Protein 5K18 (pdb70)

B-factor: mean 51.87, std 22.26, range [15.15, 166.13]

Sequence (1777 aa):
YTYAQSLITKKLAKSPLFYHVLQNEIHLKSGQELAIKKNLELLNRYPNDPLTIEKLSDFFSKMEMKESSLVYENAIKKYPVSTETLCLSWFDNSIEKYDFKVFNRIFMYLNKKSRLHTLWYAFSFHLLLQEETDKASLYNSLGKKLMEGLQPFENTQEIYVYTLFLSSKEIEQVLSGVTLPLDLELKLLYMKAMKENASFEALHAYTEKLLFKEKFDDFDTWKLWILSGKEIGKSFEELDQKLTLPTRNISLLKIELDILYSRNIETSVENYYQKFNTKLCCYADLSQYELPTSFIGSEENLITVVNNRKFVNQTDNWDVYERFSTKEGAEYDSNPVNELTLRTIVSDLDSSPQNTIKNIVLLKHLLEQDKYNYKLKLWLMKLYSQLNTNDLIFPIYNGLKIRMTQHETLNYYLTTTNPSKINLDAWVDIYRFYLTSKQEIKESIIQGFDNGVFNKLEGFINFSKRMQNSISLNFTVAKILQISTILGTDGYLNYFIHYLKTNEALIVSDYTDNRDFKSEWNGLEKIDCIDVPVNDVATKLKLLVYSIVFEDQDASRLLKVFNKITSNAKFSVFDNLLYKLYFNLLKITKTKLNPQETQSLYNYLQKNLKTDKLKILIPENLLSGELTQNLTNLVEFIKIVKLLAKRHPSSYMNQLVNLVKPFGKEFKNLKLVQRQHEIIDSMDFEPPISVDISQTKLEIKSSIEDCVVALLNSLTSIKPFQMEDLFELNPVNLDPLTENFNVSFYSQYLIEWPQLFYKSVETPNGQASGYMMAKTEGQLSKKEWHTHITAVTVLDQYRRIGLASKLCLELENLTQVKDTLFIDLFVKVTNTLGRILYEKLGYSVFRRVVGYYGREIQKDRNKIDDSVDAFDMRKLLPRENGEKVYVLPNEIVFFYHVLQNEIHLKSGRELAIKKNLELLNRPNDPLTIEKLSDFFSKMEMEKESSLVYENAIKKYPVSTETLCLSWFDNSIEKYDFKVFNRIFMYLNKGKSRLHTLWYAFSFHLLLQEGETDKASLYNSLGKKLMEGLQPFENTQEIYVYTLFLSSKEIEQVLSGVTLPLDLELKLLYMKAMKENASFEALHAYTEKLLFKEKFDDFDTWKLWILSGKEIGKSFEELDQKLTLPTRNISLLKIELDILYSRNIETSVENYYQKFNTKLCCYADLSQYELPTSFIEENLITVVNNRKFVNQTDNWDVYERFSTKEGAEYDSNPVNELTLRTIVSDLDSSPQNTIKNIVLLKHLLEQDKYNYKLKLWLMKLYSQLNTNDLIFPIYNGLKIRMTQHETLNYYLTTTNPSKINLDAWVDIYRFYLTSKQEIKESIIQGFDNGVFNKLEGFINFSKRMQNSISLNFTVAKILQISTILGTDGYLNYFIHYLKTNEALIVSDYTDNRDFKSEWNGLEKIDCIDVPVNDVATKLKLLVYSIVFEDQDASRLLKVFNKITSNAKFSVFDNLLYKLYFNLLKITKTNPQETQSLYNYLQKNLKTDKLKILIPENLLSGELTQNLTNLVEFIKIVKLLAKRHPSSYMNQLVNLVKPFGKEFKNLKLVQRQHEIIDSMDFEPPISVDISQTKLEIKSSIEDCVVALLNSLTSIKPFQMEDLFELNPVNLDPLTENFNVSFYSQYLIEWPQLFYKSVETPNGQASGYMMAKTEGQLSKKEWHTHITAVTVLDQYRRIGLASKLCLELENLTQVKDTLFIDLFVKVTNTLGRILYEKLGYSVFRRVVGYYGREIKDRNKIDDSVDAFDMRKLLPENGEKVYVLPNEIVFMDSEVAMDSE

Secondary structure (P-SEA, 3-state):
caaaaaaaaaaaaaaccaaaaaaaaaaaaaaccaaaaaaaaaaaacccccaaaaaaaaaaaaaaccaaaaaaaaaaaacccaaaaaaaaaaaaaaaaccccaaaaaaaaaacccaaaaaaaaaaaaaaacccccaaaaaaaaaaaaaaaccccccaaaaaaaaccccaaaaaaaaaaccccccaaaaaaaaaaaaaacaaaaaaaaaaaaacccccccaaaaaaaaaaaaaacccaaaaaaacccccaaaaaaaaaaaaaaccccaaaaaaaaaaccccccccccccccccccccccccccaaaaaaaaaaacccccaaaaaaccccccccccccaaaaaaaaaaaaaccccaaaaaaaaaaaaaaaccccccaaaaaaaaaaaaacccccccaaaaaaaccccccccccccccccccccaaaaaaaaaaaaaaaaaaaaaaaaaaaaaaccccccaaaaaaaaaaacccaaaaaaaaaaaaaaaaccccccaaaaaaaaaacccccccbbbbbcccccccccccccccccccccaaaaaaaaaaaaaaaccccaaaaaaaaaaaaaaccccaaaaaaaaaaaaaaaaccccccaaaaaaaaaaaaacccccccccccccccccaaaaaaaaaaaaaaaaaaaaaaacccaaaaaaaaaacaaaaaaaacaaaaaaaaaaaaccccccccccaaaaaaaaaaaaaaaaaaaaaac/cbbbbbccccccccccccccccbbbbcaaaaaaaaacccccccccccccccccccccccbbbbbcccccbbbbbccccccccccccaaaaaaaaaaaacccccccccccccccccaaaaaaaaaaacccccccccccccccccccccccccccbbbbbbbbcccccccccccccccccc/caaaaaaaaaaaacccaaaaaaaaaaaccccccaaaaaaaaaaaaacccaaaaaaaaaaaacccaaaaaaaaaaaaaaaaccccaaaaaaaaaaccccaaaaaaaaaaaaaaaacccccaaaaaaaaaaaaaaaccccccaaaaaaaaccccaaaaaaaaaaccccccaaaaaaaaaaaaaacaaaaaaaaaaaaacccccccaaaaaaaaaaaaaacccaaaaaaacccccaaaaaaaaaaaaaaccccaaaaaaaaaacccccaaaaaaaccccccccccccaaaaaaaaaaacccccaaaaaaccccccccccccaaaaaaaaaaaaaccccaaaaaaaaaaaaaaacccccaaaaaaaaaaaaaacccccccaaaaaaaccccccccccccccccccccaaaaaaaaaaaaaaaaaaaaaaaaaaaaaaccccccaaaaaaaaaaacccaaaaaaaaaaaaaaaacccaaaaaaaaaaaaacccccccbbbbbcccccccccccccccccccccaaaaaaaaaaaaaaaccccaaaaaaaaaaaaaaccccaaaaaaaaaaaaaaaaccccaaaaaaaaaaaaacccccccccccccccccaaaaaaaaaaaaaaaaaaaaaaacccaaaaaaaaaacaaaaaaaacaaaaaaaaaaaaccccccccccaaaaaaaaaaaaaaaaaaaaaac/cbbbbbccccccccccccccccbbbbcaaaaaaaaaaccccbbbbbcccccccccccccbbbbbcccccccccccbbbbcccccccaaaaaaaaaaaacccccccccccccccccaaaaaaaaaaaccccccccccccccccccccccccccbbbbbbbbccccccccccccccccc/cccc/cccccc

Nearest PDB structures (foldseek):
  5k18-assembly1_A  TM=1.001E+00  e=3.777E-81  Candida albicans WO-1
  5k18-assembly2_C  TM=9.932E-01  e=2.258E-73  Candida albicans WO-1
  5k04-assembly1_A  TM=9.843E-01  e=3.024E-72  Candida albicans WO-1
  8bjq-assembly1_D  TM=8.403E-01  e=3.438E-15  Saccharomyces cerevisiae
  6vp9-assembly1_B  TM=6.766E-01  e=3.696E-13  Homo sapiens

Radius of gyration: 42.28 Å; Cα contacts (8 Å, |Δi|>4): 2439; chains: 6; bounding box: 99×109×106 Å

Structure (mmCIF, N/CA/C/O backbone):
data_5K18
#
_entry.id   5K18
#
_cell.length_a   83.054
_cell.length_b   91.087
_cell.length_c   101.740
_cell.angle_alpha   70.12
_cell.angle_beta   88.91
_cell.angle_gamma   84.05
#
_symmetry.space_group_name_H-M   'P 1'
#
loop_
_entity.id
_entity.type
_entity.pdbx_description
1 polymer 'Uncharacterized protein'
2 polymer 'N-terminal acetyltransferase B complex subunit NAT3'
3 polymer 'Bisubstrate inhibitor'
4 non-polymer 'COENZYME A'
5 water water
#
loop_
_atom_site.group_PDB
_atom_site.id
_atom_site.type_symbol
_atom_site.label_atom_id
_atom_site.label_alt_id
_atom_site.label_comp_id
_atom_site.label_asym_id
_atom_site.label_entity_id
_atom_site.label_seq_id
_atom_site.pdbx_PDB_ins_code
_atom_site.Cartn_x
_atom_site.Cartn_y
_atom_site.Cartn_z
_atom_site.occupancy
_atom_site.B_iso_or_equiv
_atom_site.auth_seq_id
_atom_site.auth_comp_id
_atom_site.auth_asym_id
_atom_site.auth_atom_id
_atom_site.pdbx_PDB_model_num
ATOM 1 N N . TYR A 1 39 ? -17.604 21.503 11.068 1.00 113.26 18 TYR A N 1
ATOM 2 C CA . TYR A 1 39 ? -16.878 20.248 10.917 1.00 119.02 18 TYR A CA 1
ATOM 3 C C . TYR A 1 39 ? -15.813 20.094 11.994 1.00 134.57 18 TYR A C 1
ATOM 4 O O . TYR A 1 39 ? -15.846 19.140 12.781 1.00 133.14 18 TYR A O 1
ATOM 6 N N . THR A 1 40 ? -14.863 21.036 12.026 1.00 145.84 19 THR A N 1
ATOM 7 C CA . THR A 1 40 ? -13.735 20.905 12.947 1.00 147.49 19 THR A CA 1
ATOM 8 C C . THR A 1 40 ? -14.178 21.053 14.401 1.00 149.18 19 THR A C 1
ATOM 9 O O . THR A 1 40 ? -13.560 20.476 15.306 1.00 151.18 19 THR A O 1
ATOM 11 N N . TYR A 1 41 ? -15.243 21.827 14.651 1.00 143.79 20 TYR A N 1
ATOM 12 C CA . TYR A 1 41 ? -15.740 21.963 16.019 1.00 135.19 20 TYR A CA 1
ATOM 13 C C . TYR A 1 41 ? -16.461 20.696 16.464 1.00 129.31 20 TYR A C 1
ATOM 14 O O . TYR A 1 41 ? -16.429 20.338 17.648 1.00 126.72 20 TYR A O 1
ATOM 16 N N . ALA A 1 42 ? -17.141 20.025 15.530 1.00 128.51 21 ALA A N 1
ATOM 17 C CA . ALA A 1 42 ? -17.639 18.678 15.789 1.00 130.06 21 ALA A CA 1
ATOM 18 C C . ALA A 1 42 ? -16.502 17.749 16.219 1.00 142.38 21 ALA A C 1
ATOM 19 O O . ALA A 1 42 ? -16.637 16.998 17.193 1.00 139.92 21 ALA A O 1
ATOM 21 N N . GLN A 1 43 ? -15.353 17.817 15.526 1.00 152.89 22 GLN A N 1
ATOM 22 C CA . GLN A 1 43 ? -14.218 16.943 15.843 1.00 151.90 22 GLN A CA 1
ATOM 23 C C . GLN A 1 43 ? -13.709 17.174 17.265 1.00 149.66 22 GLN A C 1
ATOM 24 O O . GLN A 1 43 ? -13.534 16.221 18.034 1.00 149.63 22 GLN A O 1
ATOM 26 N N . SER A 1 44 ? -13.452 18.435 17.629 1.00 150.13 23 SER A N 1
ATOM 27 C CA . SER A 1 44 ? -13.052 18.745 19.001 1.00 140.88 23 SER A CA 1
ATOM 28 C C . SER A 1 44 ? -14.101 18.279 20.009 1.00 132.98 23 SER A C 1
ATOM 29 O O . SER A 1 44 ? -13.759 17.809 21.101 1.00 129.53 23 SER A O 1
ATOM 31 N N . LEU A 1 45 ? -15.386 18.397 19.657 1.00 127.41 24 LEU A N 1
ATOM 32 C CA . LEU A 1 45 ? -16.451 17.924 20.537 1.00 125.49 24 LEU A CA 1
ATOM 33 C C . LEU A 1 45 ? -16.368 16.416 20.720 1.00 120.95 24 LEU A C 1
ATOM 34 O O . LEU A 1 45 ? -16.537 15.900 21.832 1.00 112.34 24 LEU A O 1
ATOM 36 N N . ILE A 1 46 ? -16.092 15.691 19.632 1.00 125.46 25 ILE A N 1
ATOM 37 C CA . ILE A 1 46 ? -16.016 14.233 19.703 1.00 130.76 25 ILE A CA 1
ATOM 38 C C . ILE A 1 46 ? -14.846 13.769 20.587 1.00 132.89 25 ILE A C 1
ATOM 39 O O . ILE A 1 46 ? -14.996 12.814 21.369 1.00 134.60 25 ILE A O 1
ATOM 41 N N . THR A 1 47 ? -13.670 14.437 20.469 1.00 128.98 26 THR A N 1
ATOM 42 C CA . THR A 1 47 ? -12.493 14.127 21.291 1.00 124.44 26 THR A CA 1
ATOM 43 C C . THR A 1 47 ? -12.775 14.366 22.764 1.00 130.13 26 THR A C 1
ATOM 44 O O . THR A 1 47 ? -12.494 13.512 23.609 1.00 129.75 26 THR A O 1
ATOM 46 N N . LYS A 1 48 ? -13.412 15.493 23.072 1.00 130.13 27 LYS A N 1
ATOM 47 C CA . LYS A 1 48 ? -13.907 15.770 24.417 1.00 122.10 27 LYS A CA 1
ATOM 48 C C . LYS A 1 48 ? -14.695 14.577 24.962 1.00 126.40 27 LYS A C 1
ATOM 49 O O . LYS A 1 48 ? -14.358 14.002 26.008 1.00 127.72 27 LYS A O 1
ATOM 51 N N . LYS A 1 49 ? -15.684 14.125 24.187 1.00 130.34 28 LYS A N 1
ATOM 52 C CA . LYS A 1 49 ? -16.503 12.979 24.568 1.00 131.64 28 LYS A CA 1
ATOM 53 C C . LYS A 1 49 ? -15.661 11.725 24.789 1.00 136.49 28 LYS A C 1
ATOM 54 O O . LYS A 1 49 ? -15.775 11.070 25.832 1.00 133.45 28 LYS A O 1
ATOM 56 N N . LEU A 1 50 ? -14.816 11.370 23.810 1.00 140.51 29 LEU A N 1
ATOM 57 C CA . LEU A 1 50 ? -13.967 10.187 23.945 1.00 140.53 29 LEU A CA 1
ATOM 58 C C . LEU A 1 50 ? -13.071 10.287 25.174 1.00 147.16 29 LEU A C 1
ATOM 59 O O . LEU A 1 50 ? -12.836 9.286 25.862 1.00 149.80 29 LEU A O 1
ATOM 61 N N . ALA A 1 51 ? -12.565 11.492 25.466 1.00 148.24 30 ALA A N 1
ATOM 62 C CA . ALA A 1 51 ? -11.779 11.707 26.678 1.00 148.79 30 ALA A CA 1
ATOM 63 C C . ALA A 1 51 ? -12.608 11.425 27.928 1.00 151.61 30 ALA A C 1
ATOM 64 O O . ALA A 1 51 ? -12.152 10.732 28.847 1.00 142.65 30 ALA A O 1
ATOM 66 N N . LYS A 1 52 ? -13.833 11.962 27.977 1.00 160.83 31 LYS A N 1
ATOM 67 C CA . LYS A 1 52 ? -14.730 11.706 29.101 1.00 162.21 31 LYS A CA 1
ATOM 68 C C . LYS A 1 52 ? -14.988 10.212 29.274 1.00 160.74 31 LYS A C 1
ATOM 69 O O . LYS A 1 52 ? -14.907 9.682 30.389 1.00 166.13 31 LYS A O 1
ATOM 71 N N . SER A 1 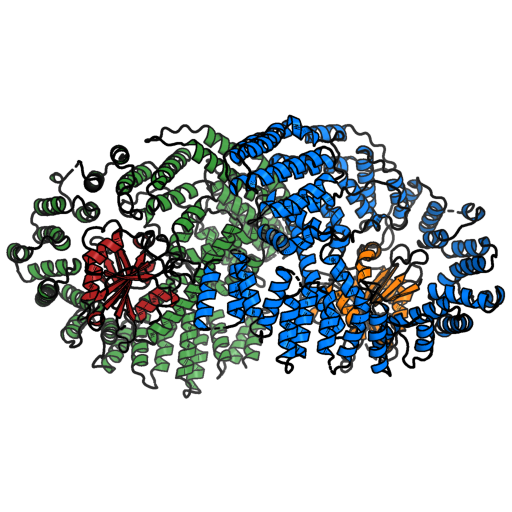53 ? -15.299 9.515 28.172 1.00 151.55 32 SER A N 1
ATOM 72 C CA . SER A 1 53 ? -15.446 8.061 28.222 1.00 139.20 32 SER A CA 1
ATOM 73 C C . SER A 1 53 ? -14.200 7.396 28.801 1.00 141.41 32 SER A C 1
ATOM 74 O O . SER A 1 53 ? -14.304 6.449 29.591 1.00 142.23 32 SER A O 1
ATOM 76 N N . PRO A 1 54 ? -13.016 7.884 28.428 1.00 141.01 33 PRO A N 1
ATOM 77 C CA . PRO A 1 54 ? -11.749 7.426 29.008 1.00 135.19 33 PRO A CA 1
ATOM 78 C C . PRO A 1 54 ? -11.652 7.789 30.490 1.00 130.85 33 PRO A C 1
ATOM 79 O O . PRO A 1 54 ? -11.610 6.911 31.354 1.00 127.99 33 PRO A O 1
ATOM 81 N N . LEU A 1 57 ? -19.817 5.143 25.275 1.00 111.75 36 LEU A N 1
ATOM 82 C CA . LEU A 1 57 ? -18.423 5.291 24.872 1.00 108.05 36 LEU A CA 1
ATOM 83 C C . LEU A 1 57 ? -18.221 4.811 23.440 1.00 106.69 36 LEU A C 1
ATOM 84 O O . LEU A 1 57 ? -17.616 5.508 22.619 1.00 103.55 36 LEU A O 1
ATOM 86 N N . PHE A 1 58 ? -18.750 3.617 23.151 1.00 112.09 37 PHE A N 1
ATOM 87 C CA . PHE A 1 58 ? -18.567 3.012 21.836 1.00 106.11 37 PHE A CA 1
ATOM 88 C C . PHE A 1 58 ? -19.181 3.874 20.737 1.00 111.32 37 PHE A C 1
ATOM 89 O O . PHE A 1 58 ? -18.527 4.162 19.726 1.00 96.96 37 PHE A O 1
ATOM 91 N N . TYR A 1 59 ? -20.438 4.307 20.929 1.00 118.13 38 TYR A N 1
ATOM 92 C CA . TYR A 1 59 ? -21.126 5.120 19.922 1.00 124.79 38 TYR A CA 1
ATOM 93 C C . TYR A 1 59 ? -20.374 6.417 19.625 1.00 133.17 38 TYR A C 1
ATOM 94 O O . TYR A 1 59 ? -20.335 6.866 18.472 1.00 133.75 38 TYR A O 1
ATOM 96 N N . HIS A 1 60 ? -19.773 7.034 20.651 1.00 132.92 39 HIS A N 1
ATOM 97 C CA . HIS A 1 60 ? -18.980 8.246 20.442 1.00 122.50 39 HIS A CA 1
ATOM 98 C C . HIS A 1 60 ? -17.754 7.963 19.573 1.00 116.84 39 HIS A C 1
ATOM 99 O O . HIS A 1 60 ? -17.492 8.680 18.598 1.00 109.81 39 HIS A O 1
ATOM 101 N N . VAL A 1 61 ? -16.993 6.913 19.912 1.00 116.03 40 VAL A N 1
ATOM 102 C CA . VAL A 1 61 ? -15.829 6.523 19.113 1.00 112.67 40 VAL A CA 1
ATOM 103 C C . VAL A 1 61 ? -16.203 6.325 17.646 1.00 108.72 40 VAL A C 1
ATOM 104 O O . VAL A 1 61 ? -15.531 6.845 16.746 1.00 107.54 40 VAL A O 1
ATOM 106 N N . LEU A 1 62 ? -17.279 5.571 17.393 1.00 106.01 41 LEU A N 1
ATOM 107 C CA . LEU A 1 62 ? -17.760 5.374 16.029 1.00 97.11 41 LEU A CA 1
ATOM 108 C C . LEU A 1 62 ? -18.014 6.709 15.336 1.00 110.31 41 LEU A C 1
ATOM 109 O O . LEU A 1 62 ? -17.587 6.921 14.195 1.00 111.96 41 LEU A O 1
ATOM 111 N N . GLN A 1 63 ? -18.704 7.629 16.023 1.00 112.94 42 GLN A N 1
ATOM 112 C CA . GLN A 1 63 ? -18.985 8.942 15.447 1.00 108.55 42 GLN A CA 1
ATOM 113 C C . GLN A 1 63 ? -17.694 9.675 15.100 1.00 119.13 42 GLN A C 1
ATOM 114 O O . GLN A 1 63 ? -17.575 10.266 14.021 1.00 101.35 42 GLN A O 1
ATOM 116 N N . ASN A 1 64 ? -16.708 9.638 16.004 1.00 125.09 43 ASN A N 1
ATOM 117 C CA . ASN A 1 64 ? -15.409 10.245 15.719 1.00 131.02 43 ASN A CA 1
ATOM 118 C C . ASN A 1 64 ? -14.771 9.617 14.485 1.00 128.84 43 ASN A C 1
ATOM 119 O O . ASN A 1 64 ? -14.319 10.327 13.578 1.00 131.07 43 ASN A O 1
ATOM 121 N N . GLU A 1 65 ? -14.725 8.282 14.431 1.00 117.78 44 GLU A N 1
ATOM 122 C CA . GLU A 1 65 ? -14.158 7.618 13.264 1.00 111.62 44 GLU A CA 1
ATOM 123 C C . GLU A 1 65 ? -14.860 8.066 11.985 1.00 122.25 44 GLU A C 1
ATOM 124 O O . GLU A 1 65 ? -14.205 8.289 10.959 1.00 121.82 44 GLU A O 1
ATOM 126 N N . ILE A 1 66 ? -16.190 8.238 12.038 1.00 127.17 45 ILE A N 1
ATOM 127 C CA . ILE A 1 66 ? -16.940 8.677 10.858 1.00 131.70 45 ILE A CA 1
ATOM 128 C C . ILE A 1 66 ? -16.534 10.089 10.447 1.00 142.21 45 ILE A C 1
ATOM 129 O O . ILE A 1 66 ? -16.357 10.375 9.256 1.00 144.34 45 ILE A O 1
ATOM 131 N N . HIS A 1 67 ? -16.380 10.989 11.425 1.00 146.16 46 HIS A N 1
ATOM 132 C CA . HIS A 1 67 ? -15.879 12.329 11.132 1.00 145.22 46 HIS A CA 1
ATOM 133 C C . HIS A 1 67 ? -14.515 12.263 10.452 1.00 144.38 46 HIS A C 1
ATOM 134 O O . HIS A 1 67 ? -14.304 12.875 9.398 1.00 142.93 46 HIS A O 1
ATOM 136 N N . LEU A 1 68 ? -13.583 11.498 11.037 1.00 143.10 47 LEU A N 1
ATOM 137 C CA . LEU A 1 68 ? -12.267 11.314 10.426 1.00 139.12 47 LEU A CA 1
ATOM 138 C C . LEU A 1 68 ? -12.388 10.804 8.993 1.00 139.14 47 LEU A C 1
ATOM 139 O O . LEU A 1 68 ? -11.577 11.162 8.130 1.00 142.71 47 LEU A O 1
ATOM 141 N N . LYS A 1 69 ? -13.407 9.977 8.717 1.00 137.69 48 LYS A N 1
ATOM 142 C CA . LYS A 1 69 ? -13.683 9.541 7.347 1.00 130.62 48 LYS A CA 1
ATOM 143 C C . LYS A 1 69 ? -14.091 10.712 6.471 1.00 129.84 48 LYS A C 1
ATOM 144 O O . LYS A 1 69 ? -13.574 10.887 5.360 1.00 125.34 48 LYS A O 1
ATOM 146 N N . SER A 1 70 ? -15.059 11.500 6.945 1.00 131.24 49 SER A N 1
ATOM 147 C CA . SER A 1 70 ? -15.507 12.676 6.211 1.00 133.09 49 SER A CA 1
ATOM 148 C C . SER A 1 70 ? -14.335 13.600 5.913 1.00 137.12 49 SER A C 1
ATOM 149 O O . SER A 1 70 ? -14.074 13.943 4.754 1.00 138.07 49 SER A O 1
ATOM 151 N N . GLY A 1 71 ? -13.599 13.989 6.961 1.00 135.08 50 GLY A N 1
ATOM 152 C CA . GLY A 1 71 ? -12.441 14.865 6.801 1.00 133.36 50 GLY A CA 1
ATOM 153 C C . GLY A 1 71 ? -11.475 14.329 5.748 1.00 138.07 50 GLY A C 1
ATOM 154 O O . GLY A 1 71 ? -11.055 15.061 4.844 1.00 144.31 50 GLY A O 1
ATOM 155 N N . GLN A 1 72 ? -11.129 13.048 5.838 1.00 133.05 51 GLN A N 1
ATOM 156 C CA . GLN A 1 72 ? -10.140 12.441 4.952 1.00 120.81 51 GLN A CA 1
ATOM 157 C C . GLN A 1 72 ? -10.597 12.384 3.494 1.00 114.95 51 GLN A C 1
ATOM 158 O O . GLN A 1 72 ? -9.783 12.533 2.578 1.00 112.36 51 GLN A O 1
ATOM 160 N N . GLU A 1 74 ? -9.302 8.336 4.374 1.00 101.43 53 GLU A N 1
ATOM 161 C CA . GLU A 1 74 ? -10.443 7.430 4.358 1.00 107.39 53 GLU A CA 1
ATOM 162 C C . GLU A 1 74 ? -10.005 6.090 4.906 1.00 116.25 53 GLU A C 1
ATOM 163 O O . GLU A 1 74 ? -10.718 5.464 5.688 1.00 121.94 53 GLU A O 1
ATOM 165 N N . LEU A 1 75 ? -8.831 5.640 4.451 1.00 119.59 54 LEU A N 1
ATOM 166 C CA . LEU A 1 75 ? -8.277 4.383 4.941 1.00 117.11 54 LEU A CA 1
ATOM 167 C C . LEU A 1 75 ? -8.134 4.407 6.457 1.00 116.88 54 LEU A C 1
ATOM 168 O O . LEU A 1 75 ? -8.351 3.388 7.123 1.00 114.46 54 LEU A O 1
ATOM 170 N N . ALA A 1 76 ? -7.770 5.567 7.018 1.00 119.78 55 ALA A N 1
ATOM 171 C CA . ALA A 1 76 ? -7.708 5.716 8.469 1.00 115.96 55 ALA A CA 1
ATOM 172 C C . ALA A 1 76 ? -9.028 5.310 9.110 1.00 125.51 55 ALA A C 1
ATOM 173 O O . ALA A 1 76 ? -9.057 4.521 10.062 1.00 125.71 55 ALA A O 1
ATOM 175 N N . ILE A 1 77 ? -10.137 5.822 8.571 1.00 128.81 56 ILE A N 1
ATOM 176 C CA . ILE A 1 77 ? -11.448 5.547 9.151 1.00 130.92 56 ILE A CA 1
ATOM 177 C C . ILE A 1 77 ? -11.834 4.080 8.998 1.00 131.59 56 ILE A C 1
ATOM 178 O O . ILE A 1 77 ? -12.318 3.456 9.951 1.00 138.41 56 ILE A O 1
ATOM 180 N N . LYS A 1 78 ? -11.642 3.517 7.796 1.00 118.82 57 LYS A N 1
ATOM 181 C CA . LYS A 1 78 ? -11.931 2.100 7.575 1.00 104.29 57 LYS A CA 1
ATOM 182 C C . LYS A 1 78 ? -11.158 1.217 8.553 1.00 101.53 57 LYS A C 1
ATOM 183 O O . LYS A 1 78 ? -11.695 0.232 9.073 1.00 95.59 57 LYS A O 1
ATOM 185 N N . LYS A 1 79 ? -9.899 1.565 8.831 1.00 101.41 58 LYS A N 1
ATOM 186 C CA . LYS A 1 79 ? -9.134 0.857 9.854 1.00 102.40 58 LYS A CA 1
ATOM 187 C C . LYS A 1 79 ? -9.775 1.014 11.230 1.00 105.80 58 LYS A C 1
ATOM 188 O O . LYS A 1 79 ? -9.933 0.034 11.969 1.00 104.44 58 LYS A O 1
ATOM 190 N N . ASN A 1 80 ? -10.140 2.248 11.594 1.00 109.32 59 ASN A N 1
ATOM 191 C CA . ASN A 1 80 ? -10.793 2.495 12.878 1.00 109.20 59 ASN A CA 1
ATOM 192 C C . ASN A 1 80 ? -12.068 1.675 13.009 1.00 108.15 59 ASN A C 1
ATOM 193 O O . ASN A 1 80 ? -12.296 1.022 14.034 1.00 110.29 59 ASN A O 1
ATOM 195 N N . LEU A 1 81 ? -12.932 1.726 11.991 1.00 108.83 60 LEU A N 1
ATOM 196 C CA . LEU A 1 81 ? -14.164 0.941 12.017 1.00 104.69 60 LEU A CA 1
ATOM 197 C C . LEU A 1 81 ? -13.873 -0.560 12.131 1.00 104.73 60 LEU A C 1
ATOM 198 O O . LEU A 1 81 ? -14.514 -1.264 12.921 1.00 99.70 60 LEU A O 1
ATOM 200 N N . GLU A 1 82 ? -12.917 -1.074 11.341 1.00 104.11 61 GLU A N 1
ATOM 201 C CA . GLU A 1 82 ? -12.556 -2.492 11.439 1.00 98.03 61 GLU A CA 1
ATOM 202 C C . GLU A 1 82 ? -12.038 -2.838 12.832 1.00 98.09 61 GLU A C 1
ATOM 203 O O . GLU A 1 82 ? -12.325 -3.921 13.360 1.00 88.69 61 GLU A O 1
ATOM 205 N N . LEU A 1 83 ? -11.257 -1.930 13.433 1.00 98.14 62 LEU A N 1
ATOM 206 C CA . LEU A 1 83 ? -10.868 -2.071 14.834 1.00 99.61 62 LEU A CA 1
ATOM 207 C C . LEU A 1 83 ? -12.095 -2.122 15.738 1.00 96.32 62 LEU A C 1
ATOM 208 O O . LEU A 1 83 ? -12.208 -2.995 16.609 1.00 93.71 62 LEU A O 1
ATOM 210 N N . LEU A 1 84 ? -13.026 -1.185 15.546 1.00 96.57 63 LEU A N 1
ATOM 211 C CA . LEU A 1 84 ? -14.253 -1.189 16.332 1.00 97.07 63 LEU A CA 1
ATOM 212 C C . LEU A 1 84 ? -15.052 -2.480 16.120 1.00 99.73 63 LEU A C 1
ATOM 213 O O . LEU A 1 84 ? -15.651 -3.003 17.067 1.00 99.04 63 LEU A O 1
ATOM 215 N N . ASN A 1 85 ? -15.063 -3.024 14.893 1.00 98.79 64 ASN A N 1
ATOM 216 C CA . ASN A 1 85 ? -15.797 -4.269 14.662 1.00 94.50 64 ASN A CA 1
ATOM 217 C C . ASN A 1 85 ? -15.142 -5.435 15.389 1.00 99.68 64 ASN A C 1
ATOM 218 O O . ASN A 1 85 ? -15.841 -6.291 15.947 1.00 98.24 64 ASN A O 1
ATOM 220 N N . ARG A 1 86 ? -13.800 -5.485 15.387 1.00 105.79 65 ARG A N 1
ATOM 221 C CA . ARG A 1 86 ? -13.077 -6.554 16.075 1.00 100.65 65 ARG A CA 1
ATOM 222 C C . ARG A 1 86 ? -13.407 -6.563 17.561 1.00 108.32 65 ARG A C 1
ATOM 223 O O . ARG A 1 86 ? -13.615 -7.626 18.155 1.00 105.24 65 ARG A O 1
ATOM 225 N N . TYR A 1 87 ? -13.483 -5.387 18.174 1.00 104.03 66 TYR A N 1
ATOM 226 C CA . TYR A 1 87 ? -14.136 -5.281 19.471 1.00 111.08 66 TYR A CA 1
ATOM 227 C C . TYR A 1 87 ? -15.623 -5.624 19.345 1.00 115.85 66 TYR A C 1
ATOM 228 O O . TYR A 1 87 ? -16.285 -5.247 18.374 1.00 113.76 66 TYR A O 1
ATOM 230 N N . PRO A 1 88 ? -16.144 -6.338 20.348 1.00 114.51 67 PRO A N 1
ATOM 231 C CA . PRO A 1 88 ? -17.507 -6.875 20.367 1.00 105.74 67 PRO A CA 1
ATOM 232 C C . PRO A 1 88 ? -18.554 -5.762 20.443 1.00 98.45 67 PRO A C 1
ATOM 233 O O . PRO A 1 88 ? -18.894 -5.297 21.538 1.00 106.99 67 PRO A O 1
ATOM 235 N N . ASN A 1 89 ? -19.081 -5.326 19.302 1.00 86.56 68 ASN A N 1
ATOM 236 C CA . ASN A 1 89 ? -20.179 -4.375 19.364 1.00 84.40 68 ASN A CA 1
ATOM 237 C C . ASN A 1 89 ? -21.290 -4.940 20.239 1.00 97.72 68 ASN A C 1
ATOM 238 O O . ASN A 1 89 ? -21.660 -6.110 20.108 1.00 108.79 68 ASN A O 1
ATOM 240 N N . ASP A 1 90 ? -21.806 -4.115 21.146 1.00 94.63 69 ASP A N 1
ATOM 241 C CA . ASP A 1 90 ? -22.844 -4.540 22.083 1.00 90.41 69 ASP A CA 1
ATOM 242 C C . ASP A 1 90 ? -24.100 -3.690 22.204 1.00 91.05 69 ASP A C 1
ATOM 243 O O . ASP A 1 90 ? -25.111 -4.166 22.732 1.00 79.85 69 ASP A O 1
ATOM 245 N N . PRO A 1 91 ? -24.064 -2.439 21.741 1.00 99.77 70 PRO A N 1
ATOM 246 C CA . PRO A 1 91 ? -25.186 -1.520 21.884 1.00 92.28 70 PRO A CA 1
ATOM 247 C C . PRO A 1 91 ? -25.939 -1.628 20.572 1.00 95.76 70 PRO A C 1
ATOM 248 O O . PRO A 1 91 ? -25.359 -1.940 19.528 1.00 106.16 70 PRO A O 1
ATOM 250 N N . LEU A 1 92 ? -27.242 -1.352 20.628 1.00 86.79 71 LEU A N 1
ATOM 251 C CA . LEU A 1 92 ? -28.035 -1.350 19.404 1.00 81.33 71 LEU A CA 1
ATOM 252 C C . LEU A 1 92 ? -27.624 -0.214 18.466 1.00 79.33 71 LEU A C 1
ATOM 253 O O . LEU A 1 92 ? -27.257 -0.452 17.305 1.00 77.84 71 LEU A O 1
ATOM 255 N N . THR A 1 93 ? -27.668 1.033 18.956 1.00 75.93 72 THR A N 1
ATOM 256 C CA . THR A 1 93 ? -27.352 2.183 18.105 1.00 68.83 72 THR A CA 1
ATOM 257 C C . THR A 1 93 ? -25.934 2.096 17.572 1.00 78.93 72 THR A C 1
ATOM 258 O O . THR A 1 93 ? -25.686 2.370 16.391 1.00 75.83 72 THR A O 1
ATOM 260 N N . ILE A 1 94 ? -24.983 1.739 18.440 1.00 84.72 73 ILE A N 1
ATOM 261 C CA . ILE A 1 94 ? -23.608 1.557 17.992 1.00 82.71 73 ILE A CA 1
ATOM 262 C C . ILE A 1 94 ? -23.546 0.542 16.850 1.00 82.64 73 ILE A C 1
ATOM 263 O O . ILE A 1 94 ? -23.005 0.835 15.774 1.00 73.81 73 ILE A O 1
ATOM 265 N N . GLU A 1 95 ? -24.145 -0.644 17.051 1.00 81.06 74 GLU A N 1
ATOM 266 C CA . GLU A 1 95 ? -24.100 -1.673 16.017 1.00 74.25 74 GLU A CA 1
ATOM 267 C C . GLU A 1 95 ? -24.794 -1.198 14.745 1.00 76.80 74 GLU A C 1
ATOM 268 O O . GLU A 1 95 ? -24.347 -1.513 13.636 1.00 83.64 74 GLU A O 1
ATOM 270 N N . LYS A 1 96 ? -25.861 -0.402 14.879 1.00 75.22 75 LYS A N 1
ATOM 271 C CA . LYS A 1 96 ? -26.538 0.127 13.694 1.00 70.80 75 LYS A CA 1
ATOM 272 C C . LYS A 1 96 ? -25.627 1.073 12.917 1.00 76.26 75 LYS A C 1
ATOM 273 O O . LYS A 1 96 ? -25.556 1.010 11.682 1.00 78.73 75 LYS A O 1
ATOM 275 N N . LEU A 1 97 ? -24.917 1.957 13.630 1.00 78.29 76 LEU A N 1
ATOM 276 C CA . LEU A 1 97 ? -24.035 2.918 12.969 1.00 76.68 76 LEU A CA 1
ATOM 277 C C . LEU A 1 97 ? -22.877 2.211 12.273 1.00 85.50 76 LEU A C 1
ATOM 278 O O . LEU A 1 97 ? -22.512 2.558 11.141 1.00 84.26 76 LEU A O 1
ATOM 280 N N . SER A 1 98 ? -22.294 1.202 12.933 1.00 83.28 77 SER A N 1
ATOM 281 C CA . SER A 1 98 ? -21.202 0.452 12.320 1.00 75.23 77 SER A CA 1
ATOM 282 C C . SER A 1 98 ? -21.661 -0.273 11.052 1.00 77.67 77 SER A C 1
ATOM 283 O O . SER A 1 98 ? -20.932 -0.294 10.053 1.00 82.34 77 SER A O 1
ATOM 285 N N . ASP A 1 99 ? -22.872 -0.854 11.053 1.00 73.37 78 ASP A N 1
ATOM 286 C CA . ASP A 1 99 ? -23.352 -1.531 9.845 1.00 75.36 78 ASP A CA 1
ATOM 287 C C . ASP A 1 99 ? -23.526 -0.549 8.692 1.00 84.46 78 ASP A C 1
ATOM 288 O O . ASP A 1 99 ? -23.146 -0.845 7.553 1.00 81.03 78 ASP A O 1
ATOM 290 N N . PHE A 1 100 ? -24.092 0.632 8.969 1.00 83.78 79 PHE A N 1
ATOM 291 C CA . PHE A 1 100 ? -24.216 1.654 7.933 1.00 78.40 79 PHE A CA 1
ATOM 292 C C . PHE A 1 100 ? -22.845 2.105 7.425 1.00 78.14 79 PHE A C 1
ATOM 293 O O . PHE A 1 100 ? -22.686 2.404 6.234 1.00 71.81 79 PHE A O 1
ATOM 295 N N . PHE A 1 101 ? -21.841 2.163 8.309 1.00 80.92 80 PHE A N 1
ATOM 296 C CA . PHE A 1 101 ? -20.491 2.528 7.874 1.00 80.01 80 PHE A CA 1
ATOM 297 C C . PHE A 1 101 ? -19.936 1.509 6.884 1.00 84.83 80 PHE A C 1
ATOM 298 O O . PHE A 1 101 ? -19.337 1.876 5.866 1.00 81.77 80 PHE A O 1
ATOM 300 N N . SER A 1 102 ? -20.134 0.217 7.164 1.00 91.05 81 SER A N 1
ATOM 301 C CA . SER A 1 102 ? -19.588 -0.810 6.283 1.00 86.42 81 SER A CA 1
ATOM 302 C C . SER A 1 102 ? -20.381 -0.908 4.983 1.00 84.71 81 SER A C 1
ATOM 303 O O . SER A 1 102 ? -19.807 -1.205 3.928 1.00 80.52 81 SER A O 1
ATOM 305 N N . LYS A 1 103 ? -21.697 -0.654 5.024 1.00 88.18 82 LYS A N 1
ATOM 306 C CA . LYS A 1 103 ? -22.450 -0.570 3.770 1.00 90.67 82 LYS A CA 1
ATOM 307 C C . LYS A 1 103 ? -21.925 0.575 2.900 1.00 93.16 82 LYS A C 1
ATOM 308 O O . LYS A 1 103 ? -21.737 0.408 1.688 1.00 89.02 82 LYS A O 1
ATOM 310 N N . MET A 1 104 ? -21.640 1.731 3.512 1.00 92.32 83 MET A N 1
ATOM 311 C CA . MET A 1 104 ? -21.050 2.848 2.781 1.00 87.15 83 MET A CA 1
ATOM 312 C C . MET A 1 104 ? -19.761 2.426 2.082 1.00 92.46 83 MET A C 1
ATOM 313 O O . MET A 1 104 ? -19.622 2.577 0.864 1.00 93.02 83 MET A O 1
ATOM 315 N N . GLU A 1 105 ? -18.808 1.871 2.840 1.00 94.38 84 GLU A N 1
ATOM 316 C CA . GLU A 1 105 ? -17.531 1.421 2.291 1.00 89.10 84 GLU A CA 1
ATOM 317 C C . GLU A 1 105 ? -17.589 -0.001 1.691 1.00 90.39 84 GLU A C 1
ATOM 318 O O . GLU A 1 105 ? -16.541 -0.651 1.594 1.00 97.77 84 GLU A O 1
ATOM 320 N N . MET A 1 106 ? -18.767 -0.499 1.311 1.00 85.39 85 MET A N 1
ATOM 321 C CA . MET A 1 106 ? -18.914 -1.788 0.593 1.00 85.25 85 MET A CA 1
ATOM 322 C C . MET A 1 106 ? -18.342 -3.047 1.292 1.00 83.26 85 MET A C 1
ATOM 323 O O . MET A 1 106 ? -18.384 -3.206 2.521 1.00 77.32 85 MET A O 1
ATOM 325 N N . LYS A 1 108 ? -18.968 -6.713 3.028 1.00 114.10 87 LYS A N 1
ATOM 326 C CA . LYS A 1 108 ? -19.556 -7.773 3.864 1.00 113.82 87 LYS A CA 1
ATOM 327 C C . LYS A 1 108 ? -19.393 -7.504 5.384 1.00 109.00 87 LYS A C 1
ATOM 328 O O . LYS A 1 108 ? -20.028 -8.122 6.259 1.00 104.87 87 LYS A O 1
ATOM 334 N N . GLU A 1 109 ? -18.544 -6.540 5.704 1.00 109.69 88 GLU A N 1
ATOM 335 C CA . GLU A 1 109 ? -18.411 -6.249 7.112 1.00 106.82 88 GLU A CA 1
ATOM 336 C C . GLU A 1 109 ? -19.679 -5.662 7.737 1.00 99.99 88 GLU A C 1
ATOM 337 O O . GLU A 1 109 ? -19.831 -5.814 8.945 1.00 87.13 88 GLU A O 1
ATOM 343 N N . SER A 1 110 ? -20.667 -5.109 7.011 1.00 105.35 89 SER A N 1
ATOM 344 C CA . SER A 1 110 ? -21.797 -4.603 7.813 1.00 103.87 89 SER A CA 1
ATOM 345 C C . SER A 1 110 ? -22.599 -5.768 8.394 1.00 95.78 89 SER A C 1
ATOM 346 O O . SER A 1 110 ? -23.220 -5.622 9.456 1.00 99.07 89 SER A O 1
ATOM 349 N N . SER A 1 111 ? -22.789 -6.852 7.605 1.00 87.71 90 SER A N 1
ATOM 350 C CA . SER A 1 111 ? -23.544 -8.002 8.101 1.00 82.73 90 SER A CA 1
ATOM 351 C C . SER A 1 111 ? -22.887 -8.545 9.356 1.00 75.92 90 SER A C 1
ATOM 352 O O . SER A 1 111 ? -23.578 -8.935 10.297 1.00 62.95 90 SER A O 1
ATOM 355 N N . LEU A 1 112 ? -21.547 -8.538 9.394 1.00 79.40 91 LEU A N 1
ATOM 356 C CA . LEU A 1 112 ? -20.810 -9.344 10.348 1.00 81.36 91 LEU A CA 1
ATOM 357 C C . LEU A 1 112 ? -20.763 -8.627 11.685 1.00 77.75 91 LEU A C 1
ATOM 358 O O . LEU A 1 112 ? -20.416 -9.232 12.692 1.00 79.73 91 LEU A O 1
ATOM 363 N N . VAL A 1 113 ? -21.149 -7.348 11.696 1.00 78.14 92 VAL A N 1
ATOM 364 C CA . VAL A 1 113 ? -21.372 -6.571 12.924 1.00 76.19 92 VAL A CA 1
ATOM 365 C C . VAL A 1 113 ? -22.547 -7.133 13.717 1.00 73.93 92 VAL A C 1
ATOM 366 O O . VAL A 1 113 ? -22.441 -7.399 14.918 1.00 75.23 92 VAL A O 1
ATOM 370 N N . TYR A 1 114 ? -23.699 -7.304 13.057 1.00 74.66 93 TYR A N 1
ATOM 371 C CA . TYR A 1 114 ? -24.878 -7.829 13.739 1.00 74.14 93 TYR A CA 1
ATOM 372 C C . TYR A 1 114 ? -24.724 -9.307 14.059 1.00 69.02 93 TYR A C 1
ATOM 373 O O . TYR A 1 114 ? -25.061 -9.745 15.165 1.00 69.08 93 TYR A O 1
ATOM 382 N N . GLU A 1 115 ? -24.218 -10.090 13.101 1.00 70.89 94 GLU A N 1
ATOM 383 C CA . GLU A 1 115 ? -24.036 -11.522 13.333 1.00 75.82 94 GLU A CA 1
ATOM 384 C C . GLU A 1 115 ? -23.224 -11.764 14.602 1.00 81.51 94 GLU A C 1
ATOM 385 O O . GLU A 1 115 ? -23.597 -12.587 15.446 1.00 84.16 94 GLU A O 1
ATOM 391 N N . ASN A 1 116 ? -22.117 -11.034 14.763 1.00 83.95 95 ASN A N 1
ATOM 392 C CA . ASN A 1 116 ? -21.319 -11.158 15.980 1.00 85.71 95 ASN A CA 1
ATOM 393 C C . ASN A 1 116 ? -22.150 -10.856 17.216 1.00 80.15 95 ASN A C 1
ATOM 394 O O . ASN A 1 116 ? -22.165 -11.636 18.175 1.00 74.70 95 ASN A O 1
ATOM 399 N N . ALA A 1 117 ? -22.867 -9.730 17.199 1.00 78.47 96 ALA A N 1
ATOM 400 C CA . ALA A 1 117 ? -23.646 -9.327 18.364 1.00 81.10 96 ALA A CA 1
ATOM 401 C C . ALA A 1 117 ? -24.729 -10.343 18.692 1.00 79.46 96 ALA A C 1
ATOM 402 O O . ALA A 1 117 ? -25.008 -10.607 19.870 1.00 72.21 96 ALA A O 1
ATOM 404 N N . ILE A 1 118 ? -25.336 -10.938 17.662 1.00 79.19 97 ILE A N 1
ATOM 405 C CA . ILE A 1 118 ? -26.376 -11.941 17.876 1.00 76.27 97 ILE A CA 1
ATOM 406 C C . ILE A 1 118 ? -25.807 -13.178 18.567 1.00 81.40 97 ILE A C 1
ATOM 407 O O . ILE A 1 118 ? -26.392 -13.713 19.518 1.00 80.06 97 ILE A O 1
ATOM 412 N N . LYS A 1 119 ? -24.656 -13.652 18.105 1.00 82.82 98 LYS A N 1
ATOM 413 C CA . LYS A 1 119 ? -24.120 -14.871 18.689 1.00 84.54 98 LYS A CA 1
ATOM 414 C C . LYS A 1 119 ? -23.617 -14.632 20.107 1.00 85.56 98 LYS A C 1
ATOM 415 O O . LYS A 1 119 ? -23.894 -15.432 21.008 1.00 88.71 98 LYS A O 1
ATOM 421 N N . LYS A 1 120 ? -22.907 -13.522 20.331 1.00 84.92 99 LYS A N 1
ATOM 422 C CA . LYS A 1 120 ? -22.270 -13.286 21.624 1.00 88.91 99 LYS A CA 1
ATOM 423 C C . LYS A 1 120 ? -23.242 -12.835 22.700 1.00 92.25 99 LYS A C 1
ATOM 424 O O . LYS A 1 120 ? -22.942 -12.995 23.888 1.00 100.79 99 LYS A O 1
ATOM 430 N N . TYR A 1 121 ? -24.395 -12.275 22.334 1.00 86.70 100 TYR A N 1
ATOM 431 C CA . TYR A 1 121 ? -25.447 -11.957 23.300 1.00 85.06 100 TYR A CA 1
ATOM 432 C C . TYR A 1 121 ? -26.778 -12.400 22.717 1.00 77.31 100 TYR A C 1
ATOM 433 O O . TYR A 1 121 ? -27.544 -11.579 22.187 1.00 68.14 100 TYR A O 1
ATOM 442 N N . PRO A 1 122 ? -27.094 -13.697 22.800 1.00 80.43 101 PRO A N 1
ATOM 443 C CA . PRO A 1 122 ? -28.406 -14.169 22.318 1.00 80.44 101 PRO A CA 1
ATOM 444 C C . PRO A 1 122 ? -29.574 -13.670 23.151 1.00 81.18 101 PRO A C 1
ATOM 445 O O . PRO A 1 122 ? -30.728 -13.831 22.727 1.00 79.46 101 PRO A O 1
ATOM 449 N N . VAL A 1 123 ? -29.308 -13.087 24.323 1.00 84.11 102 VAL A N 1
ATOM 450 C CA . VAL A 1 123 ? -30.370 -12.507 25.139 1.00 85.04 102 VAL A CA 1
ATOM 451 C C . VAL A 1 123 ? -31.220 -11.548 24.309 1.00 82.38 102 VAL A C 1
ATOM 452 O O . VAL A 1 123 ? -32.455 -11.570 24.378 1.00 81.22 102 VAL A O 1
ATOM 456 N N . SER A 1 124 ? -30.578 -10.730 23.476 1.00 80.60 103 SER A N 1
ATOM 457 C CA . SER A 1 124 ? -31.251 -9.654 22.758 1.00 84.82 103 SER A CA 1
ATOM 458 C C . SER A 1 124 ? -31.470 -9.972 21.280 1.00 78.01 103 SER A C 1
ATOM 459 O O . SER A 1 124 ? -31.848 -9.077 20.508 1.00 68.82 103 SER A O 1
ATOM 462 N N . THR A 1 125 ? -31.263 -11.232 20.879 1.00 73.10 104 THR A N 1
ATOM 463 C CA . THR A 1 125 ? -31.175 -11.582 19.464 1.00 69.94 104 THR A CA 1
ATOM 464 C C . THR A 1 125 ? -32.352 -11.037 18.654 1.00 65.17 104 THR A C 1
ATOM 465 O O . THR A 1 125 ? -32.179 -10.642 17.495 1.00 63.63 104 THR A O 1
ATOM 469 N N . GLU A 1 126 ? -33.547 -10.983 19.243 1.00 56.29 105 GLU A N 1
ATOM 470 C CA . GLU A 1 126 ? -34.698 -10.476 18.505 1.00 43.10 105 GLU A CA 1
ATOM 471 C C . GLU A 1 126 ? -34.605 -8.970 18.284 1.00 50.15 105 GLU A C 1
ATOM 472 O O . GLU A 1 126 ? -34.803 -8.495 17.160 1.00 57.98 105 GLU A O 1
ATOM 478 N N . THR A 1 127 ? -34.297 -8.195 19.333 1.00 45.71 106 THR A N 1
ATOM 479 C CA . THR A 1 127 ? -34.156 -6.753 19.121 1.00 56.32 106 THR A CA 1
ATOM 480 C C . THR A 1 127 ? -33.015 -6.447 18.151 1.00 54.11 106 THR A C 1
ATOM 481 O O . THR A 1 127 ? -33.140 -5.560 17.297 1.00 51.69 106 THR A O 1
ATOM 485 N N . LEU A 1 128 ? -31.901 -7.179 18.260 1.00 46.45 107 LEU A N 1
ATOM 486 C CA . LEU A 1 128 ? -30.813 -7.010 17.302 1.00 50.60 107 LEU A CA 1
ATOM 487 C C . LEU A 1 128 ? -31.282 -7.318 15.881 1.00 55.88 107 LEU A C 1
ATOM 488 O O . LEU A 1 128 ? -30.966 -6.582 14.938 1.00 58.38 107 LEU A O 1
ATOM 493 N N . CYS A 1 129 ? -32.018 -8.424 15.712 1.00 49.57 108 CYS A N 1
ATOM 494 C CA . CYS A 1 129 ? -32.530 -8.804 14.396 1.00 51.72 108 CYS A CA 1
ATOM 495 C C . CYS A 1 129 ? -33.503 -7.759 13.857 1.00 51.64 108 CYS A C 1
ATOM 496 O O . CYS A 1 129 ? -33.409 -7.348 12.696 1.00 52.03 108 CYS A O 1
ATOM 499 N N . LEU A 1 130 ? -34.454 -7.324 14.686 1.00 52.69 109 LEU A N 1
ATOM 500 C CA . LEU A 1 130 ? -35.421 -6.331 14.232 1.00 50.05 109 LEU A CA 1
ATOM 501 C C . LEU A 1 130 ? -34.731 -5.027 13.867 1.00 53.95 109 LEU A C 1
ATOM 502 O O . LEU A 1 130 ? -35.043 -4.420 12.839 1.00 57.61 109 LEU A O 1
ATOM 507 N N . SER A 1 131 ? -33.748 -4.611 14.664 1.00 50.19 110 SER A N 1
ATOM 508 C CA . SER A 1 131 ? -32.915 -3.485 14.277 1.00 48.20 110 SER A CA 1
ATOM 509 C C . SER A 1 131 ? -32.297 -3.702 12.901 1.00 56.36 110 SER A C 1
ATOM 510 O O . SER A 1 131 ? -32.465 -2.884 11.991 1.00 57.55 110 SER A O 1
ATOM 513 N N . TRP A 1 132 ? -31.583 -4.820 12.743 1.00 52.48 111 TRP A N 1
ATOM 514 C CA . TRP A 1 132 ? -30.996 -5.200 11.462 1.00 46.13 111 TRP A CA 1
ATOM 515 C C . TRP A 1 132 ? -32.030 -5.166 10.347 1.00 45.42 111 TRP A C 1
ATOM 516 O O . TRP A 1 132 ? -31.751 -4.684 9.239 1.00 45.25 111 TRP A O 1
ATOM 527 N N . PHE A 1 133 ? -33.240 -5.657 10.626 1.00 38.87 112 PHE A N 1
ATOM 528 C CA . PHE A 1 133 ? -34.273 -5.682 9.596 1.00 49.85 112 PHE A CA 1
ATOM 529 C C . PHE A 1 133 ? -34.644 -4.270 9.161 1.00 55.79 112 PHE A C 1
ATOM 530 O O . PHE A 1 133 ? -34.565 -3.934 7.974 1.00 55.52 112 PHE A O 1
ATOM 538 N N . ASP A 1 134 ? -35.023 -3.419 10.116 1.00 62.00 113 ASP A N 1
ATOM 539 C CA . ASP A 1 134 ? -35.409 -2.052 9.780 1.00 54.94 113 ASP A CA 1
ATOM 540 C C . ASP A 1 134 ? -34.259 -1.325 9.103 1.00 50.32 113 ASP A C 1
ATOM 541 O O . ASP A 1 134 ? -34.462 -0.593 8.122 1.00 46.49 113 ASP A O 1
ATOM 546 N N . ASN A 1 135 ? -33.040 -1.525 9.612 1.00 54.58 114 ASN A N 1
ATOM 547 C CA . ASN A 1 135 ? -31.856 -0.910 9.032 1.00 48.73 114 ASN A CA 1
ATOM 548 C C . ASN A 1 135 ? -31.565 -1.432 7.639 1.00 48.30 114 ASN A C 1
ATOM 549 O O . ASN A 1 135 ? -30.888 -0.752 6.869 1.00 55.64 114 ASN A O 1
ATOM 554 N N . SER A 1 136 ? -32.034 -2.631 7.302 1.00 49.85 115 SER A N 1
ATOM 555 C CA . SER A 1 136 ? -31.770 -3.164 5.970 1.00 51.31 115 SER A CA 1
ATOM 556 C C . SER A 1 136 ? -32.788 -2.670 4.951 1.00 47.49 115 SER A C 1
ATOM 557 O O . SER A 1 136 ? -32.428 -2.403 3.799 1.00 50.58 115 SER A O 1
ATOM 560 N N . ILE A 1 137 ? -34.056 -2.547 5.353 1.00 47.22 116 ILE A N 1
ATOM 561 C CA . ILE A 1 137 ? -35.076 -1.979 4.472 1.00 49.66 116 ILE A CA 1
ATOM 562 C C . ILE A 1 137 ? -34.691 -0.564 4.042 1.00 56.30 116 ILE A C 1
ATOM 563 O O . ILE A 1 137 ? -34.798 -0.200 2.861 1.00 49.77 116 ILE A O 1
ATOM 568 N N . GLU A 1 138 ? -34.248 0.264 4.996 1.00 61.27 117 GLU A N 1
ATOM 569 C CA . GLU A 1 138 ? -33.928 1.646 4.652 1.00 74.64 117 GLU A CA 1
ATOM 570 C C . GLU A 1 138 ? -32.756 1.704 3.671 1.00 81.96 117 GLU A C 1
ATOM 571 O O . GLU A 1 138 ? -32.770 2.506 2.728 1.00 88.69 117 GLU A O 1
ATOM 577 N N . LYS A 1 139 ? -31.735 0.826 3.855 1.00 69.70 118 LYS A N 1
ATOM 578 C CA . LYS A 1 139 ? -30.608 0.696 2.917 1.00 60.51 118 LYS A CA 1
ATOM 579 C C . LYS A 1 139 ? -31.020 0.027 1.519 1.00 56.72 118 LYS A C 1
ATOM 580 O O . LYS A 1 139 ? -30.120 -0.349 0.737 1.00 55.97 118 LYS A O 1
ATOM 586 N N . TYR A 1 140 ? -32.301 -0.138 1.184 1.00 50.08 119 TYR A N 1
ATOM 587 C CA . TYR A 1 140 ? -32.733 -0.884 0.002 1.00 48.97 119 TYR A CA 1
ATOM 588 C C . TYR A 1 140 ? -32.016 -2.243 -0.124 1.00 61.66 119 TYR A C 1
ATOM 589 O O . TYR A 1 140 ? -31.938 -2.828 -1.205 1.00 66.41 119 TYR A O 1
ATOM 598 N N . ASP A 1 141 ? -31.493 -2.780 0.975 1.00 61.42 120 ASP A N 1
ATOM 599 C CA . ASP A 1 141 ? -30.800 -4.069 0.972 1.00 71.72 120 ASP A CA 1
ATOM 600 C C . ASP A 1 141 ? -31.803 -5.189 1.239 1.00 76.11 120 ASP A C 1
ATOM 601 O O . ASP A 1 141 ? -31.917 -5.722 2.347 1.00 84.26 120 ASP A O 1
ATOM 606 N N . PHE A 1 142 ? -32.496 -5.600 0.182 1.00 68.41 121 PHE A N 1
ATOM 607 C CA . PHE A 1 142 ? -33.499 -6.649 0.321 1.00 70.05 121 PHE A CA 1
ATOM 608 C C . PHE A 1 142 ? -32.907 -8.060 0.260 1.00 73.10 121 PHE A C 1
ATOM 609 O O . PHE A 1 142 ? -33.590 -9.025 0.629 1.00 67.40 121 PHE A O 1
ATOM 617 N N . LYS A 1 143 ? -31.660 -8.201 -0.191 1.00 64.62 122 LYS A N 1
ATOM 618 C CA . LYS A 1 143 ? -31.085 -9.524 -0.381 1.00 66.47 122 LYS A CA 1
ATOM 619 C C . LYS A 1 143 ? -30.801 -10.217 0.953 1.00 70.19 122 LYS A C 1
ATOM 620 O O . LYS A 1 143 ? -30.970 -11.442 1.072 1.00 70.38 122 LYS A O 1
ATOM 626 N N . VAL A 1 144 ? -30.420 -9.445 1.978 1.00 70.89 123 VAL A N 1
ATOM 627 C CA . VAL A 1 144 ? -29.970 -9.997 3.261 1.00 64.18 123 VAL A CA 1
ATOM 628 C C . VAL A 1 144 ? -31.106 -10.559 4.106 1.00 55.52 123 VAL A C 1
ATOM 629 O O . VAL A 1 144 ? -30.833 -11.252 5.106 1.00 37.01 123 VAL A O 1
ATOM 633 N N . PHE A 1 145 ? -32.360 -10.272 3.713 1.00 46.96 124 PHE A N 1
ATOM 634 C CA . PHE A 1 145 ? -33.547 -10.604 4.501 1.00 40.56 124 PHE A CA 1
ATOM 635 C C . PHE A 1 145 ? -33.523 -12.036 5.018 1.00 42.23 124 PHE A C 1
ATOM 636 O O . PHE A 1 145 ? -33.762 -12.288 6.207 1.00 44.04 124 PHE A O 1
ATOM 644 N N . ASN A 1 146 ? -33.251 -12.990 4.128 1.00 43.61 125 ASN A N 1
ATOM 645 C CA . ASN A 1 146 ? -33.232 -14.395 4.528 1.00 41.33 125 ASN A CA 1
ATOM 646 C C . ASN A 1 146 ? -32.254 -14.626 5.678 1.00 40.19 125 ASN A C 1
ATOM 647 O O . ASN A 1 146 ? -32.545 -15.383 6.610 1.00 40.78 125 ASN A O 1
ATOM 652 N N . ARG A 1 147 ? -31.071 -14.012 5.608 1.00 41.24 126 ARG A N 1
ATOM 653 C CA . ARG A 1 147 ? -30.083 -14.205 6.661 1.00 46.74 126 ARG A CA 1
ATOM 654 C C . ARG A 1 147 ? -30.582 -13.695 8.007 1.00 44.18 126 ARG A C 1
ATOM 655 O O . ARG A 1 147 ? -30.404 -14.361 9.038 1.00 43.81 126 ARG A O 1
ATOM 663 N N . ILE A 1 148 ? -31.217 -12.526 8.020 1.00 39.01 127 ILE A N 1
ATOM 664 C CA . ILE A 1 148 ? -31.793 -12.010 9.256 1.00 43.92 127 ILE A CA 1
ATOM 665 C C . ILE A 1 148 ? -32.870 -12.951 9.761 1.00 42.34 127 ILE A C 1
ATOM 666 O O . ILE A 1 148 ? -32.865 -13.369 10.927 1.00 43.61 127 ILE A O 1
ATOM 671 N N . PHE A 1 149 ? -33.802 -13.316 8.880 1.00 35.53 128 PHE A N 1
ATOM 672 C CA . PHE A 1 149 ? -34.914 -14.145 9.315 1.00 37.28 128 PHE A CA 1
ATOM 673 C C . PHE A 1 149 ? -34.448 -15.490 9.847 1.00 45.35 128 PHE A C 1
ATOM 674 O O . PHE A 1 149 ? -35.085 -16.047 10.743 1.00 48.46 128 PHE A O 1
ATOM 682 N N . MET A 1 150 ? -33.326 -16.009 9.340 1.00 53.32 129 MET A N 1
ATOM 683 C CA . MET A 1 150 ? -32.802 -17.277 9.838 1.00 50.62 129 MET A CA 1
ATOM 684 C C . MET A 1 150 ? -32.373 -17.179 11.297 1.00 54.92 129 MET A C 1
ATOM 685 O O . MET A 1 150 ? -32.752 -18.022 12.120 1.00 67.89 129 MET A O 1
ATOM 690 N N . TYR A 1 151 ? -31.542 -16.188 11.633 1.00 46.43 130 TYR A N 1
ATOM 691 C CA . TYR A 1 151 ? -31.195 -15.975 13.039 1.00 53.71 130 TYR A CA 1
ATOM 692 C C . TYR A 1 151 ? -32.446 -15.757 13.876 1.00 51.38 130 TYR A C 1
ATOM 693 O O . TYR A 1 151 ? -32.621 -16.361 14.940 1.00 53.62 130 TYR A O 1
ATOM 702 N N . LEU A 1 152 ? -33.324 -14.881 13.405 1.00 47.37 131 LEU A N 1
ATOM 703 C CA . LEU A 1 152 ? -34.495 -14.503 14.172 1.00 44.38 131 LEU A CA 1
ATOM 704 C C . LEU A 1 152 ? -35.447 -15.684 14.401 1.00 53.48 131 LEU A C 1
ATOM 705 O O . LEU A 1 152 ? -36.281 -15.627 15.315 1.00 56.84 131 LEU A O 1
ATOM 710 N N . ASN A 1 153 ? -35.331 -16.757 13.604 1.00 46.87 132 ASN A N 1
ATOM 711 C CA . ASN A 1 153 ? -36.159 -17.951 13.747 1.00 38.97 132 ASN A CA 1
ATOM 712 C C . ASN A 1 153 ? -35.535 -19.003 14.647 1.00 53.70 132 ASN A C 1
ATOM 713 O O . ASN A 1 153 ? -36.258 -19.762 15.298 1.00 66.12 132 ASN A O 1
ATOM 718 N N . LYS A 1 154 ? -34.210 -19.073 14.683 1.00 56.35 133 LYS A N 1
ATOM 719 C CA . LYS A 1 154 ? -33.499 -20.088 15.441 1.00 66.18 133 LYS A CA 1
ATOM 720 C C . LYS A 1 154 ? -33.474 -19.732 16.902 1.00 65.82 133 LYS A C 1
ATOM 721 O O . LYS A 1 154 ? -34.447 -19.948 17.596 1.00 62.47 133 LYS A O 1
ATOM 727 N N . LYS A 1 157 ? -38.671 -19.108 19.078 1.00 50.34 136 LYS A N 1
ATOM 728 C CA . LYS A 1 157 ? -39.642 -19.540 18.070 1.00 67.40 136 LYS A CA 1
ATOM 729 C C . LYS A 1 157 ? -40.958 -18.752 18.087 1.00 74.15 136 LYS A C 1
ATOM 730 O O . LYS A 1 157 ? -41.803 -18.937 18.975 1.00 78.67 136 LYS A O 1
ATOM 736 N N . SER A 1 158 ? -41.110 -17.906 17.070 1.00 66.33 137 SER A N 1
ATOM 737 C CA . SER A 1 158 ? -42.344 -17.203 16.757 1.00 47.14 137 SER A CA 1
ATOM 738 C C . SER A 1 158 ? -42.891 -17.711 15.439 1.00 46.12 137 SER A C 1
ATOM 739 O O . SER A 1 158 ? -42.120 -18.006 14.508 1.00 49.16 137 SER A O 1
ATOM 742 N N . ARG A 1 159 ? -44.225 -17.811 15.362 1.00 42.40 138 ARG A N 1
ATOM 743 C CA . ARG A 1 159 ? -44.852 -18.294 14.129 1.00 29.19 138 ARG A CA 1
ATOM 744 C C . ARG A 1 159 ? -44.801 -17.261 13.023 1.00 43.24 138 ARG A C 1
ATOM 745 O O . ARG A 1 159 ? -44.428 -17.587 11.888 1.00 41.44 138 ARG A O 1
ATOM 753 N N . LEU A 1 160 ? -45.068 -16.004 13.360 1.00 41.92 139 LEU A N 1
ATOM 754 C CA . LEU A 1 160 ? -44.946 -14.944 12.372 1.00 38.54 139 LEU A CA 1
ATOM 755 C C . LEU A 1 160 ? -43.537 -14.888 11.806 1.00 40.43 139 LEU A C 1
ATOM 756 O O . LEU A 1 160 ? -43.335 -14.738 10.591 1.00 39.52 139 LEU A O 1
ATOM 761 N N . HIS A 1 161 ? -42.556 -15.086 12.670 1.00 39.84 140 HIS A N 1
ATOM 762 C CA . HIS A 1 161 ? -41.173 -15.083 12.234 1.00 40.69 140 HIS A CA 1
ATOM 763 C C . HIS A 1 161 ? -40.805 -16.312 11.410 1.00 45.79 140 HIS A C 1
ATOM 764 O O . HIS A 1 161 ? -39.945 -16.229 10.528 1.00 42.42 140 HIS A O 1
ATOM 771 N N . THR A 1 162 ? -41.480 -17.434 11.619 1.00 50.24 141 THR A N 1
ATOM 772 C CA . THR A 1 162 ? -41.337 -18.530 10.672 1.00 43.35 141 THR A CA 1
ATOM 773 C C . THR A 1 162 ? -41.920 -18.145 9.322 1.00 34.00 141 THR A C 1
ATOM 774 O O . THR A 1 162 ? -41.317 -18.406 8.283 1.00 34.04 141 THR A O 1
ATOM 778 N N . LEU A 1 163 ? -43.097 -17.525 9.317 1.00 28.48 142 LEU A N 1
ATOM 779 C CA . LEU A 1 163 ? -43.643 -17.025 8.061 1.00 28.03 142 LEU A CA 1
ATOM 780 C C . LEU A 1 163 ? -42.657 -16.082 7.357 1.00 30.82 142 LEU A C 1
ATOM 781 O O . LEU A 1 163 ? -42.384 -16.230 6.160 1.00 33.08 142 LEU A O 1
ATOM 786 N N . TRP A 1 164 ? -42.065 -15.138 8.103 1.00 29.81 143 TRP A N 1
ATOM 787 C CA . TRP A 1 164 ? -41.058 -14.250 7.521 1.00 28.58 143 TRP A CA 1
ATOM 788 C C . TRP A 1 164 ? -39.946 -15.041 6.860 1.00 31.02 143 TRP A C 1
ATOM 789 O O . TRP A 1 164 ? -39.601 -14.810 5.691 1.00 29.43 143 TRP A O 1
ATOM 800 N N . TYR A 1 165 ? -39.379 -15.993 7.602 1.00 32.24 144 TYR A N 1
ATOM 801 C CA . TYR A 1 165 ? -38.297 -16.804 7.061 1.00 33.59 144 TYR A CA 1
ATOM 802 C C . TYR A 1 165 ? -38.713 -17.492 5.756 1.00 36.32 144 TYR A C 1
ATOM 803 O O . TYR A 1 165 ? -38.046 -17.349 4.720 1.00 41.07 144 TYR A O 1
ATOM 812 N N . ALA A 1 166 ? -39.833 -18.216 5.779 1.00 33.58 145 ALA A N 1
ATOM 813 C CA . ALA A 1 166 ? -40.330 -18.876 4.574 1.00 35.25 145 ALA A CA 1
ATOM 814 C C . ALA A 1 166 ? -40.520 -17.883 3.442 1.00 39.67 145 ALA A C 1
ATOM 815 O O . ALA A 1 166 ? -40.018 -18.084 2.327 1.00 40.27 145 ALA A O 1
ATOM 817 N N . PHE A 1 167 ? -41.266 -16.809 3.712 1.00 35.92 146 PHE A N 1
ATOM 818 C CA . PHE A 1 167 ? -41.507 -15.812 2.681 1.00 34.86 146 PHE A CA 1
ATOM 819 C C . PHE A 1 167 ? -40.196 -15.315 2.080 1.00 34.96 146 PHE A C 1
ATOM 820 O O . PHE A 1 167 ? -40.109 -15.065 0.870 1.00 34.72 146 PHE A O 1
ATOM 828 N N . SER A 1 168 ? -39.160 -15.172 2.905 1.00 29.74 147 SER A N 1
ATOM 829 C CA . SER A 1 168 ? -37.911 -14.668 2.368 1.00 31.13 147 SER A CA 1
ATOM 830 C C . SER A 1 168 ? -37.282 -15.646 1.376 1.00 36.05 147 SER A C 1
ATOM 831 O O . SER A 1 168 ? -36.553 -15.222 0.470 1.00 33.54 147 SER A O 1
ATOM 834 N N . PHE A 1 169 ? -37.525 -16.950 1.529 1.00 32.46 148 PHE A N 1
ATOM 835 C CA . PHE A 1 169 ? -37.006 -17.885 0.533 1.00 32.21 148 PHE A CA 1
ATOM 836 C C . PHE A 1 169 ? -37.676 -17.649 -0.818 1.00 32.73 148 PHE A C 1
ATOM 837 O O . PHE A 1 169 ? -37.028 -17.749 -1.867 1.00 32.47 148 PHE A O 1
ATOM 845 N N . HIS A 1 170 ? -38.958 -17.286 -0.820 1.00 31.28 149 HIS A N 1
ATOM 846 C CA . HIS A 1 170 ? -39.566 -16.887 -2.086 1.00 30.09 149 HIS A CA 1
ATOM 847 C C . HIS A 1 170 ? -38.880 -15.659 -2.661 1.00 41.11 149 HIS A C 1
ATOM 848 O O . HIS A 1 170 ? -38.698 -15.552 -3.883 1.00 40.69 149 HIS A O 1
ATOM 855 N N . LEU A 1 171 ? -38.570 -14.683 -1.802 1.00 43.18 150 LEU A N 1
ATOM 856 C CA . LEU A 1 171 ? -37.997 -13.435 -2.288 1.00 36.04 150 LEU A CA 1
ATOM 857 C C . LEU A 1 171 ? -36.620 -13.670 -2.882 1.00 37.90 150 LEU A C 1
ATOM 858 O O . LEU A 1 171 ? -36.288 -13.111 -3.929 1.00 45.35 150 LEU A O 1
ATOM 863 N N . LEU A 1 172 ? -35.804 -14.495 -2.235 1.00 41.48 151 LEU A N 1
ATOM 864 C CA . LEU A 1 172 ? -34.530 -14.872 -2.835 1.00 47.66 151 LEU A CA 1
ATOM 865 C C . LEU A 1 172 ? -34.752 -15.460 -4.230 1.00 59.76 151 LEU A C 1
ATOM 866 O O . LEU A 1 172 ? -34.146 -15.008 -5.211 1.00 59.92 151 LEU A O 1
ATOM 871 N N . LEU A 1 173 ? -35.643 -16.465 -4.334 1.00 63.24 152 LEU A N 1
ATOM 872 C CA . LEU A 1 173 ? -35.929 -17.166 -5.591 1.00 54.61 152 LEU A CA 1
ATOM 873 C C . LEU A 1 173 ? -36.243 -16.206 -6.724 1.00 57.24 152 LEU A C 1
ATOM 874 O O . LEU A 1 173 ? -36.190 -16.598 -7.891 1.00 60.09 152 LEU A O 1
ATOM 879 N N . GLN A 1 174 ? -36.604 -14.970 -6.403 1.00 67.34 153 GLN A N 1
ATOM 880 C CA . GLN A 1 174 ? -36.918 -13.945 -7.395 1.00 65.13 153 GLN A CA 1
ATOM 881 C C . GLN A 1 174 ? -35.689 -13.087 -7.635 1.00 71.44 153 GLN A C 1
ATOM 882 O O . GLN A 1 174 ? -35.724 -11.859 -7.557 1.00 78.29 153 GLN A O 1
ATOM 888 N N . GLU A 1 175 ? -34.580 -13.768 -7.909 1.00 74.86 154 GLU A N 1
ATOM 889 C CA . GLU A 1 175 ? -33.324 -13.151 -8.314 1.00 75.52 154 GLU A CA 1
ATOM 890 C C . GLU A 1 175 ? -32.557 -14.093 -9.256 1.00 73.71 154 GLU A C 1
ATOM 891 O O . GLU A 1 175 ? -31.338 -14.252 -9.152 1.00 73.27 154 GLU A O 1
ATOM 897 N N . GLU A 1 177 ? -30.279 -16.698 -9.565 1.00 92.30 156 GLU A N 1
ATOM 898 C CA . GLU A 1 177 ? -29.293 -17.721 -9.240 1.00 94.81 156 GLU A CA 1
ATOM 899 C C . GLU A 1 177 ? -29.900 -19.089 -9.357 1.00 90.43 156 GLU A C 1
ATOM 900 O O . GLU A 1 177 ? -30.265 -19.687 -8.350 1.00 86.45 156 GLU A O 1
ATOM 906 N N . THR A 1 178 ? -29.976 -19.606 -10.581 1.00 97.85 157 THR A N 1
ATOM 907 C CA . THR A 1 178 ? -30.734 -20.830 -10.814 1.00 104.11 157 THR A CA 1
ATOM 908 C C . THR A 1 178 ? -30.098 -22.051 -10.148 1.00 107.23 157 THR A C 1
ATOM 909 O O . THR A 1 178 ? -30.793 -23.051 -9.927 1.00 102.61 157 THR A O 1
ATOM 913 N N . ASP A 1 179 ? -28.801 -21.988 -9.809 1.00 110.60 158 ASP A N 1
ATOM 914 C CA . ASP A 1 179 ? -28.141 -23.128 -9.169 1.00 109.12 158 ASP A CA 1
ATOM 915 C C . ASP A 1 179 ? -28.706 -23.462 -7.789 1.00 100.60 158 ASP A C 1
ATOM 916 O O . ASP A 1 179 ? -28.770 -24.644 -7.438 1.00 107.01 158 ASP A O 1
ATOM 921 N N . LYS A 1 180 ? -29.113 -22.473 -6.989 1.00 88.64 159 LYS A N 1
ATOM 922 C CA . LYS A 1 180 ? -29.597 -22.771 -5.646 1.00 72.69 159 LYS A CA 1
ATOM 923 C C . LYS A 1 180 ? -31.115 -22.739 -5.553 1.00 63.75 159 LYS A C 1
ATOM 924 O O . LYS A 1 180 ? -31.652 -22.886 -4.451 1.00 59.45 159 LYS A O 1
ATOM 930 N N . ALA A 1 181 ? -31.812 -22.672 -6.693 1.00 61.09 160 ALA A N 1
ATOM 931 C CA . ALA A 1 181 ? -33.269 -22.560 -6.722 1.00 57.17 160 ALA A CA 1
ATOM 932 C C . ALA A 1 181 ? -33.946 -23.692 -5.961 1.00 53.31 160 ALA A C 1
ATOM 933 O O . ALA A 1 181 ? -34.780 -23.464 -5.078 1.00 59.14 160 ALA A O 1
ATOM 935 N N . SER A 1 182 ? -33.626 -24.924 -6.331 1.00 47.61 161 SER A N 1
ATOM 936 C CA . SER A 1 182 ? -34.258 -26.072 -5.700 1.00 53.58 161 SER A CA 1
ATOM 937 C C . SER A 1 182 ? -34.079 -26.056 -4.182 1.00 52.72 161 SER A C 1
ATOM 938 O O . SER A 1 182 ? -35.015 -26.370 -3.439 1.00 51.26 161 SER A O 1
ATOM 941 N N . LEU A 1 183 ? -32.877 -25.735 -3.698 1.00 48.28 162 LEU A N 1
ATOM 942 C CA . LEU A 1 183 ? -32.650 -25.746 -2.255 1.00 51.68 162 LEU A CA 1
ATOM 943 C C . LEU A 1 183 ? -33.523 -24.703 -1.549 1.00 58.87 162 LEU A C 1
ATOM 944 O O . LEU A 1 183 ? -34.109 -24.981 -0.493 1.00 56.56 162 LEU A O 1
ATOM 949 N N . TYR A 1 184 ? -33.600 -23.482 -2.106 1.00 56.59 163 TYR A N 1
ATOM 950 C CA . TYR A 1 184 ? -34.434 -22.437 -1.503 1.00 56.84 163 TYR A CA 1
ATOM 951 C C . TYR A 1 184 ? -35.896 -22.864 -1.485 1.00 49.90 163 TYR A C 1
ATOM 952 O O . TYR A 1 184 ? -36.578 -22.779 -0.450 1.00 38.66 163 TYR A O 1
ATOM 961 N N . ASN A 1 185 ? -36.388 -23.341 -2.632 1.00 42.76 164 ASN A N 1
ATOM 962 C CA . ASN A 1 185 ? -37.778 -23.762 -2.722 1.00 45.26 164 ASN A CA 1
ATOM 963 C C . ASN A 1 185 ? -38.063 -24.877 -1.729 1.00 47.80 164 ASN A C 1
ATOM 964 O O . ASN A 1 185 ? -39.100 -24.883 -1.056 1.00 47.49 164 ASN A O 1
ATOM 969 N N . SER A 1 186 ? -37.154 -25.834 -1.623 1.00 48.65 165 SER A N 1
ATOM 970 C CA . SER A 1 186 ? -37.398 -26.927 -0.699 1.00 49.51 165 SER A CA 1
ATOM 971 C C . SER A 1 186 ? -37.362 -26.434 0.739 1.00 47.24 165 SER A C 1
ATOM 972 O O . SER A 1 186 ? -38.197 -26.837 1.550 1.00 42.50 165 SER A O 1
ATOM 975 N N . LEU A 1 187 ? -36.450 -25.510 1.054 1.00 51.83 166 LEU A N 1
ATOM 976 C CA . LEU A 1 187 ? -36.367 -24.965 2.408 1.00 47.21 166 LEU A CA 1
ATOM 977 C C . LEU A 1 187 ? -37.656 -24.247 2.819 1.00 46.56 166 LEU A C 1
ATOM 978 O O . LEU A 1 187 ? -38.225 -24.529 3.880 1.00 52.10 166 LEU A O 1
ATOM 983 N N . GLY A 1 188 ? -38.145 -23.322 1.993 1.00 41.21 167 GLY A N 1
ATOM 984 C CA . GLY A 1 188 ? -39.381 -22.639 2.345 1.00 37.62 167 GLY A CA 1
ATOM 985 C C . GLY A 1 188 ? -40.590 -23.554 2.391 1.00 37.21 167 GLY A C 1
ATOM 986 O O . GLY A 1 188 ? -41.505 -23.346 3.194 1.00 37.22 167 GLY A O 1
ATOM 987 N N . LYS A 1 189 ? -40.621 -24.566 1.526 1.00 39.42 168 LYS A N 1
ATOM 988 C CA . LYS A 1 189 ? -41.716 -25.531 1.541 1.00 32.87 168 LYS A CA 1
ATOM 989 C C . LYS A 1 189 ? -41.813 -26.253 2.890 1.00 39.70 168 LYS A C 1
ATOM 990 O O . LYS A 1 189 ? -42.899 -26.357 3.473 1.00 36.07 168 LYS A O 1
ATOM 996 N N . LYS A 1 190 ? -40.686 -26.764 3.413 1.00 29.54 169 LYS A N 1
ATOM 997 C CA . LYS A 1 190 ? -40.769 -27.505 4.675 1.00 40.22 169 LYS A CA 1
ATOM 998 C C . LYS A 1 190 ? -41.030 -26.578 5.854 1.00 35.35 169 LYS A C 1
ATOM 999 O O . LYS A 1 190 ? -41.591 -27.014 6.866 1.00 35.86 169 LYS A O 1
ATOM 1005 N N . LEU A 1 191 ? -40.639 -25.310 5.750 1.00 32.25 170 LEU A N 1
ATOM 1006 C CA . LEU A 1 191 ? -41.015 -24.360 6.785 1.00 28.76 170 LEU A CA 1
ATOM 1007 C C . LEU A 1 191 ? -42.527 -24.245 6.886 1.00 37.52 170 LEU A C 1
ATOM 1008 O O . LEU A 1 191 ? -43.096 -24.322 7.976 1.00 43.75 170 LEU A O 1
ATOM 1013 N N . MET A 1 192 ? -43.202 -24.100 5.753 1.00 49.28 171 MET A N 1
ATOM 1014 C CA . MET A 1 192 ? -44.647 -23.935 5.803 1.00 54.40 171 MET A CA 1
ATOM 1015 C C . MET A 1 192 ? -45.364 -25.209 6.211 1.00 49.70 171 MET A C 1
ATOM 1016 O O . MET A 1 192 ? -46.364 -25.138 6.929 1.00 62.69 171 MET A O 1
ATOM 1021 N N . GLU A 1 193 ? -44.847 -26.383 5.837 1.00 39.36 172 GLU A N 1
ATOM 1022 C CA . GLU A 1 193 ? -45.511 -27.592 6.311 1.00 40.42 172 GLU A CA 1
ATOM 1023 C C . GLU A 1 193 ? -45.398 -27.706 7.809 1.00 39.81 172 GLU A C 1
ATOM 1024 O O . GLU A 1 193 ? -46.314 -28.224 8.462 1.00 42.19 172 GLU A O 1
ATOM 1030 N N . GLY A 1 194 ? -44.320 -27.163 8.365 1.00 37.74 173 GLY A N 1
ATOM 1031 C CA . GLY A 1 194 ? -44.152 -27.149 9.796 1.00 41.83 173 GLY A CA 1
ATOM 1032 C C . GLY A 1 194 ? -45.214 -26.384 10.536 1.00 39.60 173 GLY A C 1
ATOM 1033 O O . GLY A 1 194 ? -45.356 -26.592 11.747 1.00 46.68 173 GLY A O 1
ATOM 1034 N N . LEU A 1 195 ? -46.012 -25.574 9.832 1.00 37.14 174 LEU A N 1
ATOM 1035 C CA . LEU A 1 195 ? -46.990 -24.694 10.453 1.00 34.79 174 LEU A CA 1
ATOM 1036 C C . LEU A 1 195 ? -48.423 -25.162 10.238 1.00 39.49 174 LEU A C 1
ATOM 1037 O O . LEU A 1 195 ? -49.359 -24.432 10.591 1.00 42.74 174 LEU A O 1
ATOM 1042 N N . GLN A 1 196 ? -48.629 -26.369 9.668 1.00 42.81 175 GLN A N 1
ATOM 1043 C CA . GLN A 1 196 ? -50.016 -26.754 9.474 1.00 37.45 175 GLN A CA 1
ATOM 1044 C C . GLN A 1 196 ? -50.637 -27.209 10.794 1.00 38.47 175 GLN A C 1
ATOM 1045 O O . GLN A 1 196 ? -49.924 -27.679 11.690 1.00 43.25 175 GLN A O 1
ATOM 1051 N N . PRO A 1 197 ? -51.968 -27.054 10.955 1.00 41.23 176 PRO A N 1
ATOM 1052 C CA . PRO A 1 197 ? -52.871 -26.518 9.932 1.00 39.58 176 PRO A CA 1
ATOM 1053 C C . PRO A 1 197 ? -52.697 -25.017 9.782 1.00 41.63 176 PRO A C 1
ATOM 1054 O O . PRO A 1 197 ? -52.438 -24.363 10.788 1.00 45.09 176 PRO A O 1
ATOM 1058 N N . PHE A 1 198 ? -52.839 -24.475 8.570 1.00 38.73 177 PHE A N 1
ATOM 1059 C CA . PHE A 1 198 ? -52.723 -23.037 8.395 1.00 33.41 177 PHE A CA 1
ATOM 1060 C C . PHE A 1 198 ? -53.965 -22.387 8.969 1.00 35.93 177 PHE A C 1
ATOM 1061 O O . PHE A 1 198 ? -55.034 -23.007 9.058 1.00 38.75 177 PHE A O 1
ATOM 1069 N N . GLU A 1 199 ? -53.803 -21.144 9.399 1.00 33.79 178 GLU A N 1
ATOM 1070 C CA . GLU A 1 199 ? -54.843 -20.435 10.121 1.00 39.71 178 GLU A CA 1
ATOM 1071 C C . GLU A 1 199 ? -55.547 -19.359 9.303 1.00 41.77 178 GLU A C 1
ATOM 1072 O O . GLU A 1 199 ? -56.583 -18.865 9.746 1.00 42.86 178 GLU A O 1
ATOM 1078 N N . ASN A 1 200 ? -55.016 -18.972 8.141 1.00 40.28 179 ASN A N 1
ATOM 1079 C CA . ASN A 1 200 ? -55.591 -17.884 7.351 1.00 42.02 179 ASN A CA 1
ATOM 1080 C C . ASN A 1 200 ? -55.107 -17.983 5.908 1.00 40.51 179 ASN A C 1
ATOM 1081 O O . ASN A 1 200 ? -54.183 -18.737 5.590 1.00 37.19 179 ASN A O 1
ATOM 1086 N N . THR A 1 201 ? -55.739 -17.195 5.030 1.00 38.68 180 THR A N 1
ATOM 1087 C CA . THR A 1 201 ? -55.391 -17.279 3.612 1.00 39.13 180 THR A CA 1
ATOM 1088 C C . THR A 1 201 ? -54.006 -16.711 3.300 1.00 40.27 180 THR A C 1
ATOM 1089 O O . THR A 1 201 ? -53.458 -17.024 2.236 1.00 45.65 180 THR A O 1
ATOM 1093 N N . GLN A 1 202 ? -53.418 -15.892 4.187 1.00 37.93 181 GLN A N 1
ATOM 1094 C CA . GLN A 1 202 ? -52.064 -15.401 3.923 1.00 30.65 181 GLN A CA 1
ATOM 1095 C C . GLN A 1 202 ? -51.045 -16.513 4.116 1.00 33.47 181 GLN A C 1
ATOM 1096 O O . GLN A 1 202 ? -50.100 -16.643 3.327 1.00 28.22 181 GLN A O 1
ATOM 1102 N N . GLU A 1 203 ? -51.215 -17.323 5.165 1.00 33.09 182 GLU A N 1
ATOM 1103 C CA . GLU A 1 203 ? -50.350 -18.479 5.325 1.00 35.14 182 GLU A CA 1
ATOM 1104 C C . GLU A 1 203 ? -50.453 -19.396 4.114 1.00 41.46 182 GLU A C 1
ATOM 1105 O O . GLU A 1 203 ? -49.439 -19.755 3.501 1.00 45.21 182 GLU A O 1
ATOM 1111 N N . ILE A 1 204 ? -51.682 -19.753 3.731 1.00 34.80 183 ILE A N 1
ATOM 1112 C CA . ILE A 1 204 ? -51.884 -20.601 2.559 1.00 35.97 183 ILE A CA 1
ATOM 1113 C C . ILE A 1 204 ? -51.200 -20.008 1.332 1.00 24.11 183 ILE A C 1
ATOM 1114 O O . ILE A 1 204 ? -50.575 -20.729 0.542 1.00 28.86 183 ILE A O 1
ATOM 1119 N N . TYR A 1 205 ? -51.287 -18.690 1.158 1.00 26.09 184 TYR A N 1
ATOM 1120 C CA . TYR A 1 205 ? -50.649 -18.066 0.001 1.00 33.56 184 TYR A CA 1
ATOM 1121 C C . TYR A 1 205 ? -49.156 -18.382 -0.038 1.00 38.02 184 TYR A C 1
ATOM 1122 O O . TYR A 1 205 ? -48.623 -18.823 -1.062 1.00 40.71 184 TYR A O 1
ATOM 1131 N N . VAL A 1 206 ? -48.466 -18.165 1.079 1.00 27.55 185 VAL A N 1
ATOM 1132 C CA . VAL A 1 206 ? -47.020 -18.338 1.119 1.00 33.01 185 VAL A CA 1
ATOM 1133 C C . VAL A 1 206 ? -46.642 -19.771 0.803 1.00 37.28 185 VAL A C 1
ATOM 1134 O O . VAL A 1 206 ? -45.594 -20.025 0.199 1.00 48.62 185 VAL A O 1
ATOM 1138 N N . TYR A 1 207 ? -47.459 -20.724 1.249 1.00 33.43 186 TYR A N 1
ATOM 1139 C CA . TYR A 1 207 ? -47.223 -22.126 0.922 1.00 37.00 186 TYR A CA 1
ATOM 1140 C C . TYR A 1 207 ? -47.227 -22.346 -0.581 1.00 39.66 186 TYR A C 1
ATOM 1141 O O . TYR A 1 207 ? -46.341 -23.024 -1.125 1.00 36.69 186 TYR A O 1
ATOM 1150 N N . THR A 1 208 ? -48.248 -21.802 -1.259 1.00 38.86 187 THR A N 1
ATOM 1151 C CA . THR A 1 208 ? -48.375 -21.961 -2.706 1.00 34.16 187 THR A CA 1
ATOM 1152 C C . THR A 1 208 ? -47.150 -21.419 -3.434 1.00 36.40 187 THR A C 1
ATOM 1153 O O . THR A 1 208 ? -46.829 -21.885 -4.538 1.00 30.41 187 THR A O 1
ATOM 1157 N N . LEU A 1 209 ? -46.428 -20.467 -2.821 1.00 28.21 188 LEU A N 1
ATOM 1158 C CA . LEU A 1 209 ? -45.249 -19.915 -3.482 1.00 27.08 188 LEU A CA 1
ATOM 1159 C C . LEU A 1 209 ? -44.189 -20.966 -3.798 1.00 26.06 188 LEU A C 1
ATOM 1160 O O . LEU A 1 209 ? -43.300 -20.710 -4.621 1.00 41.52 188 LEU A O 1
ATOM 1165 N N . PHE A 1 210 ? -44.286 -22.144 -3.196 1.00 25.06 189 PHE A N 1
ATOM 1166 C CA . PHE A 1 210 ? -43.301 -23.210 -3.337 1.00 47.53 189 PHE A CA 1
ATOM 1167 C C . PHE A 1 210 ? -43.919 -24.476 -3.908 1.00 40.53 189 PHE A C 1
ATOM 1168 O O . PHE A 1 210 ? -43.338 -25.556 -3.776 1.00 44.23 189 PHE A O 1
ATOM 1176 N N . LEU A 1 211 ? -45.108 -24.376 -4.488 1.00 35.96 190 LEU A N 1
ATOM 1177 C CA . LEU A 1 211 ? -45.846 -25.537 -4.939 1.00 36.56 190 LEU A CA 1
ATOM 1178 C C . LEU A 1 211 ? -45.938 -25.561 -6.452 1.00 44.73 190 LEU A C 1
ATOM 1179 O O . LEU A 1 211 ? -46.038 -24.517 -7.108 1.00 44.60 190 LEU A O 1
ATOM 1184 N N . SER A 1 212 ? -45.934 -26.771 -6.999 1.00 46.74 191 SER A N 1
ATOM 1185 C CA . SER A 1 212 ? -46.220 -26.893 -8.412 1.00 43.09 191 SER A CA 1
ATOM 1186 C C . SER A 1 212 ? -47.703 -26.695 -8.654 1.00 38.67 191 SER A C 1
ATOM 1187 O O . SER A 1 212 ? -48.535 -26.844 -7.757 1.00 42.81 191 SER A O 1
ATOM 1190 N N . SER A 1 213 ? -48.034 -26.438 -9.910 1.00 33.03 192 SER A N 1
ATOM 1191 C CA . SER A 1 213 ? -49.432 -26.280 -10.281 1.00 32.69 192 SER A CA 1
ATOM 1192 C C . SER A 1 213 ? -50.271 -27.468 -9.831 1.00 36.62 192 SER A C 1
ATOM 1193 O O . SER A 1 213 ? -51.425 -27.284 -9.429 1.00 41.56 192 SER A O 1
ATOM 1196 N N . LYS A 1 214 ? -49.705 -28.687 -9.838 1.00 40.35 193 LYS A N 1
ATOM 1197 C CA . LYS A 1 214 ? -50.526 -29.830 -9.459 1.00 36.81 193 LYS A CA 1
ATOM 1198 C C . LYS A 1 214 ? -50.629 -29.982 -7.958 1.00 37.04 193 LYS A C 1
ATOM 1199 O O . LYS A 1 214 ? -51.641 -30.472 -7.452 1.00 47.00 193 LYS A O 1
ATOM 1205 N N . GLU A 1 215 ? -49.595 -29.572 -7.238 1.00 36.20 194 GLU A N 1
ATOM 1206 C CA . GLU A 1 215 ? -49.712 -29.479 -5.783 1.00 36.96 194 GLU A CA 1
ATOM 1207 C C . GLU A 1 215 ? -50.665 -28.374 -5.364 1.00 38.42 194 GLU A C 1
ATOM 1208 O O . GLU A 1 215 ? -51.412 -28.539 -4.393 1.00 35.16 194 GLU A O 1
ATOM 1214 N N . ILE A 1 216 ? -50.650 -27.244 -6.076 1.00 40.19 195 ILE A N 1
ATOM 1215 C CA . ILE A 1 216 ? -51.506 -26.122 -5.694 1.00 41.88 195 ILE A CA 1
ATOM 1216 C C . ILE A 1 216 ? -52.972 -26.534 -5.739 1.00 37.89 195 ILE A C 1
ATOM 1217 O O . ILE A 1 216 ? -53.752 -26.269 -4.809 1.00 35.87 195 ILE A O 1
ATOM 1222 N N . GLU A 1 217 ? -53.369 -27.211 -6.809 1.00 34.43 196 GLU A N 1
ATOM 1223 C CA . GLU A 1 217 ? -54.767 -27.610 -6.897 1.00 42.42 196 GLU A CA 1
ATOM 1224 C C . GLU A 1 217 ? -55.150 -28.600 -5.798 1.00 43.57 196 GLU A C 1
ATOM 1225 O O . GLU A 1 217 ? -56.235 -28.490 -5.205 1.00 44.20 196 GLU A O 1
ATOM 1231 N N . GLN A 1 218 ? -54.261 -29.536 -5.465 1.00 31.87 197 GLN A N 1
ATOM 1232 C CA . GLN A 1 218 ? -54.620 -30.479 -4.410 1.00 39.18 197 GLN A CA 1
ATOM 1233 C C . GLN A 1 218 ? -54.705 -29.793 -3.047 1.00 40.86 197 GLN A C 1
ATOM 1234 O O . GLN A 1 218 ? -55.623 -30.063 -2.261 1.00 45.94 197 GLN A O 1
ATOM 1240 N N . VAL A 1 219 ? -53.768 -28.892 -2.756 1.00 37.43 198 VAL A N 1
ATOM 1241 C CA . VAL A 1 219 ? -53.824 -28.149 -1.501 1.00 39.95 198 VAL A CA 1
ATOM 1242 C C . VAL A 1 219 ? -55.115 -27.341 -1.411 1.00 47.29 198 VAL A C 1
ATOM 1243 O O . VAL A 1 219 ? -55.868 -27.449 -0.433 1.00 44.26 198 VAL A O 1
ATOM 1247 N N . LEU A 1 220 ? -55.395 -26.514 -2.429 1.00 45.22 199 LEU A N 1
ATOM 1248 C CA . LEU A 1 220 ? -56.542 -25.620 -2.301 1.00 38.95 199 LEU A CA 1
ATOM 1249 C C . LEU A 1 220 ? -57.878 -26.354 -2.359 1.00 42.98 199 LEU A C 1
ATOM 1250 O O . LEU A 1 220 ? -58.847 -25.891 -1.752 1.00 49.37 199 LEU A O 1
ATOM 1255 N N . SER A 1 221 ? -57.967 -27.479 -3.069 1.00 42.36 200 SER A N 1
ATOM 1256 C CA . SER A 1 221 ? -59.207 -28.256 -3.025 1.00 40.67 200 SER A CA 1
ATOM 1257 C C . SER A 1 221 ? -59.489 -28.782 -1.627 1.00 40.71 200 SER A C 1
ATOM 1258 O O . SER A 1 221 ? -60.615 -29.202 -1.341 1.00 46.95 200 SER A O 1
ATOM 1261 N N . GLY A 1 222 ? -58.482 -28.782 -0.758 1.00 36.33 201 GLY A N 1
ATOM 1262 C CA . GLY A 1 222 ? -58.603 -29.304 0.589 1.00 43.35 201 GLY A CA 1
ATOM 1263 C C . GLY A 1 222 ? -58.676 -28.258 1.677 1.00 49.76 201 GLY A C 1
ATOM 1264 O O . GLY A 1 222 ? -58.547 -28.598 2.861 1.00 55.80 201 GLY A O 1
ATOM 1265 N N . VAL A 1 223 ? -58.901 -27.006 1.334 1.00 41.89 202 VAL A N 1
ATOM 1266 C CA . VAL A 1 223 ? -58.858 -25.948 2.323 1.00 33.79 202 VAL A CA 1
ATOM 1267 C C . VAL A 1 223 ? -60.208 -25.880 3.016 1.00 42.60 202 VAL A C 1
ATOM 1268 O O . VAL A 1 223 ? -61.259 -25.930 2.364 1.00 51.63 202 VAL A O 1
ATOM 1272 N N . THR A 1 224 ? -60.191 -25.791 4.342 1.00 45.46 203 THR A N 1
ATOM 1273 C CA . THR A 1 224 ? -61.442 -25.624 5.068 1.00 53.18 203 THR A CA 1
ATOM 1274 C C . THR A 1 224 ? -61.822 -24.156 5.173 1.00 49.75 203 THR A C 1
ATOM 1275 O O . THR A 1 224 ? -63.016 -23.821 5.175 1.00 49.97 203 THR A O 1
ATOM 1279 N N . LEU A 1 225 ? -60.823 -23.281 5.199 1.00 41.14 204 LEU A N 1
ATOM 1280 C CA . LEU A 1 225 ? -61.076 -21.856 5.272 1.00 45.24 204 LEU A CA 1
ATOM 1281 C C . LEU A 1 225 ? -61.652 -21.334 3.957 1.00 42.43 204 LEU A C 1
ATOM 1282 O O . LEU A 1 225 ? -61.301 -21.807 2.876 1.00 41.29 204 LEU A O 1
ATOM 1287 N N . PRO A 1 226 ? -62.527 -20.342 4.022 1.00 48.57 205 PRO A N 1
ATOM 1288 C CA . PRO A 1 226 ? -63.021 -19.724 2.787 1.00 45.68 205 PRO A CA 1
ATOM 1289 C C . PRO A 1 226 ? -61.896 -18.992 2.077 1.00 47.40 205 PRO A C 1
ATOM 1290 O O . PRO A 1 226 ? -61.227 -18.145 2.665 1.00 58.21 205 PRO A O 1
ATOM 1294 N N . LEU A 1 227 ? -61.698 -19.317 0.806 1.00 41.18 206 LEU A N 1
ATOM 1295 C CA . LEU A 1 227 ? -60.645 -18.676 0.030 1.00 39.77 206 LEU A CA 1
ATOM 1296 C C . LEU A 1 227 ? -60.938 -17.196 -0.174 1.00 40.81 206 LEU A C 1
ATOM 1297 O O . LEU A 1 227 ? -62.095 -16.777 -0.240 1.00 53.98 206 LEU A O 1
ATOM 1302 N N . ASP A 1 228 ? -59.872 -16.400 -0.270 1.00 36.82 207 ASP A N 1
ATOM 1303 C CA . ASP A 1 228 ? -59.982 -15.013 -0.707 1.00 32.96 207 ASP A CA 1
ATOM 1304 C C . ASP A 1 228 ? -59.919 -14.926 -2.238 1.00 29.38 207 ASP A C 1
ATOM 1305 O O . ASP A 1 228 ? -59.663 -15.909 -2.929 1.00 35.61 207 ASP A O 1
ATOM 1310 N N . LEU A 1 229 ? -60.135 -13.724 -2.782 1.00 37.15 208 LEU A N 1
ATOM 1311 C CA . LEU A 1 229 ? -60.112 -13.612 -4.235 1.00 24.85 208 LEU A CA 1
ATOM 1312 C C . LEU A 1 229 ? -58.757 -14.036 -4.785 1.00 39.53 208 LEU A C 1
ATOM 1313 O O . LEU A 1 229 ? -58.683 -14.803 -5.752 1.00 45.13 208 LEU A O 1
ATOM 1318 N N . GLU A 1 230 ? -57.680 -13.619 -4.123 1.00 42.97 209 GLU A N 1
ATOM 1319 C CA . GLU A 1 230 ? -56.337 -14.004 -4.539 1.00 38.62 209 GLU A CA 1
ATOM 1320 C C . GLU A 1 230 ? -56.251 -15.493 -4.804 1.00 43.50 209 GLU A C 1
ATOM 1321 O O . GLU A 1 230 ? -55.795 -15.920 -5.870 1.00 44.54 209 GLU A O 1
ATOM 1327 N N . LEU A 1 231 ? -56.691 -16.302 -3.838 1.00 40.30 210 LEU A N 1
ATOM 1328 C CA . LEU A 1 231 ? -56.500 -17.742 -3.946 1.00 36.89 210 LEU A CA 1
ATOM 1329 C C . LEU A 1 231 ? -57.479 -18.385 -4.904 1.00 40.00 210 LEU A C 1
ATOM 1330 O O . LEU A 1 231 ? -57.122 -19.373 -5.561 1.00 45.66 210 LEU A O 1
ATOM 1335 N N . LYS A 1 232 ? -58.702 -17.843 -5.006 1.00 36.79 211 LYS A N 1
ATOM 1336 C CA . LYS A 1 232 ? -59.651 -18.362 -5.987 1.00 33.37 211 LYS A CA 1
ATOM 1337 C C . LYS A 1 232 ? -59.049 -18.277 -7.379 1.00 34.36 211 LYS A C 1
ATOM 1338 O O . LYS A 1 232 ? -59.097 -19.244 -8.151 1.00 32.73 211 LYS A O 1
ATOM 1344 N N . LEU A 1 233 ? -58.420 -17.142 -7.691 1.00 25.75 212 LEU A N 1
ATOM 1345 C CA . LEU A 1 233 ? -57.798 -16.972 -8.998 1.00 37.19 212 LEU A CA 1
ATOM 1346 C C . LEU A 1 233 ? -56.670 -17.982 -9.197 1.00 43.63 212 LEU A C 1
ATOM 1347 O O . LEU A 1 233 ? -56.479 -18.519 -10.299 1.00 50.01 212 LEU A O 1
ATOM 1352 N N . LEU A 1 234 ? -55.924 -18.254 -8.131 1.00 30.54 213 LEU A N 1
ATOM 1353 C CA . LEU A 1 234 ? -54.812 -19.182 -8.212 1.00 28.68 213 LEU A CA 1
ATOM 1354 C C . LEU A 1 234 ? -55.315 -20.604 -8.369 1.00 34.56 213 LEU A C 1
ATOM 1355 O O . LEU A 1 234 ? -54.758 -21.395 -9.146 1.00 29.24 213 LEU A O 1
ATOM 1360 N N . TYR A 1 235 ? -56.371 -20.938 -7.631 1.00 38.47 214 TYR A N 1
ATOM 1361 C CA . TYR A 1 235 ? -56.994 -22.248 -7.763 1.00 42.39 214 TYR A CA 1
ATOM 1362 C C . TYR A 1 235 ? -57.427 -22.488 -9.203 1.00 48.28 214 TYR A C 1
ATOM 1363 O O . TYR A 1 235 ? -57.167 -23.552 -9.777 1.00 43.69 214 TYR A O 1
ATOM 1372 N N . MET A 1 236 ? -58.102 -21.502 -9.797 1.00 51.44 215 MET A N 1
ATOM 1373 C CA . MET A 1 236 ? -58.549 -21.634 -11.177 1.00 42.68 215 MET A CA 1
ATOM 1374 C C . MET A 1 236 ? -57.349 -21.709 -12.121 1.00 36.96 215 MET A C 1
ATOM 1375 O O . MET A 1 236 ? -57.365 -22.462 -13.107 1.00 30.13 215 MET A O 1
ATOM 1380 N N . LYS A 1 237 ? -56.310 -20.905 -11.851 1.00 27.95 216 LYS A N 1
ATOM 1381 C CA . LYS A 1 237 ? -55.098 -20.964 -12.661 1.00 27.84 216 LYS A CA 1
ATOM 1382 C C . LYS A 1 237 ? -54.512 -22.358 -12.635 1.00 36.23 216 LYS A C 1
ATOM 1383 O O . LYS A 1 237 ? -54.171 -22.924 -13.682 1.00 30.29 216 LYS A O 1
ATOM 1389 N N . ALA A 1 238 ? -54.447 -22.949 -11.437 1.00 39.89 217 ALA A N 1
ATOM 1390 C CA . ALA A 1 238 ? -53.841 -24.260 -11.280 1.00 40.22 217 ALA A CA 1
ATOM 1391 C C . ALA A 1 238 ? -54.623 -25.306 -12.044 1.00 40.33 217 ALA A C 1
ATOM 1392 O O . ALA A 1 238 ? -54.034 -26.132 -12.755 1.00 42.85 217 ALA A O 1
ATOM 1394 N N . MET A 1 239 ? -55.960 -25.255 -11.954 1.00 44.06 218 MET A N 1
ATOM 1395 C CA . MET A 1 239 ? -56.788 -26.266 -12.615 1.00 42.09 218 MET A CA 1
ATOM 1396 C C . MET A 1 239 ? -56.746 -26.160 -14.122 1.00 48.28 218 MET A C 1
ATOM 1397 O O . MET A 1 239 ? -56.777 -27.186 -14.809 1.00 57.30 218 MET A O 1
ATOM 1402 N N . LYS A 1 240 ? -56.688 -24.935 -14.651 1.00 52.48 219 LYS A N 1
ATOM 1403 C CA . LYS A 1 240 ? -56.507 -24.753 -16.086 1.00 52.30 219 LYS A CA 1
ATOM 1404 C C . LYS A 1 240 ? -55.151 -25.281 -16.553 1.00 42.81 219 LYS A C 1
ATOM 1405 O O . LYS A 1 240 ? -55.060 -26.006 -17.554 1.00 41.31 219 LYS A O 1
ATOM 1411 N N . GLU A 1 241 ? -54.088 -24.946 -15.824 1.00 36.56 220 GLU A N 1
ATOM 1412 C CA . GLU A 1 241 ? -52.764 -25.429 -16.197 1.00 42.64 220 GLU A CA 1
ATOM 1413 C C . GLU A 1 241 ? -52.657 -26.942 -16.088 1.00 51.69 220 GLU A C 1
ATOM 1414 O O . GLU A 1 241 ? -51.913 -27.570 -16.857 1.00 51.29 220 GLU A O 1
ATOM 1420 N N . ASN A 1 242 ? -53.399 -27.546 -15.163 1.00 52.22 221 ASN A N 1
ATOM 1421 C CA . ASN A 1 242 ? -53.363 -28.991 -14.996 1.00 44.81 221 ASN A CA 1
ATOM 1422 C C . ASN A 1 242 ? -54.414 -29.716 -15.808 1.00 47.32 221 ASN A C 1
ATOM 1423 O O . ASN A 1 242 ? -54.527 -30.938 -15.672 1.00 53.58 221 ASN A O 1
ATOM 1428 N N . ALA A 1 243 ? -55.161 -29.010 -16.657 1.00 49.46 222 ALA A N 1
ATOM 1429 C CA . ALA A 1 243 ? -56.209 -29.618 -17.474 1.00 50.49 222 ALA A CA 1
ATOM 1430 C C . ALA A 1 243 ? -57.225 -30.370 -16.610 1.00 52.20 222 ALA A C 1
ATOM 1431 O O . ALA A 1 243 ? -57.877 -31.318 -17.062 1.00 47.59 222 ALA A O 1
ATOM 1433 N N . SER A 1 244 ? -57.376 -29.943 -15.355 1.00 54.86 223 SER A N 1
ATOM 1434 C CA . SER A 1 244 ? -58.362 -30.528 -14.449 1.00 54.57 223 SER A CA 1
ATOM 1435 C C . SER A 1 244 ? -59.757 -29.969 -14.769 1.00 59.83 223 SER A C 1
ATOM 1436 O O . SER A 1 244 ? -60.422 -29.348 -13.937 1.00 63.93 223 SER A O 1
ATOM 1439 N N . PHE A 1 245 ? -60.203 -30.209 -16.013 1.00 53.76 224 PHE A N 1
ATOM 1440 C CA . PHE A 1 245 ? -61.327 -29.437 -16.548 1.00 54.57 224 PHE A CA 1
ATOM 1441 C C . PHE A 1 245 ? -62.646 -29.804 -15.900 1.00 57.22 224 PHE A C 1
ATOM 1442 O O . PHE A 1 245 ? -63.502 -28.928 -15.718 1.00 58.67 224 PHE A O 1
ATOM 1450 N N . GLU A 1 246 ? -62.841 -31.078 -15.564 1.00 57.46 225 GLU A N 1
ATOM 1451 C CA . GLU A 1 246 ? -64.051 -31.449 -14.847 1.00 58.89 225 GLU A CA 1
ATOM 1452 C C . GLU A 1 246 ? -64.147 -30.672 -13.542 1.00 50.03 225 GLU A C 1
ATOM 1453 O O . GLU A 1 246 ? -65.203 -30.123 -13.210 1.00 50.15 225 GLU A O 1
ATOM 1459 N N . ALA A 1 247 ? -63.044 -30.587 -12.802 1.00 50.08 226 ALA A N 1
ATOM 1460 C CA . ALA A 1 247 ? -63.030 -29.766 -11.591 1.00 50.88 226 ALA A CA 1
ATOM 1461 C C . ALA A 1 247 ? -63.243 -28.295 -11.907 1.00 51.57 226 ALA A C 1
ATOM 1462 O O . ALA A 1 247 ? -64.044 -27.614 -11.252 1.00 53.49 226 ALA A O 1
ATOM 1464 N N . LEU A 1 248 ? -62.492 -27.777 -12.878 1.00 49.10 227 LEU A N 1
ATOM 1465 C CA . LEU A 1 248 ? -62.633 -26.384 -13.276 1.00 49.06 227 LEU A CA 1
ATOM 1466 C C . LEU A 1 248 ? -64.080 -26.047 -13.600 1.00 51.76 227 LEU A C 1
ATOM 1467 O O . LEU A 1 248 ? -64.627 -25.064 -13.084 1.00 48.47 227 LEU A O 1
ATOM 1472 N N . HIS A 1 249 ? -64.727 -26.864 -14.442 1.00 51.56 228 HIS A N 1
ATOM 1473 C CA . HIS A 1 249 ? -66.081 -26.528 -14.864 1.00 50.04 228 HIS A CA 1
ATOM 1474 C C . HIS A 1 249 ? -67.030 -26.493 -13.679 1.00 47.99 228 HIS A C 1
ATOM 1475 O O . HIS A 1 249 ? -67.857 -25.580 -13.565 1.00 52.80 228 HIS A O 1
ATOM 1482 N N . ALA A 1 250 ? -66.906 -27.463 -12.769 1.00 47.95 229 ALA A N 1
ATOM 1483 C CA . ALA A 1 250 ? -67.727 -27.460 -11.561 1.00 46.31 229 ALA A CA 1
ATOM 1484 C C . ALA A 1 250 ? -67.497 -26.194 -10.736 1.00 48.28 229 ALA A C 1
ATOM 1485 O O . ALA A 1 250 ? -68.452 -25.516 -10.340 1.00 49.23 229 ALA A O 1
ATOM 1487 N N . TYR A 1 251 ? -66.232 -25.857 -10.473 1.00 43.51 230 TYR A N 1
ATOM 1488 C CA . TYR A 1 251 ? -65.934 -24.702 -9.635 1.00 44.63 230 TYR A CA 1
ATOM 1489 C C . TYR A 1 251 ? -66.495 -23.428 -10.243 1.00 47.63 230 TYR A C 1
ATOM 1490 O O . TYR A 1 251 ? -67.126 -22.619 -9.547 1.00 46.69 230 TYR A O 1
ATOM 1499 N N . THR A 1 252 ? -66.260 -23.228 -11.542 1.00 50.95 231 THR A N 1
ATOM 1500 C CA . THR A 1 252 ? -66.711 -21.997 -12.177 1.00 55.51 231 THR A CA 1
ATOM 1501 C C . THR A 1 252 ? -68.230 -21.907 -12.188 1.00 61.35 231 THR A C 1
ATOM 1502 O O . THR A 1 252 ? -68.788 -20.827 -11.959 1.00 68.21 231 THR A O 1
ATOM 1506 N N . GLU A 1 253 ? -68.917 -23.032 -12.415 1.00 60.26 232 GLU A N 1
ATOM 1507 C CA . GLU A 1 253 ? -70.378 -23.016 -12.427 1.00 62.16 232 GLU A CA 1
ATOM 1508 C C . GLU A 1 253 ? -70.918 -22.443 -11.130 1.00 58.08 232 GLU A C 1
ATOM 1509 O O . GLU A 1 253 ? -71.779 -21.552 -11.133 1.00 57.23 232 GLU A O 1
ATOM 1515 N N . LYS A 1 254 ? -70.395 -22.940 -10.006 1.00 54.33 233 LYS A N 1
ATOM 1516 C CA . LYS A 1 254 ? -70.836 -22.487 -8.693 1.00 61.40 233 LYS A CA 1
ATOM 1517 C C . LYS A 1 254 ? -70.599 -20.989 -8.534 1.00 61.14 233 LYS A C 1
ATOM 1518 O O . LYS A 1 254 ? -71.508 -20.238 -8.157 1.00 61.64 233 LYS A O 1
ATOM 1524 N N . LEU A 1 255 ? -69.386 -20.535 -8.852 1.00 50.62 234 LEU A N 1
ATOM 1525 C CA . LEU A 1 255 ? -69.081 -19.112 -8.809 1.00 57.23 234 LEU A CA 1
ATOM 1526 C C . LEU A 1 255 ? -70.028 -18.303 -9.691 1.00 70.55 234 LEU A C 1
ATOM 1527 O O . LEU A 1 255 ? -70.661 -17.343 -9.233 1.00 78.96 234 LEU A O 1
ATOM 1532 N N . LEU A 1 256 ? -70.107 -18.652 -10.974 1.00 64.73 235 LEU A N 1
ATOM 1533 C CA . LEU A 1 256 ? -70.825 -17.798 -11.909 1.00 55.60 235 LEU A CA 1
ATOM 1534 C C . LEU A 1 256 ? -72.320 -17.819 -11.649 1.00 65.29 235 LEU A C 1
ATOM 1535 O O . LEU A 1 256 ? -72.971 -16.770 -11.671 1.00 71.33 235 LEU A O 1
ATOM 1540 N N . PHE A 1 257 ? -72.885 -18.996 -11.387 1.00 66.51 236 PHE A N 1
ATOM 1541 C CA . PHE A 1 257 ? -74.337 -19.133 -11.353 1.00 72.62 236 PHE A CA 1
ATOM 1542 C C . PHE A 1 257 ? -74.901 -19.001 -9.946 1.00 76.52 236 PHE A C 1
ATOM 1543 O O . PHE A 1 257 ? -75.763 -18.153 -9.708 1.00 86.30 236 PHE A O 1
ATOM 1551 N N . LYS A 1 258 ? -74.442 -19.829 -9.008 1.00 70.25 237 LYS A N 1
ATOM 1552 C CA . LYS A 1 258 ? -75.006 -19.750 -7.667 1.00 67.04 237 LYS A CA 1
ATOM 1553 C C . LYS A 1 258 ? -74.569 -18.476 -6.964 1.00 70.93 237 LYS A C 1
ATOM 1554 O O . LYS A 1 258 ? -75.387 -17.806 -6.324 1.00 75.75 237 LYS A O 1
ATOM 1560 N N . GLU A 1 259 ? -73.299 -18.106 -7.105 1.00 73.16 238 GLU A N 1
ATOM 1561 C CA . GLU A 1 259 ? -72.754 -16.898 -6.500 1.00 66.74 238 GLU A CA 1
ATOM 1562 C C . GLU A 1 259 ? -72.987 -15.644 -7.348 1.00 65.88 238 GLU A C 1
ATOM 1563 O O . GLU A 1 259 ? -72.833 -14.526 -6.838 1.00 60.48 238 GLU A O 1
ATOM 1569 N N . LYS A 1 260 ? -73.373 -15.803 -8.616 1.00 67.87 239 LYS A N 1
ATOM 1570 C CA . LYS A 1 260 ? -73.570 -14.686 -9.546 1.00 69.30 239 LYS A CA 1
ATOM 1571 C C . LYS A 1 260 ? -72.355 -13.755 -9.550 1.00 71.90 239 LYS A C 1
ATOM 1572 O O . LYS A 1 260 ? -72.469 -12.528 -9.512 1.00 65.68 239 LYS A O 1
ATOM 1578 N N . PHE A 1 261 ? -71.170 -14.376 -9.627 1.00 75.19 240 PHE A N 1
ATOM 1579 C CA . PHE A 1 261 ? -69.908 -13.643 -9.559 1.00 69.61 240 PHE A CA 1
ATOM 1580 C C . PHE A 1 261 ? -69.769 -12.647 -10.713 1.00 73.88 240 PHE A C 1
ATOM 1581 O O . PHE A 1 261 ? -69.389 -11.491 -10.500 1.00 82.73 240 PHE A O 1
ATOM 1589 N N . ASP A 1 262 ? -70.074 -13.068 -11.939 1.00 71.10 241 ASP A N 1
ATOM 1590 C CA . ASP A 1 262 ? -70.033 -12.176 -13.103 1.00 60.81 241 ASP A CA 1
ATOM 1591 C C . ASP A 1 262 ? -68.617 -11.669 -13.387 1.00 58.28 241 ASP A C 1
ATOM 1592 O O . ASP A 1 262 ? -68.351 -10.470 -13.445 1.00 60.16 241 ASP A O 1
ATOM 1597 N N . ASP A 1 263 ? -67.708 -12.606 -13.583 1.00 54.08 242 ASP A N 1
ATOM 1598 C CA . ASP A 1 263 ? -66.308 -12.302 -13.826 1.00 49.42 242 ASP A CA 1
ATOM 1599 C C . ASP A 1 263 ? -65.978 -12.819 -15.219 1.00 44.66 242 ASP A C 1
ATOM 1600 O O . ASP A 1 263 ? -66.081 -14.022 -15.472 1.00 51.39 242 ASP A O 1
ATOM 1605 N N . PHE A 1 264 ? -65.593 -11.921 -16.125 1.00 39.64 243 PHE A N 1
ATOM 1606 C CA . PHE A 1 264 ? -65.376 -12.352 -17.503 1.00 43.55 243 PHE A CA 1
ATOM 1607 C C . PHE A 1 264 ? -64.246 -13.371 -17.617 1.00 41.42 243 PHE A C 1
ATOM 1608 O O . PHE A 1 264 ? -64.321 -14.305 -18.428 1.00 38.25 243 PHE A O 1
ATOM 1616 N N . ASP A 1 265 ? -63.172 -13.184 -16.856 1.00 32.04 244 ASP A N 1
ATOM 1617 C CA . ASP A 1 265 ? -62.106 -14.170 -16.887 1.00 30.99 244 ASP A CA 1
ATOM 1618 C C . ASP A 1 265 ? -62.630 -15.537 -16.453 1.00 41.52 244 ASP A C 1
ATOM 1619 O O . ASP A 1 265 ? -62.255 -16.571 -17.029 1.00 31.61 244 ASP A O 1
ATOM 1624 N N . THR A 1 266 ? -63.552 -15.547 -15.478 1.00 50.10 245 THR A N 1
ATOM 1625 C CA . THR A 1 266 ? -64.158 -16.793 -15.010 1.00 51.23 245 THR A CA 1
ATOM 1626 C C . THR A 1 266 ? -65.105 -17.374 -16.052 1.00 49.27 245 THR A C 1
ATOM 1627 O O . THR A 1 266 ? -65.202 -18.599 -16.191 1.00 58.29 245 THR A O 1
ATOM 1631 N N . TRP A 1 267 ? -65.846 -16.513 -16.760 1.00 44.66 246 TRP A N 1
ATOM 1632 C CA . TRP A 1 267 ? -66.714 -16.979 -17.840 1.00 41.23 246 TRP A CA 1
ATOM 1633 C C . TRP A 1 267 ? -65.918 -17.708 -18.915 1.00 47.96 246 TRP A C 1
ATOM 1634 O O . TRP A 1 267 ? -66.400 -18.696 -19.492 1.00 42.87 246 TRP A O 1
ATOM 1645 N N . LYS A 1 268 ? -64.719 -17.197 -19.245 1.00 48.58 247 LYS A N 1
ATOM 1646 C CA . LYS A 1 268 ? -63.927 -17.838 -20.290 1.00 47.76 247 LYS A CA 1
ATOM 1647 C C . LYS A 1 268 ? -63.443 -19.211 -19.860 1.00 52.36 247 LYS A C 1
ATOM 1648 O O . LYS A 1 268 ? -63.357 -20.122 -20.693 1.00 60.98 247 LYS A O 1
ATOM 1654 N N . LEU A 1 269 ? -63.133 -19.386 -18.574 1.00 46.94 248 LEU A N 1
ATOM 1655 C CA . LEU A 1 269 ? -62.739 -20.707 -18.092 1.00 48.11 248 LEU A CA 1
ATOM 1656 C C . LEU A 1 269 ? -63.916 -21.668 -18.052 1.00 52.06 248 LEU A C 1
ATOM 1657 O O . LEU A 1 269 ? -63.730 -22.884 -18.177 1.00 50.67 248 LEU A O 1
ATOM 1662 N N . TRP A 1 270 ? -65.128 -21.139 -17.900 1.00 49.35 249 TRP A N 1
ATOM 1663 C CA . TRP A 1 270 ? -66.307 -21.989 -17.831 1.00 50.95 249 TRP A CA 1
ATOM 1664 C C . TRP A 1 270 ? -66.624 -22.612 -19.189 1.00 52.72 249 TRP A C 1
ATOM 1665 O O . TRP A 1 270 ? -66.926 -23.807 -19.274 1.00 51.10 249 TRP A O 1
ATOM 1676 N N . ILE A 1 271 ? -66.576 -21.819 -20.268 1.00 57.77 250 ILE A N 1
ATOM 1677 C CA . ILE A 1 271 ? -66.855 -22.395 -21.583 1.00 58.57 250 ILE A CA 1
ATOM 1678 C C . ILE A 1 271 ? -65.689 -23.254 -22.064 1.00 61.71 250 ILE A C 1
ATOM 1679 O O . ILE A 1 271 ? -65.895 -24.226 -22.802 1.00 71.31 250 ILE A O 1
ATOM 1684 N N . LEU A 1 272 ? -64.456 -22.919 -21.670 1.00 54.12 251 LEU A N 1
ATOM 1685 C CA . LEU A 1 272 ? -63.323 -23.765 -22.028 1.00 53.66 251 LEU A CA 1
ATOM 1686 C C . LEU A 1 272 ? -63.411 -25.119 -21.328 1.00 53.95 251 LEU A C 1
ATOM 1687 O O . LEU A 1 272 ? -63.366 -26.170 -21.976 1.00 54.50 251 LEU A O 1
ATOM 1692 N N . SER A 1 273 ? -63.554 -25.112 -20.006 1.00 47.68 252 SER A N 1
ATOM 1693 C CA . SER A 1 273 ? -63.758 -26.360 -19.283 1.00 46.46 252 SER A CA 1
ATOM 1694 C C . SER A 1 273 ? -64.946 -27.142 -19.854 1.00 55.70 252 SER A C 1
ATOM 1695 O O . SER A 1 273 ? -64.917 -28.379 -19.891 1.00 61.12 252 SER A O 1
ATOM 1698 N N . GLY A 1 274 ? -66.008 -26.452 -20.292 1.00 52.88 253 GLY A N 1
ATOM 1699 C CA . GLY A 1 274 ? -67.193 -27.156 -20.790 1.00 51.38 253 GLY A CA 1
ATOM 1700 C C . GLY A 1 274 ? -66.925 -27.939 -22.066 1.00 54.59 253 GLY A C 1
ATOM 1701 O O . GLY A 1 274 ? -67.319 -29.104 -22.186 1.00 58.43 253 GLY A O 1
ATOM 1702 N N . LYS A 1 275 ? -66.309 -27.294 -23.065 1.00 55.49 254 LYS A N 1
ATOM 1703 C CA . LYS A 1 275 ? -66.025 -28.007 -24.308 1.00 63.15 254 LYS A CA 1
ATOM 1704 C C . LYS A 1 275 ? -65.104 -29.202 -24.053 1.00 64.78 254 LYS A C 1
ATOM 1705 O O . LYS A 1 275 ? -65.309 -30.285 -24.619 1.00 80.55 254 LYS A O 1
ATOM 1711 N N . GLU A 1 276 ? -64.115 -29.042 -23.163 1.00 49.26 255 GLU A N 1
ATOM 1712 C CA . GLU A 1 276 ? -63.135 -30.103 -22.950 1.00 50.76 255 GLU A CA 1
ATOM 1713 C C . GLU A 1 276 ? -63.754 -31.314 -22.269 1.00 58.05 255 GLU A C 1
ATOM 1714 O O . GLU A 1 276 ? -63.369 -32.450 -22.562 1.00 66.69 255 GLU A O 1
ATOM 1720 N N . ILE A 1 277 ? -64.724 -31.108 -21.380 1.00 54.91 256 ILE A N 1
ATOM 1721 C CA . ILE A 1 277 ? -65.413 -32.235 -20.758 1.00 62.72 256 ILE A CA 1
ATOM 1722 C C . ILE A 1 277 ? -66.623 -32.645 -21.597 1.00 69.24 256 ILE A C 1
ATOM 1723 O O . ILE A 1 277 ? -67.451 -33.455 -21.160 1.00 71.02 256 ILE A O 1
ATOM 1728 N N . GLY A 1 278 ? -66.721 -32.129 -22.820 1.00 69.59 257 GLY A N 1
ATOM 1729 C CA . GLY A 1 278 ? -67.640 -32.674 -23.792 1.00 73.37 257 GLY A CA 1
ATOM 1730 C C . GLY A 1 278 ? -68.928 -31.909 -24.015 1.00 81.46 257 GLY A C 1
ATOM 1731 O O . GLY A 1 278 ? -69.622 -32.205 -24.992 1.00 89.89 257 GLY A O 1
ATOM 1732 N N . LYS A 1 279 ? -69.292 -30.965 -23.145 1.00 81.95 258 LYS A N 1
ATOM 1733 C CA . LYS A 1 279 ? -70.569 -30.275 -23.309 1.00 80.47 258 LYS A CA 1
ATOM 1734 C C . LYS A 1 279 ? -70.635 -29.608 -24.677 1.00 80.34 258 LYS A C 1
ATOM 1735 O O . LYS A 1 279 ? -69.611 -29.270 -25.275 1.00 77.46 258 LYS A O 1
ATOM 1741 N N . SER A 1 280 ? -71.854 -29.434 -25.182 1.00 83.99 259 SER A N 1
ATOM 1742 C CA . SER A 1 280 ? -72.055 -28.899 -26.521 1.00 82.56 259 SER A CA 1
ATOM 1743 C C . SER A 1 280 ? -72.429 -27.422 -26.474 1.00 84.43 259 SER A C 1
ATOM 1744 O O . SER A 1 280 ? -72.795 -26.868 -25.431 1.00 79.53 259 SER A O 1
ATOM 1747 N N . PHE A 1 281 ? -72.354 -26.797 -27.652 1.00 85.86 260 PHE A N 1
ATOM 1748 C CA . PHE A 1 281 ? -72.721 -25.393 -27.803 1.00 78.91 260 PHE A CA 1
ATOM 1749 C C . PHE A 1 281 ? -74.049 -25.102 -27.122 1.00 77.08 260 PHE A C 1
ATOM 1750 O O . PHE A 1 281 ? -74.166 -24.164 -26.324 1.00 72.10 260 PHE A O 1
ATOM 1758 N N . GLU A 1 282 ? -75.048 -25.935 -27.391 1.00 83.05 261 GLU A N 1
ATOM 1759 C CA . GLU A 1 282 ? -76.396 -25.639 -26.930 1.00 87.67 261 GLU A CA 1
ATOM 1760 C C . GLU A 1 282 ? -76.479 -25.691 -25.410 1.00 90.22 261 GLU A C 1
ATOM 1761 O O . GLU A 1 282 ? -76.935 -24.735 -24.779 1.00 96.65 261 GLU A O 1
ATOM 1767 N N . GLU A 1 283 ? -75.955 -26.751 -24.795 1.00 84.43 262 GLU A N 1
ATOM 1768 C CA . GLU A 1 283 ? -76.118 -26.890 -23.352 1.00 81.26 262 GLU A CA 1
ATOM 1769 C C . GLU A 1 283 ? -75.521 -25.699 -22.623 1.00 82.60 262 GLU A C 1
ATOM 1770 O O . GLU A 1 283 ? -76.084 -25.220 -21.630 1.00 88.12 262 GLU A O 1
ATOM 1776 N N . LEU A 1 284 ? -74.401 -25.175 -23.129 1.00 76.83 263 LEU A N 1
ATOM 1777 C CA . LEU A 1 284 ? -73.803 -23.998 -22.510 1.00 71.96 263 LEU A CA 1
ATOM 1778 C C . LEU A 1 284 ? -74.602 -22.751 -22.849 1.00 70.42 263 LEU A C 1
ATOM 1779 O O . LEU A 1 284 ? -74.933 -21.957 -21.963 1.00 72.56 263 LEU A O 1
ATOM 1784 N N . ASP A 1 285 ? -74.915 -22.558 -24.133 1.00 66.54 264 ASP A N 1
ATOM 1785 C CA . ASP A 1 285 ? -75.625 -21.353 -24.550 1.00 67.21 264 ASP A CA 1
ATOM 1786 C C . ASP A 1 285 ? -76.989 -21.244 -23.870 1.00 70.26 264 ASP A C 1
ATOM 1787 O O . ASP A 1 285 ? -77.413 -20.149 -23.487 1.00 77.85 264 ASP A O 1
ATOM 1792 N N . GLN A 1 286 ? -77.695 -22.363 -23.707 1.00 71.51 265 GLN A N 1
ATOM 1793 C CA . GLN A 1 286 ? -79.005 -22.295 -23.068 1.00 77.24 265 GLN A CA 1
ATOM 1794 C C . GLN A 1 286 ? -78.922 -21.853 -21.610 1.00 75.54 265 GLN A C 1
ATOM 1795 O O . GLN A 1 286 ? -79.918 -21.366 -21.069 1.00 83.05 265 GLN A O 1
ATOM 1801 N N . LYS A 1 287 ? -77.772 -22.000 -20.961 1.00 72.19 266 LYS A N 1
ATOM 1802 C CA . LYS A 1 287 ? -77.622 -21.459 -19.615 1.00 75.24 266 LYS A CA 1
ATOM 1803 C C . LYS A 1 287 ? -77.318 -19.953 -19.604 1.00 77.54 266 LYS A C 1
ATOM 1804 O O . LYS A 1 287 ? -77.346 -19.336 -18.531 1.00 84.46 266 LYS A O 1
ATOM 1810 N N . LEU A 1 288 ? -77.016 -19.356 -20.757 1.00 71.31 267 LEU A N 1
ATOM 1811 C CA . LEU A 1 288 ? -76.687 -17.932 -20.891 1.00 66.06 267 LEU A CA 1
ATOM 1812 C C . LEU A 1 288 ? -77.919 -17.137 -21.315 1.00 82.30 267 LEU A C 1
ATOM 1813 O O . LEU A 1 288 ? -78.127 -16.870 -22.502 1.00 86.08 267 LEU A O 1
ATOM 1818 N N . THR A 1 289 ? -78.729 -16.725 -20.346 1.00 88.23 268 THR A N 1
ATOM 1819 C CA . THR A 1 289 ? -79.951 -15.970 -20.657 1.00 92.12 268 THR A CA 1
ATOM 1820 C C . THR A 1 289 ? -79.729 -14.457 -20.604 1.00 89.08 268 THR A C 1
ATOM 1821 O O . THR A 1 289 ? -79.830 -13.773 -21.627 1.00 87.74 268 THR A O 1
ATOM 1825 N N . LEU A 1 290 ? -79.410 -13.903 -19.434 1.00 86.22 269 LEU A N 1
ATOM 1826 C CA . LEU A 1 290 ? -79.352 -12.469 -19.163 1.00 80.88 269 LEU A CA 1
ATOM 1827 C C . LEU A 1 290 ? -78.531 -11.754 -20.209 1.00 76.86 269 LEU A C 1
ATOM 1828 O O . LEU A 1 290 ? -77.517 -12.238 -20.694 1.00 62.37 269 LEU A O 1
ATOM 1833 N N . PRO A 1 291 ? -78.907 -10.506 -20.539 1.00 93.19 270 PRO A N 1
ATOM 1834 C CA . PRO A 1 291 ? -78.132 -9.703 -21.492 1.00 94.36 270 PRO A CA 1
ATOM 1835 C C . PRO A 1 291 ? -77.092 -8.810 -20.814 1.00 84.25 270 PRO A C 1
ATOM 1836 O O . PRO A 1 291 ? -77.023 -7.600 -21.062 1.00 88.35 270 PRO A O 1
ATOM 1840 N N . THR A 1 292 ? -76.272 -9.401 -19.947 1.00 70.48 271 THR A N 1
ATOM 1841 C CA . THR A 1 292 ? -75.196 -8.616 -19.360 1.00 73.37 271 THR A CA 1
ATOM 1842 C C . THR A 1 292 ? -74.068 -8.416 -20.383 1.00 69.29 271 THR A C 1
ATOM 1843 O O . THR A 1 292 ? -73.915 -9.188 -21.338 1.00 66.85 271 THR A O 1
ATOM 1847 N N . ARG A 1 293 ? -73.256 -7.373 -20.158 1.00 55.47 272 ARG A N 1
ATOM 1848 C CA . ARG A 1 293 ? -72.130 -7.105 -21.053 1.00 52.37 272 ARG A CA 1
ATOM 1849 C C . ARG A 1 293 ? -71.218 -8.318 -21.170 1.00 58.44 272 ARG A C 1
ATOM 1850 O O . ARG A 1 293 ? -70.714 -8.622 -22.257 1.00 57.84 272 ARG A O 1
ATOM 1858 N N . ASN A 1 294 ? -70.990 -9.012 -20.051 1.00 56.32 273 ASN A N 1
ATOM 1859 C CA . ASN A 1 294 ? -70.102 -10.171 -20.030 1.00 54.67 273 ASN A CA 1
ATOM 1860 C C . ASN A 1 294 ? -70.637 -11.333 -20.872 1.00 60.43 273 ASN A C 1
ATOM 1861 O O . ASN A 1 294 ? -69.898 -11.935 -21.662 1.00 60.36 273 ASN A O 1
ATOM 1866 N N . ILE A 1 295 ? -71.919 -11.678 -20.708 1.00 57.55 274 ILE A N 1
ATOM 1867 C CA . ILE A 1 295 ? -72.457 -12.812 -21.453 1.00 50.14 274 ILE A CA 1
ATOM 1868 C C . ILE A 1 295 ? -72.531 -12.493 -22.943 1.00 49.59 274 ILE A C 1
ATOM 1869 O O . ILE A 1 295 ? -72.253 -13.355 -23.785 1.00 45.28 274 ILE A O 1
ATOM 1874 N N . SER A 1 296 ? -72.875 -11.251 -23.298 1.00 48.46 275 SER A N 1
ATOM 1875 C CA . SER A 1 296 ? -72.949 -10.885 -24.711 1.00 50.92 275 SER A CA 1
ATOM 1876 C C . SER A 1 296 ? -71.619 -11.124 -25.415 1.00 53.98 275 SER A C 1
ATOM 1877 O O . SER A 1 296 ? -71.578 -11.734 -26.489 1.00 54.26 275 SER A O 1
ATOM 1880 N N . LEU A 1 297 ? -70.514 -10.651 -24.824 1.00 54.63 276 LEU A N 1
ATOM 1881 C CA . LEU A 1 297 ? -69.205 -10.887 -25.429 1.00 54.26 276 LEU A CA 1
ATOM 1882 C C . LEU A 1 297 ? -68.808 -12.356 -25.345 1.00 60.13 276 LEU A C 1
ATOM 1883 O O . LEU A 1 297 ? -68.120 -12.868 -26.235 1.00 62.06 276 LEU A O 1
ATOM 1888 N N . LEU A 1 298 ? -69.224 -13.044 -24.285 1.00 58.51 277 LEU A N 1
ATOM 1889 C CA . LEU A 1 298 ? -68.907 -14.456 -24.178 1.00 61.88 277 LEU A CA 1
ATOM 1890 C C . LEU A 1 298 ? -69.488 -15.243 -25.345 1.00 60.01 277 LEU A C 1
ATOM 1891 O O . LEU A 1 298 ? -68.879 -16.216 -25.807 1.00 63.92 277 LEU A O 1
ATOM 1896 N N . LYS A 1 299 ? -70.653 -14.837 -25.843 1.00 50.78 278 LYS A N 1
ATOM 1897 C CA . LYS A 1 299 ? -71.258 -15.568 -26.952 1.00 58.80 278 LYS A CA 1
ATOM 1898 C C . LYS A 1 299 ? -70.344 -15.539 -28.175 1.00 65.30 278 LYS A C 1
ATOM 1899 O O . LYS A 1 299 ? -70.237 -16.532 -28.906 1.00 68.21 278 LYS A O 1
ATOM 1905 N N . ILE A 1 300 ? -69.661 -14.410 -28.392 1.00 60.31 279 ILE A N 1
ATOM 1906 C CA . ILE A 1 300 ? -68.607 -14.331 -29.404 1.00 53.00 279 ILE A CA 1
ATOM 1907 C C . ILE A 1 300 ? -67.498 -15.329 -29.102 1.00 53.62 279 ILE A C 1
ATOM 1908 O O . ILE A 1 300 ? -67.118 -16.151 -29.945 1.00 55.26 279 ILE A O 1
ATOM 1913 N N . GLU A 1 301 ? -66.970 -15.276 -27.882 1.00 58.17 280 GLU A N 1
ATOM 1914 C CA . GLU A 1 301 ? -65.895 -16.176 -27.492 1.00 61.32 280 GLU A CA 1
ATOM 1915 C C . GLU A 1 301 ? -66.326 -17.635 -27.599 1.00 56.85 280 GLU A C 1
ATOM 1916 O O . GLU A 1 301 ? -65.510 -18.500 -27.944 1.00 55.31 280 GLU A O 1
ATOM 1922 N N . LEU A 1 302 ? -67.605 -17.918 -27.319 1.00 55.54 281 LEU A N 1
ATOM 1923 C CA . LEU A 1 302 ? -68.121 -19.281 -27.390 1.00 58.10 281 LEU A CA 1
ATOM 1924 C C . LEU A 1 302 ? -68.276 -19.727 -28.838 1.00 61.98 281 LEU A C 1
ATOM 1925 O O . LEU A 1 302 ? -68.073 -20.907 -29.160 1.00 57.49 281 LEU A O 1
ATOM 1930 N N . ASP A 1 303 ? -68.671 -18.807 -29.725 1.00 58.64 282 ASP A N 1
ATOM 1931 C CA . ASP A 1 303 ? -68.686 -19.134 -31.146 1.00 67.20 282 ASP A CA 1
ATOM 1932 C C . ASP A 1 303 ? -67.281 -19.440 -31.648 1.00 66.00 282 ASP A C 1
ATOM 1933 O O . ASP A 1 303 ? -67.065 -20.421 -32.371 1.00 65.64 282 ASP A O 1
ATOM 1938 N N . ILE A 1 304 ? -66.310 -18.599 -31.280 1.00 60.72 283 ILE A N 1
ATOM 1939 C CA . ILE A 1 304 ? -64.927 -18.846 -31.678 1.00 54.98 283 ILE A CA 1
ATOM 1940 C C . ILE A 1 304 ? -64.491 -20.244 -31.256 1.00 57.22 283 ILE A C 1
ATOM 1941 O O . ILE A 1 304 ? -63.978 -21.030 -32.066 1.00 59.08 283 ILE A O 1
ATOM 1946 N N . LEU A 1 305 ? -64.776 -20.604 -30.004 1.00 48.46 284 LEU A N 1
ATOM 1947 C CA . LEU A 1 305 ? -64.237 -21.837 -29.450 1.00 53.99 284 LEU A CA 1
ATOM 1948 C C . LEU A 1 305 ? -64.821 -23.063 -30.145 1.00 67.19 284 LEU A C 1
ATOM 1949 O O . LEU A 1 305 ? -64.111 -24.046 -30.376 1.00 75.65 284 LEU A O 1
ATOM 1954 N N . TYR A 1 306 ? -66.103 -23.013 -30.520 1.00 67.89 285 TYR A N 1
ATOM 1955 C CA . TYR A 1 306 ? -66.749 -24.088 -31.261 1.00 73.38 285 TYR A CA 1
ATOM 1956 C C . TYR A 1 306 ? -66.702 -23.850 -32.762 1.00 77.01 285 TYR A C 1
ATOM 1957 O O . TYR A 1 306 ? -67.508 -24.424 -33.503 1.00 77.94 285 TYR A O 1
ATOM 1966 N N . SER A 1 307 ? -65.801 -22.978 -33.216 1.00 77.80 286 SER A N 1
ATOM 1967 C CA . SER A 1 307 ? -65.610 -22.672 -34.639 1.00 79.42 286 SER A CA 1
ATOM 1968 C C . SER A 1 307 ? -66.910 -22.303 -35.360 1.00 77.69 286 SER A C 1
ATOM 1969 O O . SER A 1 307 ? -66.980 -22.377 -36.590 1.00 79.39 286 SER A O 1
ATOM 1972 N N . ARG A 1 308 ? -67.946 -21.907 -34.624 1.00 75.69 287 ARG A N 1
ATOM 1973 C CA . ARG A 1 308 ? -69.149 -21.396 -35.263 1.00 76.46 287 ARG A CA 1
ATOM 1974 C C . ARG A 1 308 ? -68.920 -19.981 -35.809 1.00 73.82 287 ARG A C 1
ATOM 1975 O O . ARG A 1 308 ? -67.930 -19.313 -35.497 1.00 70.61 287 ARG A O 1
ATOM 1983 N N . ASN A 1 309 ? -69.872 -19.516 -36.620 1.00 76.61 288 ASN A N 1
ATOM 1984 C CA . ASN A 1 309 ? -69.720 -18.230 -37.279 1.00 82.24 288 ASN A CA 1
ATOM 1985 C C . ASN A 1 309 ? -70.057 -17.108 -36.314 1.00 84.21 288 ASN A C 1
ATOM 1986 O O . ASN A 1 309 ? -70.973 -17.210 -35.493 1.00 87.65 288 ASN A O 1
ATOM 1991 N N . ILE A 1 310 ? -69.301 -16.030 -36.440 1.00 83.36 289 ILE A N 1
ATOM 1992 C CA . ILE A 1 310 ? -69.236 -14.993 -35.429 1.00 80.75 289 ILE A CA 1
ATOM 1993 C C . ILE A 1 310 ? -70.294 -13.900 -35.637 1.00 82.81 289 ILE A C 1
ATOM 1994 O O . ILE A 1 310 ? -70.728 -13.268 -34.667 1.00 78.35 289 ILE A O 1
ATOM 1999 N N . GLU A 1 311 ? -70.764 -13.712 -36.881 1.00 87.36 290 GLU A N 1
ATOM 2000 C CA . GLU A 1 311 ? -71.479 -12.491 -37.266 1.00 80.87 290 GLU A CA 1
ATOM 2001 C C . GLU A 1 311 ? -72.699 -12.223 -36.394 1.00 72.46 290 GLU A C 1
ATOM 2002 O O . GLU A 1 311 ? -72.953 -11.078 -36.009 1.00 65.77 290 GLU A O 1
ATOM 2008 N N . THR A 1 312 ? -73.504 -13.247 -36.118 1.00 77.24 291 THR A N 1
ATOM 2009 C CA . THR A 1 312 ? -74.726 -12.992 -35.361 1.00 78.17 291 THR A CA 1
ATOM 2010 C C . THR A 1 312 ? -74.404 -12.518 -33.952 1.00 75.03 291 THR A C 1
ATOM 2011 O O . THR A 1 312 ? -75.010 -11.555 -33.466 1.00 71.49 291 THR A O 1
ATOM 2015 N N . SER A 1 313 ? -73.435 -13.162 -33.292 1.00 71.84 292 SER A N 1
ATOM 2016 C CA . SER A 1 313 ? -73.086 -12.758 -31.936 1.00 61.63 292 SER A CA 1
ATOM 2017 C C . SER A 1 313 ? -72.436 -11.388 -31.913 1.00 57.36 292 SER A C 1
ATOM 2018 O O . SER A 1 313 ? -72.542 -10.673 -30.907 1.00 51.48 292 SER A O 1
ATOM 2021 N N . VAL A 1 314 ? -71.745 -11.018 -32.997 1.00 62.14 293 VAL A N 1
ATOM 2022 C CA . VAL A 1 314 ? -71.104 -9.709 -33.052 1.00 63.80 293 VAL A CA 1
ATOM 2023 C C . VAL A 1 314 ? -72.138 -8.623 -33.277 1.00 65.10 293 VAL A C 1
ATOM 2024 O O . VAL A 1 314 ? -72.096 -7.562 -32.643 1.00 69.17 293 VAL A O 1
ATOM 2028 N N . GLU A 1 315 ? -73.112 -8.886 -34.142 1.00 74.53 294 GLU A N 1
ATOM 2029 C CA . GLU A 1 315 ? -74.141 -7.891 -34.397 1.00 80.46 294 GLU A CA 1
ATOM 2030 C C . GLU A 1 315 ? -75.040 -7.720 -33.177 1.00 71.52 294 GLU A C 1
ATOM 2031 O O . GLU A 1 315 ? -75.476 -6.602 -32.878 1.00 64.56 294 GLU A O 1
ATOM 2037 N N . ASN A 1 316 ? -75.290 -8.805 -32.440 1.00 71.80 295 ASN A N 1
ATOM 2038 C CA . ASN A 1 316 ? -76.133 -8.722 -31.253 1.00 72.03 295 ASN A CA 1
ATOM 2039 C C . ASN A 1 316 ? -75.486 -7.852 -30.187 1.00 75.00 295 ASN A C 1
ATOM 2040 O O . ASN A 1 316 ? -76.164 -7.052 -29.526 1.00 73.55 295 ASN A O 1
ATOM 2045 N N . TYR A 1 317 ? -74.171 -7.986 -30.018 1.00 74.69 296 TYR A N 1
ATOM 2046 C CA . TYR A 1 317 ? -73.472 -7.145 -29.060 1.00 62.63 296 TYR A CA 1
ATOM 2047 C C . TYR A 1 317 ? -73.550 -5.684 -29.477 1.00 56.40 296 TYR A C 1
ATOM 2048 O O . TYR A 1 317 ? -73.794 -4.803 -28.646 1.00 61.99 296 TYR A O 1
ATOM 2057 N N . TYR A 1 318 ? -73.322 -5.407 -30.762 1.00 50.87 297 TYR A N 1
ATOM 2058 C CA . TYR A 1 318 ? -73.338 -4.029 -31.230 1.00 50.37 297 TYR A CA 1
ATOM 2059 C C . TYR A 1 318 ? -74.685 -3.376 -30.969 1.00 51.79 297 TYR A C 1
ATOM 2060 O O . TYR A 1 318 ? -74.763 -2.308 -30.353 1.00 58.73 297 TYR A O 1
ATOM 2069 N N . GLN A 1 319 ? -75.764 -4.014 -31.425 1.00 57.09 298 GLN A N 1
ATOM 2070 C CA . GLN A 1 319 ? -77.094 -3.435 -31.245 1.00 63.38 298 GLN A CA 1
ATOM 2071 C C . GLN A 1 319 ? -77.402 -3.198 -29.770 1.00 55.54 298 GLN A C 1
ATOM 2072 O O . GLN A 1 319 ? -78.177 -2.296 -29.436 1.00 56.22 298 GLN A O 1
ATOM 2078 N N . LYS A 1 320 ? -76.787 -3.958 -28.877 1.00 52.87 299 LYS A N 1
ATOM 2079 C CA . LYS A 1 320 ? -77.067 -3.778 -27.460 1.00 57.46 299 LYS A CA 1
ATOM 2080 C C . LYS A 1 320 ? -76.124 -2.795 -26.762 1.00 53.60 299 LYS A C 1
ATOM 2081 O O . LYS A 1 320 ? -76.465 -2.295 -25.678 1.00 49.11 299 LYS A O 1
ATOM 2087 N N . PHE A 1 321 ? -74.971 -2.465 -27.367 1.00 55.42 300 PHE A N 1
ATOM 2088 C CA . PHE A 1 321 ? -73.946 -1.668 -26.693 1.00 57.16 300 PHE A CA 1
ATOM 2089 C C . PHE A 1 321 ? -73.362 -0.545 -27.552 1.00 55.35 300 PHE A C 1
ATOM 2090 O O . PHE A 1 321 ? -72.326 0.012 -27.188 1.00 49.84 300 PHE A O 1
ATOM 2098 N N . ASN A 1 322 ? -73.993 -0.185 -28.672 1.00 59.12 301 ASN A N 1
ATOM 2099 C CA . ASN A 1 322 ? -73.476 0.920 -29.478 1.00 58.51 301 ASN A CA 1
ATOM 2100 C C . ASN A 1 322 ? -73.684 2.268 -28.787 1.00 64.05 301 ASN A C 1
ATOM 2101 O O . ASN A 1 322 ? -73.056 3.265 -29.162 1.00 46.95 301 ASN A O 1
ATOM 2106 N N . THR A 1 323 ? -74.573 2.317 -27.813 1.00 69.68 302 THR A N 1
ATOM 2107 C CA . THR A 1 323 ? -74.840 3.514 -27.045 1.00 66.91 302 THR A CA 1
ATOM 2108 C C . THR A 1 323 ? -73.816 3.692 -25.904 1.00 56.83 302 THR A C 1
ATOM 2109 O O . THR A 1 323 ? -73.854 4.698 -25.189 1.00 53.14 302 THR A O 1
ATOM 2113 N N . LYS A 1 324 ? -72.879 2.758 -25.744 1.00 54.28 303 LYS A N 1
ATOM 2114 C CA . LYS A 1 324 ? -71.857 2.822 -24.702 1.00 52.80 303 LYS A CA 1
ATOM 2115 C C . LYS A 1 324 ? -70.475 3.032 -25.326 1.00 50.47 303 LYS A C 1
ATOM 2116 O O . LYS A 1 324 ? -70.174 2.490 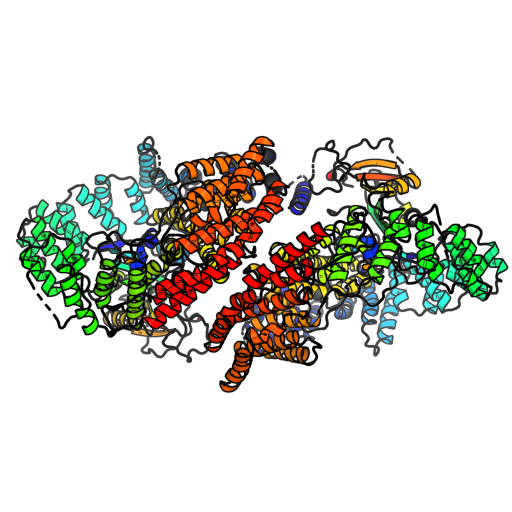-26.398 1.00 42.72 303 LYS A O 1
ATOM 2122 N N . LEU A 1 325 ? -69.621 3.793 -24.636 1.00 46.43 304 LEU A N 1
ATOM 2123 C CA . LEU A 1 325 ? -68.307 4.134 -25.172 1.00 41.48 304 LEU A CA 1
ATOM 2124 C C . LEU A 1 325 ? -67.359 2.932 -25.240 1.00 46.81 304 LEU A C 1
ATOM 2125 O O . LEU A 1 325 ? -66.396 2.952 -26.018 1.00 42.15 304 LEU A O 1
ATOM 2130 N N . CYS A 1 326 ? -67.625 1.877 -24.467 1.00 47.19 305 CYS A N 1
ATOM 2131 C CA . CYS A 1 326 ? -66.785 0.685 -24.449 1.00 42.44 305 CYS A CA 1
ATOM 2132 C C . CYS A 1 326 ? -66.903 -0.152 -25.712 1.00 50.23 305 CYS A C 1
ATOM 2133 O O . CYS A 1 326 ? -66.061 -1.028 -25.936 1.00 44.70 305 CYS A O 1
ATOM 2136 N N . CYS A 1 327 ? -67.922 0.106 -26.532 1.00 53.28 306 CYS A N 1
ATOM 2137 C CA . CYS A 1 327 ? -68.291 -0.788 -27.622 1.00 46.10 306 CYS A CA 1
ATOM 2138 C C . CYS A 1 327 ? -67.108 -1.096 -28.535 1.00 46.43 306 CYS A C 1
ATOM 2139 O O . CYS A 1 327 ? -66.826 -2.262 -28.840 1.00 48.61 306 CYS A O 1
ATOM 2142 N N . TYR A 1 328 ? -66.389 -0.060 -28.969 1.00 45.46 307 TYR A N 1
ATOM 2143 C CA . TYR A 1 328 ? -65.302 -0.268 -29.922 1.00 48.83 307 TYR A CA 1
ATOM 2144 C C . TYR A 1 328 ? -64.164 -1.091 -29.318 1.00 50.88 307 TYR A C 1
ATOM 2145 O O . TYR A 1 328 ? -63.669 -2.030 -29.947 1.00 54.46 307 TYR A O 1
ATOM 2154 N N . ALA A 1 329 ? -63.738 -0.765 -28.095 1.00 44.24 308 ALA A N 1
ATOM 2155 C CA . ALA A 1 329 ? -62.635 -1.513 -27.502 1.00 34.83 308 ALA A CA 1
ATOM 2156 C C . ALA A 1 329 ? -62.976 -2.985 -27.348 1.00 49.78 308 ALA A C 1
ATOM 2157 O O . ALA A 1 329 ? -62.097 -3.847 -27.467 1.00 54.42 308 ALA A O 1
ATOM 2159 N N . ASP A 1 330 ? -64.244 -3.292 -27.093 1.00 46.09 309 ASP A N 1
ATOM 2160 C CA . ASP A 1 330 ? -64.636 -4.678 -26.891 1.00 46.82 309 ASP A CA 1
ATOM 2161 C C . ASP A 1 330 ? -64.592 -5.442 -28.203 1.00 49.45 309 ASP A C 1
ATOM 2162 O O . ASP A 1 330 ? -63.939 -6.487 -28.310 1.00 55.50 309 ASP A O 1
ATOM 2167 N N . LEU A 1 331 ? -65.250 -4.918 -29.230 1.00 55.32 310 LEU A N 1
ATOM 2168 C CA . LEU A 1 331 ? -65.312 -5.677 -30.467 1.00 53.88 310 LEU A CA 1
ATOM 2169 C C . LEU A 1 331 ? -63.989 -5.639 -31.226 1.00 53.23 310 LEU A C 1
ATOM 2170 O O . LEU A 1 331 ? -63.700 -6.567 -31.988 1.00 51.60 310 LEU A O 1
ATOM 2175 N N . SER A 1 332 ? -63.166 -4.601 -31.017 1.00 59.64 311 SER A N 1
ATOM 2176 C CA . SER A 1 332 ? -61.857 -4.530 -31.676 1.00 69.68 311 SER A CA 1
ATOM 2177 C C . SER A 1 332 ? -60.935 -5.679 -31.270 1.00 71.19 311 SER A C 1
ATOM 2178 O O . SER A 1 332 ? -59.974 -5.976 -31.989 1.00 75.96 311 SER A O 1
ATOM 2181 N N . GLN A 1 333 ? -61.234 -6.352 -30.161 1.00 66.34 312 GLN A N 1
ATOM 2182 C CA . GLN A 1 333 ? -60.503 -7.562 -29.804 1.00 68.66 312 GLN A CA 1
ATOM 2183 C C . GLN A 1 333 ? -60.534 -8.637 -30.879 1.00 71.91 312 GLN A C 1
ATOM 2184 O O . GLN A 1 333 ? -59.531 -9.330 -31.103 1.00 69.32 312 GLN A O 1
ATOM 2190 N N . TYR A 1 334 ? -61.659 -8.794 -31.545 1.00 74.30 313 TYR A N 1
ATOM 2191 C CA . TYR A 1 334 ? -61.833 -9.914 -32.447 1.00 62.16 313 TYR A CA 1
ATOM 2192 C C . TYR A 1 334 ? -61.635 -9.508 -33.898 1.00 59.75 313 TYR A C 1
ATOM 2193 O O . TYR A 1 334 ? -61.542 -8.327 -34.250 1.00 59.05 313 TYR A O 1
ATOM 2202 N N . GLU A 1 335 ? -61.552 -10.531 -34.745 1.00 64.33 314 GLU A N 1
ATOM 2203 C CA . GLU A 1 335 ? -61.523 -10.340 -36.189 1.00 78.84 314 GLU A CA 1
ATOM 2204 C C . GLU A 1 335 ? -62.959 -10.132 -36.645 1.00 71.42 314 GLU A C 1
ATOM 2205 O O . GLU A 1 335 ? -63.700 -11.093 -36.870 1.00 67.60 314 GLU A O 1
ATOM 2211 N N . LEU A 1 336 ? -63.352 -8.878 -36.795 1.00 65.93 315 LEU A N 1
ATOM 2212 C CA . LEU A 1 336 ? -64.752 -8.636 -37.095 1.00 68.59 315 LEU A CA 1
ATOM 2213 C C . LEU A 1 336 ? -65.018 -8.897 -38.576 1.00 76.50 315 LEU A C 1
ATOM 2214 O O . LEU A 1 336 ? -64.185 -8.562 -39.422 1.00 75.38 315 LEU A O 1
ATOM 2219 N N . PRO A 1 337 ? -66.179 -9.462 -38.909 1.00 80.92 316 PRO A N 1
ATOM 2220 C CA . PRO A 1 337 ? -66.460 -9.816 -40.304 1.00 81.89 316 PRO A CA 1
ATOM 2221 C C . PRO A 1 337 ? -66.540 -8.615 -41.234 1.00 85.48 316 PRO A C 1
ATOM 2222 O O . PRO A 1 337 ? -66.823 -7.484 -40.821 1.00 83.17 316 PRO A O 1
ATOM 2226 N N . THR A 1 338 ? -66.239 -8.893 -42.509 1.00 88.87 317 THR A N 1
ATOM 2227 C CA . THR A 1 338 ? -66.464 -7.977 -43.623 1.00 83.85 317 THR A CA 1
ATOM 2228 C C . THR A 1 338 ? -67.790 -7.239 -43.486 1.00 78.56 317 THR A C 1
ATOM 2229 O O . THR A 1 338 ? -67.841 -6.001 -43.438 1.00 64.15 317 THR A O 1
ATOM 2233 N N . SER A 1 339 ? -68.867 -8.026 -43.383 1.00 94.93 318 SER A N 1
ATOM 2234 C CA . SER A 1 339 ? -70.226 -7.509 -43.466 1.00 102.31 318 SER A CA 1
ATOM 2235 C C . SER A 1 339 ? -70.552 -6.539 -42.338 1.00 103.73 318 SER A C 1
ATOM 2236 O O . SER A 1 339 ? -71.315 -5.585 -42.548 1.00 105.53 318 SER A O 1
ATOM 2239 N N . PHE A 1 340 ? -69.988 -6.749 -41.146 1.00 99.59 319 PHE A N 1
ATOM 2240 C CA . PHE A 1 340 ? -70.362 -5.903 -40.018 1.00 90.30 319 PHE A CA 1
ATOM 2241 C C . PHE A 1 340 ? -69.888 -4.467 -40.194 1.00 78.39 319 PHE A C 1
ATOM 2242 O O . PHE A 1 340 ? -70.577 -3.526 -39.779 1.00 77.71 319 PHE A O 1
ATOM 2250 N N . ILE A 1 341 ? -68.708 -4.272 -40.786 1.00 70.46 320 ILE A N 1
ATOM 2251 C CA . ILE A 1 341 ? -68.286 -2.911 -41.081 1.00 68.74 320 ILE A CA 1
ATOM 2252 C C . ILE A 1 341 ? -69.201 -2.289 -42.124 1.00 76.28 320 ILE A C 1
ATOM 2253 O O . ILE A 1 341 ? -69.302 -1.059 -42.200 1.00 77.93 320 ILE A O 1
ATOM 2258 N N . GLY A 1 342 ? -69.895 -3.127 -42.911 1.00 80.30 321 GLY A N 1
ATOM 2259 C CA . GLY A 1 342 ? -70.844 -2.627 -43.901 1.00 75.13 321 GLY A CA 1
ATOM 2260 C C . GLY A 1 342 ? -71.851 -1.650 -43.327 1.00 74.18 321 GLY A C 1
ATOM 2261 O O . GLY A 1 342 ? -71.959 -0.510 -43.789 1.00 74.49 321 GLY A O 1
ATOM 2262 N N . SER A 1 343 ? -72.599 -2.080 -42.313 1.00 77.23 322 SER A N 1
ATOM 2263 C CA . SER A 1 343 ? -73.476 -1.185 -41.550 1.00 85.19 322 SER A CA 1
ATOM 2264 C C . SER A 1 343 ? -72.843 0.193 -41.262 1.00 88.30 322 SER A C 1
ATOM 2265 O O . SER A 1 343 ? -71.764 0.296 -40.659 1.00 82.23 322 SER A O 1
ATOM 2268 N N . GLU A 1 350 ? -75.980 10.400 -36.386 1.00 84.29 329 GLU A N 1
ATOM 2269 C CA . GLU A 1 350 ? -77.151 9.810 -35.743 1.00 94.29 329 GLU A CA 1
ATOM 2270 C C . GLU A 1 350 ? -77.565 10.597 -34.507 1.00 102.25 329 GLU A C 1
ATOM 2271 O O . GLU A 1 350 ? -76.887 11.547 -34.100 1.00 94.68 329 GLU A O 1
ATOM 2277 N N . GLU A 1 351 ? -78.692 10.188 -33.915 1.00 112.52 330 GLU A N 1
ATOM 2278 C CA . GLU A 1 351 ? -79.200 10.855 -32.722 1.00 111.94 330 GLU A CA 1
ATOM 2279 C C . GLU A 1 351 ? -78.307 10.637 -31.512 1.00 99.71 330 GLU A C 1
ATOM 2280 O O . GLU A 1 351 ? -78.399 11.401 -30.547 1.00 101.29 330 GLU A O 1
ATOM 2286 N N . ASN A 1 352 ? -77.459 9.617 -31.531 1.00 86.30 331 ASN A N 1
ATOM 2287 C CA . ASN A 1 352 ? -76.598 9.310 -30.400 1.00 76.93 331 ASN A CA 1
ATOM 2288 C C . ASN A 1 352 ? -75.154 9.620 -30.764 1.00 67.50 331 ASN A C 1
ATOM 2289 O O . ASN A 1 352 ? -74.610 9.026 -31.701 1.00 67.53 331 ASN A O 1
ATOM 2294 N N . LEU A 1 353 ? -74.537 10.537 -30.015 1.00 50.78 332 LEU A N 1
ATOM 2295 C CA . LEU A 1 353 ? -73.142 10.884 -30.265 1.00 55.91 332 LEU A CA 1
ATOM 2296 C C . LEU A 1 353 ? -72.232 9.671 -30.086 1.00 62.90 332 LEU A C 1
ATOM 2297 O O . LEU A 1 353 ? -71.335 9.426 -30.902 1.00 66.82 332 LEU A O 1
ATOM 2302 N N . ILE A 1 354 ? -72.444 8.908 -29.009 1.00 56.05 333 ILE A N 1
ATOM 2303 C CA . ILE A 1 354 ? -71.589 7.761 -28.714 1.00 51.91 333 ILE A CA 1
ATOM 2304 C C . ILE A 1 354 ? -71.670 6.726 -29.835 1.00 50.82 333 ILE A C 1
ATOM 2305 O O . ILE A 1 354 ? -70.672 6.082 -30.180 1.00 53.31 333 ILE A O 1
ATOM 2310 N N . THR A 1 355 ? -72.852 6.556 -30.429 1.00 55.13 334 THR A N 1
ATOM 2311 C CA . THR A 1 355 ? -72.960 5.658 -31.576 1.00 63.27 334 THR A CA 1
ATOM 2312 C C . THR A 1 355 ? -72.119 6.162 -32.746 1.00 61.33 334 THR A C 1
ATOM 2313 O O . THR A 1 355 ? -71.356 5.391 -33.344 1.00 58.70 334 THR A O 1
ATOM 2317 N N . VAL A 1 356 ? -72.207 7.465 -33.054 1.00 50.14 335 VAL A N 1
ATOM 2318 C CA . VAL A 1 356 ? -71.360 8.050 -34.100 1.00 50.34 335 VAL A CA 1
ATOM 2319 C C . VAL A 1 356 ? -69.893 7.868 -33.760 1.00 56.29 335 VAL A C 1
ATOM 2320 O O . VAL A 1 356 ? -69.071 7.565 -34.637 1.00 55.43 335 VAL A O 1
ATOM 2324 N N . VAL A 1 357 ? -69.539 8.059 -32.489 1.00 57.69 336 VAL A N 1
ATOM 2325 C CA . VAL A 1 357 ? -68.152 7.873 -32.076 1.00 54.67 336 VAL A CA 1
ATOM 2326 C C . VAL A 1 357 ? -67.691 6.465 -32.424 1.00 48.93 336 VAL A C 1
ATOM 2327 O O . VAL A 1 357 ? -66.756 6.272 -33.213 1.00 47.31 336 VAL A O 1
ATOM 2331 N N . ASN A 1 358 ? -68.388 5.462 -31.881 1.00 46.86 337 ASN A N 1
ATOM 2332 C CA . ASN A 1 358 ? -68.054 4.072 -32.166 1.00 46.11 337 ASN A CA 1
ATOM 2333 C C . ASN A 1 358 ? -67.968 3.823 -33.659 1.00 49.96 337 ASN A C 1
ATOM 2334 O O . ASN A 1 358 ? -66.944 3.349 -34.162 1.00 50.72 337 ASN A O 1
ATOM 2339 N N . ASN A 1 359 ? -69.022 4.179 -34.392 1.00 47.71 338 ASN A N 1
ATOM 2340 C CA . ASN A 1 359 ? -69.056 3.822 -35.802 1.00 53.23 338 ASN A CA 1
ATOM 2341 C C . ASN A 1 359 ? -67.893 4.433 -36.556 1.00 55.39 338 ASN A C 1
ATOM 2342 O O . ASN A 1 359 ? -67.232 3.749 -37.347 1.00 55.64 338 ASN A O 1
ATOM 2347 N N . ARG A 1 360 ? -67.589 5.700 -36.277 1.00 56.23 339 ARG A N 1
ATOM 2348 C CA . ARG A 1 360 ? -66.451 6.331 -36.930 1.00 56.30 339 ARG A CA 1
ATOM 2349 C C . ARG A 1 360 ? -65.156 5.631 -36.553 1.00 56.36 339 ARG A C 1
ATOM 2350 O O . ARG A 1 360 ? -64.264 5.468 -37.391 1.00 63.02 339 ARG A O 1
ATOM 2358 N N . LYS A 1 361 ? -65.046 5.168 -35.309 1.00 53.76 340 LYS A N 1
ATOM 2359 C CA . LYS A 1 361 ? -63.824 4.467 -34.942 1.00 52.91 340 LYS A CA 1
ATOM 2360 C C . LYS A 1 361 ? -63.744 3.114 -35.639 1.00 55.87 340 LYS A C 1
ATOM 2361 O O . LYS A 1 361 ? -62.656 2.693 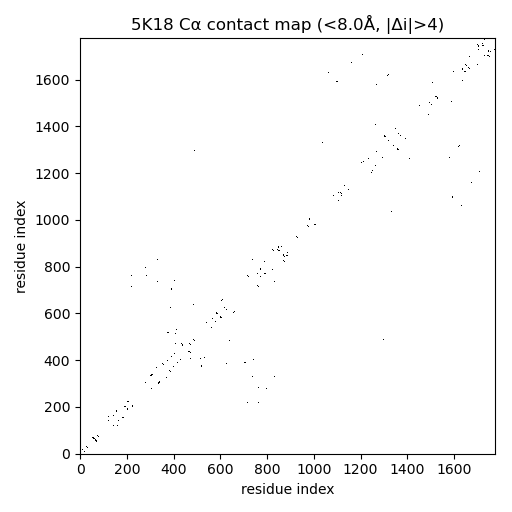-36.039 1.00 55.22 340 LYS A O 1
ATOM 2367 N N . PHE A 1 362 ? -64.883 2.451 -35.859 1.00 57.48 341 PHE A N 1
ATOM 2368 C CA . PHE A 1 362 ? -64.869 1.164 -36.545 1.00 55.95 341 PHE A CA 1
ATOM 2369 C C . PHE A 1 362 ? -64.390 1.323 -37.980 1.00 59.22 341 PHE A C 1
ATOM 2370 O O . PHE A 1 362 ? -63.573 0.529 -38.467 1.00 54.77 341 PHE A O 1
ATOM 2378 N N . VAL A 1 363 ? -64.914 2.333 -38.687 1.00 53.60 342 VAL A N 1
ATOM 2379 C CA . VAL A 1 363 ? -64.490 2.608 -40.060 1.00 58.07 342 VAL A CA 1
ATOM 2380 C C . VAL A 1 363 ? -63.143 3.308 -40.126 1.00 61.18 342 VAL A C 1
ATOM 2381 O O . VAL A 1 363 ? -62.679 3.612 -41.233 1.00 59.37 342 VAL A O 1
ATOM 2385 N N . ASN A 1 364 ? -62.531 3.608 -38.976 1.00 55.84 343 ASN A N 1
ATOM 2386 C CA . ASN A 1 364 ? -61.261 4.337 -38.873 1.00 61.96 343 ASN A CA 1
ATOM 2387 C C . ASN A 1 364 ? -61.275 5.627 -39.712 1.00 63.16 343 ASN A C 1
ATOM 2388 O O . ASN A 1 364 ? -60.422 5.864 -40.573 1.00 57.49 343 ASN A O 1
ATOM 2393 N N . GLN A 1 365 ? -62.235 6.492 -39.384 1.00 60.38 344 GLN A N 1
ATOM 2394 C CA . GLN A 1 365 ? -62.453 7.761 -40.068 1.00 57.34 344 GLN A CA 1
ATOM 2395 C C . GLN A 1 365 ? -61.485 8.826 -39.558 1.00 61.23 344 GLN A C 1
ATOM 2396 O O . GLN A 1 365 ? -61.524 9.187 -38.380 1.00 60.23 344 GLN A O 1
ATOM 2402 N N . THR A 1 366 ? -60.627 9.354 -40.437 1.00 73.24 345 THR A N 1
ATOM 2403 C CA . THR A 1 366 ? -59.616 10.310 -39.975 1.00 72.56 345 THR A CA 1
ATOM 2404 C C . THR A 1 366 ? -60.134 11.744 -39.872 1.00 61.51 345 THR A C 1
ATOM 2405 O O . THR A 1 366 ? -59.701 12.481 -38.984 1.00 59.35 345 THR A O 1
ATOM 2409 N N . ASP A 1 367 ? -61.026 12.171 -40.757 1.00 55.72 346 ASP A N 1
ATOM 2410 C CA . ASP A 1 367 ? -61.610 13.508 -40.674 1.00 60.62 346 ASP A CA 1
ATOM 2411 C C . ASP A 1 367 ? -62.969 13.417 -39.986 1.00 62.36 346 ASP A C 1
ATOM 2412 O O . ASP A 1 367 ? -63.863 12.707 -40.460 1.00 68.59 346 ASP A O 1
ATOM 2417 N N . ASN A 1 368 ? -63.125 14.138 -38.869 1.00 61.13 347 ASN A N 1
ATOM 2418 C CA . ASN A 1 368 ? -64.350 14.081 -38.078 1.00 56.43 347 ASN A CA 1
ATOM 2419 C C . ASN A 1 368 ? -64.913 15.442 -37.682 1.00 58.33 347 ASN A C 1
ATOM 2420 O O . ASN A 1 368 ? -65.791 15.499 -36.811 1.00 58.94 347 ASN A O 1
ATOM 2425 N N . TRP A 1 369 ? -64.452 16.533 -38.291 1.00 58.94 348 TRP A N 1
ATOM 2426 C CA . TRP A 1 369 ? -64.886 17.843 -37.835 1.00 51.21 348 TRP A CA 1
ATOM 2427 C C . TRP A 1 369 ? -66.382 18.074 -38.038 1.00 57.97 348 TRP A C 1
ATOM 2428 O O . TRP A 1 369 ? -66.967 18.914 -37.343 1.00 53.62 348 TRP A O 1
ATOM 2439 N N . ASP A 1 370 ? -67.019 17.336 -38.952 1.00 66.19 349 ASP A N 1
ATOM 2440 C CA . ASP A 1 370 ? -68.471 17.422 -39.107 1.00 67.02 349 ASP A CA 1
ATOM 2441 C C . ASP A 1 370 ? -69.192 17.063 -37.812 1.00 70.50 349 ASP A C 1
ATOM 2442 O O . ASP A 1 370 ? -70.020 17.831 -37.309 1.00 76.41 349 ASP A O 1
ATOM 2447 N N . VAL A 1 371 ? -68.908 15.879 -37.270 1.00 66.64 350 VAL A N 1
ATOM 2448 C CA . VAL A 1 371 ? -69.525 15.455 -36.016 1.00 61.58 350 VAL A CA 1
ATOM 2449 C C . VAL A 1 371 ? -69.323 16.509 -34.930 1.00 59.75 350 VAL A C 1
ATOM 2450 O O . VAL A 1 371 ? -70.241 16.808 -34.156 1.00 59.37 350 VAL A O 1
ATOM 2454 N N . TYR A 1 372 ? -68.122 17.100 -34.869 1.00 51.45 351 TYR A N 1
ATOM 2455 C CA . TYR A 1 372 ? -67.792 18.030 -33.786 1.00 55.48 351 TYR A CA 1
ATOM 2456 C C . TYR A 1 372 ? -68.740 19.221 -33.740 1.00 57.54 351 TYR A C 1
ATOM 2457 O O . TYR A 1 372 ? -69.194 19.612 -32.659 1.00 61.83 351 TYR A O 1
ATOM 2466 N N . GLU A 1 373 ? -69.056 19.818 -34.893 1.00 56.28 352 GLU A N 1
ATOM 2467 C CA . GLU A 1 373 ? -69.944 20.974 -34.817 1.00 59.46 352 GLU A CA 1
ATOM 2468 C C . GLU A 1 373 ? -71.387 20.566 -34.518 1.00 59.20 352 GLU A C 1
ATOM 2469 O O . GLU A 1 373 ? -72.164 21.397 -34.045 1.00 61.82 352 GLU A O 1
ATOM 2475 N N . ARG A 1 374 ? -71.750 19.298 -34.717 1.00 56.44 353 ARG A N 1
ATOM 2476 C CA . ARG A 1 374 ? -73.043 18.836 -34.215 1.00 58.96 353 ARG A CA 1
ATOM 2477 C C . ARG A 1 374 ? -73.056 18.815 -32.691 1.00 60.41 353 ARG A C 1
ATOM 2478 O O . ARG A 1 374 ? -74.045 19.215 -32.072 1.00 63.48 353 ARG A O 1
ATOM 2486 N N . PHE A 1 375 ? -71.961 18.376 -32.065 1.00 62.36 354 PHE A N 1
ATOM 2487 C CA . PHE A 1 375 ? -71.936 18.146 -30.622 1.00 58.09 354 PHE A CA 1
ATOM 2488 C C . PHE A 1 375 ? -70.887 18.990 -29.902 1.00 59.07 354 PHE A C 1
ATOM 2489 O O . PHE A 1 375 ? -70.468 18.627 -28.802 1.00 58.00 354 PHE A O 1
ATOM 2497 N N . SER A 1 376 ? -70.469 20.119 -30.487 1.00 61.55 355 SER A N 1
ATOM 2498 C CA . SER A 1 376 ? -69.426 20.965 -29.892 1.00 53.67 355 SER A CA 1
ATOM 2499 C C . SER A 1 376 ? -69.793 21.506 -28.515 1.00 49.62 355 SER A C 1
ATOM 2500 O O . SER A 1 376 ? -68.911 21.974 -27.785 1.00 47.67 355 SER A O 1
ATOM 2503 N N . THR A 1 377 ? -71.067 21.516 -28.167 1.00 52.55 356 THR A N 1
ATOM 2504 C CA . THR A 1 377 ? -71.506 22.141 -26.935 1.00 61.32 356 THR A CA 1
ATOM 2505 C C . THR A 1 377 ? -71.429 21.117 -25.809 1.00 65.47 356 THR A C 1
ATOM 2506 O O . THR A 1 377 ? -72.017 20.031 -25.905 1.00 51.92 356 THR A O 1
ATOM 2510 N N . LYS A 1 378 ? -70.721 21.469 -24.737 1.00 75.49 357 LYS A N 1
ATOM 2511 C CA . LYS A 1 378 ? -70.549 20.548 -23.622 1.00 69.19 357 LYS A CA 1
ATOM 2512 C C . LYS A 1 378 ? -71.882 20.358 -22.901 1.00 65.26 357 LYS A C 1
ATOM 2513 O O . LYS A 1 378 ? -72.482 21.323 -22.404 1.00 54.24 357 LYS A O 1
ATOM 2519 N N . GLU A 1 379 ? -72.335 19.104 -22.837 1.00 68.25 358 GLU A N 1
ATOM 2520 C CA . GLU A 1 379 ? -73.590 18.732 -22.202 1.00 61.61 358 GLU A CA 1
ATOM 2521 C C . GLU A 1 379 ? -73.369 17.539 -21.287 1.00 63.29 358 GLU A C 1
ATOM 2522 O O . GLU A 1 379 ? -72.419 16.764 -21.442 1.00 69.34 358 GLU A O 1
ATOM 2528 N N . GLY A 1 380 ? -74.267 17.402 -20.333 1.00 56.88 359 GLY A N 1
ATOM 2529 C CA . GLY A 1 380 ? -74.131 16.375 -19.334 1.00 55.14 359 GLY A CA 1
ATOM 2530 C C . GLY A 1 380 ? -73.506 16.954 -18.090 1.00 56.52 359 GLY A C 1
ATOM 2531 O O . GLY A 1 380 ? -73.388 18.172 -17.928 1.00 59.13 359 GLY A O 1
ATOM 2532 N N . ALA A 1 381 ? -73.059 16.042 -17.222 1.00 51.73 360 ALA A N 1
ATOM 2533 C CA . ALA A 1 381 ? -72.415 16.402 -15.964 1.00 49.87 360 ALA A CA 1
ATOM 2534 C C . ALA A 1 381 ? -71.155 17.226 -16.198 1.00 50.92 360 ALA A C 1
ATOM 2535 O O . ALA A 1 381 ? -70.376 16.972 -17.130 1.00 43.87 360 ALA A O 1
ATOM 2537 N N . GLU A 1 382 ? -70.933 18.184 -15.288 1.00 51.66 361 GLU A N 1
ATOM 2538 C CA . GLU A 1 382 ? -69.854 19.153 -15.456 1.00 52.99 361 GLU A CA 1
ATOM 2539 C C . GLU A 1 382 ? -68.499 18.459 -15.515 1.00 49.89 361 GLU A C 1
ATOM 2540 O O . GLU A 1 382 ? -67.688 18.738 -16.404 1.00 51.86 361 GLU A O 1
ATOM 2546 N N . TYR A 1 383 ? -68.258 17.509 -14.616 1.00 47.35 362 TYR A N 1
ATOM 2547 C CA . TYR A 1 383 ? -66.921 16.947 -14.494 1.00 45.22 362 TYR A CA 1
ATOM 2548 C C . TYR A 1 383 ? -66.612 15.883 -15.540 1.00 43.98 362 TYR A C 1
ATOM 2549 O O . TYR A 1 383 ? -65.461 15.419 -15.607 1.00 33.77 362 TYR A O 1
ATOM 2558 N N . ASP A 1 384 ? -67.596 15.496 -16.352 1.00 45.97 363 ASP A N 1
ATOM 2559 C CA . ASP A 1 384 ? -67.356 14.510 -17.389 1.00 51.11 363 ASP A CA 1
ATOM 2560 C C . ASP A 1 384 ? -66.708 15.166 -18.613 1.00 49.88 363 ASP A C 1
ATOM 2561 O O . ASP A 1 384 ? -66.606 16.392 -18.717 1.00 49.25 363 ASP A O 1
ATOM 2566 N N . SER A 1 385 ? -66.273 14.328 -19.554 1.00 43.24 364 SER A N 1
ATOM 2567 C CA . SER A 1 385 ? -65.628 14.762 -20.787 1.00 36.28 364 SER A CA 1
ATOM 2568 C C . SER A 1 385 ? -66.601 14.687 -21.949 1.00 42.15 364 SER A C 1
ATOM 2569 O O . SER A 1 385 ? -67.608 13.993 -21.889 1.00 56.85 364 SER A O 1
ATOM 2572 N N . ASN A 1 386 ? -66.293 15.406 -23.025 1.00 43.57 365 ASN A N 1
ATOM 2573 C CA . ASN A 1 386 ? -67.172 15.379 -24.182 1.00 37.40 365 ASN A CA 1
ATOM 2574 C C . ASN A 1 386 ? -66.707 14.233 -25.064 1.00 35.15 365 ASN A C 1
ATOM 2575 O O . ASN A 1 386 ? -65.582 14.284 -25.585 1.00 38.76 365 ASN A O 1
ATOM 2580 N N . PRO A 1 387 ? -67.506 13.178 -25.229 1.00 35.89 366 PRO A N 1
ATOM 2581 C CA . PRO A 1 387 ? -67.053 12.010 -25.999 1.00 35.68 366 PRO A CA 1
ATOM 2582 C C . PRO A 1 387 ? -66.695 12.332 -27.432 1.00 37.45 366 PRO A C 1
ATOM 2583 O O . PRO A 1 387 ? -65.910 11.598 -28.041 1.00 37.62 366 PRO A O 1
ATOM 2587 N N . VAL A 1 388 ? -67.273 13.394 -28.001 1.00 40.32 367 VAL A N 1
ATOM 2588 C CA . VAL A 1 388 ? -66.913 13.812 -29.352 1.00 46.58 367 VAL A CA 1
ATOM 2589 C C . VAL A 1 388 ? -65.411 14.039 -29.469 1.00 50.48 367 VAL A C 1
ATOM 2590 O O . VAL A 1 388 ? -64.822 13.840 -30.538 1.00 56.80 367 VAL A O 1
ATOM 2594 N N . ASN A 1 389 ? -64.765 14.466 -28.389 1.00 44.62 368 ASN A N 1
ATOM 2595 C CA . ASN A 1 389 ? -63.348 14.771 -28.492 1.00 39.19 368 ASN A CA 1
ATOM 2596 C C . ASN A 1 389 ? -62.488 13.522 -28.521 1.00 40.28 368 ASN A C 1
ATOM 2597 O O . ASN A 1 389 ? -61.271 13.635 -28.702 1.00 45.41 368 ASN A O 1
ATOM 2602 N N . GLU A 1 390 ? -63.079 12.339 -28.335 1.00 33.29 369 GLU A N 1
ATOM 2603 C CA . GLU A 1 390 ? -62.381 11.124 -28.747 1.00 39.63 369 GLU A CA 1
ATOM 2604 C C . GLU A 1 390 ? -62.063 11.173 -30.237 1.00 38.17 369 GLU A C 1
ATOM 2605 O O . GLU A 1 390 ? -60.967 10.795 -30.661 1.00 36.68 369 GLU A O 1
ATOM 2611 N N . LEU A 1 391 ? -63.002 11.671 -31.046 1.00 39.68 370 LEU A N 1
ATOM 2612 C CA . LEU A 1 391 ? -62.770 11.769 -32.482 1.00 41.30 370 LEU A CA 1
ATOM 2613 C C . LEU A 1 391 ? -61.986 13.008 -32.875 1.00 44.03 370 LEU A C 1
ATOM 2614 O O . LEU A 1 391 ? -61.223 12.966 -33.845 1.00 47.07 370 LEU A O 1
ATOM 2619 N N . THR A 1 392 ? -62.206 14.135 -32.200 1.00 43.12 371 THR A N 1
ATOM 2620 C CA . THR A 1 392 ? -61.447 15.318 -32.577 1.00 43.57 371 THR A CA 1
ATOM 2621 C C . THR A 1 392 ? -59.973 15.088 -32.304 1.00 47.41 371 THR A C 1
ATOM 2622 O O . THR A 1 392 ? -59.115 15.403 -33.141 1.00 40.87 371 THR A O 1
ATOM 2626 N N . LEU A 1 393 ? -59.668 14.495 -31.147 1.00 51.90 372 LEU A N 1
ATOM 2627 C CA . LEU A 1 393 ? -58.286 14.178 -30.817 1.00 43.44 372 LEU A CA 1
ATOM 2628 C C . LEU A 1 393 ? -57.688 13.237 -31.859 1.00 40.17 372 LEU A C 1
ATOM 2629 O O . LEU A 1 393 ? -56.530 13.401 -32.258 1.00 42.12 372 LEU A O 1
ATOM 2634 N N . ARG A 1 394 ? -58.473 12.251 -32.317 1.00 32.32 373 ARG A N 1
ATOM 2635 C CA . ARG A 1 394 ? -58.020 11.355 -33.382 1.00 39.51 373 ARG A CA 1
ATOM 2636 C C . ARG A 1 394 ? -57.630 12.131 -34.642 1.00 42.35 373 ARG A C 1
ATOM 2637 O O . ARG A 1 394 ? -56.593 11.846 -35.258 1.00 43.01 373 ARG A O 1
ATOM 2645 N N . THR A 1 395 ? -58.442 13.117 -35.040 1.00 38.80 374 THR A N 1
ATOM 2646 C CA . THR A 1 395 ? -58.137 13.881 -36.244 1.00 42.34 374 THR A CA 1
ATOM 2647 C C . THR A 1 395 ? -56.898 14.735 -36.061 1.00 41.33 374 THR A C 1
ATOM 2648 O O . THR A 1 395 ? -56.082 14.864 -36.979 1.00 53.02 374 THR A O 1
ATOM 2652 N N . ILE A 1 396 ? -56.731 15.311 -34.877 1.00 34.24 375 ILE A N 1
ATOM 2653 C CA . ILE A 1 396 ? -55.566 16.145 -34.628 1.00 39.36 375 ILE A CA 1
ATOM 2654 C C . ILE A 1 396 ? -54.286 15.320 -34.655 1.00 40.58 375 ILE A C 1
ATOM 2655 O O . ILE A 1 396 ? -53.287 15.720 -35.263 1.00 36.83 375 ILE A O 1
ATOM 2660 N N . VAL A 1 397 ? -54.293 14.151 -34.017 1.00 40.59 376 VAL A N 1
ATOM 2661 C CA . VAL A 1 397 ? -53.074 13.356 -33.968 1.00 40.27 376 VAL A CA 1
ATOM 2662 C C . VAL A 1 397 ? -52.694 12.893 -35.371 1.00 44.77 376 VAL A C 1
ATOM 2663 O O . VAL A 1 397 ? -51.514 12.905 -35.752 1.00 46.13 376 VAL A O 1
ATOM 2667 N N . SER A 1 398 ? -53.693 12.547 -36.185 1.00 44.12 377 SER A N 1
ATOM 2668 C CA . SER A 1 398 ? -53.427 12.144 -37.564 1.00 41.53 377 SER A CA 1
ATOM 2669 C C . SER A 1 398 ? -52.928 13.300 -38.433 1.00 46.42 377 SER A C 1
ATOM 2670 O O . SER A 1 398 ? -52.306 13.057 -39.472 1.00 48.57 377 SER A O 1
ATOM 2673 N N . ASP A 1 399 ? -53.213 14.547 -38.056 1.00 47.85 378 ASP A N 1
ATOM 2674 C CA . ASP A 1 399 ? -52.754 15.697 -38.817 1.00 45.39 378 ASP A CA 1
ATOM 2675 C C . ASP A 1 399 ? -51.394 16.205 -38.349 1.00 49.21 378 ASP A C 1
ATOM 2676 O O . ASP A 1 399 ? -50.767 16.986 -39.068 1.00 57.16 378 ASP A O 1
ATOM 2681 N N . LEU A 1 400 ? -50.917 15.779 -37.177 1.00 49.62 379 LEU A N 1
ATOM 2682 C CA . LEU A 1 400 ? -49.630 16.270 -36.694 1.00 44.77 379 LEU A CA 1
ATOM 2683 C C . LEU A 1 400 ? -48.546 15.845 -37.671 1.00 48.21 379 LEU A C 1
ATOM 2684 O O . LEU A 1 400 ? -48.525 14.699 -38.129 1.00 56.77 379 LEU A O 1
ATOM 2689 N N . ASP A 1 401 ? -47.686 16.796 -38.053 1.00 41.11 380 ASP A N 1
ATOM 2690 C CA . ASP A 1 401 ? -46.613 16.474 -38.985 1.00 45.18 380 ASP A CA 1
ATOM 2691 C C . ASP A 1 401 ? -45.300 17.126 -38.580 1.00 47.96 380 ASP A C 1
ATOM 2692 O O . ASP A 1 401 ? -44.400 17.248 -39.420 1.00 51.48 380 ASP A O 1
ATOM 2697 N N . SER A 1 402 ? -45.200 17.609 -37.340 1.00 42.31 381 SER A N 1
ATOM 2698 C CA . SER A 1 402 ? -44.005 18.168 -36.716 1.00 36.06 381 SER A CA 1
ATOM 2699 C C . SER A 1 402 ? -43.517 19.468 -37.356 1.00 47.02 381 SER A C 1
ATOM 2700 O O . SER A 1 402 ? -42.471 19.980 -36.942 1.00 51.49 381 SER A O 1
ATOM 2703 N N . SER A 1 403 ? -44.243 20.037 -38.337 1.00 50.72 382 SER A N 1
ATOM 2704 C CA . SER A 1 403 ? -43.826 21.350 -38.820 1.00 53.95 382 SER A CA 1
ATOM 2705 C C . SER A 1 403 ? -44.418 22.445 -37.920 1.00 53.77 382 SER A C 1
ATOM 2706 O O . SER A 1 403 ? -45.554 22.316 -37.452 1.00 48.30 382 SER A O 1
ATOM 2709 N N . PRO A 1 404 ? -43.655 23.511 -37.636 1.00 47.96 383 PRO A N 1
ATOM 2710 C CA . PRO A 1 404 ? -44.110 24.514 -36.650 1.00 44.41 383 PRO A CA 1
ATOM 2711 C C . PRO A 1 404 ? -45.501 25.071 -36.911 1.00 45.48 383 PRO A C 1
ATOM 2712 O O . PRO A 1 404 ? -46.239 25.359 -35.962 1.00 49.15 383 PRO A O 1
ATOM 2716 N N . GLN A 1 405 ? -45.875 25.269 -38.167 1.00 47.09 384 GLN A N 1
ATOM 2717 C CA . GLN A 1 405 ? -47.207 25.805 -38.435 1.00 54.89 384 GLN A CA 1
ATOM 2718 C C . GLN A 1 405 ? -48.276 24.813 -37.997 1.00 51.49 384 GLN A C 1
ATOM 2719 O O . GLN A 1 405 ? -49.260 25.192 -37.350 1.00 50.66 384 GLN A O 1
ATOM 2725 N N . ASN A 1 406 ? -48.073 23.528 -38.305 1.00 42.92 385 ASN A N 1
ATOM 2726 C CA . ASN A 1 406 ? -49.029 22.500 -37.907 1.00 37.87 385 ASN A CA 1
ATOM 2727 C C . ASN A 1 406 ? -49.117 22.385 -36.379 1.00 43.18 385 ASN A C 1
ATOM 2728 O O . ASN A 1 406 ? -50.218 22.270 -35.819 1.00 41.13 385 ASN A O 1
ATOM 2733 N N . THR A 1 407 ? -47.965 22.405 -35.693 1.00 40.04 386 THR A N 1
ATOM 2734 C CA . THR A 1 407 ? -47.955 22.427 -34.231 1.00 38.77 386 THR A CA 1
ATOM 2735 C C . THR A 1 407 ? -48.816 23.578 -33.703 1.00 43.37 386 THR A C 1
ATOM 2736 O O . THR A 1 407 ? -49.734 23.372 -32.899 1.00 35.90 386 THR A O 1
ATOM 2740 N N . ILE A 1 408 ? -48.534 24.804 -34.168 1.00 39.85 387 ILE A N 1
ATOM 2741 C CA . ILE A 1 408 ? -49.241 25.994 -33.695 1.00 31.19 387 ILE A CA 1
ATOM 2742 C C . ILE A 1 408 ? -50.732 25.914 -34.014 1.00 35.04 387 ILE A C 1
ATOM 2743 O O . ILE A 1 408 ? -51.581 26.226 -33.162 1.00 34.83 387 ILE A O 1
ATOM 2748 N N . LYS A 1 409 ? -51.075 25.504 -35.241 1.00 33.23 388 LYS A N 1
ATOM 2749 C CA . LYS A 1 409 ? -52.473 25.290 -35.601 1.00 38.85 388 LYS A CA 1
ATOM 2750 C C . LYS A 1 409 ? -53.149 24.337 -34.616 1.00 44.65 388 LYS A C 1
ATOM 2751 O O . LYS A 1 409 ? -54.198 24.660 -34.040 1.00 40.42 388 LYS A O 1
ATOM 2757 N N . ASN A 1 410 ? -52.534 23.169 -34.374 1.00 37.04 389 ASN A N 1
ATOM 2758 C CA . ASN A 1 410 ? -53.198 22.184 -33.534 1.00 46.06 389 ASN A CA 1
ATOM 2759 C C . ASN A 1 410 ? -53.215 22.609 -32.075 1.00 46.59 389 ASN A C 1
ATOM 2760 O O . ASN A 1 410 ? -54.056 22.120 -31.304 1.00 41.29 389 ASN A O 1
ATOM 2765 N N . ILE A 1 411 ? -52.335 23.538 -31.693 1.00 43.49 390 ILE A N 1
ATOM 2766 C CA . ILE A 1 411 ? -52.433 24.137 -30.370 1.00 37.84 390 ILE A CA 1
ATOM 2767 C C . ILE A 1 411 ? -53.712 24.962 -30.258 1.00 38.87 390 ILE A C 1
ATOM 2768 O O . ILE A 1 411 ? -54.437 24.869 -29.263 1.00 43.88 390 ILE A O 1
ATOM 2773 N N . VAL A 1 412 ? -54.022 25.759 -31.287 1.00 34.92 391 VAL A N 1
ATOM 2774 C CA . VAL A 1 412 ? -55.255 26.547 -31.272 1.00 42.60 391 VAL A CA 1
ATOM 2775 C C . VAL A 1 412 ? -56.458 25.637 -31.128 1.00 46.22 391 VAL A C 1
ATOM 2776 O O . VAL A 1 412 ? -57.377 25.906 -30.340 1.00 48.11 391 VAL A O 1
ATOM 2780 N N . LEU A 1 413 ? -56.460 24.541 -31.891 1.00 41.84 392 LEU A N 1
ATOM 2781 C CA . LEU A 1 413 ? -57.583 23.619 -31.850 1.00 42.69 392 LEU A CA 1
ATOM 2782 C C . LEU A 1 413 ? -57.712 23.011 -30.471 1.00 43.07 392 LEU A C 1
ATOM 2783 O O . LEU A 1 413 ? -58.805 23.005 -29.885 1.00 41.90 392 LEU A O 1
ATOM 2788 N N . LEU A 1 414 ? -56.601 22.512 -29.922 1.00 40.01 393 LEU A N 1
ATOM 2789 C CA . LEU A 1 414 ? -56.701 21.863 -28.629 1.00 36.09 393 LEU A CA 1
ATOM 2790 C C . LEU A 1 414 ? -57.154 22.861 -27.581 1.00 43.21 393 LEU A C 1
ATOM 2791 O O . LEU A 1 414 ? -58.097 22.600 -26.822 1.00 50.16 393 LEU A O 1
ATOM 2796 N N . LYS A 1 415 ? -56.529 24.040 -27.570 1.00 35.11 394 LYS A N 1
ATOM 2797 C CA . LYS A 1 415 ? -56.968 25.084 -26.657 1.00 32.78 394 LYS A CA 1
ATOM 2798 C C . LYS A 1 415 ? -58.440 25.383 -26.862 1.00 38.55 394 LYS A C 1
ATOM 2799 O O . LYS A 1 415 ? -59.180 25.579 -25.891 1.00 43.49 394 LYS A O 1
ATOM 2805 N N . HIS A 1 416 ? -58.890 25.391 -28.120 1.00 35.47 395 HIS A N 1
ATOM 2806 C CA . HIS A 1 416 ? -60.291 25.679 -28.381 1.00 39.05 395 HIS A CA 1
ATOM 2807 C C . HIS A 1 416 ? -61.200 24.602 -27.807 1.00 44.57 395 HIS A C 1
ATOM 2808 O O . HIS A 1 416 ? -62.241 24.913 -27.212 1.00 49.47 395 HIS A O 1
ATOM 2815 N N . LEU A 1 417 ? -60.840 23.330 -27.987 1.00 42.95 396 LEU A N 1
ATOM 2816 C CA . LEU A 1 417 ? -61.694 22.274 -27.461 1.00 42.86 396 LEU A CA 1
ATOM 2817 C C . LEU A 1 417 ? -61.695 22.256 -25.940 1.00 45.38 396 LEU A C 1
ATOM 2818 O O . LEU A 1 417 ? -62.723 21.930 -25.331 1.00 46.40 396 LEU A O 1
ATOM 2823 N N . LEU A 1 418 ? -60.585 22.651 -25.308 1.00 47.73 397 LEU A N 1
ATOM 2824 C CA . LEU A 1 418 ? -60.530 22.646 -23.850 1.00 43.12 397 LEU A CA 1
ATOM 2825 C C . LEU A 1 418 ? -61.303 23.812 -23.252 1.00 47.77 397 LEU A C 1
ATOM 2826 O O . LEU A 1 418 ? -61.594 23.797 -22.054 1.00 50.88 397 LEU A O 1
ATOM 2831 N N . GLU A 1 419 ? -61.647 24.814 -24.069 1.00 48.48 398 GLU A N 1
ATOM 2832 C CA . GLU A 1 419 ? -62.520 25.891 -23.617 1.00 41.64 398 GLU A CA 1
ATOM 2833 C C . GLU A 1 419 ? -63.853 25.343 -23.121 1.00 44.89 398 GLU A C 1
ATOM 2834 O O . GLU A 1 419 ? -64.400 25.826 -22.123 1.00 44.96 398 GLU A O 1
ATOM 2840 N N . GLN A 1 420 ? -64.392 24.336 -23.806 1.00 50.83 399 GLN A N 1
ATOM 2841 C CA . GLN A 1 420 ? -65.638 23.700 -23.398 1.00 55.76 399 GLN A CA 1
ATOM 2842 C C . GLN A 1 420 ? -65.425 22.416 -22.618 1.00 54.55 399 GLN A C 1
ATOM 2843 O O . GLN A 1 420 ? -66.143 22.158 -21.647 1.00 54.49 399 GLN A O 1
ATOM 2849 N N . ASP A 1 421 ? -64.463 21.593 -23.025 1.00 51.58 400 ASP A N 1
ATOM 2850 C CA . ASP A 1 421 ? -64.173 20.360 -22.302 1.00 47.10 400 ASP A CA 1
ATOM 2851 C C . ASP A 1 421 ? -63.042 20.638 -21.303 1.00 44.71 400 ASP A C 1
ATOM 2852 O O . ASP A 1 421 ? -61.891 20.218 -21.451 1.00 44.24 400 ASP A O 1
ATOM 2857 N N . LYS A 1 422 ? -63.422 21.359 -20.245 1.00 44.22 401 LYS A N 1
ATOM 2858 C CA . LYS A 1 422 ? -62.464 21.919 -19.296 1.00 49.25 401 LYS A CA 1
ATOM 2859 C C . LYS A 1 422 ? -61.573 20.838 -18.667 1.00 43.11 401 LYS A C 1
ATOM 2860 O O . LYS A 1 422 ? -60.401 21.093 -18.366 1.00 52.80 401 LYS A O 1
ATOM 2866 N N . TYR A 1 423 ? -62.089 19.630 -18.466 1.00 32.35 402 TYR A N 1
ATOM 2867 C CA . TYR A 1 423 ? -61.367 18.620 -17.701 1.00 29.75 402 TYR A CA 1
ATOM 2868 C C . TYR A 1 423 ? -60.893 17.451 -18.557 1.00 38.94 402 TYR A C 1
ATOM 2869 O O . TYR A 1 423 ? -60.656 16.368 -18.026 1.00 55.31 402 TYR A O 1
ATOM 2878 N N . ASN A 1 424 ? -60.745 17.632 -19.862 1.00 42.52 403 ASN A N 1
ATOM 2879 C CA . ASN A 1 424 ? -60.361 16.527 -20.739 1.00 41.33 403 ASN A CA 1
ATOM 2880 C C . ASN A 1 424 ? -58.854 16.270 -20.646 1.00 37.60 403 ASN A C 1
ATOM 2881 O O . ASN A 1 424 ? -58.055 16.975 -21.269 1.00 37.54 403 ASN A O 1
ATOM 2886 N N . TYR A 1 425 ? -58.447 15.238 -19.895 1.00 36.57 404 TYR A N 1
ATOM 2887 C CA . TYR A 1 425 ? -57.016 15.086 -19.606 1.00 39.82 404 TYR A CA 1
ATOM 2888 C C . TYR A 1 425 ? -56.209 14.735 -20.857 1.00 36.32 404 TYR A C 1
ATOM 2889 O O . TYR A 1 425 ? -55.026 15.100 -20.957 1.00 39.62 404 TYR A O 1
ATOM 2898 N N . LYS A 1 426 ? -56.803 14.009 -21.806 1.00 28.05 405 LYS A N 1
ATOM 2899 C CA . LYS A 1 426 ? -56.017 13.627 -22.975 1.00 37.04 405 LYS A CA 1
ATOM 2900 C C . LYS A 1 426 ? -55.669 14.850 -23.815 1.00 45.22 405 LYS A C 1
ATOM 2901 O O . LYS A 1 426 ? -54.522 14.992 -24.267 1.00 42.33 405 LYS A O 1
ATOM 2907 N N . LEU A 1 427 ? -56.632 15.765 -23.995 1.00 44.12 406 LEU A N 1
ATOM 2908 C CA . LEU A 1 427 ? -56.330 17.017 -24.680 1.00 37.24 406 LEU A CA 1
ATOM 2909 C C . LEU A 1 427 ? -55.225 17.771 -23.959 1.00 35.82 406 LEU A C 1
ATOM 2910 O O . LEU A 1 427 ? -54.290 18.278 -24.593 1.00 33.14 406 LEU A O 1
ATOM 2915 N N . LYS A 1 428 ? -55.296 17.808 -22.627 1.00 32.86 407 LYS A N 1
ATOM 2916 C CA . LYS A 1 428 ? -54.284 18.502 -21.846 1.00 31.63 407 LYS A CA 1
ATOM 2917 C C . LYS A 1 428 ? -52.915 17.863 -22.045 1.00 33.63 407 LYS A C 1
ATOM 2918 O O . LYS A 1 428 ? -51.916 18.572 -22.219 1.00 31.24 407 LYS A O 1
ATOM 2924 N N . LEU A 1 429 ? -52.840 16.524 -22.044 1.00 33.06 408 LEU A N 1
ATOM 2925 C CA . LEU A 1 429 ? -51.534 15.916 -22.250 1.00 37.82 408 LEU A CA 1
ATOM 2926 C C . LEU A 1 429 ? -51.008 16.215 -23.648 1.00 40.54 408 LEU A C 1
ATOM 2927 O O . LEU A 1 429 ? -49.829 16.557 -23.814 1.00 35.20 408 LEU A O 1
ATOM 2932 N N . TRP A 1 430 ? -51.881 16.142 -24.664 1.00 35.13 409 TRP A N 1
ATOM 2933 C CA . TRP A 1 430 ? -51.433 16.433 -26.022 1.00 28.64 409 TRP A CA 1
ATOM 2934 C C . TRP A 1 430 ? -51.068 17.896 -26.182 1.00 30.73 409 TRP A C 1
ATOM 2935 O O . TRP A 1 430 ? -50.148 18.221 -26.940 1.00 34.46 409 TRP A O 1
ATOM 2946 N N . LEU A 1 431 ? -51.761 18.787 -25.470 1.00 32.87 410 LEU A N 1
ATOM 2947 C CA . LEU A 1 431 ? -51.408 20.201 -25.522 1.00 34.87 410 LEU A CA 1
ATOM 2948 C C . LEU A 1 431 ? -50.020 20.444 -24.938 1.00 34.85 410 LEU A C 1
ATOM 2949 O O . LEU A 1 431 ? -49.213 21.186 -25.506 1.00 34.72 410 LEU A O 1
ATOM 2954 N N . MET A 1 432 ? -49.726 19.828 -23.800 1.00 29.46 411 MET A N 1
ATOM 2955 C CA . MET A 1 432 ? -48.367 19.874 -23.273 1.00 34.94 411 MET A CA 1
ATOM 2956 C C . MET A 1 432 ? -47.366 19.326 -24.293 1.00 36.43 411 MET A C 1
ATOM 2957 O O . MET A 1 432 ? -46.257 19.856 -24.435 1.00 40.38 411 MET A O 1
ATOM 2962 N N . LYS A 1 433 ? -47.727 18.243 -24.993 1.00 32.68 412 LYS A N 1
ATOM 2963 C CA . LYS A 1 433 ? -46.793 17.648 -25.943 1.00 31.47 412 LYS A CA 1
ATOM 2964 C C . LYS A 1 433 ? -46.492 18.617 -27.074 1.00 29.99 412 LYS A C 1
ATOM 2965 O O . LYS A 1 433 ? -45.331 18.782 -27.474 1.00 24.69 412 LYS A O 1
ATOM 2971 N N . LEU A 1 434 ? -47.512 19.320 -27.564 1.00 26.64 413 LEU A N 1
ATOM 2972 C CA . LEU A 1 434 ? -47.212 20.259 -28.630 1.00 26.11 413 LEU A CA 1
ATOM 2973 C C . LEU A 1 434 ? -46.401 21.434 -28.120 1.00 32.49 413 LEU A C 1
ATOM 2974 O O . LEU A 1 434 ? -45.497 21.903 -28.816 1.00 42.32 413 LEU A O 1
ATOM 2979 N N . TYR A 1 435 ? -46.647 21.880 -26.884 1.00 29.46 414 TYR A N 1
ATOM 2980 C CA . TYR A 1 435 ? -45.854 22.990 -26.361 1.00 27.57 414 TYR A CA 1
ATOM 2981 C C . TYR A 1 435 ? -44.397 22.583 -26.173 1.00 28.20 414 TYR A C 1
ATOM 2982 O O . TYR A 1 435 ? -43.498 23.436 -26.205 1.00 30.67 414 TYR A O 1
ATOM 2991 N N . SER A 1 436 ? -44.146 21.298 -25.917 1.00 27.95 415 SER A N 1
ATOM 2992 C CA . SER A 1 436 ? -42.767 20.853 -25.747 1.00 36.09 415 SER A CA 1
ATOM 2993 C C . SER A 1 436 ? -41.998 20.875 -27.059 1.00 39.48 415 SER A C 1
ATOM 2994 O O . SER A 1 436 ? -40.764 20.766 -27.041 1.00 35.68 415 SER A O 1
ATOM 2997 N N . GLN A 1 437 ? -42.703 21.031 -28.185 1.00 35.09 416 GLN A N 1
ATOM 2998 C CA . GLN A 1 437 ? -42.068 21.143 -29.491 1.00 34.92 416 GLN A CA 1
ATOM 2999 C C . GLN A 1 437 ? -41.492 22.526 -29.764 1.00 41.85 416 GLN A C 1
ATOM 3000 O O . GLN A 1 437 ? -40.660 22.654 -30.666 1.00 44.12 416 GLN A O 1
ATOM 3006 N N . LEU A 1 438 ? -41.926 23.560 -29.043 1.00 43.97 417 LEU A N 1
ATOM 3007 C CA . LEU A 1 438 ? -41.512 24.937 -29.298 1.00 39.35 417 LEU A CA 1
ATOM 3008 C C . LEU A 1 438 ? -40.716 25.508 -28.116 1.00 29.93 417 LEU A C 1
ATOM 3009 O O . LEU A 1 438 ? -40.449 24.834 -27.117 1.00 36.06 417 LEU A O 1
ATOM 3014 N N . ASN A 1 439 ? -40.381 26.792 -28.229 1.00 32.72 418 ASN A N 1
ATOM 3015 C CA . ASN A 1 439 ? -39.684 27.529 -27.189 1.00 33.20 418 ASN A CA 1
ATOM 3016 C C . ASN A 1 439 ? -40.656 28.164 -26.211 1.00 33.29 418 ASN A C 1
ATOM 3017 O O . ASN A 1 439 ? -40.285 29.109 -25.505 1.00 39.58 418 ASN A O 1
ATOM 3022 N N . THR A 1 440 ? -41.892 27.681 -26.173 1.00 29.13 419 THR A N 1
ATOM 3023 C CA . THR A 1 440 ? -42.938 28.286 -25.341 1.00 34.86 419 THR A CA 1
ATOM 3024 C C . THR A 1 440 ? -42.932 27.670 -23.931 1.00 33.27 419 THR A C 1
ATOM 3025 O O . THR A 1 440 ? -43.944 27.206 -23.394 1.00 34.92 419 THR A O 1
ATOM 3029 N N . ASN A 1 441 ? -41.766 27.771 -23.292 1.00 22.83 420 ASN A N 1
ATOM 3030 C CA . ASN A 1 441 ? -41.416 26.908 -22.169 1.00 34.42 420 ASN A CA 1
ATOM 3031 C C . ASN A 1 441 ? -42.175 27.215 -20.881 1.00 35.89 420 ASN A C 1
ATOM 3032 O O . ASN A 1 441 ? -42.296 26.315 -20.034 1.00 41.42 420 ASN A O 1
ATOM 3037 N N . ASP A 1 442 ? -42.696 28.439 -20.710 1.00 32.89 421 ASP A N 1
ATOM 3038 C CA . ASP A 1 442 ? -43.454 28.798 -19.508 1.00 31.12 421 ASP A CA 1
ATOM 3039 C C . ASP A 1 442 ? -44.948 28.482 -19.631 1.00 35.23 421 ASP A C 1
ATOM 3040 O O . ASP A 1 442 ? -45.729 28.869 -18.752 1.00 33.86 421 ASP A O 1
ATOM 3045 N N . LEU A 1 443 ? -45.360 27.793 -20.697 1.00 31.42 422 LEU A N 1
ATOM 3046 C CA . LEU A 1 443 ? -46.762 27.456 -20.892 1.00 35.99 422 LEU A CA 1
ATOM 3047 C C . LEU A 1 443 ? -47.112 26.035 -20.472 1.00 44.85 422 LEU A C 1
ATOM 3048 O O . LEU A 1 443 ? -48.298 25.685 -20.481 1.00 47.75 422 LEU A O 1
ATOM 3053 N N . ILE A 1 444 ? -46.129 25.208 -20.124 1.00 40.30 423 ILE A N 1
ATOM 3054 C CA . ILE A 1 444 ? -46.430 23.823 -19.780 1.00 36.85 423 ILE A CA 1
ATOM 3055 C C . ILE A 1 444 ? -46.776 23.664 -18.301 1.00 30.17 423 ILE A C 1
ATOM 3056 O O . ILE A 1 444 ? -47.697 22.922 -17.967 1.00 29.88 423 ILE A O 1
ATOM 3061 N N . PHE A 1 445 ? -46.070 24.333 -17.381 1.00 37.64 424 PHE A N 1
ATOM 3062 C CA . PHE A 1 445 ? -46.389 24.150 -15.961 1.00 36.80 424 PHE A CA 1
ATOM 3063 C C . PHE A 1 445 ? -47.840 24.450 -15.611 1.00 27.89 424 PHE A C 1
ATOM 3064 O O . PHE A 1 445 ? -48.413 23.700 -14.808 1.00 26.35 424 PHE A O 1
ATOM 3072 N N . PRO A 1 446 ? -48.480 25.492 -16.136 1.00 26.72 425 PRO A N 1
ATOM 3073 C CA . PRO A 1 446 ? -49.905 25.684 -15.810 1.00 35.29 425 PRO A CA 1
ATOM 3074 C C . PRO A 1 446 ? -50.794 24.498 -16.159 1.00 35.11 425 PRO A C 1
ATOM 3075 O O . PRO A 1 446 ? -51.676 24.170 -15.357 1.00 35.17 425 PRO A O 1
ATOM 3079 N N . ILE A 1 447 ? -50.593 23.848 -17.322 1.00 24.54 426 ILE A N 1
ATOM 3080 C CA . ILE A 1 447 ? -51.390 22.673 -17.670 1.00 26.57 426 ILE A CA 1
ATOM 3081 C C . ILE A 1 447 ? -51.157 21.549 -16.671 1.00 33.38 426 ILE A C 1
ATOM 3082 O O . ILE A 1 447 ? -52.105 20.894 -16.209 1.00 41.19 426 ILE A O 1
ATOM 3087 N N . TYR A 1 448 ? -49.891 21.316 -16.329 1.00 22.86 427 TYR A N 1
ATOM 3088 C CA . TYR A 1 448 ? -49.519 20.236 -15.427 1.00 34.22 427 TYR A CA 1
ATOM 3089 C C . TYR A 1 448 ? -50.226 20.369 -14.074 1.00 34.56 427 TYR A C 1
ATOM 3090 O O . TYR A 1 448 ? -50.931 19.446 -13.639 1.00 27.05 427 TYR A O 1
ATOM 3099 N N . ASN A 1 449 ? -50.088 21.532 -13.415 1.00 28.89 428 ASN A N 1
ATOM 3100 C CA . ASN A 1 449 ? -50.718 21.725 -12.109 1.00 31.05 428 ASN A CA 1
ATOM 3101 C C . ASN A 1 449 ? -52.234 21.697 -12.203 1.00 30.65 428 ASN A C 1
ATOM 3102 O O . ASN A 1 449 ? -52.899 21.227 -11.274 1.00 35.16 428 ASN A O 1
ATOM 3107 N N . GLY A 1 450 ? -52.803 22.163 -13.320 1.00 29.39 429 GLY A N 1
ATOM 3108 C CA . GLY A 1 450 ? -54.252 22.097 -13.489 1.00 27.66 429 GLY A CA 1
ATOM 3109 C C . GLY A 1 450 ? -54.775 20.671 -13.523 1.00 35.92 429 GLY A C 1
ATOM 3110 O O . GLY A 1 450 ? -55.926 20.411 -13.168 1.00 36.42 429 GLY A O 1
ATOM 3111 N N . LEU A 1 451 ? -53.941 19.728 -13.954 1.00 33.89 430 LEU A N 1
ATOM 3112 C CA . LEU A 1 451 ? -54.272 18.318 -13.849 1.00 23.95 430 LEU A CA 1
ATOM 3113 C C . LEU A 1 451 ? -54.232 17.807 -12.415 1.00 28.65 430 LEU A C 1
ATOM 3114 O O . LEU A 1 451 ? -54.602 16.654 -12.177 1.00 33.11 430 LEU A O 1
ATOM 3119 N N . LYS A 1 452 ? -53.809 18.630 -11.457 1.00 29.28 431 LYS A N 1
ATOM 3120 C CA . LYS A 1 452 ? -53.642 18.189 -10.073 1.00 27.60 431 LYS A CA 1
ATOM 3121 C C . LYS A 1 452 ? -52.746 16.955 -9.999 1.00 25.40 431 LYS A C 1
ATOM 3122 O O . LYS A 1 452 ? -53.015 16.006 -9.255 1.00 26.47 431 LYS A O 1
ATOM 3128 N N . ILE A 1 453 ? -51.683 16.960 -10.805 1.00 24.09 432 ILE A N 1
ATOM 3129 C CA . ILE A 1 453 ? -50.654 15.924 -10.714 1.00 27.78 432 ILE A CA 1
ATOM 3130 C C . ILE A 1 453 ? -50.029 15.982 -9.323 1.00 28.14 432 ILE A C 1
ATOM 3131 O O . ILE A 1 453 ? -49.462 17.006 -8.920 1.00 39.96 432 ILE A O 1
ATOM 3136 N N . ARG A 1 454 ? -50.086 14.877 -8.591 1.00 25.58 433 ARG A N 1
ATOM 3137 C CA . ARG A 1 454 ? -49.500 14.870 -7.255 1.00 29.04 433 ARG A CA 1
ATOM 3138 C C . ARG A 1 454 ? -49.051 13.471 -6.868 1.00 25.65 433 ARG A C 1
ATOM 3139 O O . ARG A 1 454 ? -49.608 12.471 -7.318 1.00 27.70 433 ARG A O 1
ATOM 3147 N N . MET A 1 455 ? -48.019 13.428 -6.032 1.00 35.33 434 MET A N 1
ATOM 3148 C CA . MET A 1 455 ? -47.491 12.194 -5.461 1.00 42.52 434 MET A CA 1
ATOM 3149 C C . MET A 1 455 ? -47.004 11.267 -6.575 1.00 39.92 434 MET A C 1
ATOM 3150 O O . MET A 1 455 ? -46.209 11.684 -7.424 1.00 35.16 434 MET A O 1
ATOM 3155 N N . THR A 1 456 ? -47.451 10.008 -6.582 1.00 30.51 435 THR A N 1
ATOM 3156 C CA . THR A 1 456 ? -46.827 9.044 -7.480 1.00 24.46 435 THR A CA 1
ATOM 3157 C C . THR A 1 456 ? -46.917 9.485 -8.929 1.00 25.60 435 THR A C 1
ATOM 3158 O O . THR A 1 456 ? -46.068 9.126 -9.752 1.00 30.68 435 THR A O 1
ATOM 3162 N N . GLN A 1 457 ? -47.910 10.299 -9.249 1.00 25.10 436 GLN A N 1
ATOM 3163 C CA . GLN A 1 457 ? -48.024 10.788 -10.611 1.00 28.71 436 GLN A CA 1
ATOM 3164 C C . GLN A 1 457 ? -46.773 11.530 -11.057 1.00 37.37 436 GLN A C 1
ATOM 3165 O O . GLN A 1 457 ? -46.405 11.448 -12.239 1.00 45.42 436 GLN A O 1
ATOM 3171 N N . HIS A 1 458 ? -46.090 12.232 -10.138 1.00 26.48 437 HIS A N 1
ATOM 3172 C CA . HIS A 1 458 ? -44.847 12.901 -10.521 1.00 30.43 437 HIS A CA 1
ATOM 3173 C C . HIS A 1 458 ? -43.844 11.900 -11.087 1.00 35.24 437 HIS A C 1
ATOM 3174 O O . HIS A 1 458 ? -43.168 12.174 -12.085 1.00 31.26 437 HIS A O 1
ATOM 3181 N N . GLU A 1 459 ? -43.721 10.739 -10.454 1.00 31.47 438 GLU A N 1
ATOM 3182 C CA . GLU A 1 459 ? -42.767 9.746 -10.934 1.00 31.01 438 GLU A CA 1
ATOM 3183 C C . GLU A 1 459 ? -43.099 9.308 -12.355 1.00 26.74 438 GLU A C 1
ATOM 3184 O O . GLU A 1 459 ? -42.199 9.105 -13.165 1.00 23.05 438 GLU A O 1
ATOM 3190 N N . THR A 1 460 ? -44.382 9.170 -12.679 1.00 16.86 439 THR A N 1
ATOM 3191 C CA . THR A 1 460 ? -44.796 8.703 -13.994 1.00 27.19 439 THR A CA 1
ATOM 3192 C C . THR A 1 460 ? -45.019 9.808 -15.026 1.00 33.39 439 THR A C 1
ATOM 3193 O O . THR A 1 460 ? -44.969 9.516 -16.233 1.00 31.04 439 THR A O 1
ATOM 3197 N N . LEU A 1 461 ? -45.223 11.063 -14.605 1.00 17.26 440 LEU A N 1
ATOM 3198 C CA . LEU A 1 461 ? -45.551 12.133 -15.547 1.00 27.64 440 LEU A CA 1
ATOM 3199 C C . LEU A 1 461 ? -44.673 13.378 -15.507 1.00 32.09 440 LEU A C 1
ATOM 3200 O O . LEU A 1 461 ? -44.926 14.299 -16.304 1.00 21.79 440 LEU A O 1
ATOM 3205 N N . ASN A 1 462 ? -43.673 13.469 -14.619 1.00 31.48 441 ASN A N 1
ATOM 3206 C CA . ASN A 1 462 ? -42.966 14.746 -14.554 1.00 26.08 441 ASN A CA 1
ATOM 3207 C C . ASN A 1 462 ? -42.176 15.038 -15.827 1.00 27.81 441 ASN A C 1
ATOM 3208 O O . ASN A 1 462 ? -41.751 16.182 -16.019 1.00 30.51 441 ASN A O 1
ATOM 3213 N N . TYR A 1 463 ? -41.958 14.035 -16.690 1.00 23.93 442 TYR A N 1
ATOM 3214 C CA . TYR A 1 463 ? -41.210 14.274 -17.914 1.00 17.39 442 TYR A CA 1
ATOM 3215 C C . TYR A 1 463 ? -41.935 15.248 -18.852 1.00 28.03 442 TYR A C 1
ATOM 3216 O O . TYR A 1 463 ? -41.287 15.868 -19.709 1.00 19.97 442 TYR A O 1
ATOM 3225 N N . TYR A 1 464 ? -43.259 15.411 -18.717 1.00 23.30 443 TYR A N 1
ATOM 3226 C CA . TYR A 1 464 ? -43.922 16.456 -19.490 1.00 32.36 443 TYR A CA 1
ATOM 3227 C C . TYR A 1 464 ? -43.295 17.817 -19.232 1.00 25.96 443 TYR A C 1
ATOM 3228 O O . TYR A 1 464 ? -43.378 18.703 -20.090 1.00 25.27 443 TYR A O 1
ATOM 3237 N N . LEU A 1 465 ? -42.606 17.981 -18.109 1.00 22.26 444 LEU A N 1
ATOM 3238 C CA . LEU A 1 465 ? -41.994 19.252 -17.783 1.00 26.86 444 LEU A CA 1
ATOM 3239 C C . LEU A 1 465 ? -40.556 19.342 -18.260 1.00 33.83 444 LEU A C 1
ATOM 3240 O O . LEU A 1 465 ? -39.836 20.271 -17.856 1.00 37.72 444 LEU A O 1
ATOM 3245 N N . THR A 1 466 ? -40.145 18.426 -19.144 1.00 30.85 445 THR A N 1
ATOM 3246 C CA . THR A 1 466 ? -38.763 18.383 -19.619 1.00 29.09 445 THR A CA 1
ATOM 3247 C C . THR A 1 466 ? -38.289 19.732 -20.160 1.00 30.61 445 THR A C 1
ATOM 3248 O O . THR A 1 466 ? -37.183 20.183 -19.840 1.00 21.73 445 THR A O 1
ATOM 3252 N N . THR A 1 467 ? -39.124 20.413 -20.937 1.00 29.91 446 THR A N 1
ATOM 3253 C CA . THR A 1 467 ? -38.699 21.642 -21.594 1.00 27.26 446 THR A CA 1
ATOM 3254 C C . THR A 1 467 ? -39.009 22.925 -20.812 1.00 29.99 446 THR A C 1
ATOM 3255 O O . THR A 1 467 ? -38.750 24.016 -21.332 1.00 26.11 446 THR A O 1
ATOM 3259 N N . THR A 1 468 ? -39.521 22.840 -19.583 1.00 29.27 447 THR A N 1
ATOM 3260 C CA . THR A 1 468 ? -39.901 24.061 -18.879 1.00 26.65 447 THR A CA 1
ATOM 3261 C C . THR A 1 468 ? -38.677 24.953 -18.613 1.00 23.20 447 THR A C 1
ATOM 3262 O O . THR A 1 468 ? -37.536 24.503 -18.568 1.00 29.92 447 THR A O 1
ATOM 3266 N N . ASN A 1 469 ? -38.928 26.243 -18.441 1.00 35.28 448 ASN A N 1
ATOM 3267 C CA . ASN A 1 469 ? -37.856 27.228 -18.319 1.00 38.68 448 ASN A CA 1
ATOM 3268 C C . ASN A 1 469 ? -37.263 27.248 -16.905 1.00 31.90 448 ASN A C 1
ATOM 3269 O O . ASN A 1 469 ? -37.948 26.937 -15.930 1.00 31.14 448 ASN A O 1
ATOM 3274 N N . PRO A 1 470 ? -36.001 27.683 -16.761 1.00 27.24 449 PRO A N 1
ATOM 3275 C CA . PRO A 1 470 ? -35.345 27.794 -15.433 1.00 29.45 449 PRO A CA 1
ATOM 3276 C C . PRO A 1 470 ? -35.755 29.026 -14.621 1.00 33.21 449 PRO A C 1
ATOM 3277 O O . PRO A 1 470 ? -34.947 29.891 -14.292 1.00 40.56 449 PRO A O 1
ATOM 3281 N N . SER A 1 471 ? -37.032 29.132 -14.299 1.00 31.71 450 SER A N 1
ATOM 3282 C CA . SER A 1 471 ? -37.478 30.186 -13.399 1.00 25.94 450 SER A CA 1
ATOM 3283 C C . SER A 1 471 ? -37.437 29.712 -11.947 1.00 33.74 450 SER A C 1
ATOM 3284 O O . SER A 1 471 ? -37.556 28.523 -11.650 1.00 31.15 450 SER A O 1
ATOM 3287 N N . LYS A 1 472 ? -37.327 30.674 -11.034 1.00 36.09 451 LYS A N 1
ATOM 3288 C CA . LYS A 1 472 ? -37.289 30.338 -9.619 1.00 27.19 451 LYS A CA 1
ATOM 3289 C C . LYS A 1 472 ? -38.601 29.697 -9.199 1.00 33.43 451 LYS A C 1
ATOM 3290 O O . LYS A 1 472 ? -38.627 28.828 -8.309 1.00 38.89 451 LYS A O 1
ATOM 3296 N N . ILE A 1 473 ? -39.696 30.121 -9.835 1.00 25.62 452 ILE A N 1
ATOM 3297 C CA . ILE A 1 473 ? -41.002 29.533 -9.572 1.00 32.68 452 ILE A CA 1
ATOM 3298 C C . ILE A 1 473 ? -40.975 28.051 -9.916 1.00 39.79 452 ILE A C 1
ATOM 3299 O O . ILE A 1 473 ? -41.484 27.214 -9.159 1.00 38.66 452 ILE A O 1
ATOM 3304 N N . ASN A 1 474 ? -40.326 27.706 -11.036 1.00 32.63 453 ASN A N 1
ATOM 3305 C CA . ASN A 1 474 ? -40.211 26.312 -11.461 1.00 21.69 453 ASN A CA 1
ATOM 3306 C C . ASN A 1 474 ? -39.233 25.535 -10.595 1.00 28.62 453 ASN A C 1
ATOM 3307 O O . ASN A 1 474 ? -39.496 24.379 -10.248 1.00 39.08 453 ASN A O 1
ATOM 3312 N N . LEU A 1 475 ? -38.060 26.120 -10.311 1.00 31.27 454 LEU A N 1
ATOM 3313 C CA . LEU A 1 475 ? -37.156 25.561 -9.308 1.00 23.21 454 LEU A CA 1
ATOM 3314 C C . LEU A 1 475 ? -37.938 25.126 -8.069 1.00 24.65 454 LEU A C 1
ATOM 3315 O O . LEU A 1 475 ? -37.847 23.976 -7.634 1.00 22.42 454 LEU A O 1
ATOM 3320 N N . ASP A 1 476 ? -38.743 26.034 -7.503 1.00 26.68 455 ASP A N 1
ATOM 3321 C CA . ASP A 1 476 ? -39.502 25.693 -6.305 1.00 27.70 455 ASP A CA 1
ATOM 3322 C C . ASP A 1 476 ? -40.435 24.514 -6.568 1.00 28.48 455 ASP A C 1
ATOM 3323 O O . ASP A 1 476 ? -40.576 23.621 -5.728 1.00 34.09 455 ASP A O 1
ATOM 3328 N N . ALA A 1 477 ? -41.073 24.488 -7.734 1.00 22.70 456 ALA A N 1
ATOM 3329 C CA . ALA A 1 477 ? -41.937 23.363 -8.068 1.00 27.53 456 ALA A CA 1
ATOM 3330 C C . ALA A 1 477 ? -41.136 22.073 -8.123 1.00 31.82 456 ALA A C 1
ATOM 3331 O O . ALA A 1 477 ? -41.611 21.012 -7.688 1.00 32.25 456 ALA A O 1
ATOM 3333 N N . TRP A 1 478 ? -39.918 22.149 -8.661 1.00 21.56 457 TRP A N 1
ATOM 3334 C CA . TRP A 1 478 ? -39.081 20.963 -8.777 1.00 27.60 457 TRP A CA 1
ATOM 3335 C C . TRP A 1 478 ? -38.624 20.473 -7.414 1.00 35.89 457 TRP A C 1
ATOM 3336 O O . TRP A 1 478 ? -38.635 19.264 -7.143 1.00 39.73 457 TRP A O 1
ATOM 3347 N N . VAL A 1 479 ? -38.186 21.394 -6.556 1.00 36.71 458 VAL A N 1
ATOM 3348 C CA . VAL A 1 479 ? -37.833 21.023 -5.194 1.00 31.19 458 VAL A CA 1
ATOM 3349 C C . VAL A 1 479 ? -39.004 20.313 -4.535 1.00 30.80 458 VAL A C 1
ATOM 3350 O O . VAL A 1 479 ? -38.837 19.292 -3.855 1.00 26.25 458 VAL A O 1
ATOM 3354 N N . ASP A 1 480 ? -40.219 20.798 -4.795 1.00 25.67 459 ASP A N 1
ATOM 3355 C CA . ASP A 1 480 ? -41.402 20.238 -4.157 1.00 23.00 459 ASP A CA 1
ATOM 3356 C C . ASP A 1 480 ? -41.686 18.837 -4.678 1.00 32.96 459 ASP A C 1
ATOM 3357 O O . ASP A 1 480 ? -42.143 17.968 -3.925 1.00 39.39 459 ASP A O 1
ATOM 3362 N N . ILE A 1 481 ? -41.431 18.604 -5.970 1.00 30.20 460 ILE A N 1
ATOM 3363 C CA . ILE A 1 481 ? -41.504 17.251 -6.498 1.00 25.89 460 ILE A CA 1
ATOM 3364 C C . ILE A 1 481 ? -40.476 16.374 -5.793 1.00 34.02 460 ILE A C 1
ATOM 3365 O O . ILE A 1 481 ? -40.769 15.233 -5.412 1.00 40.69 460 ILE A O 1
ATOM 3370 N N . TYR A 1 482 ? -39.274 16.907 -5.549 1.00 30.12 461 TYR A N 1
ATOM 3371 C CA . TYR A 1 482 ? -38.300 16.115 -4.806 1.00 34.85 461 TYR A CA 1
ATOM 3372 C C . TYR A 1 482 ? -38.821 15.759 -3.414 1.00 34.47 461 TYR A C 1
ATOM 3373 O O . TYR A 1 482 ? -38.674 14.616 -2.962 1.00 30.03 461 TYR A O 1
ATOM 3382 N N . ARG A 1 483 ? -39.463 16.718 -2.737 1.00 30.54 462 ARG A N 1
ATOM 3383 C CA . ARG A 1 483 ? -40.121 16.423 -1.467 1.00 26.09 462 ARG A CA 1
ATOM 3384 C C . ARG A 1 483 ? -41.006 15.187 -1.569 1.00 30.31 462 ARG A C 1
ATOM 3385 O O . ARG A 1 483 ? -41.037 14.366 -0.643 1.00 28.99 462 ARG A O 1
ATOM 3393 N N . PHE A 1 484 ? -41.714 15.022 -2.691 1.00 22.42 463 PHE A N 1
ATOM 3394 C CA . PHE A 1 484 ? -42.529 13.821 -2.865 1.00 23.24 463 PHE A CA 1
ATOM 3395 C C . PHE A 1 484 ? -41.678 12.567 -2.737 1.00 29.59 463 PHE A C 1
ATOM 3396 O O . PHE A 1 484 ? -42.068 11.592 -2.078 1.00 24.06 463 PHE A O 1
ATOM 3404 N N . TYR A 1 485 ? -40.523 12.569 -3.409 1.00 25.66 464 TYR A N 1
ATOM 3405 C CA . TYR A 1 485 ? -39.643 11.405 -3.415 1.00 20.33 464 TYR A CA 1
ATOM 3406 C C . TYR A 1 485 ? -39.112 11.116 -2.025 1.00 19.87 464 TYR A C 1
ATOM 3407 O O . TYR A 1 485 ? -39.070 9.954 -1.592 1.00 19.66 464 TYR A O 1
ATOM 3416 N N . LEU A 1 486 ? -38.699 12.167 -1.315 1.00 26.06 465 LEU A N 1
ATOM 3417 C CA . LEU A 1 486 ? -38.263 12.010 0.061 1.00 24.94 465 LEU A CA 1
ATOM 3418 C C . LEU A 1 486 ? -39.353 11.377 0.908 1.00 32.31 465 LEU A C 1
ATOM 3419 O O . LEU A 1 486 ? -39.117 10.390 1.606 1.00 35.93 465 LEU A O 1
ATOM 3424 N N . THR A 1 487 ? -40.571 11.916 0.851 1.00 20.13 466 THR A N 1
ATOM 3425 C CA . THR A 1 487 ? -41.625 11.382 1.716 1.00 28.69 466 THR A CA 1
ATOM 3426 C C . THR A 1 487 ? -42.050 9.990 1.303 1.00 37.37 466 THR A C 1
ATOM 3427 O O . THR A 1 487 ? -42.248 9.130 2.159 1.00 46.64 466 THR A O 1
ATOM 3431 N N . SER A 1 488 ? -42.186 9.749 0.019 1.00 29.02 467 SER A N 1
ATOM 3432 C CA . SER A 1 488 ? -42.591 8.425 -0.386 1.00 18.74 467 SER A CA 1
ATOM 3433 C C . SER A 1 488 ? -41.520 7.404 -0.019 1.00 30.10 467 SER A C 1
ATOM 3434 O O . SER A 1 488 ? -41.834 6.256 0.336 1.00 33.85 467 SER A O 1
ATOM 3437 N N . LYS A 1 489 ? -40.256 7.821 -0.035 1.00 26.32 468 LYS A N 1
ATOM 3438 C CA . LYS A 1 489 ? -39.192 6.905 0.355 1.00 30.68 468 LYS A CA 1
ATOM 3439 C C . LYS A 1 489 ? -39.418 6.408 1.775 1.00 34.97 468 LYS A C 1
ATOM 3440 O O . LYS A 1 489 ? -39.399 5.202 2.039 1.00 38.86 468 LYS A O 1
ATOM 3446 N N . GLN A 1 490 ? -39.719 7.332 2.684 1.00 40.98 469 GLN A N 1
ATOM 3447 C CA . GLN A 1 490 ? -39.940 6.973 4.074 1.00 42.50 469 GLN A CA 1
ATOM 3448 C C . GLN A 1 490 ? -41.231 6.177 4.240 1.00 34.21 469 GLN A C 1
ATOM 3449 O O . GLN A 1 490 ? -41.248 5.149 4.940 1.00 34.24 469 GLN A O 1
ATOM 3455 N N . GLU A 1 491 ? -42.312 6.605 3.570 1.00 24.80 470 GLU A N 1
ATOM 3456 C CA . GLU A 1 491 ? -43.588 5.906 3.740 1.00 22.67 470 GLU A CA 1
ATOM 3457 C C . GLU A 1 491 ? -43.523 4.476 3.231 1.00 24.32 470 GLU A C 1
ATOM 3458 O O . GLU A 1 491 ? -44.103 3.585 3.851 1.00 36.32 470 GLU A O 1
ATOM 3464 N N . ILE A 1 492 ? -42.826 4.212 2.123 1.00 25.98 471 ILE A N 1
ATOM 3465 C CA . ILE A 1 492 ? -42.819 2.826 1.666 1.00 25.80 471 ILE A CA 1
ATOM 3466 C C . ILE A 1 492 ? -41.978 1.969 2.598 1.00 26.19 471 ILE A C 1
ATOM 3467 O O . ILE A 1 492 ? -42.294 0.795 2.847 1.00 29.77 471 ILE A O 1
ATOM 3472 N N . LYS A 1 493 ? -40.934 2.555 3.182 1.00 29.58 472 LYS A N 1
ATOM 3473 C CA . LYS A 1 493 ? -40.116 1.797 4.117 1.00 28.40 472 LYS A CA 1
ATOM 3474 C C . LYS A 1 493 ? -40.948 1.401 5.321 1.00 27.05 472 LYS A C 1
ATOM 3475 O O . LYS A 1 493 ? -40.982 0.228 5.712 1.00 33.46 472 LYS A O 1
ATOM 3481 N N . GLU A 1 494 ? -41.682 2.361 5.887 1.00 33.47 473 GLU A N 1
ATOM 3482 C CA . GLU A 1 494 ? -42.550 2.030 7.011 1.00 35.00 473 GLU A CA 1
ATOM 3483 C C . GLU A 1 494 ? -43.669 1.085 6.594 1.00 34.97 473 GLU A C 1
ATOM 3484 O O . GLU A 1 494 ? -44.076 0.223 7.375 1.00 40.92 473 GLU A O 1
ATOM 3490 N N . SER A 1 495 ? -44.121 1.159 5.349 1.00 37.64 474 SER A N 1
ATOM 3491 C CA . SER A 1 495 ? -45.171 0.241 4.945 1.00 39.75 474 SER A CA 1
ATOM 3492 C C . SER A 1 495 ? -44.630 -1.174 4.779 1.00 36.55 474 SER A C 1
ATOM 3493 O O . SER A 1 495 ? -45.364 -2.143 5.015 1.00 25.87 474 SER A O 1
ATOM 3496 N N . ILE A 1 496 ? -43.350 -1.323 4.419 1.00 29.80 475 ILE A N 1
ATOM 3497 C CA . ILE A 1 496 ? -42.796 -2.668 4.328 1.00 28.36 475 ILE A CA 1
ATOM 3498 C C . ILE A 1 496 ? -42.653 -3.264 5.722 1.00 32.94 475 ILE A C 1
ATOM 3499 O O . ILE A 1 496 ? -43.028 -4.416 5.967 1.00 36.90 475 ILE A O 1
ATOM 3504 N N . ILE A 1 497 ? -42.141 -2.474 6.664 1.00 31.09 476 ILE A N 1
ATOM 3505 C CA . ILE A 1 497 ? -42.033 -2.933 8.041 1.00 29.39 476 ILE A CA 1
ATOM 3506 C C . ILE A 1 497 ? -43.390 -3.398 8.543 1.00 36.84 476 ILE A C 1
ATOM 3507 O O . ILE A 1 497 ? -43.534 -4.529 9.037 1.00 35.45 476 ILE A O 1
ATOM 3512 N N . GLN A 1 498 ? -44.419 -2.546 8.379 1.00 31.81 477 GLN A N 1
ATOM 3513 C CA . GLN A 1 498 ? -45.723 -2.865 8.954 1.00 30.06 477 GLN A CA 1
ATOM 3514 C C . GLN A 1 498 ? -46.396 -4.009 8.205 1.00 31.64 477 GLN A C 1
ATOM 3515 O O . GLN A 1 498 ? -47.137 -4.794 8.815 1.00 27.48 477 GLN A O 1
ATOM 3521 N N . GLY A 1 499 ? -46.152 -4.123 6.898 1.00 24.24 478 GLY A N 1
ATOM 3522 C CA . GLY A 1 499 ? -46.670 -5.266 6.169 1.00 31.57 478 GLY A CA 1
ATOM 3523 C C . GLY A 1 499 ? -46.144 -6.585 6.711 1.00 38.78 478 GLY A C 1
ATOM 3524 O O . GLY A 1 499 ? -46.875 -7.577 6.781 1.00 34.19 478 GLY A O 1
ATOM 3525 N N . PHE A 1 500 ? -44.871 -6.608 7.115 1.00 35.01 479 PHE A N 1
ATOM 3526 C CA . PHE A 1 500 ? -44.312 -7.780 7.782 1.00 34.00 479 PHE A CA 1
ATOM 3527 C C . PHE A 1 500 ? -44.851 -7.942 9.198 1.00 36.72 479 PHE A C 1
ATOM 3528 O O . PHE A 1 500 ? -44.991 -9.071 9.682 1.00 45.66 479 PHE A O 1
ATOM 3536 N N . ASP A 1 501 ? -45.078 -6.835 9.916 1.00 40.25 480 ASP A N 1
ATOM 3537 C CA . ASP A 1 501 ? -45.554 -6.978 11.289 1.00 37.62 480 ASP A CA 1
ATOM 3538 C C . ASP A 1 501 ? -46.979 -7.521 11.299 1.00 38.07 480 ASP A C 1
ATOM 3539 O O . ASP A 1 501 ? -47.290 -8.432 12.078 1.00 44.59 480 ASP A O 1
ATOM 3544 N N . ASN A 1 502 ? -47.843 -7.025 10.406 1.00 27.81 481 ASN A N 1
ATOM 3545 C CA . ASN A 1 502 ? -49.065 -7.752 10.090 1.00 43.10 481 ASN A CA 1
ATOM 3546 C C . ASN A 1 502 ? -48.685 -8.929 9.206 1.00 49.76 481 ASN A C 1
ATOM 3547 O O . ASN A 1 502 ? -47.510 -9.157 8.916 1.00 69.36 481 ASN A O 1
ATOM 3552 N N . GLY A 1 503 ? -49.646 -9.681 8.725 1.00 28.58 482 GLY A N 1
ATOM 3553 C CA . GLY A 1 503 ? -49.152 -10.850 8.017 1.00 39.86 482 GLY A CA 1
ATOM 3554 C C . GLY A 1 503 ? -49.383 -10.839 6.525 1.00 40.02 482 GLY A C 1
ATOM 3555 O O . GLY A 1 503 ? -49.689 -11.877 5.938 1.00 45.33 482 GLY A O 1
ATOM 3556 N N . VAL A 1 504 ? -49.210 -9.674 5.907 1.00 39.48 483 VAL A N 1
ATOM 3557 C CA . VAL A 1 504 ? -49.772 -9.398 4.592 1.00 35.05 483 VAL A CA 1
ATOM 3558 C C . VAL A 1 504 ? -48.820 -9.779 3.454 1.00 43.89 483 VAL A C 1
ATOM 3559 O O . VAL A 1 504 ? -48.428 -8.932 2.649 1.00 49.58 483 VAL A O 1
ATOM 3563 N N . PHE A 1 505 ? -48.443 -11.057 3.360 1.00 42.49 484 PHE A N 1
ATOM 3564 C CA . PHE A 1 505 ? -47.498 -11.445 2.317 1.00 40.28 484 PHE A CA 1
ATOM 3565 C C . PHE A 1 505 ? -48.096 -11.279 0.924 1.00 41.54 484 PHE A C 1
ATOM 3566 O O . PHE A 1 505 ? -47.362 -11.039 -0.043 1.00 40.23 484 PHE A O 1
ATOM 3574 N N . ASN A 1 506 ? -49.426 -11.313 0.844 1.00 45.99 485 ASN A N 1
ATOM 3575 C CA . ASN A 1 506 ? -50.179 -11.047 -0.372 1.00 36.62 485 ASN A CA 1
ATOM 3576 C C . ASN A 1 506 ? -49.738 -9.799 -1.097 1.00 38.07 485 ASN A C 1
ATOM 3577 O O . ASN A 1 506 ? -49.921 -9.695 -2.309 1.00 37.51 485 ASN A O 1
ATOM 3582 N N . LYS A 1 507 ? -49.214 -8.821 -0.370 1.00 33.50 486 LYS A N 1
ATOM 3583 C CA . LYS A 1 507 ? -48.949 -7.526 -0.936 1.00 23.38 486 LYS A CA 1
ATOM 3584 C C . LYS A 1 507 ? -47.536 -7.069 -0.679 1.00 27.98 486 LYS A C 1
ATOM 3585 O O . LYS A 1 507 ? -47.150 -5.999 -1.167 1.00 35.92 486 LYS A O 1
ATOM 3591 N N . LEU A 1 508 ? -46.728 -7.889 -0.013 1.00 23.38 487 LEU A N 1
ATOM 3592 C CA . LEU A 1 508 ? -45.387 -7.472 0.362 1.00 23.09 487 LEU A CA 1
ATOM 3593 C C . LEU A 1 508 ? -44.458 -7.392 -0.842 1.00 31.63 487 LEU A C 1
ATOM 3594 O O . LEU A 1 508 ? -43.634 -6.466 -0.940 1.00 24.89 487 LEU A O 1
ATOM 3599 N N . GLU A 1 509 ? -44.591 -8.318 -1.792 1.00 34.95 488 GLU A N 1
ATOM 3600 C CA . GLU A 1 509 ? -43.692 -8.236 -2.933 1.00 32.30 488 GLU A CA 1
ATOM 3601 C C . GLU A 1 509 ? -43.969 -6.981 -3.734 1.00 28.98 488 GLU A C 1
ATOM 3602 O O . GLU A 1 509 ? -43.031 -6.290 -4.152 1.00 27.52 488 GLU A O 1
ATOM 3608 N N . GLY A 1 510 ? -45.245 -6.607 -3.860 1.00 23.58 489 GLY A N 1
ATOM 3609 C CA . GLY A 1 510 ? -45.559 -5.338 -4.498 1.00 24.05 489 GLY A CA 1
ATOM 3610 C C . GLY A 1 510 ? -44.939 -4.159 -3.779 1.00 29.45 489 GLY A C 1
ATOM 3611 O O . GLY A 1 510 ? -44.392 -3.253 -4.412 1.00 31.67 489 GLY A O 1
ATOM 3612 N N . PHE A 1 511 ? -45.021 -4.149 -2.446 1.00 28.11 490 PHE A N 1
ATOM 3613 C CA . PHE A 1 511 ? -44.399 -3.072 -1.691 1.00 20.40 490 PHE A CA 1
ATOM 3614 C C . PHE A 1 511 ? -42.911 -3.030 -1.974 1.00 24.32 490 PHE A C 1
ATOM 3615 O O . PHE A 1 511 ? -42.332 -1.964 -2.231 1.00 19.70 490 PHE A O 1
ATOM 3623 N N . ILE A 1 512 ? -42.274 -4.199 -1.947 1.00 22.62 491 ILE A N 1
ATOM 3624 C CA . ILE A 1 512 ? -40.831 -4.247 -2.120 1.00 28.34 491 ILE A CA 1
ATOM 3625 C C . ILE A 1 512 ? -40.463 -3.728 -3.500 1.00 26.47 491 ILE A C 1
ATOM 3626 O O . ILE A 1 512 ? -39.579 -2.877 -3.648 1.00 30.38 491 ILE A O 1
ATOM 3631 N N . ASN A 1 513 ? -41.159 -4.218 -4.527 1.00 29.53 492 ASN A N 1
ATOM 3632 C CA . ASN A 1 513 ? -40.856 -3.798 -5.891 1.00 30.22 492 ASN A CA 1
ATOM 3633 C C . ASN A 1 513 ? -41.174 -2.335 -6.104 1.00 31.96 492 ASN A C 1
ATOM 3634 O O . ASN A 1 513 ? -40.450 -1.640 -6.835 1.00 32.11 492 ASN A O 1
ATOM 3639 N N . PHE A 1 514 ? -42.263 -1.855 -5.493 1.00 25.10 493 PHE A N 1
ATOM 3640 C CA . PHE A 1 514 ? -42.575 -0.439 -5.585 1.00 27.94 493 PHE A CA 1
ATOM 3641 C C . PHE A 1 514 ? -41.396 0.373 -5.078 1.00 30.88 493 PHE A C 1
ATOM 3642 O O . PHE A 1 514 ? -40.866 1.237 -5.781 1.00 32.47 493 PHE A O 1
ATOM 3650 N N . SER A 1 515 ? -40.918 0.043 -3.886 1.00 28.43 494 SER A N 1
ATOM 3651 C CA . SER A 1 515 ? -39.759 0.737 -3.350 1.00 29.03 494 SER A CA 1
ATOM 3652 C C . SER A 1 515 ? -38.570 0.640 -4.297 1.00 22.93 494 SER A C 1
ATOM 3653 O O . SER A 1 515 ? -37.983 1.659 -4.673 1.00 35.55 494 SER A O 1
ATOM 3656 N N . LYS A 1 516 ? -38.240 -0.572 -4.731 1.00 22.22 495 LYS A N 1
ATOM 3657 C CA . LYS A 1 516 ? -37.127 -0.774 -5.657 1.00 29.34 495 LYS A CA 1
ATOM 3658 C C . LYS A 1 516 ? -37.259 0.110 -6.902 1.00 35.71 495 LYS A C 1
ATOM 3659 O O . LYS A 1 516 ? -36.302 0.780 -7.321 1.00 36.50 495 LYS A O 1
ATOM 3665 N N . ARG A 1 517 ? -38.456 0.151 -7.494 1.00 26.23 496 ARG A N 1
ATOM 3666 C CA . ARG A 1 517 ? -38.625 0.944 -8.711 1.00 31.76 496 ARG A CA 1
ATOM 3667 C C . ARG A 1 517 ? -38.497 2.457 -8.489 1.00 29.02 496 ARG A C 1
ATOM 3668 O O . ARG A 1 517 ? -38.246 3.177 -9.455 1.00 25.68 496 ARG A O 1
ATOM 3676 N N . MET A 1 518 ? -38.626 2.951 -7.251 1.00 24.61 497 MET A N 1
ATOM 3677 C CA . MET A 1 518 ? -38.470 4.369 -6.946 1.00 19.22 497 MET A CA 1
ATOM 3678 C C . MET A 1 518 ? -37.078 4.725 -6.451 1.00 27.45 497 MET A C 1
ATOM 3679 O O . MET A 1 518 ? -36.750 5.910 -6.346 1.00 38.84 497 MET A O 1
ATOM 3684 N N . GLN A 1 519 ? -36.249 3.745 -6.148 1.00 28.58 498 GLN A N 1
ATOM 3685 C CA . GLN A 1 519 ? -34.990 4.075 -5.511 1.00 32.69 498 GLN A CA 1
ATOM 3686 C C . GLN A 1 519 ? -34.077 4.874 -6.455 1.00 34.07 498 GLN A C 1
ATOM 3687 O O . GLN A 1 519 ? -33.401 5.820 -6.019 1.00 31.51 498 GLN A O 1
ATOM 3693 N N . ASN A 1 520 ? -34.071 4.553 -7.752 1.00 29.59 499 ASN A N 1
ATOM 3694 C CA . ASN A 1 520 ? -33.112 5.176 -8.657 1.00 21.41 499 ASN A CA 1
ATOM 3695 C C . ASN A 1 520 ? -33.697 5.285 -10.057 1.00 26.52 499 ASN A C 1
ATOM 3696 O O . ASN A 1 520 ? -33.128 4.796 -11.025 1.00 32.41 499 ASN A O 1
ATOM 3701 N N . SER A 1 521 ? -34.852 5.942 -10.168 1.00 33.14 500 SER A N 1
ATOM 3702 C CA . SER A 1 521 ? -35.579 6.031 -11.430 1.00 26.24 500 SER A CA 1
ATOM 3703 C C . SER A 1 521 ? -35.073 7.202 -12.265 1.00 34.61 500 SER A C 1
ATOM 3704 O O . SER A 1 521 ? -34.511 8.172 -11.739 1.00 32.84 500 SER A O 1
ATOM 3707 N N . ILE A 1 522 ? -35.319 7.131 -13.580 1.00 26.62 501 ILE A N 1
ATOM 3708 C CA . ILE A 1 522 ? -34.913 8.264 -14.398 1.00 22.64 501 ILE A CA 1
ATOM 3709 C C . ILE A 1 522 ? -35.700 9.492 -13.984 1.00 26.26 501 ILE A C 1
ATOM 3710 O O . ILE A 1 522 ? -35.197 10.620 -14.058 1.00 22.86 501 ILE A O 1
ATOM 3715 N N . SER A 1 523 ? -36.923 9.299 -13.493 1.00 22.49 502 SER A N 1
ATOM 3716 C CA . SER A 1 523 ? -37.706 10.452 -13.093 1.00 21.08 502 SER A CA 1
ATOM 3717 C C . SER A 1 523 ? -37.147 11.078 -11.823 1.00 29.08 502 SER A C 1
ATOM 3718 O O . SER A 1 523 ? -37.120 12.314 -11.694 1.00 23.12 502 SER A O 1
ATOM 3721 N N . LEU A 1 524 ? -36.645 10.250 -10.900 1.00 33.92 503 LEU A N 1
ATOM 3722 C CA . LEU A 1 524 ? -35.992 10.796 -9.717 1.00 33.32 503 LEU A CA 1
ATOM 3723 C C . LEU A 1 524 ? -34.725 11.543 -10.128 1.00 31.75 503 LEU A C 1
ATOM 3724 O O . LEU A 1 524 ? -34.480 12.674 -9.692 1.00 28.63 503 LEU A O 1
ATOM 3729 N N . ASN A 1 525 ? -33.911 10.940 -11.009 1.00 33.52 504 ASN A N 1
ATOM 3730 C CA . ASN A 1 525 ? -32.661 11.595 -11.363 1.00 30.01 504 ASN A CA 1
ATOM 3731 C C . ASN A 1 525 ? -32.890 12.833 -12.205 1.00 28.26 504 ASN A C 1
ATOM 3732 O O . ASN A 1 525 ? -32.143 13.807 -12.102 1.00 29.06 504 ASN A O 1
ATOM 3737 N N . PHE A 1 526 ? -33.885 12.803 -13.071 1.00 30.27 505 PHE A N 1
ATOM 3738 C CA . PHE A 1 526 ? -34.177 13.994 -13.840 1.00 27.22 505 PHE A CA 1
ATOM 3739 C C . PHE A 1 526 ? -34.565 15.136 -12.908 1.00 28.13 505 PHE A C 1
ATOM 3740 O O . PHE A 1 526 ? -34.181 16.292 -13.141 1.00 25.09 505 PHE A O 1
ATOM 3748 N N . THR A 1 527 ? -35.325 14.834 -11.841 1.00 19.53 506 THR A N 1
ATOM 3749 C CA . THR A 1 527 ? -35.654 15.869 -10.854 1.00 20.80 506 THR A CA 1
ATOM 3750 C C . THR A 1 527 ? -34.380 16.469 -10.243 1.00 21.16 506 THR A C 1
ATOM 3751 O O . THR A 1 527 ? -34.247 17.697 -10.138 1.00 19.29 506 THR A O 1
ATOM 3755 N N . VAL A 1 528 ? -33.413 15.628 -9.862 1.00 23.67 507 VAL A N 1
ATOM 3756 C CA . VAL A 1 528 ? -32.188 16.179 -9.287 1.00 30.23 507 VAL A CA 1
ATOM 3757 C C . VAL A 1 528 ? -31.404 16.968 -10.339 1.00 33.96 507 VAL A C 1
ATOM 3758 O O . VAL A 1 528 ? -30.892 18.059 -10.050 1.00 28.61 507 VAL A O 1
ATOM 3762 N N . ALA A 1 529 ? -31.268 16.424 -11.562 1.00 29.46 508 ALA A N 1
ATOM 3763 C CA . ALA A 1 529 ? -30.588 17.161 -12.634 1.00 26.00 508 ALA A CA 1
ATOM 3764 C C . ALA A 1 529 ? -31.201 18.545 -12.814 1.00 23.74 508 ALA A C 1
ATOM 3765 O O . ALA A 1 529 ? -30.488 19.551 -12.873 1.00 32.18 508 ALA A O 1
ATOM 3767 N N . LYS A 1 530 ? -32.534 18.610 -12.858 1.00 22.59 509 LYS A N 1
ATOM 3768 C CA . LYS A 1 530 ? -33.221 19.886 -13.047 1.00 33.52 509 LYS A CA 1
ATOM 3769 C C . LYS A 1 530 ? -32.903 20.857 -11.916 1.00 35.11 509 LYS A C 1
ATOM 3770 O O . LYS A 1 530 ? -32.594 22.031 -12.160 1.00 30.49 509 LYS A O 1
ATOM 3776 N N . ILE A 1 531 ? -32.989 20.387 -10.668 1.00 30.39 510 ILE A N 1
ATOM 3777 C CA . ILE A 1 531 ? -32.773 21.275 -9.535 1.00 31.33 510 ILE A CA 1
ATOM 3778 C C . ILE A 1 531 ? -31.362 21.833 -9.577 1.00 37.86 510 ILE A C 1
ATOM 3779 O O . ILE A 1 531 ? -31.154 23.041 -9.398 1.00 34.18 510 ILE A O 1
ATOM 3784 N N . LEU A 1 532 ? -30.371 20.969 -9.862 1.00 34.59 511 LEU A N 1
ATOM 3785 C CA . LEU A 1 532 ? -29.002 21.456 -9.987 1.00 28.86 511 LEU A CA 1
ATOM 3786 C C . LEU A 1 532 ? -28.871 22.432 -11.146 1.00 28.18 511 LEU A C 1
ATOM 3787 O O . LEU A 1 532 ? -28.318 23.523 -10.973 1.00 30.18 511 LEU A O 1
ATOM 3792 N N . GLN A 1 533 ? -29.458 22.112 -12.302 1.00 18.76 512 GLN A N 1
ATOM 3793 C CA . GLN A 1 533 ? -29.362 23.019 -13.447 1.00 21.87 512 GLN A CA 1
ATOM 3794 C C . GLN A 1 533 ? -29.960 24.392 -13.132 1.00 28.61 512 GLN A C 1
ATOM 3795 O O . GLN A 1 533 ? -29.288 25.421 -13.277 1.00 35.44 512 GLN A O 1
ATOM 3801 N N . ILE A 1 534 ? -31.213 24.433 -12.673 1.00 28.68 513 ILE A N 1
ATOM 3802 C CA . ILE A 1 534 ? -31.847 25.730 -12.458 1.00 34.23 513 ILE A CA 1
ATOM 3803 C C . ILE A 1 534 ? -31.179 26.473 -11.314 1.00 33.13 513 ILE A C 1
ATOM 3804 O O . ILE A 1 534 ? -30.967 27.694 -11.387 1.00 28.60 513 ILE A O 1
ATOM 3809 N N . SER A 1 535 ? -30.781 25.750 -10.267 1.00 26.17 514 SER A N 1
ATOM 3810 C CA . SER A 1 535 ? -30.128 26.418 -9.153 1.00 20.79 514 SER A CA 1
ATOM 3811 C C . SER A 1 535 ? -28.875 27.123 -9.630 1.00 26.21 514 SER A C 1
ATOM 3812 O O . SER A 1 535 ? -28.649 28.290 -9.303 1.00 23.98 514 SER A O 1
ATOM 3815 N N . THR A 1 536 ? -28.038 26.435 -10.411 1.00 29.91 515 THR A N 1
ATOM 3816 C CA . THR A 1 536 ? -26.816 27.121 -10.789 1.00 31.63 515 THR A CA 1
ATOM 3817 C C . THR A 1 536 ? -27.072 28.170 -11.859 1.00 34.14 515 THR A C 1
ATOM 3818 O O . THR A 1 536 ? -26.301 29.130 -11.950 1.00 26.15 515 THR A O 1
ATOM 3822 N N . ILE A 1 537 ? -28.162 28.056 -12.627 1.00 35.06 516 ILE A N 1
ATOM 3823 C CA . ILE A 1 537 ? -28.394 29.049 -13.672 1.00 33.44 516 ILE A CA 1
ATOM 3824 C C . ILE A 1 537 ? -28.727 30.404 -13.053 1.00 29.42 516 ILE A C 1
ATOM 3825 O O . ILE A 1 537 ? -28.094 31.412 -13.388 1.00 32.65 516 ILE A O 1
ATOM 3830 N N . LEU A 1 538 ? -29.712 30.443 -12.143 1.00 26.16 517 LEU A N 1
ATOM 3831 C CA . LEU A 1 538 ? -29.999 31.567 -11.234 1.00 35.35 517 LEU A CA 1
ATOM 3832 C C . LEU A 1 538 ? -28.851 31.812 -10.238 1.00 41.26 517 LEU A C 1
ATOM 3833 O O . LEU A 1 538 ? -27.918 31.021 -10.082 1.00 52.36 517 LEU A O 1
ATOM 3838 N N . GLY A 1 539 ? -28.952 32.881 -9.499 1.00 47.19 518 GLY A N 1
ATOM 3839 C CA . GLY A 1 539 ? -27.903 32.893 -8.495 1.00 60.08 518 GLY A CA 1
ATOM 3840 C C . GLY A 1 539 ? -28.142 32.104 -7.211 1.00 56.33 518 GLY A C 1
ATOM 3841 O O . GLY A 1 539 ? -27.318 32.227 -6.305 1.00 68.12 518 GLY A O 1
ATOM 3842 N N . THR A 1 540 ? -29.257 31.388 -7.037 1.00 50.29 519 THR A N 1
ATOM 3843 C CA . THR A 1 540 ? -29.619 30.884 -5.712 1.00 55.89 519 THR A CA 1
ATOM 3844 C C . THR A 1 540 ? -28.997 29.526 -5.408 1.00 47.95 519 THR A C 1
ATOM 3845 O O . THR A 1 540 ? -28.756 28.706 -6.298 1.00 55.21 519 THR A O 1
ATOM 3849 N N . ASP A 1 541 ? -28.764 29.295 -4.110 1.00 38.27 520 ASP A N 1
ATOM 3850 C CA . ASP A 1 541 ? -28.045 28.131 -3.604 1.00 36.34 520 ASP A CA 1
ATOM 3851 C C . ASP A 1 541 ? -28.734 27.543 -2.369 1.00 34.79 520 ASP A C 1
ATOM 3852 O O . ASP A 1 541 ? -28.103 26.787 -1.607 1.00 38.02 520 ASP A O 1
ATOM 3857 N N . GLY A 1 542 ? -30.010 27.887 -2.153 1.00 24.75 521 GLY A N 1
ATOM 3858 C CA . GLY A 1 542 ? -30.723 27.396 -0.991 1.00 33.79 521 GLY A CA 1
ATOM 3859 C C . GLY A 1 542 ? -30.755 25.885 -0.891 1.00 36.86 521 GLY A C 1
ATOM 3860 O O . GLY A 1 542 ? -30.712 25.329 0.211 1.00 37.59 521 GLY A O 1
ATOM 3861 N N . TYR A 1 543 ? -30.824 25.196 -2.023 1.00 37.66 522 TYR A N 1
ATOM 3862 C CA . TYR A 1 543 ? -30.822 23.745 -1.988 1.00 41.08 522 TYR A CA 1
ATOM 3863 C C . TYR A 1 543 ? -29.620 23.116 -2.685 1.00 39.31 522 TYR A C 1
ATOM 3864 O O . TYR A 1 543 ? -29.500 21.884 -2.683 1.00 32.48 522 TYR A O 1
ATOM 3873 N N . LEU A 1 544 ? -28.714 23.921 -3.252 1.00 35.62 523 LEU A N 1
ATOM 3874 C CA . LEU A 1 544 ? -27.647 23.376 -4.079 1.00 40.16 523 LEU A CA 1
ATOM 3875 C C . LEU A 1 544 ? -26.765 22.422 -3.286 1.00 44.94 523 LEU A C 1
ATOM 3876 O O . LEU A 1 544 ? -26.488 21.294 -3.714 1.00 51.81 523 LEU A O 1
ATOM 3881 N N . ASN A 1 545 ? -26.360 22.854 -2.100 1.00 41.30 524 ASN A N 1
ATOM 3882 C CA . ASN A 1 545 ? -25.462 22.077 -1.261 1.00 39.02 524 ASN A CA 1
ATOM 3883 C C . ASN A 1 545 ? -26.103 20.759 -0.849 1.00 42.80 524 ASN A C 1
ATOM 3884 O O . ASN A 1 545 ? -25.424 19.729 -0.742 1.00 44.15 524 ASN A O 1
ATOM 3889 N N . TYR A 1 546 ? -27.415 20.781 -0.599 1.00 42.22 525 TYR A N 1
ATOM 3890 C CA . TYR A 1 546 ? -28.141 19.567 -0.252 1.00 25.56 525 TYR A CA 1
ATOM 3891 C C . TYR A 1 546 ? -28.004 18.525 -1.360 1.00 32.97 525 TYR A C 1
ATOM 3892 O O . TYR A 1 546 ? -27.697 17.358 -1.099 1.00 34.69 525 TYR A O 1
ATOM 3901 N N . PHE A 1 547 ? -28.219 18.938 -2.619 1.00 28.15 526 PHE A N 1
ATOM 3902 C CA . PHE A 1 547 ? -28.217 17.964 -3.702 1.00 31.97 526 PHE A CA 1
ATOM 3903 C C . PHE A 1 547 ? -26.813 17.561 -4.138 1.00 37.69 526 PHE A C 1
ATOM 3904 O O . PHE A 1 547 ? -26.624 16.448 -4.639 1.00 40.59 526 PHE A O 1
ATOM 3912 N N . ILE A 1 548 ? -25.816 18.423 -3.950 1.00 30.97 527 ILE A N 1
ATOM 3913 C CA . ILE A 1 548 ? -24.448 17.970 -4.151 1.00 29.45 527 ILE A CA 1
ATOM 3914 C C . ILE A 1 548 ? -24.159 16.840 -3.177 1.00 42.56 527 ILE A C 1
ATOM 3915 O O . ILE A 1 548 ? -23.489 15.850 -3.509 1.00 43.46 527 ILE A O 1
ATOM 3920 N N . HIS A 1 549 ? -24.689 16.967 -1.960 1.00 41.73 528 HIS A N 1
ATOM 3921 C CA . HIS A 1 549 ? -24.513 15.927 -0.960 1.00 35.05 528 HIS A CA 1
ATOM 3922 C C . HIS A 1 549 ? -25.222 14.644 -1.372 1.00 34.50 528 HIS A C 1
ATOM 3923 O O . HIS A 1 549 ? -24.711 13.545 -1.124 1.00 34.38 528 HIS A O 1
ATOM 3930 N N . TYR A 1 550 ? -26.416 14.760 -1.977 1.00 29.23 529 TYR A N 1
ATOM 3931 C CA . TYR A 1 550 ? -27.085 13.583 -2.533 1.00 21.86 529 TYR A CA 1
ATOM 3932 C C . TYR A 1 550 ? -26.210 12.899 -3.584 1.00 27.11 529 TYR A C 1
ATOM 3933 O O . TYR A 1 550 ? -26.049 11.677 -3.566 1.00 28.35 529 TYR A O 1
ATOM 3942 N N . LEU A 1 551 ? -25.631 13.657 -4.515 1.00 23.38 530 LEU A N 1
ATOM 3943 C CA . LEU A 1 551 ? -24.769 12.994 -5.489 1.00 31.38 530 LEU A CA 1
ATOM 3944 C C . LEU A 1 551 ? -23.589 12.303 -4.801 1.00 29.62 530 LEU A C 1
ATOM 3945 O O . LEU A 1 551 ? -23.337 11.119 -5.040 1.00 38.65 530 LEU A O 1
ATOM 3950 N N . LYS A 1 552 ? -22.889 13.003 -3.897 1.00 31.35 531 LYS A N 1
ATOM 3951 C CA . LYS A 1 552 ? -21.699 12.419 -3.265 1.00 35.08 531 LYS A CA 1
ATOM 3952 C C . LYS A 1 552 ? -22.034 11.183 -2.430 1.00 38.14 531 LYS A C 1
ATOM 3953 O O . LYS A 1 552 ? -21.226 10.254 -2.342 1.00 44.89 531 LYS A O 1
ATOM 3959 N N . THR A 1 553 ? -23.235 11.134 -1.859 1.00 34.71 532 THR A N 1
ATOM 3960 C CA . THR A 1 553 ? -23.699 10.008 -1.056 1.00 27.18 532 THR A CA 1
ATOM 3961 C C . THR A 1 553 ? -24.196 8.823 -1.888 1.00 29.58 532 THR A C 1
ATOM 3962 O O . THR A 1 553 ? -24.258 7.702 -1.373 1.00 34.22 532 THR A O 1
ATOM 3966 N N . ASN A 1 554 ? -24.538 9.026 -3.163 1.00 25.96 533 ASN A N 1
ATOM 3967 C CA . ASN A 1 554 ? -25.211 7.991 -3.937 1.00 27.91 533 ASN A CA 1
ATOM 3968 C C . ASN A 1 554 ? -24.490 7.714 -5.251 1.00 36.36 533 ASN A C 1
ATOM 3969 O O . ASN A 1 554 ? -25.130 7.376 -6.257 1.00 30.71 533 ASN A O 1
ATOM 3974 N N . GLU A 1 555 ? -23.159 7.836 -5.271 1.00 39.30 534 GLU A N 1
ATOM 3975 C CA . GLU A 1 555 ? -22.462 7.697 -6.543 1.00 35.12 534 GLU A CA 1
ATOM 3976 C C . GLU A 1 555 ? -22.730 6.338 -7.178 1.00 36.02 534 GLU A C 1
ATOM 3977 O O . GLU A 1 555 ? -22.903 6.243 -8.400 1.00 38.52 534 GLU A O 1
ATOM 3983 N N . ALA A 1 556 ? -22.873 5.300 -6.356 1.00 37.48 535 ALA A N 1
ATOM 3984 C CA . ALA A 1 556 ? -23.166 3.977 -6.890 1.00 22.36 535 ALA A CA 1
ATOM 3985 C C . ALA A 1 556 ? -24.470 3.978 -7.666 1.00 30.28 535 ALA A C 1
ATOM 3986 O O . ALA A 1 556 ? -24.554 3.411 -8.759 1.00 37.32 535 ALA A O 1
ATOM 3988 N N . LEU A 1 557 ? -25.498 4.623 -7.124 1.00 29.15 536 LEU A N 1
ATOM 3989 C CA . LEU A 1 557 ? -26.743 4.777 -7.865 1.00 30.27 536 LEU A CA 1
ATOM 3990 C C . LEU A 1 557 ? -26.549 5.637 -9.119 1.00 34.90 536 LEU A C 1
ATOM 3991 O O . LEU A 1 557 ? -27.018 5.277 -10.207 1.00 31.03 536 LEU A O 1
ATOM 3996 N N . ILE A 1 558 ? -25.828 6.758 -8.991 1.00 38.62 537 ILE A N 1
ATOM 3997 C CA . ILE A 1 558 ? -25.757 7.745 -10.066 1.00 35.56 537 ILE A CA 1
ATOM 3998 C C . ILE A 1 558 ? -25.188 7.113 -11.328 1.00 40.23 537 ILE A C 1
ATOM 3999 O O . ILE A 1 558 ? -25.640 7.400 -12.442 1.00 40.14 537 ILE A O 1
ATOM 4004 N N . VAL A 1 559 ? -24.214 6.210 -11.170 1.00 38.73 538 VAL A N 1
ATOM 4005 C CA . VAL A 1 559 ? -23.551 5.593 -12.318 1.00 40.77 538 VAL A CA 1
ATOM 4006 C C . VAL A 1 559 ? -24.211 4.296 -12.788 1.00 37.25 538 VAL A C 1
ATOM 4007 O O . VAL A 1 559 ? -23.756 3.726 -13.787 1.00 36.59 538 VAL A O 1
ATOM 4011 N N . SER A 1 560 ? -25.287 3.832 -12.140 1.00 34.43 539 SER A N 1
ATOM 4012 C CA . SER A 1 560 ? -25.977 2.618 -12.583 1.00 37.30 539 SER A CA 1
ATOM 4013 C C . SER A 1 560 ? -27.004 2.924 -13.676 1.00 42.29 539 SER A C 1
ATOM 4014 O O . SER A 1 560 ? -27.126 4.046 -14.170 1.00 39.86 539 SER A O 1
ATOM 4017 N N . ASP A 1 561 ? -27.780 1.907 -14.046 1.00 46.13 540 ASP A N 1
ATOM 4018 C CA . ASP A 1 561 ? -28.891 2.054 -14.976 1.00 33.23 540 ASP A CA 1
ATOM 4019 C C . ASP A 1 561 ? -30.106 2.482 -14.178 1.00 36.47 540 ASP A C 1
ATOM 4020 O O . ASP A 1 561 ? -30.415 1.870 -13.148 1.00 44.23 540 ASP A O 1
ATOM 4025 N N . TYR A 1 562 ? -30.764 3.550 -14.623 1.00 31.58 541 TYR A N 1
ATOM 4026 C CA . TYR A 1 562 ? -31.922 4.049 -13.898 1.00 29.95 541 TYR A CA 1
ATOM 4027 C C . TYR A 1 562 ? -33.183 3.313 -14.347 1.00 24.38 541 TYR A C 1
ATOM 4028 O O . TYR A 1 562 ? -33.309 2.918 -15.503 1.00 29.83 541 TYR A O 1
ATOM 4037 N N . THR A 1 563 ? -34.112 3.101 -13.417 1.00 26.31 542 THR A N 1
ATOM 4038 C CA . THR A 1 563 ? -35.399 2.513 -13.770 1.00 27.83 542 THR A CA 1
ATOM 4039 C C . THR A 1 563 ? -36.305 3.551 -14.410 1.00 26.42 542 THR A C 1
ATOM 4040 O O . THR A 1 563 ? -36.261 4.732 -14.068 1.00 32.71 542 THR A O 1
ATOM 4044 N N . ASP A 1 564 ? -37.087 3.105 -15.374 1.00 18.02 543 ASP A N 1
ATOM 4045 C CA . ASP A 1 564 ? -38.070 3.924 -16.078 1.00 23.79 543 ASP A CA 1
ATOM 4046 C C . ASP A 1 564 ? -39.494 3.482 -15.714 1.00 27.49 543 ASP A C 1
ATOM 4047 O O . ASP A 1 564 ? -39.934 2.404 -16.120 1.00 36.05 543 ASP A O 1
ATOM 4052 N N . ASN A 1 565 ? -40.229 4.328 -14.992 1.00 25.41 544 ASN A N 1
ATOM 4053 C CA . ASN A 1 565 ? -41.655 4.120 -14.787 1.00 22.94 544 ASN A CA 1
ATOM 4054 C C . ASN A 1 565 ? -42.494 5.188 -15.478 1.00 30.09 544 ASN A C 1
ATOM 4055 O O . ASN A 1 565 ? -43.665 5.381 -15.120 1.00 37.98 544 ASN A O 1
ATOM 4060 N N . ARG A 1 566 ? -41.948 5.856 -16.491 1.00 26.60 545 ARG A N 1
ATOM 4061 C CA . ARG A 1 566 ? -42.680 6.965 -17.083 1.00 24.35 545 ARG A CA 1
ATOM 4062 C C . ARG A 1 566 ? -43.879 6.461 -17.891 1.00 31.82 545 ARG A C 1
ATOM 4063 O O . ARG A 1 566 ? -43.872 5.362 -18.461 1.00 30.51 545 ARG A O 1
ATOM 4071 N N . ASP A 1 567 ? -44.911 7.290 -17.946 1.00 31.02 546 ASP A N 1
ATOM 4072 C CA . ASP A 1 567 ? -46.170 6.966 -18.618 1.00 23.02 546 ASP A CA 1
ATOM 4073 C C . ASP A 1 567 ? -46.176 7.612 -20.003 1.00 21.29 546 ASP A C 1
ATOM 4074 O O . ASP A 1 567 ? -46.473 8.796 -20.148 1.00 44.76 546 ASP A O 1
ATOM 4079 N N . PHE A 1 568 ? -45.815 6.845 -21.020 1.00 28.48 547 PHE A N 1
ATOM 4080 C CA . PHE A 1 568 ? -45.976 7.265 -22.403 1.00 23.85 547 PHE A CA 1
ATOM 4081 C C . PHE A 1 568 ? -47.253 6.713 -23.022 1.00 29.76 547 PHE A C 1
ATOM 4082 O O . PHE A 1 568 ? -47.421 6.778 -24.247 1.00 40.12 547 PHE A O 1
ATOM 4090 N N . LYS A 1 569 ? -48.146 6.150 -22.206 1.00 22.33 548 LYS A N 1
ATOM 4091 C CA . LYS A 1 569 ? -49.321 5.439 -22.695 1.00 21.50 548 LYS A CA 1
ATOM 4092 C C . LYS A 1 569 ? -50.635 6.200 -22.543 1.00 25.58 548 LYS A C 1
ATOM 4093 O O . LYS A 1 569 ? -51.531 6.022 -23.369 1.00 32.08 548 LYS A O 1
ATOM 4099 N N . SER A 1 570 ? -50.772 7.050 -21.523 1.00 27.04 549 SER A N 1
ATOM 4100 C CA . SER A 1 570 ? -52.087 7.566 -21.153 1.00 27.02 549 SER A CA 1
ATOM 4101 C C . SER A 1 570 ? -52.703 8.477 -22.209 1.00 28.49 549 SER A C 1
ATOM 4102 O O . SER A 1 570 ? -53.927 8.493 -22.355 1.00 34.30 549 SER A O 1
ATOM 4105 N N . GLU A 1 571 ? -51.904 9.269 -22.923 1.00 22.35 550 GLU A N 1
ATOM 4106 C CA . GLU A 1 571 ? -52.515 10.149 -23.904 1.00 25.78 550 GLU A CA 1
ATOM 4107 C C . GLU A 1 571 ? -53.052 9.376 -25.093 1.00 36.51 550 GLU A C 1
ATOM 4108 O O . GLU A 1 571 ? -53.780 9.954 -25.903 1.00 37.65 550 GLU A O 1
ATOM 4114 N N . TRP A 1 572 ? -52.683 8.105 -25.227 1.00 28.32 551 TRP A N 1
ATOM 4115 C CA . TRP A 1 572 ? -53.069 7.275 -26.354 1.00 32.96 551 TRP A CA 1
ATOM 4116 C C . TRP A 1 572 ? -54.274 6.375 -26.047 1.00 39.59 551 TRP A C 1
ATOM 4117 O O . TRP A 1 572 ? -54.636 5.530 -26.874 1.00 49.00 551 TRP A O 1
ATOM 4128 N N . ASN A 1 573 ? -54.885 6.528 -24.873 1.00 34.97 552 ASN A N 1
ATOM 4129 C CA . ASN A 1 573 ? -55.971 5.660 -24.425 1.00 38.87 552 ASN A CA 1
ATOM 4130 C C . ASN A 1 573 ? -57.185 5.731 -25.359 1.00 53.05 552 ASN A C 1
ATOM 4131 O O . ASN A 1 573 ? -57.862 6.764 -25.445 1.00 51.78 552 ASN A O 1
ATOM 4136 N N . GLY A 1 574 ? -57.499 4.616 -26.020 1.00 59.79 553 GLY A N 1
ATOM 4137 C CA . GLY A 1 574 ? -58.573 4.626 -26.992 1.00 65.93 553 GLY A CA 1
ATOM 4138 C C . GLY A 1 574 ? -58.176 5.177 -28.337 1.00 70.44 553 GLY A C 1
ATOM 4139 O O . GLY A 1 574 ? -59.034 5.643 -29.099 1.00 81.15 553 GLY A O 1
ATOM 4140 N N . LEU A 1 575 ? -56.886 5.134 -28.644 1.00 60.75 554 LEU A N 1
ATOM 4141 C CA . LEU A 1 575 ? -56.346 5.445 -29.953 1.00 54.32 554 LEU A CA 1
ATOM 4142 C C . LEU A 1 575 ? -55.304 4.377 -30.236 1.00 57.99 554 LEU A C 1
ATOM 4143 O O . LEU A 1 575 ? -54.879 3.650 -29.328 1.00 53.74 554 LEU A O 1
ATOM 4148 N N . GLU A 1 576 ? -54.883 4.278 -31.495 1.00 58.14 555 GLU A N 1
ATOM 4149 C CA . GLU A 1 576 ? -53.774 3.406 -31.849 1.00 50.85 555 GLU A CA 1
ATOM 4150 C C . GLU A 1 576 ? -52.516 4.257 -31.866 1.00 53.09 555 GLU A C 1
ATOM 4151 O O . GLU A 1 576 ? -52.500 5.316 -32.506 1.00 63.41 555 GLU A O 1
ATOM 4157 N N . LYS A 1 577 ? -51.477 3.813 -31.149 1.00 46.16 556 LYS A N 1
ATOM 4158 C CA . LYS A 1 577 ? -50.249 4.598 -30.988 1.00 45.91 556 LYS A CA 1
ATOM 4159 C C . LYS A 1 577 ? -49.439 4.511 -32.268 1.00 54.53 556 LYS A C 1
ATOM 4160 O O . LYS A 1 577 ? -48.696 3.563 -32.496 1.00 64.39 556 LYS A O 1
ATOM 4166 N N . ILE A 1 578 ? -49.641 5.483 -33.145 1.00 54.42 557 ILE A N 1
ATOM 4167 C CA . ILE A 1 578 ? -48.733 5.694 -34.263 1.00 49.85 557 ILE A CA 1
ATOM 4168 C C . ILE A 1 578 ? -47.465 6.396 -33.784 1.00 53.01 557 ILE A C 1
ATOM 4169 O O . ILE A 1 578 ? -47.385 6.932 -32.671 1.00 49.05 557 ILE A O 1
ATOM 4174 N N . ASP A 1 579 ? -46.455 6.379 -34.650 1.00 53.66 558 ASP A N 1
ATOM 4175 C CA . ASP A 1 579 ? -45.298 7.242 -34.474 1.00 54.84 558 ASP A CA 1
ATOM 4176 C C . ASP A 1 579 ? -45.731 8.690 -34.662 1.00 49.97 558 ASP A C 1
ATOM 4177 O O . ASP A 1 579 ? -46.628 8.989 -35.458 1.00 45.93 558 ASP A O 1
ATOM 4182 N N . CYS A 1 580 ? -45.126 9.585 -33.898 1.00 48.28 559 CYS A N 1
ATOM 4183 C CA . CYS A 1 580 ? -45.708 10.910 -33.716 1.00 48.11 559 CYS A CA 1
ATOM 4184 C C . CYS A 1 580 ? -44.670 11.813 -33.051 1.00 48.24 559 CYS A C 1
ATOM 4185 O O . CYS A 1 580 ? -43.501 11.435 -32.896 1.00 49.27 559 CYS A O 1
ATOM 4188 N N . ILE A 1 581 ? -45.102 13.005 -32.628 1.00 44.28 560 ILE A N 1
ATOM 4189 C CA . ILE A 1 581 ? -44.202 13.896 -31.907 1.00 43.60 560 ILE A CA 1
ATOM 4190 C C . ILE A 1 581 ? -44.050 13.380 -30.482 1.00 43.74 560 ILE A C 1
ATOM 4191 O O . ILE A 1 581 ? -44.970 12.793 -29.896 1.00 46.89 560 ILE A O 1
ATOM 4196 N N . ASP A 1 582 ? -42.859 13.568 -29.934 1.00 41.44 561 ASP A N 1
ATOM 4197 C CA . ASP A 1 582 ? -42.493 13.042 -28.631 1.00 41.56 561 ASP A CA 1
ATOM 4198 C C . ASP A 1 582 ? -42.079 14.210 -27.751 1.00 42.64 561 ASP A C 1
ATOM 4199 O O . ASP A 1 582 ? -41.571 15.220 -28.248 1.00 43.62 561 ASP A O 1
ATOM 4204 N N . VAL A 1 583 ? -42.298 14.080 -26.445 1.00 33.46 562 VAL A N 1
ATOM 4205 C CA . VAL A 1 583 ? -41.632 15.050 -25.576 1.00 24.24 562 VAL A CA 1
ATOM 4206 C C . VAL A 1 583 ? -40.132 14.820 -25.692 1.00 24.28 562 VAL A C 1
ATOM 4207 O O . VAL A 1 583 ? -39.676 13.661 -25.596 1.00 30.44 562 VAL A O 1
ATOM 4211 N N . PRO A 1 584 ? -39.336 15.854 -25.932 1.00 26.60 563 PRO A N 1
ATOM 4212 C CA . PRO A 1 584 ? -37.898 15.658 -26.190 1.00 24.26 563 PRO A CA 1
ATOM 4213 C C . PRO A 1 584 ? -37.075 15.284 -24.967 1.00 30.82 563 PRO A C 1
ATOM 4214 O O . PRO A 1 584 ? -36.384 16.146 -24.415 1.00 42.29 563 PRO A O 1
ATOM 4218 N N . VAL A 1 585 ? -37.114 14.040 -24.530 1.00 33.75 564 VAL A N 1
ATOM 4219 C CA . VAL A 1 585 ? -36.309 13.639 -23.384 1.00 39.26 564 VAL A CA 1
ATOM 4220 C C . VAL A 1 585 ? -34.915 13.223 -23.855 1.00 34.66 564 VAL A C 1
ATOM 4221 O O . VAL A 1 585 ? -34.688 12.918 -25.025 1.00 43.46 564 VAL A O 1
ATOM 4225 N N . ASN A 1 586 ? -33.951 13.244 -22.924 1.00 33.86 565 ASN A N 1
ATOM 4226 C CA . ASN A 1 586 ? -32.565 12.859 -23.207 1.00 36.04 565 ASN A CA 1
ATOM 4227 C C . ASN A 1 586 ? -31.990 12.189 -21.942 1.00 34.58 565 ASN A C 1
ATOM 4228 O O . ASN A 1 586 ? -31.292 12.789 -21.117 1.00 35.33 565 ASN A O 1
ATOM 4233 N N . ASP A 1 587 ? -32.269 10.893 -21.783 1.00 34.06 566 ASP A N 1
ATOM 4234 C CA . ASP A 1 587 ? -31.942 10.240 -20.513 1.00 35.28 566 ASP A CA 1
ATOM 4235 C C . ASP A 1 587 ? -30.438 10.201 -20.264 1.00 33.50 566 ASP A C 1
ATOM 4236 O O . ASP A 1 587 ? -29.986 10.397 -19.134 1.00 40.15 566 ASP A O 1
ATOM 4241 N N . VAL A 1 588 ? -29.646 9.992 -21.314 1.00 32.89 567 VAL A N 1
ATOM 4242 C CA . VAL A 1 588 ? -28.196 9.895 -21.163 1.00 28.47 567 VAL A CA 1
ATOM 4243 C C . VAL A 1 588 ? -27.614 11.222 -20.710 1.00 31.22 567 VAL A C 1
ATOM 4244 O O . VAL A 1 588 ? -26.754 11.266 -19.819 1.00 32.03 567 VAL A O 1
ATOM 4248 N N . ALA A 1 589 ? -28.062 12.317 -21.319 1.00 28.64 568 ALA A N 1
ATOM 4249 C CA . ALA A 1 589 ? -27.664 13.635 -20.835 1.00 31.61 568 ALA A CA 1
ATOM 4250 C C . ALA A 1 589 ? -27.989 13.820 -19.348 1.00 28.46 568 ALA A C 1
ATOM 4251 O O . ALA A 1 589 ? -27.197 14.406 -18.595 1.00 24.10 568 ALA A O 1
ATOM 4253 N N . THR A 1 590 ? -29.141 13.322 -18.902 1.00 28.12 569 THR A N 1
ATOM 4254 C CA . THR A 1 590 ? -29.465 13.415 -17.482 1.00 29.11 569 THR A CA 1
ATOM 4255 C C . THR A 1 590 ? -28.363 12.784 -16.636 1.00 32.29 569 THR A C 1
ATOM 4256 O O . THR A 1 590 ? -27.857 13.402 -15.687 1.00 35.65 569 THR A O 1
ATOM 4260 N N . LYS A 1 591 ? -27.953 11.564 -16.996 1.00 23.19 570 LYS A N 1
ATOM 4261 C CA . LYS A 1 591 ? -26.833 10.921 -16.318 1.00 25.56 570 LYS A CA 1
ATOM 4262 C C . LYS A 1 591 ? -25.571 11.772 -16.403 1.00 32.28 570 LYS A C 1
ATOM 4263 O O . LYS A 1 591 ? -24.923 12.046 -15.381 1.00 44.20 570 LYS A O 1
ATOM 4269 N N . LEU A 1 592 ? -25.237 12.249 -17.610 1.00 30.11 571 LEU A N 1
ATOM 4270 C CA . LEU A 1 592 ? -24.010 13.030 -17.783 1.00 24.60 571 LEU A CA 1
ATOM 4271 C C . LEU A 1 592 ? -24.016 14.290 -16.933 1.00 26.21 571 LEU A C 1
ATOM 4272 O O . LEU A 1 592 ? -23.013 14.619 -16.287 1.00 31.89 571 LEU A O 1
ATOM 4277 N N . LYS A 1 593 ? -25.138 14.997 -16.907 1.00 19.95 572 LYS A N 1
ATOM 4278 C CA . LYS A 1 593 ? -25.247 16.174 -16.053 1.00 28.88 572 LYS A CA 1
ATOM 4279 C C . LYS A 1 593 ? -24.923 15.844 -14.605 1.00 26.56 572 LYS A C 1
ATOM 4280 O O . LYS A 1 593 ? -24.081 16.502 -13.976 1.00 29.06 572 LYS A O 1
ATOM 4286 N N . LEU A 1 594 ? -25.568 14.805 -14.067 1.00 26.86 573 LEU A N 1
ATOM 4287 C CA . LEU A 1 594 ? -25.309 14.407 -12.690 1.00 26.75 573 LEU A CA 1
ATOM 4288 C C . LEU A 1 594 ? -23.867 13.980 -12.515 1.00 33.77 573 LEU A C 1
ATOM 4289 O O . LEU A 1 594 ? -23.277 14.220 -11.456 1.00 37.60 573 LEU A O 1
ATOM 4294 N N . LEU A 1 595 ? -23.269 13.372 -13.547 1.00 27.75 574 LEU A N 1
ATOM 4295 C CA . LEU A 1 595 ? -21.842 13.090 -13.458 1.00 30.54 574 LEU A CA 1
ATOM 4296 C C . LEU A 1 595 ? -21.028 14.380 -13.445 1.00 30.61 574 LEU A C 1
ATOM 4297 O O . LEU A 1 595 ? -20.064 14.498 -12.686 1.00 31.58 574 LEU A O 1
ATOM 4302 N N . VAL A 1 596 ? -21.420 15.371 -14.250 1.00 27.90 575 VAL A N 1
ATOM 4303 C CA . VAL A 1 596 ? -20.681 16.631 -14.296 1.00 30.31 575 VAL A CA 1
ATOM 4304 C C . VAL A 1 596 ? -20.650 17.266 -12.912 1.00 31.30 575 VAL A C 1
ATOM 4305 O O . VAL A 1 596 ? -19.575 17.553 -12.364 1.00 36.12 575 VAL A O 1
ATOM 4309 N N . TYR A 1 597 ? -21.819 17.456 -12.304 1.00 26.25 576 TYR A N 1
ATOM 4310 C CA . TYR A 1 597 ? -21.834 18.047 -10.964 1.00 27.63 576 TYR A CA 1
ATOM 4311 C C . TYR A 1 597 ? -21.099 17.174 -9.950 1.00 24.88 576 TYR A C 1
ATOM 4312 O O . TYR A 1 597 ? -20.429 17.691 -9.051 1.00 27.97 576 TYR A O 1
ATOM 4321 N N . SER A 1 598 ? -21.225 15.850 -10.064 1.00 27.27 577 SER A N 1
ATOM 4322 C CA . SER A 1 598 ? -20.503 14.965 -9.157 1.00 27.27 577 SER A CA 1
ATOM 4323 C C . SER A 1 598 ? -18.998 15.192 -9.261 1.00 37.84 577 SER A C 1
ATOM 4324 O O . SER A 1 598 ? -18.282 15.156 -8.253 1.00 35.66 577 SER A O 1
ATOM 4327 N N . ILE A 1 599 ? -18.511 15.489 -10.468 1.00 32.79 578 ILE A N 1
ATOM 4328 C CA . ILE A 1 599 ? -17.081 15.684 -10.669 1.00 37.03 578 ILE A CA 1
ATOM 4329 C C . ILE A 1 599 ? -16.649 17.069 -10.198 1.00 46.18 578 ILE A C 1
ATOM 4330 O O . ILE A 1 599 ? -15.558 17.234 -9.631 1.00 43.87 578 ILE A O 1
ATOM 4335 N N . VAL A 1 600 ? -17.471 18.089 -10.473 1.00 44.56 579 VAL A N 1
ATOM 4336 C CA . VAL A 1 600 ? -17.145 19.444 -10.037 1.00 40.98 579 VAL A CA 1
ATOM 4337 C C . VAL A 1 600 ? -16.848 19.450 -8.547 1.00 40.43 579 VAL A C 1
ATOM 4338 O O . VAL A 1 600 ? -15.831 19.993 -8.101 1.00 46.07 579 VAL A O 1
ATOM 4342 N N . PHE A 1 601 ? -17.705 18.802 -7.759 1.00 34.79 580 PHE A N 1
ATOM 4343 C CA . PHE A 1 601 ? -17.548 18.804 -6.306 1.00 41.63 580 PHE A CA 1
ATOM 4344 C C . PHE A 1 601 ? -16.839 17.557 -5.771 1.00 41.23 580 PHE A C 1
ATOM 4345 O O . PHE A 1 601 ? -16.991 17.224 -4.592 1.00 47.81 580 PHE A O 1
ATOM 4353 N N . GLU A 1 602 ? -16.059 16.870 -6.601 1.00 40.01 581 GLU A N 1
ATOM 4354 C CA . GLU A 1 602 ? -15.223 15.789 -6.108 1.00 45.34 581 GLU A CA 1
ATOM 4355 C C . GLU A 1 602 ? -13.978 16.401 -5.494 1.00 52.97 581 GLU A C 1
ATOM 4356 O O . GLU A 1 602 ? -13.319 17.247 -6.107 1.00 57.17 581 GLU A O 1
ATOM 4362 N N . ASP A 1 603 ? -13.677 16.006 -4.267 1.00 54.04 582 ASP A N 1
ATOM 4363 C CA . ASP A 1 603 ? -12.598 16.635 -3.533 1.00 53.31 582 ASP A CA 1
ATOM 4364 C C . ASP A 1 603 ? -11.348 15.781 -3.452 1.00 60.22 582 ASP A C 1
ATOM 4365 O O . ASP A 1 603 ? -10.282 16.312 -3.130 1.00 58.66 582 ASP A O 1
ATOM 4370 N N . GLN A 1 604 ? -11.442 14.482 -3.722 1.00 62.62 583 GLN A N 1
ATOM 4371 C CA . GLN A 1 604 ? -10.297 13.594 -3.573 1.00 70.73 583 GLN A CA 1
ATOM 4372 C C . GLN A 1 604 ? -9.772 13.155 -4.934 1.00 71.65 583 GLN A C 1
ATOM 4373 O O . GLN A 1 604 ? -8.691 13.585 -5.340 1.00 82.00 583 GLN A O 1
ATOM 4379 N N . ASP A 1 605 ? -10.520 12.342 -5.673 1.00 63.99 584 ASP A N 1
ATOM 4380 C CA . ASP A 1 605 ? -10.033 11.807 -6.937 1.00 59.06 584 ASP A CA 1
ATOM 4381 C C . ASP A 1 605 ? -11.164 11.758 -7.953 1.00 64.94 584 ASP A C 1
ATOM 4382 O O . ASP A 1 605 ? -12.127 11.006 -7.777 1.00 68.65 584 ASP A O 1
ATOM 4387 N N . ALA A 1 606 ? -11.038 12.537 -9.024 1.00 64.13 585 ALA A N 1
ATOM 4388 C CA . ALA A 1 606 ? -12.076 12.611 -10.041 1.00 49.62 585 ALA A CA 1
ATOM 4389 C C . ALA A 1 606 ? -11.859 11.652 -11.196 1.00 55.70 585 ALA A C 1
ATOM 4390 O O . ALA A 1 606 ? -12.634 11.693 -12.156 1.00 59.47 585 ALA A O 1
ATOM 4392 N N . SER A 1 607 ? -10.801 10.839 -11.160 1.00 61.87 586 SER A N 1
ATOM 4393 C CA . SER A 1 607 ? -10.493 9.983 -12.303 1.00 52.70 586 SER A CA 1
ATOM 4394 C C . SER A 1 607 ? -11.570 8.920 -12.527 1.00 46.56 586 SER A C 1
ATOM 4395 O O . SER A 1 607 ? -11.978 8.688 -13.666 1.00 44.08 586 SER A O 1
ATOM 4398 N N . ARG A 1 608 ? -12.069 8.295 -11.459 1.00 44.06 587 ARG A N 1
ATOM 4399 C CA . ARG A 1 608 ? -13.071 7.237 -11.606 1.00 53.27 587 ARG A CA 1
ATOM 4400 C C . ARG A 1 608 ? -14.321 7.745 -12.327 1.00 60.73 587 ARG A C 1
ATOM 4401 O O . ARG A 1 608 ? -14.718 7.205 -13.370 1.00 57.30 587 ARG A O 1
ATOM 4409 N N . LEU A 1 609 ? -14.966 8.778 -11.761 1.00 58.94 588 LEU A N 1
ATOM 4410 C CA . LEU A 1 609 ? -16.142 9.383 -12.382 1.00 47.66 588 LEU A CA 1
ATOM 4411 C C . LEU A 1 609 ? -15.859 9.851 -13.810 1.00 46.87 588 LEU A C 1
ATOM 4412 O O . LEU A 1 609 ? -16.756 9.832 -14.660 1.00 43.02 588 LEU A O 1
ATOM 4417 N N . LEU A 1 610 ? -14.629 10.285 -14.095 1.00 43.54 589 LEU A N 1
ATOM 4418 C CA . LEU A 1 610 ? -14.327 10.755 -15.440 1.00 40.45 589 LEU A CA 1
ATOM 4419 C C . LEU A 1 610 ? -14.224 9.607 -16.445 1.00 44.78 589 LEU A C 1
ATOM 4420 O O . LEU A 1 610 ? -14.632 9.758 -17.602 1.00 41.60 589 LEU A O 1
ATOM 4425 N N . LYS A 1 611 ? -13.703 8.446 -16.034 1.00 51.27 590 LYS A N 1
ATOM 4426 C CA . LYS A 1 611 ? -13.758 7.274 -16.909 1.00 41.25 590 LYS A CA 1
ATOM 4427 C C . LYS A 1 611 ? -15.203 6.943 -17.248 1.00 40.93 590 LYS A C 1
ATOM 4428 O O . LYS A 1 611 ? -15.542 6.721 -18.415 1.00 42.09 590 LYS A O 1
ATOM 4434 N N . VAL A 1 612 ? -16.071 6.906 -16.231 1.00 38.97 591 VAL A N 1
ATOM 4435 C CA . VAL A 1 612 ? -17.500 6.705 -16.469 1.00 39.32 591 VAL A CA 1
ATOM 4436 C C . VAL A 1 612 ? -18.014 7.723 -17.473 1.00 39.92 591 VAL A C 1
ATOM 4437 O O . VAL A 1 612 ? -18.750 7.386 -18.412 1.00 34.21 591 VAL A O 1
ATOM 4441 N N . PHE A 1 613 ? -17.668 8.994 -17.256 1.00 41.20 592 PHE A N 1
ATOM 4442 C CA . PHE A 1 613 ? -18.089 10.056 -18.161 1.00 40.09 592 PHE A CA 1
ATOM 4443 C C . PHE A 1 613 ? -17.639 9.757 -19.581 1.00 37.42 592 PHE A C 1
ATOM 4444 O O . PHE A 1 613 ? -18.432 9.814 -20.527 1.00 30.93 592 PHE A O 1
ATOM 4452 N N . ASN A 1 614 ? -16.365 9.411 -19.747 1.00 38.76 593 ASN A N 1
ATOM 4453 C CA . ASN A 1 614 ? -15.861 9.213 -21.094 1.00 51.54 593 ASN A CA 1
ATOM 4454 C C . ASN A 1 614 ? -16.445 7.955 -21.728 1.00 51.12 593 ASN A C 1
ATOM 4455 O O . ASN A 1 614 ? -16.678 7.935 -22.943 1.00 52.18 593 ASN A O 1
ATOM 4460 N N . LYS A 1 615 ? -16.679 6.896 -20.943 1.00 44.65 594 LYS A N 1
ATOM 4461 C CA . LYS A 1 615 ? -17.325 5.723 -21.522 1.00 37.17 594 LYS A CA 1
ATOM 4462 C C . LYS A 1 615 ? -18.713 6.076 -22.045 1.00 36.33 594 LYS A C 1
ATOM 4463 O O . LYS A 1 615 ? -19.092 5.665 -23.150 1.00 42.35 594 LYS A O 1
ATOM 4469 N N . ILE A 1 616 ? -19.473 6.870 -21.289 1.00 30.27 595 ILE A N 1
ATOM 4470 C CA . ILE A 1 616 ? -20.824 7.209 -21.731 1.00 38.30 595 ILE A CA 1
ATOM 4471 C C . ILE A 1 616 ? -20.796 8.082 -22.984 1.00 42.39 595 ILE A C 1
ATOM 4472 O O . ILE A 1 616 ? -21.447 7.766 -23.985 1.00 49.33 595 ILE A O 1
ATOM 4477 N N . THR A 1 617 ? -20.058 9.193 -22.954 1.00 38.61 596 THR A N 1
ATOM 4478 C CA . THR A 1 617 ? -20.048 10.070 -24.120 1.00 40.35 596 THR A CA 1
ATOM 4479 C C . THR A 1 617 ? -19.544 9.336 -25.344 1.00 50.18 596 THR A C 1
ATOM 4480 O O . THR A 1 617 ? -19.955 9.647 -26.467 1.00 62.50 596 THR A O 1
ATOM 4484 N N . SER A 1 618 ? -18.642 8.379 -25.155 1.00 42.80 597 SER A N 1
ATOM 4485 C CA . SER A 1 618 ? -18.086 7.687 -26.305 1.00 48.49 597 SER A CA 1
ATOM 4486 C C . SER A 1 618 ? -19.136 6.868 -27.046 1.00 51.35 597 SER A C 1
ATOM 4487 O O . SER A 1 618 ? -18.917 6.538 -28.221 1.00 53.74 597 SER A O 1
ATOM 4490 N N . ASN A 1 619 ? -20.253 6.512 -26.388 1.00 45.13 598 ASN A N 1
ATOM 4491 C CA . ASN A 1 619 ? -21.335 5.751 -27.011 1.00 38.64 598 ASN A CA 1
ATOM 4492 C C . ASN A 1 619 ? -22.641 6.525 -27.122 1.00 39.28 598 ASN A C 1
ATOM 4493 O O . ASN A 1 619 ? -23.703 5.909 -27.188 1.00 51.26 598 ASN A O 1
ATOM 4498 N N . ALA A 1 620 ? -22.581 7.851 -27.267 1.00 41.97 599 ALA A N 1
ATOM 4499 C CA . ALA A 1 620 ? -23.660 8.705 -26.763 1.00 44.83 599 ALA A CA 1
ATOM 4500 C C . ALA A 1 620 ? -24.882 8.822 -27.685 1.00 49.43 599 ALA A C 1
ATOM 4501 O O . ALA A 1 620 ? -25.997 9.001 -27.177 1.00 58.64 599 ALA A O 1
ATOM 4503 N N . LYS A 1 621 ? -24.722 8.793 -29.008 1.00 34.52 600 LYS A N 1
ATOM 4504 C CA . LYS A 1 621 ? -25.856 9.041 -29.926 1.00 45.27 600 LYS A CA 1
ATOM 4505 C C . LYS A 1 621 ? -26.368 10.481 -29.855 1.00 42.14 600 LYS A C 1
ATOM 4506 O O . LYS A 1 621 ? -27.571 10.725 -29.976 1.00 33.79 600 LYS A O 1
ATOM 4512 N N . PHE A 1 622 ? -25.470 11.441 -29.699 1.00 43.19 601 PHE A N 1
ATOM 4513 C CA . PHE A 1 622 ? -25.941 12.805 -29.527 1.00 48.90 601 PHE A CA 1
ATOM 4514 C C . PHE A 1 622 ? -26.026 13.535 -30.859 1.00 42.36 601 PHE A C 1
ATOM 4515 O O . PHE A 1 622 ? -25.442 13.126 -31.855 1.00 45.70 601 PHE A O 1
ATOM 4523 N N . SER A 1 623 ? -26.772 14.635 -30.854 1.00 33.89 602 SER A N 1
ATOM 4524 C CA . SER A 1 623 ? -26.667 15.620 -31.910 1.00 28.75 602 SER A CA 1
ATOM 4525 C C . SER A 1 623 ? -25.267 16.258 -31.905 1.00 38.50 602 SER A C 1
ATOM 4526 O O . SER A 1 623 ? -24.456 16.073 -30.976 1.00 38.50 602 SER A O 1
ATOM 4529 N N . VAL A 1 624 ? -25.000 17.037 -32.959 1.00 34.06 603 VAL A N 1
ATOM 4530 C CA . VAL A 1 624 ? -23.686 17.654 -33.147 1.00 33.08 603 VAL A CA 1
ATOM 4531 C C . VAL A 1 624 ? -23.347 18.577 -31.977 1.00 36.86 603 VAL A C 1
ATOM 4532 O O . VAL A 1 624 ? -22.235 18.541 -31.435 1.00 41.46 603 VAL A O 1
ATOM 4536 N N . PHE A 1 625 ? -24.295 19.421 -31.573 1.00 30.71 604 PHE A N 1
ATOM 4537 C CA . PHE A 1 625 ? -23.999 20.367 -30.504 1.00 35.00 604 PHE A CA 1
ATOM 4538 C C . PHE A 1 625 ? -23.885 19.673 -29.150 1.00 39.21 604 PHE A C 1
ATOM 4539 O O . PHE A 1 625 ? -23.008 20.012 -28.346 1.00 39.84 604 PHE A O 1
ATOM 4547 N N . ASP A 1 626 ? -24.768 18.716 -28.857 1.00 36.58 605 ASP A N 1
ATOM 4548 C CA . ASP A 1 626 ? -24.603 17.980 -27.608 1.00 37.46 605 ASP A CA 1
ATOM 4549 C C . ASP A 1 626 ? -23.258 17.263 -27.576 1.00 30.01 605 ASP A C 1
ATOM 4550 O O . ASP A 1 626 ? -22.618 17.188 -26.528 1.00 32.21 605 ASP A O 1
ATOM 4555 N N . ASN A 1 627 ? -22.796 16.741 -28.712 1.00 33.49 606 ASN A N 1
ATOM 4556 C CA . ASN A 1 627 ? -21.483 16.113 -28.693 1.00 29.56 606 ASN A CA 1
ATOM 4557 C C . ASN A 1 627 ? -20.413 17.132 -28.357 1.00 30.94 606 ASN A C 1
ATOM 4558 O O . ASN A 1 627 ? -19.556 16.881 -27.504 1.00 29.08 606 ASN A O 1
ATOM 4563 N N . LEU A 1 628 ? -20.468 18.307 -28.992 1.00 38.50 607 LEU A N 1
ATOM 4564 C CA . LEU A 1 628 ? -19.524 19.377 -28.669 1.00 36.29 607 LEU A CA 1
ATOM 4565 C C . LEU A 1 628 ? -19.564 19.709 -27.184 1.00 41.56 607 LEU A C 1
ATOM 4566 O O . LEU A 1 628 ? -18.523 19.882 -26.537 1.00 40.91 607 LEU A O 1
ATOM 4571 N N . LEU A 1 629 ? -20.779 19.810 -26.642 1.00 34.62 608 LEU A N 1
ATOM 4572 C CA . LEU A 1 629 ? -20.991 20.275 -25.281 1.00 30.97 608 LEU A CA 1
ATOM 4573 C C . LEU A 1 629 ? -20.363 19.344 -24.242 1.00 37.06 608 LEU A C 1
ATOM 4574 O O . LEU A 1 629 ? -19.786 19.809 -23.253 1.00 48.78 608 LEU A O 1
ATOM 4579 N N . TYR A 1 630 ? -20.468 18.032 -24.425 1.00 24.96 609 TYR A N 1
ATOM 4580 C CA . TYR A 1 630 ? -19.852 17.164 -23.429 1.00 32.72 609 TYR A CA 1
ATOM 4581 C C . TYR A 1 630 ? -18.353 16.992 -23.652 1.00 35.86 609 TYR A C 1
ATOM 4582 O O . TYR A 1 630 ? -17.634 16.651 -22.705 1.00 36.46 609 TYR A O 1
ATOM 4591 N N . LYS A 1 631 ? -17.851 17.253 -24.860 1.00 26.84 610 LYS A N 1
ATOM 4592 C CA . LYS A 1 631 ? -16.406 17.312 -25.012 1.00 36.91 610 LYS A CA 1
ATOM 4593 C C . LYS A 1 631 ? -15.860 18.535 -24.297 1.00 40.95 610 LYS A C 1
ATOM 4594 O O . LYS A 1 631 ? -14.845 18.453 -23.596 1.00 50.62 610 LYS A O 1
ATOM 4600 N N . LEU A 1 632 ? -16.534 19.676 -24.456 1.00 36.35 611 LEU A N 1
ATOM 4601 C CA . LEU A 1 632 ? -16.195 20.876 -23.701 1.00 39.91 611 LEU A CA 1
ATOM 4602 C C . LEU A 1 632 ? -16.189 20.601 -22.200 1.00 46.07 611 LEU A C 1
ATOM 4603 O O . LEU A 1 632 ? -15.233 20.948 -21.498 1.00 50.67 611 LEU A O 1
ATOM 4608 N N . TYR A 1 633 ? -17.254 19.965 -21.694 1.00 36.22 612 TYR A N 1
ATOM 4609 C CA . TYR A 1 633 ? -17.289 19.587 -20.284 1.00 33.37 612 TYR A CA 1
ATOM 4610 C C . TYR A 1 633 ? -16.124 18.666 -19.940 1.00 40.11 612 TYR A C 1
ATOM 4611 O O . TYR A 1 633 ? -15.485 18.823 -18.895 1.00 44.23 612 TYR A O 1
ATOM 4620 N N . PHE A 1 634 ? -15.835 17.691 -20.802 1.00 42.22 613 PHE A N 1
ATOM 4621 C CA . PHE A 1 634 ? -14.721 16.788 -20.541 1.00 41.70 613 PHE A CA 1
ATOM 4622 C C . PHE A 1 634 ? -13.418 17.572 -20.373 1.00 42.55 613 PHE A C 1
ATOM 4623 O O . PHE A 1 634 ? -12.724 17.452 -19.354 1.00 40.81 613 PHE A O 1
ATOM 4631 N N . ASN A 1 635 ? -13.092 18.414 -21.353 1.00 46.44 614 ASN A N 1
ATOM 4632 C CA . ASN A 1 635 ? -11.832 19.145 -21.311 1.00 46.85 614 ASN A CA 1
ATOM 4633 C C . ASN A 1 635 ? -11.781 20.096 -20.131 1.00 42.25 614 ASN A C 1
ATOM 4634 O O . ASN A 1 635 ? -10.755 20.182 -19.443 1.00 40.45 614 ASN A O 1
ATOM 4639 N N . LEU A 1 636 ? -12.893 20.786 -19.856 1.00 38.48 615 LEU A N 1
ATOM 4640 C CA . LEU A 1 636 ? -12.937 21.740 -18.751 1.00 37.21 615 LEU A CA 1
ATOM 4641 C C . LEU A 1 636 ? -12.792 21.049 -17.404 1.00 43.68 615 LEU A C 1
ATOM 4642 O O . LEU A 1 636 ? -12.088 21.549 -16.522 1.00 44.34 615 LEU A O 1
ATOM 4647 N N . LEU A 1 637 ? -13.457 19.903 -17.220 1.00 48.08 616 LEU A N 1
ATOM 4648 C CA . LEU A 1 637 ? -13.341 19.169 -15.960 1.00 40.60 616 LEU A CA 1
ATOM 4649 C C . LEU A 1 637 ? -11.936 18.616 -15.762 1.00 45.57 616 LEU A C 1
ATOM 4650 O O . LEU A 1 637 ? -11.400 18.638 -14.645 1.00 51.50 616 LEU A O 1
ATOM 4655 N N . LYS A 1 638 ? -11.307 18.119 -16.828 1.00 40.85 617 LYS A N 1
ATOM 4656 C CA . LYS A 1 638 ? -9.997 17.530 -16.603 1.00 43.14 617 LYS A CA 1
ATOM 4657 C C . LYS A 1 638 ? -8.941 18.578 -16.341 1.00 42.35 617 LYS A C 1
ATOM 4658 O O . LYS A 1 638 ? -8.004 18.331 -15.574 1.00 44.60 617 LYS A O 1
ATOM 4664 N N . ILE A 1 639 ? -9.061 19.741 -16.971 1.00 42.87 618 ILE A N 1
ATOM 4665 C CA . ILE A 1 639 ? -8.130 20.818 -16.648 1.00 49.16 618 ILE A CA 1
ATOM 4666 C C . ILE A 1 639 ? -8.214 21.177 -15.172 1.00 42.01 618 ILE A C 1
ATOM 4667 O O . ILE A 1 639 ? -7.197 21.321 -14.484 1.00 45.18 618 ILE A O 1
ATOM 4672 N N . THR A 1 640 ? -9.429 21.300 -14.662 1.00 32.42 619 THR A N 1
ATOM 4673 C CA . THR A 1 640 ? -9.633 21.844 -13.338 1.00 36.77 619 THR A CA 1
ATOM 4674 C C . THR A 1 640 ? -9.574 20.788 -12.238 1.00 43.47 619 THR A C 1
ATOM 4675 O O . THR A 1 640 ? -9.255 21.119 -11.086 1.00 38.70 619 THR A O 1
ATOM 4679 N N . LYS A 1 641 ? -9.823 19.517 -12.558 1.00 40.90 620 LYS A N 1
ATOM 4680 C CA . LYS A 1 641 ? -10.063 18.522 -11.518 1.00 33.57 620 LYS A CA 1
ATOM 4681 C C . LYS A 1 641 ? -9.131 17.327 -11.569 1.00 35.83 620 LYS A C 1
ATOM 4682 O O . LYS A 1 641 ? -9.392 16.343 -10.872 1.00 37.01 620 LYS A O 1
ATOM 4688 N N . THR A 1 642 ? -8.069 17.367 -12.381 1.00 47.15 621 THR A N 1
ATOM 4689 C CA . THR A 1 642 ? -7.081 16.290 -12.443 1.00 50.08 621 THR A CA 1
ATOM 4690 C C . THR A 1 642 ? -5.689 16.887 -12.633 1.00 54.73 621 THR A C 1
ATOM 4691 O O . THR A 1 642 ? -5.524 17.887 -13.343 1.00 50.36 621 THR A O 1
ATOM 4695 N N . LYS A 1 643 ? -4.686 16.250 -12.020 1.00 64.46 622 LYS A N 1
ATOM 4696 C CA . LYS A 1 643 ? -3.283 16.635 -12.191 1.00 61.44 622 LYS A CA 1
ATOM 4697 C C . LYS A 1 643 ? -2.809 16.291 -13.603 1.00 60.54 622 LYS A C 1
ATOM 4698 O O . LYS A 1 643 ? -2.773 15.112 -13.979 1.00 65.44 622 LYS A O 1
ATOM 4704 N N . LEU A 1 644 ? -2.437 17.312 -14.384 1.00 51.20 623 LEU A N 1
ATOM 4705 C CA . LEU A 1 644 ? -1.903 17.125 -15.731 1.00 55.34 623 LEU A CA 1
ATOM 4706 C C . LEU A 1 644 ? -0.665 17.987 -15.916 1.00 72.51 623 LEU A C 1
ATOM 4707 O O . LEU A 1 644 ? -0.469 18.973 -15.200 1.00 83.59 623 LEU A O 1
ATOM 4712 N N . ASN A 1 645 ? 0.193 17.605 -16.911 1.00 70.38 624 ASN A N 1
ATOM 4713 C CA . ASN A 1 645 ? 1.445 18.327 -17.118 1.00 70.34 624 ASN A CA 1
ATOM 4714 C C . ASN A 1 645 ? 1.238 19.522 -18.044 1.00 68.64 624 ASN A C 1
ATOM 4715 O O . ASN A 1 645 ? 0.279 19.547 -18.821 1.00 69.04 624 ASN A O 1
ATOM 4720 N N . PRO A 1 646 ? 2.129 20.531 -17.996 1.00 70.07 625 PRO A N 1
ATOM 4721 C CA . PRO A 1 646 ? 1.868 21.781 -18.741 1.00 75.25 625 PRO A CA 1
ATOM 4722 C C . PRO A 1 646 ? 1.481 21.594 -20.204 1.00 82.30 625 PRO A C 1
ATOM 4723 O O . PRO A 1 646 ? 0.720 22.418 -20.737 1.00 79.09 625 PRO A O 1
ATOM 4727 N N . GLN A 1 647 ? 1.943 20.523 -20.857 1.00 86.93 626 GLN A N 1
ATOM 4728 C CA . GLN A 1 647 ? 1.616 20.303 -22.264 1.00 89.46 626 GLN A CA 1
ATOM 4729 C C . GLN A 1 647 ? 0.190 19.792 -22.453 1.00 83.08 626 GLN A C 1
ATOM 4730 O O . GLN A 1 647 ? -0.555 20.316 -23.290 1.00 81.41 626 GLN A O 1
ATOM 4736 N N . GLU A 1 648 ? -0.199 18.760 -21.701 1.00 79.61 627 GLU A N 1
ATOM 4737 C CA . GLU A 1 648 ? -1.582 18.282 -21.738 1.00 81.92 627 GLU A CA 1
ATOM 4738 C C . GLU A 1 648 ? -2.569 19.417 -21.490 1.00 68.28 627 GLU A C 1
ATOM 4739 O O . GLU A 1 648 ? -3.567 19.563 -22.208 1.00 65.01 627 GLU A O 1
ATOM 4745 N N . THR A 1 649 ? -2.302 20.226 -20.459 1.00 58.68 628 THR A N 1
ATOM 4746 C CA . THR A 1 649 ? -3.174 21.344 -20.115 1.00 51.84 628 THR A CA 1
ATOM 4747 C C . THR A 1 649 ? -3.356 22.295 -21.291 1.00 59.43 628 THR A C 1
ATOM 4748 O O . THR A 1 649 ? -4.483 22.692 -21.610 1.00 65.17 628 THR A O 1
ATOM 4752 N N . GLN A 1 650 ? -2.250 22.717 -21.914 1.00 64.83 629 GLN A N 1
ATOM 4753 C CA . GLN A 1 650 ? -2.360 23.627 -23.051 1.00 63.40 629 GLN A CA 1
ATOM 4754 C C . GLN A 1 650 ? -3.191 23.010 -24.166 1.00 64.10 629 GLN A C 1
ATOM 4755 O O . GLN A 1 650 ? -3.977 23.705 -24.822 1.00 66.05 629 GLN A O 1
ATOM 4761 N N . SER A 1 651 ? -3.062 21.696 -24.367 1.00 59.88 630 SER A N 1
ATOM 4762 C CA . SER A 1 651 ? -3.826 21.032 -25.416 1.00 55.19 630 SER A CA 1
ATOM 4763 C C . SER A 1 651 ? -5.317 21.149 -25.157 1.00 61.76 630 SER A C 1
ATOM 4764 O O . SER A 1 651 ? -6.073 21.619 -26.018 1.00 60.52 630 SER A O 1
ATOM 4767 N N . LEU A 1 652 ? -5.755 20.736 -23.958 1.00 69.11 631 LEU A N 1
ATOM 4768 C CA . LEU A 1 652 ? -7.171 20.822 -23.604 1.00 58.14 631 LEU A CA 1
ATOM 4769 C C . LEU A 1 652 ? -7.638 22.270 -23.569 1.00 54.27 631 LEU A C 1
ATOM 4770 O O . LEU A 1 652 ? -8.754 22.574 -24.012 1.00 57.33 631 LEU A O 1
ATOM 4775 N N . TYR A 1 653 ? -6.807 23.179 -23.041 1.00 51.81 632 TYR A N 1
ATOM 4776 C CA . TYR A 1 653 ? -7.188 24.589 -23.058 1.00 61.30 632 TYR A CA 1
ATOM 4777 C C . TYR A 1 653 ? -7.406 25.084 -24.476 1.00 67.88 632 TYR A C 1
ATOM 4778 O O . TYR A 1 653 ? -8.351 25.836 -24.736 1.00 78.40 632 TYR A O 1
ATOM 4787 N N . ASN A 1 654 ? -6.549 24.682 -25.412 1.00 62.40 633 ASN A N 1
ATOM 4788 C CA . ASN A 1 654 ? -6.692 25.221 -26.759 1.00 67.65 633 ASN A CA 1
ATOM 4789 C C . ASN A 1 654 ? -7.967 24.732 -27.422 1.00 61.24 633 ASN A C 1
ATOM 4790 O O . ASN A 1 654 ? -8.590 25.479 -28.183 1.00 63.76 633 ASN A O 1
ATOM 4795 N N . TYR A 1 655 ? -8.412 23.521 -27.096 1.00 53.56 634 TYR A N 1
ATOM 4796 C CA . TYR A 1 655 ? -9.708 23.084 -27.611 1.00 48.18 634 TYR A CA 1
ATOM 4797 C C . TYR A 1 655 ? -10.829 23.940 -27.049 1.00 51.07 634 TYR A C 1
ATOM 4798 O O . TYR A 1 655 ? -11.691 24.412 -27.798 1.00 49.01 634 TYR A O 1
ATOM 4807 N N . LEU A 1 656 ? -10.831 24.155 -25.725 1.00 56.11 635 LEU A N 1
ATOM 4808 C CA . LEU A 1 656 ? -11.767 25.107 -25.124 1.00 45.10 635 LEU A CA 1
ATOM 4809 C C . LEU A 1 656 ? -11.626 26.479 -25.766 1.00 45.31 635 LEU A C 1
ATOM 4810 O O . LEU A 1 656 ? -12.629 27.127 -26.102 1.00 40.90 635 LEU A O 1
ATOM 4815 N N . GLN A 1 657 ? -10.380 26.922 -25.969 1.00 46.83 636 GLN A N 1
ATOM 4816 C CA . GLN A 1 657 ? -10.136 28.228 -26.569 1.00 55.52 636 GLN A CA 1
ATOM 4817 C C . GLN A 1 657 ? -10.683 28.294 -27.991 1.00 59.51 636 GLN A C 1
ATOM 4818 O O . GLN A 1 657 ? -11.301 29.295 -28.377 1.00 61.91 636 GLN A O 1
ATOM 4824 N N . LYS A 1 658 ? -10.512 27.217 -28.773 1.00 57.96 637 LYS A N 1
ATOM 4825 C CA . LYS A 1 658 ? -10.920 27.269 -30.175 1.00 53.00 637 LYS A CA 1
ATOM 4826 C C . LYS A 1 658 ? -12.430 27.404 -30.314 1.00 54.81 637 LYS A C 1
ATOM 4827 O O . LYS A 1 658 ? -12.909 28.139 -31.187 1.00 58.69 637 LYS A O 1
ATOM 4833 N N . ASN A 1 659 ? -13.199 26.744 -29.439 1.00 51.25 638 ASN A N 1
ATOM 4834 C CA . ASN A 1 659 ? -14.635 26.619 -29.635 1.00 42.88 638 ASN A CA 1
ATOM 4835 C C . ASN A 1 659 ? -15.493 27.459 -28.708 1.00 44.78 638 ASN A C 1
ATOM 4836 O O . ASN A 1 659 ? -16.690 27.595 -28.978 1.00 52.28 638 ASN A O 1
ATOM 4841 N N . LEU A 1 660 ? -14.949 28.046 -27.644 1.00 49.19 639 LEU A N 1
ATOM 4842 C CA . LEU A 1 660 ? -15.781 28.948 -26.850 1.00 47.08 639 LEU A CA 1
ATOM 4843 C C . LEU A 1 660 ? -15.820 30.302 -27.568 1.00 47.22 639 LEU A C 1
ATOM 4844 O O . LEU A 1 660 ? -15.272 31.315 -27.136 1.00 55.15 639 LEU A O 1
ATOM 4849 N N . LYS A 1 661 ? -16.508 30.290 -28.705 1.00 44.60 640 LYS A N 1
ATOM 4850 C CA . LYS A 1 661 ? -16.677 31.420 -29.599 1.00 38.16 640 LYS A CA 1
ATOM 4851 C C . LYS A 1 661 ? -18.063 31.302 -30.205 1.00 48.91 640 LYS A C 1
ATOM 4852 O O . LYS A 1 661 ? -18.507 30.202 -30.539 1.00 56.28 640 LYS A O 1
ATOM 4858 N N . THR A 1 662 ? -18.739 32.433 -30.360 1.00 52.75 641 THR A N 1
ATOM 4859 C CA . THR A 1 662 ? -20.103 32.394 -30.867 1.00 53.94 641 THR A CA 1
ATOM 4860 C C . THR A 1 662 ? -20.150 31.775 -32.262 1.00 64.01 641 THR A C 1
ATOM 4861 O O . THR A 1 662 ? -21.064 30.995 -32.566 1.00 68.08 641 THR A O 1
ATOM 4865 N N . ASP A 1 663 ? -19.168 32.097 -33.125 1.00 63.87 642 ASP A N 1
ATOM 4866 C CA . ASP A 1 663 ? -19.153 31.523 -34.475 1.00 65.39 642 ASP A CA 1
ATOM 4867 C C . ASP A 1 663 ? -19.161 30.006 -34.435 1.00 62.15 642 ASP A C 1
ATOM 4868 O O . ASP A 1 663 ? -19.714 29.364 -35.333 1.00 63.55 642 ASP A O 1
ATOM 4873 N N . LYS A 1 664 ? -18.530 29.411 -33.422 1.00 54.99 643 LYS A N 1
ATOM 4874 C CA . LYS A 1 664 ? -18.601 27.964 -33.280 1.00 47.36 643 LYS A CA 1
ATOM 4875 C C . LYS A 1 664 ? -19.915 27.533 -32.623 1.00 43.88 643 LYS A C 1
ATOM 4876 O O . LYS A 1 664 ? -20.622 26.654 -33.130 1.00 51.59 643 LYS A O 1
ATOM 4882 N N . LEU A 1 665 ? -20.260 28.126 -31.484 1.00 39.75 644 LEU A N 1
ATOM 4883 C CA . LEU A 1 665 ? -21.463 27.689 -30.773 1.00 41.20 644 LEU A CA 1
ATOM 4884 C C . LEU A 1 665 ? -22.759 28.033 -31.516 1.00 38.43 644 LEU A C 1
ATOM 4885 O O . LEU A 1 665 ? -23.825 27.520 -31.154 1.00 28.77 644 LEU A O 1
ATOM 4890 N N . LYS A 1 666 ? -22.693 28.886 -32.541 1.00 34.85 645 LYS A N 1
ATOM 4891 C CA . LYS A 1 666 ? -23.849 29.143 -33.399 1.00 39.60 645 LYS A CA 1
ATOM 4892 C C . LYS A 1 666 ? -24.527 27.848 -33.876 1.00 46.09 645 LYS A C 1
ATOM 4893 O O . LYS A 1 666 ? -25.722 27.856 -34.197 1.00 48.08 645 LYS A O 1
ATOM 4899 N N . ILE A 1 667 ? -23.790 26.729 -33.941 1.00 41.46 646 ILE A N 1
ATOM 4900 C CA . ILE A 1 667 ? -24.395 25.487 -34.412 1.00 37.29 646 ILE A CA 1
ATOM 4901 C C . ILE A 1 667 ? -25.493 25.003 -33.481 1.00 37.28 646 ILE A C 1
ATOM 4902 O O . ILE A 1 667 ? -26.290 24.148 -33.877 1.00 46.96 646 ILE A O 1
ATOM 4907 N N . LEU A 1 668 ? -25.548 25.508 -32.242 1.00 37.05 647 LEU A N 1
ATOM 4908 C CA . LEU A 1 668 ? -26.627 25.131 -31.328 1.00 41.47 647 LEU A CA 1
ATOM 4909 C C . LEU A 1 668 ? -27.990 25.596 -31.821 1.00 40.84 647 LEU A C 1
ATOM 4910 O O . LEU A 1 668 ? -29.007 25.078 -31.350 1.00 41.98 647 LEU A O 1
ATOM 4915 N N . ILE A 1 669 ? -28.027 26.573 -32.722 1.00 33.05 648 ILE A N 1
ATOM 4916 C CA . ILE A 1 669 ? -29.263 27.150 -33.232 1.00 34.43 648 ILE A CA 1
ATOM 4917 C C . ILE A 1 669 ? -29.818 26.250 -34.331 1.00 48.53 648 ILE A C 1
ATOM 4918 O O . ILE A 1 669 ? -29.165 26.058 -35.370 1.00 47.99 648 ILE A O 1
ATOM 4923 N N . PRO A 1 670 ? -31.013 25.693 -34.157 1.00 47.72 649 PRO A N 1
ATOM 4924 C CA . PRO A 1 670 ? -31.581 24.813 -35.183 1.00 38.71 649 PRO A CA 1
ATOM 4925 C C . PRO A 1 670 ? -32.000 25.591 -36.424 1.00 45.62 649 PRO A C 1
ATOM 4926 O O . PRO A 1 670 ? -32.201 26.808 -36.395 1.00 48.19 649 PRO A O 1
ATOM 4930 N N . GLU A 1 671 ? -32.113 24.865 -37.544 1.00 51.23 650 GLU A N 1
ATOM 4931 C CA . GLU A 1 671 ? -32.551 25.496 -38.796 1.00 51.21 650 GLU A CA 1
ATOM 4932 C C . GLU A 1 671 ? -33.989 26.006 -38.689 1.00 45.83 650 GLU A C 1
ATOM 4933 O O . GLU A 1 671 ? -34.301 27.115 -39.144 1.00 43.88 650 GLU A O 1
ATOM 4939 N N . ASN A 1 672 ? -34.876 25.220 -38.077 1.00 36.74 651 ASN A N 1
ATOM 4940 C CA . ASN A 1 672 ? -36.199 25.706 -37.700 1.00 33.59 651 ASN A CA 1
ATOM 4941 C C . ASN A 1 672 ? -36.059 26.468 -36.380 1.00 42.89 651 ASN A C 1
ATOM 4942 O O . ASN A 1 672 ? -35.946 25.865 -35.306 1.00 34.24 651 ASN A O 1
ATOM 4947 N N . LEU A 1 673 ? -36.059 27.808 -36.464 1.00 44.40 652 LEU A N 1
ATOM 4948 C CA . LEU A 1 673 ? -35.874 28.634 -35.276 1.00 40.37 652 LEU A CA 1
ATOM 4949 C C . LEU A 1 673 ? -37.003 28.454 -34.279 1.00 40.27 652 LEU A C 1
ATOM 4950 O O . LEU A 1 673 ? -36.808 28.678 -33.075 1.00 43.64 652 LEU A O 1
ATOM 4955 N N . LEU A 1 674 ? -38.189 28.063 -34.745 1.00 34.20 653 LEU A N 1
ATOM 4956 C CA . LEU A 1 674 ? -39.287 27.902 -33.803 1.00 39.19 653 LEU A CA 1
ATOM 4957 C C . LEU A 1 674 ? -39.207 26.593 -33.027 1.00 46.70 653 LEU A C 1
ATOM 4958 O O . LEU A 1 674 ? -40.056 26.357 -32.162 1.00 59.65 653 LEU A O 1
ATOM 4963 N N . SER A 1 675 ? -38.209 25.759 -33.300 1.00 27.47 654 SER A N 1
ATOM 4964 C CA . SER A 1 675 ? -38.031 24.517 -32.563 1.00 36.57 654 SER A CA 1
ATOM 4965 C C . SER A 1 675 ? -37.545 24.770 -31.137 1.00 39.33 654 SER A C 1
ATOM 4966 O O . SER A 1 675 ? -36.714 25.652 -30.890 1.00 39.58 654 SER A O 1
ATOM 4969 N N . GLY A 1 676 ? -38.088 23.988 -30.194 1.00 31.82 655 GLY A N 1
ATOM 4970 C CA . GLY A 1 676 ? -37.666 24.038 -28.810 1.00 23.75 655 GLY A CA 1
ATOM 4971 C C . GLY A 1 676 ? -36.219 23.648 -28.597 1.00 41.91 655 GLY A C 1
ATOM 4972 O O . GLY A 1 676 ? -35.659 23.932 -27.524 1.00 42.08 655 GLY A O 1
ATOM 4973 N N . GLU A 1 677 ? -35.592 22.997 -29.588 1.00 35.66 656 GLU A N 1
ATOM 4974 C CA . GLU A 1 677 ? -34.170 22.690 -29.464 1.00 38.57 656 GLU A CA 1
ATOM 4975 C C . GLU A 1 677 ? -33.373 23.956 -29.176 1.00 37.47 656 GLU A C 1
ATOM 4976 O O . GLU A 1 677 ? -32.365 23.911 -28.459 1.00 23.67 656 GLU A O 1
ATOM 4982 N N . LEU A 1 678 ? -33.848 25.098 -29.687 1.00 39.64 657 LEU A N 1
ATOM 4983 C CA . LEU A 1 678 ? -33.160 26.366 -29.487 1.00 29.09 657 LEU A CA 1
ATOM 4984 C C . LEU A 1 678 ? -32.947 26.657 -28.009 1.00 32.74 657 LEU A C 1
ATOM 4985 O O . LEU A 1 678 ? -31.805 26.793 -27.548 1.00 24.76 657 LEU A O 1
ATOM 4990 N N . THR A 1 679 ? -34.038 26.795 -27.252 1.00 35.58 658 THR A N 1
ATOM 4991 C CA . THR A 1 679 ? -33.882 27.129 -25.834 1.00 35.29 658 THR A CA 1
ATOM 4992 C C . THR A 1 679 ? -33.252 25.982 -25.040 1.00 36.63 658 THR A C 1
ATOM 4993 O O . THR A 1 679 ? -32.506 26.235 -24.085 1.00 45.25 658 THR A O 1
ATOM 4997 N N . GLN A 1 680 ? -33.535 24.728 -25.405 1.00 30.66 659 GLN A N 1
ATOM 4998 C CA . GLN A 1 680 ? -32.912 23.600 -24.707 1.00 32.60 659 GLN A CA 1
ATOM 4999 C C . GLN A 1 680 ? -31.394 23.641 -24.837 1.00 33.26 659 GLN A C 1
ATOM 5000 O O . GLN A 1 680 ? -30.664 23.354 -23.883 1.00 34.88 659 GLN A O 1
ATOM 5006 N N . ASN A 1 681 ? -30.901 23.958 -26.026 1.00 34.24 660 ASN A N 1
ATOM 5007 C CA . ASN A 1 681 ? -29.470 24.095 -26.214 1.00 29.56 660 ASN A CA 1
ATOM 5008 C C . ASN A 1 681 ? -28.946 25.313 -25.474 1.00 35.43 660 ASN A C 1
ATOM 5009 O O . ASN A 1 681 ? -27.939 25.233 -24.766 1.00 41.33 660 ASN A O 1
ATOM 5014 N N . LEU A 1 682 ? -29.611 26.460 -25.652 1.00 33.70 661 LEU A N 1
ATOM 5015 C CA . LEU A 1 682 ? -29.230 27.672 -24.938 1.00 33.01 661 LEU A CA 1
ATOM 5016 C C . LEU A 1 682 ? -29.105 27.410 -23.451 1.00 32.32 661 LEU A C 1
ATOM 5017 O O . LEU A 1 682 ? -28.092 27.754 -22.828 1.00 39.12 661 LEU A O 1
ATOM 5022 N N . THR A 1 683 ? -30.124 26.772 -22.874 1.00 29.69 662 THR A N 1
ATOM 5023 C CA . THR A 1 683 ? -30.095 26.485 -21.452 1.00 36.96 662 THR A CA 1
ATOM 5024 C C . THR A 1 683 ? -28.827 25.726 -21.107 1.00 37.99 662 THR A C 1
ATOM 5025 O O . THR A 1 683 ? -28.119 26.082 -20.157 1.00 33.06 662 THR A O 1
ATOM 5029 N N . ASN A 1 684 ? -28.496 24.707 -21.913 1.00 33.47 663 ASN A N 1
ATOM 5030 C CA . ASN A 1 684 ? -27.318 23.909 -21.616 1.00 29.03 663 ASN A CA 1
ATOM 5031 C C . ASN A 1 684 ? -26.051 24.734 -21.774 1.00 33.30 663 ASN A C 1
ATOM 5032 O O . ASN A 1 684 ? -25.068 24.505 -21.057 1.00 39.68 663 ASN A O 1
ATOM 5037 N N . LEU A 1 685 ? -26.058 25.702 -22.693 1.00 37.31 664 LEU A N 1
ATOM 5038 C CA . LEU A 1 685 ? -24.895 26.568 -22.849 1.00 34.49 664 LEU A CA 1
ATOM 5039 C C . LEU A 1 685 ? -24.749 27.496 -21.656 1.00 42.67 664 LEU A C 1
ATOM 5040 O O . LEU A 1 685 ? -23.630 27.737 -21.179 1.00 43.60 664 LEU A O 1
ATOM 5045 N N . VAL A 1 686 ? -25.874 28.023 -21.162 1.00 34.38 665 VAL A N 1
ATOM 5046 C CA . VAL A 1 686 ? -25.835 28.875 -19.985 1.00 28.41 665 VAL A CA 1
ATOM 5047 C C . VAL A 1 686 ? -25.263 28.111 -18.805 1.00 31.79 665 VAL A C 1
ATOM 5048 O O . VAL A 1 686 ? -24.342 28.580 -18.118 1.00 41.12 665 VAL A O 1
ATOM 5052 N N . GLU A 1 687 ? -25.809 26.921 -18.547 1.00 28.23 666 GLU A N 1
ATOM 5053 C CA . GLU A 1 687 ? -25.328 26.102 -17.441 1.00 23.93 666 GLU A CA 1
ATOM 5054 C C . GLU A 1 687 ? -23.843 25.809 -17.566 1.00 31.65 666 GLU A C 1
ATOM 5055 O O . GLU A 1 687 ? -23.096 25.915 -16.580 1.00 33.40 666 GLU A O 1
ATOM 5061 N N . PHE A 1 688 ? -23.387 25.512 -18.778 1.00 25.92 667 PHE A N 1
ATOM 5062 C CA . PHE A 1 688 ? -21.960 25.291 -18.978 1.00 25.85 667 PHE A CA 1
ATOM 5063 C C . PHE A 1 688 ? -21.159 26.500 -18.528 1.00 34.28 667 PHE A C 1
ATOM 5064 O O . PHE A 1 688 ? -20.220 26.375 -17.728 1.00 31.56 667 PHE A O 1
ATOM 5072 N N . ILE A 1 689 ? -21.578 27.691 -18.969 1.00 36.01 668 ILE A N 1
ATOM 5073 C CA . ILE A 1 689 ? -20.821 28.895 -18.652 1.00 29.13 668 ILE A CA 1
ATOM 5074 C C . ILE A 1 689 ? -20.785 29.112 -17.146 1.00 29.96 668 ILE A C 1
ATOM 5075 O O . ILE A 1 689 ? -19.731 29.438 -16.578 1.00 33.63 668 ILE A O 1
ATOM 5080 N N . LYS A 1 690 ? -21.927 28.933 -16.469 1.00 25.00 669 LYS A N 1
ATOM 5081 C CA . LYS A 1 690 ? -21.918 29.078 -15.012 1.00 29.22 669 LYS A CA 1
ATOM 5082 C C . LYS A 1 690 ? -20.917 28.115 -14.383 1.00 34.84 669 LYS A C 1
ATOM 5083 O O . LYS A 1 690 ? -20.215 28.470 -13.426 1.00 40.37 669 LYS A O 1
ATOM 5089 N N . ILE A 1 691 ? -20.823 26.894 -14.919 1.00 32.04 670 ILE A N 1
ATOM 5090 C CA . ILE A 1 691 ? -19.895 25.920 -14.351 1.00 34.80 670 ILE A CA 1
ATOM 5091 C C . ILE A 1 691 ? -18.453 26.344 -14.598 1.00 34.11 670 ILE A C 1
ATOM 5092 O O . ILE A 1 691 ? -17.581 26.123 -13.748 1.00 34.96 670 ILE A O 1
ATOM 5097 N N . VAL A 1 692 ? -18.173 26.957 -15.748 1.00 29.20 671 VAL A N 1
ATOM 5098 C CA . VAL A 1 692 ? -16.857 27.550 -15.968 1.00 27.49 671 VAL A CA 1
ATOM 5099 C C . VAL A 1 692 ? -16.530 28.558 -14.867 1.00 43.47 671 VAL A C 1
ATOM 5100 O O . VAL A 1 692 ? -15.435 28.547 -14.289 1.00 49.75 671 VAL A O 1
ATOM 5104 N N . LYS A 1 693 ? -17.469 29.468 -14.580 1.00 36.32 672 LYS A N 1
ATOM 5105 C CA . LYS A 1 693 ? -17.212 30.499 -13.581 1.00 29.24 672 LYS A CA 1
ATOM 5106 C C . LYS A 1 693 ? -17.069 29.907 -12.185 1.00 36.00 672 LYS A C 1
ATOM 5107 O O . LYS A 1 693 ? -16.248 30.384 -11.387 1.00 43.54 672 LYS A O 1
ATOM 5113 N N . LEU A 1 694 ? -17.876 28.889 -11.852 1.00 35.36 673 LEU A N 1
ATOM 5114 C CA . LEU A 1 694 ? -17.738 28.255 -10.541 1.00 27.73 673 LEU A CA 1
ATOM 5115 C C . LEU A 1 694 ? -16.402 27.555 -10.395 1.00 36.96 673 LEU A C 1
ATOM 5116 O O . LEU A 1 694 ? -15.751 27.652 -9.348 1.00 45.71 673 LEU A O 1
ATOM 5121 N N . LEU A 1 695 ? -15.951 26.905 -11.451 1.00 31.64 674 LEU A N 1
ATOM 5122 C CA . LEU A 1 695 ? -14.687 26.212 -11.364 1.00 30.30 674 LEU A CA 1
ATOM 5123 C C . LEU A 1 695 ? -13.520 27.187 -11.290 1.00 34.20 674 LEU A C 1
ATOM 5124 O O . LEU A 1 695 ? -12.547 26.935 -10.569 1.00 41.43 674 LEU A O 1
ATOM 5129 N N . ALA A 1 696 ? -13.612 28.321 -11.980 1.00 36.77 675 ALA A N 1
ATOM 5130 C CA . ALA A 1 696 ? -12.537 29.303 -11.893 1.00 33.74 675 ALA A CA 1
ATOM 5131 C C . ALA A 1 696 ? -12.405 29.863 -10.479 1.00 42.30 675 ALA A C 1
ATOM 5132 O O . ALA A 1 696 ? -11.306 30.257 -10.066 1.00 43.62 675 ALA A O 1
ATOM 5134 N N . LYS A 1 697 ? -13.503 29.894 -9.716 1.00 42.26 676 LYS A N 1
ATOM 5135 C CA . LYS A 1 697 ? -13.398 30.212 -8.292 1.00 38.99 676 LYS A CA 1
ATOM 5136 C C . LYS A 1 697 ? -12.836 29.026 -7.499 1.00 41.12 676 LYS A C 1
ATOM 5137 O O . LYS A 1 697 ? -11.864 29.171 -6.745 1.00 38.43 676 LYS A O 1
ATOM 5143 N N . ARG A 1 698 ? -13.424 27.839 -7.665 1.00 46.30 677 ARG A N 1
ATOM 5144 C CA . ARG A 1 698 ? -12.993 26.693 -6.866 1.00 46.56 677 ARG A CA 1
ATOM 5145 C C . ARG A 1 698 ? -11.537 26.336 -7.139 1.00 48.65 677 ARG A C 1
ATOM 5146 O O . ARG A 1 698 ? -10.776 26.037 -6.210 1.00 54.60 677 ARG A O 1
ATOM 5154 N N . HIS A 1 699 ? -11.144 26.324 -8.407 1.00 40.58 678 HIS A N 1
ATOM 5155 C CA . HIS A 1 699 ? -9.808 25.915 -8.826 1.00 40.58 678 HIS A CA 1
ATOM 5156 C C . HIS A 1 699 ? -9.206 27.028 -9.675 1.00 49.97 678 HIS A C 1
ATOM 5157 O O . HIS A 1 699 ? -9.043 26.897 -10.894 1.00 51.75 678 HIS A O 1
ATOM 5164 N N . PRO A 1 700 ? -8.868 28.153 -9.048 1.00 54.94 679 PRO A N 1
ATOM 5165 C CA . PRO A 1 700 ? -8.368 29.303 -9.812 1.00 54.34 679 PRO A CA 1
ATOM 5166 C C . PRO A 1 700 ? -7.037 29.014 -10.478 1.00 50.22 679 PRO A C 1
ATOM 5167 O O . PRO A 1 700 ? -6.167 28.346 -9.913 1.00 44.62 679 PRO A O 1
ATOM 5171 N N . SER A 1 701 ? -6.887 29.532 -11.692 1.00 54.15 680 SER A N 1
ATOM 5172 C CA . SER A 1 701 ? -5.635 29.444 -12.430 1.00 51.02 680 SER A CA 1
ATOM 5173 C C . SER A 1 701 ? -5.685 30.480 -13.539 1.00 54.67 680 SER A C 1
ATOM 5174 O O . SER A 1 701 ? -6.749 31.010 -13.866 1.00 62.92 680 SER A O 1
ATOM 5177 N N . SER A 1 702 ? -4.520 30.755 -14.129 1.00 55.04 681 SER A N 1
ATOM 5178 C CA . SER A 1 702 ? -4.478 31.693 -15.248 1.00 56.98 681 SER A CA 1
ATOM 5179 C C . SER A 1 702 ? -5.319 31.193 -16.413 1.00 56.83 681 SER A C 1
ATOM 5180 O O . SER A 1 702 ? -6.030 31.974 -17.056 1.00 54.04 681 SER A O 1
ATOM 5183 N N . TYR A 1 703 ? -5.267 29.886 -16.683 1.00 52.49 682 TYR A N 1
ATOM 5184 C CA . TYR A 1 703 ? -6.097 29.305 -17.730 1.00 50.24 682 TYR A CA 1
ATOM 5185 C C . TYR A 1 703 ? -7.571 29.596 -17.481 1.00 49.91 682 TYR A C 1
ATOM 5186 O O . TYR A 1 703 ? -8.270 30.135 -18.351 1.00 44.80 682 TYR A O 1
ATOM 5195 N N . MET A 1 704 ? -8.052 29.271 -16.279 1.00 48.87 683 MET A N 1
ATOM 5196 C CA . MET A 1 704 ? -9.440 29.545 -15.936 1.00 45.80 683 MET A CA 1
ATOM 5197 C C . MET A 1 704 ? -9.763 31.028 -16.096 1.00 46.56 683 MET A C 1
ATOM 5198 O O . MET A 1 704 ? -10.848 31.386 -16.570 1.00 48.51 683 MET A O 1
ATOM 5203 N N . ASN A 1 705 ? -8.816 31.905 -15.739 1.00 45.43 684 ASN A N 1
ATOM 5204 C CA . ASN A 1 705 ? -9.029 33.344 -15.877 1.00 45.30 684 ASN A CA 1
ATOM 5205 C C . ASN A 1 705 ? -9.224 33.728 -17.338 1.00 48.17 684 ASN A C 1
ATOM 5206 O O . ASN A 1 705 ? -10.052 34.591 -17.660 1.00 47.08 684 ASN A O 1
ATOM 5211 N N . GLN A 1 706 ? -8.492 33.070 -18.242 1.00 50.25 685 GLN A N 1
ATOM 5212 C CA . GLN A 1 706 ? -8.653 33.359 -19.662 1.00 51.81 685 GLN A CA 1
ATOM 5213 C C . GLN A 1 706 ? -9.984 32.845 -20.197 1.00 52.57 685 GLN A C 1
ATOM 5214 O O . GLN A 1 706 ? -10.592 33.487 -21.062 1.00 54.59 685 GLN A O 1
ATOM 5220 N N . LEU A 1 707 ? -10.466 31.702 -19.691 1.00 51.88 686 LEU A N 1
ATOM 5221 C CA . LEU A 1 707 ? -11.774 31.214 -20.132 1.00 51.66 686 LEU A CA 1
ATOM 5222 C C . LEU A 1 707 ? -12.901 32.108 -19.632 1.00 55.12 686 LEU A C 1
ATOM 5223 O O . LEU A 1 707 ? -13.855 32.393 -20.372 1.00 55.35 686 LEU A O 1
ATOM 5228 N N . VAL A 1 708 ? -12.815 32.549 -18.378 1.00 44.45 687 VAL A N 1
ATOM 5229 C CA . VAL A 1 708 ? -13.855 33.409 -17.829 1.00 41.84 687 VAL A CA 1
ATOM 5230 C C . VAL A 1 708 ? -13.965 34.698 -18.629 1.00 48.16 687 VAL A C 1
ATOM 5231 O O . VAL A 1 708 ? -15.066 35.228 -18.826 1.00 48.67 687 VAL A O 1
ATOM 5235 N N . ASN A 1 709 ? -12.824 35.235 -19.078 1.00 47.27 688 ASN A N 1
ATOM 5236 C CA . ASN A 1 709 ? -12.850 36.401 -19.952 1.00 45.03 688 ASN A CA 1
ATOM 5237 C C . ASN A 1 709 ? -13.437 36.046 -21.322 1.00 43.50 688 ASN A C 1
ATOM 5238 O O . ASN A 1 709 ? -14.240 36.803 -21.877 1.00 45.26 688 ASN A O 1
ATOM 5243 N N . LEU A 1 710 ? -13.099 34.864 -21.845 1.00 46.00 689 LEU A N 1
ATOM 5244 C CA . LEU A 1 710 ? -13.535 34.448 -23.179 1.00 46.53 689 LEU A CA 1
ATOM 5245 C C . LEU A 1 710 ? -15.047 34.432 -23.317 1.00 48.99 689 LEU A C 1
ATOM 5246 O O . LEU A 1 710 ? -15.566 34.539 -24.432 1.00 60.07 689 LEU A O 1
ATOM 5251 N N . VAL A 1 711 ? -15.776 34.257 -22.214 1.00 46.18 690 VAL A N 1
ATOM 5252 C CA . VAL A 1 711 ? -17.214 34.049 -22.300 1.00 48.11 690 VAL A CA 1
ATOM 5253 C C . VAL A 1 711 ? -18.002 35.318 -22.003 1.00 39.35 690 VAL A C 1
ATOM 5254 O O . VAL A 1 711 ? -19.232 35.310 -22.134 1.00 30.83 690 VAL A O 1
ATOM 5258 N N . LYS A 1 712 ? -17.329 36.409 -21.628 1.00 41.11 691 LYS A N 1
ATOM 5259 C CA . LYS A 1 712 ? -17.994 37.704 -21.462 1.00 45.74 691 LYS A CA 1
ATOM 5260 C C . LYS A 1 712 ? -18.817 38.163 -22.676 1.00 49.16 691 LYS A C 1
ATOM 5261 O O . LYS A 1 712 ? -19.948 38.643 -22.474 1.00 44.75 691 LYS A O 1
ATOM 5267 N N . PRO A 1 713 ? -18.351 38.063 -23.927 1.00 50.01 692 PRO A N 1
ATOM 5268 C CA . PRO A 1 713 ? -19.131 38.657 -25.022 1.00 47.31 692 PRO A CA 1
ATOM 5269 C C . PRO A 1 713 ? -20.322 37.836 -25.495 1.00 44.39 692 PRO A C 1
ATOM 5270 O O . PRO A 1 713 ? -21.106 38.358 -26.300 1.00 47.84 692 PRO A O 1
ATOM 5274 N N . PHE A 1 714 ? -20.513 36.609 -24.995 1.00 45.69 693 PHE A N 1
ATOM 5275 C CA . PHE A 1 714 ? -21.561 35.731 -25.525 1.00 48.37 693 PHE A CA 1
ATOM 5276 C C . PHE A 1 714 ? -22.934 36.384 -25.475 1.00 48.43 693 PHE A C 1
ATOM 5277 O O . PHE A 1 714 ? -23.713 36.275 -26.426 1.00 52.93 693 PHE A O 1
ATOM 5285 N N . GLY A 1 715 ? -23.267 37.023 -24.357 1.00 49.44 694 GLY A N 1
ATOM 5286 C CA . GLY A 1 715 ? -24.594 37.597 -24.222 1.00 52.83 694 GLY A CA 1
ATOM 5287 C C . GLY A 1 715 ? -24.928 38.602 -25.311 1.00 52.83 694 GLY A C 1
ATOM 5288 O O . GLY A 1 715 ? -25.968 38.497 -25.963 1.00 60.40 694 GLY A O 1
ATOM 5289 N N . LYS A 1 716 ? -24.065 39.601 -25.517 1.00 42.74 695 LYS A N 1
ATOM 5290 C CA . LYS A 1 716 ? -24.388 40.595 -26.539 1.00 49.65 695 LYS A CA 1
ATOM 5291 C C . LYS A 1 716 ? -24.379 39.978 -27.935 1.00 50.18 695 LYS A C 1
ATOM 5292 O O . LYS A 1 716 ? -25.181 40.363 -28.794 1.00 60.96 695 LYS A O 1
ATOM 5298 N N . GLU A 1 717 ? -23.473 39.034 -28.189 1.00 38.39 696 GLU A N 1
ATOM 5299 C CA . GLU A 1 717 ? -23.346 38.479 -29.534 1.00 41.12 696 GLU A CA 1
ATOM 5300 C C . GLU A 1 717 ? -24.601 37.710 -29.946 1.00 52.21 696 GLU A C 1
ATOM 5301 O O . GLU A 1 717 ? -25.158 37.952 -31.026 1.00 60.65 696 GLU A O 1
ATOM 5307 N N . PHE A 1 718 ? -25.072 36.792 -29.088 1.00 47.82 697 PHE A N 1
ATOM 5308 C CA . PHE A 1 718 ? -26.300 36.045 -29.370 1.00 42.75 697 PHE A CA 1
ATOM 5309 C C . PHE A 1 718 ? -27.509 36.973 -29.423 1.00 43.60 697 PHE A C 1
ATOM 5310 O O . PHE A 1 718 ? -28.511 36.683 -30.098 1.00 42.23 697 PHE A O 1
ATOM 5318 N N . LYS A 1 719 ? -27.444 38.093 -28.713 1.00 33.33 698 LYS A N 1
ATOM 5319 C CA . LYS A 1 719 ? -28.528 39.046 -28.840 1.00 36.23 698 LYS A CA 1
ATOM 5320 C C . LYS A 1 719 ? -28.557 39.650 -30.235 1.00 39.87 698 LYS A C 1
ATOM 5321 O O . LYS A 1 719 ? -29.633 39.979 -30.745 1.00 50.61 698 LYS A O 1
ATOM 5327 N N . ASN A 1 720 ? -27.403 39.759 -30.886 1.00 33.79 699 ASN A N 1
ATOM 5328 C CA . ASN A 1 720 ? -27.387 40.294 -32.233 1.00 40.08 699 ASN A CA 1
ATOM 5329 C C . ASN A 1 720 ? -27.790 39.274 -33.281 1.00 49.58 699 ASN A C 1
ATOM 5330 O O . ASN A 1 720 ? -27.981 39.652 -34.437 1.00 67.21 699 ASN A O 1
ATOM 5335 N N . LEU A 1 721 ? -27.955 38.006 -32.912 1.00 49.59 700 LEU A N 1
ATOM 5336 C CA . LEU A 1 721 ? -28.493 37.021 -33.840 1.00 45.51 700 LEU A CA 1
ATOM 5337 C C . LEU A 1 721 ? -29.991 37.164 -34.025 1.00 45.81 700 LEU A C 1
ATOM 5338 O O . LEU A 1 721 ? -30.556 36.496 -34.902 1.00 43.94 700 LEU A O 1
ATOM 5343 N N . LYS A 1 722 ? -30.624 38.031 -33.229 1.00 44.43 701 LYS A N 1
ATOM 5344 C CA . LYS A 1 722 ? -32.029 38.392 -33.371 1.00 42.32 701 LYS A CA 1
ATOM 5345 C C . LYS A 1 722 ? -32.919 37.152 -33.428 1.00 39.55 701 LYS A C 1
ATOM 5346 O O . LYS A 1 722 ? -33.745 36.983 -34.323 1.00 38.39 701 LYS A O 1
ATOM 5352 N N . LEU A 1 723 ? -32.767 36.298 -32.410 1.00 42.71 702 LEU A N 1
ATOM 5353 C CA . LEU A 1 723 ? -33.463 35.013 -32.389 1.00 42.15 702 LEU A CA 1
ATOM 5354 C C . LEU A 1 723 ? -34.958 35.173 -32.118 1.00 51.78 702 LEU A C 1
ATOM 5355 O O . LEU A 1 723 ? -35.767 34.370 -32.596 1.00 54.71 702 LEU A O 1
ATOM 5360 N N . VAL A 1 724 ? -35.342 36.152 -31.295 1.00 55.40 703 VAL A N 1
ATOM 5361 C CA . VAL A 1 724 ? -36.762 36.416 -31.059 1.00 50.21 703 VAL A CA 1
ATOM 5362 C C . VAL A 1 724 ? -37.410 37.064 -32.280 1.00 51.16 703 VAL A C 1
ATOM 5363 O O . VAL A 1 724 ? -38.514 36.695 -32.702 1.00 41.93 703 VAL A O 1
ATOM 5367 N N . GLN A 1 725 ? -36.752 38.058 -32.851 1.00 58.63 704 GLN A N 1
ATOM 5368 C CA . GLN A 1 725 ? -37.345 38.751 -33.980 1.00 61.40 704 GLN A CA 1
ATOM 5369 C C . GLN A 1 725 ? -37.614 37.767 -35.111 1.00 56.78 704 GLN A C 1
ATOM 5370 O O . GLN A 1 725 ? -38.736 37.667 -35.622 1.00 52.94 704 GLN A O 1
ATOM 5376 N N . ARG A 1 726 ? -36.613 36.962 -35.445 1.00 50.52 705 ARG A N 1
ATOM 5377 C CA . ARG A 1 726 ? -36.772 35.983 -36.508 1.00 45.78 705 ARG A CA 1
ATOM 5378 C C . ARG A 1 726 ? -37.951 35.049 -36.224 1.00 44.95 705 ARG A C 1
ATOM 5379 O O . ARG A 1 726 ? -38.801 34.830 -37.094 1.00 45.14 705 ARG A O 1
ATOM 5387 N N . GLN A 1 727 ? -38.071 34.555 -34.993 1.00 40.23 706 GLN A N 1
ATOM 5388 C CA . GLN A 1 727 ? -39.211 33.700 -34.679 1.00 38.58 706 GLN A CA 1
ATOM 5389 C C . GLN A 1 727 ? -40.527 34.454 -34.812 1.00 39.83 706 GLN A C 1
ATOM 5390 O O . GLN A 1 727 ? -41.506 33.914 -35.339 1.00 41.25 706 GLN A O 1
ATOM 5396 N N . HIS A 1 728 ? -40.573 35.706 -34.352 1.00 41.23 707 HIS A N 1
ATOM 5397 C CA . HIS A 1 728 ? -41.790 36.490 -34.539 1.00 44.47 707 HIS A CA 1
ATOM 5398 C C . HIS A 1 728 ? -42.124 36.654 -36.022 1.00 53.63 707 HIS A C 1
ATOM 5399 O O . HIS A 1 728 ? -43.291 36.519 -36.422 1.00 49.07 707 HIS A O 1
ATOM 5406 N N . GLU A 1 729 ? -41.107 36.904 -36.858 1.00 50.92 708 GLU A N 1
ATOM 5407 C CA . GLU A 1 729 ? -41.351 37.127 -38.282 1.00 52.51 708 GLU A CA 1
ATOM 5408 C C . GLU A 1 729 ? -41.945 35.888 -38.941 1.00 51.66 708 GLU A C 1
ATOM 5409 O O . GLU A 1 729 ? -42.891 35.988 -39.734 1.00 56.80 708 GLU A O 1
ATOM 5415 N N . ILE A 1 730 ? -41.416 34.711 -38.611 1.00 46.26 709 ILE A N 1
ATOM 5416 C CA . ILE A 1 730 ? -41.955 33.466 -39.154 1.00 47.11 709 ILE A CA 1
ATOM 5417 C C . ILE A 1 730 ? -43.415 33.307 -38.763 1.00 52.27 709 ILE A C 1
ATOM 5418 O O . ILE A 1 730 ? -44.282 33.099 -39.621 1.00 60.56 709 ILE A O 1
ATOM 5423 N N . ILE A 1 731 ? -43.712 33.430 -37.461 1.00 48.23 710 ILE A N 1
ATOM 5424 C CA . ILE A 1 731 ? -45.092 33.306 -36.990 1.00 48.22 710 ILE A CA 1
ATOM 5425 C C . ILE A 1 731 ? -45.994 34.315 -37.687 1.00 52.06 710 ILE A C 1
ATOM 5426 O O . ILE A 1 731 ? -47.082 33.969 -38.172 1.00 54.22 710 ILE A O 1
ATOM 5431 N N . ASP A 1 732 ? -45.533 35.563 -37.809 1.00 47.42 711 ASP A N 1
ATOM 5432 C CA . ASP A 1 732 ? -46.381 36.600 -38.374 1.00 52.35 711 ASP A CA 1
ATOM 5433 C C . ASP A 1 732 ? -46.731 36.309 -39.831 1.00 56.37 711 ASP A C 1
ATOM 5434 O O . ASP A 1 732 ? -47.741 36.817 -40.330 1.00 60.37 711 ASP A O 1
ATOM 5439 N N . SER A 1 733 ? -45.911 35.525 -40.528 1.00 48.44 712 SER A N 1
ATOM 5440 C CA . SER A 1 733 ? -46.118 35.215 -41.935 1.00 49.88 712 SER A CA 1
ATOM 5441 C C . SER A 1 733 ? -46.741 33.835 -42.169 1.00 53.37 712 SER A C 1
ATOM 5442 O O . SER A 1 733 ? -46.666 33.299 -43.279 1.00 53.84 712 SER A O 1
ATOM 5445 N N . MET A 1 734 ? -47.340 33.236 -41.160 1.00 53.94 713 MET A N 1
ATOM 5446 C CA . MET A 1 734 ? -48.013 31.962 -41.350 1.00 55.85 713 MET A CA 1
ATOM 5447 C C . MET A 1 734 ? -49.483 32.200 -41.686 1.00 65.45 713 MET A C 1
ATOM 5448 O O . MET A 1 734 ? -50.123 33.085 -41.113 1.00 73.98 713 MET A O 1
ATOM 5453 N N . ASP A 1 735 ? -50.001 31.450 -42.657 1.00 63.31 714 ASP A N 1
ATOM 5454 C CA . ASP A 1 735 ? -51.413 31.506 -43.026 1.00 69.69 714 ASP A CA 1
ATOM 5455 C C . ASP A 1 735 ? -52.098 30.231 -42.552 1.00 61.54 714 ASP A C 1
ATOM 5456 O O . ASP A 1 735 ? -51.765 29.144 -43.023 1.00 67.58 714 ASP A O 1
ATOM 5461 N N . PHE A 1 736 ? -53.066 30.363 -41.652 1.00 57.70 715 PHE A N 1
ATOM 5462 C CA . PHE A 1 736 ? -53.864 29.231 -41.195 1.00 63.46 715 PHE A CA 1
ATOM 5463 C C . PHE A 1 736 ? -55.231 29.260 -41.860 1.00 76.80 715 PHE A C 1
ATOM 5464 O O . PHE A 1 736 ? -55.930 30.280 -41.794 1.00 85.04 715 PHE A O 1
ATOM 5472 N N . GLU A 1 737 ? -55.623 28.143 -42.479 1.00 73.45 716 GLU A N 1
ATOM 5473 C CA . GLU A 1 737 ? -57.046 27.875 -42.663 1.00 73.19 716 GLU A CA 1
ATOM 5474 C C . GLU A 1 737 ? -57.422 26.751 -41.692 1.00 74.87 716 GLU A C 1
ATOM 5475 O O . GLU A 1 737 ? -57.215 25.563 -42.003 1.00 74.27 716 GLU A O 1
ATOM 5481 N N . PRO A 1 738 ? -57.932 27.076 -40.493 1.00 65.92 717 PRO A N 1
ATOM 5482 C CA . PRO A 1 738 ? -58.296 26.027 -39.544 1.00 57.25 717 PRO A CA 1
ATOM 5483 C C . PRO A 1 738 ? -59.548 25.291 -40.005 1.00 59.70 717 PRO A C 1
ATOM 5484 O O . PRO A 1 738 ? -60.398 25.867 -40.703 1.00 75.34 717 PRO A O 1
ATOM 5488 N N . PRO A 1 739 ? -59.697 24.026 -39.629 1.00 50.29 718 PRO A N 1
ATOM 5489 C CA . PRO A 1 739 ? -60.893 23.276 -40.044 1.00 45.04 718 PRO A CA 1
ATOM 5490 C C . PRO A 1 739 ? -62.177 23.702 -39.340 1.00 48.48 718 PRO A C 1
ATOM 5491 O O . PRO A 1 739 ? -63.249 23.182 -39.689 1.00 49.59 718 PRO A O 1
ATOM 5495 N N . ILE A 1 740 ? -62.106 24.595 -38.346 1.00 50.31 719 ILE A N 1
ATOM 5496 C CA . ILE A 1 740 ? -63.275 25.132 -37.649 1.00 55.94 719 ILE A CA 1
ATOM 5497 C C . ILE A 1 740 ? -63.032 26.614 -37.391 1.00 63.50 719 ILE A C 1
ATOM 5498 O O . ILE A 1 740 ? -61.936 27.136 -37.617 1.00 71.28 719 ILE A O 1
ATOM 5503 N N . SER A 1 741 ? -64.081 27.304 -36.943 1.00 60.08 720 SER A N 1
ATOM 5504 C CA . SER A 1 741 ? -63.969 28.728 -36.643 1.00 55.38 720 SER A CA 1
ATOM 5505 C C . SER A 1 741 ? -63.331 28.882 -35.275 1.00 57.96 720 SER A C 1
ATOM 5506 O O . SER A 1 741 ? -63.905 28.468 -34.261 1.00 58.45 720 SER A O 1
ATOM 5509 N N . VAL A 1 742 ? -62.130 29.456 -35.260 1.00 62.96 721 VAL A N 1
ATOM 5510 C CA . VAL A 1 742 ? -61.343 29.655 -34.053 1.00 63.19 721 VAL A CA 1
ATOM 5511 C C . VAL A 1 742 ? -60.601 30.975 -34.196 1.00 69.65 721 VAL A C 1
ATOM 5512 O O . VAL A 1 742 ? -60.184 31.357 -35.294 1.00 67.32 721 VAL A O 1
ATOM 5516 N N . ASP A 1 743 ? -60.397 31.656 -33.072 1.00 75.15 722 ASP A N 1
ATOM 5517 C CA . ASP A 1 743 ? -59.591 32.870 -33.072 1.00 72.23 722 ASP A CA 1
ATOM 5518 C C . ASP A 1 743 ? -58.118 32.483 -33.031 1.00 62.09 722 ASP A C 1
ATOM 5519 O O . ASP A 1 743 ? -57.636 31.933 -32.038 1.00 62.77 722 ASP A O 1
ATOM 5524 N N . ILE A 1 744 ? -57.404 32.762 -34.118 1.00 63.13 723 ILE A N 1
ATOM 5525 C CA . ILE A 1 744 ? -55.983 32.440 -34.176 1.00 63.98 723 ILE A CA 1
ATOM 5526 C C . ILE A 1 744 ? -55.151 33.471 -33.402 1.00 57.01 723 ILE A C 1
ATOM 5527 O O . ILE A 1 744 ? -54.107 33.128 -32.822 1.00 47.26 723 ILE A O 1
ATOM 5532 N N . SER A 1 745 ? -55.640 34.717 -33.324 1.00 54.08 724 SER A N 1
ATOM 5533 C CA . SER A 1 745 ? -54.796 35.854 -32.962 1.00 60.12 724 SER A CA 1
ATOM 5534 C C . SER A 1 745 ? -54.311 35.781 -31.518 1.00 57.60 724 SER A C 1
ATOM 5535 O O . SER A 1 745 ? -53.153 36.115 -31.239 1.00 52.85 724 SER A O 1
ATOM 5538 N N . GLN A 1 746 ? -55.168 35.342 -30.587 1.00 61.16 725 GLN A N 1
ATOM 5539 C CA . GLN A 1 746 ? -54.754 35.263 -29.183 1.00 57.30 725 GLN A CA 1
ATOM 5540 C C . GLN A 1 746 ? -53.706 34.185 -28.955 1.00 55.28 725 GLN A C 1
ATOM 5541 O O . GLN A 1 746 ? -52.756 34.394 -28.192 1.00 54.19 725 GLN A O 1
ATOM 5547 N N . THR A 1 747 ? -53.846 33.031 -29.604 1.00 53.84 726 THR A N 1
ATOM 5548 C CA . THR A 1 747 ? -52.792 32.028 -29.487 1.00 53.13 726 THR A CA 1
ATOM 5549 C C . THR A 1 747 ? -51.487 32.531 -30.101 1.00 44.06 726 THR A C 1
ATOM 5550 O O . THR A 1 747 ? -50.403 32.315 -29.538 1.00 34.13 726 THR A O 1
ATOM 5554 N N . LYS A 1 748 ? -51.572 33.204 -31.257 1.00 38.92 727 LYS A N 1
ATOM 5555 C CA . LYS A 1 748 ? -50.386 33.824 -31.850 1.00 44.37 727 LYS A CA 1
ATOM 5556 C C . LYS A 1 748 ? -49.741 34.800 -30.870 1.00 45.64 727 LYS A C 1
ATOM 5557 O O . LYS A 1 748 ? -48.522 34.783 -30.667 1.00 43.54 727 LYS A O 1
ATOM 5563 N N . LEU A 1 749 ? -50.556 35.652 -30.237 1.00 46.03 728 LEU A N 1
ATOM 5564 C CA . LEU A 1 749 ? -50.032 36.650 -29.310 1.00 52.53 728 LEU A CA 1
ATOM 5565 C C . LEU A 1 749 ? -49.440 35.986 -28.063 1.00 52.71 728 LEU A C 1
ATOM 5566 O O . LEU A 1 749 ? -48.374 36.389 -27.574 1.00 44.51 728 LEU A O 1
ATOM 5571 N N . GLU A 1 750 ? -50.099 34.936 -27.552 1.00 47.75 729 GLU A N 1
ATOM 5572 C CA . GLU A 1 750 ? -49.571 34.249 -26.381 1.00 41.32 729 GLU A CA 1
ATOM 5573 C C . GLU A 1 750 ? -48.248 33.579 -26.708 1.00 44.05 729 GLU A C 1
ATOM 5574 O O . GLU A 1 750 ? -47.274 33.701 -25.953 1.00 37.87 729 GLU A O 1
ATOM 5580 N N . ILE A 1 751 ? -48.199 32.883 -27.845 1.00 50.38 730 ILE A N 1
ATOM 5581 C CA . ILE A 1 751 ? -46.994 32.149 -28.220 1.00 50.79 730 ILE A CA 1
ATOM 5582 C C . ILE A 1 751 ? -45.839 33.104 -28.461 1.00 40.03 730 ILE A C 1
ATOM 5583 O O . ILE A 1 751 ? -44.715 32.867 -28.001 1.00 30.80 730 ILE A O 1
ATOM 5588 N N . LYS A 1 752 ? -46.096 34.205 -29.168 1.00 38.61 731 LYS A N 1
ATOM 5589 C CA . LYS A 1 752 ? -45.033 35.172 -29.413 1.00 40.84 731 LYS A CA 1
ATOM 5590 C C . LYS A 1 752 ? -44.468 35.684 -28.096 1.00 43.85 731 LYS A C 1
ATOM 5591 O O . LYS A 1 752 ? -43.244 35.676 -27.894 1.00 41.54 731 LYS A O 1
ATOM 5597 N N . SER A 1 753 ? -45.355 36.070 -27.165 1.00 40.78 732 SER A N 1
ATOM 5598 C CA . SER A 1 753 ? -44.921 36.617 -25.882 1.00 30.21 732 SER A CA 1
ATOM 5599 C C . SER A 1 753 ? -44.132 35.584 -25.080 1.00 32.66 732 SER A C 1
ATOM 5600 O O . SER A 1 753 ? -43.078 35.891 -24.516 1.00 28.36 732 SER A O 1
ATOM 5603 N N . SER A 1 754 ? -44.584 34.321 -25.091 1.00 34.42 733 SER A N 1
ATOM 5604 C CA . SER A 1 754 ? -43.901 33.268 -24.343 1.00 29.67 733 SER A CA 1
ATOM 5605 C C . SER A 1 754 ? -42.511 32.982 -24.916 1.00 34.47 733 SER A C 1
ATOM 5606 O O . SER A 1 754 ? -41.563 32.722 -24.158 1.00 27.31 733 SER A O 1
ATOM 5609 N N . ILE A 1 755 ? -42.373 33.019 -26.249 1.00 36.04 734 ILE A N 1
ATOM 5610 C CA . ILE A 1 755 ? -41.070 32.828 -26.882 1.00 36.74 734 ILE A CA 1
ATOM 5611 C C . ILE A 1 755 ? -40.111 33.939 -26.484 1.00 43.14 734 ILE A C 1
ATOM 5612 O O . ILE A 1 755 ? -38.959 33.689 -26.093 1.00 30.31 734 ILE A O 1
ATOM 5617 N N . GLU A 1 756 ? -40.566 35.188 -26.603 1.00 43.00 735 GLU A N 1
ATOM 5618 C CA . GLU A 1 756 ? -39.712 36.314 -26.251 1.00 43.15 735 GLU A CA 1
ATOM 5619 C C . GLU A 1 756 ? -39.255 36.209 -24.803 1.00 36.10 735 GLU A C 1
ATOM 5620 O O . GLU A 1 756 ? -38.061 36.309 -24.508 1.00 39.76 735 GLU A O 1
ATOM 5626 N N . ASP A 1 757 ? -40.187 35.963 -23.883 1.00 28.37 736 ASP A N 1
ATOM 5627 C CA . ASP A 1 757 ? -39.813 35.932 -22.472 1.00 33.25 736 ASP A CA 1
ATOM 5628 C C . ASP A 1 757 ? -38.767 34.853 -22.179 1.00 41.49 736 ASP A C 1
ATOM 5629 O O . ASP A 1 757 ? -37.781 35.109 -21.474 1.00 49.16 736 ASP A O 1
ATOM 5634 N N . CYS A 1 758 ? -38.926 33.663 -22.763 1.00 37.67 737 CYS A N 1
ATOM 5635 C CA . CYS A 1 758 ? -38.020 32.553 -22.471 1.00 34.00 737 CYS A CA 1
ATOM 5636 C C . CYS A 1 758 ? -36.656 32.738 -23.136 1.00 39.64 737 CYS A C 1
ATOM 5637 O O . CYS A 1 758 ? -35.621 32.489 -22.509 1.00 44.49 737 CYS A O 1
ATOM 5640 N N . VAL A 1 759 ? -36.625 33.138 -24.415 1.00 42.40 738 VAL A N 1
ATOM 5641 C CA . VAL A 1 759 ? -35.336 33.368 -25.070 1.00 31.68 738 VAL A CA 1
ATOM 5642 C C . VAL A 1 759 ? -34.584 34.497 -24.378 1.00 32.24 738 VAL A C 1
ATOM 5643 O O . VAL A 1 759 ? -33.408 34.353 -24.019 1.00 31.83 738 VAL A O 1
ATOM 5647 N N . VAL A 1 760 ? -35.269 35.615 -24.115 1.00 31.46 739 VAL A N 1
ATOM 5648 C CA . VAL A 1 760 ? -34.588 36.760 -23.511 1.00 31.12 739 VAL A CA 1
ATOM 5649 C C . VAL A 1 760 ? -34.023 36.396 -22.139 1.00 36.01 739 VAL A C 1
ATOM 5650 O O . VAL A 1 760 ? -32.868 36.722 -21.819 1.00 39.00 739 VAL A O 1
ATOM 5654 N N . ALA A 1 761 ? -34.788 35.663 -21.328 1.00 29.95 740 ALA A N 1
ATOM 5655 C CA . ALA A 1 761 ? -34.254 35.270 -20.021 1.00 31.34 740 ALA A CA 1
ATOM 5656 C C . ALA A 1 761 ? -32.980 34.423 -20.158 1.00 41.43 740 ALA A C 1
ATOM 5657 O O . ALA A 1 761 ? -32.031 34.580 -19.375 1.00 37.08 740 ALA A O 1
ATOM 5659 N N . LEU A 1 762 ? -32.932 33.516 -21.138 1.00 24.20 741 LEU A N 1
ATOM 5660 C CA . LEU A 1 762 ? -31.690 32.789 -21.361 1.00 30.72 741 LEU A CA 1
ATOM 5661 C C . LEU A 1 762 ? -30.590 33.722 -21.864 1.00 36.47 741 LEU A C 1
ATOM 5662 O O . LEU A 1 762 ? -29.441 33.657 -21.393 1.00 33.66 741 LEU A O 1
ATOM 5667 N N . LEU A 1 763 ? -30.922 34.619 -22.797 1.00 32.00 742 LEU A N 1
ATOM 5668 C CA . LEU A 1 763 ? -29.894 35.515 -23.323 1.00 39.60 742 LEU A CA 1
ATOM 5669 C C . LEU A 1 763 ? -29.370 36.469 -22.254 1.00 38.42 742 LEU A C 1
ATOM 5670 O O . LEU A 1 763 ? -28.172 36.779 -22.209 1.00 36.32 742 LEU A O 1
ATOM 5675 N N . ASN A 1 764 ? -30.239 36.923 -21.367 1.00 33.54 743 ASN A N 1
ATOM 5676 C CA . ASN A 1 764 ? -29.733 37.702 -20.255 1.00 30.75 743 ASN A CA 1
ATOM 5677 C C . ASN A 1 764 ? -28.923 36.868 -19.282 1.00 37.81 743 ASN A C 1
ATOM 5678 O O . ASN A 1 764 ? -28.225 37.430 -18.436 1.00 35.91 743 ASN A O 1
ATOM 5683 N N . SER A 1 765 ? -28.972 35.550 -19.379 1.00 41.78 744 SER A N 1
ATOM 5684 C CA . SER A 1 765 ? -28.183 34.773 -18.450 1.00 30.12 744 SER A CA 1
ATOM 5685 C C . SER A 1 765 ? -26.789 34.467 -18.977 1.00 36.89 744 SER A C 1
ATOM 5686 O O . SER A 1 765 ? -25.925 34.081 -18.189 1.00 48.69 744 SER A O 1
ATOM 5689 N N . LEU A 1 766 ? -26.528 34.667 -20.267 1.00 43.14 745 LEU A N 1
ATOM 5690 C CA . LEU A 1 766 ? -25.206 34.366 -20.814 1.00 43.92 745 LEU A CA 1
ATOM 5691 C C . LEU A 1 766 ? -24.156 35.366 -20.333 1.00 59.24 745 LEU A C 1
ATOM 5692 O O . LEU A 1 766 ? -22.952 35.098 -20.406 1.00 66.03 745 LEU A O 1
ATOM 5697 N N . THR B 2 2 ? -65.425 -5.882 -15.588 1.00 42.73 2 THR B N 1
ATOM 5698 C CA . THR B 2 2 ? -65.356 -7.049 -16.486 1.00 53.54 2 THR B CA 1
ATOM 5699 C C . THR B 2 2 ? -64.699 -8.292 -15.856 1.00 47.96 2 THR B C 1
ATOM 5700 O O . 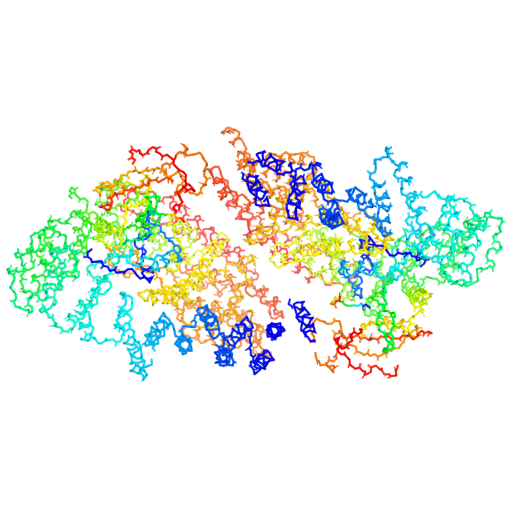THR B 2 2 ? -65.312 -9.355 -15.808 1.00 52.34 2 THR B O 1
ATOM 5704 N N . SER B 2 3 ? -63.466 -8.169 -15.381 1.00 36.21 3 SER B N 1
ATOM 5705 C CA . SER B 2 3 ? -62.921 -9.094 -14.391 1.00 31.80 3 SER B CA 1
ATOM 5706 C C . SER B 2 3 ? -62.350 -8.295 -13.226 1.00 40.38 3 SER B C 1
ATOM 5707 O O . SER B 2 3 ? -61.790 -7.206 -13.416 1.00 46.20 3 SER B O 1
ATOM 5710 N N . ILE B 2 4 ? -62.516 -8.809 -12.014 1.00 34.98 4 ILE B N 1
ATOM 5711 C CA . ILE B 2 4 ? -61.994 -8.148 -10.825 1.00 44.38 4 ILE B CA 1
ATOM 5712 C C . ILE B 2 4 ? -60.790 -8.931 -10.322 1.00 47.56 4 ILE B C 1
ATOM 5713 O O . ILE B 2 4 ? -60.809 -10.169 -10.307 1.00 52.46 4 ILE B O 1
ATOM 5718 N N . LYS B 2 5 ? -59.739 -8.203 -9.948 1.00 38.92 5 LYS B N 1
ATOM 5719 C CA . LYS B 2 5 ? -58.465 -8.720 -9.486 1.00 35.75 5 LYS B CA 1
ATOM 5720 C C . LYS B 2 5 ? -58.036 -7.949 -8.249 1.00 34.00 5 LYS B C 1
ATOM 5721 O O . LYS B 2 5 ? -58.383 -6.778 -8.094 1.00 37.40 5 LYS B O 1
ATOM 5727 N N . PRO B 2 6 ? -57.295 -8.576 -7.351 1.00 28.00 6 PRO B N 1
ATOM 5728 C CA . PRO B 2 6 ? -56.800 -7.837 -6.190 1.00 29.03 6 PRO B CA 1
ATOM 5729 C C . PRO B 2 6 ? -55.901 -6.684 -6.622 1.00 29.26 6 PRO B C 1
ATOM 5730 O O . PRO B 2 6 ? -55.213 -6.746 -7.642 1.00 37.31 6 PRO B O 1
ATOM 5734 N N . PHE B 2 7 ? -55.910 -5.624 -5.826 1.00 25.27 7 PHE B N 1
ATOM 5735 C CA . PHE B 2 7 ? -55.019 -4.488 -6.035 1.00 27.56 7 PHE B CA 1
ATOM 5736 C C . PHE B 2 7 ? -53.617 -4.751 -5.460 1.00 26.44 7 PHE B C 1
ATOM 5737 O O . PHE B 2 7 ? -53.468 -5.226 -4.327 1.00 27.55 7 PHE B O 1
ATOM 5745 N N . GLN B 2 8 ? -52.589 -4.450 -6.244 1.00 24.96 8 GLN B N 1
ATOM 5746 C CA . GLN B 2 8 ? -51.215 -4.512 -5.775 1.00 29.88 8 GLN B CA 1
ATOM 5747 C C . GLN B 2 8 ? -50.566 -3.149 -5.968 1.00 34.97 8 GLN B C 1
ATOM 5748 O O . GLN B 2 8 ? -50.960 -2.386 -6.857 1.00 40.84 8 GLN B O 1
ATOM 5754 N N . MET B 2 9 ? -49.584 -2.838 -5.115 1.00 30.61 9 MET B N 1
ATOM 5755 C CA . MET B 2 9 ? -49.060 -1.475 -5.063 1.00 27.74 9 MET B CA 1
ATOM 5756 C C . MET B 2 9 ? -48.517 -0.998 -6.399 1.00 36.83 9 MET B C 1
ATOM 5757 O O . MET B 2 9 ? -48.542 0.210 -6.680 1.00 33.08 9 MET B O 1
ATOM 5762 N N . GLU B 2 10 ? -47.997 -1.915 -7.218 1.00 32.42 10 GLU B N 1
ATOM 5763 C CA . GLU B 2 10 ? -47.370 -1.488 -8.450 1.00 21.58 10 GLU B CA 1
ATOM 5764 C C . GLU B 2 10 ? -48.383 -0.990 -9.460 1.00 29.14 10 GLU B C 1
ATOM 5765 O O . GLU B 2 10 ? -47.988 -0.401 -10.475 1.00 40.84 10 GLU B O 1
ATOM 5771 N N . ASP B 2 11 ? -49.674 -1.193 -9.190 1.00 30.38 11 ASP B N 1
ATOM 5772 C CA . ASP B 2 11 ? -50.729 -0.729 -10.088 1.00 28.93 11 ASP B CA 1
ATOM 5773 C C . ASP B 2 11 ? -50.782 0.788 -10.161 1.00 29.99 11 ASP B C 1
ATOM 5774 O O . ASP B 2 11 ? -51.211 1.344 -11.182 1.00 26.54 11 ASP B O 1
ATOM 5779 N N . LEU B 2 12 ? -50.329 1.464 -9.098 1.00 28.43 12 LEU B N 1
ATOM 5780 C CA . LEU B 2 12 ? -50.229 2.919 -9.106 1.00 22.95 12 LEU B CA 1
ATOM 5781 C C . LEU B 2 12 ? -49.466 3.425 -10.326 1.00 24.80 12 LEU B C 1
ATOM 5782 O O . LEU B 2 12 ? -49.849 4.431 -10.926 1.00 26.35 12 LEU B O 1
ATOM 5787 N N . PHE B 2 13 ? -48.390 2.735 -10.719 1.00 21.61 13 PHE B N 1
ATOM 5788 C CA . PHE B 2 13 ? -47.601 3.208 -11.847 1.00 25.52 13 PHE B CA 1
ATOM 5789 C C . PHE B 2 13 ? -48.405 3.271 -13.129 1.00 32.89 13 PHE B C 1
ATOM 5790 O O . PHE B 2 13 ? -48.017 3.990 -14.058 1.00 42.70 13 PHE B O 1
ATOM 5798 N N . GLU B 2 14 ? -49.515 2.544 -13.205 1.00 31.16 14 GLU B N 1
ATOM 5799 C CA . GLU B 2 14 ? -50.289 2.464 -14.434 1.00 40.76 14 GLU B CA 1
ATOM 5800 C C . GLU B 2 14 ? -51.734 2.905 -14.235 1.00 38.56 14 GLU B C 1
ATOM 5801 O O . GLU B 2 14 ? -52.610 2.492 -14.995 1.00 38.84 14 GLU B O 1
ATOM 5807 N N . LEU B 2 15 ? -52.001 3.743 -13.238 1.00 33.09 15 LEU B N 1
ATOM 5808 C CA . LEU B 2 15 ? -53.358 4.183 -12.961 1.00 35.65 15 LEU B CA 1
ATOM 5809 C C . LEU B 2 15 ? -53.693 5.550 -13.567 1.00 40.08 15 LEU B C 1
ATOM 5810 O O . LEU B 2 15 ? -54.803 6.058 -13.355 1.00 33.62 15 LEU B O 1
ATOM 5815 N N . ASN B 2 16 ? -52.791 6.142 -14.340 1.00 36.06 16 ASN B N 1
ATOM 5816 C CA . ASN B 2 16 ? -53.030 7.510 -14.786 1.00 36.68 16 ASN B CA 1
ATOM 5817 C C . ASN B 2 16 ? -54.323 7.704 -15.571 1.00 41.95 16 ASN B C 1
ATOM 5818 O O . ASN B 2 16 ? -54.973 8.745 -15.368 1.00 46.46 16 ASN B O 1
ATOM 5823 N N . PRO B 2 17 ? -54.757 6.793 -16.450 1.00 36.60 17 PRO B N 1
ATOM 5824 C CA . PRO B 2 17 ? -55.992 7.071 -17.196 1.00 37.75 17 PRO B CA 1
ATOM 5825 C C . PRO B 2 17 ? -57.198 7.174 -16.305 1.00 33.39 17 PRO B C 1
ATOM 5826 O O . PRO B 2 17 ? -58.139 7.901 -16.628 1.00 35.67 17 PRO B O 1
ATOM 5830 N N . VAL B 2 18 ? -57.180 6.477 -15.176 1.00 33.57 18 VAL B N 1
ATOM 5831 C CA . VAL B 2 18 ? -58.251 6.534 -14.194 1.00 24.79 18 VAL B CA 1
ATOM 5832 C C . VAL B 2 18 ? -58.051 7.684 -13.209 1.00 33.14 18 VAL B C 1
ATOM 5833 O O . VAL B 2 18 ? -59.002 8.384 -12.848 1.00 42.28 18 VAL B O 1
ATOM 5837 N N . ASN B 2 19 ? -56.823 7.920 -12.776 1.00 24.03 19 ASN B N 1
ATOM 5838 C CA . ASN B 2 19 ? -56.580 8.891 -11.721 1.00 31.65 19 ASN B CA 1
ATOM 5839 C C . ASN B 2 19 ? -56.352 10.323 -12.207 1.00 36.93 19 ASN B C 1
ATOM 5840 O O . ASN B 2 19 ? -56.328 11.233 -11.367 1.00 37.36 19 ASN B O 1
ATOM 5845 N N . LEU B 2 20 ? -56.174 10.561 -13.517 1.00 28.10 20 LEU B N 1
ATOM 5846 C CA . LEU B 2 20 ? -56.158 11.937 -14.019 1.00 29.03 20 LEU B CA 1
ATOM 5847 C C . LEU B 2 20 ? -57.553 12.536 -14.106 1.00 30.02 20 LEU B C 1
ATOM 5848 O O . LEU B 2 20 ? -57.688 13.764 -14.203 1.00 29.19 20 LEU B O 1
ATOM 5853 N N . ASP B 2 21 ? -58.583 11.706 -14.039 1.00 26.99 21 ASP B N 1
ATOM 5854 C CA . ASP B 2 21 ? -59.944 12.208 -13.989 1.00 31.30 21 ASP B CA 1
ATOM 5855 C C . ASP B 2 21 ? -60.082 13.230 -12.856 1.00 35.72 21 ASP B C 1
ATOM 5856 O O . ASP B 2 21 ? -59.501 13.045 -11.775 1.00 27.74 21 ASP B O 1
ATOM 5861 N N . PRO B 2 22 ? -60.810 14.333 -13.073 1.00 33.88 22 PRO B N 1
ATOM 5862 C CA . PRO B 2 22 ? -60.780 15.442 -12.103 1.00 33.72 22 PRO B CA 1
ATOM 5863 C C . PRO B 2 22 ? -61.395 15.123 -10.763 1.00 34.94 22 PRO B C 1
ATOM 5864 O O . PRO B 2 22 ? -61.137 15.862 -9.807 1.00 36.81 22 PRO B O 1
ATOM 5868 N N . LEU B 2 23 ? -62.227 14.093 -10.660 1.00 34.49 23 LEU B N 1
ATOM 5869 C CA . LEU B 2 23 ? -62.872 13.756 -9.399 1.00 38.86 23 LEU B CA 1
ATOM 5870 C C . LEU B 2 23 ? -62.160 12.613 -8.693 1.00 39.97 23 LEU B C 1
ATOM 5871 O O . LEU B 2 23 ? -62.649 12.115 -7.673 1.00 38.51 23 LEU B O 1
ATOM 5876 N N . THR B 2 24 ? -61.023 12.183 -9.220 1.00 30.86 24 THR B N 1
ATOM 5877 C CA . THR B 2 24 ? -60.243 11.102 -8.639 1.00 30.39 24 THR B CA 1
ATOM 5878 C C . THR B 2 24 ? -58.973 11.652 -7.999 1.00 34.81 24 THR B C 1
ATOM 5879 O O . THR B 2 24 ? -58.108 12.212 -8.691 1.00 29.28 24 THR B O 1
ATOM 5883 N N . GLU B 2 25 ? -58.875 11.476 -6.681 1.00 35.68 25 GLU B N 1
ATOM 5884 C CA . GLU B 2 25 ? -57.750 11.908 -5.874 1.00 32.62 25 GLU B CA 1
ATOM 5885 C C . GLU B 2 25 ? -56.557 10.957 -6.014 1.00 39.39 25 GLU B C 1
ATOM 5886 O O . GLU B 2 25 ? -56.710 9.749 -6.211 1.00 46.29 25 GLU B O 1
ATOM 5892 N N . ASN B 2 26 ? -55.361 11.519 -5.903 1.00 38.07 26 ASN B N 1
ATOM 5893 C CA . ASN B 2 26 ? -54.121 10.757 -5.876 1.00 34.36 26 ASN B CA 1
ATOM 5894 C C . ASN B 2 26 ? -53.485 10.878 -4.501 1.00 34.36 26 ASN B C 1
ATOM 5895 O O . ASN B 2 26 ? -53.021 11.959 -4.107 1.00 35.78 26 ASN B O 1
ATOM 5900 N N . PHE B 2 27 ? -53.449 9.762 -3.784 1.00 28.53 27 PHE B N 1
ATOM 5901 C CA . PHE B 2 27 ? -53.074 9.808 -2.385 1.00 27.36 27 PHE B CA 1
ATOM 5902 C C . PHE B 2 27 ? -51.583 9.537 -2.208 1.00 28.27 27 PHE B C 1
ATOM 5903 O O . PHE B 2 27 ? -50.870 9.148 -3.135 1.00 38.18 27 PHE B O 1
ATOM 5911 N N . ASN B 2 28 ? -51.123 9.767 -0.983 1.00 27.62 28 ASN B N 1
ATOM 5912 C CA . ASN B 2 28 ? -49.770 9.424 -0.590 1.00 35.47 28 ASN B CA 1
ATOM 5913 C C . ASN B 2 28 ? -49.523 7.935 -0.752 1.00 35.28 28 ASN B C 1
ATOM 5914 O O . ASN B 2 28 ? -50.431 7.111 -0.617 1.00 27.86 28 ASN B O 1
ATOM 5919 N N . VAL B 2 29 ? -48.264 7.594 -1.017 1.00 32.21 29 VAL B N 1
ATOM 5920 C CA . VAL B 2 29 ? -47.866 6.196 -0.994 1.00 27.69 29 VAL B CA 1
ATOM 5921 C C . VAL B 2 29 ? -48.314 5.561 0.317 1.00 28.83 29 VAL B C 1
ATOM 5922 O O . VAL B 2 29 ? -48.955 4.499 0.326 1.00 23.25 29 VAL B O 1
ATOM 5926 N N . SER B 2 30 ? -48.015 6.236 1.437 1.00 32.40 30 SER B N 1
ATOM 5927 C CA . SER B 2 30 ? -48.492 5.858 2.774 1.00 29.28 30 SER B CA 1
ATOM 5928 C C . SER B 2 30 ? -49.917 5.338 2.784 1.00 23.96 30 SER B C 1
ATOM 5929 O O . SER B 2 30 ? -50.207 4.245 3.278 1.00 23.72 30 SER B O 1
ATOM 5932 N N . PHE B 2 31 ? -50.810 6.132 2.213 1.00 23.98 31 PHE B N 1
ATOM 5933 C CA . PHE B 2 31 ? -52.237 5.892 2.286 1.00 23.96 31 PHE B CA 1
ATOM 5934 C C . PHE B 2 31 ? -52.623 4.608 1.545 1.00 33.21 31 PHE B C 1
ATOM 5935 O O . PHE B 2 31 ? -53.239 3.707 2.129 1.00 36.06 31 PHE B O 1
ATOM 5943 N N . TYR B 2 32 ? -52.297 4.518 0.246 1.00 35.13 32 TYR B N 1
ATOM 5944 C CA . TYR B 2 32 ? -52.574 3.304 -0.524 1.00 31.81 32 TYR B CA 1
ATOM 5945 C C . TYR B 2 32 ? -52.005 2.077 0.178 1.00 32.09 32 TYR B C 1
ATOM 5946 O O . TYR B 2 32 ? -52.706 1.078 0.394 1.00 37.25 32 TYR B O 1
ATOM 5955 N N . SER B 2 33 ? -50.732 2.144 0.560 1.00 25.67 33 SER B N 1
ATOM 5956 C CA . SER B 2 33 ? -50.113 0.982 1.184 1.00 32.75 33 SER B CA 1
ATOM 5957 C C . SER B 2 33 ? -50.827 0.609 2.488 1.00 35.88 33 SER B C 1
ATOM 5958 O O . SER B 2 33 ? -51.128 -0.572 2.709 1.00 31.45 33 SER B O 1
ATOM 5961 N N . GLN B 2 34 ? -51.134 1.602 3.345 1.00 31.53 34 GLN B N 1
ATOM 5962 C CA . GLN B 2 34 ? -51.836 1.320 4.600 1.00 31.12 34 GLN B CA 1
ATOM 5963 C C . GLN B 2 34 ? -53.131 0.554 4.353 1.00 30.09 34 GLN B C 1
ATOM 5964 O O . GLN B 2 34 ? -53.453 -0.396 5.080 1.00 31.54 34 GLN B O 1
ATOM 5970 N N . TYR B 2 35 ? -53.887 0.943 3.332 1.00 25.39 35 TYR B N 1
ATOM 5971 C CA . TYR B 2 35 ? -55.092 0.193 3.032 1.00 25.56 35 TYR B CA 1
ATOM 5972 C C . TYR B 2 35 ? -54.735 -1.243 2.673 1.00 26.07 35 TYR B C 1
ATOM 5973 O O . TYR B 2 35 ? -55.279 -2.186 3.248 1.00 27.52 35 TYR B O 1
ATOM 5982 N N . LEU B 2 36 ? -53.780 -1.428 1.758 1.00 28.63 36 LEU B N 1
ATOM 5983 C CA . LEU B 2 36 ? -53.365 -2.780 1.383 1.00 26.21 36 LEU B CA 1
ATOM 5984 C C . LEU B 2 36 ? -52.885 -3.592 2.587 1.00 31.06 36 LEU B C 1
ATOM 5985 O O . LEU B 2 36 ? -53.029 -4.818 2.594 1.00 30.43 36 LEU B O 1
ATOM 5990 N N . ILE B 2 37 ? -52.344 -2.934 3.622 1.00 34.18 37 ILE B N 1
ATOM 5991 C CA . ILE B 2 37 ? -51.854 -3.642 4.809 1.00 37.82 37 ILE B CA 1
ATOM 5992 C C . ILE B 2 37 ? -53.002 -4.080 5.711 1.00 39.39 37 ILE B C 1
ATOM 5993 O O . ILE B 2 37 ? -52.978 -5.175 6.280 1.00 50.26 37 ILE B O 1
ATOM 5998 N N . GLU B 2 38 ? -54.004 -3.222 5.879 1.00 31.98 38 GLU B N 1
ATOM 5999 C CA . GLU B 2 38 ? -54.989 -3.341 6.944 1.00 33.23 38 GLU B CA 1
ATOM 6000 C C . GLU B 2 38 ? -56.345 -3.852 6.484 1.00 27.72 38 GLU B C 1
ATOM 6001 O O . GLU B 2 38 ? -57.117 -4.358 7.306 1.00 29.49 38 GLU B O 1
ATOM 6007 N N . TRP B 2 39 ? -56.664 -3.709 5.208 1.00 32.37 39 TRP B N 1
ATOM 6008 C CA . TRP B 2 39 ? -57.891 -4.263 4.639 1.00 38.23 39 TRP B CA 1
ATOM 6009 C C . TRP B 2 39 ? -57.605 -4.750 3.227 1.00 37.67 39 TRP B C 1
ATOM 6010 O O . TRP B 2 39 ? -58.237 -4.311 2.261 1.00 41.77 39 TRP B O 1
ATOM 6021 N N . PRO B 2 40 ? -56.657 -5.683 3.079 1.00 34.29 40 PRO B N 1
ATOM 6022 C CA . PRO B 2 40 ? -56.202 -6.057 1.728 1.00 39.34 40 PRO B CA 1
ATOM 6023 C C . PRO B 2 40 ? -57.301 -6.656 0.865 1.00 36.50 40 PRO B C 1
ATOM 6024 O O . PRO B 2 40 ? -57.241 -6.567 -0.370 1.00 41.26 40 PRO B O 1
ATOM 6028 N N . GLN B 2 41 ? -58.316 -7.244 1.459 1.00 30.54 41 GLN B N 1
ATOM 6029 C CA . GLN B 2 41 ? -59.375 -7.780 0.634 1.00 29.93 41 GLN B CA 1
ATOM 6030 C C . GLN B 2 41 ? -60.399 -6.730 0.216 1.00 33.99 41 GLN B C 1
ATOM 6031 O O . GLN B 2 41 ? -61.300 -7.048 -0.569 1.00 37.78 41 GLN B O 1
ATOM 6037 N N . LEU B 2 42 ? -60.299 -5.497 0.715 1.00 29.85 42 LEU B N 1
ATOM 6038 C CA . LEU B 2 42 ? -61.249 -4.463 0.329 1.00 35.17 42 LEU B CA 1
ATOM 6039 C C . LEU B 2 42 ? -60.646 -3.458 -0.644 1.00 33.81 42 LEU B C 1
ATOM 6040 O O . LEU B 2 42 ? -61.201 -2.375 -0.843 1.00 35.23 42 LEU B O 1
ATOM 6045 N N . PHE B 2 43 ? -59.552 -3.827 -1.295 1.00 32.32 43 PHE B N 1
ATOM 6046 C CA . PHE B 2 43 ? -58.898 -3.016 -2.314 1.00 31.31 43 PHE B CA 1
ATOM 6047 C C . PHE B 2 43 ? -58.736 -3.897 -3.555 1.00 36.46 43 PHE B C 1
ATOM 6048 O O . PHE B 2 43 ? -57.906 -4.816 -3.574 1.00 44.02 43 PHE B O 1
ATOM 6056 N N . TYR B 2 44 ? -59.532 -3.635 -4.586 1.00 23.39 44 TYR B N 1
ATOM 6057 C CA . TYR B 2 44 ? -59.524 -4.500 -5.756 1.00 28.53 44 TYR B CA 1
ATOM 6058 C C . TYR B 2 44 ? -59.866 -3.667 -6.978 1.00 31.55 44 TYR B C 1
ATOM 6059 O O . TYR B 2 44 ? -60.431 -2.572 -6.861 1.00 28.33 44 TYR B O 1
ATOM 6068 N N . LYS B 2 45 ? -59.524 -4.203 -8.159 1.00 25.78 45 LYS B N 1
ATOM 6069 C CA . LYS B 2 45 ? -59.629 -3.459 -9.408 1.00 27.78 45 LYS B CA 1
ATOM 6070 C C . LYS B 2 45 ? -60.384 -4.252 -10.463 1.00 35.98 45 LYS B C 1
ATOM 6071 O O . LYS B 2 45 ? -60.432 -5.484 -10.430 1.00 37.74 45 LYS B O 1
ATOM 6077 N N . SER B 2 46 ? -60.965 -3.517 -11.411 1.00 34.94 46 SER B N 1
ATOM 6078 C CA . SER B 2 46 ? -61.542 -4.087 -12.622 1.00 30.23 46 SER B CA 1
ATOM 6079 C C . SER B 2 46 ? -60.532 -3.999 -13.765 1.00 32.36 46 SER B C 1
ATOM 6080 O O . SER B 2 46 ? -59.896 -2.964 -13.968 1.00 36.37 46 SER B O 1
ATOM 6083 N N . VAL B 2 47 ? -60.390 -5.092 -14.507 1.00 34.27 47 VAL B N 1
ATOM 6084 C CA . VAL B 2 47 ? -59.460 -5.142 -15.629 1.00 37.21 47 VAL B CA 1
ATOM 6085 C C . VAL B 2 47 ? -60.202 -5.255 -16.956 1.00 37.58 47 VAL B C 1
ATOM 6086 O O . VAL B 2 47 ? -61.361 -5.667 -16.997 1.00 40.69 47 VAL B O 1
ATOM 6090 N N . GLU B 2 48 ? -59.526 -4.887 -18.039 1.00 46.92 48 GLU B N 1
ATOM 6091 C CA . GLU B 2 48 ? -60.120 -4.947 -19.370 1.00 50.91 48 GLU B CA 1
ATOM 6092 C C . GLU B 2 48 ? -60.081 -6.365 -19.928 1.00 59.68 48 GLU B C 1
ATOM 6093 O O . GLU B 2 48 ? -59.429 -7.246 -19.366 1.00 48.44 48 GLU B O 1
ATOM 6099 N N . THR B 2 49 ? -60.783 -6.579 -21.036 1.00 30.00 49 THR B N 1
ATOM 6100 C CA . THR B 2 49 ? -60.831 -7.891 -21.671 1.00 30.00 49 THR B CA 1
ATOM 6101 C C . THR B 2 49 ? -59.545 -8.181 -22.438 1.00 30.00 49 THR B C 1
ATOM 6102 O O . THR B 2 49 ? -58.932 -9.233 -22.255 1.00 30.00 49 THR B O 1
ATOM 6106 N N . PRO B 2 50 ? -59.133 -7.242 -23.302 1.00 30.00 50 PRO B N 1
ATOM 6107 C CA . PRO B 2 50 ? -57.918 -7.379 -24.110 1.00 30.00 50 PRO B CA 1
ATOM 6108 C C . PRO B 2 50 ? -56.581 -7.446 -23.385 1.00 30.00 50 PRO B C 1
ATOM 6109 O O . PRO B 2 50 ? -55.950 -8.471 -23.401 1.00 30.00 50 PRO B O 1
ATOM 6113 N N . ASN B 2 51 ? -56.156 -6.379 -22.739 1.00 82.13 51 ASN B N 1
ATOM 6114 C CA . ASN B 2 51 ? -54.842 -6.382 -22.109 1.00 83.32 51 ASN B CA 1
ATOM 6115 C C . ASN B 2 51 ? -54.708 -6.390 -20.595 1.00 79.84 51 ASN B C 1
ATOM 6116 O O . ASN B 2 51 ? -53.618 -6.485 -20.084 1.00 81.97 51 ASN B O 1
ATOM 6121 N N . GLY B 2 52 ? -55.794 -6.310 -19.864 1.00 74.95 52 GLY B N 1
ATOM 6122 C CA . GLY B 2 52 ? -55.661 -6.273 -18.429 1.00 70.93 52 GLY B CA 1
ATOM 6123 C C . GLY B 2 52 ? -55.391 -4.854 -18.000 1.00 67.37 52 GLY B C 1
ATOM 6124 O O . GLY B 2 52 ? -54.685 -4.611 -17.058 1.00 53.38 52 GLY B O 1
ATOM 6125 N N . GLN B 2 53 ? -55.982 -3.919 -18.724 1.00 73.28 53 GLN B N 1
ATOM 6126 C CA . GLN B 2 53 ? -55.864 -2.514 -18.439 1.00 68.67 53 GLN B CA 1
ATOM 6127 C C . GLN B 2 53 ? -56.825 -2.252 -17.336 1.00 50.82 53 GLN B C 1
ATOM 6128 O O . GLN B 2 53 ? -57.909 -2.750 -17.333 1.00 44.10 53 GLN B O 1
ATOM 6134 N N . ALA B 2 54 ? -56.389 -1.478 -16.374 1.00 39.49 54 ALA B N 1
ATOM 6135 C CA . ALA B 2 54 ? -57.222 -1.183 -15.210 1.00 35.51 54 ALA B CA 1
ATOM 6136 C C . ALA B 2 54 ? -58.397 -0.290 -15.624 1.00 37.17 54 ALA B C 1
ATOM 6137 O O . ALA B 2 54 ? -58.189 0.779 -16.211 1.00 38.68 54 ALA B O 1
ATOM 6139 N N . SER B 2 55 ? -59.627 -0.744 -15.338 1.00 34.59 55 SER B N 1
ATOM 6140 C CA . SER B 2 55 ? -60.871 -0.033 -15.633 1.00 25.26 55 SER B CA 1
ATOM 6141 C C . SER B 2 55 ? -61.365 0.803 -14.482 1.00 34.08 55 SER B C 1
ATOM 6142 O O . SER B 2 55 ? -62.294 1.599 -14.652 1.00 38.00 55 SER B O 1
ATOM 6145 N N . GLY B 2 56 ? -60.774 0.632 -13.320 1.00 36.21 56 GLY B N 1
ATOM 6146 C CA . GLY B 2 56 ? -61.353 1.184 -12.125 1.00 31.96 56 GLY B CA 1
ATOM 6147 C C . GLY B 2 56 ? -60.998 0.336 -10.935 1.00 38.64 56 GLY B C 1
ATOM 6148 O O . GLY B 2 56 ? -60.477 -0.776 -11.055 1.00 45.40 56 GLY B O 1
ATOM 6149 N N . TYR B 2 57 ? -61.292 0.887 -9.765 1.00 38.17 57 TYR B N 1
ATOM 6150 C CA . TYR B 2 57 ? -60.971 0.182 -8.542 1.00 38.66 57 TYR B CA 1
ATOM 6151 C C . TYR B 2 57 ? -61.915 0.620 -7.437 1.00 39.86 57 TYR B C 1
ATOM 6152 O O . TYR B 2 57 ? -62.609 1.643 -7.531 1.00 28.75 57 TYR B O 1
ATOM 6161 N N . MET B 2 58 ? -61.936 -0.206 -6.403 1.00 36.56 58 MET B N 1
ATOM 6162 C CA . MET B 2 58 ? -62.594 0.066 -5.143 1.00 36.86 58 MET B CA 1
ATOM 6163 C C . MET B 2 58 ? -61.529 0.043 -4.055 1.00 47.30 58 MET B C 1
ATOM 6164 O O . MET B 2 58 ? -60.784 -0.938 -3.937 1.00 55.06 58 MET B O 1
ATOM 6169 N N . MET B 2 59 ? -61.451 1.122 -3.271 1.00 39.10 59 MET B N 1
ATOM 6170 C CA . MET B 2 59 ? -60.549 1.226 -2.125 1.00 34.41 59 MET B CA 1
ATOM 6171 C C . MET B 2 59 ? -61.400 1.494 -0.884 1.00 33.33 59 MET B C 1
ATOM 6172 O O . MET B 2 59 ? -62.034 2.556 -0.777 1.00 31.16 59 MET B O 1
ATOM 6177 N N . ALA B 2 60 ? -61.425 0.528 0.044 1.00 26.31 60 ALA B N 1
ATOM 6178 C CA . ALA B 2 60 ? -62.371 0.521 1.159 1.00 33.90 60 ALA B CA 1
ATOM 6179 C C . ALA B 2 60 ? -61.691 0.099 2.455 1.00 36.30 60 ALA B C 1
ATOM 6180 O O . ALA B 2 60 ? -60.656 -0.569 2.447 1.00 48.41 60 ALA B O 1
ATOM 6182 N N . LYS B 2 61 ? -62.310 0.463 3.580 1.00 39.48 61 LYS B N 1
ATOM 6183 C CA . LYS B 2 61 ? -61.799 0.103 4.901 1.00 37.47 61 LYS B CA 1
ATOM 6184 C C . LYS B 2 61 ? -62.960 -0.231 5.832 1.00 42.62 61 LYS B C 1
ATOM 6185 O O . LYS B 2 61 ? -64.132 -0.020 5.498 1.00 31.66 61 LYS B O 1
ATOM 6191 N N . THR B 2 62 ? -62.616 -0.763 7.015 1.00 40.35 62 THR B N 1
ATOM 6192 C CA . THR B 2 62 ? -63.542 -0.934 8.133 1.00 38.27 62 THR B CA 1
ATOM 6193 C C . THR B 2 62 ? -63.057 -0.117 9.323 1.00 39.54 62 THR B C 1
ATOM 6194 O O . THR B 2 62 ? -61.851 -0.025 9.582 1.00 41.14 62 THR B O 1
ATOM 6198 N N . GLU B 2 63 ? -64.004 0.442 10.068 1.00 42.92 63 GLU B N 1
ATOM 6199 C CA . GLU B 2 63 ? -63.708 1.459 11.066 1.00 41.53 63 GLU B CA 1
ATOM 6200 C C . GLU B 2 63 ? -64.889 1.572 12.017 1.00 47.98 63 GLU B C 1
ATOM 6201 O O . GLU B 2 63 ? -66.034 1.297 11.638 1.00 48.68 63 GLU B O 1
ATOM 6207 N N . GLY B 2 64 ? -64.606 1.981 13.246 1.00 52.45 64 GLY B N 1
ATOM 6208 C CA . GLY B 2 64 ? -65.634 2.396 14.180 1.00 55.97 64 GLY B CA 1
ATOM 6209 C C . GLY B 2 64 ? -65.845 1.407 15.321 1.00 59.76 64 GLY B C 1
ATOM 6210 O O . GLY B 2 64 ? -65.423 0.249 15.284 1.00 55.02 64 GLY B O 1
ATOM 6211 N N . GLN B 2 65 ? -66.538 1.906 16.348 1.00 62.66 65 GLN B N 1
ATOM 6212 C CA . GLN B 2 65 ? -66.816 1.168 17.574 1.00 58.99 65 GLN B CA 1
ATOM 6213 C C . GLN B 2 65 ? -68.221 0.576 17.521 1.00 56.36 65 GLN B C 1
ATOM 6214 O O . GLN B 2 65 ? -69.192 1.291 17.264 1.00 51.45 65 GLN B O 1
ATOM 6220 N N . LEU B 2 66 ? -68.330 -0.728 17.778 1.00 61.98 66 LEU B N 1
ATOM 6221 C CA . LEU B 2 66 ? -69.642 -1.364 17.757 1.00 64.49 66 LEU B CA 1
ATOM 6222 C C . LEU B 2 66 ? -70.481 -0.976 18.975 1.00 72.38 66 LEU B C 1
ATOM 6223 O O . LEU B 2 66 ? -71.718 -0.941 18.890 1.00 73.04 66 LEU B O 1
ATOM 6228 N N . SER B 2 67 ? -69.835 -0.680 20.109 1.00 75.72 67 SER B N 1
ATOM 6229 C CA . SER B 2 67 ? -70.573 -0.233 21.290 1.00 80.80 67 SER B CA 1
ATOM 6230 C C . SER B 2 67 ? -71.299 1.080 21.033 1.00 82.39 67 SER B C 1
ATOM 6231 O O . SER B 2 67 ? -72.378 1.319 21.588 1.00 87.62 67 SER B O 1
ATOM 6234 N N . LYS B 2 68 ? -70.712 1.938 20.207 1.00 82.48 68 LYS B N 1
ATOM 6235 C CA . LYS B 2 68 ? -71.263 3.223 19.809 1.00 74.00 68 LYS B CA 1
ATOM 6236 C C . LYS B 2 68 ? -72.134 3.124 18.548 1.00 66.65 68 LYS B C 1
ATOM 6237 O O . LYS B 2 68 ? -72.432 4.152 17.926 1.00 55.21 68 LYS B O 1
ATOM 6243 N N . LYS B 2 69 ? -72.525 1.910 18.151 1.00 65.03 69 LYS B N 1
ATOM 6244 C CA . LYS B 2 69 ? -73.328 1.648 16.954 1.00 62.37 69 LYS B CA 1
ATOM 6245 C C . LYS B 2 69 ? -72.678 2.155 15.664 1.00 56.84 69 LYS B C 1
ATOM 6246 O O . LYS B 2 69 ? -73.360 2.316 14.654 1.00 56.20 69 LYS B O 1
ATOM 6252 N N . GLU B 2 70 ? -71.366 2.377 15.652 1.00 49.73 70 GLU B N 1
ATOM 6253 C CA . GLU B 2 70 ? -70.696 3.040 14.543 1.00 54.68 70 GLU B CA 1
ATOM 6254 C C . GLU B 2 70 ? -69.603 2.169 13.922 1.00 62.85 70 GLU B C 1
ATOM 6255 O O . GLU B 2 70 ? -68.559 2.674 13.492 1.00 65.05 70 GLU B O 1
ATOM 6261 N N . TRP B 2 71 ? -69.832 0.855 13.838 1.00 58.32 71 TRP B N 1
ATOM 6262 C CA . TRP B 2 71 ? -68.876 -0.085 13.250 1.00 52.89 71 TRP B CA 1
ATOM 6263 C C . TRP B 2 71 ? -69.283 -0.369 11.805 1.00 48.64 71 TRP B C 1
ATOM 6264 O O . TRP B 2 71 ? -70.291 -1.037 11.553 1.00 51.06 71 TRP B O 1
ATOM 6275 N N . HIS B 2 72 ? -68.497 0.133 10.859 1.00 42.82 72 HIS B N 1
ATOM 6276 C CA . HIS B 2 72 ? -68.979 0.259 9.491 1.00 47.07 72 HIS B CA 1
ATOM 6277 C C . HIS B 2 72 ? -67.847 0.078 8.489 1.00 43.06 72 HIS B C 1
ATOM 6278 O O . HIS B 2 72 ? -66.656 0.147 8.816 1.00 43.53 72 HIS B O 1
ATOM 6285 N N . THR B 2 73 ? -68.248 -0.125 7.249 1.00 41.40 73 THR B N 1
ATOM 6286 C CA . THR B 2 73 ? -67.330 -0.138 6.127 1.00 46.16 73 THR B CA 1
ATOM 6287 C C . THR B 2 73 ? -67.361 1.240 5.473 1.00 50.65 73 THR B C 1
ATOM 6288 O O . THR B 2 73 ? -68.416 1.884 5.402 1.00 43.38 73 THR B O 1
ATOM 6292 N N . HIS B 2 74 ? -66.193 1.721 5.055 1.00 54.07 74 HIS B N 1
ATOM 6293 C CA . HIS B 2 74 ? -66.069 3.037 4.445 1.00 44.32 74 HIS B CA 1
ATOM 6294 C C . HIS B 2 74 ? -65.470 2.904 3.062 1.00 41.47 74 HIS B C 1
ATOM 6295 O O . HIS B 2 74 ? -64.491 2.167 2.873 1.00 47.30 74 HIS B O 1
ATOM 6302 N N . ILE B 2 75 ? -66.053 3.628 2.113 1.00 31.39 75 ILE B N 1
ATOM 6303 C CA . ILE B 2 75 ? -65.545 3.715 0.754 1.00 31.91 75 ILE B CA 1
ATOM 6304 C C . ILE B 2 75 ? -64.696 4.974 0.662 1.00 39.88 75 ILE B C 1
ATOM 6305 O O . ILE B 2 75 ? -65.218 6.091 0.786 1.00 39.63 75 ILE B O 1
ATOM 6310 N N . THR B 2 76 ? -63.384 4.814 0.439 1.00 39.52 76 THR B N 1
ATOM 6311 C CA . THR B 2 76 ? -62.554 5.996 0.269 1.00 36.24 76 THR B CA 1
ATOM 6312 C C . THR B 2 76 ? -62.266 6.336 -1.178 1.00 34.97 76 THR B C 1
ATOM 6313 O O . THR B 2 76 ? -61.797 7.445 -1.439 1.00 41.83 76 THR B O 1
ATOM 6317 N N . ALA B 2 77 ? -62.530 5.436 -2.122 1.00 40.99 77 ALA B N 1
ATOM 6318 C CA . ALA B 2 77 ? -62.328 5.768 -3.531 1.00 34.49 77 ALA B CA 1
ATOM 6319 C C . ALA B 2 77 ? -62.963 4.712 -4.415 1.00 34.99 77 ALA B C 1
ATOM 6320 O O . ALA B 2 77 ? -62.727 3.512 -4.240 1.00 29.65 77 ALA B O 1
ATOM 6322 N N . VAL B 2 78 ? -63.818 5.158 -5.323 1.00 41.09 78 VAL B N 1
ATOM 6323 C CA . VAL B 2 78 ? -64.268 4.372 -6.463 1.00 42.83 78 VAL B CA 1
ATOM 6324 C C . VAL B 2 78 ? -64.110 5.256 -7.680 1.00 43.35 78 VAL B C 1
ATOM 6325 O O . VAL B 2 78 ? -64.410 6.454 -7.621 1.00 42.71 78 VAL B O 1
ATOM 6329 N N . THR B 2 79 ? -63.663 4.677 -8.784 1.00 42.88 79 THR B N 1
ATOM 6330 C CA . THR B 2 79 ? -63.731 5.441 -10.019 1.00 46.74 79 THR B CA 1
ATOM 6331 C C . THR B 2 79 ? -63.610 4.468 -11.179 1.00 43.05 79 THR B C 1
ATOM 6332 O O . THR B 2 79 ? -63.005 3.404 -11.056 1.00 40.12 79 THR B O 1
ATOM 6336 N N . VAL B 2 80 ? -64.226 4.835 -12.292 1.00 40.81 80 VAL B N 1
ATOM 6337 C CA . VAL B 2 80 ? -64.258 4.012 -13.488 1.00 37.25 80 VAL B CA 1
ATOM 6338 C C . VAL B 2 80 ? -63.624 4.814 -14.608 1.00 44.47 80 VAL B C 1
ATOM 6339 O O . VAL B 2 80 ? -63.912 6.011 -14.766 1.00 43.78 80 VAL B O 1
ATOM 6343 N N . LEU B 2 81 ? -62.762 4.156 -15.383 1.00 41.15 81 LEU B N 1
ATOM 6344 C CA . LEU B 2 81 ? -62.226 4.768 -16.595 1.00 39.65 81 LEU B CA 1
ATOM 6345 C C . LEU B 2 81 ? -63.364 5.239 -17.498 1.00 42.37 81 LEU B C 1
ATOM 6346 O O . LEU B 2 81 ? -64.364 4.533 -17.675 1.00 44.72 81 LEU B O 1
ATOM 6351 N N . ASP B 2 82 ? -63.213 6.451 -18.061 1.00 45.86 82 ASP B N 1
ATOM 6352 C CA . ASP B 2 82 ? -64.298 7.068 -18.842 1.00 44.30 82 ASP B CA 1
ATOM 6353 C C . ASP B 2 82 ? -64.820 6.152 -19.944 1.00 43.70 82 ASP B C 1
ATOM 6354 O O . ASP B 2 82 ? -66.025 6.121 -20.201 1.00 37.31 82 ASP B O 1
ATOM 6359 N N . GLN B 2 83 ? -63.933 5.384 -20.596 1.00 48.97 83 GLN B N 1
ATOM 6360 C CA . GLN B 2 83 ? -64.366 4.471 -21.658 1.00 49.95 83 GLN B CA 1
ATOM 6361 C C . GLN B 2 83 ? -65.326 3.397 -21.163 1.00 46.93 83 GLN B C 1
ATOM 6362 O O . GLN B 2 83 ? -66.053 2.818 -21.973 1.00 47.39 83 GLN B O 1
ATOM 6368 N N . TYR B 2 84 ? -65.343 3.103 -19.862 1.00 42.83 84 TYR B N 1
ATOM 6369 C CA . TYR B 2 84 ? -66.104 1.976 -19.343 1.00 34.26 84 TYR B CA 1
ATOM 6370 C C . TYR B 2 84 ? -67.230 2.428 -18.424 1.00 40.86 84 TYR B C 1
ATOM 6371 O O . TYR B 2 84 ? -67.724 1.663 -17.587 1.00 43.20 84 TYR B O 1
ATOM 6380 N N . ARG B 2 85 ? -67.696 3.651 -18.624 1.00 39.80 85 ARG B N 1
ATOM 6381 C CA . ARG B 2 85 ? -68.784 4.157 -17.813 1.00 41.20 85 ARG B CA 1
ATOM 6382 C C . ARG B 2 85 ? -70.139 3.808 -18.415 1.00 48.48 85 ARG B C 1
ATOM 6383 O O . ARG B 2 85 ? -70.256 3.383 -19.568 1.00 47.49 85 ARG B O 1
ATOM 6391 N N . ARG B 2 86 ? -71.169 3.973 -17.584 1.00 50.23 86 ARG B N 1
ATOM 6392 C CA . ARG B 2 86 ? -72.565 3.759 -17.947 1.00 51.27 86 ARG B CA 1
ATOM 6393 C C . ARG B 2 86 ? -72.863 2.304 -18.316 1.00 50.68 86 ARG B C 1
ATOM 6394 O O . ARG B 2 86 ? -73.868 2.027 -18.973 1.00 53.24 86 ARG B O 1
ATOM 6402 N N . ILE B 2 87 ? -72.043 1.346 -17.880 1.00 52.17 87 ILE B N 1
ATOM 6403 C CA . ILE B 2 87 ? -72.367 -0.048 -18.169 1.00 50.80 87 ILE B CA 1
ATOM 6404 C C . ILE B 2 87 ? -72.367 -0.914 -16.915 1.00 55.67 87 ILE B C 1
ATOM 6405 O O . ILE B 2 87 ? -72.076 -2.109 -16.990 1.00 55.38 87 ILE B O 1
ATOM 6410 N N . GLY B 2 88 ? -72.698 -0.338 -15.760 1.00 59.51 88 GLY B N 1
ATOM 6411 C CA . GLY B 2 88 ? -72.832 -1.125 -14.548 1.00 52.12 88 GLY B CA 1
ATOM 6412 C C . GLY B 2 88 ? -71.565 -1.279 -13.732 1.00 46.04 88 GLY B C 1
ATOM 6413 O O . GLY B 2 88 ? -71.609 -1.893 -12.658 1.00 52.64 88 GLY B O 1
ATOM 6414 N N . LEU B 2 89 ? -70.444 -0.731 -14.192 1.00 36.17 89 LEU B N 1
ATOM 6415 C CA . LEU B 2 89 ? -69.158 -1.115 -13.625 1.00 36.33 89 LEU B CA 1
ATOM 6416 C C . LEU B 2 89 ? -68.998 -0.600 -12.198 1.00 38.22 89 LEU B C 1
ATOM 6417 O O . LEU B 2 89 ? -68.639 -1.361 -11.296 1.00 36.09 89 LEU B O 1
ATOM 6422 N N . ALA B 2 90 ? -69.250 0.692 -11.963 1.00 42.27 90 ALA B N 1
ATOM 6423 C CA . ALA B 2 90 ? -69.135 1.197 -10.595 1.00 43.09 90 ALA B CA 1
ATOM 6424 C C . ALA B 2 90 ? -70.155 0.526 -9.680 1.00 48.44 90 ALA B C 1
ATOM 6425 O O . ALA B 2 90 ? -69.865 0.254 -8.503 1.00 40.87 90 ALA B O 1
ATOM 6427 N N . SER B 2 91 ? -71.351 0.238 -10.210 1.00 49.41 91 SER B N 1
ATOM 6428 C CA . SER B 2 91 ? -72.341 -0.496 -9.431 1.00 51.08 91 SER B CA 1
ATOM 6429 C C . SER B 2 91 ? -71.834 -1.886 -9.089 1.00 50.32 91 SER B C 1
ATOM 6430 O O . SER B 2 91 ? -71.973 -2.343 -7.946 1.00 48.58 91 SER B O 1
ATOM 6433 N N . LYS B 2 92 ? -71.229 -2.568 -10.070 1.00 45.78 92 LYS B N 1
ATOM 6434 C CA . LYS B 2 92 ? -70.633 -3.876 -9.813 1.00 43.23 92 LYS B CA 1
ATOM 6435 C C . LYS B 2 92 ? -69.572 -3.801 -8.721 1.00 43.78 92 LYS B C 1
ATOM 6436 O O . LYS B 2 92 ? -69.497 -4.683 -7.858 1.00 50.02 92 LYS B O 1
ATOM 6442 N N . LEU B 2 93 ? -68.746 -2.753 -8.741 1.00 37.51 93 LEU B N 1
ATOM 6443 C CA . LEU B 2 93 ? -67.701 -2.613 -7.736 1.00 41.26 93 LEU B CA 1
ATOM 6444 C C . LEU B 2 93 ? -68.287 -2.391 -6.349 1.00 47.41 93 LEU B C 1
ATOM 6445 O O . LEU B 2 93 ? -67.838 -2.999 -5.369 1.00 46.39 93 LEU B O 1
ATOM 6450 N N . CYS B 2 94 ? -69.280 -1.500 -6.239 1.00 48.79 94 CYS B N 1
ATOM 6451 C CA . CYS B 2 94 ? -69.858 -1.220 -4.929 1.00 44.58 94 CYS B CA 1
ATOM 6452 C C . CYS B 2 94 ? -70.668 -2.391 -4.405 1.00 45.65 94 CYS B C 1
ATOM 6453 O O . CYS B 2 94 ? -70.728 -2.597 -3.192 1.00 47.63 94 CYS B O 1
ATOM 6456 N N . LEU B 2 95 ? -71.323 -3.145 -5.287 1.00 48.34 95 LEU B N 1
ATOM 6457 C CA . LEU B 2 95 ? -72.128 -4.257 -4.810 1.00 48.83 95 LEU B CA 1
ATOM 6458 C C . LEU B 2 95 ? -71.256 -5.440 -4.434 1.00 54.27 95 LEU B C 1
ATOM 6459 O O . LEU B 2 95 ? -71.578 -6.177 -3.495 1.00 64.13 95 LEU B O 1
ATOM 6464 N N . GLU B 2 96 ? -70.163 -5.650 -5.168 1.00 46.56 96 GLU B N 1
ATOM 6465 C CA . GLU B 2 96 ? -69.253 -6.725 -4.809 1.00 48.99 96 GLU B CA 1
ATOM 6466 C C . GLU B 2 96 ? -68.686 -6.492 -3.422 1.00 53.12 96 GLU B C 1
ATOM 6467 O O . GLU B 2 96 ? -68.360 -7.447 -2.704 1.00 64.57 96 GLU B O 1
ATOM 6473 N N . LEU B 2 97 ? -68.592 -5.227 -3.021 1.00 46.60 97 LEU B N 1
ATOM 6474 C CA . LEU B 2 97 ? -68.140 -4.895 -1.676 1.00 46.09 97 LEU B CA 1
ATOM 6475 C C . LEU B 2 97 ? -69.134 -5.384 -0.627 1.00 52.61 97 LEU B C 1
ATOM 6476 O O . LEU B 2 97 ? -68.750 -5.996 0.379 1.00 52.24 97 LEU B O 1
ATOM 6481 N N . GLU B 2 98 ? -70.427 -5.138 -0.857 1.00 58.03 98 GLU B N 1
ATOM 6482 C CA . GLU B 2 98 ? -71.458 -5.638 0.047 1.00 59.85 98 GLU B CA 1
ATOM 6483 C C . GLU B 2 98 ? -71.424 -7.158 0.178 1.00 60.67 98 GLU B C 1
ATOM 6484 O O . GLU B 2 98 ? -71.915 -7.691 1.179 1.00 64.93 98 GLU B O 1
ATOM 6490 N N . ASN B 2 99 ? -70.837 -7.863 -0.796 1.00 58.51 99 ASN B N 1
ATOM 6491 C CA . ASN B 2 99 ? -70.839 -9.323 -0.810 1.00 57.72 99 ASN B CA 1
ATOM 6492 C C . ASN B 2 99 ? -69.775 -9.919 0.098 1.00 53.64 99 ASN B C 1
ATOM 6493 O O . ASN B 2 99 ? -69.975 -11.011 0.638 1.00 62.60 99 ASN B O 1
ATOM 6498 N N . LEU B 2 100 ? -68.645 -9.243 0.264 1.00 43.39 100 LEU B N 1
ATOM 6499 C CA . LEU B 2 100 ? -67.563 -9.790 1.070 1.00 45.36 100 LEU B CA 1
ATOM 6500 C C . LEU B 2 100 ? -67.995 -10.018 2.515 1.00 49.91 100 LEU B C 1
ATOM 6501 O O . LEU B 2 100 ? -68.695 -9.195 3.115 1.00 48.94 100 LEU B O 1
ATOM 6506 N N . THR B 2 101 ? -67.548 -11.143 3.079 1.00 47.60 101 THR B N 1
ATOM 6507 C CA . THR B 2 101 ? -67.935 -11.487 4.444 1.00 47.12 101 THR B CA 1
ATOM 6508 C C . THR B 2 101 ? -67.517 -10.397 5.428 1.00 46.53 101 THR B C 1
ATOM 6509 O O . THR B 2 101 ? -68.296 -10.014 6.308 1.00 52.23 101 THR B O 1
ATOM 6513 N N . GLN B 2 102 ? -66.306 -9.860 5.264 1.00 48.31 102 GLN B N 1
ATOM 6514 C CA . GLN B 2 102 ? -65.782 -8.828 6.161 1.00 45.83 102 GLN B CA 1
ATOM 6515 C C . GLN B 2 102 ? -66.689 -7.602 6.212 1.00 47.45 102 GLN B C 1
ATOM 6516 O O . GLN B 2 102 ? -66.888 -7.008 7.277 1.00 53.26 102 GLN B O 1
ATOM 6522 N N . VAL B 2 103 ? -67.244 -7.204 5.069 1.00 42.39 103 VAL B N 1
ATOM 6523 C CA . VAL B 2 103 ? -68.176 -6.083 5.047 1.00 40.12 103 VAL B CA 1
ATOM 6524 C C . VAL B 2 103 ? -69.511 -6.490 5.664 1.00 49.65 103 VAL B C 1
ATOM 6525 O O . VAL B 2 103 ? -70.124 -5.724 6.420 1.00 49.24 103 VAL B O 1
ATOM 6529 N N . LYS B 2 104 ? -69.983 -7.702 5.350 1.00 48.92 104 LYS B N 1
ATOM 6530 C CA . LYS B 2 104 ? -71.248 -8.174 5.899 1.00 46.93 104 LYS B CA 1
ATOM 6531 C C . LYS B 2 104 ? -71.253 -8.104 7.417 1.00 52.78 104 LYS B C 1
ATOM 6532 O O . LYS B 2 104 ? -72.318 -7.933 8.025 1.00 54.42 104 LYS B O 1
ATOM 6538 N N . ASP B 2 105 ? -70.070 -8.209 8.037 1.00 52.44 105 ASP B N 1
ATOM 6539 C CA . ASP B 2 105 ? -69.925 -8.145 9.484 1.00 57.48 105 ASP B CA 1
ATOM 6540 C C . ASP B 2 105 ? -70.237 -6.764 10.049 1.00 56.79 105 ASP B C 1
ATOM 6541 O O . ASP B 2 105 ? -70.464 -6.654 11.259 1.00 63.31 105 ASP B O 1
ATOM 6546 N N . THR B 2 106 ? -70.276 -5.724 9.215 1.00 43.22 106 THR B N 1
ATOM 6547 C CA . THR B 2 106 ? -70.482 -4.360 9.676 1.00 42.93 106 THR B CA 1
ATOM 6548 C C . THR B 2 106 ? -71.937 -3.925 9.514 1.00 57.18 106 THR B C 1
ATOM 6549 O O . THR B 2 106 ? -72.760 -4.613 8.905 1.00 70.31 106 THR B O 1
ATOM 6553 N N . LEU B 2 107 ? -72.238 -2.746 10.069 1.00 52.23 107 LEU B N 1
ATOM 6554 C CA . LEU B 2 107 ? -73.597 -2.232 10.187 1.00 51.56 107 LEU B CA 1
ATOM 6555 C C . LEU B 2 107 ? -74.049 -1.438 8.966 1.00 61.96 107 LEU B C 1
ATOM 6556 O O . LEU B 2 107 ? -75.224 -1.515 8.587 1.00 67.03 107 LEU B O 1
ATOM 6561 N N . PHE B 2 108 ? -73.152 -0.675 8.339 1.00 63.53 108 PHE B N 1
ATOM 6562 C CA . PHE B 2 108 ? -73.521 0.148 7.194 1.00 58.48 108 PHE B CA 1
ATOM 6563 C C . PHE B 2 108 ? -72.270 0.508 6.406 1.00 62.93 108 PHE B C 1
ATOM 6564 O O . PHE B 2 108 ? -71.143 0.254 6.840 1.00 61.48 108 PHE B O 1
ATOM 6572 N N . ILE B 2 109 ? -72.485 1.137 5.248 1.00 67.75 109 ILE B N 1
ATOM 6573 C CA . ILE B 2 109 ? -71.404 1.576 4.367 1.00 61.27 109 ILE B CA 1
ATOM 6574 C C . ILE B 2 109 ? -71.414 3.100 4.289 1.00 57.14 109 ILE B C 1
ATOM 6575 O O . ILE B 2 109 ? -72.448 3.713 4.003 1.00 52.77 109 ILE B O 1
ATOM 6580 N N . ASP B 2 110 ? -70.253 3.692 4.546 1.00 61.08 110 ASP B N 1
ATOM 6581 C CA . ASP B 2 110 ? -69.986 5.119 4.662 1.00 47.03 110 ASP B CA 1
ATOM 6582 C C . ASP B 2 110 ? -69.360 5.603 3.359 1.00 45.49 110 ASP B C 1
ATOM 6583 O O . ASP B 2 110 ? -68.726 4.819 2.647 1.00 45.39 110 ASP B O 1
ATOM 6588 N N . LEU B 2 111 ? -69.535 6.890 3.045 1.00 45.98 111 LEU B N 1
ATOM 6589 C CA . LEU B 2 111 ? -68.734 7.513 1.988 1.00 46.86 111 LEU B CA 1
ATOM 6590 C C . LEU B 2 111 ? -68.993 9.017 1.929 1.00 48.12 111 LEU B C 1
ATOM 6591 O O . LEU B 2 111 ? -70.086 9.493 2.255 1.00 42.30 111 LEU B O 1
ATOM 6596 N N . PHE B 2 112 ? -67.983 9.746 1.456 1.00 45.43 112 PHE B N 1
ATOM 6597 C CA . PHE B 2 112 ? -68.094 11.163 1.150 1.00 42.89 112 PHE B CA 1
ATOM 6598 C C . PHE B 2 112 ? -68.198 11.356 -0.357 1.00 48.03 112 PHE B C 1
ATOM 6599 O O . PHE B 2 112 ? -67.510 10.684 -1.126 1.00 45.44 112 PHE B O 1
ATOM 6607 N N . VAL B 2 113 ? -69.031 12.300 -0.775 1.00 50.23 113 VAL B N 1
ATOM 6608 C CA . VAL B 2 113 ? -69.151 12.650 -2.179 1.00 44.18 113 VAL B CA 1
ATOM 6609 C C . VAL B 2 113 ? -69.219 14.163 -2.306 1.00 48.14 113 VAL B C 1
ATOM 6610 O O . VAL B 2 113 ? -69.899 14.838 -1.523 1.00 53.06 113 VAL B O 1
ATOM 6614 N N . LYS B 2 114 ? -68.513 14.694 -3.297 1.00 49.08 114 LYS B N 1
ATOM 6615 C CA . LYS B 2 114 ? -68.634 16.107 -3.605 1.00 52.86 114 LYS B CA 1
ATOM 6616 C C . LYS B 2 114 ? -70.084 16.475 -3.923 1.00 59.13 114 LYS B C 1
ATOM 6617 O O . LYS B 2 114 ? -70.761 15.803 -4.710 1.00 57.20 114 LYS B O 1
ATOM 6623 N N . VAL B 2 115 ? -70.561 17.547 -3.286 1.00 57.01 115 VAL B N 1
ATOM 6624 C CA . VAL B 2 115 ? -71.921 18.016 -3.532 1.00 59.14 115 VAL B CA 1
ATOM 6625 C C . VAL B 2 115 ? -72.125 18.317 -5.012 1.00 54.95 115 VAL B C 1
ATOM 6626 O O . VAL B 2 115 ? -73.186 18.024 -5.583 1.00 60.89 115 VAL B O 1
ATOM 6630 N N . THR B 2 116 ? -71.114 18.896 -5.661 1.00 49.78 116 THR B N 1
ATOM 6631 C CA . THR B 2 116 ? -71.194 19.178 -7.091 1.00 52.84 116 THR B CA 1
ATOM 6632 C C . THR B 2 116 ? -71.046 17.945 -7.978 1.00 49.55 116 THR B C 1
ATOM 6633 O O . THR B 2 116 ? -71.255 18.057 -9.190 1.00 44.44 116 THR B O 1
ATOM 6637 N N . ASN B 2 117 ? -70.691 16.785 -7.428 1.00 53.07 117 ASN B N 1
ATOM 6638 C CA . ASN B 2 117 ? -70.448 15.611 -8.265 1.00 51.60 117 ASN B CA 1
ATOM 6639 C C . ASN B 2 117 ? -71.781 14.938 -8.564 1.00 54.10 117 ASN B C 1
ATOM 6640 O O . ASN B 2 117 ? -72.268 14.108 -7.790 1.00 47.21 117 ASN B O 1
ATOM 6645 N N . THR B 2 118 ? -72.357 15.291 -9.716 1.00 54.65 118 THR B N 1
ATOM 6646 C CA . THR B 2 118 ? -73.685 14.814 -10.083 1.00 49.41 118 THR B CA 1
ATOM 6647 C C . THR B 2 118 ? -73.719 13.292 -10.199 1.00 53.46 118 THR B C 1
ATOM 6648 O O . THR B 2 118 ? -74.623 12.636 -9.660 1.00 57.10 118 THR B O 1
ATOM 6652 N N . LEU B 2 119 ? -72.734 12.708 -10.903 1.00 51.38 119 LEU B N 1
ATOM 6653 C CA . LEU B 2 119 ? -72.815 11.288 -11.231 1.00 52.22 119 LEU B CA 1
ATOM 6654 C C . LEU B 2 119 ? -72.575 10.414 -10.014 1.00 50.93 119 LEU B C 1
ATOM 6655 O O . LEU B 2 119 ? -73.174 9.335 -9.899 1.00 50.16 119 LEU B O 1
ATOM 6660 N N . GLY B 2 120 ? -71.709 10.854 -9.100 1.00 50.28 120 GLY B N 1
ATOM 6661 C CA . GLY B 2 120 ? -71.498 10.087 -7.883 1.00 60.32 120 GLY B CA 1
ATOM 6662 C C . GLY B 2 120 ? -72.752 9.999 -7.034 1.00 64.39 120 GLY B C 1
ATOM 6663 O O . GLY B 2 120 ? -73.071 8.943 -6.474 1.00 64.70 120 GLY B O 1
ATOM 6664 N N . ARG B 2 121 ? -73.487 11.111 -6.935 1.00 61.23 121 ARG B N 1
ATOM 6665 C CA . ARG B 2 121 ? -74.733 11.103 -6.184 1.00 53.62 121 ARG B CA 1
ATOM 6666 C C . ARG B 2 121 ? -75.779 10.221 -6.856 1.00 56.12 121 ARG B C 1
ATOM 6667 O O . ARG B 2 121 ? -76.513 9.496 -6.172 1.00 64.30 121 ARG B O 1
ATOM 6675 N N . ILE B 2 122 ? -75.865 10.264 -8.190 1.00 43.47 122 ILE B N 1
ATOM 6676 C CA . ILE B 2 122 ? -76.802 9.394 -8.898 1.00 47.01 122 ILE B CA 1
ATOM 6677 C C . ILE B 2 122 ? -76.461 7.939 -8.626 1.00 49.09 122 ILE B C 1
ATOM 6678 O O . ILE B 2 122 ? -77.346 7.096 -8.424 1.00 55.65 122 ILE B O 1
ATOM 6683 N N . LEU B 2 123 ? -75.163 7.637 -8.601 1.00 45.93 123 LEU B N 1
ATOM 6684 C CA . LEU B 2 123 ? -74.676 6.286 -8.367 1.00 46.19 123 LEU B CA 1
ATOM 6685 C C . LEU B 2 123 ? -75.149 5.744 -7.025 1.00 54.36 123 LEU B C 1
ATOM 6686 O O . LEU B 2 123 ? -75.735 4.659 -6.948 1.00 57.77 123 LEU B O 1
ATOM 6691 N N . TYR B 2 124 ? -74.888 6.482 -5.947 1.00 57.53 124 TYR B N 1
ATOM 6692 C CA . TYR B 2 124 ? -75.226 5.976 -4.623 1.00 63.90 124 TYR B CA 1
ATOM 6693 C C . TYR B 2 124 ? -76.725 6.035 -4.349 1.00 67.66 124 TYR B C 1
ATOM 6694 O O . TYR B 2 124 ? -77.244 5.221 -3.572 1.00 62.79 124 TYR B O 1
ATOM 6703 N N . GLU B 2 125 ? -77.438 6.960 -4.992 1.00 67.65 125 GLU B N 1
ATOM 6704 C CA . GLU B 2 125 ? -78.892 6.973 -4.886 1.00 68.30 125 GLU B CA 1
ATOM 6705 C C . GLU B 2 125 ? -79.481 5.659 -5.389 1.00 60.48 125 GLU B C 1
ATOM 6706 O O . GLU B 2 125 ? -80.230 4.989 -4.670 1.00 59.96 125 GLU B O 1
ATOM 6712 N N . LYS B 2 126 ? -79.133 5.255 -6.613 1.00 51.64 126 LYS B N 1
ATOM 6713 C CA . LYS B 2 126 ? -79.661 3.988 -7.108 1.00 57.82 126 LYS B CA 1
ATOM 6714 C C . LYS B 2 126 ? -79.218 2.811 -6.238 1.00 58.29 126 LYS B C 1
ATOM 6715 O O . LYS B 2 126 ? -79.961 1.837 -6.082 1.00 56.11 126 LYS B O 1
ATOM 6721 N N . LEU B 2 127 ? -78.037 2.890 -5.633 1.00 61.64 127 LEU B N 1
ATOM 6722 C CA . LEU B 2 127 ? -77.555 1.786 -4.815 1.00 57.31 127 LEU B CA 1
ATOM 6723 C C . LEU B 2 127 ? -78.270 1.681 -3.478 1.00 56.67 127 LEU B C 1
ATOM 6724 O O . LEU B 2 127 ? -78.076 0.687 -2.768 1.00 58.66 127 LEU B O 1
ATOM 6729 N N . GLY B 2 128 ? -79.090 2.664 -3.122 1.00 54.67 128 GLY B N 1
ATOM 6730 C CA . GLY B 2 128 ? -79.784 2.654 -1.857 1.00 51.67 128 GLY B CA 1
ATOM 6731 C C . GLY B 2 128 ? -79.162 3.493 -0.770 1.00 49.14 128 GLY B C 1
ATOM 6732 O O . GLY B 2 128 ? -79.547 3.337 0.394 1.00 49.93 128 GLY B O 1
ATOM 6733 N N . TYR B 2 129 ? -78.224 4.378 -1.107 1.00 47.59 129 TYR B N 1
ATOM 6734 C CA . TYR B 2 129 ? -77.597 5.239 -0.118 1.00 49.08 129 TYR B CA 1
ATOM 6735 C C . TYR B 2 129 ? -78.462 6.467 0.157 1.00 57.41 129 TYR B C 1
ATOM 6736 O O . TYR B 2 129 ? -79.179 6.970 -0.716 1.00 65.79 129 TYR B O 1
ATOM 6745 N N . SER B 2 130 ? -78.394 6.945 1.394 1.00 58.00 130 SER B N 1
ATOM 6746 C CA . SER B 2 130 ? -79.104 8.142 1.808 1.00 60.02 130 SER B CA 1
ATOM 6747 C C . SER B 2 130 ? -78.109 9.144 2.364 1.00 57.10 130 SER B C 1
ATOM 6748 O O . SER B 2 130 ? -77.067 8.766 2.910 1.00 57.85 130 SER B O 1
ATOM 6751 N N . VAL B 2 131 ? -78.431 10.425 2.216 1.00 53.19 131 VAL B N 1
ATOM 6752 C CA . VAL B 2 131 ? -77.583 11.471 2.776 1.00 55.40 131 VAL B CA 1
ATOM 6753 C C . VAL B 2 131 ? -77.758 11.507 4.287 1.00 58.80 131 VAL B C 1
ATOM 6754 O O . VAL B 2 131 ? -78.853 11.761 4.801 1.00 73.25 131 VAL B O 1
ATOM 6758 N N . PHE B 2 132 ? -76.670 11.256 5.001 1.00 64.76 132 PHE B N 1
ATOM 6759 C CA . PHE B 2 132 ? -76.652 11.237 6.454 1.00 67.74 132 PHE B CA 1
ATOM 6760 C C . PHE B 2 132 ? -76.300 12.587 7.052 1.00 65.97 132 PHE B C 1
ATOM 6761 O O . PHE B 2 132 ? -76.825 12.934 8.107 1.00 65.58 132 PHE B O 1
ATOM 6769 N N . ARG B 2 133 ? -75.436 13.357 6.400 1.00 67.52 133 ARG B N 1
ATOM 6770 C CA . ARG B 2 133 ? -75.061 14.678 6.889 1.00 68.81 133 ARG B CA 1
ATOM 6771 C C . ARG B 2 133 ? -74.209 15.344 5.823 1.00 67.87 133 ARG B C 1
ATOM 6772 O O . ARG B 2 133 ? -73.599 14.674 4.988 1.00 63.66 133 ARG B O 1
ATOM 6780 N N . ARG B 2 134 ? -74.186 16.671 5.860 1.00 67.04 134 ARG B N 1
ATOM 6781 C CA . ARG B 2 134 ? -73.361 17.475 4.971 1.00 58.40 134 ARG B CA 1
ATOM 6782 C C . ARG B 2 134 ? -72.092 17.871 5.719 1.00 56.07 134 ARG B C 1
ATOM 6783 O O . ARG B 2 134 ? -72.170 18.479 6.793 1.00 56.46 134 ARG B O 1
ATOM 6791 N N . VAL B 2 135 ? -70.930 17.519 5.173 1.00 54.00 135 VAL B N 1
ATOM 6792 C CA . VAL B 2 135 ? -69.666 17.864 5.821 1.00 54.74 135 VAL B CA 1
ATOM 6793 C C . VAL B 2 135 ? -69.158 19.157 5.201 1.00 62.33 135 VAL B C 1
ATOM 6794 O O . VAL B 2 135 ? -68.912 19.218 3.993 1.00 68.77 135 VAL B O 1
ATOM 6798 N N . VAL B 2 136 ? -69.000 20.188 6.032 1.00 65.92 136 VAL B N 1
ATOM 6799 C CA . VAL B 2 136 ? -68.770 21.553 5.563 1.00 61.47 136 VAL B CA 1
ATOM 6800 C C . VAL B 2 136 ? -67.272 21.809 5.416 1.00 54.50 136 VAL B C 1
ATOM 6801 O O . VAL B 2 136 ? -66.517 21.733 6.394 1.00 50.12 136 VAL B O 1
ATOM 6805 N N . GLY B 2 137 ? -66.849 22.124 4.186 1.00 44.10 137 GLY B N 1
ATOM 6806 C CA . GLY B 2 137 ? -65.449 22.287 3.847 1.00 46.09 137 GLY B CA 1
ATOM 6807 C C . GLY B 2 137 ? -64.663 21.000 3.750 1.00 50.23 137 GLY B C 1
ATOM 6808 O O . GLY B 2 137 ? -63.428 21.048 3.762 1.00 48.50 137 GLY B O 1
ATOM 6809 N N . TYR B 2 138 ? -65.342 19.853 3.646 1.00 46.92 138 TYR B N 1
ATOM 6810 C CA . TYR B 2 138 ? -64.646 18.574 3.660 1.00 47.54 138 TYR B CA 1
ATOM 6811 C C . TYR B 2 138 ? -63.563 18.509 2.589 1.00 41.92 138 TYR B C 1
ATOM 6812 O O . TYR B 2 138 ? -62.453 18.026 2.846 1.00 38.03 138 TYR B O 1
ATOM 6821 N N . TYR B 2 139 ? -63.875 18.982 1.384 1.00 38.61 139 TYR B N 1
ATOM 6822 C CA . TYR B 2 139 ? -62.960 18.966 0.258 1.00 41.87 139 TYR B CA 1
ATOM 6823 C C . TYR B 2 139 ? -62.219 20.280 0.087 1.00 49.69 139 TYR B C 1
ATOM 6824 O O . TYR B 2 139 ? -61.447 20.418 -0.864 1.00 50.63 139 TYR B O 1
ATOM 6833 N N . GLY B 2 140 ? -62.435 21.247 0.973 1.00 52.57 140 GLY B N 1
ATOM 6834 C CA . GLY B 2 140 ? -61.820 22.548 0.849 1.00 54.50 140 GLY B CA 1
ATOM 6835 C C . GLY B 2 140 ? -60.586 22.686 1.716 1.00 60.32 140 GLY B C 1
ATOM 6836 O O . GLY B 2 140 ? -60.391 21.949 2.680 1.00 62.28 140 GLY B O 1
ATOM 6837 N N . ARG B 2 141 ? -59.744 23.655 1.354 1.00 66.96 141 ARG B N 1
ATOM 6838 C CA . ARG B 2 141 ? -58.507 23.876 2.093 1.00 77.90 141 ARG B CA 1
ATOM 6839 C C . ARG B 2 141 ? -58.762 24.631 3.395 1.00 78.21 141 ARG B C 1
ATOM 6840 O O . ARG B 2 141 ? -58.254 24.249 4.456 1.00 79.38 141 ARG B O 1
ATOM 6848 N N . GLU B 2 142 ? -59.541 25.706 3.333 1.00 76.14 142 GLU B N 1
ATOM 6849 C CA . GLU B 2 142 ? -59.750 26.533 4.511 1.00 82.16 142 GLU B CA 1
ATOM 6850 C C . GLU B 2 142 ? -60.605 25.785 5.522 1.00 80.53 142 GLU B C 1
ATOM 6851 O O . GLU B 2 142 ? -61.695 25.304 5.193 1.00 75.95 142 GLU B O 1
ATOM 6857 N N . ILE B 2 143 ? -60.100 25.674 6.748 1.00 85.11 143 ILE B N 1
ATOM 6858 C CA . ILE B 2 143 ? -60.838 25.053 7.841 1.00 84.61 143 ILE B CA 1
ATOM 6859 C C . ILE B 2 143 ? -61.674 26.133 8.509 1.00 94.58 143 ILE B C 1
ATOM 6860 O O . ILE B 2 143 ? -61.142 27.170 8.920 1.00 109.14 143 ILE B O 1
ATOM 6865 N N . GLN B 2 144 ? -62.979 25.884 8.614 1.00 93.21 144 GLN B N 1
ATOM 6866 C CA . GLN B 2 144 ? -63.987 26.894 8.908 1.00 94.32 144 GLN B CA 1
ATOM 6867 C C . GLN B 2 144 ? -64.711 26.488 10.190 1.00 98.57 144 GLN B C 1
ATOM 6868 O O . GLN B 2 144 ? -64.731 25.311 10.550 1.00 102.02 144 GLN B O 1
ATOM 6874 N N . LYS B 2 145 ? -65.282 27.459 10.918 1.00 93.58 145 LYS B N 1
ATOM 6875 C CA . LYS B 2 145 ? -66.021 27.099 12.136 1.00 94.16 145 LYS B CA 1
ATOM 6876 C C . LYS B 2 145 ? -67.547 27.223 12.017 1.00 95.63 145 LYS B C 1
ATOM 6877 O O . LYS B 2 145 ? -68.259 26.500 12.731 1.00 95.00 145 LYS B O 1
ATOM 6883 N N . ASP B 2 146 ? -68.100 28.067 11.137 1.00 89.31 146 ASP B N 1
ATOM 6884 C CA . ASP B 2 146 ? -69.556 28.091 11.031 1.00 88.56 146 ASP B CA 1
ATOM 6885 C C . ASP B 2 146 ? -70.009 27.021 10.045 1.00 82.29 146 ASP B C 1
ATOM 6886 O O . ASP B 2 146 ? -69.790 27.153 8.837 1.00 76.50 146 ASP B O 1
ATOM 6891 N N . ARG B 2 147 ? -70.644 25.965 10.581 1.00 73.44 147 ARG B N 1
ATOM 6892 C CA . ARG B 2 147 ? -71.259 24.895 9.799 1.00 73.85 147 ARG B CA 1
ATOM 6893 C C . ARG B 2 147 ? -72.342 25.392 8.851 1.00 73.53 147 ARG B C 1
ATOM 6894 O O . ARG B 2 147 ? -72.722 24.658 7.932 1.00 70.42 147 ARG B O 1
ATOM 6902 N N . ASN B 2 148 ? -72.872 26.601 9.065 1.00 77.77 148 ASN B N 1
ATOM 6903 C CA . ASN B 2 148 ? -73.931 27.124 8.206 1.00 76.66 148 ASN B CA 1
ATOM 6904 C C . ASN B 2 148 ? -73.395 27.837 6.968 1.00 76.41 148 ASN B C 1
ATOM 6905 O O . ASN B 2 148 ? -74.156 28.064 6.016 1.00 73.66 148 ASN B O 1
ATOM 6910 N N . LYS B 2 149 ? -72.109 28.193 6.956 1.00 71.54 149 LYS B N 1
ATOM 6911 C CA . LYS B 2 149 ? -71.470 28.743 5.764 1.00 69.57 149 LYS B CA 1
ATOM 6912 C C . LYS B 2 149 ? -71.172 27.587 4.805 1.00 62.65 149 LYS B C 1
ATOM 6913 O O . LYS B 2 149 ? -70.030 27.176 4.584 1.00 57.34 149 LYS B O 1
ATOM 6919 N N . ILE B 2 150 ? -72.249 27.034 4.244 1.00 57.39 150 ILE B N 1
ATOM 6920 C CA . ILE B 2 150 ? -72.112 25.944 3.291 1.00 57.44 150 ILE B CA 1
ATOM 6921 C C . ILE B 2 150 ? -71.558 26.485 1.976 1.00 59.26 150 ILE B C 1
ATOM 6922 O O . ILE B 2 150 ? -71.639 27.679 1.680 1.00 52.33 150 ILE B O 1
ATOM 6927 N N . ASP B 2 151 ? -70.954 25.590 1.194 1.00 58.57 151 ASP B N 1
ATOM 6928 C CA . ASP B 2 151 ? -70.322 25.961 -0.071 1.00 56.36 151 ASP B CA 1
ATOM 6929 C C . ASP B 2 151 ? -70.316 24.716 -0.939 1.00 58.72 151 ASP B C 1
ATOM 6930 O O . ASP B 2 151 ? -69.561 23.778 -0.668 1.00 60.25 151 ASP B O 1
ATOM 6935 N N . ASP B 2 152 ? -71.135 24.716 -1.991 1.00 61.60 152 ASP B N 1
ATOM 6936 C CA . ASP B 2 152 ? -71.329 23.500 -2.778 1.00 53.26 152 ASP B CA 1
ATOM 6937 C C . ASP B 2 152 ? -70.048 23.003 -3.433 1.00 47.53 152 ASP B C 1
ATOM 6938 O O . ASP B 2 152 ? -69.936 21.804 -3.706 1.00 58.27 152 ASP B O 1
ATOM 6943 N N . SER B 2 153 ? -69.075 23.882 -3.673 1.00 44.14 153 SER B N 1
ATOM 6944 C CA . SER B 2 153 ? -67.846 23.469 -4.343 1.00 39.27 153 SER B CA 1
ATOM 6945 C C . SER B 2 153 ? -66.876 22.736 -3.430 1.00 40.18 153 SER B C 1
ATOM 6946 O O . SER B 2 153 ? -65.933 22.130 -3.931 1.00 48.12 153 SER B O 1
ATOM 6949 N N . VAL B 2 154 ? -67.048 22.796 -2.111 1.00 41.47 154 VAL B N 1
ATOM 6950 C CA . VAL B 2 154 ? -66.051 22.199 -1.224 1.00 45.22 154 VAL B CA 1
ATOM 6951 C C . VAL B 2 154 ? -66.690 21.292 -0.174 1.00 45.68 154 VAL B C 1
ATOM 6952 O O . VAL B 2 154 ? -65.989 20.527 0.496 1.00 47.42 154 VAL B O 1
ATOM 6956 N N . ASP B 2 155 ? -68.012 21.364 -0.024 1.00 45.93 155 ASP B N 1
ATOM 6957 C CA . ASP B 2 155 ? -68.733 20.543 0.936 1.00 48.75 155 ASP B CA 1
ATOM 6958 C C . ASP B 2 155 ? -68.858 19.105 0.422 1.00 50.62 155 ASP B C 1
ATOM 6959 O O . ASP B 2 155 ? -68.581 18.803 -0.742 1.00 57.65 155 ASP B O 1
ATOM 6964 N N . ALA B 2 156 ? -69.297 18.214 1.313 1.00 53.69 156 ALA B N 1
ATOM 6965 C CA . ALA B 2 156 ? -69.451 16.796 1.026 1.00 36.90 156 ALA B CA 1
ATOM 6966 C C . ALA B 2 156 ? -70.742 16.277 1.649 1.00 50.55 156 ALA B C 1
ATOM 6967 O O . ALA B 2 156 ? -71.178 16.744 2.710 1.00 47.73 156 ALA B O 1
ATOM 6969 N N . PHE B 2 157 ? -71.353 15.306 0.980 1.00 46.91 157 PHE B N 1
ATOM 6970 C CA . PHE B 2 157 ? -72.457 14.544 1.550 1.00 58.22 157 PHE B CA 1
ATOM 6971 C C . PHE B 2 157 ? -71.918 13.227 2.101 1.00 61.26 157 PHE B C 1
ATOM 6972 O O . PHE B 2 157 ? -71.394 12.409 1.338 1.00 72.01 157 PHE B O 1
ATOM 6980 N N . ASP B 2 158 ? -72.045 13.016 3.414 1.00 49.72 158 ASP B N 1
ATOM 6981 C CA . ASP B 2 158 ? -71.756 11.705 3.995 1.00 47.64 158 ASP B CA 1
ATOM 6982 C C . ASP B 2 158 ? -72.953 10.799 3.723 1.00 54.35 158 ASP B C 1
ATOM 6983 O O . ASP B 2 158 ? -74.051 11.038 4.241 1.00 57.71 158 ASP B O 1
ATOM 6988 N N . MET B 2 159 ? -72.748 9.760 2.912 1.00 49.93 159 MET B N 1
ATOM 6989 C CA . MET B 2 159 ? -73.806 8.829 2.549 1.00 51.43 159 MET B CA 1
ATOM 6990 C C . MET B 2 159 ? -73.654 7.511 3.299 1.00 56.83 159 MET B C 1
ATOM 6991 O O . MET B 2 159 ? -72.546 6.978 3.436 1.00 59.85 159 MET B O 1
ATOM 6996 N N . ARG B 2 160 ? -74.780 6.979 3.764 1.00 56.30 160 ARG B N 1
ATOM 6997 C CA . ARG B 2 160 ? -74.815 5.667 4.388 1.00 53.09 160 ARG B CA 1
ATOM 6998 C C . ARG B 2 160 ? -75.824 4.777 3.677 1.00 53.12 160 ARG B C 1
ATOM 6999 O O . ARG B 2 160 ? -76.842 5.248 3.155 1.00 54.27 160 ARG B O 1
ATOM 7007 N N . LYS B 2 161 ? -75.509 3.485 3.641 1.00 50.86 161 LYS B N 1
ATOM 7008 C CA . LYS B 2 161 ? -76.454 2.449 3.248 1.00 48.91 161 LYS B CA 1
ATOM 7009 C C . LYS B 2 161 ? -76.370 1.344 4.284 1.00 54.45 161 LYS B C 1
ATOM 7010 O O . LYS B 2 161 ? -75.300 0.757 4.481 1.00 59.19 161 LYS B O 1
ATOM 7016 N N . LEU B 2 162 ? -77.487 1.082 4.960 1.00 57.15 162 LEU B N 1
ATOM 7017 C CA . LEU B 2 162 ? -77.487 0.138 6.066 1.00 56.89 162 LEU B CA 1
ATOM 7018 C C . LEU B 2 162 ? -77.384 -1.287 5.537 1.00 65.65 162 LEU B C 1
ATOM 7019 O O . LEU B 2 162 ? -77.872 -1.612 4.448 1.00 72.54 162 LEU B O 1
ATOM 7024 N N . LEU B 2 163 ? -76.714 -2.132 6.308 1.00 58.77 163 LEU B N 1
ATOM 7025 C CA . LEU B 2 163 ? -76.481 -3.516 5.958 1.00 56.34 163 LEU B CA 1
ATOM 7026 C C . LEU B 2 163 ? -77.301 -4.447 6.842 1.00 62.12 163 LEU B C 1
ATOM 7027 O O . LEU B 2 163 ? -77.766 -4.054 7.918 1.00 58.76 163 LEU B O 1
ATOM 7032 N N . PRO B 2 164 ? -77.504 -5.697 6.401 1.00 67.42 164 PRO B N 1
ATOM 7033 C CA . PRO B 2 164 ? -78.342 -6.657 7.151 1.00 69.88 164 PRO B CA 1
ATOM 7034 C C . PRO B 2 164 ? -78.116 -6.765 8.663 1.00 74.65 164 PRO B C 1
ATOM 7035 O O . PRO B 2 164 ? -79.091 -6.981 9.400 1.00 74.25 164 PRO B O 1
ATOM 7039 N N . ARG B 2 165 ? -76.885 -6.654 9.152 1.00 75.10 165 ARG B N 1
ATOM 7040 C CA . ARG B 2 165 ? -76.646 -6.795 10.590 1.00 74.97 165 ARG B CA 1
ATOM 7041 C C . ARG B 2 165 ? -77.342 -5.711 11.414 1.00 74.66 165 ARG B C 1
ATOM 7042 O O . ARG B 2 165 ? -77.496 -4.572 10.962 1.00 80.37 165 ARG B O 1
ATOM 7050 N N . GLU B 2 174 ? -81.023 8.800 9.863 1.00 77.98 174 GLU B N 1
ATOM 7051 C CA . GLU B 2 174 ? -81.395 10.206 9.853 1.00 82.07 174 GLU B CA 1
ATOM 7052 C C . GLU B 2 174 ? -82.209 10.448 8.578 1.00 86.94 174 GLU B C 1
ATOM 7053 O O . GLU B 2 174 ? -82.325 9.568 7.728 1.00 80.45 174 GLU B O 1
ATOM 7059 N N . ASN B 2 175 ? -82.797 11.639 8.465 1.00 92.64 175 ASN B N 1
ATOM 7060 C CA . ASN B 2 175 ? -83.606 11.972 7.296 1.00 96.10 175 ASN B CA 1
ATOM 7061 C C . ASN B 2 175 ? -83.345 13.423 6.838 1.00 91.79 175 ASN B C 1
ATOM 7062 O O . ASN B 2 175 ? -84.235 14.097 6.299 1.00 89.71 175 ASN B O 1
ATOM 7067 N N . GLY B 2 176 ? -82.105 13.897 6.992 1.00 93.46 176 GLY B N 1
ATOM 7068 C CA . GLY B 2 176 ? -81.746 15.214 6.512 1.00 80.30 176 GLY B CA 1
ATOM 7069 C C . GLY B 2 176 ? -80.438 15.318 5.737 1.00 81.97 176 GLY B C 1
ATOM 7070 O O . GLY B 2 176 ? -79.360 14.895 6.181 1.00 61.36 176 GLY B O 1
ATOM 7071 N N . GLU B 2 177 ? -80.536 15.897 4.544 1.00 89.58 177 GLU B N 1
ATOM 7072 C CA . GLU B 2 177 ? -79.376 16.499 3.893 1.00 77.38 177 GLU B CA 1
ATOM 7073 C C . GLU B 2 177 ? -78.992 17.835 4.517 1.00 75.23 177 GLU B C 1
ATOM 7074 O O . GLU B 2 177 ? -78.145 18.534 3.958 1.00 63.66 177 GLU B O 1
ATOM 7080 N N . LYS B 2 178 ? -79.635 18.224 5.632 1.00 86.37 178 LYS B N 1
ATOM 7081 C CA . LYS B 2 178 ? -79.483 19.551 6.234 1.00 80.14 178 LYS B CA 1
ATOM 7082 C C . LYS B 2 178 ? -78.682 19.526 7.538 1.00 75.90 178 LYS B C 1
ATOM 7083 O O . LYS B 2 178 ? -78.346 20.588 8.070 1.00 76.42 178 LYS B O 1
ATOM 7089 N N . VAL B 2 179 ? -78.308 18.352 8.040 1.00 75.37 179 VAL B N 1
ATOM 7090 C CA . VAL B 2 179 ? -77.384 18.330 9.170 1.00 62.25 179 VAL B CA 1
ATOM 7091 C C . VAL B 2 179 ? -76.028 18.809 8.670 1.00 62.05 179 VAL B C 1
ATOM 7092 O O . VAL B 2 179 ? -75.359 18.114 7.900 1.00 69.91 179 VAL B O 1
ATOM 7096 N N . TYR B 2 180 ? -75.635 20.010 9.087 1.00 61.53 180 TYR B N 1
ATOM 7097 C CA . TYR B 2 180 ? -74.313 20.548 8.801 1.00 59.56 180 TYR B CA 1
ATOM 7098 C C . TYR B 2 180 ? -73.360 20.173 9.932 1.00 62.86 180 TYR B C 1
ATOM 7099 O O . TYR B 2 180 ? -73.603 20.504 11.098 1.00 62.46 180 TYR B O 1
ATOM 7108 N N . VAL B 2 181 ? -72.273 19.499 9.583 1.00 63.31 181 VAL B N 1
ATOM 7109 C CA . VAL B 2 181 ? -71.252 19.108 10.541 1.00 63.65 181 VAL B CA 1
ATOM 7110 C C . VAL B 2 181 ? -69.898 19.549 10.008 1.00 60.63 181 VAL B C 1
ATOM 7111 O O . VAL B 2 181 ? -69.710 19.732 8.799 1.00 57.96 181 VAL B O 1
ATOM 7115 N N . LEU B 2 182 ? -68.957 19.724 10.917 1.00 58.07 182 LEU B N 1
ATOM 7116 C CA . LEU B 2 182 ? -67.638 20.080 10.424 1.00 53.02 182 LEU B CA 1
ATOM 7117 C C . LEU B 2 182 ? -66.715 18.858 10.420 1.00 58.72 182 LEU B C 1
ATOM 7118 O O . LEU B 2 182 ? -66.964 17.880 11.137 1.00 55.44 182 LEU B O 1
ATOM 7123 N N . PRO B 2 183 ? -65.663 18.872 9.586 1.00 56.81 183 PRO B N 1
ATOM 7124 C CA . PRO B 2 183 ? -64.824 17.670 9.427 1.00 48.24 183 PRO B CA 1
ATOM 7125 C C . PRO B 2 183 ? -64.293 17.074 10.717 1.00 53.94 183 PRO B C 1
ATOM 7126 O O . PRO B 2 183 ? -64.243 15.841 10.849 1.00 55.88 183 PRO B O 1
ATOM 7130 N N . ASN B 2 184 ? -63.895 17.911 11.670 1.00 54.13 184 ASN B N 1
ATOM 7131 C CA . ASN B 2 184 ? -63.220 17.434 12.868 1.00 56.10 184 ASN B CA 1
ATOM 7132 C C . ASN B 2 184 ? -64.169 16.929 13.941 1.00 55.16 184 ASN B C 1
ATOM 7133 O O . ASN B 2 184 ? -63.689 16.515 14.998 1.00 60.04 184 ASN B O 1
ATOM 7138 N N . GLU B 2 185 ? -65.486 16.969 13.722 1.00 60.96 185 GLU B N 1
ATOM 7139 C CA . GLU B 2 185 ? -66.411 16.310 14.635 1.00 65.95 185 GLU B CA 1
ATOM 7140 C C . GLU B 2 185 ? -66.718 14.871 14.219 1.00 80.74 185 GLU B C 1
ATOM 7141 O O . GLU B 2 185 ? -67.324 14.124 15.000 1.00 90.36 185 GLU B O 1
ATOM 7147 N N . ILE B 2 186 ? -66.293 14.459 13.029 1.00 80.73 186 ILE B N 1
ATOM 7148 C CA . ILE B 2 186 ? -66.375 13.067 12.601 1.00 80.03 186 ILE B CA 1
ATOM 7149 C C . ILE B 2 186 ? -65.099 12.369 13.062 1.00 79.27 186 ILE B C 1
ATOM 7150 O O . ILE B 2 186 ? -64.017 12.597 12.511 1.00 77.14 186 ILE B O 1
ATOM 7155 N N . VAL B 2 187 ? -65.218 11.522 14.082 1.00 73.27 187 VAL B N 1
ATOM 7156 C CA . VAL B 2 187 ? -64.026 10.981 14.722 1.00 72.00 187 VAL B CA 1
ATOM 7157 C C . VAL B 2 187 ? -63.927 9.474 14.516 1.00 76.43 187 VAL B C 1
ATOM 7158 O O . VAL B 2 187 ? -62.933 8.981 13.965 1.00 81.25 187 VAL B O 1
ATOM 7162 N N . PHE B 2 188 ? -64.958 8.735 14.928 1.00 68.58 188 PHE B N 1
ATOM 7163 C CA . PHE B 2 188 ? -64.902 7.262 14.978 1.00 63.75 188 PHE B CA 1
ATOM 7164 C C . PHE B 2 188 ? -63.712 6.825 15.837 1.00 61.70 188 PHE B C 1
ATOM 7165 O O . PHE B 2 188 ? -63.706 5.740 16.417 1.00 63.25 188 PHE B O 1
ATOM 7173 N N . PHE C 1 58 ? -53.960 18.036 38.098 1.00 76.90 37 PHE C N 1
ATOM 7174 C CA . PHE C 1 58 ? -54.021 19.494 38.073 1.00 79.29 37 PHE C CA 1
ATOM 7175 C C . PHE C 1 58 ? -53.200 20.049 36.915 1.00 84.69 37 PHE C C 1
ATOM 7176 O O . PHE C 1 58 ? -53.679 20.930 36.189 1.00 81.08 37 PHE C O 1
ATOM 7178 N N . TYR C 1 59 ? -51.972 19.533 36.748 1.00 92.04 38 TYR C N 1
ATOM 7179 C CA . TYR C 1 59 ? -51.103 19.978 35.653 1.00 93.66 38 TYR C CA 1
ATOM 7180 C C . TYR C 1 59 ? -51.794 19.814 34.302 1.00 102.64 38 TYR C C 1
ATOM 7181 O O . TYR C 1 59 ? -51.679 20.678 33.422 1.00 99.05 38 TYR C O 1
ATOM 7183 N N . HIS C 1 60 ? -52.524 18.704 34.127 1.00 107.58 39 HIS C N 1
ATOM 7184 C CA . HIS C 1 60 ? -53.308 18.491 32.913 1.00 97.85 39 HIS C CA 1
ATOM 7185 C C . HIS C 1 60 ? -54.352 19.590 32.737 1.00 98.91 39 HIS C C 1
ATOM 7186 O O . HIS C 1 60 ? -54.493 20.164 31.650 1.00 95.57 39 HIS C O 1
ATOM 7188 N N . VAL C 1 61 ? -55.092 19.898 33.807 1.00 100.90 40 VAL C N 1
ATOM 7189 C CA . VAL C 1 61 ? -56.103 20.948 33.734 1.00 102.13 40 VAL C CA 1
ATOM 7190 C C . VAL C 1 61 ? -55.483 22.275 33.303 1.00 103.03 40 VAL C C 1
ATOM 7191 O O . VAL C 1 61 ? -56.021 22.973 32.433 1.00 103.29 40 VAL C O 1
ATOM 7193 N N . LEU C 1 62 ? -54.334 22.630 33.896 1.00 99.63 41 LEU C N 1
ATOM 7194 C CA . LEU C 1 62 ? -53.617 23.843 33.504 1.00 93.62 41 LEU C CA 1
ATOM 7195 C C . LEU C 1 62 ? -53.275 23.836 32.016 1.00 101.79 41 LEU C C 1
ATOM 7196 O O . LEU C 1 62 ? -53.563 24.802 31.296 1.00 100.43 41 LEU C O 1
ATOM 7198 N N . GLN C 1 63 ? -52.652 22.748 31.541 1.00 103.38 42 GLN C N 1
ATOM 7199 C CA . GLN C 1 63 ? -52.350 22.604 30.117 1.00 92.42 42 GLN C CA 1
ATOM 7200 C C . GLN C 1 63 ? -53.614 22.718 29.268 1.00 96.14 42 GLN C C 1
ATOM 7201 O O . GLN C 1 63 ? -53.616 23.385 28.228 1.00 99.51 42 GLN C O 1
ATOM 7203 N N . ASN C 1 64 ? -54.704 22.074 29.700 1.00 92.82 43 ASN C N 1
ATOM 7204 C CA . ASN C 1 64 ? -55.967 22.186 28.976 1.00 98.17 43 ASN C CA 1
ATOM 7205 C C . ASN C 1 64 ? -56.372 23.647 28.835 1.00 102.71 43 ASN C C 1
ATOM 7206 O O . ASN C 1 64 ? -56.593 24.143 27.721 1.00 103.70 43 ASN C O 1
ATOM 7208 N N . GLU C 1 65 ? -56.455 24.355 29.967 1.00 101.26 44 GLU C N 1
ATOM 7209 C CA . GLU C 1 65 ? -56.732 25.786 29.958 1.00 96.94 44 GLU C CA 1
ATOM 7210 C C . GLU C 1 65 ? -55.848 26.518 28.951 1.00 103.71 44 GLU C C 1
ATOM 7211 O O . GLU C 1 65 ? -56.325 27.366 28.192 1.00 108.26 44 GLU C O 1
ATOM 7213 N N . ILE C 1 66 ? -54.559 26.162 28.896 1.00 105.53 45 ILE C N 1
ATOM 7214 C CA . ILE C 1 66 ? -53.640 26.830 27.973 1.00 106.68 45 ILE C CA 1
ATOM 7215 C C . ILE C 1 66 ? -54.011 26.567 26.512 1.00 105.45 45 ILE C C 1
ATOM 7216 O O . ILE C 1 66 ? -53.931 27.474 25.673 1.00 101.69 45 ILE C O 1
ATOM 7218 N N . HIS C 1 67 ? -54.414 25.333 26.184 1.00 104.81 46 HIS C N 1
ATOM 7219 C CA . HIS C 1 67 ? -54.796 25.022 24.808 1.00 98.10 46 HIS C CA 1
ATOM 7220 C C . HIS C 1 67 ? -56.042 25.797 24.406 1.00 110.68 46 HIS C C 1
ATOM 7221 O O . HIS C 1 67 ? -56.125 26.328 23.291 1.00 115.42 46 HIS C O 1
ATOM 7223 N N . LEU C 1 68 ? -57.029 25.870 25.307 1.00 118.24 47 LEU C N 1
ATOM 7224 C CA . LEU C 1 68 ? -58.181 26.738 25.081 1.00 116.33 47 LEU C CA 1
ATOM 7225 C C . LEU C 1 68 ? -57.731 28.168 24.786 1.00 124.52 47 LEU C C 1
ATOM 7226 O O . LEU C 1 68 ? -58.249 28.812 23.868 1.00 125.36 47 LEU C O 1
ATOM 7228 N N . LYS C 1 69 ? -56.730 28.664 25.529 1.00 126.90 48 LYS C N 1
ATOM 7229 C CA . LYS C 1 69 ? -56.156 29.985 25.261 1.00 129.03 48 LYS C CA 1
ATOM 7230 C C . LYS C 1 69 ? -55.673 30.100 23.824 1.00 131.05 48 LYS C C 1
ATOM 7231 O O . LYS C 1 69 ? -56.118 30.976 23.073 1.00 138.16 48 LYS C O 1
ATOM 7233 N N . SER C 1 70 ? -54.731 29.228 23.441 1.00 126.82 49 SER C N 1
ATOM 7234 C CA . SER C 1 70 ? -54.190 29.250 22.085 1.00 118.96 49 SER C CA 1
ATOM 7235 C C . SER C 1 70 ? -55.303 29.204 21.047 1.00 117.26 49 SER C C 1
ATOM 7236 O O . SER C 1 70 ? -55.261 29.929 20.045 1.00 120.88 49 SER C O 1
ATOM 7238 N N . GLY C 1 71 ? -56.316 28.372 21.281 1.00 108.42 50 GLY C N 1
ATOM 7239 C CA . GLY C 1 71 ? -57.482 28.299 20.407 1.00 102.04 50 GLY C CA 1
ATOM 7240 C C . GLY C 1 71 ? -58.199 29.645 20.366 1.00 102.94 50 GLY C C 1
ATOM 7241 O O . GLY C 1 71 ? -58.669 30.076 19.316 1.00 106.51 50 GLY C O 1
ATOM 7242 N N . ARG C 1 73 ? -59.798 32.530 21.764 1.00 80.27 52 ARG C N 1
ATOM 7243 C CA . ARG C 1 73 ? -60.420 31.853 22.896 1.00 98.92 52 ARG C CA 1
ATOM 7244 C C . ARG C 1 73 ? -59.572 32.082 24.147 1.00 102.06 52 ARG C C 1
ATOM 7245 O O . ARG C 1 73 ? -59.221 31.143 24.875 1.00 95.88 52 ARG C O 1
ATOM 7247 N N . GLU C 1 74 ? -59.258 33.354 24.396 1.00 113.79 53 GLU C N 1
ATOM 7248 C CA . GLU C 1 74 ? -58.320 33.734 25.446 1.00 112.32 53 GLU C CA 1
ATOM 7249 C C . GLU C 1 74 ? -58.996 33.947 26.799 1.00 111.58 53 GLU C C 1
ATOM 7250 O O . GLU C 1 74 ? -58.537 33.397 27.804 1.00 108.05 53 GLU C O 1
ATOM 7252 N N . LEU C 1 75 ? -60.087 34.724 26.839 1.00 112.63 54 LEU C N 1
ATOM 7253 C CA . LEU C 1 75 ? -60.731 35.070 28.107 1.00 103.64 54 LEU C CA 1
ATOM 7254 C C . LEU C 1 75 ? -61.081 33.831 28.926 1.00 105.87 54 LEU C C 1
ATOM 7255 O O . LEU C 1 75 ? -60.838 33.787 30.138 1.00 104.38 54 LEU C O 1
ATOM 7257 N N . ALA C 1 76 ? -61.673 32.819 28.281 1.00 107.07 55 ALA C N 1
ATOM 7258 C CA . ALA C 1 76 ? -62.039 31.592 28.989 1.00 107.46 55 ALA C CA 1
ATOM 7259 C C . ALA C 1 76 ? -60.828 30.943 29.656 1.00 111.46 55 ALA C C 1
ATOM 7260 O O . ALA C 1 76 ? -60.929 30.431 30.778 1.00 113.65 55 ALA C O 1
ATOM 7262 N N . ILE C 1 77 ? -59.669 30.963 28.987 1.00 111.89 56 ILE C N 1
ATOM 7263 C CA . ILE C 1 77 ? -58.489 30.300 29.535 1.00 109.87 56 ILE C CA 1
ATOM 7264 C C . ILE C 1 77 ? -57.918 31.050 30.730 1.00 104.74 56 ILE C C 1
ATOM 7265 O O . ILE C 1 77 ? -57.451 30.425 31.691 1.00 104.02 56 ILE C O 1
ATOM 7267 N N . LYS C 1 78 ? -57.921 32.388 30.679 1.00 99.43 57 LYS C N 1
ATOM 7268 C CA . LYS C 1 78 ? -57.553 33.179 31.853 1.00 92.15 57 LYS C CA 1
ATOM 7269 C C . LYS C 1 78 ? -58.434 32.816 33.043 1.00 88.83 57 LYS C C 1
ATOM 7270 O O . LYS C 1 78 ? -57.942 32.627 34.162 1.00 82.17 57 LYS C O 1
ATOM 7272 N N . LYS C 1 79 ? -59.746 32.696 32.805 1.00 89.25 58 LYS C N 1
ATOM 7273 C CA . LYS C 1 79 ? -60.675 32.246 33.841 1.00 81.52 58 LYS C CA 1
ATOM 7274 C C . LYS C 1 79 ? -60.349 30.832 34.305 1.00 83.29 58 LYS C C 1
ATOM 7275 O O . LYS C 1 79 ? -60.285 30.563 35.511 1.00 80.73 58 LYS C O 1
ATOM 7277 N N . ASN C 1 80 ? -60.159 29.906 33.357 1.00 84.57 59 ASN C N 1
ATOM 7278 C CA . ASN C 1 80 ? -59.749 28.549 33.714 1.00 87.87 59 ASN C CA 1
ATOM 7279 C C . ASN C 1 80 ? -58.444 28.561 34.512 1.00 90.63 59 ASN C C 1
ATOM 7280 O O . ASN C 1 80 ? -58.333 27.889 35.545 1.00 92.01 59 ASN C O 1
ATOM 7282 N N . LEU C 1 81 ? -57.437 29.313 34.046 1.00 85.33 60 LEU C N 1
ATOM 7283 C CA . LEU C 1 81 ? -56.188 29.405 34.800 1.00 74.41 60 LEU C CA 1
ATOM 7284 C C . LEU C 1 81 ? -56.426 29.975 36.204 1.00 73.38 60 LEU C C 1
ATOM 7285 O O . LEU C 1 81 ? -56.054 29.346 37.201 1.00 64.31 60 LEU C O 1
ATOM 7287 N N . GLU C 1 82 ? -57.112 31.130 36.310 1.00 82.33 61 GLU C N 1
ATOM 7288 C CA . GLU C 1 82 ? -57.379 31.730 37.625 1.00 84.54 61 GLU C CA 1
ATOM 7289 C C . GLU C 1 82 ? -58.092 30.745 38.545 1.00 97.45 61 GLU C C 1
ATOM 7290 O O . GLU C 1 82 ? -57.805 30.687 39.746 1.00 93.78 61 GLU C O 1
ATOM 7292 N N . LEU C 1 83 ? -59.049 29.982 38.004 1.00 114.35 62 LEU C N 1
ATOM 7293 C CA . LEU C 1 83 ? -59.695 28.937 38.791 1.00 112.23 62 LEU C CA 1
ATOM 7294 C C . LEU C 1 83 ? -58.660 27.957 39.332 1.00 107.85 62 LEU C C 1
ATOM 7295 O O . LEU C 1 83 ? -58.607 27.699 40.541 1.00 111.97 62 LEU C O 1
ATOM 7297 N N . LEU C 1 84 ? -57.808 27.423 38.448 1.00 100.15 63 LEU C N 1
ATOM 7298 C CA . LEU C 1 84 ? -56.754 26.513 38.881 1.00 90.34 63 LEU C CA 1
ATOM 7299 C C . LEU C 1 84 ? -55.947 27.117 40.032 1.00 93.90 63 LEU C C 1
ATOM 7300 O O . LEU C 1 84 ? -55.698 26.448 41.043 1.00 90.87 63 LEU C O 1
ATOM 7302 N N . ASN C 1 85 ? -55.585 28.404 39.924 1.00 96.64 64 ASN C N 1
ATOM 7303 C CA . ASN C 1 85 ? -54.785 29.048 40.971 1.00 98.03 64 ASN C CA 1
ATOM 7304 C C . ASN C 1 85 ? -55.509 29.015 42.311 1.00 102.87 64 ASN C C 1
ATOM 7305 O O . ASN C 1 85 ? -54.918 28.663 43.338 1.00 107.11 64 ASN C O 1
ATOM 7307 N N . ARG C 1 86 ? -56.794 29.367 42.316 1.00 101.68 65 ARG C N 1
ATOM 7308 C CA . ARG C 1 86 ? -57.585 29.354 43.543 1.00 86.92 65 ARG C CA 1
ATOM 7309 C C . ARG C 1 86 ? -57.769 27.919 44.034 1.00 81.70 65 ARG C C 1
ATOM 7310 O O . ARG C 1 86 ? -57.189 27.522 45.045 1.00 78.33 65 ARG C O 1
ATOM 7312 N N . PRO C 1 88 ? -55.570 25.599 44.899 1.00 70.58 67 PRO C N 1
ATOM 7313 C CA . PRO C 1 88 ? -54.279 26.214 45.237 1.00 77.41 67 PRO C CA 1
ATOM 7314 C C . PRO C 1 88 ? -53.124 25.232 45.101 1.00 75.57 67 PRO C C 1
ATOM 7315 O O . PRO C 1 88 ? -52.763 24.565 46.076 1.00 73.38 67 PRO C O 1
ATOM 7317 N N . ASN C 1 89 ? -52.527 25.195 43.906 1.00 74.70 68 ASN C N 1
ATOM 7318 C CA . ASN C 1 89 ? -51.596 24.140 43.525 1.00 74.94 68 ASN C CA 1
ATOM 7319 C C . ASN C 1 89 ? -50.491 23.958 44.563 1.00 86.52 68 ASN C C 1
ATOM 7320 O O . ASN C 1 89 ? -50.137 24.875 45.309 1.00 90.53 68 ASN C O 1
ATOM 7322 N N . ASP C 1 90 ? -49.949 22.741 44.605 1.00 97.36 69 ASP C N 1
ATOM 7323 C CA . ASP C 1 90 ? -48.971 22.349 45.614 1.00 101.24 69 ASP C CA 1
ATOM 7324 C C . ASP C 1 90 ? -47.792 21.565 45.049 1.00 106.96 69 ASP C C 1
ATOM 7325 O O . ASP C 1 90 ? -46.978 21.020 45.804 1.00 114.99 69 ASP C O 1
ATOM 7327 N N . PRO C 1 91 ? -47.715 21.504 43.718 1.00 102.48 70 PRO C N 1
ATOM 7328 C CA . PRO C 1 91 ? -46.813 20.633 42.993 1.00 99.19 70 PRO C CA 1
ATOM 7329 C C . PRO C 1 91 ? -45.904 21.378 41.996 1.00 109.22 70 PRO C C 1
ATOM 7330 O O . PRO C 1 91 ? -46.185 22.518 41.614 1.00 112.69 70 PRO C O 1
ATOM 7332 N N . LEU C 1 92 ? -44.832 20.711 41.556 1.00 111.03 71 LEU C N 1
ATOM 7333 C CA . LEU C 1 92 ? -43.853 21.400 40.698 1.00 105.99 71 LEU C CA 1
ATOM 7334 C C . LEU C 1 92 ? -44.065 22.022 39.336 1.00 102.12 71 LEU C C 1
ATOM 7335 O O . LEU C 1 92 ? -43.499 23.081 39.038 1.00 95.44 71 LEU C O 1
ATOM 7337 N N . THR C 1 93 ? -44.877 21.376 38.498 1.00 101.29 72 THR C N 1
ATOM 7338 C CA . THR C 1 93 ? -44.999 21.841 37.105 1.00 98.96 72 THR C CA 1
ATOM 7339 C C . THR C 1 93 ? -46.185 22.781 37.197 1.00 94.97 72 THR C C 1
ATOM 7340 O O . THR C 1 93 ? -46.167 23.840 36.557 1.00 93.22 72 THR C O 1
ATOM 7342 N N . ILE C 1 94 ? -47.216 22.431 37.975 1.00 88.50 73 ILE C N 1
ATOM 7343 C CA . ILE C 1 94 ? -48.389 23.292 38.064 1.00 87.31 73 ILE C CA 1
ATOM 7344 C C . ILE C 1 94 ? -47.980 24.715 38.429 1.00 90.41 73 ILE C C 1
ATOM 7345 O O . ILE C 1 94 ? -48.412 25.683 37.788 1.00 93.36 73 ILE C O 1
ATOM 7347 N N . GLU C 1 95 ? -47.093 24.854 39.424 1.00 89.25 74 GLU C N 1
ATOM 7348 C CA . GLU C 1 95 ? -46.649 26.180 39.846 1.00 82.67 74 GLU C CA 1
ATOM 7349 C C . GLU C 1 95 ? -45.968 26.931 38.699 1.00 91.54 74 GLU C C 1
ATOM 7350 O O . GLU C 1 95 ? -46.243 28.119 38.479 1.00 88.05 74 GLU C O 1
ATOM 7352 N N . LYS C 1 96 ? -45.098 26.249 37.940 1.00 95.28 75 LYS C N 1
ATOM 7353 C CA . LYS C 1 96 ? -44.434 26.885 36.801 1.00 92.55 75 LYS C CA 1
ATOM 7354 C C . LYS C 1 96 ? -45.442 27.309 35.736 1.00 90.41 75 LYS C C 1
ATOM 7355 O O . LYS C 1 96 ? -45.342 28.408 35.174 1.00 85.87 75 LYS C O 1
ATOM 7357 N N . LEU C 1 97 ? -46.419 26.442 35.441 1.00 88.46 76 LEU C N 1
ATOM 7358 C CA . LEU C 1 97 ? -47.434 26.764 34.443 1.00 84.99 76 LEU C CA 1
ATOM 7359 C C . LEU C 1 97 ? -48.224 28.007 34.839 1.00 88.07 76 LEU C C 1
ATOM 7360 O O . LEU C 1 97 ? -48.443 28.907 34.017 1.00 93.60 76 LEU C O 1
ATOM 7362 N N . SER C 1 98 ? -48.659 28.072 36.100 1.00 84.27 77 SER C N 1
ATOM 7363 C CA . SER C 1 98 ? -49.413 29.230 36.567 1.00 87.49 77 SER C CA 1
ATOM 7364 C C . SER C 1 98 ? -48.572 30.505 36.496 1.00 86.37 77 SER C C 1
ATOM 7365 O O . SER C 1 98 ? -49.054 31.550 36.032 1.00 83.21 77 SER C O 1
ATOM 7367 N N . ASP C 1 99 ? -47.306 30.436 36.945 1.00 83.33 78 ASP C N 1
ATOM 7368 C CA . ASP C 1 99 ? -46.407 31.586 36.844 1.00 74.56 78 ASP C CA 1
ATOM 7369 C C . ASP C 1 99 ? -46.267 32.046 35.393 1.00 85.57 78 ASP C C 1
ATOM 7370 O O . ASP C 1 99 ? -46.314 33.248 35.107 1.00 83.59 78 ASP C O 1
ATOM 7372 N N . PHE C 1 100 ? -46.128 31.096 34.459 1.00 98.50 79 PHE C N 1
ATOM 7373 C CA . PHE C 1 100 ? -46.109 31.426 33.036 1.00 101.71 79 PHE C CA 1
ATOM 7374 C C . PHE C 1 100 ? -47.360 32.205 32.621 1.00 102.30 79 PHE C C 1
ATOM 7375 O O . PHE C 1 100 ? -47.264 33.253 31.971 1.00 100.60 79 PHE C O 1
ATOM 7377 N N . PHE C 1 101 ? -48.547 31.706 32.997 1.00 100.67 80 PHE C N 1
ATOM 7378 C CA . PHE C 1 101 ? -49.796 32.310 32.532 1.00 97.60 80 PHE C CA 1
ATOM 7379 C C . PHE C 1 101 ? -49.904 33.768 32.959 1.00 96.81 80 PHE C C 1
ATOM 7380 O O . PHE C 1 101 ? -50.243 34.642 32.152 1.00 103.08 80 PHE C O 1
ATOM 7382 N N . SER C 1 102 ? -49.632 34.054 34.230 1.00 94.24 81 SER C N 1
ATOM 7383 C CA . SER C 1 102 ? -49.726 35.438 34.667 1.00 99.29 81 SER C CA 1
ATOM 7384 C C . SER C 1 102 ? -48.659 36.293 33.994 1.00 108.03 81 SER C C 1
ATOM 7385 O O . SER C 1 102 ? -48.937 37.434 33.605 1.00 105.56 81 SER C O 1
ATOM 7387 N N . LYS C 1 103 ? -47.442 35.747 33.819 1.00 113.52 82 LYS C N 1
ATOM 7388 C CA . LYS C 1 103 ? -46.417 36.445 33.042 1.00 115.21 82 LYS C CA 1
ATOM 7389 C C . LYS C 1 103 ? -46.780 36.504 31.563 1.00 117.51 82 LYS C C 1
ATOM 7390 O O . LYS C 1 103 ? -46.340 37.416 30.855 1.00 124.43 82 LYS C O 1
ATOM 7392 N N . MET C 1 104 ? -47.577 35.550 31.076 1.00 110.79 83 MET C N 1
ATOM 7393 C CA . MET C 1 104 ? -48.067 35.655 29.709 1.00 100.46 83 MET C CA 1
ATOM 7394 C C . MET C 1 104 ? -48.995 36.852 29.547 1.00 100.90 83 MET C C 1
ATOM 7395 O O . MET C 1 104 ? -49.012 37.476 28.480 1.00 99.40 83 MET C O 1
ATOM 7397 N N . GLU C 1 105 ? -49.754 37.204 30.595 1.00 101.53 84 GLU C N 1
ATOM 7398 C CA . GLU C 1 105 ? -50.753 38.271 30.538 1.00 98.61 84 GLU C CA 1
ATOM 7399 C C . GLU C 1 105 ? -50.341 39.519 31.322 1.00 101.67 84 GLU C C 1
ATOM 7400 O O . GLU C 1 105 ? -51.193 40.362 31.627 1.00 95.59 84 GLU C O 1
ATOM 7402 N N . MET C 1 106 ? -49.057 39.671 31.630 1.00 109.66 85 MET C N 1
ATOM 7403 C CA . MET C 1 106 ? -48.570 40.769 32.467 1.00 113.06 85 MET C CA 1
ATOM 7404 C C . MET C 1 106 ? -49.490 40.974 33.676 1.00 109.05 85 MET C C 1
ATOM 7405 O O . MET C 1 106 ? -50.081 42.035 33.885 1.00 106.81 85 MET C O 1
ATOM 7407 N N . GLU C 1 107 ? -49.621 39.905 34.460 1.00 105.18 86 GLU C N 1
ATOM 7408 C CA . GLU C 1 107 ? -50.395 39.892 35.688 1.00 95.41 86 GLU C CA 1
ATOM 7409 C C . GLU C 1 107 ? -49.478 39.886 36.911 1.00 105.01 86 GLU C C 1
ATOM 7410 O O . GLU C 1 107 ? -48.290 39.559 36.839 1.00 99.05 86 GLU C O 1
ATOM 7412 N N . LYS C 1 108 ? -50.046 40.267 38.052 1.00 120.79 87 LYS C N 1
ATOM 7413 C CA . LYS C 1 108 ? -49.340 40.170 39.322 1.00 120.10 87 LYS C CA 1
ATOM 7414 C C . LYS C 1 108 ? -49.601 38.854 40.040 1.00 115.66 87 LYS C C 1
ATOM 7415 O O . LYS C 1 108 ? -48.787 38.442 40.869 1.00 117.69 87 LYS C O 1
ATOM 7417 N N . GLU C 1 109 ? -50.701 38.176 39.712 1.00 102.56 88 GLU C N 1
ATOM 7418 C CA . GLU C 1 109 ? -51.031 36.867 40.262 1.00 88.28 88 GLU C CA 1
ATOM 7419 C C . GLU C 1 109 ? -49.909 35.846 40.103 1.00 87.12 88 GLU C C 1
ATOM 7420 O O . GLU C 1 109 ? -49.967 34.787 40.742 1.00 79.44 88 GLU C O 1
ATOM 7426 N N . SER C 1 110 ? -48.897 36.129 39.274 1.00 93.73 89 SER C N 1
ATOM 7427 C CA . SER C 1 110 ? -47.777 35.200 39.101 1.00 86.46 89 SER C CA 1
ATOM 7428 C C . SER C 1 110 ? -47.086 34.889 40.416 1.00 84.56 89 SER C C 1
ATOM 7429 O O . SER C 1 110 ? -46.834 33.721 40.738 1.00 78.90 89 SER C O 1
ATOM 7432 N N . SER C 1 111 ? -46.732 35.927 41.166 1.00 91.83 90 SER C N 1
ATOM 7433 C CA . SER C 1 111 ? -46.051 35.709 42.433 1.00 101.86 90 SER C CA 1
ATOM 7434 C C . SER C 1 111 ? -46.950 34.963 43.412 1.00 104.15 90 SER C C 1
ATOM 7435 O O . SER C 1 111 ? -46.486 34.073 44.142 1.00 101.75 90 SER C O 1
ATOM 7438 N N . LEU C 1 112 ? -48.249 35.262 43.405 1.00 102.67 91 LEU C N 1
ATOM 7439 C CA . LEU C 1 112 ? -49.046 34.734 44.494 1.00 96.44 91 LEU C CA 1
ATOM 7440 C C . LEU C 1 112 ? -49.347 33.266 44.299 1.00 83.55 91 LEU C C 1
ATOM 7441 O O . LEU C 1 112 ? -49.818 32.626 45.241 1.00 92.24 91 LEU C O 1
ATOM 7446 N N . VAL C 1 113 ? -48.991 32.699 43.146 1.00 70.75 92 VAL C N 1
ATOM 7447 C CA . VAL C 1 113 ? -48.961 31.247 43.016 1.00 70.62 92 VAL C CA 1
ATOM 7448 C C . VAL C 1 113 ? -47.905 30.674 43.941 1.00 72.69 92 VAL C C 1
ATOM 7449 O O . VAL C 1 113 ? -48.160 29.756 44.729 1.00 74.55 92 VAL C O 1
ATOM 7453 N N . TYR C 1 114 ? -46.696 31.211 43.856 1.00 75.14 93 TYR C N 1
ATOM 7454 C CA . TYR C 1 114 ? -45.647 30.723 44.725 1.00 70.56 93 TYR C CA 1
ATOM 7455 C C . TYR C 1 114 ? -45.900 31.170 46.158 1.00 76.18 93 TYR C C 1
ATOM 7456 O O . TYR C 1 114 ? -45.706 30.391 47.096 1.00 77.05 93 TYR C O 1
ATOM 7465 N N . GLU C 1 115 ? -46.324 32.427 46.343 1.00 79.77 94 GLU C N 1
ATOM 7466 C CA . GLU C 1 115 ? -46.615 32.938 47.684 1.00 81.19 94 GLU C CA 1
ATOM 7467 C C . GLU C 1 115 ? -47.651 32.067 48.388 1.00 81.82 94 GLU C C 1
ATOM 7468 O O . GLU C 1 115 ? -47.469 31.669 49.546 1.00 84.24 94 GLU C O 1
ATOM 7474 N N . ASN C 1 116 ? -48.754 31.763 47.701 1.00 80.58 95 ASN C N 1
ATOM 7475 C CA . ASN C 1 116 ? -49.763 30.884 48.283 1.00 85.18 95 ASN C CA 1
ATOM 7476 C C . ASN C 1 116 ? -49.159 29.529 48.630 1.00 81.81 95 ASN C C 1
ATOM 7477 O O . ASN C 1 116 ? -49.384 28.994 49.721 1.00 84.10 95 ASN C O 1
ATOM 7482 N N . ALA C 1 117 ? -48.395 28.953 47.702 1.00 79.97 96 ALA C N 1
ATOM 7483 C CA . ALA C 1 117 ? -47.746 27.674 47.972 1.00 80.53 96 ALA C CA 1
ATOM 7484 C C . ALA C 1 117 ? -46.762 27.775 49.136 1.00 84.41 96 ALA C C 1
ATOM 7485 O O . ALA C 1 117 ? -46.605 26.811 49.894 1.00 84.77 96 ALA C O 1
ATOM 7487 N N . ILE C 1 118 ? -46.080 28.919 49.288 1.00 85.29 97 ILE C N 1
ATOM 7488 C CA . ILE C 1 118 ? -45.193 29.100 50.437 1.00 96.82 97 ILE C CA 1
ATOM 7489 C C . ILE C 1 118 ? -46.005 29.086 51.726 1.00 103.64 97 ILE C C 1
ATOM 7490 O O . ILE C 1 118 ? -45.583 28.529 52.748 1.00 103.57 97 ILE C O 1
ATOM 7495 N N . LYS C 1 119 ? -47.179 29.716 51.696 1.00 104.50 98 LYS C N 1
ATOM 7496 C CA . LYS C 1 119 ? -48.014 29.809 52.885 1.00 112.14 98 LYS C CA 1
ATOM 7497 C C . LYS C 1 119 ? -48.506 28.434 53.335 1.00 117.84 98 LYS C C 1
ATOM 7498 O O . LYS C 1 119 ? -48.411 28.089 54.518 1.00 127.35 98 LYS C O 1
ATOM 7504 N N . LYS C 1 120 ? -49.014 27.620 52.406 1.00 108.70 99 LYS C N 1
ATOM 7505 C CA . LYS C 1 120 ? -49.787 26.450 52.818 1.00 103.59 99 LYS C CA 1
ATOM 7506 C C . LYS C 1 120 ? -48.936 25.232 53.172 1.00 106.96 99 LYS C C 1
ATOM 7507 O O . LYS C 1 120 ? -49.389 24.386 53.950 1.00 115.19 99 LYS C O 1
ATOM 7513 N N . TYR C 1 121 ? -47.724 25.108 52.641 1.00 105.24 100 TYR C N 1
ATOM 7514 C CA . TYR C 1 121 ? -46.773 24.090 53.095 1.00 106.05 100 TYR C CA 1
ATOM 7515 C C . TYR C 1 121 ? -45.373 24.672 53.196 1.00 106.04 100 TYR C C 1
ATOM 7516 O O . TYR C 1 121 ? -44.527 24.470 52.317 1.00 100.99 100 TYR C O 1
ATOM 7525 N N . PRO C 1 122 ? -45.079 25.380 54.290 1.00 95.39 101 PRO C N 1
ATOM 7526 C CA . PRO C 1 122 ? -43.715 25.905 54.486 1.00 98.75 101 PRO C CA 1
ATOM 7527 C C . PRO C 1 122 ? -42.669 24.819 54.688 1.00 98.03 101 PRO C C 1
ATOM 7528 O O . PRO C 1 122 ? -41.476 25.141 54.715 1.00 98.02 101 PRO C O 1
ATOM 7532 N N . VAL C 1 123 ? -43.084 23.559 54.856 1.00 98.52 102 VAL C N 1
ATOM 7533 C CA . VAL C 1 123 ? -42.137 22.446 54.915 1.00 93.76 102 VAL C CA 1
ATOM 7534 C C . VAL C 1 123 ? -41.170 22.499 53.740 1.00 90.22 102 VAL C C 1
ATOM 7535 O O . VAL C 1 123 ? -39.970 22.228 53.879 1.00 87.43 102 VAL C O 1
ATOM 7539 N N . SER C 1 124 ? -41.689 22.838 52.565 1.00 86.86 103 SER C N 1
ATOM 7540 C CA . SER C 1 124 ? -40.971 22.781 51.304 1.00 84.77 103 SER C CA 1
ATOM 7541 C C . SER C 1 124 ? -40.500 24.154 50.858 1.00 82.13 103 SER C C 1
ATOM 7542 O O . SER C 1 124 ? -40.061 24.310 49.711 1.00 82.22 103 SER C O 1
ATOM 7545 N N . THR C 1 125 ? -40.603 25.150 51.742 1.00 79.93 104 THR C N 1
ATOM 7546 C CA . THR C 1 125 ? -40.465 26.546 51.342 1.00 79.60 104 THR C CA 1
ATOM 7547 C C . THR C 1 125 ? -39.143 26.823 50.619 1.00 74.96 104 THR C C 1
ATOM 7548 O O . THR C 1 125 ? -39.117 27.592 49.652 1.00 71.05 104 THR C O 1
ATOM 7552 N N . GLU C 1 126 ? -38.046 26.178 51.033 1.00 70.67 105 GLU C N 1
ATOM 7553 C CA . GLU C 1 126 ? -36.753 26.485 50.425 1.00 61.55 105 GLU C CA 1
ATOM 7554 C C . GLU C 1 126 ? -36.663 25.961 48.994 1.00 65.60 105 GLU C C 1
ATOM 7555 O O . GLU C 1 126 ? -36.221 26.679 48.090 1.00 69.04 105 GLU C O 1
ATOM 7561 N N . THR C 1 127 ? -37.046 24.708 48.756 1.00 65.45 106 THR C N 1
ATOM 7562 C CA . THR C 1 127 ? -37.042 24.239 47.374 1.00 66.43 106 THR C CA 1
ATOM 7563 C C . THR C 1 127 ? -38.019 25.034 46.520 1.00 67.60 106 THR C C 1
ATOM 7564 O O . THR C 1 127 ? -37.737 25.325 45.351 1.00 68.96 106 THR C O 1
ATOM 7568 N N . LEU C 1 128 ? -39.178 25.386 47.084 1.00 64.00 107 LEU C N 1
ATOM 7569 C CA . LEU C 1 128 ? -40.154 26.189 46.352 1.00 65.99 107 LEU C CA 1
ATOM 7570 C C . LEU C 1 128 ? -39.557 27.528 45.937 1.00 71.54 107 LEU C C 1
ATOM 7571 O O . LEU C 1 128 ? -39.686 27.952 44.783 1.00 70.68 107 LEU C O 1
ATOM 7576 N N . CYS C 1 129 ? -38.886 28.202 46.875 1.00 71.31 108 CYS C N 1
ATOM 7577 C CA . CYS C 1 129 ? -38.253 29.482 46.581 1.00 66.50 108 CYS C CA 1
ATOM 7578 C C . CYS C 1 129 ? -37.167 29.325 45.521 1.00 68.19 108 CYS C C 1
ATOM 7579 O O . CYS C 1 129 ? -37.080 30.119 44.577 1.00 73.92 108 CYS C O 1
ATOM 7582 N N . LEU C 1 130 ? -36.311 28.315 45.674 1.00 61.95 109 LEU C N 1
ATOM 7583 C CA . LEU C 1 130 ? -35.241 28.118 44.704 1.00 55.70 109 LEU C CA 1
ATOM 7584 C C . LEU C 1 130 ? -35.804 27.797 43.320 1.00 63.02 109 LEU C C 1
ATOM 7585 O O . LEU C 1 130 ? -35.259 28.240 42.304 1.00 60.98 109 LEU C O 1
ATOM 7590 N N . SER C 1 131 ? -36.879 27.010 43.256 1.00 66.92 110 SER C N 1
ATOM 7591 C CA . SER C 1 131 ? -37.597 26.858 41.995 1.00 67.50 110 SER C CA 1
ATOM 7592 C C . SER C 1 131 ? -38.076 28.213 41.472 1.00 66.20 110 SER C C 1
ATOM 7593 O O . SER C 1 131 ? -37.828 28.569 40.310 1.00 56.18 110 SER C O 1
ATOM 7596 N N . TRP C 1 132 ? -38.795 28.967 42.318 1.00 61.83 111 TRP C N 1
ATOM 7597 C CA . TRP C 1 132 ? -39.226 30.321 41.972 1.00 53.86 111 TRP C CA 1
ATOM 7598 C C . TRP C 1 132 ? -38.059 31.178 41.493 1.00 52.68 111 TRP C C 1
ATOM 7599 O O . TRP C 1 132 ? -38.177 31.922 40.507 1.00 42.05 111 TRP C O 1
ATOM 7610 N N . PHE C 1 133 ? -36.911 31.064 42.166 1.00 53.94 112 PHE C N 1
ATOM 7611 C CA . PHE C 1 133 ? -35.756 31.893 41.833 1.00 53.11 112 PHE C CA 1
ATOM 7612 C C . PHE C 1 133 ? -35.264 31.612 40.417 1.00 55.77 112 PHE C C 1
ATOM 7613 O O . PHE C 1 133 ? -35.123 32.537 39.611 1.00 55.55 112 PHE C O 1
ATOM 7621 N N . ASP C 1 134 ? -35.008 30.335 40.094 1.00 66.13 113 ASP C N 1
ATOM 7622 C CA . ASP C 1 134 ? -34.534 29.973 38.756 1.00 63.31 113 ASP C CA 1
ATOM 7623 C C . ASP C 1 134 ? -35.541 30.359 37.689 1.00 55.65 113 ASP C C 1
ATOM 7624 O O . ASP C 1 134 ? -35.166 30.865 36.625 1.00 60.78 113 ASP C O 1
ATOM 7629 N N . ASN C 1 135 ? -36.824 30.117 37.951 1.00 49.75 114 ASN C N 1
ATOM 7630 C CA . ASN C 1 135 ? -37.862 30.486 36.997 1.00 50.91 114 ASN C CA 1
ATOM 7631 C C . ASN C 1 135 ? -37.881 31.987 36.761 1.00 49.91 114 ASN C C 1
ATOM 7632 O O . ASN C 1 135 ? -38.280 32.441 35.681 1.00 57.00 114 ASN C O 1
ATOM 7637 N N . SER C 1 136 ? -37.410 32.769 37.732 1.00 43.56 115 SER C N 1
ATOM 7638 C CA . SER C 1 136 ? -37.418 34.218 37.582 1.00 45.32 115 SER C CA 1
ATOM 7639 C C . SER C 1 136 ? -36.182 34.725 36.851 1.00 45.58 115 SER C C 1
ATOM 7640 O O . SER C 1 136 ? -36.298 35.630 36.013 1.00 47.42 115 SER C O 1
ATOM 7643 N N . ILE C 1 137 ? -35.003 34.152 37.141 1.00 39.20 116 ILE C N 1
ATOM 7644 C CA . ILE C 1 137 ? -33.805 34.471 36.363 1.00 38.56 116 ILE C CA 1
ATOM 7645 C C . ILE C 1 137 ? -34.039 34.176 34.888 1.00 46.26 116 ILE C C 1
ATOM 7646 O O . ILE C 1 137 ? -33.705 34.984 34.018 1.00 54.19 116 ILE C O 1
ATOM 7651 N N . GLU C 1 138 ? -34.640 33.025 34.586 1.00 45.30 117 GLU C N 1
ATOM 7652 C CA . GLU C 1 138 ? -34.888 32.663 33.197 1.00 54.77 117 GLU C CA 1
ATOM 7653 C C . GLU C 1 138 ? -35.794 33.672 32.510 1.00 60.53 117 GLU C C 1
ATOM 7654 O O . GLU C 1 138 ? -35.507 34.120 31.395 1.00 62.15 117 GLU C O 1
ATOM 7660 N N . LYS C 1 139 ? -36.900 34.035 33.153 1.00 58.68 118 LYS C N 1
ATOM 7661 C CA . LYS C 1 139 ? -37.827 34.962 32.520 1.00 67.45 118 LYS C CA 1
ATOM 7662 C C . LYS C 1 139 ? -37.314 36.414 32.537 1.00 63.55 118 LYS C C 1
ATOM 7663 O O . LYS C 1 139 ? -37.958 37.292 31.954 1.00 71.32 118 LYS C O 1
ATOM 7669 N N . TYR C 1 140 ? -36.143 36.677 33.119 1.00 52.97 119 TYR C N 1
ATOM 7670 C CA . TYR C 1 140 ? -35.588 38.022 33.275 1.00 51.51 119 TYR C CA 1
ATOM 7671 C C . TYR C 1 140 ? -36.380 38.848 34.287 1.00 53.35 119 TYR C C 1
ATOM 7672 O O . TYR C 1 140 ? -36.248 40.072 34.360 1.00 46.84 119 TYR C O 1
ATOM 7681 N N . ASP C 1 141 ? -37.125 38.192 35.159 1.00 53.64 120 ASP C N 1
ATOM 7682 C CA . ASP C 1 141 ? -37.889 38.907 36.167 1.00 60.40 120 ASP C CA 1
ATOM 7683 C C . ASP C 1 141 ? -36.973 39.123 37.363 1.00 61.47 120 ASP C C 1
ATOM 7684 O O . ASP C 1 141 ? -37.005 38.384 38.350 1.00 60.42 120 ASP C O 1
ATOM 7689 N N . PHE C 1 142 ? -36.144 40.172 37.275 1.00 63.10 121 PHE C N 1
ATOM 7690 C CA . PHE C 1 142 ? -35.210 40.460 38.365 1.00 61.71 121 PHE C CA 1
ATOM 7691 C C . PHE C 1 142 ? -35.818 41.287 39.492 1.00 53.65 121 PHE C C 1
ATOM 7692 O O . PHE C 1 142 ? -35.249 41.298 40.591 1.00 38.38 121 PHE C O 1
ATOM 7700 N N . LYS C 1 143 ? -36.956 41.962 39.258 1.00 49.72 122 LYS C N 1
ATOM 7701 C CA . LYS C 1 143 ? -37.529 42.807 40.300 1.00 51.47 122 LYS C CA 1
ATOM 7702 C C . LYS C 1 143 ? -38.062 41.958 41.442 1.00 54.26 122 LYS C C 1
ATOM 7703 O O . LYS C 1 143 ? -38.043 42.393 42.604 1.00 62.54 122 LYS C O 1
ATOM 7709 N N . VAL C 1 144 ? -38.527 40.744 41.123 1.00 40.25 123 VAL C N 1
ATOM 7710 C CA . VAL C 1 144 ? -39.183 39.864 42.087 1.00 40.32 123 VAL C CA 1
ATOM 7711 C C . VAL C 1 144 ? -38.206 39.278 43.088 1.00 43.19 123 VAL C C 1
ATOM 7712 O O . VAL C 1 144 ? -38.640 38.721 44.104 1.00 38.22 123 VAL C O 1
ATOM 7716 N N . PHE C 1 145 ? -36.898 39.393 42.810 1.00 42.21 124 PHE C N 1
ATOM 7717 C CA . PHE C 1 145 ? -35.865 38.738 43.613 1.00 40.03 124 PHE C CA 1
ATOM 7718 C C . PHE C 1 145 ? -36.059 38.995 45.099 1.00 39.19 124 PHE C C 1
ATOM 7719 O O . PHE C 1 145 ? -35.987 38.073 45.923 1.00 42.13 124 PHE C O 1
ATOM 7727 N N . ASN C 1 146 ? -36.282 40.258 45.455 1.00 42.57 125 ASN C N 1
ATOM 7728 C CA . ASN C 1 146 ? -36.427 40.632 46.856 1.00 42.77 125 ASN C CA 1
ATOM 7729 C C . ASN C 1 146 ? -37.556 39.862 47.527 1.00 47.53 125 ASN C C 1
ATOM 7730 O O . ASN C 1 146 ? -37.380 39.321 48.626 1.00 47.83 125 ASN C O 1
ATOM 7735 N N . ARG C 1 147 ? -38.718 39.774 46.860 1.00 55.53 126 ARG C N 1
ATOM 7736 C CA . ARG C 1 147 ? -39.888 39.132 47.464 1.00 53.96 126 ARG C CA 1
ATOM 7737 C C . ARG C 1 147 ? -39.614 37.655 47.728 1.00 53.62 126 ARG C C 1
ATOM 7738 O O . ARG C 1 147 ? -39.987 37.123 48.781 1.00 47.70 126 ARG C O 1
ATOM 7746 N N . ILE C 1 148 ? -38.952 36.984 46.776 1.00 55.94 127 ILE C N 1
ATOM 7747 C CA . ILE C 1 148 ? -38.528 35.596 46.957 1.00 54.31 127 ILE C CA 1
ATOM 7748 C C . ILE C 1 148 ? -37.577 35.492 48.137 1.00 52.48 127 ILE C C 1
ATOM 7749 O O . ILE C 1 148 ? -37.754 34.652 49.027 1.00 58.34 127 ILE C O 1
ATOM 7754 N N . PHE C 1 149 ? -36.540 36.336 48.154 1.00 47.02 128 PHE C N 1
ATOM 7755 C CA . PHE C 1 149 ? -35.551 36.227 49.217 1.00 45.74 128 PHE C CA 1
ATOM 7756 C C . PHE C 1 149 ? -36.170 36.470 50.578 1.00 53.33 128 PHE C C 1
ATOM 7757 O O . PHE C 1 149 ? -35.769 35.837 51.560 1.00 52.81 128 PHE C O 1
ATOM 7765 N N . MET C 1 150 ? -37.200 37.313 50.641 1.00 58.92 129 MET C N 1
ATOM 7766 C CA . MET C 1 150 ? -37.840 37.600 51.915 1.00 49.25 129 MET C CA 1
ATOM 7767 C C . MET C 1 150 ? -38.452 36.339 52.504 1.00 51.31 129 MET C C 1
ATOM 7768 O O . MET C 1 150 ? -38.210 36.006 53.670 1.00 61.52 129 MET C O 1
ATOM 7773 N N . TYR C 1 151 ? -39.254 35.622 51.712 1.00 48.91 130 TYR C N 1
ATOM 7774 C CA . TYR C 1 151 ? -39.764 34.331 52.167 1.00 55.96 130 TYR C CA 1
ATOM 7775 C C . TYR C 1 151 ? -38.613 33.411 52.543 1.00 57.04 130 TYR C C 1
ATOM 7776 O O . TYR C 1 151 ? -38.611 32.791 53.613 1.00 63.17 130 TYR C O 1
ATOM 7785 N N . LEU C 1 152 ? -37.606 33.331 51.677 1.00 55.40 131 LEU C N 1
ATOM 7786 C CA . LEU C 1 152 ? -36.503 32.410 51.891 1.00 51.60 131 LEU C CA 1
ATOM 7787 C C . LEU C 1 152 ? -35.738 32.721 53.164 1.00 55.80 131 LEU C C 1
ATOM 7788 O O . LEU C 1 152 ? -35.040 31.846 53.683 1.00 65.97 131 LEU C O 1
ATOM 7793 N N . ASN C 1 153 ? -35.873 33.933 53.697 1.00 52.65 132 ASN C N 1
ATOM 7794 C CA . ASN C 1 153 ? -35.138 34.302 54.895 1.00 51.96 132 ASN C CA 1
ATOM 7795 C C . ASN C 1 153 ? -35.896 33.993 56.185 1.00 68.91 132 ASN C C 1
ATOM 7796 O O . ASN C 1 153 ? -35.249 33.767 57.218 1.00 80.43 132 ASN C O 1
ATOM 7801 N N . LYS C 1 154 ? -37.234 34.014 56.182 1.00 65.92 133 LYS C N 1
ATOM 7802 C CA . LYS C 1 154 ? -37.985 33.748 57.419 1.00 61.40 133 LYS C CA 1
ATOM 7803 C C . LYS C 1 154 ? -38.079 32.236 57.642 1.00 61.87 133 LYS C C 1
ATOM 7804 O O . LYS C 1 154 ? -37.404 31.683 58.510 1.00 64.86 133 LYS C O 1
ATOM 7810 N N . GLY C 1 156 ? -36.411 29.256 57.367 1.00 69.94 135 GLY C N 1
ATOM 7811 C CA . GLY C 1 156 ? -35.149 28.980 58.041 1.00 80.90 135 GLY C CA 1
ATOM 7812 C C . GLY C 1 156 ? -34.246 30.193 58.242 1.00 90.08 135 GLY C C 1
ATOM 7813 O O . GLY C 1 156 ? -34.701 31.323 58.088 1.00 94.22 135 GLY C O 1
ATOM 7814 N N . LYS C 1 157 ? -32.979 29.967 58.609 1.00 87.99 136 LYS C N 1
ATOM 7815 C CA . LYS C 1 157 ? -31.969 31.027 58.665 1.00 83.62 136 LYS C CA 1
ATOM 7816 C C . LYS C 1 157 ? -30.637 30.452 58.202 1.00 79.02 136 LYS C C 1
ATOM 7817 O O . LYS C 1 157 ? -30.003 29.669 58.915 1.00 79.87 136 LYS C O 1
ATOM 7823 N N . SER C 1 158 ? -30.232 30.856 57.004 1.00 69.66 137 SER C N 1
ATOM 7824 C CA . SER C 1 158 ? -28.934 30.592 56.408 1.00 55.65 137 SER C CA 1
ATOM 7825 C C . SER C 1 158 ? -28.203 31.919 56.339 1.00 55.53 137 SER C C 1
ATOM 7826 O O . SER C 1 158 ? -28.834 32.963 56.143 1.00 57.24 137 SER C O 1
ATOM 7829 N N . ARG C 1 159 ? -26.883 31.908 56.517 1.00 46.23 138 ARG C N 1
ATOM 7830 C CA . ARG C 1 159 ? -26.211 33.196 56.444 1.00 33.66 138 ARG C CA 1
ATOM 7831 C C . ARG C 1 159 ? -26.165 33.680 55.007 1.00 37.84 138 ARG C C 1
ATOM 7832 O O . ARG C 1 159 ? -26.415 34.860 54.733 1.00 34.37 138 ARG C O 1
ATOM 7840 N N . LEU C 1 160 ? -25.922 32.768 54.064 1.00 50.11 139 LEU C N 1
ATOM 7841 C CA . LEU C 1 160 ? -25.939 33.156 52.660 1.00 46.31 139 LEU C CA 1
ATOM 7842 C C . LEU C 1 160 ? -27.306 33.712 52.251 1.00 40.13 139 LEU C C 1
ATOM 7843 O O . LEU C 1 160 ? -27.378 34.744 51.572 1.00 33.48 139 LEU C O 1
ATOM 7848 N N . HIS C 1 161 ? -28.413 33.096 52.705 1.00 32.93 140 HIS C N 1
ATOM 7849 C CA . HIS C 1 161 ? -29.706 33.642 52.287 1.00 35.21 140 HIS C CA 1
ATOM 7850 C C . HIS C 1 161 ? -30.005 35.000 52.927 1.00 37.26 140 HIS C C 1
ATOM 7851 O O . HIS C 1 161 ? -30.664 35.836 52.296 1.00 37.95 140 HIS C O 1
ATOM 7858 N N . THR C 1 162 ? -29.488 35.290 54.128 1.00 36.78 141 THR C N 1
ATOM 7859 C CA . THR C 1 162 ? -29.578 36.674 54.582 1.00 39.03 141 THR C CA 1
ATOM 7860 C C . THR C 1 162 ? -28.798 37.603 53.648 1.00 39.81 141 THR C C 1
ATOM 7861 O O . THR C 1 162 ? -29.283 38.687 53.289 1.00 39.00 141 THR C O 1
ATOM 7865 N N . LEU C 1 163 ? -27.596 37.191 53.232 1.00 32.74 142 LEU C N 1
ATOM 7866 C CA . LEU C 1 163 ? -26.837 37.965 52.247 1.00 36.92 142 LEU C CA 1
ATOM 7867 C C . LEU C 1 163 ? -27.639 38.208 50.962 1.00 37.21 142 LEU C C 1
ATOM 7868 O O . LEU C 1 163 ? -27.694 39.340 50.461 1.00 27.29 142 LEU C O 1
ATOM 7873 N N . TRP C 1 164 ? -28.290 37.166 50.425 1.00 32.30 143 TRP C N 1
ATOM 7874 C CA . TRP C 1 164 ? -29.131 37.350 49.241 1.00 35.06 143 TRP C CA 1
ATOM 7875 C C . TRP C 1 164 ? -30.180 38.435 49.470 1.00 38.19 143 TRP C C 1
ATOM 7876 O O . TRP C 1 164 ? -30.294 39.387 48.683 1.00 33.99 143 TRP C O 1
ATOM 7887 N N . TYR C 1 165 ? -30.926 38.328 50.576 1.00 37.99 144 TYR C N 1
ATOM 7888 C CA . TYR C 1 165 ? -31.943 39.328 50.891 1.00 43.23 144 TYR C CA 1
ATOM 7889 C C . TYR C 1 165 ? -31.348 40.741 50.925 1.00 45.40 144 TYR C C 1
ATOM 7890 O O . TYR C 1 165 ? -31.820 41.636 50.209 1.00 45.54 144 TYR C O 1
ATOM 7899 N N . ALA C 1 166 ? -30.279 40.945 51.716 1.00 36.96 145 ALA C N 1
ATOM 7900 C CA . ALA C 1 166 ? -29.644 42.264 51.814 1.00 38.23 145 ALA C CA 1
ATOM 7901 C C . ALA C 1 166 ? -29.261 42.795 50.442 1.00 41.77 145 ALA C C 1
ATOM 7902 O O . ALA C 1 166 ? -29.628 43.914 50.053 1.00 38.17 145 ALA C O 1
ATOM 7904 N N . PHE C 1 167 ? -28.498 41.996 49.704 1.00 36.71 146 PHE C N 1
ATOM 7905 C CA . PHE C 1 167 ? -28.078 42.392 48.375 1.00 33.84 146 PHE C CA 1
ATOM 7906 C C . PHE C 1 167 ? -29.274 42.746 47.499 1.00 33.15 146 PHE C C 1
ATOM 7907 O O . PHE C 1 167 ? -29.213 43.701 46.710 1.00 26.55 146 PHE C O 1
ATOM 7915 N N . SER C 1 168 ? -30.386 42.009 47.636 1.00 27.39 147 SER C N 1
ATOM 7916 C CA . SER C 1 168 ? -31.503 42.300 46.747 1.00 33.62 147 SER C CA 1
ATOM 7917 C C . SER C 1 168 ? -32.072 43.690 47.009 1.00 31.20 147 SER C C 1
ATOM 7918 O O . SER C 1 168 ? -32.609 44.326 46.094 1.00 32.67 147 SER C O 1
ATOM 7921 N N . PHE C 1 169 ? -31.945 44.191 48.236 1.00 35.21 148 PHE C N 1
ATOM 7922 C CA . PHE C 1 169 ? -32.380 45.561 48.502 1.00 41.11 148 PHE C CA 1
ATOM 7923 C C . PHE C 1 169 ? -31.539 46.562 47.715 1.00 38.14 148 PHE C C 1
ATOM 7924 O O . PHE C 1 169 ? -32.045 47.594 47.256 1.00 30.86 148 PHE C O 1
ATOM 7932 N N . HIS C 1 170 ? -30.253 46.278 47.537 1.00 32.39 149 HIS C N 1
ATOM 7933 C CA . HIS C 1 170 ? -29.479 47.131 46.653 1.00 29.41 149 HIS C CA 1
ATOM 7934 C C . HIS C 1 170 ? -30.020 47.057 45.232 1.00 36.90 149 HIS C C 1
ATOM 7935 O O . HIS C 1 170 ? -30.169 48.085 44.560 1.00 37.27 149 HIS C O 1
ATOM 7942 N N . LEU C 1 171 ? -30.340 45.847 44.761 1.00 40.92 150 LEU C N 1
ATOM 7943 C CA . LEU C 1 171 ? -30.755 45.695 43.369 1.00 36.55 150 LEU C CA 1
ATOM 7944 C C . LEU C 1 171 ? -32.041 46.453 43.111 1.00 44.23 150 LEU C C 1
ATOM 7945 O O . LEU C 1 171 ? -32.160 47.168 42.108 1.00 47.34 150 LEU C O 1
ATOM 7950 N N . LEU C 1 172 ? -32.998 46.349 44.033 1.00 47.45 151 LEU C N 1
ATOM 7951 C CA . LEU C 1 172 ? -34.204 47.155 43.930 1.00 49.20 151 LEU C CA 1
ATOM 7952 C C . LEU C 1 172 ? -33.855 48.631 43.809 1.00 55.42 151 LEU C C 1
ATOM 7953 O O . LEU C 1 172 ? -34.317 49.306 42.882 1.00 54.80 151 LEU C O 1
ATOM 7958 N N . LEU C 1 173 ? -32.987 49.133 44.715 1.00 60.09 152 LEU C N 1
ATOM 7959 C CA . LEU C 1 173 ? -32.661 50.561 44.803 1.00 57.59 152 LEU C CA 1
ATOM 7960 C C . LEU C 1 173 ? -32.339 51.172 43.456 1.00 59.48 152 LEU C C 1
ATOM 7961 O O . LEU C 1 173 ? -32.509 52.382 43.280 1.00 62.46 152 LEU C O 1
ATOM 7966 N N . GLN C 1 174 ? -31.902 50.368 42.498 1.00 64.52 153 GLN C N 1
ATOM 7967 C CA . GLN C 1 174 ? -31.639 50.855 41.148 1.00 71.01 153 GLN C CA 1
ATOM 7968 C C . GLN C 1 174 ? -32.773 50.491 40.198 1.00 77.09 153 GLN C C 1
ATOM 7969 O O . GLN C 1 174 ? -32.598 49.788 39.208 1.00 79.60 153 GLN C O 1
ATOM 7975 N N . GLU C 1 175 ? -33.969 50.971 40.566 1.00 82.54 154 GLU C N 1
ATOM 7976 C CA . GLU C 1 175 ? -35.117 50.903 39.668 1.00 87.57 154 GLU C CA 1
ATOM 7977 C C . GLU C 1 175 ? -36.024 52.128 39.831 1.00 96.64 154 GLU C C 1
ATOM 7978 O O . GLU C 1 175 ? -37.186 52.082 39.405 1.00 103.85 154 GLU C O 1
ATOM 7984 N N . GLY C 1 176 ? -35.533 53.210 40.450 1.00 94.08 155 GLY C N 1
ATOM 7985 C CA . GLY C 1 176 ? -36.102 54.540 40.298 1.00 96.28 155 GLY C CA 1
ATOM 7986 C C . GLY C 1 176 ? -37.401 54.835 41.013 1.00 101.26 155 GLY C C 1
ATOM 7987 O O . GLY C 1 176 ? -37.951 55.926 40.836 1.00 104.35 155 GLY C O 1
ATOM 7988 N N . GLU C 1 177 ? -37.927 53.907 41.805 1.00 101.84 156 GLU C N 1
ATOM 7989 C CA . GLU C 1 177 ? -39.067 54.225 42.656 1.00 100.97 156 GLU C CA 1
ATOM 7990 C C . GLU C 1 177 ? -38.486 54.767 43.958 1.00 96.21 156 GLU C C 1
ATOM 7991 O O . GLU C 1 177 ? -38.298 54.064 44.950 1.00 96.38 156 GLU C O 1
ATOM 7997 N N . THR C 1 178 ? -38.163 56.058 43.910 1.00 98.18 157 THR C N 1
ATOM 7998 C CA . THR C 1 178 ? -37.475 56.762 44.975 1.00 104.64 157 THR C CA 1
ATOM 7999 C C . THR C 1 178 ? -38.344 56.886 46.231 1.00 105.04 157 THR C C 1
ATOM 8000 O O . THR C 1 178 ? -37.854 57.351 47.271 1.00 89.88 157 THR C O 1
ATOM 8004 N N . ASP C 1 179 ? -39.633 56.496 46.142 1.00 114.99 158 ASP C N 1
ATOM 8005 C CA . ASP C 1 179 ? -40.604 56.706 47.221 1.00 119.54 158 ASP C CA 1
ATOM 8006 C C . ASP C 1 179 ? -40.195 55.940 48.471 1.00 113.42 158 ASP C C 1
ATOM 8007 O O . ASP C 1 179 ? -40.432 56.410 49.594 1.00 119.82 158 ASP C O 1
ATOM 8012 N N . LYS C 1 180 ? -39.655 54.722 48.273 1.00 96.61 159 LYS C N 1
ATOM 8013 C CA . LYS C 1 180 ? -39.250 53.797 49.328 1.00 73.93 159 LYS C CA 1
ATOM 8014 C C . LYS C 1 180 ? -37.724 53.654 49.401 1.00 58.55 159 LYS C C 1
ATOM 8015 O O . LYS C 1 180 ? -37.225 52.732 50.046 1.00 53.29 159 LYS C O 1
ATOM 8021 N N . ALA C 1 181 ? -36.980 54.560 48.758 1.00 54.17 160 ALA C N 1
ATOM 8022 C CA . ALA C 1 181 ? -35.516 54.490 48.746 1.00 52.08 160 ALA C CA 1
ATOM 8023 C C . ALA C 1 181 ? -34.945 54.367 50.156 1.00 53.23 160 ALA C C 1
ATOM 8024 O O . ALA C 1 181 ? -34.188 53.437 50.467 1.00 52.02 160 ALA C O 1
ATOM 8026 N N . SER C 1 182 ? -35.283 55.321 51.019 1.00 56.24 161 SER C N 1
ATOM 8027 C CA . SER C 1 182 ? -34.761 55.296 52.376 1.00 54.96 161 SER C CA 1
ATOM 8028 C C . SER C 1 182 ? -35.086 53.974 53.055 1.00 51.53 161 SER C C 1
ATOM 8029 O O . SER C 1 182 ? -34.230 53.383 53.722 1.00 47.42 161 SER C O 1
ATOM 8032 N N . LEU C 1 183 ? -36.313 53.481 52.877 1.00 53.96 162 LEU C N 1
ATOM 8033 C CA . LEU C 1 183 ? -36.716 52.246 53.544 1.00 51.95 162 LEU C CA 1
ATOM 8034 C C . LEU C 1 183 ? -35.868 51.064 53.089 1.00 55.11 162 LEU C C 1
ATOM 8035 O O . LEU C 1 183 ? -35.406 50.263 53.914 1.00 47.87 162 LEU C O 1
ATOM 8040 N N . TYR C 1 184 ? -35.650 50.946 51.779 1.00 58.96 163 TYR C N 1
ATOM 8041 C CA . TYR C 1 184 ? -34.844 49.850 51.248 1.00 50.61 163 TYR C CA 1
ATOM 8042 C C . TYR C 1 184 ? -33.427 49.901 51.789 1.00 40.96 163 TYR C C 1
ATOM 8043 O O . TYR C 1 184 ? -32.854 48.872 52.169 1.00 45.89 163 TYR C O 1
ATOM 8052 N N . ASN C 1 185 ? -32.827 51.088 51.794 1.00 36.08 164 ASN C N 1
ATOM 8053 C CA . ASN C 1 185 ? -31.450 51.206 52.263 1.00 42.23 164 ASN C CA 1
ATOM 8054 C C . ASN C 1 185 ? -31.324 50.773 53.717 1.00 46.71 164 ASN C C 1
ATOM 8055 O O . ASN C 1 185 ? -30.445 49.977 54.068 1.00 48.31 164 ASN C O 1
ATOM 8060 N N . SER C 1 186 ? -32.228 51.244 54.572 1.00 50.32 165 SER C N 1
ATOM 8061 C CA . SER C 1 186 ? -32.125 50.875 55.975 1.00 52.88 165 SER C CA 1
ATOM 8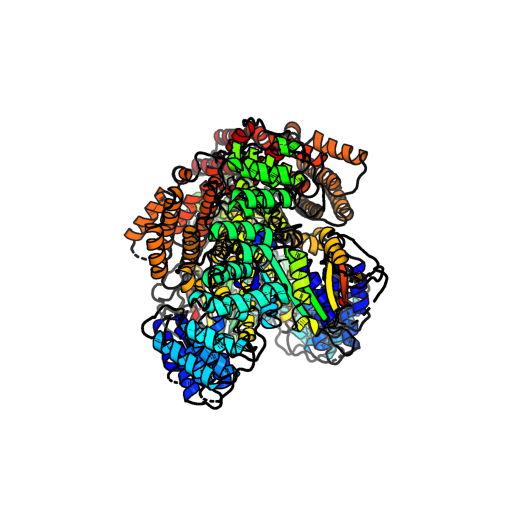062 C C . SER C 1 186 ? -32.391 49.393 56.164 1.00 51.55 165 SER C C 1
ATOM 8063 O O . SER C 1 186 ? -31.725 48.744 56.980 1.00 45.28 165 SER C O 1
ATOM 8066 N N . LEU C 1 187 ? -33.300 48.823 55.368 1.00 50.34 166 LEU C N 1
ATOM 8067 C CA . LEU C 1 187 ? -33.586 47.398 55.485 1.00 43.95 166 LEU C CA 1
ATOM 8068 C C . LEU C 1 187 ? -32.329 46.567 55.246 1.00 40.76 166 LEU C C 1
ATOM 8069 O O . LEU C 1 187 ? -31.919 45.784 56.111 1.00 49.72 166 LEU C O 1
ATOM 8074 N N . GLY C 1 188 ? -31.649 46.786 54.124 1.00 34.06 167 GLY C N 1
ATOM 8075 C CA . GLY C 1 188 ? -30.415 46.052 53.902 1.00 47.90 167 GLY C CA 1
ATOM 8076 C C . GLY C 1 188 ? -29.342 46.361 54.930 1.00 46.25 167 GLY C C 1
ATOM 8077 O O . GLY C 1 188 ? -28.534 45.489 55.269 1.00 41.28 167 GLY C O 1
ATOM 8078 N N . LYS C 1 189 ? -29.298 47.603 55.416 1.00 43.89 168 LYS C N 1
ATOM 8079 C CA . LYS C 1 189 ? -28.300 47.979 56.410 1.00 38.56 168 LYS C CA 1
ATOM 8080 C C . LYS C 1 189 ? -28.444 47.130 57.668 1.00 42.19 168 LYS C C 1
ATOM 8081 O O . LYS C 1 189 ? -27.466 46.525 58.143 1.00 39.11 168 LYS C O 1
ATOM 8087 N N . LYS C 1 190 ? -29.688 47.002 58.164 1.00 33.95 169 LYS C N 1
ATOM 8088 C CA . LYS C 1 190 ? -29.930 46.239 59.384 1.00 52.17 169 LYS C CA 1
ATOM 8089 C C . LYS C 1 190 ? -29.566 44.773 59.185 1.00 45.43 169 LYS C C 1
ATOM 8090 O O . LYS C 1 190 ? -28.982 44.142 60.084 1.00 41.81 169 LYS C O 1
ATOM 8096 N N . LEU C 1 191 ? -29.852 44.243 57.985 1.00 36.67 170 LEU C N 1
ATOM 8097 C CA . LEU C 1 191 ? -29.562 42.854 57.674 1.00 31.66 170 LEU C CA 1
ATOM 8098 C C . LEU C 1 191 ? -28.071 42.577 57.745 1.00 43.21 170 LEU C C 1
ATOM 8099 O O . LEU C 1 191 ? -27.639 41.596 58.361 1.00 52.04 170 LEU C O 1
ATOM 8104 N N . MET C 1 192 ? -27.254 43.429 57.121 1.00 44.59 171 MET C N 1
ATOM 8105 C CA . MET C 1 192 ? -25.816 43.181 57.210 1.00 46.85 171 MET C CA 1
ATOM 8106 C C . MET C 1 192 ? -25.270 43.421 58.608 1.00 45.67 171 MET C C 1
ATOM 8107 O O . MET C 1 192 ? -24.405 42.672 59.065 1.00 52.62 171 MET C O 1
ATOM 8112 N N . GLU C 1 193 ? -25.824 44.377 59.345 1.00 39.34 172 GLU C N 1
ATOM 8113 C CA . GLU C 1 193 ? -25.362 44.531 60.720 1.00 39.33 172 GLU C CA 1
ATOM 8114 C C . GLU C 1 193 ? -25.754 43.341 61.562 1.00 40.84 172 GLU C C 1
ATOM 8115 O O . GLU C 1 193 ? -25.030 42.978 62.488 1.00 51.37 172 GLU C O 1
ATOM 8121 N N . GLY C 1 194 ? -26.875 42.707 61.245 1.00 32.56 173 GLY C N 1
ATOM 8122 C CA . GLY C 1 194 ? -27.236 41.487 61.936 1.00 41.66 173 GLY C CA 1
ATOM 8123 C C . GLY C 1 194 ? -26.257 40.350 61.740 1.00 33.58 173 GLY C C 1
ATOM 8124 O O . GLY C 1 194 ? -26.348 39.345 62.455 1.00 53.01 173 GLY C O 1
ATOM 8125 N N . LEU C 1 195 ? -25.323 40.484 60.804 1.00 32.16 174 LEU C N 1
ATOM 8126 C CA . LEU C 1 195 ? -24.407 39.410 60.468 1.00 36.27 174 LEU C CA 1
ATOM 8127 C C . LEU C 1 195 ? -22.967 39.673 60.879 1.00 42.79 174 LEU C C 1
ATOM 8128 O O . LEU C 1 195 ? -22.088 38.886 60.506 1.00 44.50 174 LEU C O 1
ATOM 8133 N N . GLN C 1 196 ? -22.694 40.728 61.649 1.00 42.11 175 GLN C N 1
ATOM 8134 C CA . GLN C 1 196 ? -21.312 40.990 62.028 1.00 43.27 175 GLN C CA 1
ATOM 8135 C C . GLN C 1 196 ? -20.840 40.006 63.100 1.00 42.50 175 GLN C C 1
ATOM 8136 O O . GLN C 1 196 ? -21.649 39.447 63.844 1.00 38.48 175 GLN C O 1
ATOM 8142 N N . PRO C 1 197 ? -19.521 39.758 63.189 1.00 45.86 176 PRO C N 1
ATOM 8143 C CA . PRO C 1 197 ? -18.465 40.377 62.374 1.00 42.35 176 PRO C CA 1
ATOM 8144 C C . PRO C 1 197 ? -18.454 39.803 60.966 1.00 41.84 176 PRO C C 1
ATOM 8145 O O . PRO C 1 197 ? -18.769 38.625 60.817 1.00 44.62 176 PRO C O 1
ATOM 8149 N N . PHE C 1 198 ? -18.097 40.597 59.960 1.00 44.55 177 PHE C N 1
ATOM 8150 C CA . PHE C 1 198 ? -18.078 40.045 58.617 1.00 40.76 177 PHE C CA 1
ATOM 8151 C C . PHE C 1 198 ? -16.887 39.114 58.456 1.00 44.77 177 PHE C C 1
ATOM 8152 O O . PHE C 1 198 ? -15.843 39.269 59.109 1.00 42.36 177 PHE C O 1
ATOM 8160 N N . GLU C 1 199 ? -17.067 38.130 57.577 1.00 34.33 178 GLU C N 1
ATOM 8161 C CA . GLU C 1 199 ? -16.131 37.034 57.431 1.00 33.45 178 GLU C CA 1
ATOM 8162 C C . GLU C 1 199 ? -15.261 37.127 56.176 1.00 36.32 178 GLU C C 1
ATOM 8163 O O . GLU C 1 199 ? -14.279 36.391 56.079 1.00 46.45 178 GLU C O 1
ATOM 8169 N N . ASN C 1 200 ? -15.587 37.992 55.214 1.00 30.83 179 ASN C N 1
ATOM 8170 C CA . ASN C 1 200 ? -14.807 38.090 53.984 1.00 28.94 179 ASN C CA 1
ATOM 8171 C C . ASN C 1 200 ? -15.117 39.415 53.295 1.00 26.95 179 ASN C C 1
ATOM 8172 O O . ASN C 1 200 ? -16.080 40.106 53.642 1.00 33.40 179 ASN C O 1
ATOM 8177 N N . THR C 1 201 ? -14.307 39.755 52.287 1.00 27.49 180 THR C N 1
ATOM 8178 C CA . THR C 1 201 ? -14.503 41.063 51.654 1.00 32.41 180 THR C CA 1
ATOM 8179 C C . THR C 1 201 ? -15.819 41.166 50.897 1.00 33.74 180 THR C C 1
ATOM 8180 O O . THR C 1 201 ? -16.251 42.287 50.608 1.00 36.17 180 THR C O 1
ATOM 8184 N N . GLN C 1 202 ? -16.471 40.039 50.587 1.00 31.29 181 GLN C N 1
ATOM 8185 C CA . GLN C 1 202 ? -17.744 40.101 49.873 1.00 28.70 181 GLN C CA 1
ATOM 8186 C C . GLN C 1 202 ? -18.866 40.560 50.779 1.00 33.82 181 GLN C C 1
ATOM 8187 O O . GLN C 1 202 ? -19.699 41.374 50.365 1.00 35.36 181 GLN C O 1
ATOM 8193 N N . GLU C 1 203 ? -18.911 40.040 52.009 1.00 31.16 182 GLU C N 1
ATOM 8194 C CA . GLU C 1 203 ? -19.887 40.530 52.973 1.00 32.60 182 GLU C CA 1
ATOM 8195 C C . GLU C 1 203 ? -19.693 42.021 53.204 1.00 37.44 182 GLU C C 1
ATOM 8196 O O . GLU C 1 203 ? -20.649 42.803 53.138 1.00 48.17 182 GLU C O 1
ATOM 8202 N N . ILE C 1 204 ? -18.446 42.431 53.462 1.00 34.80 183 ILE C N 1
ATOM 8203 C CA . ILE C 1 204 ? -18.125 43.845 53.666 1.00 33.99 183 ILE C CA 1
ATOM 8204 C C . ILE C 1 204 ? -18.600 44.678 52.481 1.00 31.55 183 ILE C C 1
ATOM 8205 O O . ILE C 1 204 ? -19.094 45.804 52.648 1.00 27.31 183 ILE C O 1
ATOM 8210 N N . TYR C 1 205 ? -18.431 44.150 51.264 1.00 26.92 184 TYR C N 1
ATOM 8211 C CA . TYR C 1 205 ? -18.878 44.876 50.083 1.00 32.53 184 TYR C CA 1
ATOM 8212 C C . TYR C 1 205 ? -20.370 45.186 50.172 1.00 36.25 184 TYR C C 1
ATOM 8213 O O . TYR C 1 205 ? -20.788 46.348 50.047 1.00 42.99 184 TYR C O 1
ATOM 8222 N N . VAL C 1 206 ? -21.183 44.162 50.444 1.00 23.50 185 VAL C N 1
ATOM 8223 C CA . VAL C 1 206 ? -22.628 44.341 50.408 1.00 30.33 185 VAL C CA 1
ATOM 8224 C C . VAL C 1 206 ? -23.057 45.392 51.422 1.00 34.61 185 VAL C C 1
ATOM 8225 O O . VAL C 1 206 ? -23.960 46.197 51.159 1.00 37.60 185 VAL C O 1
ATOM 8229 N N . TYR C 1 207 ? -22.385 45.429 52.577 1.00 28.98 186 TYR C N 1
ATOM 8230 C CA . TYR C 1 207 ? -22.668 46.437 53.592 1.00 28.87 186 TYR C CA 1
ATOM 8231 C C . TYR C 1 207 ? -22.459 47.836 53.039 1.00 34.10 186 TYR C C 1
ATOM 8232 O O . TYR C 1 207 ? -23.314 48.718 53.219 1.00 33.31 186 TYR C O 1
ATOM 8241 N N . THR C 1 208 ? -21.306 48.063 52.376 1.00 29.71 187 THR C N 1
ATOM 8242 C CA . THR C 1 208 ? -20.993 49.397 51.859 1.00 29.90 187 THR C CA 1
ATOM 8243 C C . THR C 1 208 ? -22.069 49.902 50.914 1.00 32.06 187 THR C C 1
ATOM 8244 O O . THR C 1 208 ? -22.258 51.114 50.789 1.00 33.49 187 THR C O 1
ATOM 8248 N N . LEU C 1 209 ? -22.808 48.992 50.275 1.00 29.98 188 LEU C N 1
ATOM 8249 C CA . LEU C 1 209 ? -23.870 49.382 49.360 1.00 26.63 188 LEU C CA 1
ATOM 8250 C C . LEU C 1 209 ? -24.963 50.195 50.038 1.00 30.74 188 LEU C C 1
ATOM 8251 O O . LEU C 1 209 ? -25.765 50.823 49.336 1.00 47.42 188 LEU C O 1
ATOM 8256 N N . PHE C 1 210 ? -25.005 50.225 51.368 1.00 24.65 189 PHE C N 1
ATOM 8257 C CA . PHE C 1 210 ? -26.050 50.935 52.094 1.00 31.11 189 PHE C CA 1
ATOM 8258 C C . PHE C 1 210 ? -25.484 52.009 53.001 1.00 33.47 189 PHE C C 1
ATOM 8259 O O . PHE C 1 210 ? -26.211 52.556 53.836 1.00 42.70 189 PHE C O 1
ATOM 8267 N N . LEU C 1 211 ? -24.221 52.354 52.824 1.00 32.13 190 LEU C N 1
ATOM 8268 C CA . LEU C 1 211 ? -23.519 53.268 53.701 1.00 35.36 190 LEU C CA 1
ATOM 8269 C C . LEU C 1 211 ? -23.210 54.573 52.979 1.00 44.12 190 LEU C C 1
ATOM 8270 O O . LEU C 1 211 ? -22.973 54.600 51.760 1.00 37.63 190 LEU C O 1
ATOM 8275 N N . SER C 1 212 ? -23.197 55.656 53.754 1.00 43.74 191 SER C N 1
ATOM 8276 C CA . SER C 1 212 ? -22.729 56.931 53.240 1.00 36.03 191 SER C CA 1
ATOM 8277 C C . SER C 1 212 ? -21.210 56.927 53.117 1.00 41.90 191 SER C C 1
ATOM 8278 O O . SER C 1 212 ? -20.506 56.048 53.627 1.00 49.80 191 SER C O 1
ATOM 8281 N N . SER C 1 213 ? -20.704 57.926 52.407 1.00 37.51 192 SER C N 1
ATOM 8282 C CA . SER C 1 213 ? -19.261 58.055 52.253 1.00 35.36 192 SER C CA 1
ATOM 8283 C C . SER C 1 213 ? -18.549 58.143 53.609 1.00 40.18 192 SER C C 1
ATOM 8284 O O . SER C 1 213 ? -17.454 57.587 53.774 1.00 45.37 192 SER C O 1
ATOM 8287 N N . LYS C 1 214 ? -19.159 58.796 54.613 1.00 32.79 193 LYS C N 1
ATOM 8288 C CA . LYS C 1 214 ? -18.426 58.864 55.871 1.00 34.42 193 LYS C CA 1
ATOM 8289 C C . LYS C 1 214 ? -18.549 57.572 56.663 1.00 37.84 193 LYS C C 1
ATOM 8290 O O . LYS C 1 214 ? -17.574 57.139 57.292 1.00 45.22 193 LYS C O 1
ATOM 8296 N N . GLU C 1 215 ? -19.695 56.898 56.583 1.00 28.61 194 GLU C N 1
ATOM 8297 C CA . GLU C 1 215 ? -19.801 55.597 57.228 1.00 33.05 194 GLU C CA 1
ATOM 8298 C C . GLU C 1 215 ? -18.846 54.608 56.571 1.00 30.22 194 GLU C C 1
ATOM 8299 O O . GLU C 1 215 ? -18.213 53.795 57.254 1.00 33.66 194 GLU C O 1
ATOM 8305 N N . ILE C 1 216 ? -18.699 54.697 55.239 1.00 30.18 195 ILE C N 1
ATOM 8306 C CA . ILE C 1 216 ? -17.827 53.772 54.511 1.00 34.55 195 ILE C CA 1
ATOM 8307 C C . ILE C 1 216 ? -16.395 53.892 55.004 1.00 34.94 195 ILE C C 1
ATOM 8308 O O . ILE C 1 216 ? -15.739 52.885 55.308 1.00 32.00 195 ILE C O 1
ATOM 8313 N N . GLU C 1 217 ? -15.901 55.127 55.126 1.00 36.27 196 GLU C N 1
ATOM 8314 C CA . GLU C 1 217 ? -14.534 55.326 55.597 1.00 40.95 196 GLU C CA 1
ATOM 8315 C C . GLU C 1 217 ? -14.374 54.854 57.042 1.00 41.55 196 GLU C C 1
ATOM 8316 O O . GLU C 1 217 ? -13.333 54.300 57.413 1.00 41.36 196 GLU C O 1
ATOM 8322 N N . GLN C 1 218 ? -15.389 55.070 57.883 1.00 29.84 197 GLN C N 1
ATOM 8323 C CA . GLN C 1 218 ? -15.267 54.582 59.247 1.00 40.59 197 GLN C CA 1
ATOM 8324 C C . GLN C 1 218 ? -15.314 53.058 59.290 1.00 40.75 197 GLN C C 1
ATOM 8325 O O . GLN C 1 218 ? -14.512 52.436 60.004 1.00 41.81 197 GLN C O 1
ATOM 8331 N N . VAL C 1 219 ? -16.225 52.439 58.525 1.00 37.69 198 VAL C N 1
ATOM 8332 C CA . VAL C 1 219 ? -16.303 50.981 58.544 1.00 34.82 198 VAL C CA 1
ATOM 8333 C C . VAL C 1 219 ? -14.993 50.360 58.048 1.00 38.55 198 VAL C C 1
ATOM 8334 O O . VAL C 1 219 ? -14.433 49.472 58.696 1.00 39.35 198 VAL C O 1
ATOM 8338 N N . LEU C 1 220 ? -14.471 50.805 56.889 1.00 49.97 199 LEU C N 1
ATOM 8339 C CA . LEU C 1 220 ? -13.280 50.137 56.342 1.00 44.73 199 LEU C CA 1
ATOM 8340 C C . LEU C 1 220 ? -12.022 50.447 57.151 1.00 44.53 199 LEU C C 1
ATOM 8341 O O . LEU C 1 220 ? -11.174 49.571 57.333 1.00 44.64 199 LEU C O 1
ATOM 8346 N N . SER C 1 221 ? -11.902 51.660 57.693 1.00 41.23 200 SER C N 1
ATOM 8347 C CA . SER C 1 221 ? -10.729 51.961 58.501 1.00 41.01 200 SER C CA 1
ATOM 8348 C C . SER C 1 221 ? -10.635 51.053 59.704 1.00 41.84 200 SER C C 1
ATOM 8349 O O . SER C 1 221 ? -9.569 50.968 60.311 1.00 41.42 200 SER C O 1
ATOM 8352 N N . GLY C 1 222 ? -11.723 50.380 60.064 1.00 41.64 201 GLY C N 1
ATOM 8353 C CA . GLY C 1 222 ? -11.735 49.498 61.213 1.00 48.50 201 GLY C CA 1
ATOM 8354 C C . GLY C 1 222 ? -11.734 48.029 60.872 1.00 45.97 201 GLY C C 1
ATOM 8355 O O . GLY C 1 222 ? -11.929 47.199 61.769 1.00 46.28 201 GLY C O 1
ATOM 8356 N N . VAL C 1 223 ? -11.483 47.671 59.629 1.00 45.16 202 VAL C N 1
ATOM 8357 C CA . VAL C 1 223 ? -11.585 46.298 59.165 1.00 39.22 202 VAL C CA 1
ATOM 8358 C C . VAL C 1 223 ? -10.275 45.578 59.448 1.00 42.54 202 VAL C C 1
ATOM 8359 O O . VAL C 1 223 ? -9.191 46.107 59.170 1.00 42.63 202 VAL C O 1
ATOM 8363 N N . THR C 1 224 ? -10.367 44.378 60.014 1.00 52.84 203 THR C N 1
ATOM 8364 C CA . THR C 1 224 ? -9.156 43.605 60.262 1.00 63.97 203 THR C CA 1
ATOM 8365 C C . THR C 1 224 ? -8.788 42.694 59.096 1.00 63.47 203 THR C C 1
ATOM 8366 O O . THR C 1 224 ? -7.609 42.351 58.938 1.00 68.08 203 THR C O 1
ATOM 8370 N N . LEU C 1 225 ? -9.768 42.275 58.292 1.00 56.10 204 LEU C N 1
ATOM 8371 C CA . LEU C 1 225 ? -9.458 41.461 57.123 1.00 49.86 204 LEU C CA 1
ATOM 8372 C C . LEU C 1 225 ? -8.727 42.290 56.070 1.00 48.76 204 LEU C C 1
ATOM 8373 O O . LEU C 1 225 ? -9.090 43.440 55.822 1.00 45.04 204 LEU C O 1
ATOM 8378 N N . PRO C 1 226 ? -7.767 41.701 55.364 1.00 51.08 205 PRO C N 1
ATOM 8379 C CA . PRO C 1 226 ? -7.073 42.439 54.300 1.00 42.33 205 PRO C CA 1
ATOM 8380 C C . PRO C 1 226 ? -8.017 42.735 53.147 1.00 44.83 205 PRO C C 1
ATOM 8381 O O . PRO C 1 226 ? -8.659 41.833 52.603 1.00 53.26 205 PRO C O 1
ATOM 8385 N N . LEU C 1 227 ? -8.097 44.009 52.785 1.00 37.52 206 LEU C N 1
ATOM 8386 C CA . LEU C 1 227 ? -8.999 44.429 51.727 1.00 38.36 206 LEU C CA 1
ATOM 8387 C C . LEU C 1 227 ? -8.571 43.883 50.373 1.00 37.17 206 LEU C C 1
ATOM 8388 O O . LEU C 1 227 ? -7.385 43.709 50.097 1.00 53.19 206 LEU C O 1
ATOM 8393 N N . ASP C 1 228 ? -9.559 43.624 49.520 1.00 31.92 207 ASP C N 1
ATOM 8394 C CA . ASP C 1 228 ? -9.289 43.370 48.113 1.00 26.28 207 ASP C CA 1
ATOM 8395 C C . ASP C 1 228 ? -9.211 44.688 47.341 1.00 25.97 207 ASP C C 1
ATOM 8396 O O . ASP C 1 228 ? -9.466 45.770 47.874 1.00 31.66 207 ASP C O 1
ATOM 8401 N N . LEU C 1 229 ? -8.848 44.590 46.059 1.00 37.47 208 LEU C N 1
ATOM 8402 C CA . LEU C 1 229 ? -8.701 45.798 45.250 1.00 24.06 208 LEU C CA 1
ATOM 8403 C C . LEU C 1 229 ? -10.019 46.539 45.178 1.00 33.40 208 LEU C C 1
ATOM 8404 O O . LEU C 1 229 ? -10.051 47.771 45.149 1.00 32.14 208 LEU C O 1
ATOM 8409 N N . GLU C 1 230 ? -11.117 45.796 45.115 1.00 38.60 209 GLU C N 1
ATOM 8410 C CA . GLU C 1 230 ? -12.444 46.397 45.117 1.00 32.69 209 GLU C CA 1
ATOM 8411 C C . GLU C 1 230 ? -12.620 47.392 46.258 1.00 34.79 209 GLU C C 1
ATOM 8412 O O . GLU C 1 230 ? -13.019 48.550 46.046 1.00 31.42 209 GLU C O 1
ATOM 8418 N N . LEU C 1 231 ? -12.346 46.941 47.486 1.00 26.94 210 LEU C N 1
ATOM 8419 C CA . LEU C 1 231 ? -12.595 47.766 48.662 1.00 31.62 210 LEU C CA 1
ATOM 8420 C C . LEU C 1 231 ? -11.527 48.829 48.854 1.00 33.85 210 LEU C C 1
ATOM 8421 O O . LEU C 1 231 ? -11.818 49.891 49.430 1.00 30.43 210 LEU C O 1
ATOM 8426 N N . LYS C 1 232 ? -10.286 48.539 48.447 1.00 27.27 211 LYS C N 1
ATOM 8427 C CA . LYS C 1 232 ? -9.248 49.557 48.509 1.00 27.69 211 LYS C CA 1
ATOM 8428 C C . LYS C 1 232 ? -9.656 50.765 47.687 1.00 33.23 211 LYS C C 1
ATOM 8429 O O . LYS C 1 232 ? -9.528 51.908 48.139 1.00 39.88 211 LYS C O 1
ATOM 8435 N N . LEU C 1 233 ? -10.164 50.522 46.472 1.00 32.45 212 LEU C N 1
ATOM 8436 C CA . LEU C 1 233 ? -10.602 51.616 45.608 1.00 34.79 212 LEU C CA 1
ATOM 8437 C C . LEU C 1 233 ? -11.776 52.375 46.219 1.00 35.60 212 LEU C C 1
ATOM 8438 O O . LEU C 1 233 ? -11.853 53.611 46.123 1.00 30.44 212 LEU C O 1
ATOM 8443 N N . LEU C 1 234 ? -12.698 51.649 46.853 1.00 29.69 213 LEU C N 1
ATOM 8444 C CA . LEU C 1 234 ? -13.847 52.283 47.489 1.00 32.91 213 LEU C CA 1
ATOM 8445 C C . LEU C 1 234 ? -13.419 53.067 48.719 1.00 42.49 213 LEU C C 1
ATOM 8446 O O . LEU C 1 234 ? -13.947 54.156 48.999 1.00 42.24 213 LEU C O 1
ATOM 8451 N N . TYR C 1 235 ? -12.463 52.515 49.465 1.00 39.77 214 TYR C N 1
ATOM 8452 C CA . TYR C 1 235 ? -11.909 53.204 50.617 1.00 39.85 214 TYR C CA 1
ATOM 8453 C C . TYR C 1 235 ? -11.331 54.556 50.212 1.00 43.11 214 TYR C C 1
ATOM 8454 O O . TYR C 1 235 ? -11.683 55.596 50.782 1.00 25.74 214 TYR C O 1
ATOM 8463 N N . MET C 1 236 ? -10.474 54.559 49.185 1.00 41.34 215 MET C N 1
ATOM 8464 C CA . MET C 1 236 ? -9.839 55.790 48.727 1.00 36.15 215 MET C CA 1
ATOM 8465 C C . MET C 1 236 ? -10.874 56.770 48.190 1.00 37.18 215 MET C C 1
ATOM 8466 O O . MET C 1 236 ? -10.762 57.993 48.394 1.00 32.80 215 MET C O 1
ATOM 8471 N N . LYS C 1 237 ? -11.896 56.251 47.506 1.00 24.94 216 LYS C N 1
ATOM 8472 C CA . LYS C 1 237 ? -12.969 57.107 47.009 1.00 24.98 216 LYS C CA 1
ATOM 8473 C C . LYS C 1 237 ? -13.644 57.866 48.134 1.00 25.63 216 LYS C C 1
ATOM 8474 O O . LYS C 1 237 ? -13.844 59.080 48.046 1.00 36.73 216 LYS C O 1
ATOM 8480 N N . ALA C 1 238 ? -13.984 57.162 49.209 1.00 32.57 217 ALA C N 1
ATOM 8481 C CA . ALA C 1 238 ? -14.710 57.784 50.309 1.00 37.73 217 ALA C CA 1
ATOM 8482 C C . ALA C 1 238 ? -13.867 58.845 50.989 1.00 38.65 217 ALA C C 1
ATOM 8483 O O . ALA C 1 238 ? -14.384 59.902 51.384 1.00 35.21 217 ALA C O 1
ATOM 8485 N N . MET C 1 239 ? -12.563 58.577 51.139 1.00 33.61 218 MET C N 1
ATOM 8486 C CA . MET C 1 239 ? -11.705 59.534 51.824 1.00 38.16 218 MET C CA 1
ATOM 8487 C C . MET C 1 239 ? -11.548 60.815 51.020 1.00 40.76 218 MET C C 1
ATOM 8488 O O . MET C 1 239 ? -11.555 61.911 51.597 1.00 41.27 218 MET C O 1
ATOM 8493 N N . LYS C 1 240 ? -11.454 60.708 49.688 1.00 37.68 219 LYS C N 1
ATOM 8494 C CA . LYS C 1 240 ? -11.445 61.915 48.863 1.00 40.60 219 LYS C CA 1
ATOM 8495 C C . LYS C 1 240 ? -12.755 62.679 48.992 1.00 46.10 219 LYS C C 1
ATOM 8496 O O . LYS C 1 240 ? -12.759 63.905 49.182 1.00 49.60 219 LYS C O 1
ATOM 8502 N N . GLU C 1 241 ? -13.881 61.961 48.912 1.00 37.27 220 GLU C N 1
ATOM 8503 C CA . GLU C 1 241 ? -15.175 62.613 49.016 1.00 33.68 220 GLU C CA 1
ATOM 8504 C C . GLU C 1 241 ? -15.371 63.225 50.398 1.00 33.85 220 GLU C C 1
ATOM 8505 O O . GLU C 1 241 ? -15.991 64.287 50.518 1.00 31.74 220 GLU C O 1
ATOM 8511 N N . ASN C 1 242 ? -14.798 62.620 51.439 1.00 34.57 221 ASN C N 1
ATOM 8512 C CA . ASN C 1 242 ? -14.930 63.169 52.777 1.00 33.04 221 ASN C CA 1
ATOM 8513 C C . ASN C 1 242 ? -13.796 64.104 53.144 1.00 39.54 221 ASN C C 1
ATOM 8514 O O . ASN C 1 242 ? -13.713 64.515 54.302 1.00 42.92 221 ASN C O 1
ATOM 8519 N N . ALA C 1 243 ? -12.932 64.456 52.197 1.00 50.26 222 ALA C N 1
ATOM 8520 C CA . ALA C 1 243 ? -11.802 65.345 52.463 1.00 57.33 222 ALA C CA 1
ATOM 8521 C C . ALA C 1 243 ? -10.890 64.808 53.571 1.00 56.67 222 ALA C C 1
ATOM 8522 O O . ALA C 1 243 ? -10.212 65.574 54.253 1.00 62.45 222 ALA C O 1
ATOM 8524 N N . SER C 1 244 ? -10.844 63.486 53.751 1.00 55.05 223 SER C N 1
ATOM 8525 C CA . SER C 1 244 ? -9.967 62.851 54.738 1.00 54.37 223 SER C CA 1
ATOM 8526 C C . SER C 1 244 ? -8.528 62.816 54.221 1.00 56.49 223 SER C C 1
ATOM 8527 O O . SER C 1 244 ? -7.923 61.758 54.040 1.00 61.83 223 SER C O 1
ATOM 8530 N N . PHE C 1 245 ? -7.980 64.006 53.975 1.00 45.56 224 PHE C N 1
ATOM 8531 C CA . PHE C 1 245 ? -6.760 64.073 53.179 1.00 43.26 224 PHE C CA 1
ATOM 8532 C C . PHE C 1 245 ? -5.550 63.550 53.942 1.00 44.42 224 PHE C C 1
ATOM 8533 O O . PHE C 1 245 ? -4.674 62.907 53.348 1.00 46.28 224 PHE C O 1
ATOM 8541 N N . GLU C 1 246 ? -5.479 63.801 55.253 1.00 43.39 225 GLU C N 1
ATOM 8542 C CA . GLU C 1 246 ? -4.407 63.205 56.040 1.00 42.48 225 GLU C CA 1
ATOM 8543 C C . GLU C 1 246 ? -4.484 61.693 55.962 1.00 41.31 225 GLU C C 1
ATOM 8544 O O . GLU C 1 246 ? -3.502 61.025 55.614 1.00 49.08 225 GLU C O 1
ATOM 8550 N N . ALA C 1 247 ? -5.676 61.140 56.183 1.00 42.36 226 ALA C N 1
ATOM 8551 C CA . ALA C 1 247 ? -5.848 59.698 56.032 1.00 43.44 226 ALA C CA 1
ATOM 8552 C C . ALA C 1 247 ? -5.562 59.268 54.598 1.00 50.60 226 ALA C C 1
ATOM 8553 O O . ALA C 1 247 ? -4.813 58.310 54.358 1.00 48.16 226 ALA C O 1
ATOM 8555 N N . LEU C 1 248 ? -6.167 59.966 53.630 1.00 46.91 227 LEU C N 1
ATOM 8556 C CA . LEU C 1 248 ? -5.924 59.682 52.224 1.00 42.05 227 LEU C CA 1
ATOM 8557 C C . LEU C 1 248 ? -4.434 59.640 51.934 1.00 49.65 227 LEU C C 1
ATOM 8558 O O . LEU C 1 248 ? -3.929 58.698 51.308 1.00 44.72 227 LEU C O 1
ATOM 8563 N N . HIS C 1 249 ? -3.717 60.683 52.360 1.00 52.15 228 HIS C N 1
ATOM 8564 C CA . HIS C 1 249 ? -2.312 60.783 52.005 1.00 45.94 228 HIS C CA 1
ATOM 8565 C C . HIS C 1 249 ? -1.502 59.674 52.655 1.00 44.51 228 HIS C C 1
ATOM 8566 O O . HIS C 1 249 ? -0.638 59.073 52.006 1.00 47.47 228 HIS C O 1
ATOM 8573 N N . ALA C 1 250 ? -1.778 59.369 53.925 1.00 44.14 229 ALA C N 1
ATOM 8574 C CA . ALA C 1 250 ? -1.080 58.263 54.573 1.00 47.06 229 ALA C CA 1
ATOM 8575 C C . ALA C 1 250 ? -1.319 56.949 53.829 1.00 46.11 229 ALA C C 1
ATOM 8576 O O . ALA C 1 250 ? -0.367 56.243 53.486 1.00 42.11 229 ALA C O 1
ATOM 8578 N N . TYR C 1 251 ? -2.586 56.624 53.543 1.00 41.24 230 TYR C N 1
ATOM 8579 C CA . TYR C 1 251 ? -2.907 55.358 52.892 1.00 47.11 230 TYR C CA 1
ATOM 8580 C C . TYR C 1 251 ? -2.234 55.259 51.539 1.00 47.25 230 TYR C C 1
ATOM 8581 O O . TYR C 1 251 ? -1.575 54.258 51.228 1.00 52.89 230 TYR C O 1
ATOM 8590 N N . THR C 1 252 ? -2.387 56.298 50.719 1.00 45.97 231 THR C N 1
ATOM 8591 C CA . THR C 1 252 ? -1.811 56.248 49.385 1.00 55.02 231 THR C CA 1
ATOM 8592 C C . THR C 1 252 ? -0.293 56.181 49.450 1.00 52.24 231 THR C C 1
ATOM 8593 O O . THR C 1 252 ? 0.327 55.450 48.671 1.00 53.23 231 THR C O 1
ATOM 8597 N N . GLU C 1 253 ? 0.325 56.929 50.371 1.00 46.89 232 GLU C N 1
ATOM 8598 C CA . GLU C 1 253 ? 1.779 56.874 50.484 1.00 51.66 232 GLU C CA 1
ATOM 8599 C C . GLU C 1 253 ? 2.251 55.459 50.790 1.00 49.49 232 GLU C C 1
ATOM 8600 O O . GLU C 1 253 ? 3.263 55.006 50.239 1.00 46.07 232 GLU C O 1
ATOM 8606 N N . LYS C 1 254 ? 1.509 54.738 51.641 1.00 47.25 233 LYS C N 1
ATOM 8607 C CA . LYS C 1 254 ? 1.848 53.351 51.956 1.00 43.12 233 LYS C CA 1
ATOM 8608 C C . LYS C 1 254 ? 1.717 52.474 50.717 1.00 49.99 233 LYS C C 1
ATOM 8609 O O . LYS C 1 254 ? 2.632 51.706 50.381 1.00 45.59 233 LYS C O 1
ATOM 8615 N N . LEU C 1 255 ? 0.593 52.603 50.002 1.00 51.44 234 LEU C N 1
ATOM 8616 C CA . LEU C 1 255 ? 0.387 51.818 48.789 1.00 53.91 234 LEU C CA 1
ATOM 8617 C C . LEU C 1 255 ? 1.486 52.090 47.765 1.00 61.27 234 LEU C C 1
ATOM 8618 O O . LEU C 1 255 ? 2.190 51.174 47.324 1.00 68.30 234 LEU C O 1
ATOM 8623 N N . LEU C 1 256 ? 1.669 53.360 47.396 1.00 51.01 235 LEU C N 1
ATOM 8624 C CA . LEU C 1 256 ? 2.547 53.678 46.278 1.00 40.94 235 LEU C CA 1
ATOM 8625 C C . LEU C 1 256 ? 4.005 53.375 46.589 1.00 48.18 235 LEU C C 1
ATOM 8626 O O . LEU C 1 256 ? 4.730 52.886 45.717 1.00 47.62 235 LEU C O 1
ATOM 8631 N N . PHE C 1 257 ? 4.466 53.684 47.807 1.00 55.68 236 PHE C N 1
ATOM 8632 C CA . PHE C 1 257 ? 5.898 53.629 48.109 1.00 61.55 236 PHE C CA 1
ATOM 8633 C C . PHE C 1 257 ? 6.355 52.327 48.766 1.00 71.10 236 PHE C C 1
ATOM 8634 O O . PHE C 1 257 ? 7.364 51.750 48.344 1.00 82.20 236 PHE C O 1
ATOM 8642 N N . LYS C 1 258 ? 5.676 51.867 49.818 1.00 64.63 237 LYS C N 1
ATOM 8643 C CA . LYS C 1 258 ? 6.135 50.609 50.396 1.00 71.72 237 LYS C CA 1
ATOM 8644 C C . LYS C 1 258 ? 5.544 49.405 49.670 1.00 77.50 237 LYS C C 1
ATOM 8645 O O . LYS C 1 258 ? 6.250 48.420 49.432 1.00 86.24 237 LYS C O 1
ATOM 8651 N N . GLU C 1 259 ? 4.272 49.481 49.274 1.00 71.15 238 GLU C N 1
ATOM 8652 C CA . GLU C 1 259 ? 3.643 48.435 48.475 1.00 67.12 238 GLU C CA 1
ATOM 8653 C C . GLU C 1 259 ? 4.021 48.494 46.998 1.00 66.70 238 GLU C C 1
ATOM 8654 O O . GLU C 1 259 ? 3.720 47.542 46.269 1.00 61.73 238 GLU C O 1
ATOM 8660 N N . LYS C 1 260 ? 4.635 49.592 46.545 1.00 70.35 239 LYS C N 1
ATOM 8661 C CA . LYS C 1 260 ? 5.057 49.767 45.148 1.00 68.91 239 LYS C CA 1
ATOM 8662 C C . LYS C 1 260 ? 3.915 49.500 44.167 1.00 64.05 239 LYS C C 1
ATOM 8663 O O . LYS C 1 260 ? 4.099 48.857 43.133 1.00 57.60 239 LYS C O 1
ATOM 8669 N N . PHE C 1 261 ? 2.730 50.035 44.480 1.00 66.33 240 PHE C N 1
ATOM 8670 C CA . PHE C 1 261 ? 1.536 49.738 43.690 1.00 61.33 240 PHE C CA 1
ATOM 8671 C C . PHE C 1 261 ? 1.656 50.276 42.261 1.00 62.06 240 PHE C C 1
ATOM 8672 O O . PHE C 1 261 ? 1.332 49.576 41.296 1.00 70.12 240 PHE C O 1
ATOM 8680 N N . ASP C 1 262 ? 2.102 51.519 42.100 1.00 52.95 241 ASP C N 1
ATOM 8681 C CA . ASP C 1 262 ? 2.293 52.118 40.770 1.00 53.46 241 ASP C CA 1
ATOM 8682 C C . ASP C 1 262 ? 0.983 52.216 39.988 1.00 60.49 241 ASP C C 1
ATOM 8683 O O . ASP C 1 262 ? 0.856 51.722 38.866 1.00 61.31 241 ASP C O 1
ATOM 8688 N N . ASP C 1 263 ? 0.020 52.887 40.602 1.00 57.50 242 ASP C N 1
ATOM 8689 C CA . ASP C 1 263 ? -1.327 53.067 40.077 1.00 47.97 242 ASP C CA 1
ATOM 8690 C C . ASP C 1 263 ? -1.542 54.557 39.871 1.00 43.14 242 ASP C C 1
ATOM 8691 O O . ASP C 1 263 ? -1.565 55.318 40.845 1.00 52.86 242 ASP C O 1
ATOM 8696 N N . PHE C 1 264 ? -1.742 54.971 38.620 1.00 43.02 243 PHE C N 1
ATOM 8697 C CA . PHE C 1 264 ? -1.795 56.404 38.338 1.00 43.07 243 PHE C CA 1
ATOM 8698 C C . PHE C 1 264 ? -2.974 57.072 39.039 1.00 40.52 243 PHE C C 1
ATOM 8699 O O . PHE C 1 264 ? -2.847 58.190 39.550 1.00 38.98 243 PHE C O 1
ATOM 8707 N N . ASP C 1 265 ? -4.126 56.406 39.085 1.00 46.08 244 ASP C N 1
ATOM 8708 C CA . ASP C 1 265 ? -5.249 56.977 39.818 1.00 31.49 244 ASP C CA 1
ATOM 8709 C C . ASP C 1 265 ? -4.858 57.218 41.280 1.00 37.05 244 ASP C C 1
ATOM 8710 O O . ASP C 1 265 ? -5.228 58.239 41.875 1.00 33.21 244 ASP C O 1
ATOM 8715 N N . THR C 1 266 ? -4.052 56.318 41.855 1.00 37.61 245 THR C N 1
ATOM 8716 C CA . THR C 1 266 ? -3.605 56.478 43.238 1.00 42.23 245 THR C CA 1
ATOM 8717 C C . THR C 1 266 ? -2.592 57.604 43.381 1.00 46.81 245 THR C C 1
ATOM 8718 O O . THR C 1 266 ? -2.603 58.346 44.376 1.00 46.13 245 THR C O 1
ATOM 8722 N N . TRP C 1 267 ? -1.687 57.721 42.411 1.00 42.26 246 TRP C N 1
ATOM 8723 C CA . TRP C 1 267 ? -0.732 58.816 42.420 1.00 36.67 246 TRP C CA 1
ATOM 8724 C C . TRP C 1 267 ? -1.458 60.150 42.455 1.00 45.95 246 TRP C C 1
ATOM 8725 O O . TRP C 1 267 ? -1.093 61.053 43.218 1.00 49.62 246 TRP C O 1
ATOM 8736 N N . LYS C 1 268 ? -2.529 60.270 41.669 1.00 43.01 247 LYS C N 1
ATOM 8737 C CA . LYS C 1 268 ? -3.272 61.521 41.599 1.00 47.85 247 LYS C CA 1
ATOM 8738 C C . LYS C 1 268 ? -3.913 61.842 42.944 1.00 48.64 247 LYS C C 1
ATOM 8739 O O . LYS C 1 268 ? -3.993 63.014 43.342 1.00 48.78 247 LYS C O 1
ATOM 8745 N N . LEU C 1 269 ? -4.355 60.811 43.675 1.00 42.98 248 LEU C N 1
ATOM 8746 C CA . LEU C 1 269 ? -4.882 61.052 45.011 1.00 43.53 248 LEU C CA 1
ATOM 8747 C C . LEU C 1 269 ? -3.771 61.387 45.997 1.00 51.54 248 LEU C C 1
ATOM 8748 O O . LEU C 1 269 ? -4.013 62.100 46.977 1.00 47.32 248 LEU C O 1
ATOM 8753 N N . TRP C 1 270 ? -2.551 60.913 45.745 1.00 37.31 249 TRP C N 1
ATOM 8754 C CA . TRP C 1 270 ? -1.458 61.180 46.671 1.00 38.83 249 TRP C CA 1
ATOM 8755 C C . TRP C 1 270 ? -1.023 62.640 46.609 1.00 40.14 249 TRP C C 1
ATOM 8756 O O . TRP C 1 270 ? -0.849 63.292 47.646 1.00 41.19 249 TRP C O 1
ATOM 8767 N N . ILE C 1 271 ? -0.852 63.179 45.397 1.00 46.16 250 ILE C N 1
ATOM 8768 C CA . ILE C 1 271 ? -0.454 64.582 45.276 1.00 49.93 250 ILE C CA 1
ATOM 8769 C C . ILE C 1 271 ? -1.611 65.511 45.621 1.00 52.84 250 ILE C C 1
ATOM 8770 O O . ILE C 1 271 ? -1.392 66.626 46.111 1.00 58.03 250 ILE C O 1
ATOM 8775 N N . LEU C 1 272 ? -2.851 65.091 45.364 1.00 49.99 251 LEU C N 1
ATOM 8776 C CA . LEU C 1 272 ? -3.983 65.923 45.747 1.00 45.69 251 LEU C CA 1
ATOM 8777 C C . LEU C 1 272 ? -4.115 65.973 47.264 1.00 49.94 251 LEU C C 1
ATOM 8778 O O . LEU C 1 272 ? -4.158 67.055 47.862 1.00 46.31 251 LEU C O 1
ATOM 8783 N N . SER C 1 273 ? -4.170 64.800 47.902 1.00 52.24 252 SER C N 1
ATOM 8784 C CA . SER C 1 273 ? -4.138 64.744 49.357 1.00 52.01 252 SER C CA 1
ATOM 8785 C C . SER C 1 273 ? -2.955 65.513 49.917 1.00 56.35 252 SER C C 1
ATOM 8786 O O . SER C 1 273 ? -3.089 66.185 50.948 1.00 55.64 252 SER C O 1
ATOM 8789 N N . GLY C 1 274 ? -1.807 65.443 49.247 1.00 50.48 253 GLY C N 1
ATOM 8790 C CA . GLY C 1 274 ? -0.618 66.063 49.794 1.00 46.60 253 GLY C CA 1
ATOM 8791 C C . GLY C 1 274 ? -0.717 67.576 49.862 1.00 49.24 253 GLY C C 1
ATOM 8792 O O . GLY C 1 274 ? -0.460 68.183 50.908 1.00 53.26 253 GLY C O 1
ATOM 8793 N N . LYS C 1 275 ? -1.104 68.212 48.754 1.00 50.45 254 LYS C N 1
ATOM 8794 C CA . LYS C 1 275 ? -1.226 69.667 48.766 1.00 56.58 254 LYS C CA 1
ATOM 8795 C C . LYS C 1 275 ? -2.241 70.109 49.805 1.00 60.11 254 LYS C C 1
ATOM 8796 O O . LYS C 1 275 ? -2.031 71.101 50.513 1.00 72.71 254 LYS C O 1
ATOM 8802 N N . GLU C 1 276 ? -3.327 69.351 49.941 1.00 51.75 255 GLU C N 1
ATOM 8803 C CA . GLU C 1 276 ? -4.401 69.767 50.821 1.00 47.40 255 GLU C CA 1
ATOM 8804 C C . GLU C 1 276 ? -3.967 69.748 52.273 1.00 50.77 255 GLU C C 1
ATOM 8805 O O . GLU C 1 276 ? -4.398 70.603 53.047 1.00 63.06 255 GLU C O 1
ATOM 8811 N N . ILE C 1 277 ? -3.096 68.819 52.660 1.00 48.05 256 ILE C N 1
ATOM 8812 C CA . ILE C 1 277 ? -2.638 68.791 54.044 1.00 54.09 256 ILE C CA 1
ATOM 8813 C C . ILE C 1 277 ? -1.395 69.663 54.168 1.00 61.78 256 ILE C C 1
ATOM 8814 O O . ILE C 1 277 ? -0.647 69.570 55.150 1.00 68.75 256 ILE C O 1
ATOM 8819 N N . GLY C 1 278 ? -1.176 70.523 53.175 1.00 63.37 257 GLY C N 1
ATOM 8820 C CA . GLY C 1 278 ? -0.244 71.620 53.284 1.00 67.90 257 GLY C CA 1
ATOM 8821 C C . GLY C 1 278 ? 1.079 71.452 52.562 1.00 73.76 257 GLY C C 1
ATOM 8822 O O . GLY C 1 278 ? 1.786 72.449 52.381 1.00 81.51 257 GLY C O 1
ATOM 8823 N N . LYS C 1 279 ? 1.427 70.241 52.131 1.00 74.17 258 LYS C N 1
ATOM 8824 C CA . LYS C 1 279 ? 2.734 70.013 51.525 1.00 71.53 258 LYS C CA 1
ATOM 8825 C C . LYS C 1 279 ? 2.934 70.942 50.328 1.00 73.72 258 LYS C C 1
ATOM 8826 O O . LYS C 1 279 ? 1.980 71.456 49.736 1.00 77.41 258 LYS C O 1
ATOM 8832 N N . SER C 1 280 ? 4.196 71.205 50.013 1.00 75.65 259 SER C N 1
ATOM 8833 C CA . SER C 1 280 ? 4.565 72.106 48.932 1.00 77.44 259 SER C CA 1
ATOM 8834 C C . SER C 1 280 ? 4.954 71.310 47.689 1.00 84.63 259 SER C C 1
ATOM 8835 O O . SER C 1 280 ? 5.149 70.093 47.743 1.00 82.18 259 SER C O 1
ATOM 8838 N N . PHE C 1 281 ? 5.056 72.016 46.554 1.00 85.19 260 PHE C N 1
ATOM 8839 C CA . PHE C 1 281 ? 5.542 71.384 45.328 1.00 78.01 260 PHE C CA 1
ATOM 8840 C C . PHE C 1 281 ? 6.810 70.597 45.599 1.00 71.83 260 PHE C C 1
ATOM 8841 O O . PHE C 1 281 ? 6.951 69.444 45.176 1.00 62.34 260 PHE C O 1
ATOM 8849 N N . GLU C 1 282 ? 7.742 71.212 46.319 1.00 73.13 261 GLU C N 1
ATOM 8850 C CA . GLU C 1 282 ? 9.060 70.622 46.472 1.00 76.01 261 GLU C CA 1
ATOM 8851 C C . GLU C 1 282 ? 8.981 69.301 47.223 1.00 78.94 261 GLU C C 1
ATOM 8852 O O . GLU C 1 282 ? 9.467 68.278 46.734 1.00 85.13 261 GLU C O 1
ATOM 8858 N N . GLU C 1 283 ? 8.289 69.276 48.368 1.00 72.52 262 GLU C N 1
ATOM 8859 C CA . GLU C 1 283 ? 8.301 68.064 49.189 1.00 77.19 262 GLU C CA 1
ATOM 8860 C C . GLU C 1 283 ? 7.736 66.848 48.455 1.00 75.19 262 GLU C C 1
ATOM 8861 O O . GLU C 1 283 ? 8.183 65.717 48.695 1.00 76.13 262 GLU C O 1
ATOM 8867 N N . LEU C 1 284 ? 6.757 67.041 47.572 1.00 65.96 263 LEU C N 1
ATOM 8868 C CA . LEU C 1 284 ? 6.269 65.909 46.798 1.00 60.48 263 LEU C CA 1
ATOM 8869 C C . LEU C 1 284 ? 7.243 65.516 45.689 1.00 71.70 263 LEU C C 1
ATOM 8870 O O . LEU C 1 284 ? 7.566 64.332 45.540 1.00 76.09 263 LEU C O 1
ATOM 8875 N N . ASP C 1 285 ? 7.721 66.492 44.897 1.00 75.38 264 ASP C N 1
ATOM 8876 C CA . ASP C 1 285 ? 8.576 66.175 43.747 1.00 77.91 264 ASP C CA 1
ATOM 8877 C C . ASP C 1 285 ? 9.839 65.426 44.164 1.00 79.14 264 ASP C C 1
ATOM 8878 O O . ASP C 1 285 ? 10.294 64.529 43.445 1.00 85.45 264 ASP C O 1
ATOM 8883 N N . GLN C 1 286 ? 10.412 65.765 45.326 1.00 75.22 265 GLN C N 1
ATOM 8884 C CA . GLN C 1 286 ? 11.641 65.116 45.787 1.00 75.76 265 GLN C CA 1
ATOM 8885 C C . GLN C 1 286 ? 11.482 63.612 45.984 1.00 75.93 265 GLN C C 1
ATOM 8886 O O . GLN C 1 286 ? 12.486 62.889 45.960 1.00 73.97 265 GLN C O 1
ATOM 8892 N N . LYS C 1 287 ? 10.254 63.123 46.190 1.00 75.48 266 LYS C N 1
ATOM 8893 C CA . LYS C 1 287 ? 9.986 61.690 46.281 1.00 75.88 266 LYS C CA 1
ATOM 8894 C C . LYS C 1 287 ? 9.806 61.017 44.917 1.00 72.06 266 LYS C C 1
ATOM 8895 O O . LYS C 1 287 ? 9.820 59.782 44.843 1.00 68.97 266 LYS C O 1
ATOM 8901 N N . LEU C 1 288 ? 9.654 61.790 43.836 1.00 66.77 267 LEU C N 1
ATOM 8902 C CA . LEU C 1 288 ? 9.427 61.223 42.507 1.00 65.26 267 LEU C CA 1
ATOM 8903 C C . LEU C 1 288 ? 10.767 61.092 41.803 1.00 72.60 267 LEU C C 1
ATOM 8904 O O . LEU C 1 288 ? 11.157 61.919 40.973 1.00 71.39 267 LEU C O 1
ATOM 8909 N N . THR C 1 289 ? 11.449 59.993 42.104 1.00 78.64 268 THR C N 1
ATOM 8910 C CA . THR C 1 289 ? 12.781 59.740 41.550 1.00 81.38 268 THR C CA 1
ATOM 8911 C C . THR C 1 289 ? 12.655 58.921 40.266 1.00 82.84 268 THR C C 1
ATOM 8912 O O . THR C 1 289 ? 13.011 59.397 39.185 1.00 91.19 268 THR C O 1
ATOM 8916 N N . LEU C 1 290 ? 12.169 57.693 40.373 1.00 80.88 269 LEU C N 1
ATOM 8917 C CA . LEU C 1 290 ? 12.103 56.762 39.251 1.00 81.45 269 LEU C CA 1
ATOM 8918 C C . LEU C 1 290 ? 11.468 57.414 38.045 1.00 82.92 269 LEU C C 1
ATOM 8919 O O . LEU C 1 290 ? 10.472 58.141 38.176 1.00 84.42 269 LEU C O 1
ATOM 8924 N N . PRO C 1 291 ? 11.942 57.129 36.837 1.00 83.41 270 PRO C N 1
ATOM 8925 C CA . PRO C 1 291 ? 11.320 57.656 35.617 1.00 83.21 270 PRO C CA 1
ATOM 8926 C C . PRO C 1 291 ? 10.293 56.701 35.009 1.00 71.58 270 PRO C C 1
ATOM 8927 O O . PRO C 1 291 ? 10.346 56.367 33.817 1.00 69.92 270 PRO C O 1
ATOM 8931 N N . THR C 1 292 ? 9.340 56.260 35.823 1.00 58.29 271 THR C N 1
ATOM 8932 C CA . THR C 1 292 ? 8.250 55.471 35.284 1.00 53.55 271 THR C CA 1
ATOM 8933 C C . THR C 1 292 ? 7.335 56.356 34.452 1.00 56.51 271 THR C C 1
ATOM 8934 O O . THR C 1 292 ? 7.326 57.585 34.579 1.00 58.41 271 THR C O 1
ATOM 8938 N N . ARG C 1 293 ? 6.582 55.718 33.559 1.00 51.94 272 ARG C N 1
ATOM 8939 C CA . ARG C 1 293 ? 5.607 56.470 32.788 1.00 45.60 272 ARG C CA 1
ATOM 8940 C C . ARG C 1 293 ? 4.632 57.178 33.713 1.00 45.13 272 ARG C C 1
ATOM 8941 O O . ARG C 1 293 ? 4.283 58.341 33.480 1.00 43.06 272 ARG C O 1
ATOM 8949 N N . ASN C 1 294 ? 4.208 56.505 34.791 1.00 44.16 273 ASN C N 1
ATOM 8950 C CA . ASN C 1 294 ? 3.243 57.116 35.706 1.00 38.29 273 ASN C CA 1
ATOM 8951 C C . ASN C 1 294 ? 3.821 58.348 36.372 1.00 47.68 273 ASN C C 1
ATOM 8952 O O . ASN C 1 294 ? 3.145 59.376 36.499 1.00 44.79 273 ASN C O 1
ATOM 8957 N N . ILE C 1 295 ? 5.061 58.253 36.833 1.00 51.75 274 ILE C N 1
ATOM 8958 C CA . ILE C 1 295 ? 5.679 59.382 37.501 1.00 54.14 274 ILE C CA 1
ATOM 8959 C C . ILE C 1 295 ? 5.972 60.508 36.508 1.00 49.18 274 ILE C C 1
ATOM 8960 O O . ILE C 1 295 ? 5.786 61.690 36.819 1.00 53.10 274 ILE C O 1
ATOM 8965 N N . SER C 1 296 ? 6.415 60.171 35.296 1.00 44.92 275 SER C N 1
ATOM 8966 C CA . SER C 1 296 ? 6.697 61.215 34.314 1.00 49.68 275 SER C CA 1
ATOM 8967 C C . SER C 1 296 ? 5.447 62.038 34.015 1.00 48.82 275 SER C C 1
ATOM 8968 O O . SER C 1 296 ? 5.483 63.273 34.055 1.00 55.45 275 SER C O 1
ATOM 8971 N N . LEU C 1 297 ? 4.324 61.369 33.733 1.00 41.66 276 LEU C N 1
ATOM 8972 C CA . LEU C 1 297 ? 3.087 62.106 33.509 1.00 46.14 276 LEU C CA 1
ATOM 8973 C C . LEU C 1 297 ? 2.611 62.757 34.793 1.00 57.89 276 LEU C C 1
ATOM 8974 O O . LEU C 1 297 ? 2.048 63.856 34.765 1.00 60.94 276 LEU C O 1
ATOM 8979 N N . LEU C 1 298 ? 2.858 62.107 35.925 1.00 54.96 277 LEU C N 1
ATOM 8980 C CA . LEU C 1 298 ? 2.487 62.695 37.199 1.00 51.27 277 LEU C CA 1
ATOM 8981 C C . LEU C 1 298 ? 3.112 64.072 37.375 1.00 46.66 277 LEU C C 1
ATOM 8982 O O . LEU C 1 298 ? 2.484 64.960 37.965 1.00 45.81 277 LEU C O 1
ATOM 8987 N N . LYS C 1 299 ? 4.334 64.278 36.855 1.00 45.64 278 LYS C N 1
ATOM 8988 C CA . LYS C 1 299 ? 4.984 65.578 37.013 1.00 56.14 278 LYS C CA 1
ATOM 8989 C C . LYS C 1 299 ? 4.152 66.669 36.345 1.00 57.21 278 LYS C C 1
ATOM 8990 O O . LYS C 1 299 ? 4.020 67.778 36.873 1.00 58.38 278 LYS C O 1
ATOM 8996 N N . ILE C 1 300 ? 3.555 66.354 35.196 1.00 54.99 279 ILE C N 1
ATOM 8997 C CA . ILE C 1 300 ? 2.630 67.266 34.534 1.00 52.01 279 ILE C CA 1
ATOM 8998 C C . ILE C 1 300 ? 1.462 67.595 35.450 1.00 54.52 279 ILE C C 1
ATOM 8999 O O . ILE C 1 300 ? 1.119 68.764 35.644 1.00 58.31 279 ILE C O 1
ATOM 9004 N N . GLU C 1 301 ? 0.818 66.567 36.010 1.00 61.90 280 GLU C N 1
ATOM 9005 C CA . GLU C 1 301 ? -0.290 66.793 36.935 1.00 62.16 280 GLU C CA 1
ATOM 9006 C C . GLU C 1 301 ? 0.154 67.587 38.154 1.00 55.48 280 GLU C C 1
ATOM 9007 O O . GLU C 1 301 ? -0.621 68.386 38.688 1.00 50.72 280 GLU C O 1
ATOM 9013 N N . LEU C 1 302 ? 1.396 67.390 38.604 1.00 53.98 281 LEU C N 1
ATOM 9014 C CA . LEU C 1 302 ? 1.854 68.090 39.797 1.00 56.55 281 LEU C CA 1
ATOM 9015 C C . LEU C 1 302 ? 2.074 69.570 39.513 1.00 59.68 281 LEU C C 1
ATOM 9016 O O . LEU C 1 302 ? 1.771 70.424 40.359 1.00 61.96 281 LEU C O 1
ATOM 9021 N N . ASP C 1 303 ? 2.581 69.895 38.324 1.00 61.71 282 ASP C N 1
ATOM 9022 C CA . ASP C 1 303 ? 2.714 71.297 37.936 1.00 73.36 282 ASP C CA 1
ATOM 9023 C C . ASP C 1 303 ? 1.343 71.961 37.830 1.00 66.69 282 ASP C C 1
ATOM 9024 O O . ASP C 1 303 ? 1.128 73.062 38.354 1.00 61.21 282 ASP C O 1
ATOM 9029 N N . ILE C 1 304 ? 0.398 71.296 37.154 1.00 60.51 283 ILE C N 1
ATOM 9030 C CA . ILE C 1 304 ? -0.963 71.825 37.059 1.00 62.58 283 ILE C CA 1
ATOM 9031 C C . ILE C 1 304 ? -1.513 72.109 38.448 1.00 69.19 283 ILE C C 1
ATOM 9032 O O . ILE C 1 304 ? -2.062 73.187 38.714 1.00 71.08 283 ILE C O 1
ATOM 9037 N N . LEU C 1 305 ? -1.318 71.164 39.372 1.00 67.70 284 LEU C N 1
ATOM 9038 C CA . LEU C 1 305 ? -1.953 71.245 40.680 1.00 61.63 284 LEU C CA 1
ATOM 9039 C C . LEU C 1 305 ? -1.465 72.449 41.464 1.00 64.86 284 LEU C C 1
ATOM 9040 O O . LEU C 1 305 ? -2.232 73.045 42.229 1.00 66.49 284 LEU C O 1
ATOM 9045 N N . TYR C 1 306 ? -0.199 72.809 41.296 1.00 63.13 285 TYR C N 1
ATOM 9046 C CA . TYR C 1 306 ? 0.373 73.972 41.950 1.00 68.62 285 TYR C CA 1
ATOM 9047 C C . TYR C 1 306 ? 0.393 75.199 41.049 1.00 73.00 285 TYR C C 1
ATOM 9048 O O . TYR C 1 306 ? 1.150 76.139 41.316 1.00 77.37 285 TYR C O 1
ATOM 9057 N N . SER C 1 307 ? -0.405 75.200 39.978 1.00 70.79 286 SER C N 1
ATOM 9058 C CA . SER C 1 307 ? -0.467 76.303 39.010 1.00 69.30 286 SER C CA 1
ATOM 9059 C C . SER C 1 307 ? 0.921 76.717 38.493 1.00 72.56 286 SER C C 1
ATOM 9060 O O . SER C 1 307 ? 1.101 77.830 37.984 1.00 72.02 286 SER C O 1
ATOM 9063 N N . ARG C 1 308 ? 1.911 75.834 38.616 1.00 66.58 287 ARG C N 1
ATOM 9064 C CA . ARG C 1 308 ? 3.199 76.016 37.975 1.00 57.66 287 ARG C CA 1
ATOM 9065 C C . ARG C 1 308 ? 3.097 75.797 36.471 1.00 61.21 287 ARG C C 1
ATOM 9066 O O . ARG C 1 308 ? 2.101 75.285 35.942 1.00 56.35 287 ARG C O 1
ATOM 9074 N N . ASN C 1 309 ? 4.180 76.153 35.786 1.00 72.73 288 ASN C N 1
ATOM 9075 C CA . ASN C 1 309 ? 4.213 76.071 34.339 1.00 82.27 288 ASN C CA 1
ATOM 9076 C C . ASN C 1 309 ? 4.529 74.656 33.883 1.00 86.61 288 ASN C C 1
ATOM 9077 O O . ASN C 1 309 ? 5.409 73.981 34.423 1.00 96.14 288 ASN C O 1
ATOM 9082 N N . ILE C 1 310 ? 3.831 74.245 32.836 1.00 80.27 289 ILE C N 1
ATOM 9083 C CA . ILE C 1 310 ? 3.744 72.850 32.438 1.00 75.92 289 ILE C CA 1
ATOM 9084 C C . ILE C 1 310 ? 4.867 72.455 31.478 1.00 80.28 289 ILE C C 1
ATOM 9085 O O . ILE C 1 310 ? 5.234 71.272 31.413 1.00 72.12 289 ILE C O 1
ATOM 9090 N N . GLU C 1 311 ? 5.443 73.428 30.766 1.00 86.41 290 GLU C N 1
ATOM 9091 C CA . GLU C 1 311 ? 6.271 73.187 29.585 1.00 83.46 290 GLU C CA 1
ATOM 9092 C C . GLU C 1 311 ? 7.434 72.246 29.862 1.00 75.85 290 GLU C C 1
ATOM 9093 O O . GLU C 1 311 ? 7.741 71.364 29.052 1.00 73.07 290 GLU C O 1
ATOM 9099 N N . THR C 1 312 ? 8.131 72.457 30.975 1.00 75.94 291 THR C N 1
ATOM 9100 C CA . THR C 1 312 ? 9.320 71.659 31.247 1.00 73.15 291 THR C CA 1
ATOM 9101 C C . THR C 1 312 ? 8.960 70.190 31.444 1.00 69.90 291 THR C C 1
ATOM 9102 O O . THR C 1 312 ? 9.610 69.295 30.889 1.00 65.87 291 THR C O 1
ATOM 9106 N N . SER C 1 313 ? 7.901 69.925 32.212 1.00 64.79 292 SER C N 1
ATOM 9107 C CA . SER C 1 313 ? 7.523 68.551 32.500 1.00 56.00 292 SER C CA 1
ATOM 9108 C C . SER C 1 313 ? 6.997 67.831 31.266 1.00 61.14 292 SER C C 1
ATOM 9109 O O . SER C 1 313 ? 7.059 66.595 31.205 1.00 57.67 292 SER C O 1
ATOM 9112 N N . VAL C 1 314 ? 6.421 68.558 30.303 1.00 60.78 293 VAL C N 1
ATOM 9113 C CA . VAL C 1 314 ? 5.939 67.877 29.104 1.00 62.78 293 VAL C CA 1
ATOM 9114 C C . VAL C 1 314 ? 7.103 67.506 28.200 1.00 66.47 293 VAL C C 1
ATOM 9115 O O . VAL C 1 314 ? 7.112 66.425 27.594 1.00 62.78 293 VAL C O 1
ATOM 9119 N N . GLU C 1 315 ? 8.109 68.379 28.102 1.00 71.18 294 GLU C N 1
ATOM 9120 C CA . GLU C 1 315 ? 9.234 68.053 27.241 1.00 77.93 294 GLU C CA 1
ATOM 9121 C C . GLU C 1 315 ? 10.024 66.892 27.816 1.00 71.30 294 GLU C C 1
ATOM 9122 O O . GLU C 1 315 ? 10.492 66.024 27.071 1.00 71.91 294 GLU C O 1
ATOM 9128 N N . ASN C 1 316 ? 10.142 66.834 29.141 1.00 67.16 295 ASN C N 1
ATOM 9129 C CA . ASN C 1 316 ? 10.861 65.723 29.745 1.00 67.68 295 ASN C CA 1
ATOM 9130 C C . ASN C 1 316 ? 10.132 64.414 29.481 1.00 64.89 295 ASN C C 1
ATOM 9131 O O . ASN C 1 316 ? 10.763 63.382 29.215 1.00 70.04 295 ASN C O 1
ATOM 9136 N N . TYR C 1 317 ? 8.799 64.437 29.534 1.00 63.81 296 TYR C N 1
ATOM 9137 C CA . TYR C 1 317 ? 8.040 63.245 29.179 1.00 59.33 296 TYR C CA 1
ATOM 9138 C C . TYR C 1 317 ? 8.232 62.908 27.708 1.00 52.42 296 TYR C C 1
ATOM 9139 O O . TYR C 1 317 ? 8.453 61.749 27.348 1.00 50.07 296 TYR C O 1
ATOM 9148 N N . TYR C 1 318 ? 8.124 63.911 26.841 1.00 49.90 297 TYR C N 1
ATOM 9149 C CA . TYR C 1 318 ? 8.265 63.671 25.415 1.00 48.68 297 TYR C CA 1
ATOM 9150 C C . TYR C 1 318 ? 9.615 63.044 25.091 1.00 53.32 297 TYR C C 1
ATOM 9151 O O . TYR C 1 318 ? 9.694 62.089 24.313 1.00 62.56 297 TYR C O 1
ATOM 9160 N N . GLN C 1 319 ? 10.695 63.598 25.628 1.00 56.90 298 GLN C N 1
ATOM 9161 C CA . GLN C 1 319 ? 11.999 63.013 25.356 1.00 61.52 298 GLN C CA 1
ATOM 9162 C C . GLN C 1 319 ? 12.055 61.558 25.787 1.00 61.10 298 GLN C C 1
ATOM 9163 O O . GLN C 1 319 ? 12.704 60.731 25.134 1.00 55.96 298 GLN C O 1
ATOM 9169 N N . LYS C 1 320 ? 11.351 61.225 26.863 1.00 56.30 299 LYS C N 1
ATOM 9170 C CA . LYS C 1 320 ? 11.416 59.893 27.426 1.00 55.46 299 LYS C CA 1
ATOM 9171 C C . LYS C 1 320 ? 10.505 58.905 26.689 1.00 58.04 299 LYS C C 1
ATOM 9172 O O . LYS C 1 320 ? 10.765 57.695 26.727 1.00 59.82 299 LYS C O 1
ATOM 9178 N N . PHE C 1 321 ? 9.470 59.384 25.976 1.00 61.66 300 PHE C N 1
ATOM 9179 C CA . PHE C 1 321 ? 8.437 58.474 25.484 1.00 57.79 300 PHE C CA 1
ATOM 9180 C C . PHE C 1 321 ? 8.000 58.742 24.041 1.00 55.67 300 PHE C C 1
ATOM 9181 O O . PHE C 1 321 ? 6.953 58.229 23.619 1.00 50.77 300 PHE C O 1
ATOM 9189 N N . ASN C 1 322 ? 8.770 59.504 23.259 1.00 54.61 301 ASN C N 1
ATOM 9190 C CA . ASN C 1 322 ? 8.350 59.784 21.889 1.00 56.81 301 ASN C CA 1
ATOM 9191 C C . ASN C 1 322 ? 8.427 58.551 20.983 1.00 59.39 301 ASN C C 1
ATOM 9192 O O . ASN C 1 322 ? 7.759 58.520 19.945 1.00 62.63 301 ASN C O 1
ATOM 9197 N N . THR C 1 323 ? 9.235 57.548 21.327 1.00 59.59 302 THR C N 1
ATOM 9198 C CA . THR C 1 323 ? 9.297 56.303 20.559 1.00 56.44 302 THR C CA 1
ATOM 9199 C C . THR C 1 323 ? 8.260 55.268 21.003 1.00 50.94 302 THR C C 1
ATOM 9200 O O . THR C 1 323 ? 8.282 54.139 20.519 1.00 58.91 302 THR C O 1
ATOM 9204 N N . LYS C 1 324 ? 7.395 55.604 21.941 1.00 48.75 303 LYS C N 1
ATOM 9205 C CA . LYS C 1 324 ? 6.315 54.723 22.349 1.00 45.41 303 LYS C CA 1
ATOM 9206 C C . LYS C 1 324 ? 5.010 55.256 21.774 1.00 50.41 303 LYS C C 1
ATOM 9207 O O . LYS C 1 324 ? 4.806 56.475 21.713 1.00 48.92 303 LYS C O 1
ATOM 9213 N N . LEU C 1 325 ? 4.126 54.346 21.346 1.00 43.81 304 LEU C N 1
ATOM 9214 C CA . LEU C 1 325 ? 2.940 54.806 20.639 1.00 46.00 304 LEU C CA 1
ATOM 9215 C C . LEU C 1 325 ? 1.959 55.524 21.557 1.00 48.66 304 LEU C C 1
ATOM 9216 O O . LEU C 1 325 ? 1.128 56.307 21.077 1.00 49.85 304 LEU C O 1
ATOM 9221 N N . CYS C 1 326 ? 2.066 55.314 22.864 1.00 44.84 305 CYS C N 1
ATOM 9222 C CA . CYS C 1 326 ? 1.180 55.980 23.806 1.00 50.95 305 CYS C CA 1
ATOM 9223 C C . CYS C 1 326 ? 1.424 57.481 23.910 1.00 54.22 305 CYS C C 1
ATOM 9224 O O . CYS C 1 326 ? 0.586 58.183 24.489 1.00 49.78 305 CYS C O 1
ATOM 9227 N N . CYS C 1 327 ? 2.543 57.976 23.373 1.00 52.82 306 CYS C N 1
ATOM 9228 C CA . CYS C 1 327 ? 2.978 59.345 23.634 1.00 44.77 306 CYS C CA 1
ATOM 9229 C C . CYS C 1 327 ? 1.904 60.358 23.255 1.00 41.09 306 CYS C C 1
ATOM 9230 O O . CYS C 1 327 ? 1.552 61.233 24.052 1.00 40.66 306 CYS C O 1
ATOM 9233 N N . TYR C 1 328 ? 1.361 60.263 22.042 1.00 48.09 307 TYR C N 1
ATOM 9234 C CA . TYR C 1 328 ? 0.363 61.252 21.643 1.00 50.30 307 TYR C CA 1
ATOM 9235 C C . TYR C 1 328 ? -0.890 61.149 22.498 1.00 54.62 307 TYR C C 1
ATOM 9236 O O . TYR C 1 328 ? -1.442 62.166 22.927 1.00 59.92 307 TYR C O 1
ATOM 9245 N N . ALA C 1 329 ? -1.356 59.933 22.751 1.00 53.62 308 ALA C N 1
ATOM 9246 C CA . ALA C 1 329 ? -2.563 59.780 23.546 1.00 45.43 308 ALA C CA 1
ATOM 9247 C C . ALA C 1 329 ? -2.393 60.376 24.941 1.00 47.47 308 ALA C C 1
ATOM 9248 O O . ALA C 1 329 ? -3.336 60.952 25.498 1.00 52.38 308 ALA C O 1
ATOM 9250 N N . ASP C 1 330 ? -1.191 60.264 25.510 1.00 50.37 309 ASP C N 1
ATOM 9251 C CA . ASP C 1 330 ? -0.944 60.733 26.875 1.00 51.66 309 ASP C CA 1
ATOM 9252 C C . ASP C 1 330 ? -0.860 62.254 26.945 1.00 54.81 309 ASP C C 1
ATOM 9253 O O . ASP C 1 330 ? -1.520 62.881 27.781 1.00 62.77 309 ASP C O 1
ATOM 9258 N N . LEU C 1 331 ? -0.043 62.868 26.087 1.00 47.48 310 LEU C N 1
ATOM 9259 C CA . LEU C 1 331 ? 0.153 64.310 26.188 1.00 48.71 310 LEU C CA 1
ATOM 9260 C C . LEU C 1 331 ? -1.027 65.111 25.629 1.00 57.10 310 LEU C C 1
ATOM 9261 O O . LEU C 1 331 ? -1.261 66.247 26.069 1.00 56.17 310 LEU C O 1
ATOM 9266 N N . SER C 1 332 ? -1.781 64.559 24.668 1.00 54.55 311 SER C N 1
ATOM 9267 C CA . SER C 1 332 ? -2.925 65.294 24.133 1.00 55.98 311 SER C CA 1
ATOM 9268 C C . SER C 1 332 ? -3.979 65.527 25.192 1.00 58.03 311 SER C C 1
ATOM 9269 O O . SER C 1 332 ? -4.861 66.374 25.014 1.00 68.76 311 SER C O 1
ATOM 9272 N N . GLN C 1 333 ? -3.899 64.785 26.289 1.00 52.95 312 GLN C N 1
ATOM 9273 C CA . GLN C 1 333 ? -4.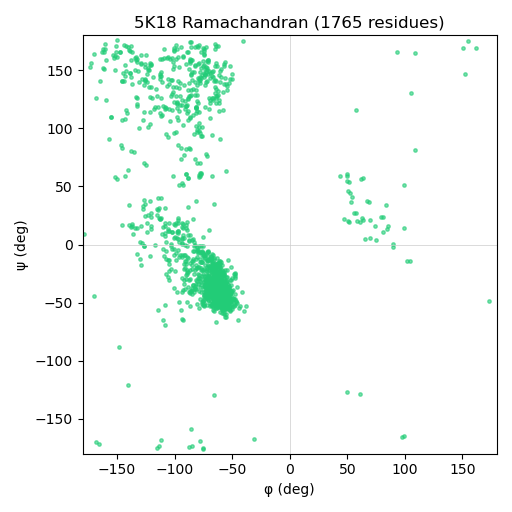807 64.998 27.400 1.00 62.70 312 GLN C CA 1
ATOM 9274 C C . GLN C 1 333 ? -4.679 66.412 27.967 1.00 67.44 312 GLN C C 1
ATOM 9275 O O . GLN C 1 333 ? -5.681 67.013 28.369 1.00 63.88 312 GLN C O 1
ATOM 9281 N N . TYR C 1 334 ? -3.479 66.982 27.959 1.00 68.82 313 TYR C N 1
ATOM 9282 C CA . TYR C 1 334 ? -3.265 68.283 28.571 1.00 61.26 313 TYR C CA 1
ATOM 9283 C C . TYR C 1 334 ? -3.288 69.402 27.537 1.00 64.32 313 TYR C C 1
ATOM 9284 O O . TYR C 1 334 ? -3.241 69.183 26.323 1.00 59.93 313 TYR C O 1
ATOM 9293 N N . GLU C 1 335 ? -3.354 70.626 28.060 1.00 76.88 314 GLU C N 1
ATOM 9294 C CA . GLU C 1 335 ? -3.324 71.857 27.274 1.00 85.86 314 GLU C CA 1
ATOM 9295 C C . GLU C 1 335 ? -1.878 72.136 26.895 1.00 87.70 314 GLU C C 1
ATOM 9296 O O . GLU C 1 335 ? -1.112 72.693 27.686 1.00 91.28 314 GLU C O 1
ATOM 9302 N N . LEU C 1 336 ? -1.497 71.738 25.674 1.00 86.66 315 LEU C N 1
ATOM 9303 C CA . LEU C 1 336 ? -0.094 71.826 25.293 1.00 81.37 315 LEU C CA 1
ATOM 9304 C C . LEU C 1 336 ? 0.289 73.248 24.899 1.00 86.79 315 LEU C C 1
ATOM 9305 O O . LEU C 1 336 ? -0.489 73.945 24.242 1.00 86.08 315 LEU C O 1
ATOM 9310 N N . PRO C 1 337 ? 1.484 73.691 25.288 1.00 93.72 316 PRO C N 1
ATOM 9311 C CA . PRO C 1 337 ? 1.952 75.020 24.883 1.00 96.67 316 PRO C CA 1
ATOM 9312 C C . PRO C 1 337 ? 2.245 75.077 23.392 1.00 96.10 316 PRO C C 1
ATOM 9313 O O . PRO C 1 337 ? 2.653 74.090 22.773 1.00 100.00 316 PRO C O 1
ATOM 9317 N N . THR C 1 338 ? 2.011 76.259 22.821 1.00 94.28 317 THR C N 1
ATOM 9318 C CA . THR C 1 338 ? 2.455 76.577 21.464 1.00 95.22 317 THR C CA 1
ATOM 9319 C C . THR C 1 338 ? 3.905 76.165 21.215 1.00 82.76 317 THR C C 1
ATOM 9320 O O . THR C 1 338 ? 4.218 75.535 20.199 1.00 78.50 317 THR C O 1
ATOM 9324 N N . SER C 1 339 ? 4.814 76.567 22.109 1.00 79.17 318 SER C N 1
ATOM 9325 C CA . SER C 1 339 ? 6.243 76.367 21.874 1.00 86.51 318 SER C CA 1
ATOM 9326 C C . SER C 1 339 ? 6.590 74.890 21.739 1.00 88.92 318 SER C C 1
ATOM 9327 O O . SER C 1 339 ? 7.542 74.536 21.028 1.00 91.75 318 SER C O 1
ATOM 9330 N N . PHE C 1 340 ? 5.830 74.017 22.409 1.00 86.15 319 PHE C N 1
ATOM 9331 C CA . PHE C 1 340 ? 6.134 72.591 22.387 1.00 78.08 319 PHE C CA 1
ATOM 9332 C C . PHE C 1 340 ? 6.022 72.020 20.981 1.00 76.86 319 PHE C C 1
ATOM 9333 O O . PHE C 1 340 ? 6.754 71.088 20.633 1.00 79.22 319 PHE C O 1
ATOM 9341 N N . ILE C 1 341 ? 5.111 72.545 20.168 1.00 76.33 320 ILE C N 1
ATOM 9342 C CA . ILE C 1 341 ? 5.081 72.219 18.741 1.00 84.29 320 ILE C CA 1
ATOM 9343 C C . ILE C 1 341 ? 6.373 72.716 18.038 1.00 96.54 320 ILE C C 1
ATOM 9344 O O . ILE C 1 341 ? 7.093 71.961 17.363 1.00 98.62 320 ILE C O 1
ATOM 9349 N N . GLU C 1 350 ? 13.318 61.367 10.400 1.00 91.92 329 GLU C N 1
ATOM 9350 C CA . GLU C 1 350 ? 13.795 60.761 11.634 1.00 91.92 329 GLU C CA 1
ATOM 9351 C C . GLU C 1 350 ? 13.970 59.258 11.482 1.00 92.72 329 GLU C C 1
ATOM 9352 O O . GLU C 1 350 ? 13.232 58.608 10.742 1.00 84.71 329 GLU C O 1
ATOM 9358 N N . GLU C 1 351 ? 14.961 58.712 12.188 1.00 102.66 330 GLU C N 1
ATOM 9359 C CA . GLU C 1 351 ? 15.269 57.292 12.107 1.00 98.23 330 GLU C CA 1
ATOM 9360 C C . GLU C 1 351 ? 14.270 56.425 12.859 1.00 87.31 330 GLU C C 1
ATOM 9361 O O . GLU C 1 351 ? 14.352 55.196 12.753 1.00 91.41 330 GLU C O 1
ATOM 9367 N N . ASN C 1 352 ? 13.342 57.019 13.612 1.00 72.96 331 ASN C N 1
ATOM 9368 C CA . ASN C 1 352 ? 12.405 56.261 14.434 1.00 66.91 331 ASN C CA 1
ATOM 9369 C C . ASN C 1 352 ? 10.984 56.450 13.922 1.00 62.51 331 ASN C C 1
ATOM 9370 O O . ASN C 1 352 ? 10.436 57.557 13.976 1.00 58.25 331 ASN C O 1
ATOM 9375 N N . LEU C 1 353 ? 10.364 55.349 13.508 1.00 62.69 332 LEU C N 1
ATOM 9376 C CA . LEU C 1 353 ? 9.026 55.423 12.933 1.00 56.96 332 LEU C CA 1
ATOM 9377 C C . LEU C 1 353 ? 7.987 55.925 13.938 1.00 51.70 332 LEU C C 1
ATOM 9378 O O . LEU C 1 353 ? 7.194 56.821 13.623 1.00 46.97 332 LEU C O 1
ATOM 9383 N N . ILE C 1 354 ? 7.962 55.356 15.148 1.00 57.66 333 ILE C N 1
ATOM 9384 C CA . ILE C 1 354 ? 6.953 55.784 16.118 1.00 58.63 333 ILE C CA 1
ATOM 9385 C C . ILE C 1 354 ? 7.110 57.266 16.446 1.00 58.94 333 ILE C C 1
ATOM 9386 O O . ILE C 1 354 ? 6.116 57.971 16.668 1.00 59.57 333 ILE C O 1
ATOM 9391 N N . THR C 1 355 ? 8.341 57.776 16.443 1.00 46.16 334 THR C N 1
ATOM 9392 C CA . THR C 1 355 ? 8.523 59.203 16.673 1.00 53.22 334 THR C CA 1
ATOM 9393 C C . THR C 1 355 ? 7.813 60.018 15.598 1.00 53.23 334 THR C C 1
ATOM 9394 O O . THR C 1 355 ? 7.059 60.953 15.908 1.00 51.33 334 THR C O 1
ATOM 9398 N N . VAL C 1 356 ? 7.991 59.633 14.329 1.00 48.62 335 VAL C N 1
ATOM 9399 C CA . VAL C 1 356 ? 7.325 60.345 13.242 1.00 50.24 335 VAL C CA 1
ATOM 9400 C C . VAL C 1 356 ? 5.809 60.272 13.404 1.00 56.97 335 VAL C C 1
ATOM 9401 O O . VAL C 1 356 ? 5.099 61.270 13.216 1.00 53.83 335 VAL C O 1
ATOM 9405 N N . VAL C 1 357 ? 5.295 59.100 13.787 1.00 56.70 336 VAL C N 1
ATOM 9406 C CA . VAL C 1 357 ? 3.859 58.934 13.998 1.00 49.98 336 VAL C CA 1
ATOM 9407 C C . VAL C 1 357 ? 3.359 59.923 15.042 1.00 50.69 336 VAL C C 1
ATOM 9408 O O . VAL C 1 357 ? 2.418 60.688 14.797 1.00 57.56 336 VAL C O 1
ATOM 9412 N N . ASN C 1 358 ? 3.955 59.891 16.237 1.00 45.09 337 ASN C N 1
ATOM 9413 C CA . ASN C 1 358 ? 3.576 60.836 17.281 1.00 42.99 337 ASN C CA 1
ATOM 9414 C C . ASN C 1 358 ? 3.629 62.271 16.762 1.00 60.70 337 ASN C C 1
ATOM 9415 O O . ASN C 1 358 ? 2.640 63.008 16.846 1.00 55.45 337 ASN C O 1
ATOM 9420 N N . ASN C 1 359 ? 4.766 62.676 16.181 1.00 46.03 338 ASN C N 1
ATOM 9421 C CA . ASN C 1 359 ? 4.909 64.069 15.767 1.00 47.57 338 ASN C CA 1
ATOM 9422 C C . ASN C 1 359 ? 3.873 64.452 14.719 1.00 53.11 338 ASN C C 1
ATOM 9423 O O . ASN C 1 359 ? 3.286 65.540 14.782 1.00 47.97 338 ASN C O 1
ATOM 9428 N N . ARG C 1 360 ? 3.636 63.572 13.743 1.00 51.91 339 ARG C N 1
ATOM 9429 C CA . ARG C 1 360 ? 2.627 63.856 12.727 1.00 52.66 339 ARG C CA 1
ATOM 9430 C C . ARG C 1 360 ? 1.238 63.957 13.333 1.00 51.75 339 ARG C C 1
ATOM 9431 O O . ARG C 1 360 ? 0.409 64.729 12.843 1.00 54.65 339 ARG C O 1
ATOM 9439 N N . LYS C 1 361 ? 0.957 63.165 14.373 1.00 49.93 340 LYS C N 1
ATOM 9440 C CA . LYS C 1 361 ? -0.310 63.292 15.085 1.00 48.86 340 LYS C CA 1
ATOM 9441 C C . LYS C 1 361 ? -0.369 64.598 15.874 1.00 55.38 340 LYS C C 1
ATOM 9442 O O . LYS C 1 361 ? -1.441 65.200 16.006 1.00 61.62 340 LYS C O 1
ATOM 9448 N N . PHE C 1 362 ? 0.764 65.045 16.410 1.00 54.11 341 PHE C N 1
ATOM 9449 C CA . PHE C 1 362 ? 0.762 66.292 17.165 1.00 52.62 341 PHE C CA 1
ATOM 9450 C C . PHE C 1 362 ? 0.438 67.460 16.257 1.00 64.79 341 PHE C C 1
ATOM 9451 O O . PHE C 1 362 ? -0.435 68.281 16.567 1.00 72.26 341 PHE C O 1
ATOM 9459 N N . VAL C 1 363 ? 1.104 67.513 15.103 1.00 63.09 342 VAL C N 1
ATOM 9460 C CA . VAL C 1 363 ? 0.896 68.558 14.111 1.00 62.22 342 VAL C CA 1
ATOM 9461 C C . VAL C 1 363 ? -0.412 68.375 13.352 1.00 61.31 342 VAL C C 1
ATOM 9462 O O . VAL C 1 363 ? -0.863 69.300 12.670 1.00 55.17 342 VAL C O 1
ATOM 9466 N N . ASN C 1 364 ? -1.078 67.239 13.537 1.00 63.43 343 ASN C N 1
ATOM 9467 C CA . ASN C 1 364 ? -2.262 66.863 12.771 1.00 69.61 343 ASN C CA 1
ATOM 9468 C C . ASN C 1 364 ? -2.015 67.025 11.271 1.00 66.50 343 ASN C C 1
ATOM 9469 O O . ASN C 1 364 ? -2.695 67.775 10.579 1.00 64.29 343 ASN C O 1
ATOM 9474 N N . GLN C 1 365 ? -1.023 66.286 10.785 1.00 69.47 344 GLN C N 1
ATOM 9475 C CA . GLN C 1 365 ? -0.662 66.264 9.373 1.00 69.80 344 GLN C CA 1
ATOM 9476 C C . GLN C 1 365 ? -1.639 65.355 8.640 1.00 67.44 344 GLN C C 1
ATOM 9477 O O . GLN C 1 365 ? -1.773 64.185 8.997 1.00 61.76 344 GLN C O 1
ATOM 9483 N N . THR C 1 366 ? -2.352 65.879 7.642 1.00 74.43 345 THR C N 1
ATOM 9484 C CA . THR C 1 366 ? -3.353 65.022 7.012 1.00 75.10 345 THR C CA 1
ATOM 9485 C C . THR C 1 366 ? -2.748 64.093 5.958 1.00 68.06 345 THR C C 1
ATOM 9486 O O . THR C 1 366 ? -3.129 62.920 5.887 1.00 68.62 345 THR C O 1
ATOM 9490 N N . ASP C 1 367 ? -1.772 64.555 5.173 1.00 63.37 346 ASP C N 1
ATOM 9491 C CA . ASP C 1 367 ? -1.151 63.720 4.141 1.00 65.46 346 ASP C CA 1
ATOM 9492 C C . ASP C 1 367 ? 0.152 63.116 4.659 1.00 63.83 346 ASP C C 1
ATOM 9493 O O . ASP C 1 367 ? 1.105 63.845 4.957 1.00 70.52 346 ASP C O 1
ATOM 9498 N N . ASN C 1 368 ? 0.221 61.777 4.674 1.00 59.51 347 ASN C N 1
ATOM 9499 C CA . ASN C 1 368 ? 1.343 61.065 5.276 1.00 54.49 347 ASN C CA 1
ATOM 9500 C C . ASN C 1 368 ? 1.964 60.018 4.351 1.00 62.70 347 ASN C C 1
ATOM 9501 O O . ASN C 1 368 ? 2.716 59.150 4.817 1.00 60.24 347 ASN C O 1
ATOM 9506 N N . TRP C 1 369 ? 1.668 60.071 3.051 1.00 62.37 348 TRP C N 1
ATOM 9507 C CA . TRP C 1 369 ? 2.203 59.072 2.145 1.00 57.30 348 TRP C CA 1
ATOM 9508 C C . TRP C 1 369 ? 3.733 59.168 2.042 1.00 64.69 348 TRP C C 1
ATOM 9509 O O . TRP C 1 369 ? 4.369 58.218 1.598 1.00 59.44 348 TRP C O 1
ATOM 9520 N N . ASP C 1 370 ? 4.347 60.292 2.438 1.00 74.41 349 ASP C N 1
ATOM 9521 C CA . ASP C 1 370 ? 5.811 60.371 2.543 1.00 71.53 349 ASP C CA 1
ATOM 9522 C C . ASP C 1 370 ? 6.318 59.294 3.484 1.00 71.88 349 ASP C C 1
ATOM 9523 O O . ASP C 1 370 ? 7.133 58.439 3.115 1.00 79.91 349 ASP C O 1
ATOM 9528 N N . VAL C 1 371 ? 5.852 59.360 4.739 1.00 72.75 350 VAL C N 1
ATOM 9529 C CA . VAL C 1 371 ? 6.240 58.398 5.763 1.00 63.29 350 VAL C CA 1
ATOM 9530 C C . VAL C 1 371 ? 5.978 56.977 5.266 1.00 59.29 350 VAL C C 1
ATOM 9531 O O . VAL C 1 371 ? 6.811 56.076 5.444 1.00 57.82 350 VAL C O 1
ATOM 9535 N N . TYR C 1 372 ? 4.810 56.751 4.640 1.00 52.76 351 TYR C N 1
ATOM 9536 C CA . TYR C 1 372 ? 4.437 55.400 4.242 1.00 49.72 351 TYR C CA 1
ATOM 9537 C C . TYR C 1 372 ? 5.472 54.786 3.306 1.00 56.69 351 TYR C C 1
ATOM 9538 O O . TYR C 1 372 ? 5.789 53.602 3.434 1.00 57.07 351 TYR C O 1
ATOM 9547 N N . GLU C 1 373 ? 6.024 55.560 2.364 1.00 61.71 352 GLU C N 1
ATOM 9548 C CA . GLU C 1 373 ? 6.963 54.947 1.434 1.00 61.19 352 GLU C CA 1
ATOM 9549 C C . GLU C 1 373 ? 8.288 54.602 2.094 1.00 52.18 352 GLU C C 1
ATOM 9550 O O . GLU C 1 373 ? 8.976 53.699 1.613 1.00 52.77 352 GLU C O 1
ATOM 9556 N N . ARG C 1 374 ? 8.618 55.242 3.220 1.00 53.49 353 ARG C N 1
ATOM 9557 C CA . ARG C 1 374 ? 9.804 54.849 3.982 1.00 64.26 353 ARG C CA 1
ATOM 9558 C C . ARG C 1 374 ? 9.599 53.523 4.716 1.00 62.07 353 ARG C C 1
ATOM 9559 O O . ARG C 1 374 ? 10.518 52.692 4.789 1.00 56.52 353 ARG C O 1
ATOM 9567 N N . PHE C 1 375 ? 8.410 53.318 5.285 1.00 57.93 354 PHE C N 1
ATOM 9568 C CA . PHE C 1 375 ? 8.158 52.203 6.184 1.00 50.52 354 PHE C CA 1
ATOM 9569 C C . PHE C 1 375 ? 7.042 51.299 5.664 1.00 53.97 354 PHE C C 1
ATOM 9570 O O . PHE C 1 375 ? 6.338 50.659 6.449 1.00 57.28 354 PHE C O 1
ATOM 9578 N N . SER C 1 376 ? 6.848 51.266 4.343 1.00 59.84 355 SER C N 1
ATOM 9579 C CA . SER C 1 376 ? 5.799 50.447 3.737 1.00 59.58 355 SER C CA 1
ATOM 9580 C C . SER C 1 376 ? 5.961 48.961 4.016 1.00 46.25 355 SER C C 1
ATOM 9581 O O . SER C 1 376 ? 4.977 48.214 3.943 1.00 45.24 355 SER C O 1
ATOM 9584 N N . THR C 1 377 ? 7.173 48.510 4.313 1.00 51.78 356 THR C N 1
ATOM 9585 C CA . THR C 1 377 ? 7.428 47.088 4.479 1.00 59.41 356 THR C CA 1
ATOM 9586 C C . THR C 1 377 ? 7.164 46.681 5.919 1.00 64.90 356 THR C C 1
ATOM 9587 O O . THR C 1 377 ? 7.698 47.297 6.850 1.00 57.83 356 THR C O 1
ATOM 9591 N N . LYS C 1 378 ? 6.339 45.645 6.089 1.00 64.96 357 LYS C N 1
ATOM 9592 C CA . LYS C 1 378 ? 6.044 45.156 7.421 1.00 61.50 357 LYS C CA 1
ATOM 9593 C C . LYS C 1 378 ? 7.320 44.577 7.996 1.00 57.75 357 LYS C C 1
ATOM 9594 O O . LYS C 1 378 ? 7.996 43.765 7.353 1.00 49.31 357 LYS C O 1
ATOM 9600 N N . GLU C 1 379 ? 7.707 45.086 9.156 1.00 57.33 358 GLU C N 1
ATOM 9601 C CA . GLU C 1 379 ? 8.864 44.600 9.880 1.00 60.12 358 GLU C CA 1
ATOM 9602 C C . GLU C 1 379 ? 8.445 44.454 11.331 1.00 65.71 358 GLU C C 1
ATOM 9603 O O . GLU C 1 379 ? 7.424 44.997 11.756 1.00 69.01 358 GLU C O 1
ATOM 9609 N N . GLY C 1 380 ? 9.199 43.665 12.064 1.00 62.55 359 GLY C N 1
ATOM 9610 C CA . GLY C 1 380 ? 8.843 43.364 13.426 1.00 56.49 359 GLY C CA 1
ATOM 9611 C C . GLY C 1 380 ? 8.156 42.020 13.522 1.00 60.41 359 GLY C C 1
ATOM 9612 O O . GLY C 1 380 ? 8.193 41.196 12.604 1.00 63.99 359 GLY C O 1
ATOM 9613 N N . ALA C 1 381 ? 7.524 41.804 14.674 1.00 57.54 360 ALA C N 1
ATOM 9614 C CA . ALA C 1 381 ? 6.804 40.565 14.920 1.00 52.22 360 ALA C CA 1
ATOM 9615 C C . ALA C 1 381 ? 5.678 40.389 13.910 1.00 61.24 360 ALA C C 1
ATOM 9616 O O . ALA C 1 381 ? 5.049 41.359 13.472 1.00 58.56 360 ALA C O 1
ATOM 9618 N N . GLU C 1 382 ? 5.426 39.124 13.551 1.00 68.33 361 GLU C N 1
ATOM 9619 C CA . GLU C 1 382 ? 4.463 38.807 12.498 1.00 64.01 361 GLU C CA 1
ATOM 9620 C C . GLU C 1 382 ? 3.077 39.322 12.842 1.00 58.51 361 GLU C C 1
ATOM 9621 O O . GLU C 1 382 ? 2.391 39.913 12.000 1.00 58.13 361 GLU C O 1
ATOM 9627 N N . TYR C 1 383 ? 2.644 39.089 14.074 1.00 56.43 362 TYR C N 1
ATOM 9628 C CA . TYR C 1 383 ? 1.280 39.397 14.469 1.00 54.70 362 TYR C CA 1
ATOM 9629 C C . TYR C 1 383 ? 1.090 40.851 14.870 1.00 53.97 362 TYR C C 1
ATOM 9630 O O . TYR C 1 383 ? -0.043 41.269 15.134 1.00 53.35 362 TYR C O 1
ATOM 9639 N N . ASP C 1 384 ? 2.160 41.626 14.928 1.00 52.61 363 ASP C N 1
ATOM 9640 C CA . ASP C 1 384 ? 2.020 43.016 15.298 1.00 48.30 363 ASP C CA 1
ATOM 9641 C C . ASP C 1 384 ? 1.524 43.812 14.088 1.00 54.30 363 ASP C C 1
ATOM 9642 O O . ASP C 1 384 ? 1.417 43.295 12.970 1.00 62.00 363 ASP C O 1
ATOM 9647 N N . SER C 1 385 ? 1.180 45.073 14.318 1.00 50.42 364 SER C N 1
ATOM 9648 C CA . SER C 1 385 ? 0.764 45.965 13.249 1.00 42.32 364 SER C CA 1
ATOM 9649 C C . SER C 1 385 ? 1.895 46.927 12.935 1.00 48.65 364 SER C C 1
ATOM 9650 O O . SER C 1 385 ? 2.831 47.123 13.722 1.00 68.34 364 SER C O 1
ATOM 9653 N N . ASN C 1 386 ? 1.831 47.502 11.753 1.00 42.96 365 ASN C N 1
ATOM 9654 C CA . ASN C 1 386 ? 2.837 48.465 11.376 1.00 48.85 365 ASN C CA 1
ATOM 9655 C C . ASN C 1 386 ? 2.345 49.835 11.802 1.00 50.54 365 ASN C C 1
ATOM 9656 O O . ASN C 1 386 ? 1.307 50.288 11.300 1.00 46.36 365 ASN C O 1
ATOM 9661 N N . PRO C 1 387 ? 3.037 50.508 12.723 1.00 40.43 366 PRO C N 1
ATOM 9662 C CA . PRO C 1 387 ? 2.540 51.781 13.246 1.00 39.28 366 PRO C CA 1
ATOM 9663 C C . PRO C 1 387 ? 2.324 52.828 12.183 1.00 42.37 366 PRO C C 1
ATOM 9664 O O . PRO C 1 387 ? 1.527 53.742 12.42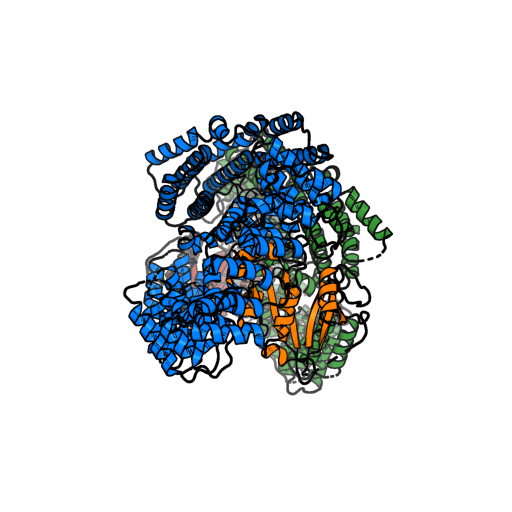0 1.00 45.89 366 PRO C O 1
ATOM 9668 N N . VAL C 1 388 ? 3.000 52.720 11.027 1.00 40.01 367 VAL C N 1
ATOM 9669 C CA . VAL C 1 388 ? 2.779 53.655 9.917 1.00 45.72 367 VAL C CA 1
ATOM 9670 C C . VAL C 1 388 ? 1.307 53.756 9.559 1.00 48.48 367 VAL C C 1
ATOM 9671 O O . VAL C 1 388 ? 0.807 54.830 9.195 1.00 53.47 367 VAL C O 1
ATOM 9675 N N . ASN C 1 389 ? 0.586 52.650 9.661 1.00 44.08 368 ASN C N 1
ATOM 9676 C CA . ASN C 1 389 ? -0.774 52.673 9.161 1.00 40.00 368 ASN C CA 1
ATOM 9677 C C . ASN C 1 389 ? -1.714 53.413 10.094 1.00 41.44 368 ASN C C 1
ATOM 9678 O O . ASN C 1 389 ? -2.864 53.660 9.713 1.00 46.32 368 ASN C O 1
ATOM 9683 N N . GLU C 1 390 ? -1.248 53.776 11.296 1.00 41.36 369 GLU C N 1
ATOM 9684 C CA . GLU C 1 390 ? -1.931 54.800 12.075 1.00 39.74 369 GLU C CA 1
ATOM 9685 C C . GLU C 1 390 ? -1.996 56.097 11.285 1.00 40.26 369 GLU C C 1
ATOM 9686 O O . GLU C 1 390 ? -3.024 56.786 11.278 1.00 38.04 369 GLU C O 1
ATOM 9692 N N . LEU C 1 391 ? -0.917 56.427 10.579 1.00 40.68 370 LEU C N 1
ATOM 9693 C CA . LEU C 1 391 ? -0.940 57.649 9.796 1.00 45.48 370 LEU C CA 1
ATOM 9694 C C . LEU C 1 391 ? -1.654 57.445 8.470 1.00 44.75 370 LEU C C 1
ATOM 9695 O O . LEU C 1 391 ? -2.369 58.340 8.010 1.00 46.19 370 LEU C O 1
ATOM 9700 N N . THR C 1 392 ? -1.470 56.291 7.827 1.00 45.49 371 THR C N 1
ATOM 9701 C CA . THR C 1 392 ? -2.147 56.098 6.549 1.00 43.54 371 THR C CA 1
ATOM 9702 C C . THR C 1 392 ? -3.655 56.036 6.750 1.00 40.62 371 THR C C 1
ATOM 9703 O O . THR C 1 392 ? -4.414 56.660 5.994 1.00 39.43 371 THR C O 1
ATOM 9707 N N . LEU C 1 393 ? -4.102 55.331 7.794 1.00 39.56 372 LEU C N 1
ATOM 9708 C CA . LEU C 1 393 ? -5.533 55.278 8.084 1.00 39.32 372 LEU C CA 1
ATOM 9709 C C . LEU C 1 393 ? -6.095 56.678 8.311 1.00 39.92 372 LEU C C 1
ATOM 9710 O O . LEU C 1 393 ? -7.192 56.999 7.831 1.00 36.70 372 LEU C O 1
ATOM 9715 N N . ARG C 1 394 ? -5.346 57.528 9.022 1.00 30.76 373 ARG C N 1
ATOM 9716 C CA . ARG C 1 394 ? -5.765 58.914 9.215 1.00 41.59 373 ARG C CA 1
ATOM 9717 C C . ARG C 1 394 ? -5.937 59.630 7.878 1.00 43.63 373 ARG C C 1
ATOM 9718 O O . ARG C 1 394 ? -6.979 60.249 7.624 1.00 43.54 373 ARG C O 1
ATOM 9726 N N . THR C 1 395 ? -4.958 59.483 6.973 1.00 41.46 374 THR C N 1
ATOM 9727 C CA . THR C 1 395 ? -5.028 60.145 5.667 1.00 39.41 374 THR C CA 1
ATOM 9728 C C . THR C 1 395 ? -6.169 59.613 4.822 1.00 34.21 374 THR C C 1
ATOM 9729 O O . THR C 1 395 ? -6.799 60.364 4.064 1.00 37.11 374 THR C O 1
ATOM 9733 N N . ILE C 1 396 ? -6.442 58.322 4.919 1.00 32.43 375 ILE C N 1
ATOM 9734 C CA . ILE C 1 396 ? -7.546 57.795 4.143 1.00 33.99 375 ILE C CA 1
ATOM 9735 C C . ILE C 1 396 ? -8.869 58.334 4.662 1.00 39.06 375 ILE C C 1
ATOM 9736 O O . ILE C 1 396 ? -9.727 58.753 3.878 1.00 42.30 375 ILE C O 1
ATOM 9741 N N . VAL C 1 397 ? -9.042 58.371 5.989 1.00 32.48 376 VAL C N 1
ATOM 9742 C CA . VAL C 1 397 ? -10.310 58.832 6.553 1.00 34.40 376 VAL C CA 1
ATOM 9743 C C . VAL C 1 397 ? -10.541 60.297 6.233 1.00 40.56 376 VAL C C 1
ATOM 9744 O O . VAL C 1 397 ? -11.674 60.723 5.961 1.00 47.73 376 VAL C O 1
ATOM 9748 N N . SER C 1 398 ? -9.472 61.089 6.245 1.00 41.68 377 SER C N 1
ATOM 9749 C CA . SER C 1 398 ? -9.592 62.488 5.877 1.00 38.01 377 SER C CA 1
ATOM 9750 C C . SER C 1 398 ? -9.934 62.662 4.412 1.00 41.98 377 SER C C 1
ATOM 9751 O O . SER C 1 398 ? -10.470 63.709 4.038 1.00 53.13 377 SER C O 1
ATOM 9754 N N . ASP C 1 399 ? -9.615 61.676 3.574 1.00 43.33 378 ASP C N 1
ATOM 9755 C CA . ASP C 1 399 ? -9.875 61.786 2.144 1.00 40.08 378 ASP C CA 1
ATOM 9756 C C . ASP C 1 399 ? -11.252 61.263 1.752 1.00 35.20 378 ASP C C 1
ATOM 9757 O O . ASP C 1 399 ? -11.756 61.629 0.691 1.00 40.62 378 ASP C O 1
ATOM 9762 N N . LEU C 1 400 ? -11.904 60.484 2.611 1.00 43.08 379 LEU C N 1
ATOM 9763 C CA . LEU C 1 400 ? -13.210 59.940 2.273 1.00 39.49 379 LEU C CA 1
ATOM 9764 C C . LEU C 1 400 ? -14.220 61.067 2.113 1.00 45.39 379 LEU C C 1
ATOM 9765 O O . LEU C 1 400 ? -14.273 61.997 2.932 1.00 51.44 379 LEU C O 1
ATOM 9770 N N . ASP C 1 401 ? -15.014 60.998 1.030 1.00 42.71 380 ASP C N 1
ATOM 9771 C CA . ASP C 1 401 ? -16.006 62.035 0.756 1.00 45.82 380 ASP C CA 1
ATOM 9772 C C . ASP C 1 401 ? -17.332 61.481 0.247 1.00 51.23 380 ASP C C 1
ATOM 9773 O O . ASP C 1 401 ? -18.123 62.248 -0.322 1.00 49.06 380 ASP C O 1
ATOM 9778 N N . SER C 1 402 ? -17.583 60.180 0.421 1.00 46.84 381 SER C N 1
ATOM 9779 C CA . SER C 1 402 ? -18.818 59.497 0.056 1.00 40.33 381 SER C CA 1
ATOM 9780 C C . SER C 1 402 ? -19.037 59.374 -1.462 1.00 46.66 381 SER C C 1
ATOM 9781 O O . SER C 1 402 ? -20.098 58.880 -1.879 1.00 51.47 381 SER C O 1
ATOM 9784 N N . SER C 1 403 ? -18.066 59.785 -2.314 1.00 47.06 382 SER C N 1
ATOM 9785 C CA . SER C 1 403 ? -18.268 59.558 -3.752 1.00 56.13 382 SER C CA 1
ATOM 9786 C C . SER C 1 403 ? -17.763 58.177 -4.176 1.00 52.40 382 SER C C 1
ATOM 9787 O O . SER C 1 403 ? -16.664 57.768 -3.784 1.00 48.82 382 SER C O 1
ATOM 9790 N N . PRO C 1 404 ? -18.517 57.497 -5.043 1.00 46.72 383 PRO C N 1
ATOM 9791 C CA . PRO C 1 404 ? -18.164 56.113 -5.404 1.00 46.48 383 PRO C CA 1
ATOM 9792 C C . PRO C 1 404 ? -16.721 55.946 -5.843 1.00 51.18 383 PRO C C 1
ATOM 9793 O O . PRO C 1 404 ? -16.074 54.969 -5.449 1.00 57.18 383 PRO C O 1
ATOM 9797 N N . GLN C 1 405 ? -16.181 56.885 -6.624 1.00 47.52 384 GLN C N 1
ATOM 9798 C CA . GLN C 1 405 ? -14.781 56.768 -7.018 1.00 49.29 384 GLN C CA 1
ATOM 9799 C C . GLN C 1 405 ? -13.869 56.862 -5.812 1.00 43.59 384 GLN C C 1
ATOM 9800 O O . GLN C 1 405 ? -12.888 56.116 -5.705 1.00 42.29 384 GLN C O 1
ATOM 9806 N N . ASN C 1 406 ? -14.172 57.786 -4.896 1.00 37.34 385 ASN C N 1
ATOM 9807 C CA . ASN C 1 406 ? -13.344 57.929 -3.712 1.00 32.97 385 ASN C CA 1
ATOM 9808 C C . ASN C 1 406 ? -13.384 56.653 -2.862 1.00 43.36 385 ASN C C 1
ATOM 9809 O O . ASN C 1 406 ? -12.339 56.152 -2.423 1.00 42.12 385 ASN C O 1
ATOM 9814 N N . THR C 1 407 ? -14.576 56.089 -2.657 1.00 33.80 386 THR C N 1
ATOM 9815 C CA . THR C 1 4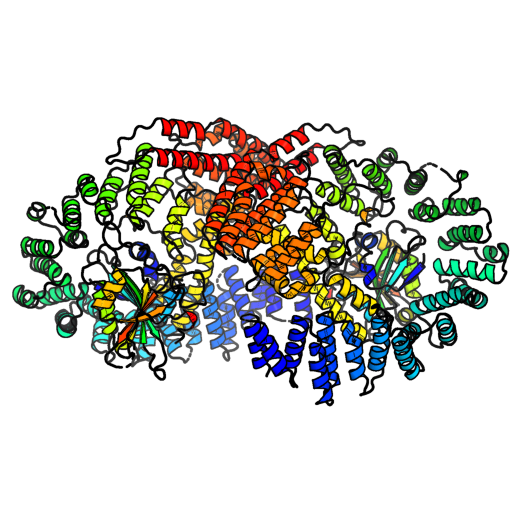07 ? -14.676 54.820 -1.953 1.00 39.52 386 THR C CA 1
ATOM 9816 C C . THR C 1 407 ? -13.801 53.755 -2.607 1.00 47.12 386 THR C C 1
ATOM 9817 O O . THR C 1 407 ? -12.962 53.127 -1.942 1.00 36.88 386 THR C O 1
ATOM 9821 N N . ILE C 1 408 ? -13.975 53.556 -3.919 1.00 43.11 387 ILE C N 1
ATOM 9822 C CA . ILE C 1 408 ? -13.242 52.516 -4.634 1.00 35.91 387 ILE C CA 1
ATOM 9823 C C . ILE C 1 408 ? -11.738 52.773 -4.571 1.00 41.28 387 ILE C C 1
ATOM 9824 O O . ILE C 1 408 ? -10.937 51.844 -4.378 1.00 40.06 387 ILE C O 1
ATOM 9829 N N . LYS C 1 409 ? -11.330 54.033 -4.738 1.00 35.84 388 LYS C N 1
ATOM 9830 C CA . LYS C 1 409 ? -9.923 54.378 -4.576 1.00 39.09 388 LYS C CA 1
ATOM 9831 C C . LYS C 1 409 ? -9.420 53.949 -3.203 1.00 42.37 388 LYS C C 1
ATOM 9832 O O . LYS C 1 409 ? -8.380 53.292 -3.082 1.00 43.29 388 LYS C O 1
ATOM 9838 N N . ASN C 1 410 ? -10.143 54.313 -2.147 1.00 37.65 389 ASN C N 1
ATOM 9839 C CA . ASN C 1 410 ? -9.633 53.989 -0.826 1.00 40.72 389 ASN C CA 1
ATOM 9840 C C . ASN C 1 410 ? -9.783 52.502 -0.504 1.00 36.94 389 ASN C C 1
ATOM 9841 O O . ASN C 1 410 ? -9.032 51.988 0.337 1.00 31.16 389 ASN C O 1
ATOM 9846 N N . ILE C 1 411 ? -10.681 51.782 -1.189 1.00 38.31 390 ILE C N 1
ATOM 9847 C CA . ILE C 1 411 ? -10.709 50.324 -1.047 1.00 43.29 390 ILE C CA 1
ATOM 9848 C C . ILE C 1 411 ? -9.425 49.712 -1.599 1.00 48.56 390 ILE C C 1
ATOM 9849 O O . ILE C 1 411 ? -8.823 48.827 -0.973 1.00 43.04 390 ILE C O 1
ATOM 9854 N N . VAL C 1 412 ? -8.980 50.181 -2.773 1.00 43.50 391 VAL C N 1
ATOM 9855 C CA . VAL C 1 412 ? -7.709 49.721 -3.329 1.00 42.41 391 VAL C CA 1
ATOM 9856 C C . VAL C 1 412 ? -6.580 50.013 -2.357 1.00 37.52 391 VAL C C 1
ATOM 9857 O O . VAL C 1 412 ? -5.697 49.174 -2.129 1.00 42.76 391 VAL C O 1
ATOM 9861 N N . LEU C 1 413 ? -6.600 51.203 -1.763 1.00 32.79 392 LEU C N 1
ATOM 9862 C CA . LEU C 1 413 ? -5.569 51.572 -0.805 1.00 33.18 392 LEU C CA 1
ATOM 9863 C C . LEU C 1 413 ? -5.610 50.670 0.414 1.00 47.30 392 LEU C C 1
ATOM 9864 O O . LEU C 1 413 ? -4.579 50.129 0.836 1.00 45.15 392 LEU C O 1
ATOM 9869 N N . LEU C 1 414 ? -6.799 50.499 1.004 1.00 43.43 393 LEU C N 1
ATOM 9870 C CA . LEU C 1 414 ? -6.867 49.714 2.227 1.00 42.79 393 LEU C CA 1
ATOM 9871 C C . LEU C 1 414 ? -6.495 48.268 1.951 1.00 44.94 393 LEU C C 1
ATOM 9872 O O . LEU C 1 414 ? -5.684 47.680 2.676 1.00 46.08 393 LEU C O 1
ATOM 9877 N N . LYS C 1 415 ? -7.021 47.700 0.864 1.00 46.93 394 LYS C N 1
ATOM 9878 C CA . LYS C 1 415 ? -6.600 46.359 0.463 1.00 41.45 394 LYS C CA 1
ATOM 9879 C C . LYS C 1 415 ? -5.085 46.280 0.289 1.00 40.48 394 LYS C C 1
ATOM 9880 O O . LYS C 1 415 ? -4.452 45.301 0.698 1.00 35.59 394 LYS C O 1
ATOM 9886 N N . HIS C 1 416 ? -4.481 47.319 -0.285 1.00 40.91 395 HIS C N 1
ATOM 9887 C CA . HIS C 1 416 ? -3.042 47.300 -0.508 1.00 47.06 395 HIS C CA 1
ATOM 9888 C C . HIS C 1 416 ? -2.269 47.273 0.805 1.00 47.49 395 HIS C C 1
ATOM 9889 O O . HIS C 1 416 ? -1.309 46.506 0.951 1.00 46.33 395 HIS C O 1
ATOM 9896 N N . LEU C 1 417 ? -2.668 48.105 1.777 1.00 49.86 396 LEU C N 1
ATOM 9897 C CA . LEU C 1 417 ? -1.934 48.140 3.039 1.00 40.85 396 LEU C CA 1
ATOM 9898 C C . LEU C 1 417 ? -2.112 46.862 3.819 1.00 40.63 396 LEU C C 1
ATOM 9899 O O . LEU C 1 417 ? -1.215 46.476 4.578 1.00 45.04 396 LEU C O 1
ATOM 9904 N N . LEU C 1 418 ? -3.254 46.195 3.652 1.00 42.28 397 LEU C N 1
ATOM 9905 C CA . LEU C 1 418 ? -3.459 44.933 4.347 1.00 40.37 397 LEU C CA 1
ATOM 9906 C C . LEU C 1 418 ? -2.701 43.790 3.695 1.00 38.00 397 LEU C C 1
ATOM 9907 O O . LEU C 1 418 ? -2.524 42.750 4.328 1.00 43.11 397 LEU C O 1
ATOM 9912 N N . GLU C 1 419 ? -2.221 43.972 2.461 1.00 39.49 398 GLU C N 1
ATOM 9913 C CA . GLU C 1 419 ? -1.382 42.953 1.839 1.00 37.11 398 GLU C CA 1
ATOM 9914 C C . GLU C 1 419 ? -0.195 42.631 2.725 1.00 44.97 398 GLU C C 1
ATOM 9915 O O . GLU C 1 419 ? 0.153 41.463 2.926 1.00 57.91 398 GLU C O 1
ATOM 9921 N N . GLN C 1 420 ? 0.413 43.657 3.305 1.00 47.83 399 GLN C N 1
ATOM 9922 C CA . GLN C 1 420 ? 1.540 43.451 4.195 1.00 45.69 399 GLN C CA 1
ATOM 9923 C C . GLN C 1 420 ? 1.199 43.517 5.675 1.00 51.25 399 GLN C C 1
ATOM 9924 O O . GLN C 1 420 ? 1.728 42.723 6.458 1.00 61.79 399 GLN C O 1
ATOM 9930 N N . ASP C 1 421 ? 0.305 44.407 6.088 1.00 44.52 400 ASP C N 1
ATOM 9931 C CA . ASP C 1 421 ? -0.104 44.450 7.485 1.00 35.82 400 ASP C CA 1
ATOM 9932 C C . ASP C 1 421 ? -1.331 43.548 7.625 1.00 45.12 400 ASP C C 1
ATOM 9933 O O . ASP C 1 421 ? -2.483 43.994 7.721 1.00 40.79 400 ASP C O 1
ATOM 9938 N N . LYS C 1 422 ? -1.052 42.234 7.640 1.00 46.64 401 LYS C N 1
ATOM 9939 C CA . LYS C 1 422 ? -2.098 41.222 7.494 1.00 47.45 401 LYS C CA 1
ATOM 9940 C C . LYS C 1 422 ? -3.211 41.380 8.529 1.00 46.62 401 LYS C C 1
ATOM 9941 O O . LYS C 1 422 ? -4.392 41.163 8.224 1.00 49.96 401 LYS C O 1
ATOM 9947 N N . TYR C 1 423 ? -2.860 41.774 9.752 1.00 42.49 402 TYR C N 1
ATOM 9948 C CA . TYR C 1 423 ? -3.768 41.663 10.886 1.00 30.11 402 TYR C CA 1
ATOM 9949 C C . TYR C 1 423 ? -4.209 43.005 11.451 1.00 29.03 402 TYR C C 1
ATOM 9950 O O . TYR C 1 423 ? -4.616 43.074 12.612 1.00 37.11 402 TYR C O 1
ATOM 9959 N N . ASN C 1 424 ? -4.150 44.069 10.664 1.00 38.40 403 ASN C N 1
ATOM 9960 C CA . ASN C 1 424 ? -4.474 45.401 11.164 1.00 37.84 403 ASN C CA 1
ATOM 9961 C C . ASN C 1 424 ? -5.991 45.524 11.281 1.00 42.53 403 ASN C C 1
ATOM 9962 O O . ASN C 1 424 ? -6.683 45.765 10.287 1.00 41.55 403 ASN C O 1
ATOM 9967 N N . TYR C 1 425 ? -6.522 45.382 12.509 1.00 40.67 404 TYR C N 1
ATOM 9968 C CA . TYR C 1 425 ? -7.975 45.262 12.640 1.00 39.03 404 TYR C CA 1
ATOM 9969 C C . TYR C 1 425 ? -8.687 46.547 12.220 1.00 36.59 404 TYR C C 1
ATOM 9970 O O . TYR C 1 425 ? -9.779 46.483 11.640 1.00 29.49 404 TYR C O 1
ATOM 9979 N N . LYS C 1 426 ? -8.079 47.715 12.455 1.00 37.67 405 LYS C N 1
ATOM 9980 C CA . LYS C 1 426 ? -8.754 48.957 12.085 1.00 34.34 405 LYS C CA 1
ATOM 9981 C C . LYS C 1 426 ? -8.882 49.072 10.573 1.00 32.82 405 LYS C C 1
ATOM 9982 O O . LYS C 1 426 ? -9.944 49.455 10.057 1.00 27.80 405 LYS C O 1
ATOM 9988 N N . LEU C 1 427 ? -7.823 48.707 9.846 1.00 29.54 406 LEU C N 1
ATOM 9989 C CA . LEU C 1 427 ? -7.904 48.716 8.392 1.00 27.62 406 LEU C CA 1
ATOM 9990 C C . LEU C 1 427 ? -9.008 47.794 7.919 1.00 30.20 406 LEU C C 1
ATOM 9991 O O . LEU C 1 427 ? -9.770 48.149 7.013 1.00 35.52 406 LEU C O 1
ATOM 9996 N N . LYS C 1 428 ? -9.111 46.605 8.532 1.00 33.49 407 LYS C N 1
ATOM 9997 C CA . LYS C 1 428 ? -10.150 45.653 8.154 1.00 35.08 407 LYS C CA 1
ATOM 9998 C C . LYS C 1 428 ? -11.540 46.200 8.459 1.00 34.33 407 LYS C C 1
ATOM 9999 O O . LYS C 1 428 ? -12.443 46.086 7.629 1.00 32.01 407 LYS C O 1
ATOM 10005 N N . LEU C 1 429 ? -11.745 46.804 9.636 1.00 40.08 408 LEU C N 1
ATOM 10006 C CA . LEU C 1 429 ? -13.078 47.342 9.920 1.00 40.80 408 LEU C CA 1
ATOM 10007 C C . LEU C 1 429 ? -13.445 48.455 8.952 1.00 45.60 408 LEU C C 1
ATOM 10008 O O . LEU C 1 429 ? -14.605 48.562 8.525 1.00 41.12 408 LEU C O 1
ATOM 10013 N N . TRP C 1 430 ? -12.474 49.297 8.595 1.00 40.82 409 TRP C N 1
ATOM 10014 C CA . TRP C 1 430 ? -12.759 50.335 7.618 1.00 33.54 409 TRP C CA 1
ATOM 10015 C C . TRP C 1 430 ? -12.997 49.741 6.241 1.00 34.43 409 TRP C C 1
ATOM 10016 O O . TRP C 1 430 ? -13.817 50.260 5.476 1.00 34.92 409 TRP C O 1
ATOM 10027 N N . LEU C 1 431 ? -12.318 48.638 5.918 1.00 38.20 410 LEU C N 1
ATOM 10028 C CA . LEU C 1 431 ? -12.530 48.005 4.618 1.00 35.62 410 LEU C CA 1
ATOM 10029 C C . LEU C 1 431 ? -13.961 47.497 4.485 1.00 32.02 410 LEU C C 1
ATOM 10030 O O . LEU C 1 431 ? -14.604 47.698 3.446 1.00 38.41 410 LEU C O 1
ATOM 10035 N N . MET C 1 432 ? -14.472 46.844 5.531 1.00 32.37 411 MET C N 1
ATOM 10036 C CA . MET C 1 432 ? -15.876 46.451 5.582 1.00 34.02 411 MET C CA 1
ATOM 10037 C C . MET C 1 432 ? -16.790 47.673 5.433 1.00 34.81 411 MET C C 1
ATOM 10038 O O . MET C 1 432 ? -17.846 47.602 4.781 1.00 29.39 411 MET C O 1
ATOM 10043 N N . LYS C 1 433 ? -16.418 48.789 6.078 1.00 31.82 412 LYS C N 1
ATOM 10044 C CA . LYS C 1 433 ? -17.251 49.987 6.055 1.00 29.22 412 LYS C CA 1
ATOM 10045 C C . LYS C 1 433 ? -17.360 50.569 4.644 1.00 29.75 412 LYS C C 1
ATOM 10046 O O . LYS C 1 433 ? -18.451 50.977 4.215 1.00 30.16 412 LYS C O 1
ATOM 10052 N N . LEU C 1 434 ? -16.252 50.599 3.892 1.00 22.91 413 LEU C N 1
ATOM 10053 C CA . LEU C 1 434 ? -16.348 51.084 2.521 1.00 26.97 413 LEU C CA 1
ATOM 10054 C C . LEU C 1 434 ? -17.137 50.126 1.656 1.00 35.01 413 LEU C C 1
ATOM 10055 O O . LEU C 1 434 ? -17.886 50.563 0.776 1.00 38.51 413 LEU C O 1
ATOM 10060 N N . TYR C 1 435 ? -17.003 48.816 1.899 1.00 35.72 414 TYR C N 1
ATOM 10061 C CA . TYR C 1 435 ? -17.768 47.872 1.100 1.00 26.29 414 TYR C CA 1
ATOM 10062 C C . TYR C 1 435 ? -19.256 48.019 1.362 1.00 25.77 414 TYR C C 1
ATOM 10063 O O . TYR C 1 435 ? -20.056 47.806 0.449 1.00 34.39 414 TYR C O 1
ATOM 10072 N N . SER C 1 436 ? -19.651 48.420 2.577 1.00 26.17 415 SER C N 1
ATOM 10073 C CA . SER C 1 436 ? -21.075 48.612 2.850 1.00 31.23 415 SER C CA 1
ATOM 10074 C C . SER C 1 436 ? -21.664 49.811 2.104 1.00 27.19 415 SER C C 1
ATOM 10075 O O . SER C 1 436 ? -22.890 49.926 2.015 1.00 29.51 415 SER C O 1
ATOM 10078 N N . GLN C 1 437 ? -20.833 50.683 1.540 1.00 27.96 416 GLN C N 1
ATOM 10079 C CA . GLN C 1 437 ? -21.338 51.815 0.764 1.00 35.20 416 GLN C CA 1
ATOM 10080 C C . GLN C 1 437 ? -21.798 51.412 -0.625 1.00 43.80 416 GLN C C 1
ATOM 10081 O O . GLN C 1 437 ? -22.574 52.153 -1.240 1.00 50.54 416 GLN C O 1
ATOM 10087 N N . LEU C 1 438 ? -21.338 50.260 -1.128 1.00 36.28 417 LEU C N 1
ATOM 10088 C CA . LEU C 1 438 ? -21.598 49.817 -2.484 1.00 31.74 417 LEU C CA 1
ATOM 10089 C C . LEU C 1 438 ? -22.470 48.567 -2.486 1.00 31.53 417 LEU C C 1
ATOM 10090 O O . LEU C 1 438 ? -22.988 48.131 -1.453 1.00 42.79 417 LEU C O 1
ATOM 10095 N N . ASN C 1 439 ? -22.657 48.006 -3.674 1.00 33.88 418 ASN C N 1
ATOM 10096 C CA . ASN C 1 439 ? -23.433 46.796 -3.886 1.00 33.32 418 ASN C CA 1
ATOM 10097 C C . ASN C 1 439 ? -22.577 45.550 -3.850 1.00 32.52 418 ASN C C 1
ATOM 10098 O O . ASN C 1 439 ? -22.987 44.511 -4.382 1.00 33.44 418 ASN C O 1
ATOM 10103 N N . THR C 1 440 ? -21.374 45.640 -3.298 1.00 23.62 419 THR C N 1
ATOM 10104 C CA . THR C 1 440 ? -20.444 44.512 -3.312 1.00 31.12 419 THR C CA 1
ATOM 10105 C C . THR C 1 440 ? -20.635 43.628 -2.072 1.00 32.56 419 THR C C 1
ATOM 10106 O O . THR C 1 440 ? -19.724 43.427 -1.276 1.00 33.96 419 THR C O 1
ATOM 10110 N N . ASN C 1 441 ? -21.850 43.079 -1.930 1.00 22.12 420 ASN C N 1
ATOM 10111 C CA . ASN C 1 441 ? -22.326 42.561 -0.648 1.00 33.06 420 ASN C CA 1
ATOM 10112 C C . ASN C 1 441 ? -21.675 41.246 -0.210 1.00 36.73 420 ASN C C 1
ATOM 10113 O O . ASN C 1 441 ? -21.677 40.937 0.992 1.00 42.74 420 ASN C O 1
ATOM 10118 N N . ASP C 1 442 ? -21.128 40.468 -1.132 1.00 31.75 421 ASP C N 1
ATOM 10119 C CA . ASP C 1 442 ? -20.509 39.195 -0.792 1.00 36.56 421 ASP C CA 1
ATOM 10120 C C . ASP C 1 442 ? -19.032 39.350 -0.397 1.00 41.52 421 ASP C C 1
ATOM 10121 O O . ASP C 1 442 ? -18.323 38.344 -0.228 1.00 42.88 421 ASP C O 1
ATOM 10126 N N . LEU C 1 443 ? -18.557 40.589 -0.244 1.00 40.33 422 LEU C N 1
ATOM 10127 C CA . LEU C 1 443 ? -17.167 40.851 0.106 1.00 29.78 422 LEU C CA 1
ATOM 10128 C C . LEU C 1 443 ? -16.957 41.178 1.584 1.00 40.18 422 LEU C C 1
ATOM 10129 O O . LEU C 1 443 ? -15.806 41.216 2.024 1.00 45.16 422 LEU C O 1
ATOM 10134 N N . ILE C 1 444 ? -18.019 41.371 2.368 1.00 39.42 423 ILE C N 1
ATOM 10135 C CA . ILE C 1 444 ? -17.840 41.749 3.770 1.00 33.42 423 ILE C CA 1
ATOM 10136 C C . ILE C 1 444 ? -17.672 40.527 4.675 1.00 31.34 423 ILE C C 1
ATOM 10137 O O . ILE C 1 444 ? -16.853 40.538 5.597 1.00 31.47 423 ILE C O 1
ATOM 10142 N N . PHE C 1 445 ? -18.448 39.462 4.476 1.00 33.58 424 PHE C N 1
ATOM 10143 C CA . PHE C 1 445 ? -18.295 38.294 5.344 1.00 31.23 424 PHE C CA 1
ATOM 10144 C C . PHE C 1 445 ? -16.888 37.715 5.370 1.00 24.47 424 PHE C C 1
ATOM 10145 O O . PHE C 1 445 ? -16.411 37.381 6.465 1.00 22.62 424 PHE C O 1
ATOM 10153 N N . PRO C 1 446 ? -16.177 37.569 4.263 1.00 26.98 425 PRO C N 1
ATOM 10154 C CA . PRO C 1 446 ? -14.794 37.083 4.384 1.00 27.03 425 PRO C CA 1
ATOM 10155 C C . PRO C 1 446 ? -13.935 37.914 5.324 1.00 29.04 425 PRO C C 1
ATOM 10156 O O . PRO C 1 446 ? -13.174 37.341 6.114 1.00 22.35 425 PRO C O 1
ATOM 10160 N N . ILE C 1 447 ? -14.053 39.244 5.287 1.00 20.43 426 ILE C N 1
ATOM 10161 C CA . ILE C 1 447 ? -13.275 40.072 6.205 1.00 28.75 426 ILE C CA 1
ATOM 10162 C C . ILE C 1 447 ? -13.677 39.791 7.649 1.00 32.39 426 ILE C C 1
ATOM 10163 O O . ILE C 1 447 ? -12.827 39.534 8.521 1.00 28.46 426 ILE C O 1
ATOM 10168 N N . TYR C 1 448 ? -14.993 39.782 7.893 1.00 18.98 427 TYR C N 1
ATOM 10169 C CA . TYR C 1 448 ? -15.565 39.588 9.221 1.00 29.65 427 TYR C CA 1
ATOM 10170 C C . TYR C 1 448 ? -15.071 38.288 9.874 1.00 32.73 427 TYR C C 1
ATOM 10171 O O . TYR C 1 448 ? -14.570 38.291 11.004 1.00 31.25 427 TYR C O 1
ATOM 10180 N N . ASN C 1 449 ? -15.221 37.164 9.183 1.00 24.54 428 ASN C N 1
ATOM 10181 C CA . ASN C 1 449 ? -14.722 35.908 9.720 1.00 25.89 428 ASN C CA 1
ATOM 10182 C C . ASN C 1 449 ? -13.200 35.907 9.822 1.00 29.72 428 ASN C C 1
ATOM 10183 O O . ASN C 1 449 ? -12.641 35.229 10.690 1.00 35.02 428 ASN C O 1
ATOM 10188 N N . GLY C 1 450 ? -12.508 36.650 8.955 1.00 31.08 429 GLY C N 1
ATOM 10189 C CA . GLY C 1 450 ? -11.057 36.718 9.055 1.00 20.66 429 GLY C CA 1
ATOM 10190 C C . GLY C 1 450 ? -10.579 37.355 10.344 1.00 37.89 429 GLY C C 1
ATOM 10191 O O . GLY C 1 450 ? -9.493 37.035 10.831 1.00 40.57 429 GLY C O 1
ATOM 10192 N N . LEU C 1 451 ? -11.388 38.253 10.920 1.00 22.61 430 LEU C N 1
ATOM 10193 C CA . LEU C 1 451 ? -11.140 38.804 12.242 1.00 19.40 430 LEU C CA 1
ATOM 10194 C C . LEU C 1 451 ? -11.365 37.808 13.376 1.00 27.63 430 LEU C C 1
ATOM 10195 O O . LEU C 1 451 ? -11.059 38.143 14.524 1.00 31.45 430 LEU C O 1
ATOM 10200 N N . LYS C 1 452 ? -11.878 36.610 13.089 1.00 22.31 431 LYS C N 1
ATOM 10201 C CA . LYS C 1 452 ? -12.241 35.624 14.112 1.00 30.02 431 LYS C CA 1
ATOM 10202 C C . LYS C 1 452 ? -13.178 36.223 15.160 1.00 36.86 431 LYS C C 1
ATOM 10203 O O . LYS C 1 452 ? -13.097 35.889 16.345 1.00 35.60 431 LYS C O 1
ATOM 10209 N N . ILE C 1 453 ? -14.085 37.104 14.706 1.00 31.66 432 ILE C N 1
ATOM 10210 C CA . ILE C 1 453 ? -15.160 37.618 15.553 1.00 25.88 432 ILE C CA 1
ATOM 10211 C C . ILE C 1 453 ? -16.052 36.475 16.010 1.00 22.81 432 ILE C C 1
ATOM 10212 O O . ILE C 1 453 ? -16.571 35.713 15.186 1.00 29.71 432 ILE C O 1
ATOM 10217 N N . ARG C 1 454 ? -16.225 36.336 17.326 1.00 23.16 433 ARG C N 1
ATOM 10218 C CA . ARG C 1 454 ? -17.009 35.225 17.855 1.00 27.63 433 ARG C CA 1
ATOM 10219 C C . ARG C 1 454 ? -17.622 35.640 19.180 1.00 28.01 433 ARG C C 1
ATOM 10220 O O . ARG C 1 454 ? -17.215 36.627 19.792 1.00 31.91 433 ARG C O 1
ATOM 10228 N N . MET C 1 455 ? -18.635 34.884 19.594 1.00 39.73 434 MET C N 1
ATOM 10229 C CA . MET C 1 455 ? -19.354 35.026 20.886 1.00 35.09 434 MET C CA 1
ATOM 10230 C C . MET C 1 455 ? -19.740 36.497 21.056 1.00 25.68 434 MET C C 1
ATOM 10231 O O . MET C 1 455 ? -20.355 37.057 20.139 1.00 25.44 434 MET C O 1
ATOM 10236 N N . THR C 1 456 ? -19.393 37.147 22.171 1.00 20.94 435 THR C N 1
ATOM 10237 C CA . THR C 1 456 ? -19.935 38.467 22.479 1.00 15.45 435 THR C CA 1
ATOM 10238 C C . THR C 1 456 ? -19.607 39.481 21.388 1.00 28.88 435 THR C C 1
ATOM 10239 O O . THR C 1 456 ? -20.336 40.471 21.198 1.00 30.10 435 THR C O 1
ATOM 10243 N N . GLN C 1 457 ? -18.521 39.259 20.655 1.00 20.16 436 GLN C N 1
ATOM 10244 C CA . GLN C 1 457 ? -18.195 40.188 19.584 1.00 31.49 436 GLN C CA 1
ATOM 10245 C C . GLN C 1 457 ? -19.315 40.273 18.542 1.00 33.96 436 GLN C C 1
ATOM 10246 O O . GLN C 1 457 ? -19.490 41.327 17.916 1.00 39.23 436 GLN C O 1
ATOM 10252 N N . HIS C 1 458 ? -20.074 39.185 18.329 1.00 16.46 437 HIS C N 1
ATOM 10253 C CA . HIS C 1 458 ? -21.217 39.260 17.419 1.00 18.07 437 HIS C CA 1
ATOM 10254 C C . HIS C 1 458 ? -22.186 40.350 17.859 1.00 26.89 437 HIS C C 1
ATOM 10255 O O . HIS C 1 458 ? -22.656 41.155 17.045 1.00 32.89 437 HIS C O 1
ATOM 10262 N N . GLU C 1 459 ? -22.491 40.388 19.156 1.00 28.40 438 GLU C N 1
ATOM 10263 C CA . GLU C 1 459 ? -23.436 41.376 19.673 1.00 26.70 438 GLU C CA 1
ATOM 10264 C C . GLU C 1 459 ? -22.923 42.782 19.422 1.00 22.39 438 GLU C C 1
ATOM 10265 O O . GLU C 1 459 ? -23.696 43.686 19.100 1.00 26.43 438 GLU C O 1
ATOM 10271 N N . THR C 1 460 ? -21.610 42.981 19.521 1.00 27.08 439 THR C N 1
ATOM 10272 C CA . THR C 1 460 ? -21.058 44.325 19.371 1.00 24.71 439 THR C CA 1
ATOM 10273 C C . THR C 1 460 ? -20.714 44.689 17.926 1.00 34.13 439 THR C C 1
ATOM 10274 O O . THR C 1 460 ? -20.694 45.883 17.590 1.00 32.07 439 THR C O 1
ATOM 10278 N N . LEU C 1 461 ? -20.507 43.700 17.043 1.00 27.02 440 LEU C N 1
ATOM 10279 C CA . LEU C 1 461 ? -20.030 44.001 15.712 1.00 21.84 440 LEU C CA 1
ATOM 10280 C C . LEU C 1 461 ? -20.852 43.439 14.578 1.00 31.94 440 LEU C C 1
ATOM 10281 O O . LEU C 1 461 ? -20.495 43.702 13.430 1.00 32.95 440 LEU C O 1
ATOM 10286 N N . ASN C 1 462 ? -21.930 42.690 14.832 1.00 30.02 441 ASN C N 1
ATOM 10287 C CA . ASN C 1 462 ? -22.537 42.029 13.681 1.00 19.29 441 ASN C CA 1
ATOM 10288 C C . ASN C 1 462 ? -23.150 43.025 12.690 1.00 22.98 441 ASN C C 1
ATOM 10289 O O . ASN C 1 462 ? -23.312 42.688 11.508 1.00 28.67 441 ASN C O 1
ATOM 10294 N N . TYR C 1 463 ? -23.384 44.271 13.113 1.00 17.87 442 TYR C N 1
ATOM 10295 C CA . TYR C 1 463 ? -23.982 45.259 12.228 1.00 15.80 442 TYR C CA 1
ATOM 10296 C C . TYR C 1 463 ? -23.104 45.558 11.019 1.00 34.60 442 TYR C C 1
ATOM 10297 O O . TYR C 1 463 ? -23.614 45.994 9.979 1.00 31.54 442 TYR C O 1
ATOM 10306 N N . TYR C 1 464 ? -21.799 45.299 11.119 1.00 23.85 443 TYR C N 1
ATOM 10307 C CA . TYR C 1 464 ? -20.962 45.382 9.939 1.00 25.46 443 TYR C CA 1
ATOM 10308 C C . TYR C 1 464 ? -21.502 44.512 8.815 1.00 25.46 443 TYR C C 1
ATOM 10309 O O . TYR C 1 464 ? -21.204 44.771 7.644 1.00 29.41 443 TYR C O 1
ATOM 10318 N N . LEU C 1 465 ? -22.317 43.505 9.136 1.00 20.55 444 LEU C N 1
ATOM 10319 C CA . LEU C 1 465 ? -22.845 42.593 8.129 1.00 20.63 444 LEU C CA 1
ATOM 10320 C C . LEU C 1 465 ? -24.203 43.023 7.608 1.00 25.19 444 LEU C C 1
ATOM 10321 O O . LEU C 1 465 ? -24.884 42.225 6.949 1.00 31.49 444 LEU C O 1
ATOM 10326 N N . THR C 1 466 ? -24.593 44.273 7.876 1.00 31.09 445 THR C N 1
ATOM 10327 C CA . THR C 1 466 ? -25.913 44.782 7.500 1.00 25.78 445 THR C CA 1
ATOM 10328 C C . THR C 1 466 ? -26.238 44.576 6.012 1.00 26.97 445 THR C C 1
ATOM 10329 O O . THR C 1 466 ? -27.363 44.204 5.661 1.00 32.05 445 THR C O 1
ATOM 10333 N N . THR C 1 467 ? -25.275 44.809 5.120 1.00 32.06 446 THR C N 1
ATOM 10334 C CA . THR C 1 467 ? -25.558 44.748 3.689 1.00 23.44 446 THR C CA 1
ATOM 10335 C C . THR C 1 467 ? -25.275 43.393 3.069 1.00 28.82 446 THR C C 1
ATOM 10336 O O . THR C 1 467 ? -25.424 43.259 1.848 1.00 25.61 446 THR C O 1
ATOM 10340 N N . THR C 1 468 ? -24.905 42.384 3.857 1.00 23.83 447 THR C N 1
ATOM 10341 C CA . THR C 1 468 ? -24.470 41.143 3.239 1.00 28.08 447 THR C CA 1
ATOM 10342 C C . THR C 1 468 ? -25.610 40.521 2.452 1.00 29.77 447 THR C C 1
ATOM 10343 O O . THR C 1 468 ? -26.790 40.740 2.737 1.00 35.14 447 THR C O 1
ATOM 10347 N N . ASN C 1 469 ? -25.246 39.746 1.451 1.00 28.80 448 ASN C N 1
ATOM 10348 C CA . ASN C 1 469 ? -26.227 39.229 0.514 1.00 26.98 448 ASN C CA 1
ATOM 10349 C C . ASN C 1 469 ? -26.938 37.990 1.046 1.00 33.71 448 ASN C C 1
ATOM 10350 O O . ASN C 1 469 ? -26.368 37.220 1.828 1.00 37.35 448 ASN C O 1
ATOM 10355 N N . PRO C 1 470 ? -28.169 37.748 0.584 1.00 28.57 449 PRO C N 1
ATOM 10356 C CA . PRO C 1 470 ? -28.957 36.595 1.053 1.00 27.54 449 PRO C CA 1
ATOM 10357 C C . PRO C 1 470 ? -28.542 35.273 0.415 1.00 34.17 449 PRO C C 1
ATOM 10358 O O . PRO C 1 470 ? -29.346 34.570 -0.212 1.00 46.69 449 PRO C O 1
ATOM 10362 N N . SER C 1 471 ? -27.285 34.895 0.592 1.00 29.40 450 SER C N 1
ATOM 10363 C CA . SER C 1 471 ? -26.847 33.580 0.144 1.00 26.45 450 SER C CA 1
ATOM 10364 C C . SER C 1 471 ? -27.108 32.556 1.237 1.00 37.74 450 SER C C 1
ATOM 10365 O O . SER C 1 471 ? -27.234 32.888 2.420 1.00 43.49 450 SER C O 1
ATOM 10368 N N . LYS C 1 472 ? -27.197 31.296 0.827 1.00 38.66 451 LYS C N 1
ATOM 10369 C CA . LYS C 1 472 ? -27.410 30.243 1.808 1.00 39.61 451 LYS C CA 1
ATOM 10370 C C . LYS C 1 472 ? -26.236 30.128 2.779 1.00 41.98 451 LYS C C 1
ATOM 10371 O O . LYS C 1 472 ? -26.436 29.865 3.975 1.00 38.54 451 LYS C O 1
ATOM 10377 N N . ILE C 1 473 ? -25.007 30.317 2.293 1.00 36.43 452 ILE C N 1
ATOM 10378 C CA . ILE C 1 473 ? -23.867 30.251 3.199 1.00 35.79 452 ILE C CA 1
ATOM 10379 C C . ILE C 1 473 ? -23.989 31.353 4.243 1.00 35.67 452 ILE C C 1
ATOM 10380 O O . ILE C 1 473 ? -23.704 31.143 5.429 1.00 35.05 452 ILE C O 1
ATOM 10385 N N . ASN C 1 474 ? -24.480 32.522 3.830 1.00 30.00 453 ASN C N 1
ATOM 10386 C CA . ASN C 1 474 ? -24.694 33.592 4.784 1.00 27.41 453 ASN C CA 1
ATOM 10387 C C . ASN C 1 474 ? -25.815 33.256 5.767 1.00 36.05 453 ASN C C 1
ATOM 10388 O O . ASN C 1 474 ? -25.674 33.499 6.973 1.00 36.35 453 ASN C O 1
ATOM 10393 N N . LEU C 1 475 ? -26.941 32.717 5.274 1.00 36.47 454 LEU C N 1
ATOM 10394 C CA . LEU C 1 475 ? -27.992 32.234 6.167 1.00 33.68 454 LEU C CA 1
ATOM 10395 C C . LEU C 1 475 ? -27.406 31.429 7.317 1.00 36.78 454 LEU C C 1
ATOM 10396 O O . LEU C 1 475 ? -27.642 31.730 8.492 1.00 34.62 454 LEU C O 1
ATOM 10401 N N . ASP C 1 476 ? -26.613 30.413 6.979 1.00 29.01 455 ASP C N 1
ATOM 10402 C CA . ASP C 1 476 ? -26.027 29.541 7.983 1.00 28.15 455 ASP C CA 1
ATOM 10403 C C . ASP C 1 476 ? -25.171 30.332 8.962 1.00 25.62 455 ASP C C 1
ATOM 10404 O O . ASP C 1 476 ? -25.173 30.065 10.172 1.00 32.01 455 ASP C O 1
ATOM 10409 N N . ALA C 1 477 ? -24.421 31.300 8.454 1.00 18.08 456 ALA C N 1
ATOM 10410 C CA . ALA C 1 477 ? -23.578 32.105 9.323 1.00 30.96 456 ALA C CA 1
ATOM 10411 C C . ALA C 1 477 ? -24.429 32.882 10.311 1.00 41.79 456 ALA C C 1
ATOM 10412 O O . ALA C 1 477 ? -24.089 32.986 11.498 1.00 42.08 456 ALA C O 1
ATOM 10414 N N . TRP C 1 478 ? -25.565 33.405 9.836 1.00 35.66 457 TRP C N 1
ATOM 10415 C CA . TRP C 1 478 ? -26.458 34.149 10.707 1.00 22.47 457 TRP C CA 1
ATOM 10416 C C . TRP C 1 478 ? -27.090 33.235 11.735 1.00 27.98 457 TRP C C 1
ATOM 10417 O O . TRP C 1 478 ? -27.184 33.598 12.913 1.00 30.66 457 TRP C O 1
ATOM 10428 N N . VAL C 1 479 ? -27.542 32.054 11.302 1.00 30.29 458 VAL C N 1
ATOM 10429 C CA . VAL C 1 479 ? -28.058 31.075 12.249 1.00 25.57 458 VAL C CA 1
ATOM 10430 C C . VAL C 1 479 ? -27.014 30.776 13.312 1.00 29.78 458 VAL C C 1
ATOM 10431 O O . VAL C 1 479 ? -27.341 30.593 14.492 1.00 25.32 458 VAL C O 1
ATOM 10435 N N . ASP C 1 480 ? -25.738 30.721 12.917 1.00 28.39 459 ASP C N 1
ATOM 10436 C CA . ASP C 1 480 ? -24.714 30.417 13.907 1.00 32.20 459 ASP C CA 1
ATOM 10437 C C . ASP C 1 480 ? -24.553 31.553 14.902 1.00 30.87 459 ASP C C 1
ATOM 10438 O O . ASP C 1 480 ? -24.320 31.307 16.090 1.00 34.28 459 ASP C O 1
ATOM 10443 N N . ILE C 1 481 ? -24.694 32.798 14.441 1.00 30.59 460 ILE C N 1
ATOM 10444 C CA . ILE C 1 481 ? -24.730 33.935 15.355 1.00 32.00 460 ILE C CA 1
ATOM 10445 C C . ILE C 1 481 ? -25.948 33.833 16.280 1.00 32.98 460 ILE C C 1
ATOM 10446 O O . ILE C 1 481 ? -25.859 34.120 17.481 1.00 34.81 460 ILE C O 1
ATOM 10451 N N . TYR C 1 482 ? -27.102 33.409 15.750 1.00 30.22 461 TYR C N 1
ATOM 10452 C CA . TYR C 1 482 ? -28.241 33.197 16.639 1.00 31.55 461 TYR C CA 1
ATOM 10453 C C . TYR C 1 482 ? -27.944 32.120 17.680 1.00 30.45 461 TYR C C 1
ATOM 10454 O O . TYR C 1 482 ? -28.363 32.236 18.838 1.00 29.15 461 TYR C O 1
ATOM 10463 N N . ARG C 1 483 ? -27.267 31.046 17.272 1.00 34.25 462 ARG C N 1
ATOM 10464 C CA . ARG C 1 483 ? -26.798 30.048 18.228 1.00 30.95 462 ARG C CA 1
ATOM 10465 C C . ARG C 1 483 ? -26.034 30.712 19.368 1.00 33.15 462 ARG C C 1
ATOM 10466 O O . ARG C 1 483 ? -26.168 30.310 20.529 1.00 29.49 462 ARG C O 1
ATOM 10474 N N . PHE C 1 484 ? -25.220 31.731 19.058 1.00 21.41 463 PHE C N 1
ATOM 10475 C CA . PHE C 1 484 ? -24.493 32.417 20.121 1.00 19.58 463 PHE C CA 1
ATOM 10476 C C . PHE C 1 484 ? -25.456 32.977 21.162 1.00 29.30 463 PHE C C 1
ATOM 10477 O O . PHE C 1 484 ? -25.228 32.848 22.365 1.00 35.90 463 PHE C O 1
ATOM 10485 N N . TYR C 1 485 ? -26.522 33.629 20.705 1.00 23.54 464 TYR C N 1
ATOM 10486 C CA . TYR C 1 485 ? -27.475 34.239 21.614 1.00 20.58 464 TYR C CA 1
ATOM 10487 C C . TYR C 1 485 ? -28.178 33.184 22.461 1.00 21.62 464 TYR C C 1
ATOM 10488 O O . TYR C 1 485 ? -28.320 33.344 23.685 1.00 28.27 464 TYR C O 1
ATOM 10497 N N . LEU C 1 486 ? -28.614 32.091 21.828 1.00 25.33 465 LEU C N 1
ATOM 10498 C CA . LEU C 1 486 ? -29.233 30.989 22.562 1.00 24.58 465 LEU C CA 1
ATOM 10499 C C . LEU C 1 486 ? -28.296 30.463 23.635 1.00 28.52 465 LEU C C 1
ATOM 10500 O O . LEU C 1 486 ? -28.685 30.257 24.789 1.00 28.41 465 LEU C O 1
ATOM 10505 N N . THR C 1 487 ? -27.043 30.256 23.254 1.00 34.01 466 THR C N 1
ATOM 10506 C CA . THR C 1 487 ? -26.037 29.720 24.148 1.00 31.46 466 THR C CA 1
ATOM 10507 C C . THR C 1 487 ? -25.748 30.687 25.285 1.00 32.35 466 THR C C 1
ATOM 10508 O O . THR C 1 487 ? -25.773 30.316 26.461 1.00 34.60 466 THR C O 1
ATOM 10512 N N . SER C 1 488 ? -25.548 31.957 24.952 1.00 32.89 467 SER C N 1
ATOM 10513 C CA . SER C 1 488 ? -25.228 32.958 25.956 1.00 29.89 467 SER C CA 1
ATOM 10514 C C . SER C 1 488 ? -26.397 33.188 26.903 1.00 38.14 467 SER C C 1
ATOM 10515 O O . SER C 1 488 ? -26.190 33.485 28.093 1.00 31.67 467 SER C O 1
ATOM 10518 N N . LYS C 1 489 ? -27.627 33.051 26.393 1.00 25.56 468 LYS C N 1
ATOM 10519 C CA . LYS C 1 489 ? -28.786 33.230 27.252 1.00 21.61 468 LYS C CA 1
ATOM 10520 C C . LYS C 1 489 ? -28.737 32.240 28.406 1.00 34.08 468 LYS C C 1
ATOM 10521 O O . LYS C 1 489 ? -28.877 32.619 29.576 1.00 39.45 468 LYS C O 1
ATOM 10527 N N . GLN C 1 490 ? -28.497 30.965 28.095 1.00 39.56 469 GLN C N 1
ATOM 10528 C CA . GLN C 1 490 ? -28.458 29.965 29.148 1.00 39.85 469 GLN C CA 1
ATOM 10529 C C . GLN C 1 490 ? -27.194 30.110 29.998 1.00 33.78 469 GLN C C 1
ATOM 10530 O O . GLN C 1 490 ? -27.238 29.936 31.220 1.00 32.25 469 GLN C O 1
ATOM 10536 N N . GLU C 1 491 ? -26.047 30.394 29.382 1.00 30.13 470 GLU C N 1
ATOM 10537 C CA . GLU C 1 491 ? -24.821 30.431 30.174 1.00 27.19 470 GLU C CA 1
ATOM 10538 C C . GLU C 1 491 ? -24.840 31.569 31.199 1.00 27.97 470 GLU C C 1
ATOM 10539 O O . GLU C 1 491 ? -24.393 31.384 32.336 1.00 29.86 470 GLU C O 1
ATOM 10545 N N . ILE C 1 492 ? -25.372 32.744 30.842 1.00 24.47 471 ILE C N 1
ATOM 10546 C CA . ILE C 1 492 ? -25.384 33.837 31.813 1.00 26.61 471 ILE C CA 1
ATOM 10547 C C . ILE C 1 492 ? -26.382 33.549 32.927 1.00 38.58 471 ILE C C 1
ATOM 10548 O O . ILE C 1 492 ? -26.169 33.941 34.085 1.00 44.73 471 ILE C O 1
ATOM 10553 N N . LYS C 1 493 ? -27.479 32.868 32.592 1.00 30.13 472 LYS C N 1
ATOM 10554 C CA . LYS C 1 493 ? -28.442 32.473 33.602 1.00 30.92 472 LYS C CA 1
ATOM 10555 C C . LYS C 1 493 ? -27.805 31.512 34.593 1.00 34.30 472 LYS C C 1
ATOM 10556 O O . LYS C 1 493 ? -27.857 31.721 35.815 1.00 34.57 472 LYS C O 1
ATOM 10562 N N . GLU C 1 494 ? -27.139 30.481 34.079 1.00 42.06 473 GLU C N 1
ATOM 10563 C CA . GLU C 1 494 ? -26.467 29.546 34.970 1.00 44.33 473 GLU C CA 1
ATOM 10564 C C . GLU C 1 494 ? -25.367 30.242 35.758 1.00 36.87 473 GLU C C 1
ATOM 10565 O O . GLU C 1 494 ? -25.101 29.870 36.907 1.00 41.13 473 GLU C O 1
ATOM 10571 N N . SER C 1 495 ? -24.765 31.293 35.194 1.00 31.64 474 SER C N 1
ATOM 10572 C CA . SER C 1 495 ? -23.732 32.021 35.930 1.00 34.09 474 SER C CA 1
ATOM 10573 C C . SER C 1 495 ? -24.304 32.914 37.037 1.00 37.41 474 SER C C 1
ATOM 10574 O O . SER C 1 495 ? -23.632 33.125 38.054 1.00 34.33 474 SER C O 1
ATOM 10577 N N . ILE C 1 496 ? -25.533 33.423 36.877 1.00 34.54 475 ILE C N 1
ATOM 10578 C CA . ILE C 1 496 ? -26.156 34.214 37.936 1.00 22.91 475 ILE C CA 1
ATOM 10579 C C . ILE C 1 496 ? -26.503 33.322 39.118 1.00 32.18 475 ILE C C 1
ATOM 10580 O O . ILE C 1 496 ? -26.272 33.678 40.276 1.00 39.17 475 ILE C O 1
ATOM 10585 N N . ILE C 1 497 ? -27.045 32.141 38.841 1.00 35.56 476 ILE C N 1
ATOM 10586 C CA . ILE C 1 497 ? -27.299 31.157 39.883 1.00 37.16 476 ILE C CA 1
ATOM 10587 C C . ILE C 1 497 ? -26.015 30.864 40.648 1.00 40.33 476 ILE C C 1
ATOM 10588 O O . ILE C 1 497 ? -25.990 30.860 41.888 1.00 44.97 476 ILE C O 1
ATOM 10593 N N . GLN C 1 498 ? -24.929 30.581 39.915 1.00 36.96 477 GLN C N 1
ATOM 10594 C CA . GLN C 1 498 ? -23.704 30.166 40.592 1.00 43.64 477 GLN C CA 1
ATOM 10595 C C . GLN C 1 498 ? -23.048 31.335 41.310 1.00 39.30 477 GLN C C 1
ATOM 10596 O O . GLN C 1 498 ? -22.564 31.172 42.436 1.00 35.45 477 GLN C O 1
ATOM 10602 N N . GLY C 1 499 ? -23.125 32.536 40.736 1.00 27.90 478 GLY C N 1
ATOM 10603 C CA . GLY C 1 499 ? -22.610 33.698 41.439 1.00 28.99 478 GLY C CA 1
ATOM 10604 C C . GLY C 1 499 ? -23.291 33.903 42.781 1.00 38.72 478 GLY C C 1
ATOM 10605 O O . GLY C 1 499 ? -22.639 34.241 43.772 1.00 37.06 478 GLY C O 1
ATOM 10606 N N . PHE C 1 500 ? -24.605 33.657 42.837 1.00 35.00 479 PHE C N 1
ATOM 10607 C CA . PHE C 1 500 ? -25.338 33.703 44.100 1.00 30.36 479 PHE C CA 1
ATOM 10608 C C . PHE C 1 500 ? -25.004 32.527 45.007 1.00 36.75 479 PHE C C 1
ATOM 10609 O O . PHE C 1 500 ? -25.019 32.676 46.232 1.00 35.61 479 PHE C O 1
ATOM 10617 N N . ASP C 1 501 ? -24.783 31.327 44.450 1.00 39.81 480 ASP C N 1
ATOM 10618 C CA . ASP C 1 501 ? -24.518 30.196 45.339 1.00 30.01 480 ASP C CA 1
ATOM 10619 C C . ASP C 1 501 ? -23.172 30.360 46.022 1.00 35.44 480 ASP C C 1
ATOM 10620 O O . ASP C 1 501 ? -23.056 30.107 47.230 1.00 43.21 480 ASP C O 1
ATOM 10625 N N . ASN C 1 502 ? -22.158 30.831 45.289 1.00 31.64 481 ASN C N 1
ATOM 10626 C CA . ASN C 1 502 ? -20.968 31.403 45.918 1.00 43.55 481 ASN C CA 1
ATOM 10627 C C . ASN C 1 502 ? -21.305 32.792 46.451 1.00 41.84 481 ASN C C 1
ATOM 10628 O O . ASN C 1 502 ? -22.445 33.254 46.395 1.00 53.72 481 ASN C O 1
ATOM 10633 N N . GLY C 1 503 ? -20.349 33.510 46.967 1.00 31.33 482 GLY C N 1
ATOM 10634 C CA . GLY C 1 503 ? -20.852 34.723 47.576 1.00 36.18 482 GLY C CA 1
ATOM 10635 C C . GLY C 1 503 ? -20.374 35.946 46.860 1.00 41.19 482 GLY C C 1
ATOM 10636 O O . GLY C 1 503 ? -20.008 36.933 47.506 1.00 46.55 482 GLY C O 1
ATOM 10637 N N . VAL C 1 504 ? -20.347 35.873 45.524 1.00 38.52 483 VAL C N 1
ATOM 10638 C CA . VAL C 1 504 ? -19.577 36.794 44.689 1.00 34.56 483 VAL C CA 1
ATOM 10639 C C . VAL C 1 504 ? -20.404 38.027 44.347 1.00 31.87 483 VAL C C 1
ATOM 10640 O O . VAL C 1 504 ? -20.600 38.346 43.169 1.00 42.67 483 VAL C O 1
ATOM 10644 N N . PHE C 1 505 ? -20.882 38.741 45.375 1.00 27.80 484 PHE C N 1
ATOM 10645 C CA . PHE C 1 505 ? -21.707 39.926 45.140 1.00 31.15 484 PHE C CA 1
ATOM 10646 C C . PHE C 1 505 ? -20.929 41.022 44.430 1.00 34.35 484 PHE C C 1
ATOM 10647 O O . PHE C 1 505 ? -21.524 41.837 43.718 1.00 40.16 484 PHE C O 1
ATOM 10655 N N . ASN C 1 506 ? -19.602 40.983 44.559 1.00 45.29 485 ASN C N 1
ATOM 10656 C CA . ASN C 1 506 ? -18.662 41.803 43.804 1.00 40.50 485 ASN C CA 1
ATOM 10657 C C . ASN C 1 506 ? -18.945 41.830 42.313 1.00 40.15 485 ASN C C 1
ATOM 10658 O O . ASN C 1 506 ? -18.514 42.755 41.616 1.00 36.48 485 ASN C O 1
ATOM 10663 N N . LYS C 1 507 ? -19.561 40.772 41.780 1.00 32.24 486 LYS C N 1
ATOM 10664 C CA . LYS C 1 507 ? -19.717 40.642 40.347 1.00 22.73 486 LYS C CA 1
ATOM 10665 C C . LYS C 1 507 ? -21.144 40.311 39.903 1.00 22.42 486 LYS C C 1
ATOM 10666 O O . LYS C 1 507 ? -21.395 40.222 38.694 1.00 28.57 486 LYS C O 1
ATOM 10672 N N . LEU C 1 508 ? -22.106 40.217 40.822 1.00 23.80 487 LEU C N 1
ATOM 10673 C CA . LEU C 1 508 ? -23.455 39.798 40.426 1.00 23.03 487 LEU C CA 1
ATOM 10674 C C . LEU C 1 508 ? -24.192 40.874 39.639 1.00 27.51 487 LEU C C 1
ATOM 10675 O O . LEU C 1 508 ? -24.955 40.567 38.710 1.00 25.72 487 LEU C O 1
ATOM 10680 N N . GLU C 1 509 ? -24.015 42.141 40.007 1.00 35.70 488 GLU C N 1
ATOM 10681 C CA . GLU C 1 509 ? -24.724 43.167 39.259 1.00 22.27 488 GLU C CA 1
ATOM 10682 C C . GLU C 1 509 ? -24.206 43.228 37.833 1.00 32.23 488 GLU C C 1
ATOM 10683 O O . GLU C 1 509 ? -24.980 43.473 36.893 1.00 31.52 488 GLU C O 1
ATOM 10689 N N . GLY C 1 510 ? -22.912 42.954 37.658 1.00 27.86 489 GLY C N 1
ATOM 10690 C CA . GLY C 1 510 ? -22.375 42.803 36.319 1.00 20.10 489 GLY C CA 1
ATOM 10691 C C . GLY C 1 510 ? -23.035 41.680 35.540 1.00 26.10 489 GLY C C 1
ATOM 10692 O O . GLY C 1 510 ? -23.388 41.848 34.369 1.00 34.55 489 GLY C O 1
ATOM 10693 N N . PHE C 1 511 ? -23.206 40.515 36.173 1.00 24.56 490 PHE C N 1
ATOM 10694 C CA . PHE C 1 511 ? -23.871 39.409 35.493 1.00 25.79 490 PHE C CA 1
ATOM 10695 C C . PHE C 1 511 ? -25.305 39.783 35.125 1.00 31.71 490 PHE C C 1
ATOM 10696 O O . PHE C 1 511 ? -25.762 39.523 34.003 1.00 26.24 490 PHE C O 1
ATOM 10704 N N . ILE C 1 512 ? -26.034 40.395 36.070 1.00 30.32 491 ILE C N 1
ATOM 10705 C CA . ILE C 1 512 ? -27.444 40.719 35.839 1.00 36.19 491 ILE C CA 1
ATOM 10706 C C . ILE C 1 512 ? -27.576 41.734 34.709 1.00 31.09 491 ILE C C 1
ATOM 10707 O O . ILE C 1 512 ? -28.349 41.549 33.766 1.00 34.20 491 ILE C O 1
ATOM 10712 N N . ASN C 1 513 ? -26.792 42.806 34.767 1.00 29.21 492 ASN C N 1
ATOM 10713 C CA . ASN C 1 513 ? -26.877 43.820 33.725 1.00 26.96 492 ASN C CA 1
ATOM 10714 C C . ASN C 1 513 ? -26.455 43.255 32.377 1.00 33.94 492 ASN C C 1
ATOM 10715 O O . ASN C 1 513 ? -27.044 43.594 31.342 1.00 37.15 492 ASN C O 1
ATOM 10720 N N . PHE C 1 514 ? -25.430 42.399 32.369 1.00 24.21 493 PHE C N 1
ATOM 10721 C CA . PHE C 1 514 ? -25.025 41.759 31.128 1.00 22.25 493 PHE C CA 1
ATOM 10722 C C . PHE C 1 514 ? -26.187 41.003 30.517 1.00 24.40 493 PHE C C 1
ATOM 10723 O O . PHE C 1 514 ? -26.520 41.184 29.341 1.00 29.07 493 PHE C O 1
ATOM 10731 N N . SER C 1 515 ? -26.825 40.156 31.314 1.00 25.07 494 SER C N 1
ATOM 10732 C CA . SER C 1 515 ? -27.991 39.433 30.837 1.00 26.71 494 SER C CA 1
ATOM 10733 C C . SER C 1 515 ? -29.058 40.407 30.344 1.00 29.04 494 SER C C 1
ATOM 10734 O O . SER C 1 515 ? -29.515 40.319 29.198 1.00 30.39 494 SER C O 1
ATOM 10737 N N . LYS C 1 516 ? -29.405 41.400 31.170 1.00 31.21 495 LYS C N 1
ATOM 10738 C CA . LYS C 1 516 ? -30.424 42.375 30.781 1.00 35.04 495 LYS C CA 1
ATOM 10739 C C . LYS C 1 516 ? -30.115 43.022 29.427 1.00 28.96 495 LYS C C 1
ATOM 10740 O O . LYS C 1 516 ? -30.988 43.121 28.561 1.00 27.85 495 LYS C O 1
ATOM 10746 N N . ARG C 1 517 ? -28.878 43.474 29.227 1.00 17.83 496 ARG C N 1
ATOM 10747 C CA . ARG C 1 517 ? -28.532 44.122 27.965 1.00 22.58 496 ARG C CA 1
ATOM 10748 C C . ARG C 1 517 ? -28.558 43.163 26.776 1.00 24.25 496 ARG C C 1
ATOM 10749 O O . ARG C 1 517 ? -28.599 43.635 25.640 1.00 28.88 496 ARG C O 1
ATOM 10757 N N . MET C 1 518 ? -28.546 41.837 26.991 1.00 22.88 497 MET C N 1
ATOM 10758 C CA . MET C 1 518 ? -28.639 40.857 25.904 1.00 18.87 497 MET C CA 1
ATOM 10759 C C . MET C 1 518 ? -30.057 40.354 25.650 1.00 31.66 497 MET C C 1
ATOM 10760 O O . MET C 1 518 ? -30.276 39.621 24.677 1.00 41.06 497 MET C O 1
ATOM 10765 N N . GLN C 1 519 ? -31.009 40.681 26.515 1.00 30.44 498 GLN C N 1
ATOM 10766 C CA . GLN C 1 519 ? -32.322 40.051 26.418 1.00 32.72 498 GLN C CA 1
ATOM 10767 C C . GLN C 1 519 ? -33.095 40.482 25.170 1.00 36.67 498 GLN C C 1
ATOM 10768 O O . GLN C 1 519 ? -33.822 39.673 24.578 1.00 32.77 498 GLN C O 1
ATOM 10774 N N . ASN C 1 520 ? -32.962 41.739 24.757 1.00 33.25 499 ASN C N 1
ATOM 10775 C CA . ASN C 1 520 ? -33.733 42.273 23.636 1.00 26.02 499 ASN C CA 1
ATOM 10776 C C . ASN C 1 520 ? -32.960 43.398 22.954 1.00 24.55 499 ASN C C 1
ATOM 10777 O O . ASN C 1 520 ? -33.406 44.532 22.874 1.00 32.18 499 ASN C O 1
ATOM 10782 N N . SER C 1 521 ? -31.762 43.099 22.476 1.00 26.46 500 SER C N 1
ATOM 10783 C CA . SER C 1 521 ? -30.878 44.093 21.883 1.00 22.87 500 SER C CA 1
ATOM 10784 C C . SER C 1 521 ? -31.196 44.301 20.407 1.00 25.25 500 SER C C 1
ATOM 10785 O O . SER C 1 521 ? -31.780 43.440 19.747 1.00 34.02 500 SER C O 1
ATOM 10788 N N . ILE C 1 522 ? -30.782 45.458 19.882 1.00 24.23 501 ILE C N 1
ATOM 10789 C CA . ILE C 1 522 ? -30.938 45.705 18.453 1.00 26.55 501 ILE C CA 1
ATOM 10790 C C . ILE C 1 522 ? -30.136 44.693 17.662 1.00 24.23 501 ILE C C 1
ATOM 10791 O O . ILE C 1 522 ? -30.524 44.309 16.547 1.00 20.01 501 ILE C O 1
ATOM 10796 N N . SER C 1 523 ? -29.025 44.218 18.235 1.00 16.79 502 SER C N 1
ATOM 10797 C CA . SER C 1 523 ? -28.229 43.218 17.542 1.00 23.85 502 SER C CA 1
ATOM 10798 C C . SER C 1 523 ? -28.912 41.866 17.537 1.00 31.14 502 SER C C 1
ATOM 10799 O O . SER C 1 523 ? -28.881 41.162 16.522 1.00 27.64 502 SER C O 1
ATOM 10802 N N . LEU C 1 524 ? -29.579 41.498 18.626 1.00 35.60 503 LEU C N 1
ATOM 10803 C CA . LEU C 1 524 ? -30.309 40.239 18.572 1.00 30.04 503 LEU C CA 1
ATOM 10804 C C . LEU C 1 524 ? -31.466 40.309 17.590 1.00 29.82 503 LEU C C 1
ATOM 10805 O O . LEU C 1 524 ? -31.629 39.426 16.750 1.00 32.57 503 LEU C O 1
ATOM 10810 N N . ASN C 1 525 ? -32.240 41.374 17.646 1.00 33.96 504 ASN C N 1
ATOM 10811 C CA . ASN C 1 525 ? -33.401 41.460 16.776 1.00 28.69 504 ASN C CA 1
ATOM 10812 C C . ASN C 1 525 ? -33.010 41.672 15.314 1.00 29.13 504 ASN C C 1
ATOM 10813 O O . ASN C 1 525 ? -33.711 41.205 14.400 1.00 27.31 504 ASN C O 1
ATOM 10818 N N . PHE C 1 526 ? -31.916 42.376 15.054 1.00 27.33 505 PHE C N 1
ATOM 10819 C CA . PHE C 1 526 ? -31.443 42.401 13.676 1.00 28.41 505 PHE C CA 1
ATOM 10820 C C . PHE C 1 526 ? -31.067 40.991 13.212 1.00 29.43 505 PHE C C 1
ATOM 10821 O O . PHE C 1 526 ? -31.363 40.594 12.080 1.00 28.62 505 PHE C O 1
ATOM 10829 N N . THR C 1 527 ? -30.448 40.203 14.091 1.00 24.16 506 THR C N 1
ATOM 10830 C CA . THR C 1 527 ? -30.107 38.836 13.714 1.00 24.63 506 THR C CA 1
ATOM 10831 C C . THR C 1 527 ? -31.345 38.060 13.307 1.00 24.44 506 THR C C 1
ATOM 10832 O O . THR C 1 527 ? -31.332 37.377 12.278 1.00 26.34 506 THR C O 1
ATOM 10836 N N . VAL C 1 528 ? -32.439 38.182 14.068 1.00 25.41 507 VAL C N 1
ATOM 10837 C CA . VAL C 1 528 ? -33.670 37.483 13.693 1.00 27.87 507 VAL C CA 1
ATOM 10838 C C . VAL C 1 528 ? -34.234 38.042 12.387 1.00 25.54 507 VAL C C 1
ATOM 10839 O O . VAL C 1 528 ? -34.640 37.279 11.503 1.00 27.78 507 VAL C O 1
ATOM 10843 N N . ALA C 1 529 ? -34.265 39.375 12.236 1.00 17.84 508 ALA C N 1
ATOM 10844 C CA . ALA C 1 529 ? -34.733 39.976 10.981 1.00 18.21 508 ALA C CA 1
ATOM 10845 C C . ALA C 1 529 ? -33.965 39.437 9.776 1.00 22.59 508 ALA C C 1
ATOM 10846 O O . ALA C 1 529 ? -34.566 39.130 8.740 1.00 36.77 508 ALA C O 1
ATOM 10848 N N . LYS C 1 530 ? -32.630 39.344 9.876 1.00 27.57 509 LYS C N 1
ATOM 10849 C CA . LYS C 1 530 ? -31.835 38.837 8.750 1.00 32.85 509 LYS C CA 1
ATOM 10850 C C . LYS C 1 530 ? -32.210 37.403 8.399 1.00 36.21 509 LYS C C 1
ATOM 10851 O O . LYS C 1 530 ? -32.428 37.069 7.224 1.00 31.70 509 LYS C O 1
ATOM 10857 N N . ILE C 1 531 ? -32.291 36.542 9.413 1.00 27.56 510 ILE C N 1
ATOM 10858 C CA . ILE C 1 531 ? -32.587 35.144 9.164 1.00 22.64 510 ILE C CA 1
ATOM 10859 C C . ILE C 1 531 ? -33.928 35.008 8.472 1.00 29.79 510 ILE C C 1
ATOM 10860 O O . ILE C 1 531 ? -34.060 34.254 7.504 1.00 37.30 510 ILE C O 1
ATOM 10865 N N . LEU C 1 532 ? -34.940 35.750 8.938 1.00 26.69 511 LEU C N 1
ATOM 10866 C CA . LEU C 1 532 ? -36.244 35.689 8.287 1.00 25.41 511 LEU C CA 1
ATOM 10867 C C . LEU C 1 532 ? -36.169 36.204 6.856 1.00 28.98 511 LEU C C 1
ATOM 10868 O O . LEU C 1 532 ? -36.677 35.561 5.927 1.00 32.09 511 LEU C O 1
ATOM 10873 N N . GLN C 1 533 ? -35.461 37.314 6.648 1.00 22.53 512 GLN C N 1
ATOM 10874 C CA . GLN C 1 533 ? -35.359 37.895 5.310 1.00 35.31 512 GLN C CA 1
ATOM 10875 C C . GLN C 1 533 ? -34.712 36.923 4.316 1.00 35.40 512 GLN C C 1
ATOM 10876 O O . GLN C 1 533 ? -35.242 36.691 3.231 1.00 36.83 512 GLN C O 1
ATOM 10882 N N . ILE C 1 534 ? -33.549 36.359 4.665 1.00 28.57 513 ILE C N 1
ATOM 10883 C CA . ILE C 1 534 ? -32.831 35.437 3.778 1.00 25.85 513 ILE C CA 1
ATOM 10884 C C . ILE C 1 534 ? -33.600 34.146 3.572 1.00 29.78 513 ILE C C 1
ATOM 10885 O O . ILE C 1 534 ? -33.601 33.577 2.465 1.00 31.39 513 ILE C O 1
ATOM 10890 N N . SER C 1 535 ? -34.262 33.669 4.619 1.00 30.81 514 SER C N 1
ATOM 10891 C CA . SER C 1 535 ? -35.021 32.437 4.488 1.00 37.21 514 SER C CA 1
ATOM 10892 C C . SER C 1 535 ? -36.130 32.591 3.468 1.00 41.68 514 SER C C 1
ATOM 10893 O O . SER C 1 535 ? -36.338 31.706 2.629 1.00 38.66 514 SER C O 1
ATOM 10896 N N . THR C 1 536 ? -36.880 33.693 3.552 1.00 32.89 515 THR C N 1
ATOM 10897 C CA . THR C 1 536 ? -37.991 33.818 2.635 1.00 35.41 515 THR C CA 1
ATOM 10898 C C . THR C 1 536 ? -37.513 34.200 1.235 1.00 36.73 515 THR C C 1
ATOM 10899 O O . THR C 1 536 ? -38.243 33.959 0.263 1.00 36.15 515 THR C O 1
ATOM 10903 N N . ILE C 1 537 ? -36.317 34.793 1.095 1.00 31.62 516 ILE C N 1
ATOM 10904 C CA . ILE C 1 537 ? -35.830 35.127 -0.247 1.00 40.22 516 ILE C CA 1
ATOM 10905 C C . ILE C 1 537 ? -35.373 33.864 -0.982 1.00 43.18 516 ILE C C 1
ATOM 10906 O O . ILE C 1 537 ? -35.801 33.603 -2.110 1.00 51.91 516 ILE C O 1
ATOM 10911 N N . LEU C 1 538 ? -34.491 33.072 -0.365 1.00 36.13 517 LEU C N 1
ATOM 10912 C CA . LEU C 1 538 ? -34.298 31.698 -0.797 1.00 28.29 517 LEU C CA 1
ATOM 10913 C C . LEU C 1 538 ? -35.609 30.939 -0.604 1.00 49.04 517 LEU C C 1
ATOM 10914 O O . LEU C 1 538 ? -36.550 31.419 0.013 1.00 69.63 517 LEU C O 1
ATOM 10919 N N . GLY C 1 539 ? -35.673 29.738 -1.106 1.00 54.12 518 GLY C N 1
ATOM 10920 C CA . GLY C 1 539 ? -36.930 29.086 -0.777 1.00 57.42 518 GLY C CA 1
ATOM 10921 C C . GLY C 1 539 ? -37.003 28.382 0.560 1.00 60.55 518 GLY C C 1
ATOM 10922 O O . GLY C 1 539 ? -38.028 27.766 0.852 1.00 77.37 518 GLY C O 1
ATOM 10923 N N . THR C 1 540 ? -35.969 28.465 1.389 1.00 55.95 519 THR C N 1
ATOM 10924 C CA . THR C 1 540 ? -35.737 27.496 2.459 1.00 54.12 519 THR C CA 1
ATOM 10925 C C . THR C 1 540 ? -36.626 27.769 3.667 1.00 56.65 519 THR C C 1
ATOM 10926 O O . THR C 1 540 ? -36.336 28.662 4.469 1.00 59.64 519 THR C O 1
ATOM 10930 N N . ASP C 1 541 ? -37.665 26.960 3.850 1.00 60.30 520 ASP C N 1
ATOM 10931 C CA . ASP C 1 541 ? -38.682 27.256 4.851 1.00 68.38 520 ASP C CA 1
ATOM 10932 C C . ASP C 1 541 ? -38.466 26.531 6.171 1.00 58.87 520 ASP C C 1
ATOM 10933 O O . ASP C 1 541 ? -39.212 26.780 7.124 1.00 62.55 520 ASP C O 1
ATOM 10938 N N . GLY C 1 542 ? -37.463 25.658 6.261 1.00 48.58 521 GLY C N 1
ATOM 10939 C CA . GLY C 1 542 ? -37.193 25.009 7.527 1.00 45.73 521 GLY C CA 1
ATOM 10940 C C . GLY C 1 542 ? -36.843 25.993 8.625 1.00 56.11 521 GLY C C 1
ATOM 10941 O O . GLY C 1 542 ? -37.076 25.729 9.810 1.00 57.05 521 GLY C O 1
ATOM 10942 N N . TYR C 1 543 ? -36.279 27.139 8.250 1.00 63.66 522 TYR C N 1
ATOM 10943 C CA . TYR C 1 543 ? -35.867 28.151 9.219 1.00 61.72 522 TYR C CA 1
ATOM 10944 C C . TYR C 1 543 ? -37.048 29.019 9.647 1.00 64.43 522 TYR C C 1
ATOM 10945 O O . TYR C 1 543 ? -37.146 29.395 10.828 1.00 58.08 522 TYR C O 1
ATOM 10954 N N . LEU C 1 544 ? -37.948 29.327 8.698 1.00 66.56 523 LEU C N 1
ATOM 10955 C CA . LEU C 1 544 ? -39.147 30.099 9.010 1.00 66.15 523 LEU C CA 1
ATOM 10956 C C . LEU C 1 544 ? -39.912 29.592 10.214 1.00 61.66 523 LEU C C 1
ATOM 10957 O O . LEU C 1 544 ? -40.234 30.375 11.110 1.00 57.99 523 LEU C O 1
ATOM 10962 N N . ASN C 1 545 ? -40.140 28.296 10.313 1.00 62.19 524 ASN C N 1
ATOM 10963 C CA . ASN C 1 545 ? -41.034 27.826 11.365 1.00 61.25 524 ASN C CA 1
ATOM 10964 C C . ASN C 1 545 ? -40.479 28.125 12.753 1.00 57.21 524 ASN C C 1
ATOM 10965 O O . ASN C 1 545 ? -41.212 28.580 13.635 1.00 56.60 524 ASN C O 1
ATOM 10970 N N . TYR C 1 546 ? -39.170 27.940 12.945 1.00 61.73 525 TYR C N 1
ATOM 10971 C CA . TYR C 1 546 ? -38.557 28.184 14.250 1.00 49.35 525 TYR C CA 1
ATOM 10972 C C . TYR C 1 546 ? -38.663 29.644 14.673 1.00 46.50 525 TYR C C 1
ATOM 10973 O O . TYR C 1 546 ? -39.067 29.948 15.801 1.00 50.87 525 TYR C O 1
ATOM 10982 N N . PHE C 1 547 ? -38.300 30.565 13.780 1.00 39.08 526 PHE C N 1
ATOM 10983 C CA . PHE C 1 547 ? -38.215 31.965 14.169 1.00 32.07 526 PHE C CA 1
ATOM 10984 C C . PHE C 1 547 ? -39.578 32.661 14.212 1.00 34.05 526 PHE C C 1
ATOM 10985 O O . PHE C 1 547 ? -39.751 33.642 14.951 1.00 30.09 526 PHE C O 1
ATOM 10993 N N . ILE C 1 548 ? -40.568 32.188 13.460 1.00 31.05 527 ILE C N 1
ATOM 10994 C CA . ILE C 1 548 ? -41.898 32.721 13.698 1.00 32.69 527 ILE C CA 1
ATOM 10995 C C . ILE C 1 548 ? -42.311 32.432 15.128 1.00 43.14 527 ILE C C 1
ATOM 10996 O O . ILE C 1 548 ? -42.861 33.298 15.825 1.00 34.54 527 ILE C O 1
ATOM 11001 N N . HIS C 1 549 ? -41.954 31.244 15.618 1.00 50.23 528 HIS C N 1
ATOM 11002 C CA . HIS C 1 549 ? -42.289 30.867 16.982 1.00 47.28 528 HIS C CA 1
ATOM 11003 C C . HIS C 1 549 ? -41.622 31.786 17.992 1.00 43.85 528 HIS C C 1
ATOM 11004 O O . HIS C 1 549 ? -42.220 32.116 19.025 1.00 52.85 528 HIS C O 1
ATOM 11011 N N . TYR C 1 550 ? -40.376 32.192 17.730 1.00 36.32 529 TYR C N 1
ATOM 11012 C CA . TYR C 1 550 ? -39.734 33.182 18.593 1.00 35.46 529 TYR C CA 1
ATOM 11013 C C . TYR C 1 550 ? -40.550 34.467 18.651 1.00 42.52 529 TYR C C 1
ATOM 11014 O O . TYR C 1 550 ? -40.772 35.029 19.733 1.00 39.30 529 TYR C O 1
ATOM 11023 N N . LEU C 1 551 ? -40.988 34.967 17.487 1.00 39.77 530 LEU C N 1
ATOM 11024 C CA . LEU C 1 551 ? -41.749 36.211 17.493 1.00 40.15 530 LEU C CA 1
ATOM 11025 C C . LEU C 1 551 ? -43.051 36.044 18.251 1.00 30.90 530 LEU C C 1
ATOM 11026 O O . LEU C 1 551 ? -43.394 36.870 19.102 1.00 37.02 530 LEU C O 1
ATOM 11031 N N . LYS C 1 552 ? -43.782 34.972 17.962 1.00 35.36 531 LYS C N 1
ATOM 11032 C CA . LYS C 1 552 ? -45.077 34.765 18.599 1.00 43.37 531 LYS C CA 1
ATOM 11033 C C . LYS C 1 552 ? -44.931 34.591 20.106 1.00 48.58 531 LYS C C 1
ATOM 11034 O O . LYS C 1 552 ? -45.828 34.977 20.864 1.00 46.91 531 LYS C O 1
ATOM 11040 N N . THR C 1 553 ? -43.795 34.046 20.560 1.00 48.59 532 THR C N 1
ATOM 11041 C CA . THR C 1 553 ? -43.539 33.875 21.986 1.00 48.88 532 THR C CA 1
ATOM 11042 C C . THR C 1 553 ? -43.024 35.154 22.653 1.00 45.64 532 THR C C 1
ATOM 11043 O O . THR C 1 553 ? -43.107 35.282 23.879 1.00 46.00 532 THR C O 1
ATOM 11047 N N . ASN C 1 554 ? -42.538 36.126 21.880 1.00 41.41 533 ASN C N 1
ATOM 11048 C CA . ASN C 1 554 ? -41.865 37.291 22.443 1.00 37.59 533 ASN C CA 1
ATOM 11049 C C . ASN C 1 554 ? -42.483 38.607 21.982 1.00 41.01 533 ASN C C 1
ATOM 11050 O O . ASN C 1 554 ? -41.778 39.606 21.814 1.00 40.96 533 ASN C O 1
ATOM 11055 N N . GLU C 1 555 ? -43.799 38.643 21.787 1.00 40.04 534 GLU C N 1
ATOM 11056 C CA . GLU C 1 555 ? -44.375 39.867 21.252 1.00 34.03 534 GLU C CA 1
ATOM 11057 C C . GLU C 1 555 ? -44.069 41.067 22.142 1.00 36.19 534 GLU C C 1
ATOM 11058 O O . GLU C 1 555 ? -43.735 42.147 21.638 1.00 46.10 534 GLU C O 1
ATOM 11064 N N . ALA C 1 556 ? -44.070 40.874 23.462 1.00 35.59 535 ALA C N 1
ATOM 11065 C CA . ALA C 1 556 ? -43.806 41.995 24.361 1.00 39.35 535 ALA C CA 1
ATOM 11066 C C . ALA C 1 556 ? -42.424 42.581 24.118 1.00 43.69 535 ALA C C 1
ATOM 11067 O O . ALA C 1 556 ? -42.257 43.803 24.084 1.00 52.16 535 ALA C O 1
ATOM 11069 N N . LEU C 1 557 ? -41.423 41.724 23.937 1.00 39.64 536 LEU C N 1
ATOM 11070 C CA . LEU C 1 557 ? -40.096 42.210 23.584 1.00 38.38 536 LEU C CA 1
ATOM 11071 C C . LEU C 1 557 ? -40.105 42.885 22.218 1.00 37.55 536 LEU C C 1
ATOM 11072 O O . LEU C 1 557 ? -39.589 44.000 22.064 1.00 39.27 536 LEU C O 1
ATOM 11077 N N . ILE C 1 558 ? -40.735 42.248 21.221 1.00 38.70 537 ILE C N 1
ATOM 11078 C CA . ILE C 1 558 ? -40.652 42.763 19.853 1.00 35.55 537 ILE C CA 1
ATOM 11079 C C . ILE C 1 558 ? -41.192 44.185 19.777 1.00 35.06 537 ILE C C 1
ATOM 11080 O O . ILE C 1 558 ? -40.637 45.034 19.070 1.00 41.31 537 ILE C O 1
ATOM 11085 N N . VAL C 1 559 ? -42.236 44.493 20.551 1.00 33.07 538 VAL C N 1
ATOM 11086 C CA . VAL C 1 559 ? -42.827 45.828 20.498 1.00 38.02 538 VAL C CA 1
ATOM 11087 C C . VAL C 1 559 ? -42.193 46.808 21.478 1.00 37.03 538 VAL C C 1
ATOM 11088 O O . VAL C 1 559 ? -42.592 47.979 21.496 1.00 45.94 538 VAL C O 1
ATOM 11092 N N . SER C 1 560 ? -41.221 46.384 22.286 1.00 31.41 539 SER C N 1
ATOM 11093 C CA . SER C 1 560 ? -40.561 47.315 23.197 1.00 35.17 539 SER C CA 1
ATOM 11094 C C . SER C 1 560 ? -39.384 48.020 22.527 1.00 39.75 539 SER C C 1
ATOM 11095 O O . SER C 1 560 ? -39.110 47.856 21.338 1.00 49.59 539 SER C O 1
ATOM 11098 N N . ASP C 1 561 ? -38.654 48.791 23.320 1.00 31.27 540 ASP C N 1
ATOM 11099 C CA . ASP C 1 561 ? -37.442 49.457 22.884 1.00 31.84 540 ASP C CA 1
ATOM 11100 C C . ASP C 1 561 ? -36.251 48.526 23.058 1.00 33.97 540 ASP C C 1
ATOM 11101 O O . ASP C 1 561 ? -36.034 47.980 24.146 1.00 37.02 540 ASP C O 1
ATOM 11106 N N . TYR C 1 562 ? -35.483 48.351 21.991 1.00 30.45 541 TYR C N 1
ATOM 11107 C CA . TYR C 1 562 ? -34.348 47.443 22.019 1.00 26.61 541 TYR C CA 1
ATOM 11108 C C . TYR C 1 562 ? -33.105 48.140 22.563 1.00 22.37 541 TYR C C 1
ATOM 11109 O O . TYR C 1 562 ? -32.908 49.341 22.375 1.00 23.66 541 TYR C O 1
ATOM 11118 N N . THR C 1 563 ? -32.271 47.366 23.256 1.00 23.37 542 THR C N 1
ATOM 11119 C CA . THR C 1 563 ? -30.986 47.838 23.756 1.00 22.51 542 THR C CA 1
ATOM 11120 C C . THR C 1 563 ? -29.941 47.911 22.651 1.00 24.52 542 THR C C 1
ATOM 11121 O O . THR C 1 563 ? -29.918 47.079 21.748 1.00 44.09 542 THR C O 1
ATOM 11125 N N . ASP C 1 564 ? -29.081 48.919 22.717 1.00 20.38 543 ASP C N 1
ATOM 11126 C CA . ASP C 1 564 ? -27.974 49.063 21.777 1.00 29.22 543 ASP C CA 1
ATOM 11127 C C . ASP C 1 564 ? -26.649 48.843 22.508 1.00 21.43 543 ASP C C 1
ATOM 11128 O O . ASP C 1 564 ? -26.218 49.694 23.280 1.00 29.26 543 ASP C O 1
ATOM 11133 N N . ASN C 1 565 ? -25.964 47.740 22.218 1.00 29.69 544 ASN C N 1
ATOM 11134 C CA . ASN C 1 565 ? -24.587 47.559 22.675 1.00 26.18 544 ASN C CA 1
ATOM 11135 C C . ASN C 1 565 ? -23.592 47.550 21.523 1.00 25.59 544 ASN C C 1
ATOM 11136 O O . ASN C 1 565 ? -22.451 47.088 21.701 1.00 28.37 544 ASN C O 1
ATOM 11141 N N . ARG C 1 566 ? -23.970 48.127 20.374 1.00 15.84 545 ARG C N 1
ATOM 11142 C CA . ARG C 1 566 ? -23.131 48.051 19.184 1.00 19.61 545 ARG C CA 1
ATOM 11143 C C . ARG C 1 566 ? -21.871 48.893 19.328 1.00 20.61 545 ARG C C 1
ATOM 11144 O O . ARG C 1 566 ? -21.867 49.945 19.971 1.00 18.89 545 ARG C O 1
ATOM 11152 N N . ASP C 1 567 ? -20.803 48.442 18.671 1.00 23.12 546 ASP C N 1
ATOM 11153 C CA . ASP C 1 567 ? -19.481 49.072 18.761 1.00 19.50 546 ASP C CA 1
ATOM 11154 C C . ASP C 1 567 ? -19.216 49.963 17.541 1.00 23.58 546 ASP C C 1
ATOM 11155 O O . ASP C 1 567 ? -18.736 49.491 16.502 1.00 36.70 546 ASP C O 1
ATOM 11160 N N . PHE C 1 568 ? -19.490 51.260 17.684 1.00 23.97 547 PHE C N 1
ATOM 11161 C CA . PHE C 1 568 ? -19.124 52.260 16.682 1.00 26.44 547 PHE C CA 1
ATOM 11162 C C . PHE C 1 568 ? -17.821 52.990 17.021 1.00 26.26 547 PHE C C 1
ATOM 11163 O O . PHE C 1 568 ? -17.516 54.004 16.393 1.00 33.55 547 PHE C O 1
ATOM 11171 N N . LYS C 1 569 ? -17.067 52.515 18.018 1.00 22.22 548 LYS C N 1
ATOM 11172 C CA . LYS C 1 569 ? -15.891 53.212 18.519 1.00 22.72 548 LYS C CA 1
ATOM 11173 C C . LYS C 1 569 ? -14.566 52.577 18.092 1.00 30.08 548 LYS C C 1
ATOM 11174 O O . LYS C 1 569 ? -13.557 53.286 17.997 1.00 27.54 548 LYS C O 1
ATOM 11180 N N . SER C 1 570 ? -14.529 51.259 17.850 1.00 31.95 549 SER C N 1
ATOM 11181 C CA . SER C 1 570 ? -13.252 50.552 17.724 1.00 33.31 549 SER C CA 1
ATOM 11182 C C . SER C 1 570 ? -12.456 50.990 16.502 1.00 33.20 549 SER C C 1
ATOM 11183 O O . SER C 1 570 ? -11.225 51.048 16.541 1.00 37.05 549 SER C O 1
ATOM 11186 N N . GLU C 1 571 ? -13.143 51.301 15.422 1.00 36.86 550 GLU C N 1
ATOM 11187 C CA . GLU C 1 571 ? -12.525 51.729 14.179 1.00 32.44 550 GLU C CA 1
ATOM 11188 C C . GLU C 1 571 ? -11.841 53.078 14.323 1.00 36.30 550 GLU C C 1
ATOM 11189 O O . GLU C 1 571 ? -11.006 53.430 13.483 1.00 31.04 550 GLU C O 1
ATOM 11195 N N . TRP C 1 572 ? -12.192 53.844 15.362 1.00 24.16 551 TRP C N 1
ATOM 11196 C CA . TRP C 1 572 ? -11.673 55.187 15.556 1.00 26.82 551 TRP C CA 1
ATOM 11197 C C . TRP C 1 572 ? -10.548 55.246 16.586 1.00 33.15 551 TRP C C 1
ATOM 11198 O O . TRP C 1 572 ? -10.054 56.338 16.892 1.00 40.36 551 TRP C O 1
ATOM 11209 N N . ASN C 1 573 ? -10.111 54.090 17.086 1.00 23.67 552 ASN C N 1
ATOM 11210 C CA . ASN C 1 573 ? -9.144 54.003 18.166 1.00 27.15 552 ASN C CA 1
ATOM 11211 C C . ASN C 1 573 ? -7.842 54.717 17.807 1.00 43.10 552 ASN C C 1
ATOM 11212 O O . ASN C 1 573 ? -7.129 54.309 16.878 1.00 39.18 552 ASN C O 1
ATOM 11217 N N . GLY C 1 574 ? -7.533 55.782 18.555 1.00 42.76 553 GLY C N 1
ATOM 11218 C CA . GLY C 1 574 ? -6.372 56.596 18.262 1.00 56.02 553 GLY C CA 1
ATOM 11219 C C . GLY C 1 574 ? -6.557 57.590 17.140 1.00 61.37 553 GLY C C 1
ATOM 11220 O O . GLY C 1 574 ? -5.573 57.998 16.507 1.00 75.90 553 GLY C O 1
ATOM 11221 N N . LEU C 1 575 ? -7.795 57.974 16.859 1.00 49.28 554 LEU C N 1
ATOM 11222 C CA . LEU C 1 575 ? -8.099 59.043 15.929 1.00 46.88 554 LEU C CA 1
ATOM 11223 C C . LEU C 1 575 ? -9.222 59.860 16.530 1.00 57.29 554 LEU C C 1
ATOM 11224 O O . LEU C 1 575 ? -9.903 59.423 17.466 1.00 54.53 554 LEU C O 1
ATOM 11229 N N . GLU C 1 576 ? -9.439 61.038 15.953 1.00 54.05 555 GLU C N 1
ATOM 11230 C CA . GLU C 1 576 ? -10.564 61.879 16.320 1.00 48.18 555 GLU C CA 1
ATOM 11231 C C . GLU C 1 576 ? -11.715 61.579 15.370 1.00 52.25 555 GLU C C 1
ATOM 11232 O O . GLU C 1 576 ? -11.560 61.686 14.144 1.00 57.16 555 GLU C O 1
ATOM 11238 N N . LYS C 1 577 ? -12.866 61.210 15.946 1.00 43.77 556 LYS C N 1
ATOM 11239 C CA . LYS C 1 577 ? -14.045 60.766 15.199 1.00 47.99 556 LYS C CA 1
ATOM 11240 C C . LYS C 1 577 ? -14.758 61.967 14.594 1.00 60.79 556 LYS C C 1
ATOM 11241 O O . LYS C 1 577 ? -15.595 62.602 15.237 1.00 66.60 556 LYS C O 1
ATOM 11247 N N . ILE C 1 578 ? -14.419 62.280 13.339 1.00 59.92 557 ILE C N 1
ATOM 11248 C CA . ILE C 1 578 ? -15.183 63.217 12.518 1.00 50.19 557 ILE C CA 1
ATOM 11249 C C . ILE C 1 578 ? -16.471 62.562 12.036 1.00 52.23 557 ILE C C 1
ATOM 11250 O O . ILE C 1 578 ? -16.607 61.334 12.062 1.00 55.90 557 ILE C O 1
ATOM 11255 N N . ASP C 1 579 ? -17.411 63.371 11.559 1.00 56.60 558 ASP C N 1
ATOM 11256 C CA . ASP C 1 579 ? -18.531 62.837 10.799 1.00 55.47 558 ASP C CA 1
ATOM 11257 C C . ASP C 1 579 ? -18.009 62.283 9.484 1.00 48.24 558 ASP C C 1
ATOM 11258 O O . ASP C 1 579 ? -17.069 62.833 8.903 1.00 40.81 558 ASP C O 1
ATOM 11263 N N . CYS C 1 580 ? -18.617 61.188 9.023 1.00 46.76 559 CYS C N 1
ATOM 11264 C CA . CYS C 1 580 ? -18.004 60.355 7.996 1.00 41.26 559 CYS C CA 1
ATOM 11265 C C . CYS C 1 580 ? -19.044 59.404 7.412 1.00 46.12 559 CYS C C 1
ATOM 11266 O O . CYS C 1 580 ? -20.239 59.484 7.732 1.00 46.95 559 CYS C O 1
ATOM 11269 N N . ILE C 1 581 ? -18.566 58.460 6.578 1.00 42.82 560 ILE C N 1
ATOM 11270 C CA . ILE C 1 581 ? -19.421 57.425 6.004 1.00 48.41 560 ILE C CA 1
ATOM 11271 C C . ILE C 1 581 ? -19.739 56.396 7.082 1.00 47.01 560 ILE C C 1
ATOM 11272 O O . ILE C 1 581 ? -18.919 56.105 7.959 1.00 53.94 560 ILE C O 1
ATOM 11277 N N . ASP C 1 582 ? -20.962 55.877 7.036 1.00 33.55 561 ASP C N 1
ATOM 11278 C CA . ASP C 1 582 ? -21.482 54.977 8.049 1.00 31.13 561 ASP C CA 1
ATOM 11279 C C . ASP C 1 582 ? -21.989 53.690 7.414 1.00 37.29 561 ASP C C 1
ATOM 11280 O O . ASP C 1 582 ? -22.414 53.667 6.255 1.00 41.84 561 ASP C O 1
ATOM 11285 N N . VAL C 1 583 ? -21.954 52.621 8.199 1.00 29.90 562 VAL C N 1
ATOM 11286 C CA . VAL C 1 583 ? -22.641 51.406 7.774 1.00 22.40 562 VAL C CA 1
ATOM 11287 C C . VAL C 1 583 ? -24.132 51.690 7.704 1.00 29.20 562 VAL C C 1
ATOM 11288 O O . VAL C 1 583 ? -24.717 52.158 8.696 1.00 34.91 562 VAL C O 1
ATOM 11292 N N . PRO C 1 584 ? -24.801 51.396 6.593 1.00 33.13 563 PRO C N 1
ATOM 11293 C CA . PRO C 1 584 ? -26.205 51.805 6.453 1.00 23.12 563 PRO C CA 1
ATOM 11294 C C . PRO C 1 584 ? -27.156 50.996 7.326 1.00 32.01 563 PRO C C 1
ATOM 11295 O O . PRO C 1 584 ? -27.857 50.125 6.806 1.00 47.95 563 PRO C O 1
ATOM 11299 N N . VAL C 1 585 ? -27.206 51.253 8.627 1.00 33.13 564 VAL C N 1
ATOM 11300 C CA . VAL C 1 585 ? -28.168 50.580 9.492 1.00 32.60 564 VAL C CA 1
ATOM 11301 C C . VAL C 1 585 ? -29.484 51.358 9.488 1.00 32.66 564 VAL C C 1
ATOM 11302 O O . VAL C 1 585 ? -29.521 52.557 9.210 1.00 44.03 564 VAL C O 1
ATOM 11306 N N . ASN C 1 586 ? -30.581 50.654 9.807 1.00 24.06 565 ASN C N 1
ATOM 11307 C CA . ASN C 1 586 ? -31.944 51.200 9.881 1.00 22.11 565 ASN C CA 1
ATOM 11308 C C . ASN C 1 586 ? -32.692 50.457 11.001 1.00 32.05 565 ASN C C 1
ATOM 11309 O O . ASN C 1 586 ? -33.406 49.478 10.758 1.00 28.60 565 ASN C O 1
ATOM 11314 N N . ASP C 1 587 ? -32.529 50.936 12.235 1.00 41.48 566 ASP C N 1
ATOM 11315 C CA . ASP C 1 587 ? -33.069 50.186 13.370 1.00 35.18 566 ASP C CA 1
ATOM 11316 C C . ASP C 1 587 ? -34.593 50.116 13.365 1.00 35.79 566 ASP C C 1
ATOM 11317 O O . ASP C 1 587 ? -35.155 49.103 13.794 1.00 42.68 566 ASP C O 1
ATOM 11322 N N . VAL C 1 588 ? -35.277 51.167 12.903 1.00 42.01 567 VAL C N 1
ATOM 11323 C CA . VAL C 1 588 ? -36.737 51.155 12.931 1.00 32.96 567 VAL C CA 1
ATOM 11324 C C . VAL C 1 588 ? -37.273 50.123 11.931 1.00 33.07 567 VAL C C 1
ATOM 11325 O O . VAL C 1 588 ? -38.211 49.366 12.230 1.00 29.09 567 VAL C O 1
ATOM 11329 N N . ALA C 1 589 ? -36.674 50.056 10.734 1.00 32.70 568 ALA C N 1
ATOM 11330 C CA . ALA C 1 589 ? -37.036 49.002 9.782 1.00 24.01 568 ALA C CA 1
ATOM 11331 C C . ALA C 1 589 ? -36.889 47.621 10.407 1.00 31.88 568 ALA C C 1
ATOM 11332 O O . ALA C 1 589 ? -37.722 46.736 10.173 1.00 28.55 568 ALA C O 1
ATOM 11334 N N . THR C 1 590 ? -35.844 47.415 11.215 1.00 28.37 569 THR C N 1
ATOM 11335 C CA . THR C 1 590 ? -35.705 46.119 11.866 1.00 27.94 569 THR C CA 1
ATOM 11336 C C . THR C 1 590 ? -36.958 45.779 12.667 1.00 31.69 569 THR C C 1
ATOM 11337 O O . THR C 1 590 ? -37.536 44.696 12.497 1.00 33.27 569 THR C O 1
ATOM 11341 N N . LYS C 1 591 ? -37.421 46.715 13.509 1.00 24.58 570 LYS C N 1
ATOM 11342 C CA . LYS C 1 591 ? -38.649 46.501 14.280 1.00 27.91 570 LYS C CA 1
ATOM 11343 C C . LYS C 1 591 ? -39.843 46.234 13.365 1.00 34.94 570 LYS C C 1
ATOM 11344 O O . LYS C 1 591 ? -40.641 45.318 13.608 1.00 31.35 570 LYS C O 1
ATOM 11350 N N . LEU C 1 592 ? -39.998 47.044 12.316 1.00 31.66 571 LEU C N 1
ATOM 11351 C CA . LEU C 1 592 ? -41.154 46.886 11.441 1.00 28.87 571 LEU C CA 1
ATOM 11352 C C . LEU C 1 592 ? -41.140 45.522 10.763 1.00 30.32 571 LEU C C 1
ATOM 11353 O O . LEU C 1 592 ? -42.176 44.854 10.678 1.00 39.76 571 LEU C O 1
ATOM 11358 N N . LYS C 1 593 ? -39.966 45.087 10.289 1.00 29.39 572 LYS C N 1
ATOM 11359 C CA . LYS C 1 593 ? -39.828 43.754 9.704 1.00 33.73 572 LYS C CA 1
ATOM 11360 C C . LYS C 1 593 ? -40.312 42.679 10.668 1.00 38.72 572 LYS C C 1
ATOM 11361 O O . LYS C 1 593 ? -41.109 41.806 10.298 1.00 39.20 572 LYS C O 1
ATOM 11367 N N . LEU C 1 594 ? -39.832 42.725 11.916 1.00 29.01 573 LEU C N 1
ATOM 11368 C CA . LEU C 1 594 ? -40.284 41.743 12.890 1.00 32.27 573 LEU C CA 1
ATOM 11369 C C . LEU C 1 594 ? -41.780 41.852 13.120 1.00 29.43 573 LEU C C 1
ATOM 11370 O O . LEU C 1 594 ? -42.445 40.835 13.358 1.00 30.14 573 LEU C O 1
ATOM 11375 N N . LEU C 1 595 ? -42.328 43.068 13.040 1.00 23.24 574 LEU C N 1
ATOM 11376 C CA . LEU C 1 595 ? -43.771 43.223 13.159 1.00 32.87 574 LEU C CA 1
ATOM 11377 C C . LEU C 1 595 ? -44.489 42.633 11.945 1.00 38.46 574 LEU C C 1
ATOM 11378 O O . LEU C 1 595 ? -45.547 42.003 12.096 1.00 40.63 574 LEU C O 1
ATOM 11383 N N . VAL C 1 596 ? -43.923 42.793 10.739 1.00 29.82 575 VAL C N 1
ATOM 11384 C CA . VAL C 1 596 ? -44.572 42.219 9.560 1.00 36.42 575 VAL C CA 1
ATOM 11385 C C . VAL C 1 596 ? -44.731 40.707 9.721 1.00 32.32 575 VAL C C 1
ATOM 11386 O O . VAL C 1 596 ? -45.843 40.178 9.657 1.00 40.15 575 VAL C O 1
ATOM 11390 N N . TYR C 1 597 ? -43.636 39.996 9.992 1.00 35.79 576 TYR C N 1
ATOM 11391 C CA . TYR C 1 597 ? -43.740 38.544 10.147 1.00 36.76 576 TYR C CA 1
ATOM 11392 C C . TYR C 1 597 ? -44.645 38.172 11.315 1.00 37.45 576 TYR C C 1
ATOM 11393 O O . TYR C 1 597 ? -45.407 37.200 11.228 1.00 40.87 576 TYR C O 1
ATOM 11402 N N . SER C 1 598 ? -44.587 38.943 12.407 1.00 25.10 577 SER C N 1
ATOM 11403 C CA . SER C 1 598 ? -45.498 38.720 13.530 1.00 33.14 577 SER C CA 1
ATOM 11404 C C . SER C 1 598 ? -46.961 38.808 13.093 1.00 38.53 577 SER C C 1
ATOM 11405 O O . SER C 1 598 ? -47.820 38.107 13.639 1.00 35.01 577 SER C O 1
ATOM 11408 N N . ILE C 1 599 ? -47.270 39.691 12.137 1.00 34.10 578 ILE C N 1
ATOM 11409 C CA . ILE C 1 599 ? -48.655 39.884 11.712 1.00 37.63 578 ILE C CA 1
ATOM 11410 C C . ILE C 1 599 ? -49.072 38.831 10.690 1.00 39.57 578 ILE C C 1
ATOM 11411 O O . ILE C 1 599 ? -50.208 38.336 10.714 1.00 43.17 578 ILE C O 1
ATOM 11416 N N . VAL C 1 600 ? -48.178 38.516 9.752 1.00 30.23 579 VAL C N 1
ATOM 11417 C CA . VAL C 1 600 ? -48.446 37.483 8.755 1.00 33.91 579 VAL C CA 1
ATOM 11418 C C . VAL C 1 600 ? -48.868 36.189 9.423 1.00 39.50 579 VAL C C 1
ATOM 11419 O O . VAL C 1 600 ? -49.817 35.530 8.991 1.00 42.48 579 VAL C O 1
ATOM 11423 N N . PHE C 1 601 ? -48.149 35.781 10.468 1.00 47.25 580 PHE C N 1
ATOM 11424 C CA . PHE C 1 601 ? -48.453 34.527 11.147 1.00 51.29 580 PHE C CA 1
ATOM 11425 C C . PHE C 1 601 ? -49.314 34.722 12.387 1.00 49.06 580 PHE C C 1
ATOM 11426 O O . PHE C 1 601 ? -49.339 33.856 13.264 1.00 54.66 580 PHE C O 1
ATOM 11434 N N . GLU C 1 602 ? -50.029 35.835 12.475 1.00 48.99 581 GLU C N 1
ATOM 11435 C CA . GLU C 1 602 ? -50.998 36.012 13.538 1.00 54.46 581 GLU C CA 1
ATOM 11436 C C . GLU C 1 602 ? -52.289 35.315 13.141 1.00 65.39 581 GLU C C 1
ATOM 11437 O O . GLU C 1 602 ? -52.811 35.529 12.042 1.00 63.06 581 GLU C O 1
ATOM 11443 N N . ASP C 1 603 ? -52.801 34.472 14.033 1.00 72.72 582 ASP C N 1
ATOM 11444 C CA . ASP C 1 603 ? -53.941 33.642 13.689 1.00 73.48 582 ASP C CA 1
ATOM 11445 C C . ASP C 1 603 ? -55.254 34.144 14.267 1.00 78.00 582 ASP C C 1
ATOM 11446 O O . ASP C 1 603 ? -56.309 33.808 13.721 1.00 93.34 582 ASP C O 1
ATOM 11451 N N . GLN C 1 604 ? -55.231 34.959 15.324 1.00 67.16 583 GLN C N 1
ATOM 11452 C CA . GLN C 1 604 ? -56.461 35.380 15.985 1.00 63.39 583 GLN C CA 1
ATOM 11453 C C . GLN C 1 604 ? -56.792 36.854 15.772 1.00 70.47 583 GLN C C 1
ATOM 11454 O O . GLN C 1 604 ? -57.818 37.163 15.164 1.00 82.32 583 GLN C O 1
ATOM 11460 N N . ASP C 1 605 ? -55.992 37.786 16.271 1.00 68.43 584 ASP C N 1
ATOM 11461 C CA . ASP C 1 605 ? -56.336 39.201 16.149 1.00 71.13 584 ASP C CA 1
ATOM 11462 C C . ASP C 1 605 ? -55.061 39.976 15.865 1.00 68.23 584 ASP C C 1
ATOM 11463 O O . ASP C 1 605 ? -54.190 40.085 16.732 1.00 63.28 584 ASP C O 1
ATOM 11468 N N . ALA C 1 606 ? -54.977 40.546 14.667 1.00 67.28 585 ALA C N 1
ATOM 11469 C CA . ALA C 1 606 ? -53.803 41.280 14.231 1.00 58.66 585 ALA C CA 1
ATOM 11470 C C . ALA C 1 606 ? -53.916 42.770 14.514 1.00 71.15 585 ALA C C 1
ATOM 11471 O O . ALA C 1 606 ? -52.973 43.516 14.223 1.00 74.31 585 ALA C O 1
ATOM 11473 N N . SER C 1 607 ? -55.029 43.212 15.112 1.00 74.24 586 SER C N 1
ATOM 11474 C CA . SER C 1 607 ? -55.247 44.638 15.327 1.00 66.38 586 SER C CA 1
ATOM 11475 C C . SER C 1 607 ? -54.166 45.226 16.220 1.00 64.13 586 SER C C 1
ATOM 11476 O O . SER C 1 607 ? -53.550 46.240 15.880 1.00 68.61 586 SER C O 1
ATOM 11479 N N . ARG C 1 608 ? -53.922 44.595 17.369 1.00 59.14 587 ARG C N 1
ATOM 11480 C CA . ARG C 1 608 ? -52.911 45.080 18.300 1.00 60.48 587 ARG C CA 1
ATOM 11481 C C . ARG C 1 608 ? -51.575 45.340 17.599 1.00 61.73 587 ARG C C 1
ATOM 11482 O O . ARG C 1 608 ? -51.031 46.450 17.662 1.00 60.29 587 ARG C O 1
ATOM 11490 N N . LEU C 1 609 ? -51.035 44.316 16.919 1.00 57.05 588 LEU C N 1
ATOM 11491 C CA . LEU C 1 609 ? -49.745 44.458 16.244 1.00 39.80 588 LEU C CA 1
ATOM 11492 C C . LEU C 1 609 ? -49.811 45.494 15.129 1.00 46.04 588 LEU C C 1
ATOM 11493 O O . LEU C 1 609 ? -48.830 46.202 14.869 1.00 46.05 588 LEU C O 1
ATOM 11498 N N . LEU C 1 610 ? -50.958 45.591 14.452 1.00 48.60 589 LEU C N 1
ATOM 11499 C CA . LEU C 1 610 ? -51.107 46.580 13.391 1.00 47.03 589 LEU C CA 1
ATOM 11500 C C . LEU C 1 610 ? -51.227 47.989 13.958 1.00 52.18 589 LEU C C 1
ATOM 11501 O O . LEU C 1 610 ? -50.791 48.950 13.313 1.00 45.98 589 LEU C O 1
ATOM 11506 N N . LYS C 1 611 ? -51.823 48.127 15.149 1.00 61.66 590 LYS C N 1
ATOM 11507 C CA . LYS C 1 611 ? -51.783 49.394 15.874 1.00 63.14 590 LYS C CA 1
ATOM 11508 C C . LYS C 1 611 ? -50.345 49.838 16.100 1.00 56.70 590 LYS C C 1
ATOM 11509 O O . LYS C 1 611 ? -49.969 50.972 15.765 1.00 60.63 590 LYS C O 1
ATOM 11515 N N . VAL C 1 612 ? -49.530 48.949 16.677 1.00 44.17 591 VAL C N 1
ATOM 11516 C CA . VAL C 1 612 ? -48.114 49.241 16.872 1.00 44.87 591 VAL C CA 1
ATOM 11517 C C . VAL C 1 612 ? -47.464 49.619 15.545 1.00 48.68 591 VAL C C 1
ATOM 11518 O O . VAL C 1 612 ? -46.740 50.620 15.439 1.00 40.55 591 VAL C O 1
ATOM 11522 N N . PHE C 1 613 ? -47.726 48.816 14.509 1.00 47.29 592 PHE C N 1
ATOM 11523 C CA . PHE C 1 613 ? -47.114 49.022 13.204 1.00 40.83 592 PHE C CA 1
ATOM 11524 C C . PHE C 1 613 ? -47.348 50.440 12.720 1.00 42.81 592 PHE C C 1
ATOM 11525 O O . PHE C 1 613 ? -46.405 51.132 12.320 1.00 36.79 592 PHE C O 1
ATOM 11533 N N . ASN C 1 614 ? -48.605 50.899 12.791 1.00 48.46 593 ASN C N 1
ATOM 11534 C CA . ASN C 1 614 ? -48.975 52.204 12.247 1.00 51.55 593 ASN C CA 1
ATOM 11535 C C . ASN C 1 614 ? -48.368 53.346 13.056 1.00 49.90 593 ASN C C 1
ATOM 11536 O O . ASN C 1 614 ? -47.926 54.350 12.488 1.00 51.49 593 ASN C O 1
ATOM 11541 N N . LYS C 1 615 ? -48.304 53.203 14.379 1.00 47.56 594 LYS C N 1
ATOM 11542 C CA . LYS C 1 615 ? -47.652 54.232 15.175 1.00 42.10 594 LYS C CA 1
ATOM 11543 C C . LYS C 1 615 ? -46.198 54.389 14.753 1.00 37.56 594 LYS C C 1
ATOM 11544 O O . LYS C 1 615 ? -45.721 55.512 14.544 1.00 39.20 594 LYS C O 1
ATOM 11550 N N . ILE C 1 616 ? -45.505 53.271 14.534 1.00 34.32 595 ILE C N 1
ATOM 11551 C CA . ILE C 1 616 ? -44.095 53.339 14.168 1.00 30.22 595 ILE C CA 1
ATOM 11552 C C . ILE C 1 616 ? -43.929 54.037 12.827 1.00 40.32 595 ILE C C 1
ATOM 11553 O O . ILE C 1 616 ? -43.214 55.039 12.714 1.00 49.57 595 ILE C O 1
ATOM 11558 N N . THR C 1 617 ? -44.628 53.543 11.802 1.00 40.96 596 THR C N 1
ATOM 11559 C CA . THR C 1 617 ? -44.480 54.108 10.465 1.00 45.79 596 THR C CA 1
ATOM 11560 C C . THR C 1 617 ? -44.836 55.586 10.454 1.00 53.74 596 THR C C 1
ATOM 11561 O O . THR C 1 617 ? -44.197 56.380 9.759 1.00 58.80 596 THR C O 1
ATOM 11565 N N . SER C 1 618 ? -45.825 55.988 11.245 1.00 53.10 597 SER C N 1
ATOM 11566 C CA . SER C 1 618 ? -46.238 57.383 11.201 1.00 49.16 597 SER C CA 1
ATOM 11567 C C . SER C 1 618 ? -45.160 58.317 11.723 1.00 47.93 597 SER C C 1
ATOM 11568 O O . SER C 1 618 ? -45.180 59.502 11.371 1.00 48.55 597 SER C O 1
ATOM 11571 N N . ASN C 1 619 ? -44.223 57.817 12.544 1.00 43.61 598 ASN C N 1
ATOM 11572 C CA . ASN C 1 619 ? -43.138 58.625 13.099 1.00 43.53 598 ASN C CA 1
ATOM 11573 C C . ASN C 1 619 ? -41.765 58.205 12.574 1.00 44.29 598 ASN C C 1
ATOM 11574 O O . ASN C 1 619 ? -40.767 58.349 13.274 1.00 48.88 598 ASN C O 1
ATOM 11579 N N . ALA C 1 620 ? -41.693 57.721 11.336 1.00 42.01 599 ALA C N 1
ATOM 11580 C CA . ALA C 1 620 ? -40.636 56.785 10.967 1.00 41.32 599 ALA C CA 1
ATOM 11581 C C . ALA C 1 620 ? -39.311 57.446 10.575 1.00 55.97 599 ALA C C 1
ATOM 11582 O O . ALA C 1 620 ? -38.250 56.846 10.801 1.00 74.60 599 ALA C O 1
ATOM 11584 N N . LYS C 1 621 ? -39.329 58.620 9.927 1.00 38.24 600 LYS C N 1
ATOM 11585 C CA . LYS C 1 621 ? -38.091 59.265 9.422 1.00 44.23 600 LYS C CA 1
ATOM 11586 C C . LYS C 1 621 ? -37.445 58.498 8.261 1.00 39.77 600 LYS C C 1
ATOM 11587 O O . LYS C 1 621 ? -36.222 58.489 8.096 1.00 27.23 600 LYS C O 1
ATOM 11593 N N . PHE C 1 622 ? -38.270 57.924 7.402 1.00 45.45 601 PHE C N 1
ATOM 11594 C CA . PHE C 1 622 ? -37.777 57.076 6.330 1.00 46.56 601 PHE C CA 1
ATOM 11595 C C . PHE C 1 622 ? -37.531 57.841 5.027 1.00 37.68 601 PHE C C 1
ATOM 11596 O O . PHE C 1 622 ? -38.072 58.921 4.790 1.00 32.14 601 PHE C O 1
ATOM 11604 N N . SER C 1 623 ? -36.733 57.225 4.156 1.00 45.53 602 SER C N 1
ATOM 11605 C CA . SER C 1 623 ? -36.601 57.645 2.768 1.00 39.76 602 SER C CA 1
ATOM 11606 C C . SER C 1 623 ? -37.921 57.456 2.012 1.00 47.76 602 SER C C 1
ATOM 11607 O O . SER C 1 623 ? -38.840 56.764 2.472 1.00 45.29 602 SER C O 1
ATOM 11610 N N . VAL C 1 624 ? -37.986 58.042 0.807 1.00 45.97 603 VAL C N 1
ATOM 11611 C CA . VAL C 1 624 ? -39.226 58.006 0.027 1.00 34.03 603 VAL C CA 1
ATOM 11612 C C . VAL C 1 624 ? -39.625 56.574 -0.265 1.00 32.58 603 VAL C C 1
ATOM 11613 O O . VAL C 1 624 ? -40.801 56.201 -0.151 1.00 36.11 603 VAL C O 1
ATOM 11617 N N . PHE C 1 625 ? -38.664 55.758 -0.691 1.00 28.45 604 PHE C N 1
ATOM 11618 C CA . PHE C 1 625 ? -39.014 54.384 -1.015 1.00 36.21 604 PHE C CA 1
ATOM 11619 C C . PHE C 1 625 ? -39.324 53.587 0.249 1.00 31.58 604 PHE C C 1
ATOM 11620 O O . PHE C 1 625 ? -40.256 52.776 0.270 1.00 38.13 604 PHE C O 1
ATOM 11628 N N . ASP C 1 626 ? -38.559 53.796 1.315 1.00 27.21 605 ASP C N 1
ATOM 11629 C CA . ASP C 1 626 ? -38.884 53.091 2.549 1.00 45.82 605 ASP C CA 1
ATOM 11630 C C . ASP C 1 626 ? -40.301 53.430 3.009 1.00 45.96 605 ASP C C 1
ATOM 11631 O O . ASP C 1 626 ? -41.043 52.547 3.461 1.00 40.68 605 ASP C O 1
ATOM 11636 N N . ASN C 1 627 ? -40.717 54.691 2.861 1.00 40.92 606 ASN C N 1
ATOM 11637 C CA . ASN C 1 627 ? -42.069 55.031 3.282 1.00 37.79 606 ASN C CA 1
ATOM 11638 C C . ASN C 1 627 ? -43.076 54.282 2.433 1.00 34.15 606 ASN C C 1
ATOM 11639 O O . ASN C 1 627 ? -44.039 53.713 2.959 1.00 35.38 606 ASN C O 1
ATOM 11644 N N . LEU C 1 628 ? -42.855 54.254 1.115 1.00 34.98 607 LEU C N 1
ATOM 11645 C CA . LEU C 1 628 ? -43.739 53.512 0.224 1.00 35.14 607 LEU C CA 1
ATOM 11646 C C . LEU C 1 628 ? -43.837 52.051 0.653 1.00 43.36 607 LEU C C 1
ATOM 11647 O O . LEU C 1 628 ? -44.938 51.498 0.800 1.00 46.44 607 LEU C O 1
ATOM 11652 N N . LEU C 1 629 ? -42.684 51.433 0.925 1.00 33.22 608 LEU C N 1
ATOM 11653 C CA . LEU C 1 629 ? -42.639 50.000 1.159 1.00 31.07 608 LEU C CA 1
ATOM 11654 C C . LEU C 1 629 ? -43.487 49.594 2.359 1.00 36.96 608 LEU C C 1
ATOM 11655 O O . LEU C 1 629 ? -44.235 48.611 2.285 1.00 40.70 608 LEU C O 1
ATOM 11660 N N . TYR C 1 630 ? -43.435 50.359 3.454 1.00 27.33 609 TYR C N 1
ATOM 11661 C CA . TYR C 1 630 ? -44.228 49.983 4.616 1.00 27.44 609 TYR C CA 1
ATOM 11662 C C . TYR C 1 630 ? -45.678 50.398 4.485 1.00 35.34 609 TYR C C 1
ATOM 11663 O O . TYR C 1 630 ? -46.536 49.815 5.158 1.00 42.63 609 TYR C O 1
ATOM 11672 N N . LYS C 1 631 ? -45.989 51.358 3.610 1.00 31.51 610 LYS C N 1
ATOM 11673 C CA . LYS C 1 631 ? -47.398 51.612 3.352 1.00 37.48 610 LYS C CA 1
ATOM 11674 C C . LYS C 1 631 ? -47.995 50.436 2.598 1.00 44.49 610 LYS C C 1
ATOM 11675 O O . LYS C 1 631 ? -49.062 49.929 2.961 1.00 43.29 610 LYS C O 1
ATOM 11681 N N . LEU C 1 632 ? -47.274 49.953 1.578 1.00 48.83 611 LEU C N 1
ATOM 11682 C CA . LEU C 1 632 ? -47.643 48.718 0.892 1.00 35.79 611 LEU C CA 1
ATOM 11683 C C . LEU C 1 632 ? -47.783 47.562 1.874 1.00 35.50 611 LEU C C 1
ATOM 11684 O O . LEU C 1 632 ? -48.781 46.830 1.849 1.00 38.81 611 LEU C O 1
ATOM 11689 N N . TYR C 1 633 ? -46.802 47.384 2.764 1.00 33.45 612 TYR C N 1
ATOM 11690 C CA . TYR C 1 633 ? -46.946 46.326 3.764 1.00 37.53 612 TYR C CA 1
ATOM 11691 C C . TYR C 1 633 ? -48.207 46.542 4.584 1.00 42.39 612 TYR C C 1
ATOM 11692 O O . TYR C 1 633 ? -48.977 45.602 4.821 1.00 35.89 612 TYR C O 1
ATOM 11701 N N . PHE C 1 634 ? -48.456 47.789 4.986 1.00 43.67 613 PHE C N 1
ATOM 11702 C CA . PHE C 1 634 ? -49.636 48.075 5.789 1.00 43.99 613 PHE C CA 1
ATOM 11703 C C . PHE C 1 634 ? -50.912 47.646 5.069 1.00 47.76 613 PHE C C 1
ATOM 11704 O O . PHE C 1 634 ? -51.680 46.826 5.587 1.00 48.12 613 PHE C O 1
ATOM 11712 N N . ASN C 1 635 ? -51.125 48.143 3.846 1.00 51.16 614 ASN C N 1
ATOM 11713 C CA . ASN C 1 635 ? -52.366 47.842 3.137 1.00 48.70 614 ASN C CA 1
ATOM 11714 C C . ASN C 1 635 ? -52.487 46.349 2.842 1.00 48.37 614 ASN C C 1
ATOM 11715 O O . ASN C 1 635 ? -53.575 45.771 2.950 1.00 51.42 614 ASN C O 1
ATOM 11720 N N . LEU C 1 636 ? -51.380 45.709 2.467 1.00 45.51 615 LEU C N 1
ATOM 11721 C CA . LEU C 1 636 ? -51.423 44.279 2.183 1.00 45.11 615 LEU C CA 1
ATOM 11722 C C . LEU C 1 636 ? -51.751 43.476 3.435 1.00 45.49 615 LEU C C 1
ATOM 11723 O O . LEU C 1 636 ? -52.576 42.556 3.391 1.00 48.51 615 LEU C O 1
ATOM 11728 N N . LEU C 1 637 ? -51.141 43.831 4.571 1.00 37.52 616 LEU C N 1
ATOM 11729 C CA . LEU C 1 637 ? -51.446 43.120 5.809 1.00 42.18 616 LEU C CA 1
ATOM 11730 C C . LEU C 1 637 ? -52.893 43.325 6.237 1.00 52.47 616 LEU C C 1
ATOM 11731 O O . LEU C 1 637 ? -53.512 42.414 6.796 1.00 55.49 616 LEU C O 1
ATOM 11736 N N . LYS C 1 638 ? -53.447 44.517 6.012 1.00 52.75 617 LYS C N 1
ATOM 11737 C CA . LYS C 1 638 ? -54.818 44.747 6.459 1.00 56.22 617 LYS C CA 1
ATOM 11738 C C . LYS C 1 638 ? -55.839 44.034 5.570 1.00 55.27 617 LYS C C 1
ATOM 11739 O O . LYS C 1 638 ? -56.848 43.535 6.073 1.00 66.14 617 LYS C O 1
ATOM 11745 N N . ILE C 1 639 ? -55.601 43.949 4.254 1.00 55.83 618 ILE C N 1
ATOM 11746 C CA . ILE C 1 639 ? -56.519 43.192 3.403 1.00 57.01 618 ILE C CA 1
ATOM 11747 C C . ILE C 1 639 ? -56.601 41.744 3.864 1.00 52.38 618 ILE C C 1
ATOM 11748 O O . ILE C 1 639 ? -57.687 41.160 3.966 1.00 53.40 618 ILE C O 1
ATOM 11753 N N . THR C 1 640 ? -55.452 41.154 4.162 1.00 42.31 619 THR C N 1
ATOM 11754 C CA . THR C 1 640 ? -55.333 39.727 4.376 1.00 47.88 619 THR C CA 1
ATOM 11755 C C . THR C 1 640 ? -55.628 39.287 5.806 1.00 56.48 619 THR C C 1
ATOM 11756 O O . THR C 1 640 ? -55.918 38.101 6.021 1.00 58.89 619 THR C O 1
ATOM 11760 N N . LYS C 1 641 ? -55.518 40.189 6.784 1.00 51.31 620 LYS C N 1
ATOM 11761 C CA . LYS C 1 641 ? -55.502 39.805 8.188 1.00 46.42 620 LYS C CA 1
ATOM 11762 C C . LYS C 1 641 ? -56.594 40.513 8.970 1.00 55.80 620 LYS C C 1
ATOM 11763 O O . LYS C 1 641 ? -56.507 40.594 10.193 1.00 62.39 620 LYS C O 1
ATOM 11769 N N . THR C 1 642 ? -57.608 41.047 8.288 1.00 62.25 621 THR C N 1
ATOM 11770 C CA . THR C 1 642 ? -58.711 41.759 8.952 1.00 66.23 621 THR C CA 1
ATOM 11771 C C . THR C 1 642 ? -60.041 41.425 8.287 1.00 61.40 621 THR C C 1
ATOM 11772 O O . THR C 1 642 ? -60.160 41.533 7.064 1.00 60.75 621 THR C O 1
ATOM 11776 N N . ASN C 1 645 ? -64.714 45.731 5.203 1.00 78.07 624 ASN C N 1
ATOM 11777 C CA . ASN C 1 645 ? -65.913 45.593 4.368 1.00 89.14 624 ASN C CA 1
ATOM 11778 C C . ASN C 1 645 ? -65.561 45.760 2.886 1.00 94.67 624 ASN C C 1
ATOM 11779 O O . ASN C 1 645 ? -64.495 46.284 2.569 1.00 95.60 624 ASN C O 1
ATOM 11784 N N . PRO C 1 646 ? -66.437 45.286 1.989 1.00 99.05 625 PRO C N 1
ATOM 11785 C CA . PRO C 1 646 ? -66.091 45.264 0.555 1.00 96.95 625 PRO C CA 1
ATOM 11786 C C . PRO C 1 646 ? -65.573 46.573 -0.020 1.00 90.65 625 PRO C C 1
ATOM 11787 O O . PRO C 1 646 ? -64.772 46.532 -0.963 1.00 92.29 625 PRO C O 1
ATOM 11791 N N . GLN C 1 647 ? -65.992 47.728 0.491 1.00 87.97 626 GLN C N 1
ATOM 11792 C CA . GLN C 1 647 ? -65.455 48.970 -0.051 1.00 90.96 626 GLN C CA 1
ATOM 11793 C C . GLN C 1 647 ? -64.160 49.402 0.630 1.00 89.57 626 GLN C C 1
ATOM 11794 O O . GLN C 1 647 ? -63.318 50.031 -0.019 1.00 92.90 626 GLN C O 1
ATOM 11800 N N . GLU C 1 648 ? -63.970 49.086 1.915 1.00 82.06 627 GLU C N 1
ATOM 11801 C CA . GLU C 1 648 ? -62.652 49.268 2.521 1.00 73.54 627 GLU C CA 1
ATOM 11802 C C . GLU C 1 648 ? -61.616 48.397 1.828 1.00 70.81 627 GLU C C 1
ATOM 11803 O O . GLU C 1 648 ? -60.496 48.844 1.553 1.00 66.74 627 GLU C O 1
ATOM 11809 N N . THR C 1 649 ? -61.967 47.127 1.585 1.00 78.37 628 THR C N 1
ATOM 11810 C CA . THR C 1 649 ? -61.074 46.193 0.897 1.00 74.73 628 THR C CA 1
ATOM 11811 C C . THR C 1 649 ? -60.660 46.734 -0.464 1.00 77.83 628 THR C C 1
ATOM 11812 O O . THR C 1 649 ? -59.466 46.840 -0.770 1.00 73.12 628 THR C O 1
ATOM 11816 N N . GLN C 1 650 ? -61.642 47.104 -1.289 1.00 86.12 629 GLN C N 1
ATOM 11817 C CA . GLN C 1 650 ? -61.342 47.634 -2.612 1.00 87.91 629 GLN C CA 1
ATOM 11818 C C . GLN C 1 650 ? -60.481 48.886 -2.522 1.00 85.81 629 GLN C C 1
ATOM 11819 O O . GLN C 1 650 ? -59.616 49.109 -3.376 1.00 89.07 629 GLN C O 1
ATOM 11825 N N . SER C 1 651 ? -60.691 49.695 -1.483 1.00 83.43 630 SER C N 1
ATOM 11826 C CA . SER C 1 651 ? -59.930 50.929 -1.309 1.00 75.11 630 SER C CA 1
ATOM 11827 C C . SER C 1 651 ? -58.437 50.645 -1.168 1.00 68.50 630 SER C C 1
ATOM 11828 O O . SER C 1 651 ? -57.615 51.209 -1.904 1.00 61.40 630 SER C O 1
ATOM 11831 N N . LEU C 1 652 ? -58.071 49.767 -0.220 1.00 62.12 631 LEU C N 1
ATOM 11832 C CA . LEU C 1 652 ? -56.671 49.416 -0.002 1.00 52.68 631 LEU C CA 1
ATOM 11833 C C . LEU C 1 652 ? -56.078 48.679 -1.192 1.00 52.83 631 LEU C C 1
ATOM 11834 O O . LEU C 1 652 ? -54.924 48.921 -1.561 1.00 61.14 631 LEU C O 1
ATOM 11839 N N . TYR C 1 653 ? -56.833 47.756 -1.786 1.00 46.23 632 TYR C N 1
ATOM 11840 C CA . TYR C 1 653 ? -56.310 47.046 -2.944 1.00 53.72 632 TYR C CA 1
ATOM 11841 C C . TYR C 1 653 ? -55.911 48.012 -4.041 1.00 61.06 632 TYR C C 1
ATOM 11842 O O . TYR C 1 653 ? -54.868 47.841 -4.683 1.00 65.52 632 TYR C O 1
ATOM 11851 N N . ASN C 1 654 ? -56.717 49.047 -4.258 1.00 66.46 633 ASN C N 1
ATOM 11852 C CA . ASN C 1 654 ? -56.439 49.928 -5.381 1.00 73.98 633 ASN C CA 1
ATOM 11853 C C . ASN C 1 654 ? -55.150 50.699 -5.157 1.00 64.59 633 ASN C C 1
ATOM 11854 O O . ASN C 1 654 ? -54.437 50.995 -6.123 1.00 62.02 633 ASN C O 1
ATOM 11859 N N . TYR C 1 655 ? -54.805 50.972 -3.893 1.00 56.97 634 TYR C N 1
ATOM 11860 C CA . TYR C 1 655 ? -53.498 51.546 -3.598 1.00 43.35 634 TYR C CA 1
ATOM 11861 C C . TYR C 1 655 ? -52.391 50.588 -4.003 1.00 43.65 634 TYR C C 1
ATOM 11862 O O . TYR C 1 655 ? -51.471 50.959 -4.744 1.00 45.36 634 TYR C O 1
ATOM 11871 N N . LEU C 1 656 ? -52.491 49.333 -3.557 1.00 46.44 635 LEU C N 1
ATOM 11872 C CA . LEU C 1 656 ? -51.574 48.294 -4.017 1.00 45.43 635 LEU C CA 1
ATOM 11873 C C . LEU C 1 656 ? -51.593 48.183 -5.537 1.00 48.65 635 LEU C C 1
ATOM 11874 O O . LEU C 1 656 ? -50.541 48.072 -6.177 1.00 44.61 635 LEU C O 1
ATOM 11879 N N . GLN C 1 657 ? -52.782 48.217 -6.131 1.00 55.07 636 GLN C N 1
ATOM 11880 C CA . GLN C 1 657 ? -52.882 48.114 -7.577 1.00 62.25 636 GLN C CA 1
ATOM 11881 C C . GLN C 1 657 ? -52.151 49.267 -8.250 1.00 58.58 636 GLN C C 1
ATOM 11882 O O . GLN C 1 657 ? -51.502 49.087 -9.287 1.00 53.92 636 GLN C O 1
ATOM 11888 N N . LYS C 1 658 ? -52.249 50.461 -7.668 1.00 59.07 637 LYS C N 1
ATOM 11889 C CA . LYS C 1 658 ? -51.680 51.656 -8.285 1.00 59.49 637 LYS C CA 1
ATOM 11890 C C . LYS C 1 658 ? -50.151 51.669 -8.239 1.00 58.46 637 LYS C C 1
ATOM 11891 O O . LYS C 1 658 ? -49.513 52.149 -9.178 1.00 64.30 637 LYS C O 1
ATOM 11897 N N . ASN C 1 659 ? -49.534 51.169 -7.165 1.00 52.44 638 ASN C N 1
ATOM 11898 C CA . ASN C 1 659 ? -48.096 51.348 -6.969 1.00 52.45 638 ASN C CA 1
ATOM 11899 C C . ASN C 1 659 ? -47.249 50.097 -7.131 1.00 55.27 638 ASN C C 1
ATOM 11900 O O . ASN C 1 659 ? -46.016 50.211 -7.134 1.00 57.47 638 ASN C O 1
ATOM 11905 N N . LEU C 1 660 ? -47.848 48.914 -7.230 1.00 52.77 639 LEU C N 1
ATOM 11906 C CA . LEU C 1 660 ? -47.069 47.731 -7.574 1.00 42.06 639 LEU C CA 1
ATOM 11907 C C . LEU C 1 660 ? -46.903 47.717 -9.089 1.00 49.31 639 LEU C C 1
ATOM 11908 O O . LEU C 1 660 ? -47.540 46.962 -9.832 1.00 53.75 639 LEU C O 1
ATOM 11913 N N . LYS C 1 661 ? -46.035 48.624 -9.528 1.00 52.01 640 LYS C N 1
ATOM 11914 C CA . LYS C 1 661 ? -45.696 48.832 -10.924 1.00 54.18 640 LYS C CA 1
ATOM 11915 C C . LYS C 1 661 ? -44.224 49.186 -11.007 1.00 50.21 640 LYS C C 1
ATOM 11916 O O . LYS C 1 661 ? -43.710 49.900 -10.144 1.00 45.72 640 LYS C O 1
ATOM 11922 N N . THR C 1 662 ? -43.538 48.668 -12.024 1.00 52.12 641 THR C N 1
ATOM 11923 C CA . THR C 1 662 ? -42.122 48.975 -12.123 1.00 52.91 641 THR C CA 1
ATOM 11924 C C . THR C 1 662 ? -41.912 50.467 -12.298 1.00 54.92 641 THR C C 1
ATOM 11925 O O . THR C 1 662 ? -41.041 51.051 -11.645 1.00 58.57 641 THR C O 1
ATOM 11929 N N . ASP C 1 663 ? -42.727 51.111 -13.140 1.00 57.11 642 ASP C N 1
ATOM 11930 C CA . ASP C 1 663 ? -42.569 52.546 -13.349 1.00 59.87 642 ASP C CA 1
ATOM 11931 C C . ASP C 1 663 ? -42.646 53.299 -12.030 1.00 60.29 642 ASP C C 1
ATOM 11932 O O . ASP C 1 663 ? -41.936 54.296 -11.847 1.00 64.66 642 ASP C O 1
ATOM 11937 N N . LYS C 1 664 ? -43.461 52.817 -11.085 1.00 56.91 643 LYS C N 1
ATOM 11938 C CA . LYS C 1 664 ? -43.490 53.433 -9.763 1.00 44.39 643 LYS C CA 1
ATOM 11939 C C . LYS C 1 664 ? -42.307 52.984 -8.919 1.00 39.01 643 LYS C C 1
ATOM 11940 O O . LYS C 1 664 ? -41.538 53.812 -8.423 1.00 41.76 643 LYS C O 1
ATOM 11946 N N . LEU C 1 665 ? -42.119 51.676 -8.765 1.00 44.76 644 LEU C N 1
ATOM 11947 C CA . LEU C 1 665 ? -41.080 51.222 -7.843 1.00 47.78 644 LEU C CA 1
ATOM 11948 C C . LEU C 1 665 ? -39.675 51.585 -8.302 1.00 45.97 644 LEU C C 1
ATOM 11949 O O . LEU C 1 665 ? -38.743 51.472 -7.505 1.00 44.11 644 LEU C O 1
ATOM 11954 N N . LYS C 1 666 ? -39.508 52.040 -9.546 1.00 42.28 645 LYS C N 1
ATOM 11955 C CA . LYS C 1 666 ? -38.217 52.542 -9.993 1.00 37.19 645 LYS C CA 1
ATOM 11956 C C . LYS C 1 666 ? -37.605 53.514 -8.991 1.00 41.09 645 LYS C C 1
ATOM 11957 O O . LYS C 1 666 ? -36.378 53.649 -8.936 1.00 42.75 645 LYS C O 1
ATOM 11963 N N . ILE C 1 667 ? -38.427 54.183 -8.172 1.00 41.97 646 ILE C N 1
ATOM 11964 C CA . ILE C 1 667 ? -37.869 55.165 -7.246 1.00 44.36 646 ILE C CA 1
ATOM 11965 C C . ILE C 1 667 ? -36.930 54.511 -6.256 1.00 37.74 646 ILE C C 1
ATOM 11966 O O . ILE C 1 667 ? -36.165 55.205 -5.588 1.00 48.97 646 ILE C O 1
ATOM 11971 N N . LEU C 1 668 ? -36.975 53.187 -6.133 1.00 40.48 647 LEU C N 1
ATOM 11972 C CA . LEU C 1 668 ? -36.036 52.479 -5.268 1.00 40.84 647 LEU C CA 1
ATOM 11973 C C . LEU C 1 668 ? -34.602 52.577 -5.764 1.00 36.80 647 LEU C C 1
ATOM 11974 O O . LEU C 1 668 ? -33.684 52.313 -4.987 1.00 39.81 647 LEU C O 1
ATOM 11979 N N . ILE C 1 669 ? -34.398 52.909 -7.037 1.00 33.09 648 ILE C N 1
ATOM 11980 C CA . ILE C 1 669 ? -33.080 52.977 -7.665 1.00 34.71 648 ILE C CA 1
ATOM 11981 C C . ILE C 1 669 ? -32.410 54.308 -7.341 1.00 48.05 648 ILE C C 1
ATOM 11982 O O . ILE C 1 669 ? -32.913 55.359 -7.758 1.00 50.15 648 ILE C O 1
ATOM 11987 N N . PRO C 1 670 ? -31.268 54.321 -6.650 1.00 49.54 649 PRO C N 1
ATOM 11988 C CA . PRO C 1 670 ? -30.646 55.598 -6.280 1.00 37.21 649 PRO C CA 1
ATOM 11989 C C . PRO C 1 670 ? -30.064 56.288 -7.496 1.00 39.16 649 PRO C C 1
ATOM 11990 O O . PRO C 1 670 ? -29.736 55.653 -8.497 1.00 42.85 649 PRO C O 1
ATOM 11994 N N . GLU C 1 671 ? -29.906 57.610 -7.386 1.00 43.42 650 GLU C N 1
ATOM 11995 C CA . GLU C 1 671 ? -29.297 58.351 -8.488 1.00 42.04 650 GLU C CA 1
ATOM 11996 C C . GLU C 1 671 ? -27.863 57.889 -8.705 1.00 41.94 650 GLU C C 1
ATOM 11997 O O . GLU C 1 671 ? -27.415 57.723 -9.849 1.00 37.95 650 GLU C O 1
ATOM 12003 N N . ASN C 1 672 ? -27.136 57.662 -7.611 1.00 39.74 651 ASN C N 1
ATOM 12004 C CA . ASN C 1 672 ? -25.838 56.998 -7.661 1.00 40.43 651 ASN C CA 1
ATOM 12005 C C . ASN C 1 672 ? -26.069 55.488 -7.758 1.00 47.78 651 ASN C C 1
ATOM 12006 O O . ASN C 1 672 ? -26.277 54.813 -6.745 1.00 43.31 651 ASN C O 1
ATOM 12011 N N . LEU C 1 673 ? -25.986 54.943 -8.980 1.00 44.97 652 LEU C N 1
ATOM 12012 C CA . LEU C 1 673 ? -26.203 53.509 -9.166 1.00 47.10 652 LEU C CA 1
ATOM 12013 C C . LEU C 1 673 ? -25.187 52.666 -8.421 1.00 45.45 652 LEU C C 1
ATOM 12014 O O . LEU C 1 673 ? -25.464 51.500 -8.112 1.00 45.86 652 LEU C O 1
ATOM 12019 N N . LEU C 1 674 ? -24.004 53.208 -8.149 1.00 43.64 653 LEU C N 1
ATOM 12020 C CA . LEU C 1 674 ? -23.013 52.410 -7.445 1.00 44.57 653 LEU C CA 1
ATOM 12021 C C . LEU C 1 674 ? -23.260 52.357 -5.942 1.00 48.21 653 LEU C C 1
ATOM 12022 O O . LEU C 1 674 ? -22.573 51.593 -5.250 1.00 58.37 653 LEU C O 1
ATOM 12027 N N . SER C 1 675 ? -24.260 53.089 -5.437 1.00 34.51 654 SER C N 1
ATOM 12028 C CA . SER C 1 675 ? -24.558 53.059 -4.014 1.00 35.50 654 SER C CA 1
ATOM 12029 C C . SER C 1 675 ? -25.207 51.742 -3.630 1.00 44.54 654 SER C C 1
ATOM 12030 O O . SER C 1 675 ? -26.074 51.225 -4.339 1.00 45.96 654 SER C O 1
ATOM 12033 N N . GLY C 1 676 ? -24.800 51.217 -2.474 1.00 37.93 655 GLY C N 1
ATOM 12034 C CA . GLY C 1 676 ? -25.401 50.009 -1.963 1.00 27.83 655 GLY C CA 1
ATOM 12035 C C . GLY C 1 676 ? -26.877 50.118 -1.668 1.00 25.12 655 GLY C C 1
ATOM 12036 O O . GLY C 1 676 ? -27.533 49.088 -1.494 1.00 32.41 655 GLY C O 1
ATOM 12037 N N . GLU C 1 677 ? -27.417 51.339 -1.587 1.00 33.50 656 GLU C N 1
ATOM 12038 C CA . GLU C 1 677 ? -28.854 51.484 -1.371 1.00 35.31 656 GLU C CA 1
ATOM 12039 C C . GLU C 1 677 ? -29.655 50.725 -2.433 1.00 41.98 656 GLU C C 1
ATOM 12040 O O . GLU C 1 677 ? -30.775 50.258 -2.159 1.00 26.22 656 GLU C O 1
ATOM 12046 N N . LEU C 1 678 ? -29.070 50.560 -3.631 1.00 44.54 657 LEU C N 1
ATOM 12047 C CA . LEU C 1 678 ? -29.698 49.811 -4.715 1.00 29.66 657 LEU C CA 1
ATOM 12048 C C . LEU C 1 678 ? -30.053 48.390 -4.276 1.00 31.29 657 LEU C C 1
ATOM 12049 O O . LEU C 1 678 ? -31.232 48.004 -4.267 1.00 36.37 657 LEU C O 1
ATOM 12054 N N . THR C 1 679 ? -29.042 47.574 -3.915 1.00 32.32 658 THR C N 1
ATOM 12055 C CA . THR C 1 679 ? -29.356 46.190 -3.537 1.00 32.60 658 THR C CA 1
ATOM 12056 C C . THR C 1 679 ? -30.198 46.139 -2.264 1.00 30.04 658 THR C C 1
ATOM 12057 O O . THR C 1 679 ? -31.046 45.251 -2.121 1.00 31.71 658 THR C O 1
ATOM 12061 N N . GLN C 1 680 ? -29.957 47.054 -1.308 1.00 31.47 659 GLN C N 1
ATOM 12062 C CA . GLN C 1 680 ? -30.738 47.055 -0.068 1.00 33.04 659 GLN C CA 1
ATOM 12063 C C . GLN C 1 680 ? -32.220 47.290 -0.352 1.00 34.80 659 GLN C C 1
ATOM 12064 O O . GLN C 1 680 ? -33.082 46.588 0.186 1.00 36.19 659 GLN C O 1
ATOM 12070 N N . ASN C 1 681 ? -32.538 48.237 -1.231 1.00 30.63 660 ASN C N 1
ATOM 12071 C CA . ASN C 1 681 ? -33.931 48.408 -1.612 1.00 31.99 660 ASN C CA 1
ATOM 12072 C C . ASN C 1 681 ? -34.428 47.211 -2.407 1.00 34.65 660 ASN C C 1
ATOM 12073 O O . ASN C 1 681 ? -35.451 46.608 -2.062 1.00 41.25 660 ASN C O 1
ATOM 12078 N N . LEU C 1 682 ? -33.683 46.827 -3.448 1.00 30.48 661 LEU C N 1
ATOM 12079 C CA . LEU C 1 682 ? -34.024 45.664 -4.260 1.00 32.22 661 LEU C CA 1
ATOM 12080 C C . LEU C 1 682 ? -34.325 44.444 -3.391 1.00 37.29 661 LEU C C 1
ATOM 12081 O O . LEU C 1 682 ? -35.306 43.721 -3.615 1.00 32.35 661 LEU C O 1
ATOM 12086 N N . THR C 1 683 ? -33.449 44.193 -2.412 1.00 35.37 662 THR C N 1
ATOM 12087 C CA . THR C 1 683 ? -33.626 43.107 -1.459 1.00 31.18 662 THR C CA 1
ATOM 12088 C C . THR C 1 683 ? -34.970 43.211 -0.759 1.00 30.70 662 THR C C 1
ATOM 12089 O O . THR C 1 683 ? -35.699 42.216 -0.645 1.00 31.50 662 THR C O 1
ATOM 12093 N N . ASN C 1 684 ? -35.313 44.419 -0.277 1.00 22.77 663 ASN C N 1
ATOM 12094 C CA . ASN C 1 684 ? -36.589 44.600 0.409 1.00 25.51 663 ASN C CA 1
ATOM 12095 C C . ASN C 1 684 ? -37.767 44.412 -0.552 1.00 36.97 663 ASN C C 1
ATOM 12096 O O . ASN C 1 684 ? -38.829 43.921 -0.146 1.00 48.87 663 ASN C O 1
ATOM 12101 N N . LEU C 1 685 ? -37.605 44.771 -1.828 1.00 32.32 664 LEU C N 1
ATOM 12102 C CA . LEU C 1 685 ? -38.695 44.540 -2.763 1.00 40.04 664 LEU C CA 1
ATOM 12103 C C . LEU C 1 685 ? -38.894 43.046 -2.985 1.00 43.80 664 LEU C C 1
ATOM 12104 O O . LEU C 1 685 ? -40.036 42.574 -3.095 1.00 45.82 664 LEU C O 1
ATOM 12109 N N . VAL C 1 686 ? -37.796 42.289 -3.061 1.00 37.72 665 VAL C N 1
ATOM 12110 C CA . VAL C 1 686 ? -37.909 40.838 -3.194 1.00 40.47 665 VAL C CA 1
ATOM 12111 C C . VAL C 1 686 ? -38.639 40.251 -1.996 1.00 37.02 665 VAL C C 1
ATOM 12112 O O . VAL C 1 686 ? -39.546 39.424 -2.144 1.00 30.22 665 VAL C O 1
ATOM 12116 N N . GLU C 1 687 ? -38.209 40.628 -0.788 1.00 35.43 666 GLU C N 1
ATOM 12117 C CA . GLU C 1 687 ? -38.821 40.087 0.424 1.00 28.89 666 GLU C CA 1
ATOM 12118 C C . GLU C 1 687 ? -40.307 40.379 0.425 1.00 29.31 666 GLU C C 1
ATOM 12119 O O . GLU C 1 687 ? -41.113 39.492 0.703 1.00 31.78 666 GLU C O 1
ATOM 12125 N N . PHE C 1 688 ? -40.686 41.600 0.019 1.00 31.81 667 PHE C N 1
ATOM 12126 C CA . PHE C 1 688 ? -42.087 41.989 -0.072 1.00 28.14 667 PHE C CA 1
ATOM 12127 C C . PHE C 1 688 ? -42.867 41.076 -1.025 1.00 35.46 667 PHE C C 1
ATOM 12128 O O . PHE C 1 688 ? -43.994 40.657 -0.727 1.00 30.69 667 PHE C O 1
ATOM 12136 N N . ILE C 1 689 ? -42.324 40.832 -2.220 1.00 38.08 668 ILE C N 1
ATOM 12137 C CA . ILE C 1 689 ? -43.029 40.003 -3.192 1.00 37.36 668 ILE C CA 1
ATOM 12138 C C . ILE C 1 689 ? -43.198 38.589 -2.666 1.00 37.83 668 ILE C C 1
ATOM 12139 O O . ILE C 1 689 ? -44.275 37.983 -2.798 1.00 34.05 668 ILE C O 1
ATOM 12144 N N . LYS C 1 690 ? -42.134 38.033 -2.073 1.00 34.86 669 LYS C N 1
ATOM 12145 C CA . LYS C 1 690 ? -42.243 36.702 -1.496 1.00 31.16 669 LYS C CA 1
ATOM 12146 C C . LYS C 1 690 ? -43.358 36.664 -0.468 1.00 34.86 669 LYS C C 1
ATOM 12147 O O . LYS C 1 690 ? -44.115 35.688 -0.403 1.00 51.24 669 LYS C O 1
ATOM 12153 N N . ILE C 1 691 ? -43.496 37.732 0.320 1.00 27.59 670 ILE C N 1
ATOM 12154 C CA . ILE C 1 691 ? -44.526 37.755 1.357 1.00 39.77 670 ILE C CA 1
ATOM 12155 C C . ILE C 1 691 ? -45.924 37.840 0.732 1.00 46.94 670 ILE C C 1
ATOM 12156 O O . ILE C 1 691 ? -46.871 37.189 1.201 1.00 49.98 670 ILE C O 1
ATOM 12161 N N . VAL C 1 692 ? -46.075 38.639 -0.336 1.00 34.47 671 VAL C N 1
ATOM 12162 C CA . VAL C 1 692 ? -47.340 38.682 -1.070 1.00 38.84 671 VAL C CA 1
ATOM 12163 C C . VAL C 1 692 ? -47.756 37.284 -1.474 1.00 40.21 671 VAL C C 1
ATOM 12164 O O . VAL C 1 692 ? -48.915 36.886 -1.318 1.00 46.53 671 VAL C O 1
ATOM 12168 N N . LYS C 1 693 ? -46.818 36.533 -2.044 1.00 35.87 672 LYS C N 1
ATOM 12169 C CA . LYS C 1 693 ? -47.149 35.196 -2.507 1.00 37.02 672 LYS C CA 1
ATOM 12170 C C . LYS C 1 693 ? -47.462 34.287 -1.329 1.00 43.33 672 LYS C C 1
ATOM 12171 O O . LYS C 1 693 ? -48.354 33.433 -1.414 1.00 49.80 672 LYS C O 1
ATOM 12177 N N . LEU C 1 694 ? -46.741 34.466 -0.214 1.00 42.17 673 LEU C N 1
ATOM 12178 C CA . LEU C 1 694 ? -46.979 33.644 0.969 1.00 38.52 673 LEU C CA 1
ATOM 12179 C C . LEU C 1 694 ? -48.371 33.916 1.526 1.00 44.42 673 LEU C C 1
ATOM 12180 O O . LEU C 1 694 ? -49.051 33.005 2.013 1.00 50.98 673 LEU C O 1
ATOM 12185 N N . LEU C 1 695 ? -48.814 35.171 1.471 1.00 47.24 674 LEU C N 1
ATOM 12186 C CA . LEU C 1 695 ? -50.144 35.480 1.976 1.00 48.92 674 LEU C CA 1
ATOM 12187 C C . LEU C 1 695 ? -51.225 34.932 1.050 1.00 54.38 674 LEU C C 1
ATOM 12188 O O . LEU C 1 695 ? -52.278 34.494 1.523 1.00 60.77 674 LEU C O 1
ATOM 12193 N N . ALA C 1 696 ? -50.973 34.917 -0.258 1.00 49.99 675 ALA C N 1
ATOM 12194 C CA . ALA C 1 696 ? -51.958 34.393 -1.196 1.00 52.10 675 ALA C CA 1
ATOM 12195 C C . ALA C 1 696 ? -52.210 32.905 -0.995 1.00 59.93 675 ALA C C 1
ATOM 12196 O O . ALA C 1 696 ? -53.301 32.420 -1.315 1.00 63.66 675 ALA C O 1
ATOM 12198 N N . LYS C 1 697 ? -51.221 32.162 -0.486 1.00 60.21 676 LYS C N 1
ATOM 12199 C CA . LYS C 1 697 ? -51.471 30.777 -0.089 1.00 59.56 676 LYS C CA 1
ATOM 12200 C C . LYS C 1 697 ? -52.258 30.719 1.219 1.00 59.77 676 LYS C C 1
ATOM 12201 O O . LYS C 1 697 ? -53.307 30.070 1.298 1.00 71.20 676 LYS C O 1
ATOM 12207 N N . ARG C 1 698 ? -51.783 31.417 2.251 1.00 54.53 677 ARG C N 1
ATOM 12208 C CA . ARG C 1 698 ? -52.424 31.344 3.563 1.00 59.59 677 ARG C CA 1
ATOM 12209 C C . ARG C 1 698 ? -53.856 31.875 3.535 1.00 65.94 677 ARG C C 1
ATOM 12210 O O . ARG C 1 698 ? -54.768 31.248 4.086 1.00 66.72 677 ARG C O 1
ATOM 12218 N N . HIS C 1 699 ? -54.076 33.035 2.910 1.00 67.88 678 HIS C N 1
ATOM 12219 C CA . HIS C 1 699 ? -55.376 33.705 2.914 1.00 70.65 678 HIS C CA 1
ATOM 12220 C C . HIS C 1 699 ? -55.813 33.957 1.475 1.00 72.44 678 HIS C C 1
ATOM 12221 O O . HIS C 1 699 ? -55.881 35.110 1.021 1.00 74.30 678 HIS C O 1
ATOM 12228 N N . PRO C 1 700 ? -56.134 32.896 0.732 1.00 68.48 679 PRO C N 1
ATOM 12229 C CA . PRO C 1 700 ? -56.477 33.070 -0.684 1.00 67.57 679 PRO C CA 1
ATOM 12230 C C . PRO C 1 700 ? -57.769 33.853 -0.869 1.00 74.36 679 PRO C C 1
ATOM 12231 O O . PRO C 1 700 ? -58.745 33.674 -0.136 1.00 79.75 679 PRO C O 1
ATOM 12235 N N . SER C 1 701 ? -57.763 34.715 -1.881 1.00 68.48 680 SER C N 1
ATOM 12236 C CA . SER C 1 701 ? -58.931 35.495 -2.261 1.00 67.20 680 SER C CA 1
ATOM 12237 C C . SER C 1 701 ? -58.707 35.990 -3.682 1.00 69.28 680 SER C C 1
ATOM 12238 O O . SER C 1 701 ? -57.600 35.909 -4.218 1.00 64.66 680 SER C O 1
ATOM 12241 N N . SER C 1 702 ? -59.783 36.471 -4.308 1.00 78.66 681 SER C N 1
ATOM 12242 C CA . SER C 1 702 ? -59.642 37.002 -5.661 1.00 83.23 681 SER C CA 1
ATOM 12243 C C . SER C 1 702 ? -58.703 38.198 -5.670 1.00 76.85 681 SER C C 1
ATOM 12244 O O . SER C 1 702 ? -57.920 38.381 -6.612 1.00 77.10 681 SER C O 1
ATOM 12247 N N . TYR C 1 703 ? -58.775 39.025 -4.627 1.00 69.15 682 TYR C N 1
ATOM 12248 C CA . TYR C 1 703 ? -57.861 40.152 -4.506 1.00 65.38 682 TYR C CA 1
ATOM 12249 C C . TYR C 1 703 ? -56.417 39.680 -4.499 1.00 72.45 682 TYR C C 1
ATOM 12250 O O . TYR C 1 703 ? -55.585 40.172 -5.272 1.00 79.44 682 TYR C O 1
ATOM 12259 N N . MET C 1 704 ? -56.099 38.719 -3.628 1.00 69.36 683 MET C N 1
ATOM 12260 C CA . MET C 1 704 ? -54.728 38.230 -3.550 1.00 64.41 683 MET C CA 1
ATOM 12261 C C . MET C 1 704 ? -54.259 37.704 -4.893 1.00 60.30 683 MET C C 1
ATOM 12262 O O . MET C 1 704 ? -53.112 37.941 -5.292 1.00 58.78 683 MET C O 1
ATOM 12267 N N . ASN C 1 705 ? -55.148 37.032 -5.626 1.00 57.41 684 ASN C N 1
ATOM 12268 C CA . ASN C 1 705 ? -54.767 36.477 -6.918 1.00 62.05 684 ASN C CA 1
ATOM 12269 C C . ASN C 1 705 ? -54.390 37.569 -7.903 1.00 61.90 684 ASN C C 1
ATOM 12270 O O . ASN C 1 705 ? -53.448 37.406 -8.688 1.00 58.55 684 ASN C O 1
ATOM 12275 N N . GLN C 1 706 ? -55.090 38.702 -7.856 1.00 65.61 685 GLN C N 1
ATOM 12276 C CA . GLN C 1 706 ? -54.771 39.794 -8.768 1.00 69.62 685 GLN C CA 1
ATOM 12277 C C . GLN C 1 706 ? -53.440 40.449 -8.415 1.00 62.05 685 GLN C C 1
ATOM 12278 O O . GLN C 1 706 ? -52.697 40.862 -9.314 1.00 64.00 685 GLN C O 1
ATOM 12284 N N . LEU C 1 707 ? -53.104 40.527 -7.126 1.00 61.16 686 LEU C N 1
ATOM 12285 C CA . LEU C 1 707 ? -51.803 41.061 -6.741 1.00 64.03 686 LEU C CA 1
ATOM 12286 C C . LEU C 1 707 ? -50.681 40.121 -7.154 1.00 70.08 686 LEU C C 1
ATOM 12287 O O . LEU C 1 707 ? -49.618 40.566 -7.612 1.00 73.48 686 LEU C O 1
ATOM 12292 N N . VAL C 1 708 ? -50.898 38.815 -6.985 1.00 63.68 687 VAL C N 1
ATOM 12293 C CA . VAL C 1 708 ? -49.902 37.832 -7.391 1.00 55.17 687 VAL C CA 1
ATOM 12294 C C . VAL C 1 708 ? -49.626 37.941 -8.882 1.00 59.86 687 VAL C C 1
ATOM 12295 O O . VAL C 1 708 ? -48.471 37.857 -9.325 1.00 65.05 687 VAL C O 1
ATOM 12299 N N . ASN C 1 709 ? -50.675 38.168 -9.676 1.00 51.03 688 ASN C N 1
ATOM 12300 C CA . ASN C 1 709 ? -50.466 38.424 -11.094 1.00 52.73 688 ASN C CA 1
ATOM 12301 C C . ASN C 1 709 ? -49.767 39.759 -11.319 1.00 59.00 688 ASN C C 1
ATOM 12302 O O . ASN C 1 709 ? -48.889 39.860 -12.183 1.00 64.50 688 ASN C O 1
ATOM 12307 N N . LEU C 1 710 ? -50.096 40.777 -10.512 1.00 59.12 689 LEU C N 1
ATOM 12308 C CA . LEU C 1 710 ? -49.554 42.121 -10.725 1.00 57.01 689 LEU C CA 1
ATOM 12309 C C . LEU C 1 710 ? -48.035 42.143 -10.713 1.00 51.62 689 LEU C C 1
ATOM 12310 O O . LEU C 1 710 ? -47.414 42.965 -11.398 1.00 50.53 689 LEU C O 1
ATOM 12315 N N . VAL C 1 711 ? -47.414 41.231 -9.975 1.00 46.11 690 VAL C N 1
ATOM 12316 C CA . VAL C 1 711 ? -45.988 41.321 -9.749 1.00 49.03 690 VAL C CA 1
ATOM 12317 C C . VAL C 1 711 ? -45.201 40.351 -10.602 1.00 54.94 690 VAL C C 1
ATOM 12318 O O . VAL C 1 711 ? -43.964 40.346 -10.531 1.00 53.52 690 VAL C O 1
ATOM 12322 N N . LYS C 1 712 ? -45.878 39.539 -11.420 1.00 56.76 691 LYS C N 1
ATOM 12323 C CA . LYS C 1 712 ? -45.194 38.654 -12.364 1.00 48.02 691 LYS C CA 1
ATOM 12324 C C . LYS C 1 712 ? -44.128 39.359 -13.198 1.00 45.08 691 LYS C C 1
ATOM 12325 O O . LYS C 1 712 ? -43.011 38.826 -13.310 1.00 52.71 691 LYS C O 1
ATOM 12331 N N . PRO C 1 713 ? -44.374 40.532 -13.787 1.00 38.11 692 PRO C N 1
ATOM 12332 C CA . PRO C 1 713 ? -43.390 41.090 -14.719 1.00 45.31 692 PRO C CA 1
ATOM 12333 C C . PRO C 1 713 ? -42.218 41.795 -14.059 1.00 43.21 692 PRO C C 1
ATOM 12334 O O . PRO C 1 713 ? -41.320 42.248 -14.777 1.00 51.58 692 PRO C O 1
ATOM 12338 N N . PHE C 1 714 ? -42.191 41.896 -12.728 1.00 35.57 693 PHE C N 1
ATOM 12339 C CA . PHE C 1 714 ? -41.138 42.673 -12.078 1.00 44.64 693 PHE C CA 1
ATOM 12340 C C . PHE C 1 714 ? -39.757 42.191 -12.483 1.00 44.58 693 PHE C C 1
ATOM 12341 O O . PHE C 1 714 ? -38.883 43.002 -12.818 1.00 39.91 693 PHE C O 1
ATOM 12349 N N . GLY C 1 715 ? -39.515 40.877 -12.424 1.00 43.91 694 GLY C N 1
ATOM 12350 C CA . GLY C 1 715 ? -38.175 40.411 -12.748 1.00 38.88 694 GLY C CA 1
ATOM 12351 C C . GLY C 1 715 ? -37.775 40.864 -14.137 1.00 44.35 694 GLY C C 1
ATOM 12352 O O . GLY C 1 715 ? -36.853 41.657 -14.299 1.00 41.08 694 GLY C O 1
ATOM 12353 N N . LYS C 1 716 ? -38.594 40.522 -15.128 1.00 48.52 695 LYS C N 1
ATOM 12354 C CA . LYS C 1 716 ? -38.301 40.867 -16.512 1.00 45.86 695 LYS C CA 1
ATOM 12355 C C . LYS C 1 716 ? -38.153 42.375 -16.694 1.00 45.60 695 LYS C C 1
ATOM 12356 O O . LYS C 1 716 ? -37.198 42.845 -17.325 1.00 43.26 695 LYS C O 1
ATOM 12362 N N . GLU C 1 717 ? -39.036 43.148 -16.076 1.00 43.73 696 GLU C N 1
ATOM 12363 C CA . GLU C 1 717 ? -38.999 44.597 -16.255 1.00 48.80 696 GLU C CA 1
ATOM 12364 C C . GLU C 1 717 ? -37.733 45.210 -15.652 1.00 50.80 696 GLU C C 1
ATOM 12365 O O . GLU C 1 717 ? -37.083 46.055 -16.290 1.00 50.05 696 GLU C O 1
ATOM 12371 N N . PHE C 1 718 ? -37.385 44.822 -14.410 1.00 42.83 697 PHE C N 1
ATOM 12372 C CA . PHE C 1 718 ? -36.176 45.340 -13.758 1.00 39.82 697 PHE C CA 1
ATOM 12373 C C . PHE C 1 718 ? -34.887 44.888 -14.443 1.00 44.88 697 PHE C C 1
ATOM 12374 O O . PHE C 1 718 ? -33.870 45.594 -14.368 1.00 47.76 697 PHE C O 1
ATOM 12382 N N . LYS C 1 719 ? -34.883 43.709 -15.085 1.00 49.50 698 LYS C N 1
ATOM 12383 C CA . LYS C 1 719 ? -33.690 43.315 -15.834 1.00 46.96 698 LYS C CA 1
ATOM 12384 C C . LYS C 1 719 ? -33.521 44.165 -17.079 1.00 44.56 698 LYS C C 1
ATOM 12385 O O . LYS C 1 719 ? -32.395 44.359 -17.551 1.00 51.64 698 LYS C O 1
ATOM 12391 N N . ASN C 1 720 ? -34.603 44.721 -17.603 1.00 44.34 699 ASN C N 1
ATOM 12392 C CA . ASN C 1 720 ? -34.379 45.592 -18.743 1.00 44.82 699 ASN C CA 1
ATOM 12393 C C . ASN C 1 720 ? -33.914 46.983 -18.344 1.00 38.45 699 ASN C C 1
ATOM 12394 O O . ASN C 1 720 ? -33.611 47.790 -19.223 1.00 45.19 699 ASN C O 1
ATOM 12399 N N . LEU C 1 721 ? -33.837 47.285 -17.056 1.00 43.91 700 LEU C N 1
ATOM 12400 C CA . LEU C 1 721 ? -33.242 48.548 -16.642 1.00 46.26 700 LEU C CA 1
ATOM 12401 C C . LEU C 1 721 ? -31.724 48.545 -16.723 1.00 49.49 700 LEU C C 1
ATOM 12402 O O . LEU C 1 721 ? -31.114 49.588 -16.479 1.00 50.23 700 LEU C O 1
ATOM 12407 N N . LYS C 1 722 ? -31.111 47.400 -17.018 1.00 55.69 701 LYS C N 1
ATOM 12408 C CA . LYS C 1 722 ? -29.664 47.273 -17.194 1.00 53.97 701 LYS C CA 1
ATOM 12409 C C . LYS C 1 722 ? -28.887 47.916 -16.035 1.00 45.87 701 LYS C C 1
ATOM 12410 O O . LYS C 1 722 ? -28.009 48.766 -16.214 1.00 42.64 701 LYS C O 1
ATOM 12416 N N . LEU C 1 723 ? -29.226 47.471 -14.822 1.00 45.84 702 LEU C N 1
ATOM 12417 C CA . LEU C 1 723 ? -28.662 48.040 -13.602 1.00 45.26 702 LEU C CA 1
ATOM 12418 C C . LEU C 1 723 ? -27.215 47.621 -13.396 1.00 48.78 702 LEU C C 1
ATOM 12419 O O . LEU C 1 723 ? -26.412 48.385 -12.852 1.00 52.08 702 LEU C O 1
ATOM 12424 N N . VAL C 1 724 ? -26.882 46.389 -13.764 1.00 50.46 703 VAL C N 1
ATOM 12425 C CA . VAL C 1 724 ? -25.499 45.935 -13.681 1.00 48.24 703 VAL C CA 1
ATOM 12426 C C . VAL C 1 724 ? -24.655 46.629 -14.738 1.00 48.81 703 VAL C C 1
ATOM 12427 O O . VAL C 1 724 ? -23.555 47.128 -14.466 1.00 43.76 703 VAL C O 1
ATOM 12431 N N . GLN C 1 725 ? -25.174 46.679 -15.959 1.00 53.95 704 GLN C N 1
ATOM 12432 C CA . GLN C 1 725 ? -24.436 47.263 -17.067 1.00 57.66 704 GLN C CA 1
ATOM 12433 C C . GLN C 1 725 ? -24.090 48.713 -16.770 1.00 50.62 704 GLN C C 1
ATOM 12434 O O . GLN C 1 725 ? -22.931 49.126 -16.885 1.00 52.61 704 GLN C O 1
ATOM 12440 N N . ARG C 1 726 ? -25.075 49.496 -16.339 1.00 40.83 705 ARG C N 1
ATOM 12441 C CA . ARG C 1 726 ? -24.777 50.892 -16.077 1.00 45.54 705 ARG C CA 1
ATOM 12442 C C . ARG C 1 726 ? -23.665 51.036 -15.036 1.00 48.83 705 ARG C C 1
ATOM 12443 O O . ARG C 1 726 ? -22.706 51.788 -15.247 1.00 48.33 705 ARG C O 1
ATOM 12451 N N . GLN C 1 727 ? -23.738 50.271 -13.940 1.00 43.78 706 GLN C N 1
ATOM 12452 C CA . GLN C 1 727 ? -22.696 50.341 -12.920 1.00 36.74 706 GLN C CA 1
ATOM 12453 C C . GLN C 1 727 ? -21.340 49.945 -13.488 1.00 42.96 706 GLN C C 1
ATOM 12454 O O . GLN C 1 727 ? -20.326 50.603 -13.213 1.00 38.74 706 GLN C O 1
ATOM 12460 N N . HIS C 1 728 ? -21.305 48.884 -14.304 1.00 47.45 707 HIS C N 1
ATOM 12461 C CA . HIS C 1 728 ? -20.056 48.509 -14.955 1.00 51.90 707 HIS C CA 1
ATOM 12462 C C . HIS C 1 728 ? -19.518 49.658 -15.797 1.00 53.84 707 HIS C C 1
ATOM 12463 O O . HIS C 1 728 ? -18.303 49.907 -15.822 1.00 51.42 707 HIS C O 1
ATOM 12470 N N . GLU C 1 729 ? -20.407 50.359 -16.509 1.00 46.86 708 GLU C N 1
ATOM 12471 C CA . GLU C 1 729 ? -19.959 51.465 -17.348 1.00 51.40 708 GLU C CA 1
ATOM 12472 C C . GLU C 1 729 ? -19.358 52.581 -16.507 1.00 54.33 708 GLU C C 1
ATOM 12473 O O . GLU C 1 729 ? -18.270 53.080 -16.815 1.00 60.39 708 GLU C O 1
ATOM 12479 N N . ILE C 1 730 ? -20.011 52.935 -15.401 1.00 51.40 709 ILE C N 1
ATOM 12480 C CA . ILE C 1 730 ? -19.483 53.988 -14.538 1.00 47.12 709 ILE C CA 1
ATOM 12481 C C . ILE C 1 730 ? -18.088 53.620 -14.039 1.00 51.53 709 ILE C C 1
ATOM 12482 O O . ILE C 1 730 ? -17.132 54.387 -14.202 1.00 51.05 709 ILE C O 1
ATOM 12487 N N . ILE C 1 731 ? -17.944 52.422 -13.463 1.00 53.89 710 ILE C N 1
ATOM 12488 C CA . ILE C 1 731 ? -16.648 51.981 -12.946 1.00 52.61 710 ILE C CA 1
ATOM 12489 C C . ILE C 1 731 ? -15.589 51.992 -14.038 1.00 50.55 710 ILE C C 1
ATOM 12490 O O . ILE C 1 731 ? -14.450 52.418 -13.806 1.00 47.21 710 ILE C O 1
ATOM 12495 N N . ASP C 1 732 ? -15.942 51.525 -15.244 1.00 54.78 711 ASP C N 1
ATOM 12496 C CA . ASP C 1 732 ? -14.943 51.405 -16.306 1.00 56.74 711 ASP C CA 1
ATOM 12497 C C . ASP C 1 732 ? -14.399 52.768 -16.730 1.00 56.02 711 ASP C C 1
ATOM 12498 O O . ASP C 1 732 ? -13.240 52.870 -17.150 1.00 59.76 711 ASP C O 1
ATOM 12503 N N . SER C 1 733 ? -15.186 53.830 -16.590 1.00 42.61 712 SER C N 1
ATOM 12504 C CA . SER C 1 733 ? -14.747 55.145 -17.026 1.00 48.61 712 SER C CA 1
ATOM 12505 C C . SER C 1 733 ? -14.205 55.996 -15.876 1.00 56.06 712 SER C C 1
ATOM 12506 O O . SER C 1 733 ? -14.081 57.217 -16.021 1.00 52.67 712 SER C O 1
ATOM 12509 N N . MET C 1 734 ? -13.844 55.376 -14.754 1.00 60.81 713 MET C N 1
ATOM 12510 C CA . MET C 1 734 ? -13.262 56.099 -13.633 1.00 62.22 713 MET C CA 1
ATOM 12511 C C . MET C 1 734 ? -11.752 56.150 -13.822 1.00 68.46 713 MET C C 1
ATOM 12512 O O . MET C 1 734 ? -11.133 55.136 -14.160 1.00 71.33 713 MET C O 1
ATOM 12517 N N . ASP C 1 735 ? -11.169 57.336 -13.634 1.00 72.28 714 ASP C N 1
ATOM 12518 C CA . ASP C 1 735 ? -9.722 57.536 -13.694 1.00 73.69 714 ASP C CA 1
ATOM 12519 C C . ASP C 1 735 ? -9.205 57.785 -12.287 1.00 69.97 714 ASP C C 1
ATOM 12520 O O . ASP C 1 735 ? -9.582 58.774 -11.660 1.00 73.90 714 ASP C O 1
ATOM 12525 N N . PHE C 1 736 ? -8.334 56.908 -11.806 1.00 67.29 715 PHE C N 1
ATOM 12526 C CA . PHE C 1 736 ? -7.690 57.075 -10.512 1.00 70.34 715 PHE C CA 1
ATOM 12527 C C . PHE C 1 736 ? -6.261 57.565 -10.681 1.00 78.87 715 PHE C C 1
ATOM 12528 O O . PHE C 1 736 ? -5.492 56.990 -11.459 1.00 90.30 715 PHE C O 1
ATOM 12536 N N . GLU C 1 737 ? -5.911 58.624 -9.952 1.00 74.41 716 GLU C N 1
ATOM 12537 C CA . GLU C 1 737 ? -4.518 58.931 -9.642 1.00 79.11 716 GLU C CA 1
ATOM 12538 C C . GLU C 1 737 ? -4.289 58.576 -8.173 1.00 75.26 716 GLU C C 1
ATOM 12539 O O . GLU C 1 737 ? -4.555 59.392 -7.275 1.00 71.93 716 GLU C O 1
ATOM 12545 N N . PRO C 1 738 ? -3.837 57.355 -7.871 1.00 68.73 717 PRO C N 1
ATOM 12546 C CA . PRO C 1 738 ? -3.609 57.000 -6.471 1.00 59.43 717 PRO C CA 1
ATOM 12547 C C . PRO C 1 738 ? -2.384 57.686 -5.926 1.00 57.92 717 PRO C C 1
ATOM 12548 O O . PRO C 1 738 ? -1.391 57.916 -6.647 1.00 67.13 717 PRO C O 1
ATOM 12552 N N . PRO C 1 739 ? -2.368 58.015 -4.630 1.00 52.41 718 PRO C N 1
ATOM 12553 C CA . PRO C 1 739 ? -1.195 58.675 -4.041 1.00 51.96 718 PRO C CA 1
ATOM 12554 C C . PRO C 1 739 ? 0.011 57.763 -3.897 1.00 51.38 718 PRO C C 1
ATOM 12555 O O . PRO C 1 739 ? 1.082 58.235 -3.484 1.00 48.83 718 PRO C O 1
ATOM 12559 N N . ILE C 1 740 ? -0.137 56.473 -4.186 1.00 52.06 719 ILE C N 1
ATOM 12560 C CA . ILE C 1 740 ? 0.960 55.516 -4.187 1.00 52.41 719 ILE C CA 1
ATOM 12561 C C . ILE C 1 740 ? 0.736 54.611 -5.386 1.00 57.84 719 ILE C C 1
ATOM 12562 O O . ILE C 1 740 ? -0.339 54.613 -5.988 1.00 65.74 719 ILE C O 1
ATOM 12567 N N . SER C 1 741 ? 1.757 53.832 -5.738 1.00 56.97 720 SER C N 1
ATOM 12568 C CA . SER C 1 741 ? 1.634 52.961 -6.904 1.00 61.37 720 SER C CA 1
ATOM 12569 C C . SER C 1 741 ? 0.884 51.698 -6.491 1.00 55.18 720 SER C C 1
ATOM 12570 O O . SER C 1 741 ? 1.316 50.969 -5.593 1.00 46.91 720 SER C O 1
ATOM 12573 N N . VAL C 1 742 ? -0.284 51.495 -7.097 1.00 57.55 721 VAL C N 1
ATOM 12574 C CA . VAL C 1 742 ? -1.155 50.367 -6.801 1.00 57.59 721 VAL C CA 1
ATOM 12575 C C . VAL C 1 742 ? -1.777 49.905 -8.109 1.00 62.66 721 VAL C C 1
ATOM 12576 O O . VAL C 1 742 ? -1.975 50.695 -9.039 1.00 57.20 721 VAL C O 1
ATOM 12580 N N . ASP C 1 743 ? -2.052 48.610 -8.186 1.00 70.19 722 ASP C N 1
ATOM 12581 C CA . ASP C 1 743 ? -2.807 48.047 -9.296 1.00 69.97 722 ASP C CA 1
ATOM 12582 C C . ASP C 1 743 ? -4.291 48.216 -9.014 1.00 60.08 722 ASP C C 1
ATOM 12583 O O . ASP C 1 743 ? -4.832 47.574 -8.109 1.00 63.52 722 ASP C O 1
ATOM 12588 N N . ILE C 1 744 ? -4.948 49.072 -9.791 1.00 61.10 723 ILE C N 1
ATOM 12589 C CA . ILE C 1 744 ? -6.383 49.296 -9.625 1.00 62.44 723 ILE C CA 1
ATOM 12590 C C . ILE C 1 744 ? -7.219 48.188 -10.282 1.00 58.02 723 ILE C C 1
ATOM 12591 O O . ILE C 1 744 ? -8.334 47.898 -9.827 1.00 54.22 723 ILE C O 1
ATOM 12596 N N . SER C 1 745 ? -6.706 47.548 -11.343 1.00 59.13 724 SER C N 1
ATOM 12597 C CA . SER C 1 745 ? -7.552 46.733 -12.218 1.00 59.53 724 SER C CA 1
ATOM 12598 C C . SER C 1 745 ? -8.065 45.478 -11.513 1.00 58.43 724 SER C C 1
ATOM 12599 O O . SER C 1 745 ? -9.203 45.052 -11.742 1.00 53.51 724 SER C O 1
ATOM 12602 N N . GLN C 1 746 ? -7.247 44.876 -10.646 1.00 60.90 725 GLN C N 1
ATOM 12603 C CA . GLN C 1 746 ? -7.667 43.652 -9.969 1.00 49.05 725 GLN C CA 1
ATOM 12604 C C . GLN C 1 746 ? -8.838 43.928 -9.033 1.00 44.97 725 GLN C C 1
ATOM 12605 O O . GLN C 1 746 ? -9.723 43.082 -8.872 1.00 44.85 725 GLN C O 1
ATOM 12611 N N . THR C 1 747 ? -8.827 45.086 -8.360 1.00 50.18 726 THR C N 1
ATOM 12612 C CA . THR C 1 747 ? -9.994 45.518 -7.588 1.00 45.97 726 THR C CA 1
ATOM 12613 C C . THR C 1 747 ? -11.177 45.839 -8.494 1.00 42.07 726 THR C C 1
ATOM 12614 O O . THR C 1 747 ? -12.322 45.487 -8.176 1.00 37.60 726 THR C O 1
ATOM 12618 N N . LYS C 1 748 ? -10.923 46.523 -9.615 1.00 35.41 727 LYS C N 1
ATOM 12619 C CA . LYS C 1 748 ? -12.007 46.832 -10.540 1.00 44.43 727 LYS C CA 1
ATOM 12620 C C . LYS C 1 748 ? -12.736 45.554 -10.945 1.00 43.12 727 LYS C C 1
ATOM 12621 O O . LYS C 1 748 ? -13.958 45.443 -10.790 1.00 42.87 727 LYS C O 1
ATOM 12627 N N . LEU C 1 749 ? -11.983 44.535 -11.359 1.00 38.20 728 LEU C N 1
ATOM 12628 C CA . LEU C 1 749 ? -12.632 43.304 -11.796 1.00 48.91 728 LEU C CA 1
ATOM 12629 C C . LEU C 1 749 ? -13.356 42.615 -10.655 1.00 43.99 728 LEU C C 1
ATOM 12630 O O . LEU C 1 749 ? -14.446 42.064 -10.848 1.00 39.93 728 LEU C O 1
ATOM 12635 N N . GLU C 1 750 ? -12.775 42.649 -9.464 1.00 44.33 729 GLU C N 1
ATOM 12636 C CA . GLU C 1 750 ? -13.412 42.027 -8.317 1.00 41.85 729 GLU C CA 1
ATOM 12637 C C . GLU C 1 750 ? -14.708 42.746 -7.962 1.00 45.67 729 GLU C C 1
ATOM 12638 O O . GLU C 1 750 ? -15.754 42.111 -7.763 1.00 44.25 729 GLU C O 1
ATOM 12644 N N . ILE C 1 751 ? -14.665 44.078 -7.912 1.00 50.23 730 ILE C N 1
ATOM 12645 C CA . ILE C 1 751 ? -15.855 44.840 -7.551 1.00 43.36 730 ILE C CA 1
ATOM 12646 C C . ILE C 1 751 ? -16.927 44.664 -8.617 1.00 36.47 730 ILE C C 1
ATOM 12647 O O . ILE C 1 751 ? -18.102 44.442 -8.297 1.00 28.62 730 ILE C O 1
ATOM 12652 N N . LYS C 1 752 ? -16.527 44.718 -9.899 1.00 34.71 731 LYS C N 1
ATOM 12653 C CA . LYS C 1 752 ? -17.464 44.540 -11.009 1.00 31.56 731 LYS C CA 1
ATOM 12654 C C . LYS C 1 752 ? -18.170 43.193 -10.901 1.00 30.91 731 LYS C C 1
ATOM 12655 O O . LYS C 1 752 ? -19.401 43.115 -10.946 1.00 37.98 731 LYS C O 1
ATOM 12661 N N . SER C 1 753 ? -17.395 42.125 -10.681 1.00 31.08 732 SER C N 1
ATOM 12662 C CA . SER C 1 753 ? -17.944 40.771 -10.597 1.00 32.74 732 SER C CA 1
ATOM 12663 C C . SER C 1 753 ? -18.880 40.603 -9.425 1.00 32.24 732 SER C C 1
ATOM 12664 O O . SER C 1 753 ? -19.884 39.884 -9.518 1.00 28.64 732 SER C O 1
ATOM 12667 N N . SER C 1 754 ? -18.526 41.209 -8.307 1.00 32.62 733 SER C N 1
ATOM 12668 C CA . SER C 1 754 ? -19.347 41.107 -7.116 1.00 26.68 733 SER C CA 1
ATOM 12669 C C . SER C 1 754 ? -20.659 41.864 -7.259 1.00 32.70 733 SER C C 1
ATOM 12670 O O . SER C 1 754 ? -21.718 41.386 -6.822 1.00 31.49 733 SER C O 1
ATOM 12673 N N . ILE C 1 755 ? -20.612 43.026 -7.904 1.00 34.67 734 ILE C N 1
ATOM 12674 C CA . ILE C 1 755 ? -21.834 43.783 -8.149 1.00 36.99 734 ILE C CA 1
ATOM 12675 C C . ILE C 1 755 ? -22.782 42.978 -9.024 1.00 43.56 734 ILE C C 1
ATOM 12676 O O . ILE C 1 755 ? -23.986 42.851 -8.733 1.00 33.83 734 ILE C O 1
ATOM 12681 N N . GLU C 1 756 ? -22.241 42.412 -10.107 1.00 43.92 735 GLU C N 1
ATOM 12682 C CA . GLU C 1 756 ? -23.053 41.604 -11.004 1.00 43.26 735 GLU C CA 1
ATOM 12683 C C . GLU C 1 756 ? -23.685 40.452 -10.254 1.00 30.76 735 GLU C C 1
ATOM 12684 O O . GLU C 1 756 ? -24.908 40.301 -10.247 1.00 41.76 735 GLU C O 1
ATOM 12690 N N . ASP C 1 757 ? -22.868 39.674 -9.556 1.00 28.85 736 ASP C N 1
ATOM 12691 C CA . ASP C 1 757 ? -23.374 38.476 -8.893 1.00 35.98 736 ASP C CA 1
ATOM 12692 C C . ASP C 1 757 ? -24.452 38.805 -7.877 1.00 32.52 736 ASP C C 1
ATOM 12693 O O . ASP C 1 757 ? -25.440 38.076 -7.761 1.00 42.33 736 ASP C O 1
ATOM 12698 N N . CYS C 1 758 ? -24.300 39.907 -7.153 1.00 28.92 737 CYS C N 1
ATOM 12699 C CA . CYS C 1 758 ? -25.290 40.239 -6.139 1.00 34.08 737 CYS C CA 1
ATOM 12700 C C . CYS C 1 758 ? -26.579 40.756 -6.771 1.00 38.33 737 CYS C C 1
ATOM 12701 O O . CYS C 1 758 ? -27.674 40.308 -6.416 1.00 39.03 737 CYS C O 1
ATOM 12704 N N . VAL C 1 759 ? -26.466 41.681 -7.729 1.00 43.75 738 VAL C N 1
ATOM 12705 C CA . VAL C 1 759 ? -27.655 42.252 -8.364 1.00 40.39 738 VAL C CA 1
ATOM 12706 C C . VAL C 1 759 ? -28.443 41.178 -9.114 1.00 35.99 738 VAL C C 1
ATOM 12707 O O . VAL C 1 759 ? -29.675 41.089 -9.003 1.00 32.74 738 VAL C O 1
ATOM 12711 N N . VAL C 1 760 ? -27.740 40.335 -9.870 1.00 27.81 739 VAL C N 1
ATOM 12712 C CA . VAL C 1 760 ? -28.390 39.285 -10.651 1.00 35.29 739 VAL C CA 1
ATOM 12713 C C . VAL C 1 760 ? -29.154 38.318 -9.748 1.00 42.44 739 VAL C C 1
ATOM 12714 O O . VAL C 1 760 ? -30.277 37.896 -10.065 1.00 48.94 739 VAL C O 1
ATOM 12718 N N . ALA C 1 761 ? -28.568 37.948 -8.612 1.00 32.02 740 ALA C N 1
ATOM 12719 C CA . ALA C 1 761 ? -29.288 37.058 -7.715 1.00 34.58 740 ALA C CA 1
ATOM 12720 C C . ALA C 1 761 ? -30.589 37.690 -7.233 1.00 35.67 740 ALA C C 1
ATOM 12721 O O . ALA C 1 761 ? -31.646 37.050 -7.257 1.00 43.67 740 ALA C O 1
ATOM 12723 N N . LEU C 1 762 ? -30.566 38.962 -6.863 1.00 32.33 741 LEU C N 1
ATOM 12724 C CA . LEU C 1 762 ? -31.837 39.571 -6.484 1.00 39.56 741 LEU C CA 1
ATOM 12725 C C . LEU C 1 762 ? -32.788 39.650 -7.677 1.00 42.36 741 LEU C C 1
ATOM 12726 O O . LEU C 1 762 ? -33.972 39.302 -7.563 1.00 34.63 741 LEU C O 1
ATOM 12731 N N . LEU C 1 763 ? -32.284 40.058 -8.840 1.00 36.03 742 LEU C N 1
ATOM 12732 C CA . LEU C 1 763 ? -33.171 40.173 -9.985 1.00 40.84 742 LEU C CA 1
ATOM 12733 C C . LEU C 1 763 ? -33.756 38.816 -10.361 1.00 42.05 742 LEU C C 1
ATOM 12734 O O . LEU C 1 763 ? -34.925 38.723 -10.761 1.00 39.94 742 LEU C O 1
ATOM 12739 N N . ASN C 1 764 ? -32.980 37.745 -10.205 1.00 39.13 743 ASN C N 1
ATOM 12740 C CA . ASN C 1 764 ? -33.575 36.434 -10.409 1.00 36.40 743 ASN C CA 1
ATOM 12741 C C . ASN C 1 764 ? -34.549 36.049 -9.310 1.00 36.30 743 ASN C C 1
ATOM 12742 O O . ASN C 1 764 ? -35.290 35.079 -9.477 1.00 42.93 743 ASN C O 1
ATOM 12747 N N . SER C 1 765 ? -34.565 36.762 -8.197 1.00 37.72 744 SER C N 1
ATOM 12748 C CA . SER C 1 765 ? -35.458 36.410 -7.109 1.00 38.84 744 SER C CA 1
ATOM 12749 C C . SER C 1 765 ? -36.795 37.148 -7.138 1.00 51.39 744 SER C C 1
ATOM 12750 O O . SER C 1 765 ? -37.668 36.818 -6.325 1.00 54.98 744 SER C O 1
ATOM 12753 N N . LEU C 1 766 ? -36.967 38.149 -8.014 1.00 52.22 745 LEU C N 1
ATOM 12754 C CA . LEU C 1 766 ? -38.231 38.906 -8.118 1.00 44.31 745 LEU C CA 1
ATOM 12755 C C . LEU C 1 766 ? -39.358 38.058 -8.724 1.00 50.06 745 LEU C C 1
ATOM 12756 O O . LEU C 1 766 ? -40.193 38.552 -9.494 1.00 53.97 745 LEU C O 1
ATOM 12761 N N . THR D 2 2 ? -1.441 51.413 33.619 1.00 31.94 2 THR D N 1
ATOM 12762 C CA . THR D 2 2 ? -1.457 52.767 34.182 1.00 43.03 2 THR D CA 1
ATOM 12763 C C . THR D 2 2 ? -2.394 52.961 35.385 1.00 34.15 2 THR D C 1
ATOM 12764 O O . THR D 2 2 ? -1.998 53.584 36.337 1.00 35.61 2 THR D O 1
ATOM 12768 N N . SER D 2 3 ? -3.604 52.414 35.394 1.00 28.54 3 SER D N 1
ATOM 12769 C CA . SER D 2 3 ? -4.213 52.100 36.686 1.00 35.60 3 SER D CA 1
ATOM 12770 C C . SER D 2 3 ? -5.066 50.836 36.575 1.00 35.50 3 SER D C 1
ATOM 12771 O O . SER D 2 3 ? -5.719 50.615 35.551 1.00 39.33 3 SER D O 1
ATOM 12774 N N . ILE D 2 4 ? -5.008 49.965 37.641 1.00 33.16 4 ILE D N 1
ATOM 12775 C CA . ILE D 2 4 ? -5.609 48.628 37.667 1.00 29.84 4 ILE D CA 1
ATOM 12776 C C . ILE D 2 4 ? -6.983 48.697 38.321 1.00 37.12 4 ILE D C 1
ATOM 12777 O O . ILE D 2 4 ? -7.165 49.382 39.336 1.00 38.99 4 ILE D O 1
ATOM 12782 N N . LYS D 2 5 ? -7.944 47.969 37.751 1.00 35.09 5 LYS D N 1
ATOM 12783 C CA . LYS D 2 5 ? -9.336 47.941 38.178 1.00 30.34 5 LYS D CA 1
ATOM 12784 C C . LYS D 2 5 ? -9.836 46.505 38.134 1.00 26.02 5 LYS D C 1
ATOM 12785 O O . LYS D 2 5 ? -9.470 45.751 37.233 1.00 37.08 5 LYS D O 1
ATOM 12791 N N . PRO D 2 6 ? -10.698 46.113 39.062 1.00 29.53 6 PRO D N 1
ATOM 12792 C CA . PRO D 2 6 ? -11.364 44.804 38.943 1.00 28.15 6 PRO D CA 1
ATOM 12793 C C . PRO D 2 6 ? -12.138 44.665 37.634 1.00 38.64 6 PRO D C 1
ATOM 12794 O O . PRO D 2 6 ? -12.840 45.582 37.206 1.00 51.26 6 PRO D O 1
ATOM 12798 N N . PHE D 2 7 ? -12.040 43.489 37.018 1.00 39.42 7 PHE D N 1
ATOM 12799 C CA . PHE D 2 7 ? -12.808 43.189 35.811 1.00 37.22 7 PHE D CA 1
ATOM 12800 C C . PHE D 2 7 ? -14.281 42.945 36.131 1.00 28.30 7 PHE D C 1
ATOM 12801 O O . PHE D 2 7 ? -14.620 42.254 37.093 1.00 33.36 7 PHE D O 1
ATOM 12809 N N . GLN D 2 8 ? -15.157 43.497 35.306 1.00 20.02 8 GLN D N 1
ATOM 12810 C CA . GLN D 2 8 ? -16.582 43.225 35.418 1.00 26.15 8 GLN D CA 1
ATOM 12811 C C . GLN D 2 8 ? -17.128 42.737 34.077 1.00 31.60 8 GLN D C 1
ATOM 12812 O O . GLN D 2 8 ? -16.595 43.057 33.007 1.00 29.42 8 GLN D O 1
ATOM 12818 N N . MET D 2 9 ? -18.230 41.989 34.151 1.00 31.81 9 MET D N 1
ATOM 12819 C CA . MET D 2 9 ? -18.769 41.314 32.979 1.00 22.22 9 MET D CA 1
ATOM 12820 C C . MET D 2 9 ? -19.149 42.280 31.856 1.00 30.90 9 MET D C 1
ATOM 12821 O O . MET D 2 9 ? -19.105 41.905 30.672 1.00 30.44 9 MET D O 1
ATOM 12826 N N . GLU D 2 10 ? -19.534 43.514 32.195 1.00 30.38 10 GLU D N 1
ATOM 12827 C CA . GLU D 2 10 ? -19.943 44.460 31.169 1.00 28.13 10 GLU D CA 1
ATOM 12828 C C . GLU D 2 10 ? -18.761 45.043 30.403 1.00 25.60 10 GLU D C 1
ATOM 12829 O O . GLU D 2 10 ? -18.968 45.716 29.381 1.00 24.33 10 GLU D O 1
ATOM 12835 N N . ASP D 2 11 ? -17.533 44.756 30.847 1.00 24.11 11 ASP D N 1
ATOM 12836 C CA . ASP D 2 11 ? -16.341 45.184 30.114 1.00 18.47 11 ASP D CA 1
ATOM 12837 C C . ASP D 2 11 ? -16.213 44.481 28.763 1.00 28.84 11 ASP D C 1
ATOM 12838 O O . ASP D 2 11 ? -15.683 45.067 27.807 1.00 29.17 11 ASP D O 1
ATOM 12843 N N . LEU D 2 12 ? -16.688 43.232 28.660 1.00 27.03 12 LEU D N 1
ATOM 12844 C CA . LEU D 2 12 ? -16.693 42.542 27.375 1.00 27.74 12 LEU D CA 1
ATOM 12845 C C . LEU D 2 12 ? -17.354 43.363 26.281 1.00 30.95 12 LEU D C 1
ATOM 12846 O O . LEU D 2 12 ? -17.008 43.219 25.106 1.00 48.41 12 LEU D O 1
ATOM 12851 N N . PHE D 2 13 ? -18.335 44.194 26.627 1.00 29.38 13 PHE D N 1
ATOM 12852 C CA . PHE D 2 13 ? -19.004 44.977 25.596 1.00 26.15 13 PHE D CA 1
ATOM 12853 C C . PHE D 2 13 ? -18.093 46.018 24.973 1.00 28.89 13 PHE D C 1
ATOM 12854 O O . PHE D 2 13 ? -18.351 46.449 23.843 1.00 39.31 13 PHE D O 1
ATOM 12862 N N . GLU D 2 14 ? -17.042 46.437 25.667 1.00 23.84 14 GLU D N 1
ATOM 12863 C CA . GLU D 2 14 ? -16.186 47.460 25.091 1.00 33.18 14 GLU D CA 1
ATOM 12864 C C . GLU D 2 14 ? -14.727 47.023 25.079 1.00 37.13 14 GLU D C 1
ATOM 12865 O O . GLU D 2 14 ? -13.808 47.827 25.252 1.00 32.12 14 GLU D O 1
ATOM 12871 N N . LEU D 2 15 ? -14.474 45.754 24.809 1.00 35.60 15 LEU D N 1
ATOM 12872 C CA . LEU D 2 15 ? -13.098 45.293 24.761 1.00 36.92 15 LEU D CA 1
ATOM 12873 C C . LEU D 2 15 ? -12.573 45.109 23.343 1.00 38.47 15 LEU D C 1
ATOM 12874 O O . LEU D 2 15 ? -11.411 44.717 23.173 1.00 32.55 15 LEU D O 1
ATOM 12879 N N . ASN D 2 16 ? -13.385 45.385 22.321 1.00 38.05 16 ASN D N 1
ATOM 12880 C CA . ASN D 2 16 ? -12.983 44.992 20.973 1.00 32.84 16 ASN D CA 1
ATOM 12881 C C . ASN D 2 16 ? -11.635 45.562 20.556 1.00 28.54 16 ASN D C 1
ATOM 12882 O O . ASN D 2 16 ? -10.890 44.840 19.872 1.00 25.63 16 ASN D O 1
ATOM 12887 N N . PRO D 2 17 ? -11.242 46.790 20.924 1.00 24.80 17 PRO D N 1
ATOM 12888 C CA . PRO D 2 17 ? -9.912 47.257 20.495 1.00 30.21 17 PRO D CA 1
ATOM 12889 C C . PRO D 2 17 ? -8.809 46.348 20.959 1.00 27.15 17 PRO D C 1
ATOM 12890 O O . PRO D 2 17 ? -7.812 46.179 20.244 1.00 24.16 17 PRO D O 1
ATOM 12894 N N . VAL D 2 18 ? -8.994 45.722 22.121 1.00 30.38 18 VAL D N 1
ATOM 12895 C CA . VAL D 2 18 ? -8.034 44.765 22.655 1.00 28.35 18 VAL D CA 1
ATOM 12896 C C . VAL D 2 18 ? -8.273 43.372 22.089 1.00 37.52 18 VAL D C 1
ATOM 12897 O O . VAL D 2 18 ? -7.327 42.668 21.718 1.00 46.29 18 VAL D O 1
ATOM 12901 N N . ASN D 2 19 ? -9.538 42.956 21.998 1.00 34.18 19 ASN D N 1
ATOM 12902 C CA . ASN D 2 19 ? -9.844 41.577 21.645 1.00 39.43 19 ASN D CA 1
ATOM 12903 C C . ASN D 2 19 ? -9.868 41.297 20.138 1.00 33.21 19 ASN D C 1
ATOM 12904 O O . ASN D 2 19 ? -9.692 40.132 19.750 1.00 35.72 19 ASN D O 1
ATOM 12909 N N . LEU D 2 20 ? -10.047 42.311 19.271 1.00 23.14 20 LEU D N 1
ATOM 12910 C CA . LEU D 2 20 ? -9.873 42.067 17.831 1.00 27.88 20 LEU D CA 1
ATOM 12911 C C . LEU D 2 20 ? -8.424 41.782 17.450 1.00 32.03 20 LEU D C 1
ATOM 12912 O O . LEU D 2 20 ? -8.168 41.352 16.316 1.00 35.99 20 LEU D O 1
ATOM 12917 N N . ASP D 2 21 ? -7.488 42.002 18.360 1.00 29.61 21 ASP D N 1
ATOM 12918 C CA . ASP D 2 21 ? -6.106 41.606 18.139 1.00 29.14 21 ASP D CA 1
ATOM 12919 C C . ASP D 2 21 ? -6.043 40.130 17.737 1.00 35.36 21 ASP D C 1
ATOM 12920 O O . ASP D 2 21 ? -6.837 39.310 18.241 1.00 31.36 21 ASP D O 1
ATOM 12925 N N . PRO D 2 22 ? -5.137 39.756 16.821 1.00 30.24 22 PRO D N 1
ATOM 12926 C CA . PRO D 2 22 ? -5.163 38.395 16.263 1.00 26.24 22 PRO D CA 1
ATOM 12927 C C . PRO D 2 22 ? -4.643 37.319 17.210 1.00 29.11 22 PRO D C 1
ATOM 12928 O O . PRO D 2 22 ? -4.813 36.133 16.908 1.00 34.00 22 PRO D O 1
ATOM 12932 N N . LEU D 2 23 ? -4.034 37.674 18.336 1.00 27.09 23 LEU D N 1
ATOM 12933 C CA . LEU D 2 23 ? -3.551 36.686 19.289 1.00 30.69 23 LEU D CA 1
ATOM 12934 C C . LEU D 2 23 ? -4.409 36.640 20.532 1.00 33.75 23 LEU D C 1
ATOM 12935 O O . LEU D 2 23 ? -4.089 35.909 21.473 1.00 43.97 23 LEU D O 1
ATOM 12940 N N . THR D 2 24 ? -5.465 37.424 20.577 1.00 33.79 24 THR D N 1
ATOM 12941 C CA . THR D 2 24 ? -6.338 37.478 21.732 1.00 35.14 24 THR D CA 1
ATOM 12942 C C . THR D 2 24 ? -7.613 36.733 21.377 1.00 33.28 24 THR D C 1
ATOM 12943 O O . THR D 2 24 ? -8.321 37.120 20.434 1.00 28.74 24 THR D O 1
ATOM 12947 N N . GLU D 2 25 ? -7.865 35.646 22.106 1.00 31.73 25 GLU D N 1
ATOM 12948 C CA . GLU D 2 25 ? -9.037 34.810 21.923 1.00 34.02 25 GLU D CA 1
ATOM 12949 C C . GLU D 2 25 ? -10.261 35.457 22.581 1.00 38.30 25 GLU D C 1
ATOM 12950 O O . GLU D 2 25 ? -10.144 36.298 23.480 1.00 36.12 25 GLU D O 1
ATOM 12956 N N . ASN D 2 26 ? -11.443 35.084 22.092 1.00 33.56 26 ASN D N 1
ATOM 12957 C CA . ASN D 2 26 ? -12.717 35.598 22.580 1.00 20.46 26 ASN D CA 1
ATOM 12958 C C . ASN D 2 26 ? -13.546 34.423 23.068 1.00 27.98 26 ASN D C 1
ATOM 12959 O O . ASN D 2 26 ? -14.144 33.704 22.257 1.00 27.26 26 ASN D O 1
ATOM 12964 N N . PHE D 2 27 ? -13.626 34.257 24.391 1.00 28.35 27 PHE D N 1
ATOM 12965 C CA . PHE D 2 27 ? -14.229 33.070 24.966 1.00 26.01 27 PHE D CA 1
ATOM 12966 C C . PHE D 2 27 ? -15.753 33.203 25.094 1.00 27.49 27 PHE D C 1
ATOM 12967 O O . PHE D 2 27 ? -16.344 34.264 24.881 1.00 25.88 27 PHE D O 1
ATOM 12975 N N . ASN D 2 28 ? -16.387 32.078 25.421 1.00 25.38 28 ASN D N 1
ATOM 12976 C CA . ASN D 2 28 ? -17.802 32.008 25.751 1.00 24.32 28 ASN D CA 1
ATOM 12977 C C . ASN D 2 28 ? -18.134 32.937 26.898 1.00 33.58 28 ASN D C 1
ATOM 12978 O O . ASN D 2 28 ? -17.262 33.246 27.719 1.00 25.88 28 ASN D O 1
ATOM 12983 N N . VAL D 2 29 ? -19.393 33.355 27.024 1.00 37.01 29 VAL D N 1
ATOM 12984 C CA . VAL D 2 29 ? -19.678 34.170 28.194 1.00 30.89 29 VAL D CA 1
ATOM 12985 C C . VAL D 2 29 ? -19.584 33.310 29.456 1.00 31.06 29 VAL D C 1
ATOM 12986 O O . VAL D 2 29 ? -19.102 33.769 30.498 1.00 28.00 29 VAL D O 1
ATOM 12990 N N . SER D 2 30 ? -19.947 32.022 29.356 1.00 32.99 30 SER D N 1
ATOM 12991 C CA . SER D 2 30 ? -19.802 31.118 30.498 1.00 29.73 30 SER D CA 1
ATOM 12992 C C . SER D 2 30 ? -18.369 31.109 31.014 1.00 24.47 30 SER D C 1
ATOM 12993 O O . SER D 2 30 ? -18.136 31.141 32.226 1.00 29.77 30 SER D O 1
ATOM 12996 N N . PHE D 2 31 ? -17.394 31.075 30.103 1.00 25.86 31 PHE D N 1
ATOM 12997 C CA . PHE D 2 31 ? -15.993 31.033 30.508 1.00 21.48 31 PHE D CA 1
ATOM 12998 C C . PHE D 2 31 ? -15.619 32.265 31.328 1.00 29.19 31 PHE D C 1
ATOM 12999 O O . PHE D 2 31 ? -15.152 32.142 32.468 1.00 31.85 31 PHE D O 1
ATOM 13007 N N . TYR D 2 32 ? -15.799 33.467 30.748 1.00 30.08 32 TYR D N 1
ATOM 13008 C CA . TYR D 2 32 ? -15.469 34.707 31.453 1.00 26.40 32 TYR D CA 1
ATOM 13009 C C . TYR D 2 32 ? -16.146 34.733 32.816 1.00 27.33 32 TYR D C 1
ATOM 13010 O O . TYR D 2 32 ? -15.485 34.837 33.858 1.00 30.32 32 TYR D O 1
ATOM 13019 N N . SER D 2 33 ? -17.468 34.576 32.825 1.00 24.34 33 SER D N 1
ATOM 13020 C CA . SER D 2 33 ? -18.201 34.660 34.080 1.00 26.48 33 SER D CA 1
ATOM 13021 C C . SER D 2 33 ? -17.739 33.602 35.067 1.00 27.53 33 SER D C 1
ATOM 13022 O O . SER D 2 33 ? -17.688 33.869 36.272 1.00 33.29 33 SER D O 1
ATOM 13025 N N . GLN D 2 34 ? -17.379 32.407 34.585 1.00 28.84 34 GLN D N 1
ATOM 13026 C CA . GLN D 2 34 ? -16.894 31.385 35.506 1.00 31.96 34 GLN D CA 1
ATOM 13027 C C . GLN D 2 34 ? -15.602 31.826 36.190 1.00 31.91 34 GLN D C 1
ATOM 13028 O O . GLN D 2 34 ? -15.395 31.529 37.374 1.00 32.38 34 GLN D O 1
ATOM 13034 N N . TYR D 2 35 ? -14.749 32.583 35.493 1.00 24.92 35 TYR D N 1
ATOM 13035 C CA . TYR D 2 35 ? -13.535 33.064 36.144 1.00 32.96 35 TYR D CA 1
ATOM 13036 C C . TYR D 2 35 ? -13.865 34.134 37.183 1.00 38.24 35 TYR D C 1
ATOM 13037 O O . TYR D 2 35 ? -13.290 34.144 38.279 1.00 41.41 35 TYR D O 1
ATOM 13046 N N . LEU D 2 36 ? -14.807 35.026 36.869 1.00 32.47 36 LEU D N 1
ATOM 13047 C CA . LEU D 2 36 ? -15.227 36.025 37.843 1.00 33.40 36 LEU D CA 1
ATOM 13048 C C . LEU D 2 36 ? -15.879 35.397 39.074 1.00 42.39 36 LEU D C 1
ATOM 13049 O O . LEU D 2 36 ? -15.773 35.947 40.173 1.00 46.48 36 LEU D O 1
ATOM 13054 N N . ILE D 2 37 ? -16.567 34.263 38.921 1.00 42.61 37 ILE D N 1
ATOM 13055 C CA . ILE D 2 37 ? -17.211 33.642 40.077 1.00 40.53 37 ILE D CA 1
ATOM 13056 C C . ILE D 2 37 ? -16.187 32.968 40.974 1.00 41.69 37 ILE D C 1
ATOM 13057 O O . ILE D 2 37 ? -16.256 33.079 42.202 1.00 50.86 37 ILE D O 1
ATOM 13062 N N . GLU D 2 38 ? -15.227 32.253 40.381 1.00 42.58 38 GLU D N 1
ATOM 13063 C CA . GLU D 2 38 ? -14.375 31.331 41.121 1.00 40.10 38 GLU D CA 1
ATOM 13064 C C . GLU D 2 38 ? -13.002 31.881 41.470 1.00 37.22 38 GLU D C 1
ATOM 13065 O O . GLU D 2 38 ? -12.384 31.395 42.423 1.00 41.41 38 GLU D O 1
ATOM 13071 N N . TRP D 2 39 ? -12.501 32.871 40.741 1.00 36.70 39 TRP D N 1
ATOM 13072 C CA . TRP D 2 39 ? -11.264 33.559 41.119 1.00 35.73 39 TRP D CA 1
ATOM 13073 C C . TRP D 2 39 ? -11.417 35.047 40.845 1.00 34.42 39 TRP D C 1
ATOM 13074 O O . TRP D 2 39 ? -10.706 35.621 40.019 1.00 32.11 39 TRP D O 1
ATOM 13085 N N . PRO D 2 40 ? -12.337 35.707 41.550 1.00 41.28 40 PRO D N 1
ATOM 13086 C CA . PRO D 2 40 ? -12.722 37.077 41.159 1.00 41.69 40 PRO D CA 1
ATOM 13087 C C . PRO D 2 40 ? -11.617 38.109 41.300 1.00 41.14 40 PRO D C 1
ATOM 13088 O O . PRO D 2 40 ? -11.618 39.111 40.575 1.00 47.89 40 PRO D O 1
ATOM 13092 N N . GLN D 2 41 ? -10.672 37.902 42.206 1.00 36.55 41 GLN D N 1
ATOM 13093 C CA . GLN D 2 41 ? -9.538 38.807 42.326 1.00 30.42 41 GLN D CA 1
ATOM 13094 C C . GLN D 2 41 ? -8.405 38.498 41.345 1.00 38.37 41 GLN D C 1
ATOM 13095 O O . GLN D 2 41 ? -7.344 39.133 41.418 1.00 39.33 41 GLN D O 1
ATOM 13101 N N . LEU D 2 42 ? -8.584 37.537 40.442 1.00 31.88 42 LEU D N 1
ATOM 13102 C CA . LEU D 2 42 ? -7.564 37.218 39.457 1.00 33.00 42 LEU D CA 1
ATOM 13103 C C . LEU D 2 42 ? -7.958 37.665 38.056 1.00 40.34 42 LEU D C 1
ATOM 13104 O O . LEU D 2 42 ? -7.345 37.235 37.078 1.00 38.13 42 LEU D O 1
ATOM 13109 N N . PHE D 2 43 ? -8.955 38.534 37.945 1.00 45.55 43 PHE D N 1
ATOM 13110 C CA . PHE D 2 43 ? -9.454 39.038 36.669 1.00 42.81 43 PHE D CA 1
ATOM 13111 C C . PHE D 2 43 ? -9.536 40.561 36.807 1.00 36.99 43 PHE D C 1
ATOM 13112 O O . PHE D 2 43 ? -10.463 41.109 37.416 1.00 29.85 43 PHE D O 1
ATOM 13120 N N . TYR D 2 44 ? -8.549 41.253 36.267 1.00 30.98 44 TYR D N 1
ATOM 13121 C CA . TYR D 2 44 ? -8.458 42.683 36.479 1.00 28.15 44 TYR D CA 1
ATOM 13122 C C . TYR D 2 44 ? -7.954 43.334 35.201 1.00 28.72 44 TYR D C 1
ATOM 13123 O O . TYR D 2 44 ? -7.264 42.708 34.388 1.00 26.48 44 TYR D O 1
ATOM 13132 N N . LYS D 2 45 ? -8.296 44.605 35.033 1.00 26.41 45 LYS D N 1
ATOM 13133 C CA . LYS D 2 45 ? -7.991 45.329 33.811 1.00 19.91 45 LYS D CA 1
ATOM 13134 C C . LYS D 2 45 ? -7.129 46.548 34.088 1.00 25.89 45 LYS D C 1
ATOM 13135 O O . LYS D 2 45 ? -7.141 47.100 35.193 1.00 36.04 45 LYS D O 1
ATOM 13141 N N . SER D 2 46 ? -6.382 46.967 33.067 1.00 28.24 46 SER D N 1
ATOM 13142 C CA . SER D 2 46 ? -5.679 48.247 33.088 1.00 35.49 46 SER D CA 1
ATOM 13143 C C . SER D 2 46 ? -6.463 49.280 32.274 1.00 38.15 46 SER D C 1
ATOM 13144 O O . SER D 2 46 ? -6.895 49.001 31.149 1.00 45.96 46 SER D O 1
ATOM 13147 N N . VAL D 2 47 ? -6.670 50.458 32.863 1.00 34.32 47 VAL D N 1
ATOM 13148 C CA . VAL D 2 47 ? -7.407 51.549 32.240 1.00 33.16 47 VAL D CA 1
ATOM 13149 C C . VAL D 2 47 ? -6.472 52.744 32.163 1.00 35.17 47 VAL D C 1
ATOM 13150 O O . VAL D 2 47 ? -5.506 52.861 32.923 1.00 32.14 47 VAL D O 1
ATOM 13154 N N . GLU D 2 48 ? -6.764 53.639 31.230 1.00 35.30 48 GLU D N 1
ATOM 13155 C CA . GLU D 2 48 ? -5.791 54.637 30.839 1.00 38.07 48 GLU D CA 1
ATOM 13156 C C . GLU D 2 48 ? -6.326 56.035 31.056 1.00 43.16 48 GLU D C 1
ATOM 13157 O O . GLU D 2 48 ? -7.529 56.278 30.981 1.00 37.68 48 GLU D O 1
ATOM 13163 N N . THR D 2 49 ? -5.384 56.949 31.245 1.00 72.93 49 THR D N 1
ATOM 13164 C CA . THR D 2 49 ? -5.642 58.187 31.975 1.00 94.71 49 THR D CA 1
ATOM 13165 C C . THR D 2 49 ? -6.903 58.913 31.538 1.00 104.23 49 THR D C 1
ATOM 13166 O O . THR D 2 49 ? -7.737 59.217 32.407 1.00 115.79 49 THR D O 1
ATOM 13170 N N . PRO D 2 50 ? -7.135 59.186 30.251 1.00 89.20 50 PRO D N 1
ATOM 13171 C CA . PRO D 2 50 ? -8.205 60.136 29.908 1.00 83.45 50 PRO D CA 1
ATOM 13172 C C . PRO D 2 50 ? -9.614 59.640 30.218 1.00 72.23 50 PRO D C 1
ATOM 13173 O O . PRO D 2 50 ? -10.369 60.336 30.899 1.00 69.26 50 PRO D O 1
ATOM 13177 N N . ASN D 2 51 ? -9.995 58.449 29.761 1.00 71.03 51 ASN D N 1
ATOM 13178 C CA . ASN D 2 51 ? -11.408 58.093 29.742 1.00 72.24 51 ASN D CA 1
ATOM 13179 C C . ASN D 2 51 ? -11.784 56.855 30.543 1.00 65.77 51 ASN D C 1
ATOM 13180 O O . ASN D 2 51 ? -12.979 56.619 30.747 1.00 70.75 51 ASN D O 1
ATOM 13185 N N . GLY D 2 52 ? -10.826 56.084 31.028 1.00 54.72 52 GLY D N 1
ATOM 13186 C CA . GLY D 2 52 ? -11.142 54.781 31.555 1.00 52.20 52 GLY D CA 1
ATOM 13187 C C . GLY D 2 52 ? -11.189 53.703 30.503 1.00 54.54 52 GLY D C 1
ATOM 13188 O O . GLY D 2 52 ? -11.740 52.622 30.764 1.00 54.17 52 GLY D O 1
ATOM 13189 N N . GLN D 2 53 ? -10.639 53.972 29.322 1.00 50.28 53 GLN D N 1
ATOM 13190 C CA . GLN D 2 53 ? -10.530 52.968 28.279 1.00 47.00 53 GLN D CA 1
ATOM 13191 C C . GLN D 2 53 ? -9.657 51.812 28.740 1.00 42.52 53 GLN D C 1
ATOM 13192 O O . GLN D 2 53 ? -8.534 52.013 29.224 1.00 42.03 53 GLN D O 1
ATOM 13198 N N . ALA D 2 54 ? -10.187 50.599 28.597 1.00 30.93 54 ALA D N 1
ATOM 13199 C CA . ALA D 2 54 ? -9.415 49.408 28.912 1.00 33.81 54 ALA D CA 1
ATOM 13200 C C . ALA D 2 54 ? -8.224 49.298 27.957 1.00 41.08 54 ALA D C 1
ATOM 13201 O O . ALA D 2 54 ? -8.397 49.281 26.728 1.00 40.78 54 ALA D O 1
ATOM 13203 N N . SER D 2 55 ? -7.013 49.259 28.523 1.00 33.51 55 SER D N 1
ATOM 13204 C CA . SER D 2 55 ? -5.787 49.079 27.759 1.00 28.85 55 SER D CA 1
ATOM 13205 C C . SER D 2 55 ? -5.248 47.661 27.856 1.00 35.50 55 SER D C 1
ATOM 13206 O O . SER D 2 55 ? -4.248 47.337 27.203 1.00 39.02 55 SER D O 1
ATOM 13209 N N . GLY D 2 56 ? -5.881 46.813 28.649 1.00 33.31 56 GLY D N 1
ATOM 13210 C CA . GLY D 2 56 ? -5.474 45.427 28.734 1.00 36.06 56 GLY D CA 1
ATOM 13211 C C . GLY D 2 56 ? -6.017 44.788 29.986 1.00 36.79 56 GLY D C 1
ATOM 13212 O O . GLY D 2 56 ? -6.534 45.457 30.884 1.00 43.82 56 GLY D O 1
ATOM 13213 N N . TYR D 2 57 ? -5.890 43.465 30.040 1.00 23.89 57 TYR D N 1
ATOM 13214 C CA . TYR D 2 57 ? -6.442 42.747 31.176 1.00 31.71 57 TYR D CA 1
ATOM 13215 C C . TYR D 2 57 ? -5.634 41.485 31.429 1.00 37.87 57 TYR D C 1
ATOM 13216 O O . TYR D 2 57 ? -4.829 41.053 30.603 1.00 48.89 57 TYR D O 1
ATOM 13225 N N . MET D 2 58 ? -5.860 40.913 32.607 1.00 30.00 58 MET D N 1
ATOM 13226 C CA . MET D 2 58 ? -5.225 39.684 33.057 1.00 22.66 58 MET D CA 1
ATOM 13227 C C . MET D 2 58 ? -6.314 38.793 33.617 1.00 28.46 58 MET D C 1
ATOM 13228 O O . MET D 2 58 ? -7.067 39.213 34.502 1.00 38.53 58 MET D O 1
ATOM 13233 N N . MET D 2 59 ? -6.397 37.571 33.116 1.00 29.96 59 MET D N 1
ATOM 13234 C CA . MET D 2 59 ? -7.449 36.641 33.512 1.00 31.13 59 MET D CA 1
ATOM 13235 C C . MET D 2 59 ? -6.756 35.361 33.949 1.00 37.66 59 MET D C 1
ATOM 13236 O O . MET D 2 59 ? -6.091 34.708 33.131 1.00 40.72 59 MET D O 1
ATOM 13241 N N . ALA D 2 60 ? -6.867 35.032 35.245 1.00 30.23 60 ALA D N 1
ATOM 13242 C CA . ALA D 2 60 ? -6.108 33.939 35.853 1.00 30.52 60 ALA D CA 1
ATOM 13243 C C . ALA D 2 60 ? -7.010 33.050 36.691 1.00 42.12 60 ALA D C 1
ATOM 13244 O O . ALA D 2 60 ? -8.086 33.460 37.138 1.00 50.79 60 ALA D O 1
ATOM 13246 N N . LYS D 2 61 ? -6.527 31.826 36.920 1.00 43.30 61 LYS D N 1
ATOM 13247 C CA . LYS D 2 61 ? -7.161 30.884 37.829 1.00 44.68 61 LYS D CA 1
ATOM 13248 C C . LYS D 2 61 ? -6.090 30.180 38.652 1.00 46.33 61 LYS D C 1
ATOM 13249 O O . LYS D 2 61 ? -4.884 30.332 38.403 1.00 38.95 61 LYS D O 1
ATOM 13255 N N . THR D 2 62 ? -6.555 29.419 39.664 1.00 41.48 62 THR D N 1
ATOM 13256 C CA . THR D 2 62 ? -5.743 28.484 40.445 1.00 37.72 62 THR D CA 1
ATOM 13257 C C . THR D 2 62 ? -6.368 27.094 40.391 1.00 44.74 62 THR D C 1
ATOM 13258 O O . THR D 2 62 ? -7.587 26.941 40.514 1.00 49.44 62 THR D O 1
ATOM 13262 N N . GLU D 2 63 ? -5.517 26.081 40.264 1.00 55.95 63 GLU D N 1
ATOM 13263 C CA . GLU D 2 63 ? -5.940 24.743 39.882 1.00 62.51 63 GLU D CA 1
ATOM 13264 C C . GLU D 2 63 ? -4.959 23.727 40.447 1.00 64.91 63 GLU D C 1
ATOM 13265 O O . GLU D 2 63 ? -3.827 24.066 40.802 1.00 65.84 63 GLU D O 1
ATOM 13271 N N . GLY D 2 64 ? -5.404 22.476 40.536 1.00 64.61 64 GLY D N 1
ATOM 13272 C CA . GLY D 2 64 ? -4.497 21.351 40.675 1.00 60.37 64 GLY D CA 1
ATOM 13273 C C . GLY D 2 64 ? -4.241 20.948 42.118 1.00 60.33 64 GLY D C 1
ATOM 13274 O O . GLY D 2 64 ? -4.518 21.679 43.071 1.00 61.78 64 GLY D O 1
ATOM 13275 N N . GLN D 2 65 ? -3.662 19.756 42.261 1.00 66.27 65 GLN D N 1
ATOM 13276 C CA . GLN D 2 65 ? -3.511 19.091 43.549 1.00 68.30 65 GLN D CA 1
ATOM 13277 C C . GLN D 2 65 ? -2.110 19.302 44.103 1.00 61.58 65 GLN D C 1
ATOM 13278 O O . GLN D 2 65 ? -1.120 19.170 43.374 1.00 57.61 65 GLN D O 1
ATOM 13284 N N . LEU D 2 66 ? -2.031 19.621 45.401 1.00 60.14 66 LEU D N 1
ATOM 13285 C CA . LEU D 2 66 ? -0.729 19.782 46.042 1.00 57.81 66 LEU D CA 1
ATOM 13286 C C . LEU D 2 66 ? -0.016 18.444 46.174 1.00 65.89 66 LEU D C 1
ATOM 13287 O O . LEU D 2 66 ? 1.215 18.380 46.072 1.00 69.18 66 LEU D O 1
ATOM 13292 N N . SER D 2 67 ? -0.777 17.368 46.402 1.00 70.60 67 SER D N 1
ATOM 13293 C CA . SER D 2 67 ? -0.272 15.996 46.419 1.00 68.15 67 SER D CA 1
ATOM 13294 C C . SER D 2 67 ? 0.735 15.745 45.302 1.00 70.30 67 SER D C 1
ATOM 13295 O O . SER D 2 67 ? 1.753 15.086 45.518 1.00 72.88 67 SER D O 1
ATOM 13298 N N . LYS D 2 68 ? 0.461 16.268 44.107 1.00 73.01 68 LYS D N 1
ATOM 13299 C CA . LYS D 2 68 ? 1.302 16.054 42.934 1.00 69.39 68 LYS D CA 1
ATOM 13300 C C . LYS D 2 68 ? 2.291 17.195 42.670 1.00 64.02 68 LYS D C 1
ATOM 13301 O O . LYS D 2 68 ? 2.900 17.230 41.596 1.00 59.21 68 LYS D O 1
ATOM 13307 N N . LYS D 2 69 ? 2.465 18.125 43.612 1.00 62.91 69 LYS D N 1
ATOM 13308 C CA . LYS D 2 69 ? 3.228 19.356 43.389 1.00 66.99 69 LYS D CA 1
ATOM 13309 C C . LYS D 2 69 ? 2.623 20.217 42.271 1.00 70.13 69 LYS D C 1
ATOM 13310 O O . LYS D 2 69 ? 3.299 21.087 41.712 1.00 67.29 69 LYS D O 1
ATOM 13316 N N . GLU D 2 70 ? 1.352 20.008 41.932 1.00 73.31 70 GLU D N 1
ATOM 13317 C CA . GLU D 2 70 ? 0.729 20.671 40.793 1.00 73.48 70 GLU D CA 1
ATOM 13318 C C . GLU D 2 70 ? -0.282 21.749 41.214 1.00 70.17 70 GLU D C 1
ATOM 13319 O O . GLU D 2 70 ? -1.261 21.995 40.509 1.00 68.55 70 GLU D O 1
ATOM 13325 N N . TRP D 2 71 ? -0.063 22.410 42.351 1.00 63.82 71 TRP D N 1
ATOM 13326 C CA . TRP D 2 71 ? -0.984 23.427 42.862 1.00 58.47 71 TRP D CA 1
ATOM 13327 C C . TRP D 2 71 ? -0.456 24.794 42.440 1.00 58.23 71 TRP D C 1
ATOM 13328 O O . TRP D 2 71 ? 0.536 25.281 42.993 1.00 61.43 71 TRP D O 1
ATOM 13339 N N . HIS D 2 72 ? -1.124 25.417 41.468 1.00 46.54 72 HIS D N 1
ATOM 13340 C CA . HIS D 2 72 ? -0.476 26.455 40.679 1.00 47.28 72 HIS D CA 1
ATOM 13341 C C . HIS D 2 72 ? -1.466 27.530 40.253 1.00 44.34 72 HIS D C 1
ATOM 13342 O O . HIS D 2 72 ? -2.690 27.366 40.322 1.00 39.52 72 HIS D O 1
ATOM 13349 N N . THR D 2 73 ? -0.902 28.646 39.801 1.00 44.77 73 THR D N 1
ATOM 13350 C CA . THR D 2 73 ? -1.661 29.727 39.186 1.00 51.12 73 THR D CA 1
ATOM 13351 C C . THR D 2 73 ? -1.502 29.625 37.673 1.00 50.53 73 THR D C 1
ATOM 13352 O O . THR D 2 73 ? -0.389 29.393 37.176 1.00 54.27 73 THR D O 1
ATOM 13356 N N . HIS D 2 74 ? -2.613 29.771 36.951 1.00 34.25 74 HIS D N 1
ATOM 13357 C CA . HIS D 2 74 ? -2.633 29.632 35.504 1.00 39.82 74 HIS D CA 1
ATOM 13358 C C . HIS D 2 74 ? -3.133 30.918 34.870 1.00 45.78 74 HIS D C 1
ATOM 13359 O O . HIS D 2 74 ? -4.206 31.421 35.224 1.00 49.13 74 HIS D O 1
ATOM 13366 N N . ILE D 2 75 ? -2.353 31.432 33.930 1.00 43.38 75 ILE D N 1
ATOM 13367 C CA . ILE D 2 75 ? -2.713 32.612 33.163 1.00 39.53 75 ILE D CA 1
ATOM 13368 C C . ILE D 2 75 ? -3.503 32.172 31.942 1.00 37.36 75 ILE D C 1
ATOM 13369 O O . ILE D 2 75 ? -2.969 31.507 31.053 1.00 38.63 75 ILE D O 1
ATOM 13374 N N . THR D 2 76 ? -4.767 32.568 31.885 1.00 39.01 76 THR D N 1
ATOM 13375 C CA . THR D 2 76 ? -5.604 32.177 30.766 1.00 26.21 76 THR D CA 1
ATOM 13376 C C . THR D 2 76 ? -5.612 33.218 29.657 1.00 32.27 76 THR D C 1
ATOM 13377 O O . THR D 2 76 ? -5.738 32.860 28.479 1.00 43.42 76 THR D O 1
ATOM 13381 N N . ALA D 2 77 ? -5.416 34.489 29.993 1.00 45.11 77 ALA D N 1
ATOM 13382 C CA . ALA D 2 77 ? -5.360 35.546 28.990 1.00 41.18 77 ALA D CA 1
ATOM 13383 C C . ALA D 2 77 ? -4.644 36.743 29.587 1.00 37.40 77 ALA D C 1
ATOM 13384 O O . ALA D 2 77 ? -5.037 37.230 30.652 1.00 37.09 77 ALA D O 1
ATOM 13386 N N . VAL D 2 78 ? -3.587 37.193 28.917 1.00 37.86 78 VAL D N 1
ATOM 13387 C CA . VAL D 2 78 ? -3.043 38.537 29.091 1.00 40.42 78 VAL D CA 1
ATOM 13388 C C . VAL D 2 78 ? -2.987 39.176 27.717 1.00 39.99 78 VAL D C 1
ATOM 13389 O O . VAL D 2 78 ? -2.631 38.508 26.738 1.00 38.43 78 VAL D O 1
ATOM 13393 N N . THR D 2 79 ? -3.299 40.469 27.641 1.00 30.19 79 THR D N 1
ATOM 13394 C CA . THR D 2 79 ? -3.200 41.130 26.350 1.00 34.69 79 THR D CA 1
ATOM 13395 C C . THR D 2 79 ? -3.224 42.623 26.596 1.00 35.63 79 THR D C 1
ATOM 13396 O O . THR D 2 79 ? -3.948 43.093 27.470 1.00 35.84 79 THR D O 1
ATOM 13400 N N . VAL D 2 80 ? -2.401 43.348 25.837 1.00 43.21 80 VAL D N 1
ATOM 13401 C CA . VAL D 2 80 ? -2.266 44.797 25.938 1.00 35.46 80 VAL D CA 1
ATOM 13402 C C . VAL D 2 80 ? -2.730 45.415 24.637 1.00 29.28 80 VAL D C 1
ATOM 13403 O O . VAL D 2 80 ? -2.318 44.973 23.556 1.00 38.10 80 VAL D O 1
ATOM 13407 N N . LEU D 2 81 ? -3.550 46.457 24.743 1.00 32.05 81 LEU D N 1
ATOM 13408 C CA . LEU D 2 81 ? -3.900 47.262 23.581 1.00 37.27 81 LEU D CA 1
ATOM 13409 C C . LEU D 2 81 ? -2.644 47.809 22.906 1.00 38.02 81 LEU D C 1
ATOM 13410 O O . LEU D 2 81 ? -1.663 48.154 23.567 1.00 36.41 81 LEU D O 1
ATOM 13415 N N . ASP D 2 82 ? -2.679 47.872 21.574 1.00 41.16 82 ASP D N 1
ATOM 13416 C CA . ASP D 2 82 ? -1.462 48.137 20.808 1.00 44.90 82 ASP D CA 1
ATOM 13417 C C . ASP D 2 82 ? -0.892 49.521 21.103 1.00 45.75 82 ASP D C 1
ATOM 13418 O O . ASP D 2 82 ? 0.330 49.703 21.102 1.00 42.26 82 ASP D O 1
ATOM 13423 N N . GLN D 2 83 ? -1.761 50.512 21.350 1.00 46.77 83 GLN D N 1
ATOM 13424 C CA . GLN D 2 83 ? -1.295 51.870 21.640 1.00 44.33 83 GLN D CA 1
ATOM 13425 C C . GLN D 2 83 ? -0.435 51.948 22.898 1.00 45.08 83 GLN D C 1
ATOM 13426 O O . GLN D 2 83 ? 0.384 52.865 23.023 1.00 44.75 83 GLN D O 1
ATOM 13432 N N . TYR D 2 84 ? -0.603 51.012 23.832 1.00 43.47 84 TYR D N 1
ATOM 13433 C CA . TYR D 2 84 ? 0.073 51.041 25.121 1.00 35.37 84 TYR D CA 1
ATOM 13434 C C . TYR D 2 84 ? 1.037 49.879 25.253 1.00 35.03 84 TYR D C 1
ATOM 13435 O O . TYR D 2 84 ? 1.299 49.408 26.359 1.00 44.58 84 TYR D O 1
ATOM 13444 N N . ARG D 2 85 ? 1.588 49.423 24.135 1.00 37.67 85 ARG D N 1
ATOM 13445 C CA . ARG D 2 85 ? 2.570 48.353 24.192 1.00 49.27 85 ARG D CA 1
ATOM 13446 C C . ARG D 2 85 ? 3.981 48.899 24.355 1.00 50.61 85 ARG D C 1
ATOM 13447 O O . ARG D 2 85 ? 4.243 50.090 24.177 1.00 54.55 85 ARG D O 1
ATOM 13455 N N . ARG D 2 86 ? 4.889 47.991 24.715 1.00 55.73 86 ARG D N 1
ATOM 13456 C CA . ARG D 2 86 ? 6.315 48.282 24.892 1.00 56.04 86 ARG D CA 1
ATOM 13457 C C . ARG D 2 86 ? 6.562 49.287 26.024 1.00 57.67 86 ARG D C 1
ATOM 13458 O O . ARG D 2 86 ? 7.598 49.932 26.058 1.00 51.87 86 ARG D O 1
ATOM 13466 N N . ILE D 2 87 ? 5.648 49.430 26.990 1.00 62.82 87 ILE D N 1
ATOM 13467 C CA . ILE D 2 87 ? 5.934 50.352 28.090 1.00 49.68 87 ILE D CA 1
ATOM 13468 C C . ILE D 2 87 ? 5.799 49.691 29.459 1.00 47.23 87 ILE D C 1
ATOM 13469 O O . ILE D 2 87 ? 5.583 50.379 30.455 1.00 51.56 87 ILE D O 1
ATOM 13474 N N . GLY D 2 88 ? 5.953 48.369 29.535 1.00 46.26 88 GLY D N 1
ATOM 13475 C CA . GLY D 2 88 ? 5.927 47.664 30.804 1.00 38.52 88 GLY D CA 1
ATOM 13476 C C . GLY D 2 88 ? 4.554 47.198 31.231 1.00 41.52 88 GLY D C 1
ATOM 13477 O O . GLY D 2 88 ? 4.421 46.588 32.305 1.00 48.72 88 GLY D O 1
ATOM 13478 N N . LEU D 2 89 ? 3.532 47.460 30.423 1.00 35.14 89 LEU D N 1
ATOM 13479 C CA . LEU D 2 89 ? 2.161 47.215 30.847 1.00 39.62 89 LEU D CA 1
ATOM 13480 C C . LEU D 2 89 ? 1.904 45.728 31.077 1.00 45.95 89 LEU D C 1
ATOM 13481 O O . LEU D 2 89 ? 1.432 45.326 32.150 1.00 52.81 89 LEU D O 1
ATOM 13486 N N . ALA D 2 90 ? 2.192 44.893 30.076 1.00 42.78 90 ALA D N 1
ATOM 13487 C CA . ALA D 2 90 ? 2.007 43.456 30.261 1.00 38.87 90 ALA D CA 1
ATOM 13488 C C . ALA D 2 90 ? 2.870 42.941 31.401 1.00 39.08 90 ALA D C 1
ATOM 13489 O O . ALA D 2 90 ? 2.433 42.088 32.179 1.00 35.99 90 ALA D O 1
ATOM 13491 N N . SER D 2 91 ? 4.100 43.447 31.512 1.00 45.88 91 SER D N 1
ATOM 13492 C CA . SER D 2 91 ? 4.961 43.042 32.613 1.00 46.89 91 SER D CA 1
ATOM 13493 C C . SER D 2 91 ? 4.359 43.448 33.945 1.00 46.94 91 SER D C 1
ATOM 13494 O O . SER D 2 91 ? 4.425 42.688 34.922 1.00 48.01 91 SER D O 1
ATOM 13497 N N . LYS D 2 92 ? 3.745 44.634 33.999 1.00 46.08 92 LYS D N 1
ATOM 13498 C CA . LYS D 2 92 ? 3.111 45.080 35.239 1.00 41.58 92 LYS D CA 1
ATOM 13499 C C . LYS D 2 92 ? 1.938 44.179 35.624 1.00 42.69 92 LYS D C 1
ATOM 13500 O O . LYS D 2 92 ? 1.781 43.831 36.803 1.00 45.11 92 LYS D O 1
ATOM 13506 N N . LEU D 2 93 ? 1.111 43.771 34.641 1.00 32.63 93 LEU D N 1
ATOM 13507 C CA . LEU D 2 93 ? -0.021 42.895 34.952 1.00 43.60 93 LEU D CA 1
ATOM 13508 C C . LEU D 2 93 ? 0.439 41.509 35.381 1.00 46.52 93 LEU D C 1
ATOM 13509 O O . LEU D 2 93 ? -0.175 40.884 36.253 1.00 47.07 93 LEU D O 1
ATOM 13514 N N . CYS D 2 94 ? 1.493 41.004 34.754 1.00 42.98 94 CYS D N 1
ATOM 13515 C CA . CYS D 2 94 ? 2.009 39.698 35.125 1.00 46.68 94 CYS D CA 1
ATOM 13516 C C . CYS D 2 94 ? 2.671 39.740 36.491 1.00 50.77 94 CYS D C 1
ATOM 13517 O O . CYS D 2 94 ? 2.520 38.813 37.297 1.00 58.84 94 CYS D O 1
ATOM 13520 N N . LEU D 2 95 ? 3.403 40.808 36.773 1.00 45.96 95 LEU D N 1
ATOM 13521 C CA . LEU D 2 95 ? 4.033 40.909 38.076 1.00 51.72 95 LEU D CA 1
ATOM 13522 C C . LEU D 2 95 ? 3.005 41.186 39.162 1.00 54.87 95 LEU D C 1
ATOM 13523 O O . LEU D 2 95 ? 3.080 40.605 40.251 1.00 58.95 95 LEU D O 1
ATOM 13528 N N . GLU D 2 96 ? 2.035 42.065 38.880 1.00 47.09 96 GLU D N 1
ATOM 13529 C CA . GLU D 2 96 ? 0.978 42.337 39.847 1.00 47.96 96 GLU D CA 1
ATOM 13530 C C . GLU D 2 96 ? 0.303 41.045 40.286 1.00 48.69 96 GLU D C 1
ATOM 13531 O O . GLU D 2 96 ? -0.020 40.877 41.467 1.00 58.09 96 GLU D O 1
ATOM 13537 N N . LEU D 2 97 ? 0.100 40.115 39.345 1.00 40.12 97 LEU D N 1
ATOM 13538 C CA . LEU D 2 97 ? -0.399 38.779 39.666 1.00 39.34 97 LEU D CA 1
ATOM 13539 C C . LEU D 2 97 ? 0.446 38.100 40.742 1.00 41.98 97 LEU D C 1
ATOM 13540 O O . LEU D 2 97 ? -0.086 37.584 41.733 1.00 39.22 97 LEU D O 1
ATOM 13545 N N . GLU D 2 98 ? 1.773 38.093 40.559 1.00 50.26 98 GLU D N 1
ATOM 13546 C CA . GLU D 2 98 ? 2.673 37.504 41.550 1.00 49.05 98 GLU D CA 1
ATOM 13547 C C . GLU D 2 98 ? 2.499 38.133 42.925 1.00 54.86 98 GLU D C 1
ATOM 13548 O O . GLU D 2 98 ? 2.801 37.494 43.938 1.00 64.95 98 GLU D O 1
ATOM 13554 N N . ASN D 2 99 ? 2.035 39.384 42.988 1.00 52.47 99 ASN D N 1
ATOM 13555 C CA . ASN D 2 99 ? 1.928 40.073 44.272 1.00 55.53 99 ASN D CA 1
ATOM 13556 C C . ASN D 2 99 ? 0.698 39.643 45.058 1.00 55.03 99 ASN D C 1
ATOM 13557 O O . ASN D 2 99 ? 0.715 39.682 46.291 1.00 58.96 99 ASN D O 1
ATOM 13562 N N . LEU D 2 100 ? -0.365 39.228 44.374 1.00 51.40 100 LEU D N 1
ATOM 13563 C CA . LEU D 2 100 ? -1.607 38.868 45.048 1.00 56.05 100 LEU D CA 1
ATOM 13564 C C . LEU D 2 100 ? -1.435 37.640 45.934 1.00 62.69 100 LEU D C 1
ATOM 13565 O O . LEU D 2 100 ? -0.845 36.633 45.533 1.00 70.29 100 LEU D O 1
ATOM 13570 N N . THR D 2 101 ? -1.993 37.715 47.140 1.00 59.68 101 THR D N 1
ATOM 13571 C CA . THR D 2 101 ? -1.704 36.699 48.145 1.00 61.44 101 THR D CA 1
ATOM 13572 C C . THR D 2 101 ? -2.229 35.329 47.729 1.00 57.76 101 THR D C 1
ATOM 13573 O O . THR D 2 101 ? -1.576 34.309 47.973 1.00 64.68 101 THR D O 1
ATOM 13577 N N . GLN D 2 102 ? -3.403 35.288 47.098 1.00 55.33 102 GLN D N 1
ATOM 13578 C CA . GLN D 2 102 ? -3.985 34.022 46.655 1.00 55.39 102 GLN D CA 1
ATOM 13579 C C . GLN D 2 102 ? -3.022 33.258 45.750 1.00 60.66 102 GLN D C 1
ATOM 13580 O O . GLN D 2 102 ? -2.862 32.038 45.882 1.00 59.04 102 GLN D O 1
ATOM 13586 N N . VAL D 2 103 ? -2.346 33.975 44.847 1.00 62.17 103 VAL D N 1
ATOM 13587 C CA . VAL D 2 103 ? -1.347 33.381 43.963 1.00 55.34 103 VAL D CA 1
ATOM 13588 C C . VAL D 2 103 ? -0.102 32.966 44.740 1.00 52.44 103 VAL D C 1
ATOM 13589 O O . VAL D 2 103 ? 0.542 31.960 44.406 1.00 48.47 103 VAL D O 1
ATOM 13593 N N . LYS D 2 104 ? 0.264 33.724 45.777 1.00 54.84 104 LYS D N 1
ATOM 13594 C CA . LYS D 2 104 ? 1.471 33.411 46.541 1.00 61.06 104 LYS D CA 1
ATOM 13595 C C . LYS D 2 104 ? 1.345 32.107 47.320 1.00 62.44 104 LYS D C 1
ATOM 13596 O O . LYS D 2 104 ? 2.371 31.519 47.681 1.00 50.14 104 LYS D O 1
ATOM 13602 N N . ASP D 2 105 ? 0.109 31.651 47.576 1.00 67.23 105 ASP D N 1
ATOM 13603 C CA . ASP D 2 105 ? -0.197 30.354 48.180 1.00 69.05 105 ASP D CA 1
ATOM 13604 C C . ASP D 2 105 ? 0.136 29.179 47.258 1.00 68.39 105 ASP D C 1
ATOM 13605 O O . ASP D 2 105 ? 0.109 28.036 47.717 1.00 68.74 105 ASP D O 1
ATOM 13610 N N . THR D 2 106 ? 0.454 29.427 45.986 1.00 67.59 106 THR D N 1
ATOM 13611 C CA . THR D 2 106 ? 0.668 28.386 44.989 1.00 60.46 106 THR D CA 1
ATOM 13612 C C . THR D 2 106 ? 2.139 28.292 44.614 1.00 64.65 106 THR D C 1
ATOM 13613 O O . THR D 2 106 ? 2.947 29.176 44.917 1.00 62.58 106 THR D O 1
ATOM 13617 N N . LEU D 2 107 ? 2.459 27.209 43.901 1.00 68.36 107 LEU D N 1
ATOM 13618 C CA . LEU D 2 107 ? 3.829 26.768 43.668 1.00 63.38 107 LEU D CA 1
ATOM 13619 C C . LEU D 2 107 ? 4.439 27.345 42.395 1.00 67.43 107 LEU D C 1
ATOM 13620 O O . LEU D 2 107 ? 5.627 27.683 42.385 1.00 73.93 107 LEU D O 1
ATOM 13625 N N . PHE D 2 108 ? 3.669 27.472 41.315 1.00 58.61 108 PHE D N 1
ATOM 13626 C CA . PHE D 2 108 ? 4.209 28.059 40.100 1.00 48.30 108 PHE D CA 1
ATOM 13627 C C . PHE D 2 108 ? 3.096 28.743 39.333 1.00 51.95 108 PHE D C 1
ATOM 13628 O O . PHE D 2 108 ? 1.914 28.616 39.663 1.00 58.17 108 PHE D O 1
ATOM 13636 N N . ILE D 2 109 ? 3.490 29.479 38.298 1.00 55.95 109 ILE D N 1
ATOM 13637 C CA . ILE D 2 109 ? 2.558 30.123 37.379 1.00 54.96 109 ILE D CA 1
ATOM 13638 C C . ILE D 2 109 ? 2.661 29.446 36.016 1.00 60.86 109 ILE D C 1
ATOM 13639 O O . ILE D 2 109 ? 3.753 29.342 35.443 1.00 64.64 109 ILE D O 1
ATOM 13644 N N . ASP D 2 110 ? 1.518 28.998 35.505 1.00 60.80 110 ASP D N 1
ATOM 13645 C CA . ASP D 2 110 ? 1.358 28.255 34.259 1.00 58.99 110 ASP D CA 1
ATOM 13646 C C . ASP D 2 110 ? 0.854 29.197 33.170 1.00 66.16 110 ASP D C 1
ATOM 13647 O O . ASP D 2 110 ? 0.177 30.187 33.469 1.00 67.59 110 ASP D O 1
ATOM 13652 N N . LEU D 2 111 ? 1.197 28.897 31.907 1.00 64.63 111 LEU D N 1
ATOM 13653 C CA . LEU D 2 111 ? 0.512 29.498 30.753 1.00 53.50 111 LEU D CA 1
ATOM 13654 C C . LEU D 2 111 ? 0.932 28.807 29.463 1.00 51.12 111 LEU D C 1
ATOM 13655 O O . LEU D 2 111 ? 1.957 28.122 29.406 1.00 49.51 111 LEU D O 1
ATOM 13660 N N . PHE D 2 112 ? 0.129 29.036 28.420 1.00 44.63 112 PHE D N 1
ATOM 13661 C CA . PHE D 2 112 ? 0.399 28.583 27.061 1.00 37.56 112 PHE D CA 1
ATOM 13662 C C . PHE D 2 112 ? 0.707 29.767 26.146 1.00 44.55 112 PHE D C 1
ATOM 13663 O O . PHE D 2 112 ? 0.061 30.820 26.233 1.00 38.85 112 PHE D O 1
ATOM 13671 N N . VAL D 2 113 ? 1.689 29.578 25.259 1.00 53.62 113 VAL D N 1
ATOM 13672 C CA . VAL D 2 113 ? 2.038 30.524 24.200 1.00 53.15 113 VAL D CA 1
ATOM 13673 C C . VAL D 2 113 ? 2.029 29.787 22.871 1.00 55.75 113 VAL D C 1
ATOM 13674 O O . VAL D 2 113 ? 2.560 28.675 22.771 1.00 57.77 113 VAL D O 1
ATOM 13678 N N . LYS D 2 114 ? 1.469 30.419 21.840 1.00 51.20 114 LYS D N 1
ATOM 13679 C CA . LYS D 2 114 ? 1.739 29.967 20.480 1.00 53.84 114 LYS D CA 1
ATOM 13680 C C . LYS D 2 114 ? 3.250 29.952 20.247 1.00 56.27 114 LYS D C 1
ATOM 13681 O O . LYS D 2 114 ? 3.965 30.864 20.676 1.00 55.95 114 LYS D O 1
ATOM 13687 N N . VAL D 2 115 ? 3.750 28.906 19.577 1.00 44.93 115 VAL D N 1
ATOM 13688 C CA . VAL D 2 115 ? 5.170 28.920 19.231 1.00 47.78 115 VAL D CA 1
ATOM 13689 C C . VAL D 2 115 ? 5.489 30.118 18.344 1.00 54.04 115 VAL D C 1
ATOM 13690 O O . VAL D 2 115 ? 6.565 30.719 18.457 1.00 63.74 115 VAL D O 1
ATOM 13694 N N . THR D 2 116 ? 4.557 30.503 17.474 1.00 43.84 116 THR D N 1
ATOM 13695 C CA . THR D 2 116 ? 4.760 31.643 16.592 1.00 47.50 116 THR D CA 1
ATOM 13696 C C . THR D 2 116 ? 4.647 32.989 17.296 1.00 49.92 116 THR D C 1
ATOM 13697 O O . THR D 2 116 ? 4.971 34.007 16.680 1.00 55.07 116 THR D O 1
ATOM 13701 N N . ASN D 2 117 ? 4.166 33.043 18.534 1.00 47.77 117 ASN D N 1
ATOM 13702 C CA . ASN D 2 117 ? 3.977 34.337 19.186 1.00 49.21 117 ASN D CA 1
ATOM 13703 C C . ASN D 2 117 ? 5.335 34.822 19.668 1.00 51.70 117 ASN D C 1
ATOM 13704 O O . ASN D 2 117 ? 5.783 34.468 20.762 1.00 55.97 117 ASN D O 1
ATOM 13709 N N . THR D 2 118 ? 5.986 35.664 18.862 1.00 49.10 118 THR D N 1
ATOM 13710 C CA . THR D 2 118 ? 7.348 36.067 19.195 1.00 57.18 118 THR D CA 1
ATOM 13711 C C . THR D 2 118 ? 7.370 37.011 20.401 1.00 54.55 118 THR D C 1
ATOM 13712 O O . THR D 2 118 ? 8.195 36.844 21.306 1.00 45.13 118 THR D O 1
ATOM 13716 N N . LEU D 2 119 ? 6.449 37.982 20.463 1.00 54.10 119 LEU D N 1
ATOM 13717 C CA . LEU D 2 119 ? 6.506 38.948 21.560 1.00 56.94 119 LEU D CA 1
ATOM 13718 C C . LEU D 2 119 ? 6.121 38.328 22.899 1.00 59.85 119 LEU D C 1
ATOM 13719 O O . LEU D 2 119 ? 6.696 38.697 23.930 1.00 57.53 119 LEU D O 1
ATOM 13724 N N . GLY D 2 120 ? 5.154 37.402 22.910 1.00 55.31 120 GLY D N 1
ATOM 13725 C CA . GLY D 2 120 ? 4.793 36.746 24.154 1.00 47.26 120 GLY D CA 1
ATOM 13726 C C . GLY D 2 120 ? 5.946 35.977 24.774 1.00 53.94 120 GLY D C 1
ATOM 13727 O O . GLY D 2 120 ? 6.146 36.011 25.993 1.00 55.28 120 GLY D O 1
ATOM 13728 N N . ARG D 2 121 ? 6.730 35.284 23.946 1.00 47.56 121 ARG D N 1
ATOM 13729 C CA . ARG D 2 121 ? 7.847 34.525 24.490 1.00 52.34 121 ARG D CA 1
ATOM 13730 C C . ARG D 2 121 ? 8.942 35.443 25.005 1.00 59.27 121 ARG D C 1
ATOM 13731 O O . ARG D 2 121 ? 9.588 35.125 26.013 1.00 68.54 121 ARG D O 1
ATOM 13739 N N . ILE D 2 122 ? 9.160 36.586 24.344 1.00 54.38 122 ILE D N 1
ATOM 13740 C CA . ILE D 2 122 ? 10.160 37.524 24.848 1.00 49.11 122 ILE D CA 1
ATOM 13741 C C . ILE D 2 122 ? 9.725 38.055 26.199 1.00 46.81 122 ILE D C 1
ATOM 13742 O O . ILE D 2 122 ? 10.536 38.176 27.122 1.00 57.78 122 ILE D O 1
ATOM 13747 N N . LEU D 2 123 ? 8.431 38.347 26.345 1.00 46.84 123 LEU D N 1
ATOM 13748 C CA . LEU D 2 123 ? 7.898 38.821 27.619 1.00 50.46 123 LEU D CA 1
ATOM 13749 C C . LEU D 2 123 ? 8.168 37.821 28.735 1.00 55.09 123 LEU D C 1
ATOM 13750 O O . LEU D 2 123 ? 8.671 38.184 29.804 1.00 56.14 123 LEU D O 1
ATOM 13755 N N . TYR D 2 124 ? 7.854 36.552 28.496 1.00 51.14 124 TYR D N 1
ATOM 13756 C CA . TYR D 2 124 ? 7.914 35.577 29.572 1.00 53.37 124 TYR D CA 1
ATOM 13757 C C . TYR D 2 124 ? 9.339 35.142 29.875 1.00 56.21 124 TYR D C 1
ATOM 13758 O O . TYR D 2 124 ? 9.667 34.893 31.040 1.00 54.40 124 TYR D O 1
ATOM 13767 N N . GLU D 2 125 ? 10.192 35.017 28.853 1.00 64.74 125 GLU D N 1
ATOM 13768 C CA . GLU D 2 125 ? 11.622 34.866 29.115 1.00 65.52 125 GLU D CA 1
ATOM 13769 C C . GLU D 2 125 ? 12.110 36.013 29.987 1.00 55.85 125 GLU D C 1
ATOM 13770 O O . GLU D 2 125 ? 12.736 35.799 31.030 1.00 55.49 125 GLU D O 1
ATOM 13776 N N . LYS D 2 126 ? 11.765 37.243 29.601 1.00 50.36 126 LYS D N 1
ATOM 13777 C CA . LYS D 2 126 ? 12.145 38.419 30.375 1.00 56.01 126 LYS D CA 1
ATOM 13778 C C . LYS D 2 126 ? 11.605 38.365 31.804 1.00 57.76 126 LYS D C 1
ATOM 13779 O O . LYS D 2 126 ? 12.181 38.981 32.705 1.00 67.76 126 LYS D O 1
ATOM 13785 N N . LEU D 2 127 ? 10.531 37.619 32.044 1.00 54.83 127 LEU D N 1
ATOM 13786 C CA . LEU D 2 127 ? 9.908 37.556 33.361 1.00 52.69 127 LEU D CA 1
ATOM 13787 C C . LEU D 2 127 ? 10.351 36.362 34.180 1.00 57.82 127 LEU D C 1
ATOM 13788 O O . LEU D 2 127 ? 9.739 36.091 35.216 1.00 58.83 127 LEU D O 1
ATOM 13793 N N . GLY D 2 128 ? 11.365 35.625 33.733 1.00 57.94 128 GLY D N 1
ATOM 13794 C CA . GLY D 2 128 ? 11.822 34.458 34.464 1.00 61.44 128 GLY D CA 1
ATOM 13795 C C . GLY D 2 128 ? 11.064 33.179 34.190 1.00 56.47 128 GLY D C 1
ATOM 13796 O O . GLY D 2 128 ? 11.204 32.216 34.958 1.00 55.61 128 GLY D O 1
ATOM 13797 N N . TYR D 2 129 ? 10.250 33.142 33.140 1.00 49.28 129 TYR D N 1
ATOM 13798 C CA . TYR D 2 129 ? 9.606 31.904 32.737 1.00 53.79 129 TYR D CA 1
ATOM 13799 C C . TYR D 2 129 ? 10.543 31.105 31.840 1.00 55.78 129 TYR D C 1
ATOM 13800 O O . TYR D 2 129 ? 11.360 31.659 31.095 1.00 51.21 129 TYR D O 1
ATOM 13809 N N . SER D 2 130 ? 10.423 29.788 31.923 1.00 62.39 130 SER D N 1
ATOM 13810 C CA . SER D 2 130 ? 11.116 28.897 31.009 1.00 66.28 130 SER D CA 1
ATOM 13811 C C . SER D 2 130 ? 10.098 27.928 30.431 1.00 61.59 130 SER D C 1
ATOM 13812 O O . SER D 2 130 ? 8.984 27.780 30.942 1.00 57.60 130 SER D O 1
ATOM 13815 N N . VAL D 2 131 ? 10.482 27.291 29.336 1.00 58.62 131 VAL D N 1
ATOM 13816 C CA . VAL D 2 131 ? 9.589 26.365 28.658 1.00 57.93 131 VAL D CA 1
ATOM 13817 C C . VAL D 2 131 ? 9.626 25.027 29.381 1.00 61.63 131 VAL D C 1
ATOM 13818 O O . VAL D 2 131 ? 10.690 24.425 29.550 1.00 74.61 131 VAL D O 1
ATOM 13822 N N . PHE D 2 132 ? 8.464 24.567 29.817 1.00 62.20 132 PHE D N 1
ATOM 13823 C CA . PHE D 2 132 ? 8.364 23.317 30.553 1.00 65.95 132 PHE D CA 1
ATOM 13824 C C . PHE D 2 132 ? 8.059 22.145 29.634 1.00 69.37 132 PHE D C 1
ATOM 13825 O O . PHE D 2 132 ? 8.620 21.058 29.809 1.00 81.19 132 PHE D O 1
ATOM 13833 N N . ARG D 2 133 ? 7.178 22.352 28.657 1.00 61.32 133 ARG D N 1
ATOM 13834 C CA . ARG D 2 133 ? 6.847 21.330 27.671 1.00 58.67 133 ARG D CA 1
ATOM 13835 C C . ARG D 2 133 ? 6.234 22.010 26.454 1.00 58.03 133 ARG D C 1
ATOM 13836 O O . ARG D 2 133 ? 5.757 23.151 26.526 1.00 52.16 133 ARG D O 1
ATOM 13844 N N . ARG D 2 134 ? 6.284 21.300 25.323 1.00 58.85 134 ARG D N 1
ATOM 13845 C CA . ARG D 2 134 ? 5.653 21.748 24.089 1.00 56.43 134 ARG D CA 1
ATOM 13846 C C . ARG D 2 134 ? 4.351 20.978 23.912 1.00 51.37 134 ARG D C 1
ATOM 13847 O O . ARG D 2 134 ? 4.379 19.755 23.766 1.00 50.19 134 ARG D O 1
ATOM 13855 N N . VAL D 2 135 ? 3.216 21.679 23.944 1.00 49.01 135 VAL D N 1
ATOM 13856 C CA . VAL D 2 135 ? 1.908 21.034 23.779 1.00 52.11 135 VAL D CA 1
ATOM 13857 C C . VAL D 2 135 ? 1.569 21.017 22.297 1.00 54.47 135 VAL D C 1
ATOM 13858 O O . VAL D 2 135 ? 1.454 22.073 21.671 1.00 60.01 135 VAL D O 1
ATOM 13862 N N . VAL D 2 136 ? 1.401 19.829 21.729 1.00 50.45 136 VAL D N 1
ATOM 13863 C CA . VAL D 2 136 ? 1.314 19.698 20.279 1.00 56.17 136 VAL D CA 1
ATOM 13864 C C . VAL D 2 136 ? -0.145 19.721 19.831 1.00 58.11 136 VAL D C 1
ATOM 13865 O O . VAL D 2 136 ? -0.938 18.844 20.207 1.00 64.41 136 VAL D O 1
ATOM 13869 N N . GLY D 2 137 ? -0.489 20.705 18.994 1.00 45.74 137 GLY D N 1
ATOM 13870 C CA . GLY D 2 137 ? -1.857 20.860 18.564 1.00 44.66 137 GLY D CA 1
ATOM 13871 C C . GLY D 2 137 ? -2.759 21.570 19.548 1.00 44.15 137 GLY D C 1
ATOM 13872 O O . GLY D 2 137 ? -3.975 21.588 19.340 1.00 36.30 137 GLY D O 1
ATOM 13873 N N . TYR D 2 138 ? -2.198 22.173 20.603 1.00 46.42 138 TYR D N 1
ATOM 13874 C CA . TYR D 2 138 ? -3.011 22.851 21.607 1.00 42.99 138 TYR D CA 1
ATOM 13875 C C . TYR D 2 138 ? -3.887 23.941 21.008 1.00 41.85 138 TYR D C 1
ATOM 13876 O O . TYR D 2 138 ? -4.984 24.194 21.521 1.00 52.83 138 TYR D O 1
ATOM 13885 N N . TYR D 2 139 ? -3.416 24.612 19.960 1.00 38.62 139 TYR D N 1
ATOM 13886 C CA . TYR D 2 139 ? -4.194 25.632 19.273 1.00 41.06 139 TYR D CA 1
ATOM 13887 C C . TYR D 2 139 ? -4.847 25.106 18.005 1.00 51.02 139 TYR D C 1
ATOM 13888 O O . TYR D 2 139 ? -5.278 25.904 17.167 1.00 54.54 139 TYR D O 1
ATOM 13897 N N . GLY D 2 140 ? -4.937 23.786 17.843 1.00 53.37 140 GLY D N 1
ATOM 13898 C CA . GLY D 2 140 ? -5.522 23.202 16.657 1.00 55.69 140 GLY D CA 1
ATOM 13899 C C . GLY D 2 140 ? -6.900 22.607 16.898 1.00 64.06 140 GLY D C 1
ATOM 13900 O O . GLY D 2 140 ? -7.290 22.312 18.023 1.00 65.71 140 GLY D O 1
ATOM 13901 N N . ARG D 2 141 ? -7.643 22.431 15.806 1.00 81.48 141 ARG D N 1
ATOM 13902 C CA . ARG D 2 141 ? -8.973 21.825 15.875 1.00 97.01 141 ARG D CA 1
ATOM 13903 C C . ARG D 2 141 ? -8.870 20.301 15.798 1.00 98.29 141 ARG D C 1
ATOM 13904 O O . ARG D 2 141 ? -9.410 19.576 16.650 1.00 96.98 141 ARG D O 1
ATOM 13912 N N . GLU D 2 142 ? -8.175 19.810 14.769 1.00 95.92 142 GLU D N 1
ATOM 13913 C CA . GLU D 2 142 ? -7.849 18.400 14.637 1.00 92.05 142 GLU D CA 1
ATOM 13914 C C . GLU D 2 142 ? -6.950 17.967 15.784 1.00 92.31 142 GLU D C 1
ATOM 13915 O O . GLU D 2 142 ? -5.924 18.600 16.028 1.00 95.73 142 GLU D O 1
ATOM 13921 N N . ILE D 2 143 ? -7.319 16.898 16.488 1.00 93.57 143 ILE D N 1
ATOM 13922 C CA . ILE D 2 143 ? -6.436 16.264 17.489 1.00 93.84 143 ILE D CA 1
ATOM 13923 C C . ILE D 2 143 ? -5.412 15.427 16.745 1.00 91.95 143 ILE D C 1
ATOM 13924 O O . ILE D 2 143 ? -5.694 15.029 15.629 1.00 92.11 143 ILE D O 1
ATOM 13929 N N . LYS D 2 145 ? -3.005 12.983 17.820 1.00 77.39 145 LYS D N 1
ATOM 13930 C CA . LYS D 2 145 ? -2.575 11.823 18.607 1.00 79.89 145 LYS D CA 1
ATOM 13931 C C . LYS D 2 145 ? -1.094 11.424 18.389 1.00 76.94 145 LYS D C 1
ATOM 13932 O O . LYS D 2 145 ? -0.654 10.377 18.876 1.00 75.89 145 LYS D O 1
ATOM 13938 N N . ASP D 2 146 ? -0.325 12.253 17.675 1.00 75.20 146 ASP D N 1
ATOM 13939 C CA . ASP D 2 146 ? 1.084 11.986 17.350 1.00 70.93 146 ASP D CA 1
ATOM 13940 C C . ASP D 2 146 ? 1.936 13.147 17.869 1.00 74.57 146 ASP D C 1
ATOM 13941 O O . ASP D 2 146 ? 2.023 14.195 17.222 1.00 77.47 146 ASP D O 1
ATOM 13946 N N . ARG D 2 147 ? 2.602 12.951 19.014 1.00 73.41 147 ARG D N 1
ATOM 13947 C CA . ARG D 2 147 ? 3.339 14.042 19.652 1.00 71.16 147 ARG D CA 1
ATOM 13948 C C . ARG D 2 147 ? 4.479 14.586 18.795 1.00 73.12 147 ARG D C 1
ATOM 13949 O O . ARG D 2 147 ? 4.914 15.721 19.013 1.00 72.69 147 ARG D O 1
ATOM 13957 N N . ASN D 2 148 ? 4.968 13.824 17.825 1.00 82.56 148 ASN D N 1
ATOM 13958 C CA . ASN D 2 148 ? 6.066 14.289 16.988 1.00 81.99 148 ASN D CA 1
ATOM 13959 C C . ASN D 2 148 ? 5.596 14.989 15.717 1.00 77.87 148 ASN D C 1
ATOM 13960 O O . ASN D 2 148 ? 6.415 15.599 15.016 1.00 74.90 148 ASN D O 1
ATOM 13965 N N . LYS D 2 149 ? 4.299 14.944 15.421 1.00 71.61 149 LYS D N 1
ATOM 13966 C CA . LYS D 2 149 ? 3.745 15.680 14.292 1.00 69.41 149 LYS D CA 1
ATOM 13967 C C . LYS D 2 149 ? 3.617 17.164 14.658 1.00 65.80 149 LYS D C 1
ATOM 13968 O O . LYS D 2 149 ? 2.535 17.750 14.683 1.00 55.04 149 LYS D O 1
ATOM 13974 N N . ILE D 2 150 ? 4.769 17.774 14.944 1.00 64.60 150 ILE D N 1
ATOM 13975 C CA . ILE D 2 150 ? 4.803 19.145 15.434 1.00 58.22 150 ILE D CA 1
ATOM 13976 C C . ILE D 2 150 ? 4.537 20.114 14.295 1.00 62.50 150 ILE D C 1
ATOM 13977 O O . ILE D 2 150 ? 4.798 19.831 13.118 1.00 69.42 150 ILE D O 1
ATOM 13982 N N . ASP D 2 151 ? 4.018 21.280 14.668 1.00 58.34 151 ASP D N 1
ATOM 13983 C CA . ASP D 2 151 ? 3.611 22.315 13.724 1.00 52.59 151 ASP D CA 1
ATOM 13984 C C . ASP D 2 151 ? 3.682 23.635 14.481 1.00 57.25 151 ASP D C 1
ATOM 13985 O O . ASP D 2 151 ? 2.856 23.889 15.370 1.00 53.63 151 ASP D O 1
ATOM 13990 N N . ASP D 2 152 ? 4.659 24.474 14.131 1.00 52.71 152 ASP D N 1
ATOM 13991 C CA . ASP D 2 152 ? 4.814 25.737 14.846 1.00 47.52 152 ASP D CA 1
ATOM 13992 C C . ASP D 2 152 ? 3.537 26.572 14.788 1.00 47.26 152 ASP D C 1
ATOM 13993 O O . ASP D 2 152 ? 3.287 27.373 15.688 1.00 46.26 152 ASP D O 1
ATOM 13998 N N . SER D 2 153 ? 2.696 26.360 13.769 1.00 57.99 153 SER D N 1
ATOM 13999 C CA . SER D 2 153 ? 1.476 27.146 13.574 1.00 38.23 153 SER D CA 1
ATOM 14000 C C . SER D 2 153 ? 0.444 26.923 14.662 1.00 42.53 153 SER D C 1
ATOM 14001 O O . SER D 2 153 ? -0.382 27.804 14.897 1.00 61.32 153 SER D O 1
ATOM 14004 N N . VAL D 2 154 ? 0.430 25.758 15.300 1.00 41.39 154 VAL D N 1
ATOM 14005 C CA . VAL D 2 154 ? -0.693 25.384 16.153 1.00 41.13 154 VAL D CA 1
ATOM 14006 C C . VAL D 2 154 ? -0.222 24.838 17.493 1.00 43.00 154 VAL D C 1
ATOM 14007 O O . VAL D 2 154 ? -1.036 24.573 18.383 1.00 45.91 154 VAL D O 1
ATOM 14011 N N . ASP D 2 155 ? 1.076 24.622 17.640 1.00 43.47 155 ASP D N 1
ATOM 14012 C CA . ASP D 2 155 ? 1.534 24.084 18.900 1.00 43.56 155 ASP D CA 1
ATOM 14013 C C . ASP D 2 155 ? 1.687 25.210 19.926 1.00 47.95 155 ASP D C 1
ATOM 14014 O O . ASP D 2 155 ? 1.599 26.405 19.614 1.00 47.33 155 ASP D O 1
ATOM 14019 N N . ALA D 2 156 ? 1.897 24.809 21.175 1.00 49.21 156 ALA D N 1
ATOM 14020 C CA . ALA D 2 156 ? 1.962 25.719 22.300 1.00 37.79 156 ALA D CA 1
ATOM 14021 C C . ALA D 2 156 ? 3.190 25.394 23.126 1.00 46.41 156 ALA D C 1
ATOM 14022 O O . ALA D 2 156 ? 3.617 24.233 23.199 1.00 51.90 156 ALA D O 1
ATOM 14024 N N . PHE D 2 157 ? 3.748 26.420 23.762 1.00 47.33 157 PHE D N 1
ATOM 14025 C CA . PHE D 2 157 ? 4.715 26.219 24.834 1.00 49.95 157 PHE D CA 1
ATOM 14026 C C . PHE D 2 157 ? 3.995 26.399 26.161 1.00 48.10 157 PHE D C 1
ATOM 14027 O O . PHE D 2 157 ? 3.375 27.443 26.395 1.00 43.12 157 PHE D O 1
ATOM 14035 N N . ASP D 2 158 ? 4.053 25.372 27.008 1.00 49.03 158 ASP D N 1
ATOM 14036 C CA . ASP D 2 158 ? 3.562 25.453 28.380 1.00 55.92 158 ASP D CA 1
ATOM 14037 C C . ASP D 2 158 ? 4.699 25.995 29.234 1.00 66.11 158 ASP D C 1
ATOM 14038 O O . ASP D 2 158 ? 5.698 25.301 29.453 1.00 72.20 158 ASP D O 1
ATOM 14043 N N . MET D 2 159 ? 4.565 27.239 29.696 1.00 66.78 159 MET D N 1
ATOM 14044 C CA . MET D 2 159 ? 5.627 27.910 30.437 1.00 61.79 159 MET D CA 1
ATOM 14045 C C . MET D 2 159 ? 5.346 27.904 31.934 1.00 60.91 159 MET D C 1
ATOM 14046 O O . MET D 2 159 ? 4.197 28.050 32.371 1.00 59.64 159 MET D O 1
ATOM 14051 N N . ARG D 2 160 ? 6.412 27.724 32.713 1.00 59.66 160 ARG D N 1
ATOM 14052 C CA . ARG D 2 160 ? 6.343 27.706 34.165 1.00 55.00 160 ARG D CA 1
ATOM 14053 C C . ARG D 2 160 ? 7.318 28.720 34.741 1.00 55.62 160 ARG D C 1
ATOM 14054 O O . ARG D 2 160 ? 8.420 28.910 34.212 1.00 56.18 160 ARG D O 1
ATOM 14062 N N . LYS D 2 161 ? 6.878 29.393 35.801 1.00 50.21 161 LYS D N 1
ATOM 14063 C CA . LYS D 2 161 ? 7.726 30.238 36.627 1.00 49.38 161 LYS D CA 1
ATOM 14064 C C . LYS D 2 161 ? 7.438 29.885 38.074 1.00 51.94 161 LYS D C 1
ATOM 14065 O O . LYS D 2 161 ? 6.293 29.994 38.524 1.00 51.89 161 LYS D O 1
ATOM 14071 N N . LEU D 2 162 ? 8.469 29.456 38.794 1.00 59.01 162 LEU D N 1
ATOM 14072 C CA . LEU D 2 162 ? 8.283 28.972 40.154 1.00 67.57 162 LEU D CA 1
ATOM 14073 C C . LEU D 2 162 ? 8.124 30.138 41.125 1.00 69.99 162 LEU D C 1
ATOM 14074 O O . LEU D 2 162 ? 8.776 31.180 40.986 1.00 71.79 162 LEU D O 1
ATOM 14079 N N . LEU D 2 163 ? 7.231 29.963 42.097 1.00 66.86 163 LEU D N 1
ATOM 14080 C CA . LEU D 2 163 ? 7.027 30.886 43.201 1.00 70.05 163 LEU D CA 1
ATOM 14081 C C . LEU D 2 163 ? 7.500 30.253 44.505 1.00 73.15 163 LEU D C 1
ATOM 14082 O O . LEU D 2 163 ? 7.644 29.027 44.599 1.00 75.58 163 LEU D O 1
ATOM 14087 N N . PRO D 2 164 ? 7.777 31.066 45.537 1.00 65.34 164 PRO D N 1
ATOM 14088 C CA . PRO D 2 164 ? 8.123 30.547 46.870 1.00 61.95 164 PRO D CA 1
ATOM 14089 C C . PRO D 2 164 ? 7.072 29.585 47.447 1.00 57.57 164 PRO D C 1
ATOM 14090 O O . PRO D 2 164 ? 7.342 28.385 47.518 1.00 49.59 164 PRO D O 1
ATOM 14094 N N . GLU D 2 174 ? 12.420 22.474 34.684 1.00 69.49 174 GLU D N 1
ATOM 14095 C CA . GLU D 2 174 ? 13.276 21.505 34.001 1.00 81.45 174 GLU D CA 1
ATOM 14096 C C . GLU D 2 174 ? 13.890 22.062 32.716 1.00 82.01 174 GLU D C 1
ATOM 14097 O O . GLU D 2 174 ? 13.290 22.892 32.022 1.00 72.70 174 GLU D O 1
ATOM 14103 N N . ASN D 2 175 ? 15.095 21.592 32.411 1.00 86.77 175 ASN D N 1
ATOM 14104 C CA . ASN D 2 175 ? 15.768 21.992 31.184 1.00 96.42 175 ASN D CA 1
ATOM 14105 C C . ASN D 2 175 ? 15.181 21.235 29.990 1.00 90.24 175 ASN D C 1
ATOM 14106 O O . ASN D 2 175 ? 14.874 20.048 30.082 1.00 88.07 175 ASN D O 1
ATOM 14111 N N . GLY D 2 176 ? 15.003 21.930 28.873 1.00 87.41 176 GLY D N 1
ATOM 14112 C CA . GLY D 2 176 ? 14.426 21.326 27.690 1.00 80.58 176 GLY D CA 1
ATOM 14113 C C . GLY D 2 176 ? 12.985 21.698 27.368 1.00 88.45 176 GLY D C 1
ATOM 14114 O O . GLY D 2 176 ? 12.089 21.653 28.218 1.00 87.14 176 GLY D O 1
ATOM 14115 N N . GLU D 2 177 ? 12.758 22.087 26.117 1.00 90.20 177 GLU D N 1
ATOM 14116 C CA . GLU D 2 177 ? 11.431 22.233 25.535 1.00 76.08 177 GLU D CA 1
ATOM 14117 C C . GLU D 2 177 ? 11.147 21.131 24.526 1.00 76.80 177 GLU D C 1
ATOM 14118 O O . GLU D 2 177 ? 10.192 21.236 23.752 1.00 73.02 177 GLU D O 1
ATOM 14124 N N . LYS D 2 178 ? 12.011 20.112 24.461 1.00 79.25 178 LYS D N 1
ATOM 14125 C CA . LYS D 2 178 ? 11.817 18.959 23.591 1.00 69.67 178 LYS D CA 1
ATOM 14126 C C . LYS D 2 178 ? 11.015 17.859 24.265 1.00 69.94 178 LYS D C 1
ATOM 14127 O O . LYS D 2 178 ? 11.261 16.671 24.006 1.00 70.12 178 LYS D O 1
ATOM 14133 N N . VAL D 2 179 ? 10.088 18.217 25.148 1.00 67.61 179 VAL D N 1
ATOM 14134 C CA . VAL D 2 179 ? 9.123 17.273 25.687 1.00 65.39 179 VAL D CA 1
ATOM 14135 C C . VAL D 2 179 ? 7.795 17.542 25.004 1.00 68.59 179 VAL D C 1
ATOM 14136 O O . VAL D 2 179 ? 7.117 18.527 25.309 1.00 71.06 179 VAL D O 1
ATOM 14140 N N . TYR D 2 180 ? 7.428 16.647 24.098 1.00 70.78 180 TYR D N 1
ATOM 14141 C CA . TYR D 2 180 ? 6.206 16.745 23.321 1.00 68.61 180 TYR D CA 1
ATOM 14142 C C . TYR D 2 180 ? 5.070 16.063 24.082 1.00 68.71 180 TYR D C 1
ATOM 14143 O O . TYR D 2 180 ? 5.134 14.860 24.360 1.00 78.02 180 TYR D O 1
ATOM 14152 N N . VAL D 2 181 ? 4.031 16.824 24.406 1.00 61.38 181 VAL D N 1
ATOM 14153 C CA . VAL D 2 181 ? 2.872 16.321 25.132 1.00 57.91 181 VAL D CA 1
ATOM 14154 C C . VAL D 2 181 ? 1.598 16.637 24.355 1.00 52.34 181 VAL D C 1
ATOM 14155 O O . VAL D 2 181 ? 1.472 17.704 23.740 1.00 45.86 181 VAL D O 1
ATOM 14159 N N . LEU D 2 182 ? 0.655 15.706 24.391 1.00 53.51 182 LEU D N 1
ATOM 14160 C CA . LEU D 2 182 ? -0.624 15.901 23.732 1.00 55.95 182 LEU D CA 1
ATOM 14161 C C . LEU D 2 182 ? -1.572 16.729 24.608 1.00 58.47 182 LEU D C 1
ATOM 14162 O O . LEU D 2 182 ? -1.439 16.739 25.838 1.00 53.96 182 LEU D O 1
ATOM 14167 N N . PRO D 2 183 ? -2.537 17.437 23.996 1.00 53.59 183 PRO D N 1
ATOM 14168 C CA . PRO D 2 183 ? -3.394 18.332 24.795 1.00 46.82 183 PRO D CA 1
ATOM 14169 C C . PRO D 2 183 ? -4.119 17.623 25.924 1.00 60.27 183 PRO D C 1
ATOM 14170 O O . PRO D 2 183 ? -4.284 18.194 27.011 1.00 64.33 183 PRO D O 1
ATOM 14174 N N . ASN D 2 184 ? -4.531 16.379 25.708 1.00 63.55 184 ASN D N 1
ATOM 14175 C CA . ASN D 2 184 ? -5.302 15.651 26.703 1.00 62.80 184 ASN D CA 1
ATOM 14176 C C . ASN D 2 184 ? -4.437 14.913 27.713 1.00 57.60 184 ASN D C 1
ATOM 14177 O O . ASN D 2 184 ? -4.980 14.192 28.550 1.00 53.15 184 ASN D O 1
ATOM 14182 N N . GLU D 2 185 ? -3.117 15.040 27.653 1.00 58.25 185 GLU D N 1
ATOM 14183 C CA . GLU D 2 185 ? -2.293 14.437 28.689 1.00 58.50 185 GLU D CA 1
ATOM 14184 C C . GLU D 2 185 ? -2.086 15.375 29.870 1.00 68.95 185 GLU D C 1
ATOM 14185 O O . GLU D 2 185 ? -1.634 14.932 30.933 1.00 77.96 185 GLU D O 1
ATOM 14191 N N . ILE D 2 186 ? -2.448 16.646 29.714 1.00 72.84 186 ILE D N 1
ATOM 14192 C CA . ILE D 2 186 ? -2.410 17.630 30.790 1.00 70.68 186 ILE D CA 1
ATOM 14193 C C . ILE D 2 186 ? -3.792 17.636 31.432 1.00 67.12 186 ILE D C 1
ATOM 14194 O O . ILE D 2 186 ? -4.742 18.197 30.884 1.00 58.60 186 ILE D O 1
ATOM 14199 N N . VAL D 2 187 ? -3.923 17.002 32.586 1.00 70.35 187 VAL D N 1
ATOM 14200 C CA . VAL D 2 187 ? -5.228 16.789 33.186 1.00 76.24 187 VAL D CA 1
ATOM 14201 C C . VAL D 2 187 ? -5.438 17.666 34.420 1.00 82.97 187 VAL D C 1
ATOM 14202 O O . VAL D 2 187 ? -6.428 18.401 34.502 1.00 93.86 187 VAL D O 1
ATOM 14206 N N . PHE D 2 188 ? -4.504 17.639 35.366 1.00 69.77 188 PHE D N 1
ATOM 14207 C CA . PHE D 2 188 ? -4.689 18.371 36.621 1.00 60.40 188 PHE D CA 1
ATOM 14208 C C . PHE D 2 188 ? -5.986 17.922 37.292 1.00 61.47 188 PHE D C 1
ATOM 14209 O O . PHE D 2 188 ? -6.053 17.772 38.512 1.00 66.80 188 PHE D O 1
ATOM 14220 N N . MET E 3 2 ? -2.323 32.804 25.905 1.00 37.92 203 MET F N 1
ATOM 14221 C CA . MET E 3 2 ? -3.719 32.728 25.453 1.00 29.82 203 MET F CA 1
ATOM 14222 C C . MET E 3 2 ? -4.296 31.339 25.797 1.00 39.60 203 MET F C 1
ATOM 14223 O O . MET E 3 2 ? -3.600 30.381 25.755 1.00 49.64 203 MET F O 1
ATOM 14228 N N . ASP E 3 3 ? -5.493 31.138 26.266 1.00 43.51 204 ASP F N 1
ATOM 14229 C CA . ASP E 3 3 ? -5.863 29.729 26.306 1.00 46.89 204 ASP F CA 1
ATOM 14230 C C . ASP E 3 3 ? -6.423 29.448 24.899 1.00 55.47 204 ASP F C 1
ATOM 14231 O O . ASP E 3 3 ? -6.165 30.170 23.957 1.00 65.53 204 ASP F O 1
ATOM 14236 N N . SER E 3 4 ? -7.217 28.414 24.724 1.00 53.80 205 SER F N 1
ATOM 14237 C CA . SER E 3 4 ? -7.755 28.156 23.403 1.00 51.00 205 SER F CA 1
ATOM 14238 C C . SER E 3 4 ? -9.210 27.858 23.412 1.00 51.35 205 SER F C 1
ATOM 14239 O O . SER E 3 4 ? -9.831 27.851 24.429 1.00 61.56 205 SER F O 1
ATOM 14242 N N . GLU E 3 5 ? -9.819 27.990 22.261 1.00 42.71 206 GLU F N 1
ATOM 14243 C CA . GLU E 3 5 ? -11.248 27.860 22.194 1.00 49.23 206 GLU F CA 1
ATOM 14244 C C . GLU E 3 5 ? -11.759 26.692 22.971 1.00 50.33 206 GLU F C 1
ATOM 14245 O O . GLU E 3 5 ? -12.486 26.861 23.902 1.00 55.15 206 GLU F O 1
ATOM 14251 N N . VAL E 3 6 ? -11.416 25.490 22.576 1.00 30.00 207 VAL F N 1
ATOM 14252 C CA . VAL E 3 6 ? -11.875 24.308 23.288 1.00 30.00 207 VAL F CA 1
ATOM 14253 C C . VAL E 3 6 ? -11.395 24.318 24.722 1.00 30.00 207 VAL F C 1
ATOM 14254 O O . VAL E 3 6 ? -10.338 23.788 24.998 1.00 30.00 207 VAL F O 1
ATOM 14258 N N . ALA E 3 7 ? -12.190 24.890 25.620 1.00 30.00 208 ALA F N 1
ATOM 14259 C CA . ALA E 3 7 ? -11.879 25.062 27.021 1.00 30.00 208 ALA F CA 1
ATOM 14260 C C . ALA E 3 7 ? -13.140 25.589 27.654 1.00 30.00 208 ALA F C 1
ATOM 14261 O O . ALA E 3 7 ? -13.701 26.586 27.197 1.00 30.00 208 ALA F O 1
ATOM 14266 N N . MET F 3 2 ? -64.997 9.549 -2.494 1.00 53.15 203 MET E N 1
ATOM 14267 C CA . MET F 3 2 ? -63.614 9.948 -2.632 1.00 42.64 203 MET E CA 1
ATOM 14268 C C . MET F 3 2 ? -63.540 10.416 -1.195 1.00 42.24 203 MET E C 1
ATOM 14269 O O . MET F 3 2 ? -64.578 10.300 -0.527 1.00 57.91 203 MET E O 1
ATOM 14274 N N . ASP F 3 3 ? -62.358 10.874 -0.777 1.00 47.38 204 ASP E N 1
ATOM 14275 C CA . ASP F 3 3 ? -61.870 11.377 0.551 1.00 47.67 204 ASP E CA 1
ATOM 14276 C C . ASP F 3 3 ? -60.806 12.388 0.239 1.00 50.82 204 ASP E C 1
ATOM 14277 O O . ASP F 3 3 ? -60.398 12.511 -0.870 1.00 47.77 204 ASP E O 1
ATOM 14282 N N . SER F 3 4 ? -60.286 13.034 1.260 1.00 54.55 205 SER E N 1
ATOM 14283 C CA . SER F 3 4 ? -59.370 14.136 1.083 1.00 53.80 205 SER E CA 1
ATOM 14284 C C . SER F 3 4 ? -57.960 13.829 1.538 1.00 50.54 205 SER E C 1
ATOM 14285 O O . SER F 3 4 ? -57.599 12.708 1.663 1.00 36.74 205 SER E O 1
ATOM 14288 N N . GLU F 3 5 ? -57.126 14.850 1.637 1.00 57.54 206 GLU E N 1
ATOM 14289 C CA . GLU F 3 5 ? -55.738 14.689 2.023 1.00 51.27 206 GLU E CA 1
#

InterPro domains:
  IPR011990 Tetratricopeptide-like helical domain superfamily [G3DSA:1.25.40.10] (2-239)
  IPR011990 Tetratricopeptide-like helical domain superfamily [SSF48452] (12-106)
  IPR019183 N-alpha-acetyltransferase 25, NatB auxiliary subunit [PF09797] (243-547)

Solvent-accessible surface area: 76984 Å² total; per-residue (Å²): 126,35,58,62,18,10,60,22,32,62,44,43,52,91,57,119,98,67,54,32,54,26,60,33,20,60,42,50,41,86,69,53,80,84,73,8,56,64,42,39,56,66,51,29,90,65,49,23,70,50,61,76,10,0,23,53,26,0,47,45,16,48,92,78,99,139,102,18,10,75,7,0,29,59,1,4,112,103,65,87,141,40,39,83,92,9,0,55,29,4,3,51,32,1,4,92,55,42,40,21,116,9,2,20,87,1,1,45,28,15,22,154,200,38,76,51,21,16,8,4,30,0,1,1,6,16,24,34,49,105,104,129,132,121,105,37,86,95,32,42,55,54,0,51,129,35,0,68,65,21,101,115,31,108,61,21,27,4,4,32,0,21,7,38,4,22,59,20,148,71,17,26,132,37,6,69,58,36,140,60,115,34,6,42,44,0,52,38,40,24,4,129,3,0,106,116,37,61,33,33,126,37,0,11,64,51,0,42,121,5,2,22,151,81,124,23,43,0,2,50,0,10,71,28,1,4,44,0,0,90,98,57,58,87,40,39,86,74,2,31,133,87,6,109,102,89,41,23,7,11,5,0,0,52,0,35,0,9,87,52,31,105,124,97,30,59,107,17,0,73,84,0,24,137,70,17,22,64,52,20,0,0,57,33,0,0,48,65,20,158,44,18,128,62,10,63,67,114,129,168,56,23,31,15,10,0,0,42,42,5,26,74,107,70,78,86,2,22,72,0,11,106,134,48,30,88,44,142,72,20,92,40,37,37,12,35,0,6,12,1,1,1,34,14,3,6,66,51,24,88,80,49,29,69,11,3,1,42,1,0,5,1,0,41,50,3,22,124,93,0,112,50,12,12,10,0,20,0,2,8,2,8,1,6,2,42,3,0,0,6,53,27,0,16,85,22,2,87,39,16,156,13,91,17,5,5,23,0,1,2,1,7,2,0,15,9,5,25,21,26,14,111,10,6,56,29,0,6,81,5,14,98,10,11,79,61,2,91,105,26,5,49,75,9,0,18,82,0,0,65,58,27,7,3,13,4,0,41,6,0,7,45,0,4,80,73,15,42,11,0,9,1,11,1,34,0,0,10,12,0,0,20,0,3,22,6,17,44,13,37,10,47,30,112,99,2,16,118,33,1,68,90,29,42,75,38,1,30,46,133,36,54,79,10,34,14,73,147,2,6,18,19,33,27,150,122,83,144,41,15,103,11,42,55,60,56,58,11,9,32,0,16,0,0,0,2,3,0,0,34,26,104,129,87,4,42,117,3,8,140,32,0,69,154,28,30,82,110,13,198,30,54,115,5,18,74,20,1,3,110,1,0,39,7,0,0,40,24,16,23,38,210,59,77,109,142,81,21,70,72,31,13,53,57,0,54,116,17,1,87,15,114,110,0,95,91,1,29,17,172,50,10,0,27,2,73,0,3,54,8,0,15,25,1,0,0,1,1,49,2,0,65,51,0,13,137,88,62,98,49,83,59,1,95,86,0,39,80,38,2,119,52,2,10,145,56,0,84,98,39,116,2,11,83,101,0,35,112,68,0,81,85,20,131,37,165,39,58,13,104,25,90,30,71,88,5,35,121,57,1,39,57,4,0,76,48,6,0,57,49,5,10,64,27,22,6,2,3,38,21,0,49,0,47,22,10,8,107,5,4,16,1,4,5,23,53,40,12,56,12,7,44,0,40,30,2,0,79,1,0,12,89,31,29,79,0,2,8,30,0,10,12,16,59,140,43,52,12,0,0,1,0,0,0,35,15,53,19,102,67,107,132,152,50,61,1,0,8,0,0,0,21,14,10,2,29,9,9,56,208,29,41,9,25,18,34,0,0,80,36,0,30,87,40,109,74,0,106,71,0,27,6,0,2,1,18,5,36,14,38,22,62,80,11,62,108,34,14,104,162,12,45,10,69,20,35,33,19,0,4,14,34,52,22,143,89,162,82,193,57,84,95,131,73,67,77,65,44,1,0,9,1,3,39,39,144,13,132,137,122,166,20,97,148,61,33,17,17,51,121,85,33,119,59,105,52,81,61,21,63,62,11,60,67,48,40,78,53,74,70,88,68,5,66,64,44,30,64,70,51,34,97,50,36,69,64,90,64,10,5,41,45,27,6,60,40,11,41,91,76,102,44,74,112,25,7,78,17,2,32,52,6,11,152,106,114,78,150,49,26,86,96,34,0,57,52,8,5,52,56,7,4,84,111,37,26,17,121,6,2,19,93,0,1,56,53,10,24,172,68,192,45,75,50,20,15,8,4,32,0,1,1,6,21,26,37,54,93,74,67,129,109,110,110,31,95,98,45,42,57,56,0,46,137,32,0,72,68,21,102,115,28,105,63,18,26,5,2,35,0,18,7,38,4,21,53,20,154,67,16,26,133,37,7,69,59,39,142,64,115,30,6,38,40,0,49,39,42,22,3,129,3,0,103,122,39,60,27,36,118,44,0,10,67,34,0,51,94,2,5,44,181,69,137,22,45,0,1,53,1,12,74,32,1,5,45,0,0,85,98,50,61,81,39,34,86,81,1,32,134,81,7,105,100,84,42,22,7,10,8,2,0,58,0,25,0,8,84,44,36,109,108,87,28,72,108,16,0,76,96,0,30,122,106,9,19,52,55,18,0,0,56,35,1,0,47,68,21,155,47,20,130,91,26,129,141,176,56,24,39,8,15,0,0,52,44,5,30,90,98,71,79,79,0,20,87,0,16,108,130,48,39,77,38,132,72,18,87,47,36,37,13,32,0,6,11,2,0,1,32,13,2,6,66,50,22,95,75,44,30,58,10,3,0,46,1,0,7,2,1,46,49,6,22,121,93,2,114,52,11,12,10,0,33,0,2,10,1,7,0,6,1,41,4,0,0,5,48,30,0,15,84,21,1,82,39,17,150,11,57,22,7,3,19,0,0,0,2,7,2,0,11,2,3,23,19,22,38,129,10,0,65,28,0,18,84,4,13,141,9,11,85,53,2,73,101,27,4,42,76,9,0,29,76,0,0,69,65,25,8,2,11,4,0,43,7,0,6,42,0,3,84,70,14,46,9,0,8,2,10,0,35,0,0,9,10,1,1,17,0,1,13,2,4,16,5,82,68,53,16,123,101,5,14,120,34,1,73,90,31,57,74,38,0,43,47,131,37,48,77,10,35,15,73,159,2,4,14,14,36,30,146,116,84,142,40,14,93,10,59,57,57,54,57,13,9,26,0,16,0,0,0,1,2,0,0,41,30,104,117,91,5,38,168,3,10,130,38,0,70,149,34,31,84,98,10,191,30,50,114,6,22,76,22,2,4,105,2,0,33,5,0,0,49,24,15,27,121,95,116,140,102,34,75,71,39,14,55,48,1,59,114,16,2,90,16,112,94,0,91,91,1,29,22,173,50,10,1,26,3,84,0,1,41,8,0,9,22,2,0,1,0,1,33,1,0,54,33,0,16,144,67,49,63,50,77,45,0,86,83,1,37,81,37,2,152,40,2,10,113,65,0,59,119,33,104,2,10,65,95,0,35,112,74,0,79,87,21,129,30,168,38,54,10,106,25,90,33,72,110,5,37,82,63,2,36,44,5,0,70,65,6,0,51,24,4,11,21,4,21,5,4,2,40,22,0,49,0,48,14,9,8,113,4,3,18,3,5,4,20,54,36,11,35,12,6,46,0,38,20,3,0,66,4,0,9,82,28,27,89,0,1,8,30,0,11,3,22,65,140,45,70,16,0,0,2,0,0,0,36,14,55,21,66,121,110,102,162,48,63,0,0,8,2,0,0,21,12,11,2,33,8,5,58,208,32,41,8,21,30,35,0,0,79,34,0,35,95,43,106,72,0,106,107,3,58,5,0,2,2,18,4,43,15,43,27,60,76,11,67,103,35,16,104,172,15,53,8,66,20,42,38,16,0,10,17,29,40,20,104,133,100,185,68,86,100,161,76,67,79,66,44,1,0,4,1,1,42,39,152,20,154,126,158,31,70,169,66,46,20,21,46,106,83,34,132,44,36,10,7,62,90,80,35,12,22,148

Foldseek 3Di:
DVVVLVVLVVQVVVVCPLQSQLVNLVVVPVVPNVSSVVSLVVSLVPQDADQVSLLSSLVVCVLVDCVNVVSLVSNCVVCVVCLQVSLLSVVLSCLLVLNLLCQLVSLVSNVVPDLLSLLSNLLSLLVNCVPDVVCNVVSLVVSLVSLVVDPPDDDQLSVVSNCSSDDLVRLLVVVVPDPDDHDPVSVVSNLVSCVVVVVLVVLLVVLCCCCPVVVVLDLVSLLSNLVSCVSVPHDLCVVVVVQDDPDLSSLLVNQVNCVVVVHDRQVSLVVNCVVDLLDLCNQVSSVVDDHDPCVLVDDPRLSNVLNNCVSVVPQDDVVSCVVQVADDDDQQDFRSSVLNVVSNLQVQADLDLLSLLLVLLVLVVSCVRRVQDVLSLLVNLLSCLFFQLQQPNVVSVVSNVQDAPSLQAAVLSNVLHFLDVVVLVVLVVSLVSLVVVSVVLSVVLSVCSVPSPSVCNVVSSVVNVLSPQALSNLLSLLSNCLSCLLDVHDPCNVVSLVVCLSPVVSLLDDHHRNYDPDVSQVSHDDDDGRDNDDASLVSSLSSLLSNLLPDDPASPVSLVSNCVDLVVPPDDPLVNLLSLLSSLLSCLLRHDDDPVSNVVSLVSLVVQLDCVNNVVQQDPSLRGSSNLVSLSSVLSSLSSLVVSCVVRNDVSSVVSVVSNVCQLVVVVVVVSLVVVLVVLVPDDDDRPDDGDSVVSNVSSSVSSCVRVNVSSVSD/DDKAFDDLVCVVQCCLWQVPPQHDDDDSVVVVVQCVAPRVQWMFDADDPPGRTFWIWRKDWDDDVVVVGTAIETEDTTGRPVPPPPCPSVVSVVVNLVDPVRLPHWKYKYKDQLPPVVVVVSVVVVAKDFPEKEAQCQHDDFDDDLVPHDSRRIITIIIHTHPVDHDNHHRDYPVVPDD/DLVQLVVLVVCCVVPNPSSVVSLVVVVCADQDDPNLLSSLVVCVVVVHPCNVVRLVVNCVPCVVCLQVSLVSVVLSCLLVLNLLCQLVSLVSVPVPHDLLSLLSNLLSLLVNLPPPPCVCNLVSLVVSLVSLVVVPPDDDQLSVVSNVSSDDLVVLLVVVVPDPDDHDPVSVVSNLVSCVVVVVLVVLQVVLCCCCPVVVPLDLVSLLSNLVSQVSVPHDLVVVVVPLDDPDLSSLLVNQVSCVVNVHDRAVSLVVSCVVDLLPLCNQVSVVVDDYDPVVQDPRLSNVLSNCVVVVPQDLVVSCVVQVADDDDQLDFRSSVLNVVSNLQVQADLDLLSLLLVLLVLVSSCVHRVQPVLSLLVNLLSCLFFQLQQPNVVSVVVNVQDQVSLQAAVLSNVLHFLDVVVLVVLVVVLVSLVVVSVVLSVVLVVCSVPSPSVCNVVSSVVNVLSVQALSNLVSLLSNLLSCLLPVNCVSVVVSLVVCLSPVVSLLDDHHRNYDPDPSQVSHDDDDGRGNDDASLVSSLSSLLSNLLPDDDANVVSLVSNVVCLVVPPDDPLVNVLSLLSSLLSPLLRHDPVSNVVSLVSLVVQLDCVNNVVQQDPPLRTSSNLVSLSSVLSSLSSLVVSCVVRNDPSSVVSVVSNVCVLVVVVVVVSLVVVLVVLVPDDDDRPDDGDSVVSNVSSSVSSCVRVVSSSVSD/DDKAFDDLCVVVQCCLWQVPPQHDDDDSCVVVVQCVQPRVQWMFDADDDDRRTQWIWGKDWDDDVVVLRTAIETPDTTGRPVPPPPCPSVCSVVVNVVDVVRLVHWKYKYKDQLPPVVVVVSVVVVQKDFDEKEAQCQHDDFDDQPPHDSRRIITIIIHTHCDDDHPHGDYPVVPDD/DDDDVD/DDDD

Organism: Candida albicans (strain WO-1) (NCBI:txid294748)